Protein 3AEK (pdb70)

Nearest PDB structures (foldseek):
  3aek-assembly1_D  TM=1.002E+00  e=2.588E-89  Rhodobacter capsulatus
  3aeu-assembly1_D  TM=9.875E-01  e=2.505E-81  Rhodobacter capsulatus
  3aeu-assembly1_B  TM=9.868E-01  e=4.714E-80  Rhodobacter capsulatus
  3aet-assembly1_D  TM=9.869E-01  e=3.938E-80  Rhodobacter capsulatus
  2ynm-assembly1_D-2  TM=9.652E-01  e=7.672E-60  Prochlorococcus marinus

Solvent-accessible surface area: 57448 Å² total; per-residue (Å²): 140,106,25,0,82,138,25,124,22,108,142,26,119,23,38,32,27,7,25,12,0,4,5,0,0,4,11,0,2,89,18,1,92,24,0,6,0,0,0,0,0,4,36,6,11,2,15,5,3,20,50,34,0,9,54,10,7,20,70,132,10,47,5,2,1,0,8,3,39,100,116,11,51,61,83,174,38,80,8,46,144,35,1,25,110,4,0,40,95,2,16,146,136,56,92,78,0,97,6,0,0,0,0,4,1,9,2,0,48,31,40,174,29,48,11,94,154,0,7,137,72,0,22,58,117,43,68,134,81,7,118,7,17,20,13,36,0,2,5,16,62,7,12,6,1,34,0,1,7,23,0,0,17,27,2,0,98,38,11,103,112,33,146,37,65,38,0,2,0,0,3,13,5,12,54,81,0,12,71,40,0,54,55,15,0,92,85,3,55,4,38,68,15,90,14,0,2,7,70,104,26,100,84,36,3,28,1,2,94,70,3,55,0,1,6,0,10,0,2,0,16,102,0,6,20,7,0,83,183,60,34,5,134,42,10,60,10,13,2,0,0,0,26,39,0,0,11,62,0,0,67,21,0,0,88,38,66,68,25,62,58,142,97,5,89,79,21,0,59,75,33,64,68,138,3,143,168,38,6,44,62,26,62,146,28,0,76,34,72,21,0,0,1,2,2,11,5,7,1,4,3,0,0,0,0,0,0,12,77,29,0,29,8,128,5,28,3,0,0,4,25,87,10,46,84,64,2,3,47,30,0,3,49,35,0,12,50,104,6,48,5,1,32,5,1,47,5,28,36,0,17,69,47,1,113,89,70,101,6,64,0,0,1,0,14,26,13,9,0,0,10,15,36,42,153,42,16,4,2,3,45,5,30,10,6,14,17,20,19,1,4,0,10,76,9,0,6,81,0,0,14,22,0,1,77,16,20,92,9,110,54,86,48,109,93,5,108,56,18,32,17,3,10,8,1,0,0,1,0,0,0,0,15,0,1,8,6,11,115,73,2,17,0,0,0,0,0,2,13,2,13,10,8,0,19,32,15,0,0,34,38,36,17,67,83,53,74,8,28,11,14,4,8,5,0,25,61,85,46,54,58,121,46,3,30,82,19,0,94,64,16,0,34,65,8,19,68,109,95,143,6,60,0,0,0,0,0,32,0,2,1,0,59,38,30,183,29,82,14,62,34,31,7,182,89,50,128,34,114,34,48,25,12,54,10,132,8,36,9,30,65,80,34,19,8,46,0,0,16,23,2,0,66,10,0,0,156,56,2,10,82,96,74,162,94,24,143,126,33,14,0,0,0,0,0,0,1,0,24,4,5,30,12,84,4,0,27,43,8,0,43,112,13,1,60,58,10,50,2,157,49,26,6,23,0,0,37,46,1,5,0,70,30,0,104,74,0,0,41,0,49,0,0,0,4,0,4,17,16,4,0,48,31,0,0,128,15,0,75,153,31,6,150,0,57,7,1,130,57,22,0,6,1,8,18,8,0,104,51,0,0,54,34,0,25,184,52,34,67,52,96,75,69,47,91,75,100,74,26,30,5,52,56,20,1,46,0,10,28,3,19,14,1,19,33,18,73,0,5,0,0,0,12,0,6,8,0,48,10,3,0,74,4,0,20,114,25,0,0,6,92,9,28,8,2,0,0,7,1,135,77,21,8,193,53,0,129,92,8,0,68,130,46,71,41,166,15,40,36,14,32,57,31,89,75,0,32,122,26,0,94,91,16,66,5,71,0,0,0,0,0,23,4,0,105,19,0,1,165,85,64,64,51,37,6,6,14,4,0,28,26,16,52,20,85,20,26,14,0,34,37,1,0,4,0,0,12,13,0,1,0,0,5,6,26,41,3,29,136,36,12,68,65,17,62,55,50,21,6,127,93,14,75,146,106,25,2,95,134,28,128,23,98,142,32,160,31,38,27,24,8,24,12,0,4,6,0,0,5,10,0,6,73,15,3,89,30,0,6,0,3,0,0,0,1,31,5,11,2,16,5,2,18,50,33,0,9,54,1,7,19,60,128,8,67,5,2,1,0,7,4,57,97,114,4,42,80,44,83,70,94,2,10,138,25,0,27,174,15,0,45,121,4,13,145,135,46,96,82,2,98,8,0,0,0,0,6,1,11,2,1,50,33,20,161,13,59,10,100,122,0,6,133,61,0,26,60,122,44,62,136,79,8,120,6,15,18,12,33,0,1,4,14,65,6,11,5,0,34,0,1,10,12,0,0,7,22,0,0,83,47,15,106,111,33,148,39,64,20,0,0,0,0,3,12,4,14,62,75,0,11,73,42,0,48,55,14,0,95,92,1,58,4,46,67,19,98,14,0,1,10,71,104,30,104,86,38,3,23,0,2,86,74,2,73,0,1,5,0,11,0,2,0,16,92,0,7,24,2,0,85,175,64,28,3,135,49,10,59,5,13,1,0,0,0,32,36,0,0,12,63,0,0,62,22,0,0,86,43,68,66,22,51,61,131,87,5,90,81,19,0,57,74,38,66,66,152,1,149,163,41,6,52,72,29,65,167,32,0,73,37,74,12,0,0,0,2,2,9,4,6,1,4,3,0,0,0,0,0,0,14,77,29,0,28,7,116,4,30,3,0,0,2,25,83,7,52,105,65,1,3,49,30,0,11,48,35,0,14,51,103,7,46,5,0,23,6,1,47,6,26,34,0,19,80,51,1,105,88,68,100,6,60,0,0,1,0,13,24,13,9,0,0,9,5,38,50,118,42,12,4,3,3,46,4,28,10,6,15,16,20,18,2,5,0,10,79,10,0,4,84,0,0,14,22,0,1,73,15,20,84,8,102,73,87,41,150,6,100,71,14,36,20,2,10,8,0,0,0,1,0,0,0,0,16,0,1,8,6,10,114,71,2,17,0,0,0,0,0,2,14,2,14,11,8,0,20,33,11,0,0,26,38,30,17,64,93,56,72,12,28,11,16,4,8,5,0,28,55,95,50,51,57,126,56,2,28,84,34,0,80,68,16,0,38,62,7,24,69,104,94,139,7,62,0,0,0,0,0,30,0,2,2,0,60,38,32,177,25,82,18,57,31,27,7,179,90,45,129,31,114,30,48,25,12,52,10,140,10,43,7,27,65,75,41,18,10,44,0,0,16,21,1,0,96,18,0,0,156,56,4,10,82,105,80,156,81,23,136,107,36,12,0,0,1,0,0,0,1,0,26,4,5,32,12,83,4,0,27,41,7,0,51,111,15,0,61,55,10,54,1,134,44,29,8,26,0,0,35,47,1,5,0,68,28,0,100,82,0,0,43,0,53,0,0,0,4,0,3,17,15,3,0,39,28,0,0,128,18,0,76,156,33,6,159,0,54,9,1,134,55,22,0,6,1,12,16,8,0,100,56,0,1,55,33,0,23,180,51,34,66,52,94,72,75,48,92,65,104,59,24,36,4,54,56,18,2,46,0,6,29,3,19,11,1,21,35,24,79,0,5,0,0,0,11,0,8,10,0,54,10,3,0,67,4,0,21,119,23,2,0,5,94,10,26,7,2,0,0,13,0,159,77,19,7,204,58,0,106,92,10,0,69,130,52,68,45,156,11,36,22,12,35,59,34,101,85,0,36,155,29,0,90,94,17,68,3,66,0,0,0,0,0,5,13,0,74,27,2,1,170,138,64,63,50,36,20,6,10,3,0,27,28,15,50,21,77,14,24,15,0,32,37,2,0,4,0,0,11,6,0,2,0,0,4,8,32,40,2,17,131,38,14,68,57,14,64,69,44,19,28,132,62,19,66

Sequence (1665 aa):
TFGCTDSPVRRERGQKAVFCGLTSIVWLHRKMQDAFFLVVGSRTCAHLLQAAAGVMIFAEPRFGTAVLEEQDLAGLADAHKELDREVAKLLERRPDIRQLFLVGSCPSEVLKLDLDRAAERLSGLHAPHVRVYSYTGSGLDTTFTQGEDTCLAAMVPTLDTTEAAELIVVGALPDVVEDQCLSLLTQLGVGPVRMLPARRSDIEPAVGPNTRFILAQPFLGETTGALERRGAKRIAAPFPFGEEGTTLWLKAVADAYGVSAEKFEAVTAAPRARAKKAIAAHLETLTGKSLFMFPDSQLEIPLARFLARECGMKTTEIATPFLHKAIMAPDLALLPSNTALTEGQDLEAQLDRHEAINPDLTVCGLGLANPLEAKGHATKWAIELVFTPVHFYEQAGDLAGLFSRPLRRRALLNGMKLTLWTYEGPPHVGAMRVATAMKDLQLVLHGPQGDTYADLLFTMIERRNARPPVSFSTFEASHMGTDTAILLKDALAAAHARYKPQAMAVALTCTAELLQDDPNGISRALNLPVPVVPLELPSYSRKENYGADETFRALVRALAVPMERTPEVTCNLLGATALGFRHRDDVAEVTKLLATMGIKVNVCAPLGASPDDLRKLGQAHFNVLMYPETGESAARHLERACKQPFTKIVPIGVGATRDFLAEVSKITGLPVVTDESTLRQPWWSASVDSTYLTGKRVFIFGDGTHVIAAARIAAKEVGFEVVGMGCYNREMARPLRTAAAEYGLEALITDDYLEEVEKAIEAAAPELILGTQMERNIAKKLGLPCAVISAPVHVQDFPARYAPQMGFEGANVLFDTWVHPLVMGLEEHLLTMFTFGCTDSPVRRERGQKAVFCGLTSIVWLHRKMQDAFFLVVGSRTCAHLLQAAAGVMIFAEPRFGTAVLEEQDLAGLADAHKELDREVAKLLERRPDIRQLFLVGSCPSEVLKLDLDRAAERLSGLHAPHVRVYSYTGSGLDTTFTQGEDTCLAAMVPTLDTTEAAELIVVGALPDVVEDQCLSLLTQLGVGPVRMLPARRSDIEPAVGPNTRFILAQPFLGEETTGALERRGAKRIAAPFPFGEEGTTLWLKAVADAYGVSAEKFEAVTAAPRARAKKAIAAHLETLTGKSLFMFPDSQLEIPLARFLARECGMKTTEIATPFLHKAIMAPDLALLPSNTALTEGQDLEAQLDRHEAINPDLTVCGLGLANPLEAKGHATKWAIELVFTPVHFYEQAGDLAGLFSRPLRRRALLNMKLTLWTYEGPPHVGAMRVATAMKDLQLVLHGPQGDTYADLLFTMIERRNARPPVSFSTFEASHMGTDTAILLKDALAAAHARYKPQAMAVALTCTAELLQDDPNGISRALNLPVPVVPLELPSYSRKENYGADETFRALVRRALAVPMERTPEVTCNLLGATALGFRHRDDVAEVTKLLATMGIKVNVCAPLGASPDDLRKLGQAHFNVLMYPETGESAARHLERACKQPFTKIVPIGVGATRDFLAEVSKITGLPVVTDESTLRQPWWSASVDSTYLTGKRVFIFGDGTHVIAAARIAAKEVGFEVVGMGCYNREMARPLRTAAAEYGLEALITDDYLEVEKAIEAAAPELILGTQMERRNIAKKLGLPCAVISAPVHVQDFPARYAPQMGFEGANVLFDTWVHPLVMGLEEHLLTMF

Secondary structure (DSSP, 8-state):
-B--TTPPEEEE-SS-----GGGGHHHHHHH-TTEEEEEEE-HHHHHHHHHHHGGGGGS--SEEEEEPPGGGGSSS--HHHHHHHHHHHHHHT-TT--EEEEEE-HHHHHTT--HHHHHHHHHHHSTTT-EEEEEE--TTT--TTHHHHHHHHHHGGGSPB-----EEEES---HHHHHHHHHHHHHTT---EEEES-SSGGGPPPB-TT-EEEESSTT-HHHHHHHHHTT-EE-----S-HHHHHHHHHHHHHHHTT--HHHHHHHHHHHHHHHHHHHHTTHHHHTT-EEEE-SSSS-HHHHHHHHHHTT--EEEEEEES---HHHHHHHHTTSBTT-EEEEE--HHHHHHHHHHH--SEEEE-HHHHHHHHTTT--EEEGGGGTSS--SSSTTHHHHHHHHHHHHHHHHHHH-/-EEES--SS--HHHHHHHHHTTSSSEEEEEE-BTTGGGGHHIIIIIS--SS--SEEE--B-GGG-TTHHHHHHHHHHHHHHHHH--SEEEEEE-TTGGGS---HHHHHHHHT-SS-EEE----TTT--HHHHHHHHHHHHHHHH----PPPSS-EEEEEEE-TT-TTHHHHHHHHHHHHHTTT-EEEEEEETT--HHHHHTGGGSSEEEE--HHHHHHHHHHHHHHS---B------SHHHHHHHHHHHHHHH-PPP----TT--HHHHHHSGGGGGGTT-EEEE-SSHHHHHHHHHIIIIII-PEEEEEEES-GGGHHHHHHHHHHTT---EE-S-HHHHHHHHHHH--SEEEE-HHHHHHHHHHT--EEE-SSS--GGGS-SS---SSHHHHHHHHHHHHHTTSPPHHHHHHHHH-/-B--TTPPPEEE-SS-----GGGGHHHHHHH-TTEEEEEEE-HHHHHHHHHHHGGGGGS--SEEEEE--GGGGS-HHHHHHHHHHHHHHHHHH-TT--EEEEEE-HHHHHTT--HHHHHHHHHHHHTTT-EEEEEE--TTT--TTHHHHHHHHHHGGGSPB--S--EEEES---HHHHHHHHHHHHHTT---EEEES-SSGGGPPPB-TT-EEEESSTT-HHHHHHHHHTT-EE------BHHHHHHHHHHHHHHHTT--HHHHHHHHHHHHHHHHHHHHTTHHHHTT-EEEE-SSSS-HHHHHHHHHHTT-PEEEEEEES---HHHHHHHHTTSBTT-EEEEE--HHHHHHHHHHH--SEEEE-HHHHHHHHTTT--EEEGGGGTSS--BSGGGHHHHHHHHHHHHHHHHHT-/-EEES--SS--HHHHHHHHHHHSSSEEEEEE-BTTGGGGHHIIIIIS--SS--SEEE--B-GGG-TTHHHHHHHHHHHHHHHHH--SEEEEEE-TTGGGS---HHHHHHHHT-SS-EEE----TTT--HHHHHHHHHHHHHHHH----PPPSS-EEEEEEE-TT-TTHHHHHHHHHHHHHHTT-EEEEEEETT--HHHHHT-TTSSEEEES-HHHHHHHHHHHHHHS---B-----BSHHHHHHHHHHHHHHH-PPP----TT--HHHHHHSGGGGGGTT-EEEE-SSHHHHHHHHHIIIIII--EEEEEEES-GGGHHHHHHHHHTTT---EE-S-HHHHHHHHHHH--SEEEE-HHHHHHHHHHT--EEE-SSS--GGGS-SS---SBHHHHHHHHHHHHHTTSPPHHHHHHTTT-

Foldseek 3Di:
DFFALPPDAAEDDADDDFAFQLLVCLQVQVQEPQEAEEEEEAPVSQVVNCVSNPVVVVVPTRYDYPHDDPLCLDPVRPVLVVVVVVVCVVCVVPLSHQEYEYEYEPVCVVSPPPVQVSQVVVCVVDPPRHRYWYFYRYPVPGTHQLSLQRVLLRCLVVAAADPDQAEEEEDRAPPVQVVVVCVLCVLLVHDDYYYVVHSYPVPGDHAALNYEYEYQFLSNVSNQVSRVVRNYYYQAAQHQFALVRVLRSSVSVCVVVVRDPVSSCVSRVVLNVLRLVLLVVLQVLLAAFEEAEDEYGSCQLSLQLCSCPRRNYHYEETEYQDDPSRNCVNSNGRHHNNYHHYHRDHDVVVVVVCVVVLGQEYEEAPVCQVVCVVVVHQYQHNVVVVVDNRGHRVNNSVSSCSGSVSSVVVVVVPD/DDDDDDFQFAFLVLLLLFQQQLAPLEAEEEADAAPPCVSQCLQCPQLVDPDGRSYYYLHDDDVQDDPNSLVSSLCRVVVSCVPRVGQEYEYEYDQVCVVPDHDSVVSVVVSPDPHYYFYFDGHGVPDGHLVSLQRSQQSLLVVAAAADAADPFAEEEEFFQTRLFQQSVQQVVQVQVQQVQLVYHYQYYPPHHHGSVSSNVNLRHQAYEHQDCSNGVNNRVVCCVRNVHHYFPQHFFAPVSVVVSQVRVCVSPVTDRGDDCVPQCQQVVLVDPQQPVQAQAEEAEEAALNQQLSVVCCCCPRNHYQYQATEYADCVNVVVRQVSQVVNVHGYDHHRDLVVVLVSCVVSVGQEYEDEVSVVVSCVVVVHHYFYRYDPHGSVSSDPDNAHSGDRVNSVNVSCRRCVRPDGDVVVVVVPPD/DFFLLPPDAAEDDADDDFAFLLLVCLVVQVQAPQEAEEEEEAVVSQVVNPVSNPVPVVVPTRYYYPHDDPVLLDDQVVVLVVVLVVVCVVCVVDLSHAEYEYEYEPSCVVSPRPVQVSQVVVCVVPPPRHRYWYFYRYPVPGTHQLSLQRVLLRCLVVAAADPDQAEEEEDRAPPVLVVVVCVLCVLLVHDDYYYVVHSYPVRGDHAALNYEYEYLFLSNVSNVVSRVVRNYHYQAAQHQFFLVRVLRRSVSVSVVVVRDPVSSCVSNVPLSVVRLVLQVVLQVQQAAFEEAEDEYHSCQLSLQLCSCPRNNYHYEETEYQDDDSRNCNNSSSSHRPNYHHYHRDNDVVVVVVCVVVLGQEYEEAPVVQVVCVVVVHQYQHNVVVVVDRGGHRVNNSVSSCSRSVSSVVVVVVD/DDDDDDFQFAFLVLLLLFLQQLAPLEAEEEADAPPPCVSQCLQCPQLNDPDGRSYYYLHDDDVQDDPRSLVSSLVRVVVSCVPRVGQEYEYEYDQVCVVPDHDNVVSVVVSVDPHYYFYFDGNGVPDGNLVSLQRSQLSLLVVAAAADAADPFAEEEEFFQTRLFQQSVLQVVQVQVQQVQLVYHYQYYPPRHHGSNSSNPNLRHQAYEHQDCSRGVNNRVVCCVRNVHHYFPQHFFAPVSVVVRQVSVCVSPVGDRGDDCVPQCQQVVLVDPQLPVQAAQEEAEEAALNQQLSVCCCCCPRNRYQYQAAEYADVVNVVVRCVSQVVSVHGYHHHRDLVVVLVSCVVSVGQEYEDEPSVVVSCVVVVHHYFYRYDPYGSVSSDPDNAHSGDRVNSVNVSCRRCVSDDGDVVPVVVDPD

Organism: Rhodobacter capsulatus (strain ATCC BAA-309 / NBRC 16581 / SB1003) (NCBI:txid272942)

Radius of gyration: 38.15 Å; Cα contacts (8 Å, |Δi|>4): 3737; chains: 4; bounding box: 102×85×109 Å

CATH classification: 3.40.50.1980 (+2 more: 3.40.50.1980, 3.40.50.1980)

InterPro domains:
  IPR000510 Nitrogenase/oxidoreductase, component 1 [PF00148] (32-373)
  IPR005970 Light-independent protochlorophyllide reductase, N subunit [MF_00352] (12-420)
  IPR005970 Light-independent protochlorophyllide reductase, N subunit [PIRSF000162] (11-421)
  IPR005970 Light-independent protochlorophyllide reductase, N subunit [TIGR01279] (17-419)
  IPR050293 Light-independent protochlorophyllide reductase [PTHR39429] (170-420)

GO terms:
  GO:0005515 protein binding (F, IPI)

B-factor: mean 37.31, std 6.69, range [15.59, 75.38]

Structure (mmCIF, N/CA/C/O backbone):
data_3AEK
#
_entry.id   3AEK
#
_cell.length_a   81.596
_cell.length_b   81.219
_cell.length_c   175.928
_cell.angle_alpha   90.00
_cell.angle_beta   100.86
_cell.angle_gamma   90.00
#
_symmetry.space_group_name_H-M   'P 1 21 1'
#
loop_
_entity.id
_entity.type
_entity.pdbx_description
1 polymer 'Light-independent protochlorophyllide reductase subunit N'
2 polymer 'Light-independent protochlorophyllide reductase subunit B'
3 non-polymer 'IRON/SULFUR CLUSTER'
4 non-polymer Protochlorophyllide
5 water water
#
loop_
_atom_site.group_PDB
_atom_site.id
_atom_site.type_symbol
_atom_site.label_atom_id
_atom_site.label_alt_id
_atom_site.label_comp_id
_atom_site.label_asym_id
_atom_site.label_entity_id
_atom_site.label_seq_id
_atom_site.pdbx_PDB_ins_code
_atom_site.Cartn_x
_atom_site.Cartn_y
_atom_site.Cartn_z
_atom_site.occupancy
_atom_site.B_iso_or_equiv
_atom_site.auth_seq_id
_atom_site.auth_comp_id
_atom_site.auth_asym_id
_atom_site.auth_atom_id
_atom_site.pdbx_PDB_model_num
ATOM 1 N N . THR A 1 20 ? 48.556 46.730 73.833 1.00 46.84 7 THR A N 1
ATOM 2 C CA . THR A 1 20 ? 47.551 47.099 74.882 1.00 46.88 7 THR A CA 1
ATOM 3 C C . THR A 1 20 ? 47.747 46.326 76.202 1.00 46.60 7 THR A C 1
ATOM 4 O O . THR A 1 20 ? 47.533 46.874 77.290 1.00 46.62 7 THR A O 1
ATOM 8 N N . PHE A 1 21 ? 48.139 45.057 76.090 1.00 46.14 8 PHE A N 1
ATOM 9 C CA . PHE A 1 21 ? 48.581 44.250 77.231 1.00 45.61 8 PHE A CA 1
ATOM 10 C C . PHE A 1 21 ? 49.950 43.651 76.898 1.00 45.04 8 PHE A C 1
ATOM 11 O O . PHE A 1 21 ? 50.167 43.165 75.783 1.00 44.87 8 PHE A O 1
ATOM 19 N N . GLY A 1 22 ? 50.868 43.696 77.862 1.00 44.19 9 GLY A N 1
ATOM 20 C CA . GLY A 1 22 ? 52.218 43.179 77.669 1.00 43.10 9 GLY A CA 1
ATOM 21 C C . GLY A 1 22 ? 53.306 44.197 77.953 1.00 42.38 9 GLY A C 1
ATOM 22 O O . GLY A 1 22 ? 53.449 45.186 77.232 1.00 42.15 9 GLY A O 1
ATOM 23 N N . CYS A 1 23 ? 54.080 43.936 79.003 1.00 41.66 10 CYS A N 1
ATOM 24 C CA . CYS A 1 23 ? 55.179 44.802 79.421 1.00 40.93 10 CYS A CA 1
ATOM 25 C C . CYS A 1 23 ? 56.517 44.072 79.386 1.00 41.20 10 CYS A C 1
ATOM 26 O O . CYS A 1 23 ? 57.473 44.474 80.057 1.00 41.19 10 CYS A O 1
ATOM 29 N N . THR A 1 24 ? 56.566 42.995 78.605 1.00 41.26 11 THR A N 1
ATOM 30 C CA . THR A 1 24 ? 57.768 42.191 78.412 1.00 41.42 11 THR A CA 1
ATOM 31 C C . THR A 1 24 ? 58.975 43.065 78.039 1.00 41.52 11 THR A C 1
ATOM 32 O O . THR A 1 24 ? 60.042 42.942 78.637 1.00 41.68 11 THR A O 1
ATOM 36 N N . ASP A 1 25 ? 58.786 43.957 77.071 1.00 41.58 12 ASP A N 1
ATOM 37 C CA . ASP A 1 25 ? 59.880 44.770 76.539 1.00 41.77 12 ASP A CA 1
ATOM 38 C C . ASP A 1 25 ? 59.862 46.211 77.040 1.00 41.49 12 ASP A C 1
ATOM 39 O O . ASP A 1 25 ? 60.537 47.081 76.472 1.00 41.39 12 ASP A O 1
ATOM 44 N N . SER A 1 26 ? 59.092 46.453 78.098 1.00 41.03 13 SER A N 1
ATOM 45 C CA . SER A 1 26 ? 59.015 47.770 78.708 1.00 40.69 13 SER A CA 1
ATOM 46 C C . SER A 1 26 ? 60.294 48.051 79.473 1.00 40.52 13 SER A C 1
ATOM 47 O O . SER A 1 26 ? 60.774 47.188 80.205 1.00 40.81 13 SER A O 1
ATOM 50 N N . PRO A 1 27 ? 60.855 49.260 79.304 1.00 40.24 14 PRO A N 1
ATOM 51 C CA . PRO A 1 27 ? 62.035 49.618 80.071 1.00 39.73 14 PRO A CA 1
ATOM 52 C C . PRO A 1 27 ? 61.650 49.816 81.532 1.00 39.37 14 PRO A C 1
ATOM 53 O O . PRO A 1 27 ? 60.723 50.575 81.835 1.00 39.31 14 PRO A O 1
ATOM 57 N N . VAL A 1 28 ? 62.331 49.112 82.427 1.00 38.76 15 VAL A N 1
ATOM 58 C CA . VAL A 1 28 ? 62.082 49.293 83.843 1.00 38.41 15 VAL A CA 1
ATOM 59 C C . VAL A 1 28 ? 63.117 50.240 84.428 1.00 38.55 15 VAL A C 1
ATOM 60 O O . VAL A 1 28 ? 64.318 50.094 84.195 1.00 38.28 15 VAL A O 1
ATOM 64 N N . ARG A 1 29 ? 62.611 51.244 85.142 1.00 38.61 16 ARG A N 1
ATOM 65 C CA . ARG A 1 29 ? 63.425 52.193 85.877 1.00 38.90 16 ARG A CA 1
ATOM 66 C C . ARG A 1 29 ? 64.106 51.487 87.050 1.00 38.91 16 ARG A C 1
ATOM 67 O O . ARG A 1 29 ? 63.440 50.950 87.934 1.00 38.80 16 ARG A O 1
ATOM 75 N N . ARG A 1 30 ? 65.437 51.469 87.022 1.00 39.10 17 ARG A N 1
ATOM 76 C CA . ARG A 1 30 ? 66.251 50.940 88.113 1.00 39.19 17 ARG A CA 1
ATOM 77 C C . ARG A 1 30 ? 66.674 52.133 88.947 1.00 39.51 17 ARG A C 1
ATOM 78 O O . ARG A 1 30 ? 67.561 52.883 88.564 1.00 39.41 17 ARG A O 1
ATOM 86 N N . GLU A 1 31 ? 66.014 52.305 90.083 1.00 39.96 18 GLU A N 1
ATOM 87 C CA . GLU A 1 31 ? 66.151 53.504 90.881 1.00 40.67 18 GLU A CA 1
ATOM 88 C C . GLU A 1 31 ? 66.742 53.173 92.250 1.00 41.10 18 GLU A C 1
ATOM 89 O O . GLU A 1 31 ? 66.392 52.166 92.859 1.00 40.98 18 GLU A O 1
ATOM 95 N N . ARG A 1 32 ? 67.658 54.018 92.714 1.00 42.00 19 ARG A N 1
ATOM 96 C CA . ARG A 1 32 ? 68.260 53.866 94.045 1.00 42.91 19 ARG A CA 1
ATOM 97 C C . ARG A 1 32 ? 68.358 55.208 94.772 1.00 42.48 19 ARG A C 1
ATOM 98 O O . ARG A 1 32 ? 68.224 56.263 94.163 1.00 42.83 19 ARG A O 1
ATOM 106 N N . GLY A 1 33 ? 68.580 55.162 96.078 1.00 42.36 20 GLY A N 1
ATOM 107 C CA . GLY A 1 33 ? 68.606 56.364 96.900 1.00 42.41 20 GLY A CA 1
ATOM 108 C C . GLY A 1 33 ? 67.844 56.081 98.175 1.00 42.36 20 GLY A C 1
ATOM 109 O O . GLY A 1 33 ? 67.749 54.927 98.590 1.00 42.80 20 GLY A O 1
ATOM 110 N N . GLN A 1 34 ? 67.304 57.122 98.803 1.00 42.24 21 GLN A N 1
ATOM 111 C CA . GLN A 1 34 ? 66.498 56.946 100.007 1.00 41.73 21 GLN A CA 1
ATOM 112 C C . GLN A 1 34 ? 65.345 55.981 99.732 1.00 41.57 21 GLN A C 1
ATOM 113 O O . GLN A 1 34 ? 64.610 56.124 98.755 1.00 41.19 21 GLN A O 1
ATOM 119 N N . LYS A 1 35 ? 65.212 54.983 100.596 1.00 41.51 22 LYS A N 1
ATOM 120 C CA . LYS A 1 35 ? 64.123 54.021 100.486 1.00 41.44 22 LYS A CA 1
ATOM 121 C C . LYS A 1 35 ? 63.301 54.033 101.756 1.00 41.27 22 LYS A C 1
ATOM 122 O O . LYS A 1 35 ? 63.822 54.328 102.833 1.00 41.86 22 LYS A O 1
ATOM 128 N N . ALA A 1 36 ? 62.016 53.717 101.610 1.00 40.76 23 ALA A N 1
ATOM 129 C CA . ALA A 1 36 ? 61.092 53.578 102.723 1.00 39.93 23 ALA A CA 1
ATOM 130 C C . ALA A 1 36 ? 60.477 52.179 102.674 1.00 39.50 23 ALA A C 1
ATOM 131 O O . ALA A 1 36 ? 59.334 52.005 102.236 1.00 39.68 23 ALA A O 1
ATOM 133 N N . VAL A 1 37 ? 61.258 51.192 103.120 1.00 38.55 24 VAL A N 1
ATOM 134 C CA . VAL A 1 37 ? 60.884 49.778 103.094 1.00 37.30 24 VAL A CA 1
ATOM 135 C C . VAL A 1 37 ? 61.276 49.076 104.411 1.00 37.22 24 VAL A C 1
ATOM 136 O O . VAL A 1 37 ? 62.094 49.598 105.181 1.00 37.05 24 VAL A O 1
ATOM 140 N N . PHE A 1 38 ? 60.681 47.906 104.664 1.00 36.54 25 PHE A N 1
ATOM 141 C CA . PHE A 1 38 ? 61.055 47.042 105.797 1.00 36.18 25 PHE A CA 1
ATOM 142 C C . PHE A 1 38 ? 62.239 46.165 105.440 1.00 35.64 25 PHE A C 1
ATOM 143 O O . PHE A 1 38 ? 62.395 45.773 104.281 1.00 35.05 25 PHE A O 1
ATOM 151 N N . CYS A 1 39 ? 63.062 45.848 106.439 1.00 35.49 26 CYS A N 1
ATOM 152 C CA . CYS A 1 39 ? 64.070 44.789 106.301 1.00 35.21 26 CYS A CA 1
ATOM 153 C C . CYS A 1 39 ? 63.375 43.431 106.313 1.00 34.80 26 CYS A C 1
ATOM 154 O O . CYS A 1 39 ? 62.179 43.346 106.615 1.00 34.41 26 CYS A O 1
ATOM 157 N N . GLY A 1 40 ? 64.124 42.379 105.976 1.00 34.70 27 GLY A N 1
ATOM 158 C CA . GLY A 1 40 ? 63.577 41.024 105.910 1.00 34.70 27 GLY A CA 1
ATOM 159 C C . GLY A 1 40 ? 63.286 40.359 107.242 1.00 34.87 27 GLY A C 1
ATOM 160 O O . GLY A 1 40 ? 62.735 39.251 107.281 1.00 35.18 27 GLY A O 1
ATOM 161 N N . LEU A 1 41 ? 63.663 41.022 108.333 1.00 34.94 28 LEU A N 1
ATOM 162 C CA . LEU A 1 41 ? 63.359 40.557 109.693 1.00 35.30 28 LEU A CA 1
ATOM 163 C C . LEU A 1 41 ? 61.854 40.480 109.937 1.00 35.42 28 LEU A C 1
ATOM 164 O O . LEU A 1 41 ? 61.379 39.620 110.677 1.00 35.23 28 LEU A O 1
ATOM 169 N N . THR A 1 42 ? 61.114 41.382 109.294 1.00 36.18 29 THR A N 1
ATOM 170 C CA . THR A 1 42 ? 59.658 41.496 109.466 1.00 36.65 29 THR A CA 1
ATOM 171 C C . THR A 1 42 ? 58.919 40.242 109.032 1.00 37.22 29 THR A C 1
ATOM 172 O O . THR A 1 42 ? 57.782 40.029 109.447 1.00 37.47 29 THR A O 1
ATOM 176 N N . SER A 1 43 ? 59.570 39.428 108.194 1.00 37.69 30 SER A N 1
ATOM 177 C CA . SER A 1 43 ? 59.001 38.173 107.693 1.00 38.74 30 SER A CA 1
ATOM 178 C C . SER A 1 43 ? 58.795 37.142 108.794 1.00 38.74 30 SER A C 1
ATOM 179 O O . SER A 1 43 ? 57.917 36.285 108.695 1.00 38.85 30 SER A O 1
ATOM 182 N N . ILE A 1 44 ? 59.608 37.236 109.842 1.00 39.05 31 ILE A N 1
ATOM 183 C CA . ILE A 1 44 ? 59.472 36.398 111.028 1.00 39.30 31 ILE A CA 1
ATOM 184 C C . ILE A 1 44 ? 58.070 36.508 111.636 1.00 39.64 31 ILE A C 1
ATOM 185 O O . ILE A 1 44 ? 57.537 35.530 112.156 1.00 39.69 31 ILE A O 1
ATOM 190 N N . VAL A 1 45 ? 57.476 37.696 111.542 1.00 40.25 32 VAL A N 1
ATOM 191 C CA . VAL A 1 45 ? 56.139 37.954 112.082 1.00 40.64 32 VAL A CA 1
ATOM 192 C C . VAL A 1 45 ? 55.090 36.963 111.550 1.00 40.68 32 VAL A C 1
ATOM 193 O O . VAL A 1 45 ? 54.279 36.447 112.322 1.00 40.69 32 VAL A O 1
ATOM 197 N N . TRP A 1 46 ? 55.115 36.671 110.251 1.00 40.77 33 TRP A N 1
ATOM 198 C CA . TRP A 1 46 ? 54.181 35.669 109.704 1.00 41.05 33 TRP A CA 1
ATOM 199 C C . TRP A 1 46 ? 54.753 34.244 109.648 1.00 41.37 33 TRP A C 1
ATOM 200 O O . TRP A 1 46 ? 54.026 33.272 109.838 1.00 41.25 33 TRP A O 1
ATOM 211 N N . LEU A 1 47 ? 56.060 34.137 109.414 1.00 42.08 34 LEU A N 1
ATOM 212 C CA . LEU A 1 47 ? 56.760 32.851 109.374 1.00 42.58 34 LEU A CA 1
ATOM 213 C C . LEU A 1 47 ? 56.611 32.019 110.637 1.00 43.10 34 LEU A C 1
ATOM 214 O O . LEU A 1 47 ? 56.437 30.801 110.552 1.00 43.32 34 LEU A O 1
ATOM 219 N N . HIS A 1 48 ? 56.675 32.662 111.803 1.00 43.55 35 HIS A N 1
ATOM 220 C CA . HIS A 1 48 ? 56.615 31.922 113.072 1.00 44.10 35 HIS A CA 1
ATOM 221 C C . HIS A 1 48 ? 55.224 31.319 113.348 1.00 44.67 35 HIS A C 1
ATOM 222 O O . HIS A 1 48 ? 55.109 30.311 114.042 1.00 44.88 35 HIS A O 1
ATOM 229 N N . ARG A 1 49 ? 54.187 31.921 112.770 1.00 45.14 36 ARG A N 1
ATOM 230 C CA . ARG A 1 49 ? 52.821 31.414 112.898 1.00 45.64 36 ARG A CA 1
ATOM 231 C C . ARG A 1 49 ? 52.607 30.171 112.045 1.00 45.51 36 ARG A C 1
ATOM 232 O O . ARG A 1 49 ? 51.922 29.240 112.454 1.00 45.84 36 ARG A O 1
ATOM 240 N N . LYS A 1 50 ? 53.205 30.167 110.858 1.00 45.54 37 LYS A N 1
ATOM 241 C CA . LYS A 1 50 ? 53.144 29.041 109.941 1.00 45.15 37 LYS A CA 1
ATOM 242 C C . LYS A 1 50 ? 53.978 27.845 110.427 1.00 44.86 37 LYS A C 1
ATOM 243 O O . LYS A 1 50 ? 53.516 26.700 110.399 1.00 44.85 37 LYS A O 1
ATOM 249 N N . MET A 1 51 ? 55.206 28.120 110.866 1.00 44.23 38 MET A N 1
ATOM 250 C CA . MET A 1 51 ? 56.169 27.073 111.197 1.00 43.37 38 MET A CA 1
ATOM 251 C C . MET A 1 51 ? 56.158 26.738 112.689 1.00 43.17 38 MET A C 1
ATOM 252 O O . MET A 1 51 ? 56.923 27.305 113.461 1.00 43.31 38 MET A O 1
ATOM 257 N N . GLN A 1 52 ? 55.316 25.777 113.064 1.00 42.67 39 GLN A N 1
ATOM 258 C CA . GLN A 1 52 ? 54.948 25.521 114.461 1.00 42.62 39 GLN A CA 1
ATOM 259 C C . GLN A 1 52 ? 56.084 25.171 115.439 1.00 41.76 39 GLN A C 1
ATOM 260 O O . GLN A 1 52 ? 56.052 25.592 116.599 1.00 41.88 39 GLN A O 1
ATOM 266 N N . ASP A 1 53 ? 57.065 24.390 114.992 1.00 40.62 40 ASP A N 1
ATOM 267 C CA . ASP A 1 53 ? 58.146 23.961 115.881 1.00 39.61 40 ASP A CA 1
ATOM 268 C C . ASP A 1 53 ? 59.483 24.638 115.580 1.00 38.60 40 ASP A C 1
ATOM 269 O O . ASP A 1 53 ? 60.554 24.125 115.923 1.00 38.50 40 ASP A O 1
ATOM 274 N N . ALA A 1 54 ? 59.406 25.802 114.946 1.00 37.52 41 ALA A N 1
ATOM 275 C CA . ALA A 1 54 ? 60.574 26.627 114.690 1.00 36.67 41 ALA A CA 1
ATOM 276 C C . ALA A 1 54 ? 60.677 27.790 115.681 1.00 35.96 41 ALA A C 1
ATOM 277 O O . ALA A 1 54 ? 59.668 28.263 116.209 1.00 35.91 41 ALA A O 1
ATOM 279 N N . PHE A 1 55 ? 61.909 28.228 115.930 1.00 35.21 42 PHE A N 1
ATOM 280 C CA . PHE A 1 55 ? 62.183 29.461 116.657 1.00 34.35 42 PHE A CA 1
ATOM 281 C C . PHE A 1 55 ? 63.110 30.341 115.818 1.00 34.38 42 PHE A C 1
ATOM 282 O O . PHE A 1 55 ? 64.063 29.846 115.198 1.00 34.71 42 PHE A O 1
ATOM 290 N N . PHE A 1 56 ? 62.827 31.641 115.804 1.00 33.77 43 PHE A N 1
ATOM 291 C CA . PHE A 1 56 ? 63.613 32.601 115.036 1.00 33.51 43 PHE A CA 1
ATOM 292 C C . PHE A 1 56 ? 64.393 33.527 115.960 1.00 33.12 43 PHE A C 1
ATOM 293 O O . PHE A 1 56 ? 63.826 34.414 116.599 1.00 33.17 43 PHE A O 1
ATOM 301 N N . LEU A 1 57 ? 65.698 33.288 116.031 1.00 32.69 44 LEU A N 1
ATOM 302 C CA . LEU A 1 57 ? 66.592 34.056 116.874 1.00 32.31 44 LEU A CA 1
ATOM 303 C C . LEU A 1 57 ? 67.407 35.019 116.009 1.00 32.43 44 LEU A C 1
ATOM 304 O O . LEU A 1 57 ? 68.338 34.617 115.311 1.00 32.05 44 LEU A O 1
ATOM 309 N N . VAL A 1 58 ? 67.018 36.288 116.053 1.00 32.33 45 VAL A N 1
ATOM 310 C CA . VAL A 1 58 ? 67.780 37.355 115.439 1.00 32.08 45 VAL A CA 1
ATOM 311 C C . VAL A 1 58 ? 68.998 37.633 116.309 1.00 32.01 45 VAL A C 1
ATOM 312 O O . VAL A 1 58 ? 68.883 37.712 117.535 1.00 31.92 45 VAL A O 1
ATOM 316 N N . VAL A 1 59 ? 70.164 37.732 115.677 1.00 31.72 46 VAL A N 1
ATOM 317 C CA . VAL A 1 59 ? 71.348 38.257 116.354 1.00 31.79 46 VAL A CA 1
ATOM 318 C C . VAL A 1 59 ? 71.492 39.699 115.847 1.00 31.61 46 VAL A C 1
ATOM 319 O O . VAL A 1 59 ? 71.778 39.933 114.671 1.00 31.07 46 VAL A O 1
ATOM 323 N N . GLY A 1 60 ? 71.221 40.659 116.724 1.00 31.55 47 GLY A N 1
ATOM 324 C CA . GLY A 1 60 ? 71.182 42.058 116.317 1.00 31.52 47 GLY A CA 1
ATOM 325 C C . GLY A 1 60 ? 71.211 43.027 117.474 1.00 31.80 47 GLY A C 1
ATOM 326 O O . GLY A 1 60 ? 71.732 42.720 118.553 1.00 31.68 47 GLY A O 1
ATOM 327 N N . SER A 1 61 ? 70.653 44.210 117.249 1.00 32.15 48 SER A N 1
ATOM 328 C CA . SER A 1 61 ? 70.626 45.235 118.286 1.00 32.79 48 SER A CA 1
ATOM 329 C C . SER A 1 61 ? 69.213 45.439 118.854 1.00 32.69 48 SER A C 1
ATOM 330 O O . SER A 1 61 ? 68.267 44.755 118.451 1.00 32.80 48 SER A O 1
ATOM 333 N N . ARG A 1 62 ? 69.098 46.375 119.793 1.00 32.81 49 ARG A N 1
ATOM 334 C CA . ARG A 1 62 ? 67.813 46.818 120.324 1.00 33.22 49 ARG A CA 1
ATOM 335 C C . ARG A 1 62 ? 66.902 47.365 119.213 1.00 33.10 49 ARG A C 1
ATOM 336 O O . ARG A 1 62 ? 65.678 47.316 119.333 1.00 33.49 49 ARG A O 1
ATOM 344 N N . THR A 1 63 ? 67.509 47.881 118.143 1.00 32.88 50 THR A N 1
ATOM 345 C CA . THR A 1 63 ? 66.786 48.363 116.973 1.00 32.97 50 THR A CA 1
ATOM 346 C C . THR A 1 63 ? 65.974 47.240 116.337 1.00 32.86 50 THR A C 1
ATOM 347 O O . THR A 1 63 ? 64.803 47.424 116.027 1.00 32.89 50 THR A O 1
ATOM 351 N N . CYS A 1 64 ? 66.616 46.084 116.158 1.00 32.75 51 CYS A N 1
ATOM 352 C CA . CYS A 1 64 ? 66.001 44.885 115.602 1.00 32.73 51 CYS A CA 1
ATOM 353 C C . CYS A 1 64 ? 64.902 44.287 116.493 1.00 33.00 51 CYS A C 1
ATOM 354 O O . CYS A 1 64 ? 63.913 43.779 115.992 1.00 33.44 51 CYS A O 1
ATOM 357 N N . ALA A 1 65 ? 65.083 44.340 117.805 1.00 33.19 52 ALA A N 1
ATOM 358 C CA . ALA A 1 65 ? 64.062 43.866 118.738 1.00 33.85 52 ALA A CA 1
ATOM 359 C C . ALA A 1 65 ? 62.889 44.846 118.775 1.00 34.20 52 ALA A C 1
ATOM 360 O O . ALA A 1 65 ? 61.726 44.439 118.876 1.00 33.88 52 ALA A O 1
ATOM 362 N N . HIS A 1 66 ? 63.224 46.135 118.703 1.00 34.39 53 HIS A N 1
ATOM 363 C CA . HIS A 1 66 ? 62.254 47.220 118.613 1.00 34.95 53 HIS A CA 1
ATOM 364 C C . HIS A 1 66 ? 61.359 47.098 117.383 1.00 35.27 53 HIS A C 1
ATOM 365 O O . HIS A 1 66 ? 60.148 47.249 117.480 1.00 35.30 53 HIS A O 1
ATOM 372 N N . LEU A 1 67 ? 61.964 46.847 116.227 1.00 36.07 54 LEU A N 1
ATOM 373 C CA . LEU A 1 67 ? 61.215 46.570 115.004 1.00 36.78 54 LEU A CA 1
ATOM 374 C C . LEU A 1 67 ? 60.236 45.388 115.145 1.00 37.56 54 LEU A C 1
ATOM 375 O O . LEU A 1 67 ? 59.057 45.500 114.774 1.00 37.64 54 LEU A O 1
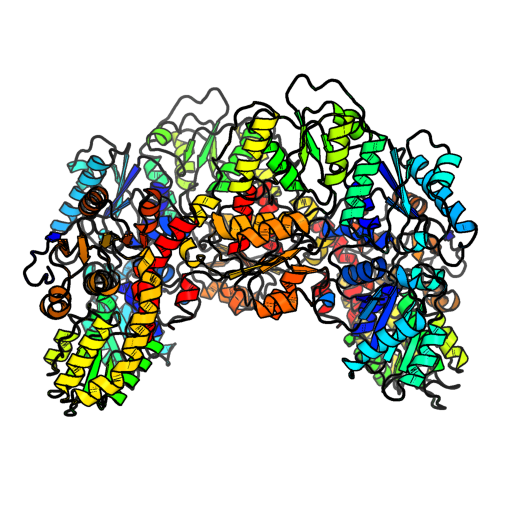ATOM 380 N N . LEU A 1 68 ? 60.729 44.263 115.663 1.00 38.07 55 LEU A N 1
ATOM 381 C CA . LEU A 1 68 ? 59.936 43.036 115.746 1.00 39.17 55 LEU A CA 1
ATOM 382 C C . LEU A 1 68 ? 58.753 43.193 116.676 1.00 40.27 55 LEU A C 1
ATOM 383 O O . LEU A 1 68 ? 57.664 42.694 116.397 1.00 40.74 55 LEU A O 1
ATOM 388 N N . GLN A 1 69 ? 58.993 43.875 117.787 1.00 41.39 56 GLN A N 1
ATOM 389 C CA . GLN A 1 69 ? 57.969 44.225 118.754 1.00 42.80 56 GLN A CA 1
ATOM 390 C C . GLN A 1 69 ? 56.886 45.130 118.145 1.00 44.01 56 GLN A C 1
ATOM 391 O O . GLN A 1 69 ? 55.696 44.864 118.303 1.00 43.79 56 GLN A O 1
ATOM 397 N N . ALA A 1 70 ? 57.313 46.186 117.450 1.00 45.58 57 ALA A N 1
ATOM 398 C CA . ALA A 1 70 ? 56.394 47.115 116.782 1.00 47.17 57 ALA A CA 1
ATOM 399 C C . ALA A 1 70 ? 55.548 46.416 115.709 1.00 48.15 57 ALA A C 1
ATOM 400 O O . ALA A 1 70 ? 54.315 46.553 115.686 1.00 48.41 57 ALA A O 1
ATOM 402 N N . ALA A 1 71 ? 56.225 45.670 114.835 1.00 49.34 58 ALA A N 1
ATOM 403 C CA . ALA A 1 71 ? 55.590 44.831 113.812 1.00 50.48 58 ALA A CA 1
ATOM 404 C C . ALA A 1 71 ? 54.610 43.799 114.382 1.00 51.52 58 ALA A C 1
ATOM 405 O O . ALA A 1 71 ? 53.505 43.611 113.846 1.00 52.18 58 ALA A O 1
ATOM 407 N N . ALA A 1 72 ? 55.015 43.131 115.462 1.00 52.20 59 ALA A N 1
ATOM 408 C CA . ALA A 1 72 ? 54.249 42.011 116.010 1.00 52.83 59 ALA A CA 1
ATOM 409 C C . ALA A 1 72 ? 52.979 42.459 116.724 1.00 53.41 59 ALA A C 1
ATOM 410 O O . ALA A 1 72 ? 51.997 41.714 116.762 1.00 53.34 59 ALA A O 1
ATOM 412 N N . GLY A 1 73 ? 53.005 43.670 117.284 1.00 53.99 60 GLY A N 1
ATOM 413 C CA . GLY A 1 73 ? 51.887 44.198 118.061 1.00 54.74 60 GLY A CA 1
ATOM 414 C C . GLY A 1 73 ? 51.406 43.187 119.085 1.00 55.66 60 GLY A C 1
ATOM 415 O O . GLY A 1 73 ? 52.180 42.725 119.925 1.00 55.68 60 GLY A O 1
ATOM 416 N N . VAL A 1 74 ? 50.135 42.809 118.976 1.00 56.36 61 VAL A N 1
ATOM 417 C CA . VAL A 1 74 ? 49.489 41.894 119.926 1.00 57.09 61 VAL A CA 1
ATOM 418 C C . VAL A 1 74 ? 50.248 40.576 120.135 1.00 57.32 61 VAL A C 1
ATOM 419 O O . VAL A 1 74 ? 50.282 40.047 121.254 1.00 56.93 61 VAL A O 1
ATOM 423 N N . MET A 1 75 ? 50.843 40.060 119.054 1.00 57.85 62 MET A N 1
ATOM 424 C CA . MET A 1 75 ? 51.616 38.807 119.071 1.00 58.51 62 MET A CA 1
ATOM 425 C C . MET A 1 75 ? 52.729 38.751 120.118 1.00 58.48 62 MET A C 1
ATOM 426 O O . MET A 1 75 ? 52.955 37.699 120.722 1.00 58.86 62 MET A O 1
ATOM 431 N N . ILE A 1 76 ? 53.415 39.876 120.327 1.00 58.64 63 ILE A N 1
ATOM 432 C CA . ILE A 1 76 ? 54.525 39.960 121.285 1.00 58.44 63 ILE A CA 1
ATOM 433 C C . ILE A 1 76 ? 54.119 39.522 122.704 1.00 58.27 63 ILE A C 1
ATOM 434 O O . ILE A 1 76 ? 54.958 39.054 123.479 1.00 58.33 63 ILE A O 1
ATOM 439 N N . PHE A 1 77 ? 52.827 39.650 123.018 1.00 58.03 64 PHE A N 1
ATOM 440 C CA . PHE A 1 77 ? 52.293 39.274 124.331 1.00 57.79 64 PHE A CA 1
ATOM 441 C C . PHE A 1 77 ? 51.759 37.831 124.355 1.00 57.49 64 PHE A C 1
ATOM 442 O O . PHE A 1 77 ? 51.290 37.356 125.390 1.00 57.58 64 PHE A O 1
ATOM 450 N N . ALA A 1 78 ? 51.840 37.143 123.216 1.00 57.01 65 ALA A N 1
ATOM 451 C CA . ALA A 1 78 ? 51.376 35.757 123.099 1.00 56.57 65 ALA A CA 1
ATOM 452 C C . ALA A 1 78 ? 52.530 34.740 123.118 1.00 56.17 65 ALA A C 1
ATOM 453 O O . ALA A 1 78 ? 52.437 33.673 122.503 1.00 56.09 65 ALA A O 1
ATOM 455 N N . GLU A 1 79 ? 53.608 35.079 123.835 1.00 55.53 66 GLU A N 1
ATOM 456 C CA . GLU A 1 79 ? 54.792 34.209 123.991 1.00 54.65 66 GLU A CA 1
ATOM 457 C C . GLU A 1 79 ? 55.287 33.646 122.644 1.00 53.26 66 GLU A C 1
ATOM 458 O O . GLU A 1 79 ? 55.375 32.420 122.473 1.00 53.46 66 GLU A O 1
ATOM 464 N N . PRO A 1 80 ? 55.627 34.536 121.688 1.00 51.78 67 PRO A N 1
ATOM 465 C CA . PRO A 1 80 ? 55.908 34.083 120.313 1.00 50.31 67 PRO A CA 1
ATOM 466 C C . PRO A 1 80 ? 57.203 33.275 120.189 1.00 48.90 67 PRO A C 1
ATOM 467 O O . PRO A 1 80 ? 58.041 33.294 121.091 1.00 48.79 67 PRO A O 1
ATOM 471 N N . ARG A 1 81 ? 57.348 32.562 119.077 1.00 47.21 68 ARG A N 1
ATOM 472 C CA . ARG A 1 81 ? 58.547 31.772 118.814 1.00 45.50 68 ARG A CA 1
ATOM 473 C C . ARG A 1 81 ? 59.628 32.569 118.064 1.00 43.81 68 ARG A C 1
ATOM 474 O O . ARG A 1 81 ? 60.182 32.113 117.064 1.00 43.07 68 ARG A O 1
ATOM 482 N N . PHE A 1 82 ? 59.905 33.774 118.558 1.00 42.01 69 PHE A N 1
ATOM 483 C CA . PHE A 1 82 ? 61.031 34.567 118.090 1.00 40.67 69 PHE A CA 1
ATOM 484 C C . PHE A 1 82 ? 61.634 35.384 119.226 1.00 39.66 69 PHE A C 1
ATOM 485 O O . PHE A 1 82 ? 61.006 35.586 120.263 1.00 39.45 69 PHE A O 1
ATOM 493 N N . GLY A 1 83 ? 62.860 35.846 119.011 1.00 38.33 70 GLY A N 1
ATOM 494 C CA . GLY A 1 83 ? 63.566 36.656 119.983 1.00 36.79 70 GLY A CA 1
ATOM 495 C C . GLY A 1 83 ? 64.794 37.255 119.340 1.00 36.01 70 GLY A C 1
ATOM 496 O O . GLY A 1 83 ? 65.142 36.920 118.201 1.00 35.80 70 GLY A O 1
ATOM 497 N N . THR A 1 84 ? 65.442 38.154 120.068 1.00 35.06 71 THR A N 1
ATOM 498 C CA . THR A 1 84 ? 66.664 38.782 119.602 1.00 34.20 71 THR A CA 1
ATOM 499 C C . THR A 1 84 ? 67.740 38.575 120.647 1.00 34.07 71 THR A C 1
ATOM 500 O O . THR A 1 84 ? 67.549 38.902 121.819 1.00 33.90 71 THR A O 1
ATOM 504 N N . ALA A 1 85 ? 68.862 38.000 120.234 1.00 33.84 72 ALA A N 1
ATOM 505 C CA . ALA A 1 85 ? 70.050 38.037 121.067 1.00 33.64 72 ALA A CA 1
ATOM 506 C C . ALA A 1 85 ? 70.648 39.413 120.810 1.00 33.48 72 ALA A C 1
ATOM 507 O O . ALA A 1 85 ? 71.327 39.610 119.802 1.00 33.44 72 ALA A O 1
ATOM 509 N N . VAL A 1 86 ? 70.352 40.383 121.676 1.00 33.47 73 VAL A N 1
ATOM 510 C CA . VAL A 1 86 ? 70.904 41.726 121.462 1.00 33.20 73 VAL A CA 1
ATOM 511 C C . VAL A 1 86 ? 72.349 41.883 121.920 1.00 33.48 73 VAL A C 1
ATOM 512 O O . VAL A 1 86 ? 72.715 41.554 123.052 1.00 33.22 73 VAL A O 1
ATOM 516 N N . LEU A 1 87 ? 73.151 42.369 120.980 1.00 33.70 74 LEU A N 1
ATOM 517 C CA . LEU A 1 87 ? 74.557 42.676 121.169 1.00 34.21 74 LEU A CA 1
ATOM 518 C C . LEU A 1 87 ? 74.760 43.717 122.261 1.00 34.51 74 LEU A C 1
ATOM 519 O O . LEU A 1 87 ? 74.116 44.774 122.275 1.00 34.39 74 LEU A O 1
ATOM 524 N N . GLU A 1 88 ? 75.661 43.401 123.179 1.00 34.74 75 GLU A N 1
ATOM 525 C CA . GLU A 1 88 ? 76.049 44.336 124.205 1.00 35.13 75 GLU A CA 1
ATOM 526 C C . GLU A 1 88 ? 77.369 44.972 123.795 1.00 35.73 75 GLU A C 1
ATOM 527 O O . GLU A 1 88 ? 78.017 44.509 122.850 1.00 35.39 75 GLU A O 1
ATOM 533 N N . GLU A 1 89 ? 77.762 46.032 124.494 1.00 36.43 76 GLU A N 1
ATOM 534 C CA . GLU A 1 89 ? 79.008 46.724 124.190 1.00 37.70 76 GLU A CA 1
ATOM 535 C C . GLU A 1 89 ? 80.177 45.748 124.262 1.00 37.99 76 GLU A C 1
ATOM 536 O O . GLU A 1 89 ? 81.090 45.805 123.441 1.00 37.99 76 GLU A O 1
ATOM 542 N N . GLN A 1 90 ? 80.111 44.826 125.221 1.00 38.67 77 GLN A N 1
ATOM 543 C CA . GLN A 1 90 ? 81.140 43.802 125.417 1.00 39.39 77 GLN A CA 1
ATOM 544 C C . GLN A 1 90 ? 81.297 42.823 124.245 1.00 39.75 77 GLN A C 1
ATOM 545 O O . GLN A 1 90 ? 82.379 42.266 124.059 1.00 39.90 77 GLN A O 1
ATOM 551 N N . ASP A 1 91 ? 80.227 42.624 123.469 1.00 39.98 78 ASP A N 1
ATOM 552 C CA . ASP A 1 91 ? 80.229 41.702 122.326 1.00 40.36 78 ASP A CA 1
ATOM 553 C C . ASP A 1 91 ? 80.893 42.284 121.089 1.00 40.71 78 ASP A C 1
ATOM 554 O O . ASP A 1 91 ? 81.149 41.562 120.125 1.00 40.33 78 ASP A O 1
ATOM 559 N N . LEU A 1 92 ? 81.141 43.591 121.111 1.00 41.51 79 LEU A N 1
ATOM 560 C CA . LEU A 1 92 ? 81.745 44.291 119.978 1.00 42.65 79 LEU A CA 1
ATOM 561 C C . LEU A 1 92 ? 83.276 44.171 119.954 1.00 43.79 79 LEU A C 1
ATOM 562 O O . LEU A 1 92 ? 83.890 44.343 118.900 1.00 44.29 79 LEU A O 1
ATOM 567 N N . ALA A 1 93 ? 83.876 43.854 121.104 1.00 45.03 80 ALA A N 1
ATOM 568 C CA . ALA A 1 93 ? 85.337 43.818 121.267 1.00 46.43 80 ALA A CA 1
ATOM 569 C C . ALA A 1 93 ? 86.056 42.765 120.416 1.00 47.54 80 ALA A C 1
ATOM 570 O O . ALA A 1 93 ? 85.500 41.709 120.095 1.00 47.39 80 ALA A O 1
ATOM 572 N N . GLY A 1 94 ? 87.310 43.066 120.077 1.00 49.11 81 GLY A N 1
ATOM 573 C CA . GLY A 1 94 ? 88.127 42.217 119.209 1.00 50.76 81 GLY A CA 1
ATOM 574 C C . GLY A 1 94 ? 88.680 40.963 119.865 1.00 52.02 81 GLY A C 1
ATOM 575 O O . GLY A 1 94 ? 89.280 40.116 119.189 1.00 52.27 81 GLY A O 1
ATOM 576 N N . LEU A 1 95 ? 88.504 40.854 121.183 1.00 52.98 82 LEU A N 1
ATOM 577 C CA . LEU A 1 95 ? 88.841 39.630 121.914 1.00 53.92 82 LEU A CA 1
ATOM 578 C C . LEU A 1 95 ? 87.599 38.945 122.485 1.00 54.47 82 LEU A C 1
ATOM 579 O O . LEU A 1 95 ? 87.665 37.797 122.935 1.00 54.69 82 LEU A O 1
ATOM 584 N N . ALA A 1 96 ? 86.473 39.659 122.451 1.00 55.11 83 ALA A N 1
ATOM 585 C CA . ALA A 1 96 ? 85.190 39.147 122.933 1.00 55.56 83 ALA A CA 1
ATOM 586 C C . ALA A 1 96 ? 84.730 37.939 122.125 1.00 55.84 83 ALA A C 1
ATOM 587 O O . ALA A 1 96 ? 84.462 38.043 120.922 1.00 55.97 83 ALA A O 1
ATOM 589 N N . ASP A 1 97 ? 84.652 36.794 122.797 1.00 56.12 84 ASP A N 1
ATOM 590 C CA . ASP A 1 97 ? 84.198 35.559 122.177 1.00 56.31 84 ASP A CA 1
ATOM 591 C C . ASP A 1 97 ? 82.673 35.567 122.112 1.00 56.29 84 ASP A C 1
ATOM 592 O O . ASP A 1 97 ? 81.991 34.994 122.968 1.00 56.40 84 ASP A O 1
ATOM 597 N N . ALA A 1 98 ? 82.153 36.238 121.089 1.00 56.24 85 ALA A N 1
ATOM 598 C CA . ALA A 1 98 ? 80.717 36.351 120.873 1.00 56.14 85 ALA A CA 1
ATOM 599 C C . ALA A 1 98 ? 80.111 35.018 120.420 1.00 55.90 85 ALA A C 1
ATOM 600 O O . ALA A 1 98 ? 78.902 34.822 120.514 1.00 56.05 85 ALA A O 1
ATOM 602 N N . HIS A 1 99 ? 80.956 34.105 119.941 1.00 55.40 86 HIS A N 1
ATOM 603 C CA . HIS A 1 99 ? 80.501 32.782 119.506 1.00 54.75 86 HIS A CA 1
ATOM 604 C C . HIS A 1 99 ? 80.197 31.819 120.653 1.00 53.83 86 HIS A C 1
ATOM 605 O O . HIS A 1 99 ? 79.256 31.032 120.560 1.00 53.96 86 HIS A O 1
ATOM 612 N N . LYS A 1 100 ? 80.982 31.865 121.727 1.00 52.45 87 LYS A N 1
ATOM 613 C CA . LYS A 1 100 ? 80.643 31.074 122.909 1.00 51.12 87 LYS A CA 1
ATOM 614 C C . LYS A 1 100 ? 79.582 31.785 123.751 1.00 49.99 87 LYS A C 1
ATOM 615 O O . LYS A 1 100 ? 78.895 31.156 124.553 1.00 49.78 87 LYS A O 1
ATOM 621 N N . GLU A 1 101 ? 79.458 33.097 123.549 1.00 48.62 88 GLU A N 1
ATOM 622 C CA . GLU A 1 101 ? 78.343 33.871 124.090 1.00 47.34 88 GLU A CA 1
ATOM 623 C C . GLU A 1 101 ? 77.029 33.497 123.393 1.00 46.46 88 GLU A C 1
ATOM 624 O O . GLU A 1 101 ? 76.011 33.291 124.050 1.00 46.08 88 GLU A O 1
ATOM 630 N N . LEU A 1 102 ? 77.078 33.401 122.066 1.00 45.47 89 LEU A N 1
ATOM 631 C CA . LEU A 1 102 ? 75.945 32.957 121.258 1.00 44.73 89 LEU A CA 1
ATOM 632 C C . LEU A 1 102 ? 75.553 31.513 121.567 1.00 44.50 89 LEU A C 1
ATOM 633 O O . LEU A 1 102 ? 74.363 31.201 121.653 1.00 44.41 89 LEU A O 1
ATOM 638 N N . ASP A 1 103 ? 76.551 30.642 121.726 1.00 44.20 90 ASP A N 1
ATOM 639 C CA . ASP A 1 103 ? 76.309 29.239 122.082 1.00 43.83 90 ASP A CA 1
ATOM 640 C C . ASP A 1 103 ? 75.669 29.120 123.455 1.00 43.64 90 ASP A C 1
ATOM 641 O O . ASP A 1 103 ? 74.784 28.292 123.656 1.00 43.50 90 ASP A O 1
ATOM 646 N N . ARG A 1 104 ? 76.118 29.957 124.389 1.00 43.63 91 ARG A N 1
ATOM 647 C CA . ARG A 1 104 ? 75.507 30.050 125.716 1.00 43.83 91 ARG A CA 1
ATOM 648 C C . ARG A 1 104 ? 74.045 30.480 125.587 1.00 43.55 91 ARG A C 1
ATOM 649 O O . ARG A 1 104 ? 73.164 29.874 126.191 1.00 43.51 91 ARG A O 1
ATOM 657 N N . GLU A 1 105 ? 73.810 31.514 124.781 1.00 43.46 92 GLU A N 1
ATOM 658 C CA . GLU A 1 105 ? 72.472 32.039 124.515 1.00 43.75 92 GLU A CA 1
ATOM 659 C C . GLU A 1 105 ? 71.508 31.000 123.930 1.00 43.69 92 GLU A C 1
ATOM 660 O O . GLU A 1 105 ? 70.358 30.920 124.373 1.00 43.50 92 GLU A O 1
ATOM 666 N N . VAL A 1 106 ? 71.959 30.218 122.941 1.00 43.50 93 VAL A N 1
ATOM 667 C CA . VAL A 1 106 ? 71.074 29.209 122.344 1.00 43.56 93 VAL A CA 1
ATOM 668 C C . VAL A 1 106 ? 70.911 27.970 123.229 1.00 43.78 93 VAL A C 1
ATOM 669 O O . VAL A 1 106 ? 69.837 27.383 123.260 1.00 43.65 93 VAL A O 1
ATOM 673 N N . ALA A 1 107 ? 71.967 27.589 123.950 1.00 44.34 94 ALA A N 1
ATOM 674 C CA . ALA A 1 107 ? 71.903 26.448 124.870 1.00 44.98 94 ALA A CA 1
ATOM 675 C C . ALA A 1 107 ? 70.861 26.708 125.946 1.00 45.42 94 ALA A C 1
ATOM 676 O O . ALA A 1 107 ? 70.048 25.838 126.252 1.00 45.66 94 ALA A O 1
ATOM 678 N N . LYS A 1 108 ? 70.894 27.922 126.492 1.00 46.12 95 LYS A N 1
ATOM 679 C CA . LYS A 1 108 ? 69.943 28.397 127.491 1.00 46.85 95 LYS A CA 1
ATOM 680 C C . LYS A 1 108 ? 68.521 28.465 126.931 1.00 47.23 95 LYS A C 1
ATOM 681 O O . LYS A 1 108 ? 67.565 28.076 127.608 1.00 47.39 95 LYS A O 1
ATOM 687 N N . LEU A 1 109 ? 68.391 28.964 125.701 1.00 47.67 96 LEU A N 1
ATOM 688 C CA . LEU A 1 109 ? 67.099 29.035 125.020 1.00 48.27 96 LEU A CA 1
ATOM 689 C C . LEU A 1 109 ? 66.502 27.647 124.769 1.00 48.97 96 LEU A C 1
ATOM 690 O O . LEU A 1 109 ? 65.320 27.422 125.032 1.00 49.10 96 LEU A O 1
ATOM 695 N N . LEU A 1 110 ? 67.325 26.729 124.262 1.00 49.80 97 LEU A N 1
ATOM 696 C CA . LEU A 1 110 ? 66.881 25.371 123.937 1.00 50.68 97 LEU A CA 1
ATOM 697 C C . LEU A 1 110 ? 66.638 24.511 125.179 1.00 51.44 97 LEU A C 1
ATOM 698 O O . LEU A 1 110 ? 65.770 23.640 125.162 1.00 51.58 97 LEU A O 1
ATOM 703 N N . GLU A 1 111 ? 67.409 24.766 126.239 1.00 52.46 98 GLU A N 1
ATOM 704 C CA . GLU A 1 111 ? 67.277 24.085 127.536 1.00 53.52 98 GLU A CA 1
ATOM 705 C C . GLU A 1 111 ? 65.852 24.102 128.085 1.00 53.86 98 GLU A C 1
ATOM 706 O O . GLU A 1 111 ? 65.363 23.092 128.610 1.00 54.17 98 GLU A O 1
ATOM 712 N N . ARG A 1 112 ? 65.209 25.262 127.976 1.00 53.99 99 ARG A N 1
ATOM 713 C CA . ARG A 1 112 ? 63.869 25.471 128.508 1.00 54.16 99 ARG A CA 1
ATOM 714 C C . ARG A 1 112 ? 62.808 25.303 127.427 1.00 53.83 99 ARG A C 1
ATOM 715 O O . ARG A 1 112 ? 61.612 25.454 127.692 1.00 54.04 99 ARG A O 1
ATOM 723 N N . ARG A 1 113 ? 63.247 25.014 126.203 1.00 53.16 100 ARG A N 1
ATOM 724 C CA . ARG A 1 113 ? 62.329 24.929 125.071 1.00 52.38 100 ARG A CA 1
ATOM 725 C C . ARG A 1 113 ? 62.574 23.684 124.234 1.00 51.36 100 ARG A C 1
ATOM 726 O O . ARG A 1 113 ? 63.072 23.783 123.101 1.00 51.36 100 ARG A O 1
ATOM 734 N N . PRO A 1 114 ? 62.208 22.506 124.780 1.00 50.21 101 PRO A N 1
ATOM 735 C CA . PRO A 1 114 ? 62.389 21.238 124.081 1.00 49.23 101 PRO A CA 1
ATOM 736 C C . PRO A 1 114 ? 61.389 21.074 122.934 1.00 48.22 101 PRO A C 1
ATOM 737 O O . PRO A 1 114 ? 61.479 20.113 122.172 1.00 48.06 101 PRO A O 1
ATOM 741 N N . ASP A 1 115 ? 60.449 22.010 122.823 1.00 47.01 102 ASP A N 1
ATOM 742 C CA . ASP A 1 115 ? 59.464 22.004 121.737 1.00 46.11 102 ASP A CA 1
ATOM 743 C C . ASP A 1 115 ? 60.056 22.450 120.388 1.00 44.97 102 ASP A C 1
ATOM 744 O O . ASP A 1 115 ? 59.604 22.005 119.331 1.00 44.87 102 ASP A O 1
ATOM 749 N N . ILE A 1 116 ? 61.060 23.327 120.436 1.00 43.44 103 ILE A N 1
ATOM 750 C CA . ILE A 1 116 ? 61.768 23.794 119.237 1.00 42.10 103 ILE A CA 1
ATOM 751 C C . ILE A 1 116 ? 62.567 22.668 118.566 1.00 41.37 103 ILE A C 1
ATOM 752 O O . ILE A 1 116 ? 63.491 22.113 119.160 1.00 41.28 103 ILE A O 1
ATOM 757 N N . ARG A 1 117 ? 62.196 22.326 117.335 1.00 40.42 104 ARG A N 1
ATOM 758 C CA . ARG A 1 117 ? 62.965 21.353 116.552 1.00 39.83 104 ARG A CA 1
ATOM 759 C C . ARG A 1 117 ? 63.798 22.029 115.455 1.00 38.81 104 ARG A C 1
ATOM 760 O O . ARG A 1 117 ? 64.716 21.423 114.910 1.00 38.72 104 ARG A O 1
ATOM 768 N N . GLN A 1 118 ? 63.480 23.291 115.156 1.00 37.87 105 GLN A N 1
ATOM 769 C CA . GLN A 1 118 ? 64.202 24.086 114.162 1.00 36.83 105 GLN A CA 1
ATOM 770 C C . GLN A 1 118 ? 64.576 25.459 114.722 1.00 36.10 105 GLN A C 1
ATOM 771 O O . GLN A 1 118 ? 63.702 26.230 115.129 1.00 35.99 105 GLN A O 1
ATOM 777 N N . LEU A 1 119 ? 65.868 25.769 114.725 1.00 35.09 106 LEU A N 1
ATOM 778 C CA . LEU A 1 119 ? 66.337 27.072 115.174 1.00 34.23 106 LEU A CA 1
ATOM 779 C C . LEU A 1 119 ? 66.953 27.841 114.013 1.00 33.95 106 LEU A C 1
ATOM 780 O O . LEU A 1 119 ? 67.877 27.352 113.366 1.00 34.14 106 LEU A O 1
ATOM 785 N N . PHE A 1 120 ? 66.426 29.035 113.751 1.00 33.34 107 PHE A N 1
ATOM 786 C CA . PHE A 1 120 ? 66.961 29.923 112.709 1.00 33.31 107 PHE A CA 1
ATOM 787 C C . PHE A 1 120 ? 67.755 31.062 113.337 1.00 33.31 107 PHE A C 1
ATOM 788 O O . PHE A 1 120 ? 67.218 31.847 114.126 1.00 33.43 107 PHE A O 1
ATOM 796 N N . LEU A 1 121 ? 69.043 31.115 113.007 1.00 33.33 108 LEU A N 1
ATOM 797 C CA . LEU A 1 121 ? 69.905 32.220 113.400 1.00 33.29 108 LEU A CA 1
ATOM 798 C C . LEU A 1 121 ? 69.815 33.265 112.298 1.00 33.30 108 LEU A C 1
ATOM 799 O O . LEU A 1 121 ? 70.328 33.063 111.189 1.00 33.79 108 LEU A O 1
ATOM 804 N N . VAL A 1 122 ? 69.138 34.369 112.602 1.00 33.02 109 VAL A N 1
ATOM 805 C CA . VAL A 1 122 ? 68.792 35.377 111.601 1.00 32.36 109 VAL A CA 1
ATOM 806 C C . VAL A 1 122 ? 69.783 36.544 111.646 1.00 32.54 109 VAL A C 1
ATOM 807 O O . VAL A 1 122 ? 69.990 37.161 112.692 1.00 32.09 109 VAL A O 1
ATOM 811 N N . GLY A 1 123 ? 70.421 36.812 110.508 1.00 32.57 110 GLY A N 1
ATOM 812 C CA . GLY A 1 123 ? 71.430 37.860 110.417 1.00 32.85 110 GLY A CA 1
ATOM 813 C C . GLY A 1 123 ? 70.804 39.232 110.273 1.00 33.17 110 GLY A C 1
ATOM 814 O O . GLY A 1 123 ? 69.779 39.385 109.622 1.00 33.45 110 GLY A O 1
ATOM 815 N N . SER A 1 124 ? 71.437 40.232 110.876 1.00 33.39 111 SER A N 1
ATOM 816 C CA . SER A 1 124 ? 70.952 41.607 110.841 1.00 33.39 111 SER A CA 1
ATOM 817 C C . SER A 1 124 ? 72.094 42.499 110.389 1.00 33.41 111 SER A C 1
ATOM 818 O O . SER A 1 124 ? 73.234 42.041 110.282 1.00 33.75 111 SER A O 1
ATOM 821 N N . CYS A 1 125 ? 71.799 43.771 110.133 1.00 33.32 112 CYS A N 1
ATOM 822 C CA . CYS A 1 125 ? 72.836 44.738 109.769 1.00 33.48 112 CYS A CA 1
ATOM 823 C C . CYS A 1 125 ? 73.989 44.777 110.783 1.00 33.69 112 CYS A C 1
ATOM 824 O O . CYS A 1 125 ? 75.145 44.659 110.376 1.00 33.63 112 CYS A O 1
ATOM 827 N N . PRO A 1 126 ? 73.686 44.938 112.100 1.00 33.75 113 PRO A N 1
ATOM 828 C CA . PRO A 1 126 ? 74.796 44.907 113.059 1.00 33.95 113 PRO A CA 1
ATOM 829 C C . PRO A 1 126 ? 75.617 43.608 113.054 1.00 34.29 113 PRO A C 1
ATOM 830 O O . PRO A 1 126 ? 76.848 43.678 113.120 1.00 34.19 113 PRO A O 1
ATOM 834 N N . SER A 1 127 ? 74.964 42.446 112.980 1.00 34.77 114 SER A N 1
ATOM 835 C CA . SER A 1 127 ? 75.693 41.159 113.023 1.00 35.24 114 SER A CA 1
ATOM 836 C C . SER A 1 127 ? 76.598 40.991 111.811 1.00 35.53 114 SER A C 1
ATOM 837 O O . SER A 1 127 ? 77.696 40.444 111.920 1.00 35.32 114 SER A O 1
ATOM 840 N N . GLU A 1 128 ? 76.125 41.479 110.665 1.00 36.29 115 GLU A N 1
ATOM 841 C CA . GLU A 1 128 ? 76.871 41.418 109.405 1.00 36.95 115 GLU A CA 1
ATOM 842 C C . GLU A 1 128 ? 78.027 42.408 109.326 1.00 37.09 115 GLU A C 1
ATOM 843 O O . GLU A 1 128 ? 79.125 42.040 108.924 1.00 37.12 115 GLU A O 1
ATOM 849 N N . VAL A 1 129 ? 77.783 43.657 109.713 1.00 37.40 116 VAL A N 1
ATOM 850 C CA . VAL A 1 129 ? 78.835 44.667 109.744 1.00 37.95 116 VAL A CA 1
ATOM 851 C C . VAL A 1 129 ? 79.954 44.237 110.694 1.00 38.55 116 VAL A C 1
ATOM 852 O O . VAL A 1 129 ? 81.131 44.410 110.395 1.00 38.55 116 VAL A O 1
ATOM 856 N N . LEU A 1 130 ? 79.555 43.654 111.821 1.00 39.49 117 LEU A N 1
ATOM 857 C CA . LEU A 1 130 ? 80.453 43.029 112.792 1.00 40.44 117 LEU A CA 1
ATOM 858 C C . LEU A 1 130 ? 81.124 41.760 112.242 1.00 40.88 117 LEU A C 1
ATOM 859 O O . LEU A 1 130 ? 82.107 41.270 112.809 1.00 40.98 117 LEU A O 1
ATOM 864 N N . LYS A 1 131 ? 80.575 41.235 111.145 1.00 41.63 118 LYS A N 1
ATOM 865 C CA . LYS A 1 131 ? 81.041 39.997 110.503 1.00 42.63 118 LYS A CA 1
ATOM 866 C C . LYS A 1 131 ? 80.919 38.753 111.392 1.00 43.13 118 LYS A C 1
ATOM 867 O O . LYS A 1 131 ? 81.832 37.926 111.433 1.00 43.21 118 LYS A O 1
ATOM 873 N N . LEU A 1 132 ? 79.795 38.621 112.099 1.00 43.65 119 LEU A N 1
ATOM 874 C CA . LEU A 1 132 ? 79.498 37.390 112.827 1.00 44.26 119 LEU A CA 1
ATOM 875 C C . LEU A 1 132 ? 79.149 36.284 111.839 1.00 44.55 119 LEU A C 1
ATOM 876 O O . LEU A 1 132 ? 78.195 36.411 111.068 1.00 44.54 119 LEU A O 1
ATOM 881 N N . ASP A 1 133 ? 79.934 35.210 111.861 1.00 44.95 120 ASP A N 1
ATOM 882 C CA . ASP A 1 133 ? 79.707 34.079 110.969 1.00 45.43 120 ASP A CA 1
ATOM 883 C C . ASP A 1 133 ? 78.605 33.186 111.542 1.00 45.43 120 ASP A C 1
ATOM 884 O O . ASP A 1 133 ? 78.871 32.266 112.321 1.00 45.63 120 ASP A O 1
ATOM 889 N N . LEU A 1 134 ? 77.366 33.478 111.160 1.00 45.39 121 LEU A N 1
ATOM 890 C CA . LEU A 1 134 ? 76.217 32.746 111.683 1.00 45.57 121 LEU A CA 1
ATOM 891 C C . LEU A 1 134 ? 76.028 31.408 110.970 1.00 46.00 121 LEU A C 1
ATOM 892 O O . LEU A 1 134 ? 75.486 30.469 111.552 1.00 45.95 121 LEU A O 1
ATOM 897 N N . ASP A 1 135 ? 76.483 31.327 109.719 1.00 46.61 122 ASP A N 1
ATOM 898 C CA . ASP A 1 135 ? 76.524 30.060 108.975 1.00 47.23 122 ASP A CA 1
ATOM 899 C C . ASP A 1 135 ? 77.377 29.011 109.695 1.00 47.21 122 ASP A C 1
ATOM 900 O O . ASP A 1 135 ? 76.922 27.889 109.921 1.00 46.95 122 ASP A O 1
ATOM 905 N N . ARG A 1 136 ? 78.600 29.398 110.064 1.00 47.35 123 ARG A N 1
ATOM 906 C CA . ARG A 1 136 ? 79.497 28.562 110.865 1.00 47.97 123 ARG A CA 1
ATOM 907 C C . ARG A 1 136 ? 78.851 28.160 112.191 1.00 47.58 123 ARG A C 1
ATOM 908 O O . ARG A 1 136 ? 78.951 27.004 112.617 1.00 47.74 123 ARG A O 1
ATOM 916 N N . ALA A 1 137 ? 78.200 29.127 112.836 1.00 47.33 124 ALA A N 1
ATOM 917 C CA . ALA A 1 137 ? 77.490 28.909 114.092 1.00 46.88 124 ALA A CA 1
ATOM 918 C C . ALA A 1 137 ? 76.368 27.887 113.943 1.00 46.73 124 ALA A C 1
ATOM 919 O O . ALA A 1 137 ? 76.201 27.029 114.802 1.00 46.79 124 ALA A O 1
ATOM 921 N N . ALA A 1 138 ? 75.622 27.969 112.846 1.00 46.69 125 ALA A N 1
ATOM 922 C CA . ALA A 1 138 ? 74.524 27.038 112.577 1.00 47.05 125 ALA A CA 1
ATOM 923 C C . ALA A 1 138 ? 74.981 25.579 112.454 1.00 47.40 125 ALA A C 1
ATOM 924 O O . ALA A 1 138 ? 74.332 24.675 112.981 1.00 47.15 125 ALA A O 1
ATOM 926 N N . GLU A 1 139 ? 76.095 25.361 111.756 1.00 47.90 126 GLU A N 1
ATOM 927 C CA . GLU A 1 139 ? 76.667 24.026 111.607 1.00 48.49 126 GLU A CA 1
ATOM 928 C C . GLU A 1 139 ? 77.271 23.510 112.907 1.00 48.25 126 GLU A C 1
ATOM 929 O O . GLU A 1 139 ? 77.080 22.345 113.255 1.00 48.35 126 GLU A O 1
ATOM 935 N N . ARG A 1 140 ? 77.988 24.374 113.625 1.00 48.11 127 ARG A N 1
ATOM 936 C CA . ARG A 1 140 ? 78.517 24.023 114.942 1.00 48.14 127 ARG A CA 1
ATOM 937 C C . ARG A 1 140 ? 77.381 23.629 115.884 1.00 47.91 127 ARG A C 1
ATOM 938 O O . ARG A 1 140 ? 77.428 22.566 116.509 1.00 48.04 127 ARG A O 1
ATOM 946 N N . LEU A 1 141 ? 76.358 24.482 115.957 1.00 47.46 128 LEU A N 1
ATOM 947 C CA . LEU A 1 141 ? 75.247 24.307 116.897 1.00 47.04 128 LEU A CA 1
ATOM 948 C C . LEU A 1 141 ? 74.301 23.158 116.572 1.00 47.02 128 LEU A C 1
ATOM 949 O O . LEU A 1 141 ? 73.743 22.550 117.482 1.00 46.79 128 LEU A O 1
ATOM 954 N N . SER A 1 142 ? 74.105 22.864 115.289 1.00 47.15 129 SER A N 1
ATOM 955 C CA . SER A 1 142 ? 73.262 21.727 114.917 1.00 47.59 129 SER A CA 1
ATOM 956 C C . SER A 1 142 ? 73.999 20.397 115.126 1.00 47.74 129 SER A C 1
ATOM 957 O O . SER A 1 142 ? 73.366 19.359 115.311 1.00 47.99 129 SER A O 1
ATOM 960 N N . GLY A 1 143 ? 75.331 20.444 115.115 1.00 47.79 130 GLY A N 1
ATOM 961 C CA . GLY A 1 143 ? 76.151 19.312 115.545 1.00 47.78 130 GLY A CA 1
ATOM 962 C C . GLY A 1 143 ? 76.045 19.095 117.047 1.00 47.81 130 GLY A C 1
ATOM 963 O O . GLY A 1 143 ? 75.963 17.961 117.511 1.00 47.80 130 GLY A O 1
ATOM 964 N N . LEU A 1 144 ? 76.035 20.195 117.799 1.00 47.93 131 LEU A N 1
ATOM 965 C CA . LEU A 1 144 ? 75.930 20.174 119.261 1.00 47.99 131 LEU A CA 1
ATOM 966 C C . LEU A 1 144 ? 74.539 19.788 119.774 1.00 48.00 131 LEU A C 1
ATOM 967 O O . LEU A 1 144 ? 74.404 19.301 120.901 1.00 48.00 131 LEU A O 1
ATOM 972 N N . HIS A 1 145 ? 73.515 20.012 118.950 1.00 47.94 132 HIS A N 1
ATOM 973 C CA . HIS A 1 145 ? 72.121 19.790 119.353 1.00 47.89 132 HIS A CA 1
ATOM 974 C C . HIS A 1 145 ? 71.367 18.767 118.495 1.00 48.05 132 HIS A C 1
ATOM 975 O O . HIS A 1 145 ? 70.134 18.696 118.548 1.00 48.07 132 HIS A O 1
ATOM 982 N N . ALA A 1 146 ? 72.102 17.977 117.715 1.00 48.10 133 ALA A N 1
ATOM 983 C CA . ALA A 1 146 ? 71.512 16.858 116.981 1.00 48.28 133 ALA A CA 1
ATOM 984 C C . ALA A 1 146 ? 71.166 15.708 117.942 1.00 48.41 133 ALA A C 1
ATOM 985 O O . ALA A 1 146 ? 71.805 15.563 118.993 1.00 48.56 133 ALA A O 1
ATOM 987 N N . PRO A 1 147 ? 70.138 14.900 117.602 1.00 48.40 134 PRO A N 1
ATOM 988 C CA . PRO A 1 147 ? 69.263 15.051 116.436 1.00 48.17 134 PRO A CA 1
ATOM 989 C C . PRO A 1 147 ? 67.963 15.812 116.726 1.00 47.85 134 PRO A C 1
ATOM 990 O O . PRO A 1 147 ? 67.125 15.948 115.830 1.00 48.10 134 PRO A O 1
ATOM 994 N N . HIS A 1 148 ? 67.803 16.307 117.953 1.00 47.28 135 HIS A N 1
ATOM 995 C CA . HIS A 1 148 ? 66.562 16.969 118.373 1.00 46.85 135 HIS A CA 1
ATOM 996 C C . HIS A 1 148 ? 66.292 18.320 117.682 1.00 46.31 135 HIS A C 1
ATOM 997 O O . HIS A 1 148 ? 65.164 18.598 117.270 1.00 46.21 135 HIS A O 1
ATOM 1004 N N . VAL A 1 149 ? 67.310 19.163 117.562 1.00 45.50 136 VAL A N 1
ATOM 1005 C CA . VAL A 1 149 ? 67.112 20.436 116.872 1.00 44.96 136 VAL A CA 1
ATOM 1006 C C . VAL A 1 149 ? 68.136 20.680 115.762 1.00 44.65 136 VAL A C 1
ATOM 1007 O O . VAL A 1 149 ? 69.344 20.598 115.981 1.00 44.90 136 VAL A O 1
ATOM 1011 N N . ARG A 1 150 ? 67.634 20.944 114.560 1.00 43.95 137 ARG A N 1
ATOM 1012 C CA . ARG A 1 150 ? 68.487 21.403 113.474 1.00 43.52 137 ARG A CA 1
ATOM 1013 C C . ARG A 1 150 ? 68.501 22.917 113.520 1.00 42.64 137 ARG A C 1
ATOM 1014 O O . ARG A 1 150 ? 67.458 23.550 113.723 1.00 42.26 137 ARG A O 1
ATOM 1022 N N . VAL A 1 151 ? 69.687 23.498 113.376 1.00 41.90 138 VAL A N 1
ATOM 1023 C CA . VAL A 1 151 ? 69.794 24.945 113.387 1.00 41.49 138 VAL A CA 1
ATOM 1024 C C . VAL A 1 151 ? 70.282 25.475 112.036 1.00 41.51 138 VAL A C 1
ATOM 1025 O O . VAL A 1 151 ? 71.198 24.920 111.421 1.00 41.75 138 VAL A O 1
ATOM 1029 N N . TYR A 1 152 ? 69.625 26.528 111.568 1.00 41.30 139 TYR A N 1
ATOM 1030 C CA . TYR A 1 152 ? 69.902 27.102 110.262 1.00 40.95 139 TYR A CA 1
ATOM 1031 C C . TYR A 1 152 ? 70.381 28.531 110.432 1.00 40.91 139 TYR A C 1
ATOM 1032 O O . TYR A 1 152 ? 70.252 29.112 111.509 1.00 40.55 139 TYR A O 1
ATOM 1041 N N . SER A 1 153 ? 70.925 29.090 109.354 1.00 41.08 140 SER A N 1
ATOM 1042 C CA . SER A 1 153 ? 71.313 30.490 109.307 1.00 41.24 140 SER A CA 1
ATOM 1043 C C . SER A 1 153 ? 70.869 31.154 108.002 1.00 40.81 140 SER A C 1
ATOM 1044 O O . SER A 1 153 ? 71.071 30.614 106.917 1.00 40.49 140 SER A O 1
ATOM 1047 N N . TYR A 1 154 ? 70.251 32.323 108.125 1.00 40.53 141 TYR A N 1
ATOM 1048 C CA . TYR A 1 154 ? 69.932 33.156 106.963 1.00 40.21 141 TYR A CA 1
ATOM 1049 C C . TYR A 1 154 ? 69.958 34.644 107.327 1.00 39.80 141 TYR A C 1
ATOM 1050 O O . TYR A 1 154 ? 69.868 35.002 108.497 1.00 39.89 141 TYR A O 1
ATOM 1059 N N . THR A 1 155 ? 70.076 35.501 106.319 1.00 39.30 142 THR A N 1
ATOM 1060 C CA . THR A 1 155 ? 70.039 36.945 106.534 1.00 38.77 142 THR A CA 1
ATOM 1061 C C . THR A 1 155 ? 68.625 37.525 106.384 1.00 38.48 142 THR A C 1
ATOM 1062 O O . THR A 1 155 ? 67.899 37.196 105.434 1.00 38.48 142 THR A O 1
ATOM 1066 N N . GLY A 1 156 ? 68.241 38.366 107.344 1.00 37.50 143 GLY A N 1
ATOM 1067 C CA . GLY A 1 156 ? 67.037 39.177 107.233 1.00 36.74 143 GLY A CA 1
ATOM 1068 C C . GLY A 1 156 ? 67.361 40.655 107.380 1.00 36.44 143 GLY A C 1
ATOM 1069 O O . GLY A 1 156 ? 66.489 41.448 107.724 1.00 36.26 143 GLY A O 1
ATOM 1070 N N . SER A 1 157 ? 68.615 41.026 107.102 1.00 36.11 144 SER A N 1
ATOM 1071 C CA . SER A 1 157 ? 69.105 42.385 107.338 1.00 35.89 144 SER A CA 1
ATOM 1072 C C . SER A 1 157 ? 68.594 43.372 106.316 1.00 35.67 144 SER A C 1
ATOM 1073 O O . SER A 1 157 ? 68.323 43.007 105.177 1.00 36.02 144 SER A O 1
ATOM 1076 N N . GLY A 1 158 ? 68.472 44.630 106.726 1.00 35.59 145 GLY A N 1
ATOM 1077 C CA . GLY A 1 158 ? 68.145 45.704 105.794 1.00 35.70 145 GLY A CA 1
ATOM 1078 C C . GLY A 1 158 ? 69.176 45.878 104.686 1.00 35.65 145 GLY A C 1
ATOM 1079 O O . GLY A 1 158 ? 68.843 46.343 103.593 1.00 35.53 145 GLY A O 1
ATOM 1080 N N . LEU A 1 159 ? 70.422 45.490 104.975 1.00 35.63 146 LEU A N 1
ATOM 1081 C CA . LEU A 1 159 ? 71.524 45.539 104.009 1.00 36.01 146 LEU A CA 1
ATOM 1082 C C . LEU A 1 159 ? 71.309 44.631 102.792 1.00 36.04 146 LEU A C 1
ATOM 1083 O O . LEU A 1 159 ? 71.743 44.958 101.681 1.00 35.80 146 LEU A O 1
ATOM 1088 N N . ASP A 1 160 ? 70.628 43.509 103.033 1.00 36.53 147 ASP A N 1
ATOM 1089 C CA . ASP A 1 160 ? 70.520 42.374 102.107 1.00 36.73 147 ASP A CA 1
ATOM 1090 C C . ASP A 1 160 ? 69.117 42.157 101.562 1.00 36.25 147 ASP A C 1
ATOM 1091 O O . ASP A 1 160 ? 68.959 41.659 100.453 1.00 36.26 147 ASP A O 1
ATOM 1096 N N . THR A 1 161 ? 68.102 42.479 102.363 1.00 35.45 148 THR A N 1
ATOM 1097 C CA . THR A 1 161 ? 66.744 41.991 102.091 1.00 35.24 148 THR A CA 1
ATOM 1098 C C . THR A 1 161 ? 65.671 43.045 102.333 1.00 34.97 148 THR A C 1
ATOM 1099 O O . THR A 1 161 ? 65.820 43.905 103.194 1.00 35.04 148 THR A O 1
ATOM 1103 N N . THR A 1 162 ? 64.577 42.945 101.588 1.00 34.71 149 THR A N 1
ATOM 1104 C CA . THR A 1 162 ? 63.427 43.823 101.772 1.00 34.74 149 THR A CA 1
ATOM 1105 C C . THR A 1 162 ? 62.189 43.001 102.124 1.00 34.73 149 THR A C 1
ATOM 1106 O O . THR A 1 162 ? 61.754 42.144 101.338 1.00 34.93 149 THR A O 1
ATOM 1110 N N . PHE A 1 163 ? 61.643 43.257 103.311 1.00 34.63 150 PHE A N 1
ATOM 1111 C CA . PHE A 1 163 ? 60.322 42.751 103.717 1.00 34.76 150 PHE A CA 1
ATOM 1112 C C . PHE A 1 163 ? 60.192 41.254 103.428 1.00 34.83 150 PHE A C 1
ATOM 1113 O O . PHE A 1 163 ? 60.850 40.440 104.081 1.00 34.86 150 PHE A O 1
ATOM 1121 N N . THR A 1 164 ? 59.382 40.907 102.426 1.00 35.11 151 THR A N 1
ATOM 1122 C CA . THR A 1 164 ? 59.075 39.515 102.067 1.00 34.83 151 THR A CA 1
ATOM 1123 C C . THR A 1 164 ? 60.275 38.650 101.661 1.00 35.05 151 THR A C 1
ATOM 1124 O O . THR A 1 164 ? 60.176 37.429 101.712 1.00 35.33 151 THR A O 1
ATOM 1128 N N . GLN A 1 165 ? 61.385 39.272 101.242 1.00 35.45 152 GLN A N 1
ATOM 1129 C CA . GLN A 1 165 ? 62.630 38.555 100.880 1.00 35.74 152 GLN A CA 1
ATOM 1130 C C . GLN A 1 165 ? 63.225 37.760 102.046 1.00 35.62 152 GLN A C 1
ATOM 1131 O O . GLN A 1 165 ? 64.049 36.874 101.831 1.00 35.81 152 GLN A O 1
ATOM 1137 N N . GLY A 1 166 ? 62.828 38.100 103.273 1.00 35.44 153 GLY A N 1
ATOM 1138 C CA . GLY A 1 166 ? 63.223 37.341 104.458 1.00 35.41 153 GLY A CA 1
ATOM 1139 C C . GLY A 1 166 ? 62.584 35.964 104.502 1.00 35.24 153 GLY A C 1
ATOM 1140 O O . GLY A 1 166 ? 63.141 35.040 105.084 1.00 35.67 153 GLY A O 1
ATOM 1141 N N . GLU A 1 167 ? 61.411 35.823 103.892 1.00 35.28 154 GLU A N 1
ATOM 1142 C CA . GLU A 1 167 ? 60.797 34.514 103.726 1.00 35.68 154 GLU A CA 1
ATOM 1143 C C . GLU A 1 167 ? 61.622 33.697 102.736 1.00 35.87 154 GLU A C 1
ATOM 1144 O O . GLU A 1 167 ? 61.878 32.511 102.960 1.00 36.15 154 GLU A O 1
ATOM 1150 N N . ASP A 1 168 ? 62.044 34.349 101.652 1.00 35.92 155 ASP A N 1
ATOM 1151 C CA . ASP A 1 168 ? 62.885 33.721 100.643 1.00 36.06 155 ASP A CA 1
ATOM 1152 C C . ASP A 1 168 ? 64.214 33.199 101.198 1.00 36.14 155 ASP A C 1
ATOM 1153 O O . ASP A 1 168 ? 64.591 32.059 100.925 1.00 36.24 155 ASP A O 1
ATOM 1158 N N . THR A 1 169 ? 64.931 34.035 101.954 1.00 36.18 156 THR A N 1
ATOM 1159 C CA . THR A 1 169 ? 66.229 33.633 102.520 1.00 35.85 156 THR A CA 1
ATOM 1160 C C . THR A 1 169 ? 66.074 32.530 103.572 1.00 36.01 156 THR A C 1
ATOM 1161 O O . THR A 1 169 ? 66.975 31.718 103.753 1.00 36.06 156 THR A O 1
ATOM 1165 N N . CYS A 1 170 ? 64.924 32.501 104.241 1.00 35.93 157 CYS A N 1
ATOM 1166 C CA . CYS A 1 170 ? 64.625 31.474 105.238 1.00 36.08 157 CYS A CA 1
ATOM 1167 C C . CYS A 1 170 ? 64.424 30.104 104.594 1.00 36.00 157 CYS A C 1
ATOM 1168 O O . CYS A 1 170 ? 65.093 29.134 104.962 1.00 35.65 157 CYS A O 1
ATOM 1171 N N . LEU A 1 171 ? 63.487 30.040 103.647 1.00 36.19 158 LEU A N 1
ATOM 1172 C CA . LEU A 1 171 ? 63.184 28.810 102.923 1.00 36.03 158 LEU A CA 1
ATOM 1173 C C . LEU A 1 171 ? 64.407 28.280 102.189 1.00 36.25 158 LEU A C 1
ATOM 1174 O O . LEU A 1 171 ? 64.695 27.084 102.250 1.00 36.38 158 LEU A O 1
ATOM 1179 N N . ALA A 1 172 ? 65.125 29.174 101.509 1.00 36.48 159 ALA A N 1
ATOM 1180 C CA . ALA A 1 172 ? 66.357 28.822 100.802 1.00 36.82 159 ALA A CA 1
ATOM 1181 C C . ALA A 1 172 ? 67.393 28.163 101.713 1.00 37.05 159 ALA A C 1
ATOM 1182 O O . ALA A 1 172 ? 68.122 27.276 101.276 1.00 37.30 159 ALA A O 1
ATOM 1184 N N . ALA A 1 173 ? 67.460 28.596 102.970 1.00 37.10 160 ALA A N 1
ATOM 1185 C CA . ALA A 1 173 ? 68.418 28.027 103.924 1.00 37.13 160 ALA A CA 1
ATOM 1186 C C . ALA A 1 173 ? 68.064 26.592 104.299 1.00 37.13 160 ALA A C 1
ATOM 1187 O O . ALA A 1 173 ? 68.942 25.809 104.680 1.00 37.19 160 ALA A O 1
ATOM 1189 N N . MET A 1 174 ? 66.776 26.262 104.198 1.00 37.15 161 MET A N 1
ATOM 1190 C CA . MET A 1 174 ? 66.264 24.926 104.522 1.00 37.63 161 MET A CA 1
ATOM 1191 C C . MET A 1 174 ? 66.502 23.914 103.399 1.00 36.88 161 MET A C 1
ATOM 1192 O O . MET A 1 174 ? 66.528 22.709 103.648 1.00 37.14 161 MET A O 1
ATOM 1197 N N . VAL A 1 175 ? 66.646 24.402 102.169 1.00 36.22 162 VAL A N 1
ATOM 1198 C CA . VAL A 1 175 ? 66.660 23.526 100.988 1.00 35.74 162 VAL A CA 1
ATOM 1199 C C . VAL A 1 175 ? 67.828 22.516 100.939 1.00 35.60 162 VAL A C 1
ATOM 1200 O O . VAL A 1 175 ? 67.595 21.334 100.685 1.00 35.22 162 VAL A O 1
ATOM 1204 N N . PRO A 1 176 ? 69.078 22.966 101.194 1.00 35.84 163 PRO A N 1
ATOM 1205 C CA . PRO A 1 176 ? 70.161 21.975 101.085 1.00 36.14 163 PRO A CA 1
ATOM 1206 C C . PRO A 1 176 ? 69.998 20.817 102.080 1.00 36.41 163 PRO A C 1
ATOM 1207 O O . PRO A 1 176 ? 70.590 19.757 101.898 1.00 36.56 163 PRO A O 1
ATOM 1211 N N . THR A 1 177 ? 69.167 21.034 103.097 1.00 36.67 164 THR A N 1
ATOM 1212 C CA . THR A 1 177 ? 68.978 20.121 104.224 1.00 36.73 164 THR A CA 1
ATOM 1213 C C . THR A 1 177 ? 67.834 19.124 103.989 1.00 36.12 164 THR A C 1
ATOM 1214 O O . THR A 1 177 ? 67.671 18.156 104.736 1.00 36.50 164 THR A O 1
ATOM 1218 N N . LEU A 1 178 ? 67.026 19.374 102.965 1.00 35.33 165 LEU A N 1
ATOM 1219 C CA . LEU A 1 178 ? 65.856 18.543 102.708 1.00 34.55 165 LEU A CA 1
ATOM 1220 C C . LEU A 1 178 ? 66.278 17.145 102.261 1.00 34.43 165 LEU A C 1
ATOM 1221 O O . LEU A 1 178 ? 67.280 16.989 101.551 1.00 34.69 165 LEU A O 1
ATOM 1226 N N . ASP A 1 179 ? 65.530 16.131 102.696 1.00 33.81 166 ASP A N 1
ATOM 1227 C CA . ASP A 1 179 ? 65.748 14.759 102.244 1.00 33.18 166 ASP A CA 1
ATOM 1228 C C . ASP A 1 179 ? 65.797 14.708 100.730 1.00 32.78 166 ASP A C 1
ATOM 1229 O O . ASP A 1 179 ? 65.129 15.488 100.054 1.00 32.43 166 ASP A O 1
ATOM 1234 N N . THR A 1 180 ? 66.593 13.789 100.201 1.00 32.76 167 THR A N 1
ATOM 1235 C CA . THR A 1 180 ? 66.581 13.521 98.768 1.00 32.75 167 THR A CA 1
ATOM 1236 C C . THR A 1 180 ? 65.536 12.464 98.416 1.00 32.23 167 THR A C 1
ATOM 1237 O O . THR A 1 180 ? 65.190 11.613 99.241 1.00 31.92 167 THR A O 1
ATOM 1241 N N . THR A 1 181 ? 65.020 12.540 97.193 1.00 31.89 168 THR A N 1
ATOM 1242 C CA . THR A 1 181 ? 64.047 11.570 96.699 1.00 31.49 168 THR A CA 1
ATOM 1243 C C . THR A 1 181 ? 64.149 11.408 95.182 1.00 31.42 168 THR A C 1
ATOM 1244 O O . THR A 1 181 ? 64.592 12.319 94.484 1.00 31.46 168 THR A O 1
ATOM 1248 N N . GLU A 1 182 ? 63.750 10.242 94.681 1.00 31.38 169 GLU A N 1
ATOM 1249 C CA . GLU A 1 182 ? 63.589 10.047 93.243 1.00 31.04 169 GLU A CA 1
ATOM 1250 C C . GLU A 1 182 ? 62.144 10.322 92.829 1.00 31.11 169 GLU A C 1
ATOM 1251 O O . GLU A 1 182 ? 61.854 10.475 91.645 1.00 31.02 169 GLU A O 1
ATOM 1257 N N . ALA A 1 183 ? 61.249 10.399 93.813 1.00 31.46 170 ALA A N 1
ATOM 1258 C CA . ALA A 1 183 ? 59.824 10.644 93.574 1.00 31.79 170 ALA A CA 1
ATOM 1259 C C . ALA A 1 183 ? 59.564 11.882 92.713 1.00 32.12 170 ALA A C 1
ATOM 1260 O O . ALA A 1 183 ? 60.256 12.893 92.833 1.00 32.04 170 ALA A O 1
ATOM 1262 N N . ALA A 1 184 ? 58.571 11.786 91.836 1.00 32.59 171 ALA A N 1
ATOM 1263 C CA . ALA A 1 184 ? 58.140 12.919 91.025 1.00 33.30 171 ALA A CA 1
ATOM 1264 C C . ALA A 1 184 ? 56.956 13.614 91.704 1.00 33.90 171 ALA A C 1
ATOM 1265 O O . ALA A 1 184 ? 55.800 13.414 91.327 1.00 34.85 171 ALA A O 1
ATOM 1267 N N . GLU A 1 185 ? 57.234 14.419 92.720 1.00 34.20 172 GLU A N 1
ATOM 1268 C CA . GLU A 1 185 ? 56.153 15.081 93.441 1.00 34.61 172 GLU A CA 1
ATOM 1269 C C . GLU A 1 185 ? 56.205 16.585 93.250 1.00 34.16 172 GLU A C 1
ATOM 1270 O O . GLU A 1 185 ? 57.212 17.125 92.786 1.00 34.30 172 GLU A O 1
ATOM 1276 N N . LEU A 1 186 ? 55.092 17.238 93.565 1.00 33.82 173 LEU A N 1
ATOM 1277 C CA . LEU A 1 186 ? 54.958 18.676 93.445 1.00 33.27 173 LEU A CA 1
ATOM 1278 C C . LEU A 1 186 ? 55.199 19.320 94.800 1.00 33.29 173 LEU A C 1
ATOM 1279 O O . LEU A 1 186 ? 54.665 18.862 95.812 1.00 32.99 173 LEU A O 1
ATOM 1284 N N . ILE A 1 187 ? 56.020 20.369 94.810 1.00 33.31 174 ILE A N 1
ATOM 1285 C CA . ILE A 1 187 ? 56.147 21.259 95.957 1.00 33.33 174 ILE A CA 1
ATOM 1286 C C . ILE A 1 187 ? 55.538 22.615 95.596 1.00 33.59 174 ILE A C 1
ATOM 1287 O O . ILE A 1 187 ? 55.905 23.216 94.583 1.00 33.80 174 ILE A O 1
ATOM 1292 N N . VAL A 1 188 ? 54.592 23.073 96.409 1.00 33.77 175 VAL A N 1
ATOM 1293 C CA . VAL A 1 188 ? 54.073 24.443 96.309 1.00 34.06 175 VAL A CA 1
ATOM 1294 C C . VAL A 1 188 ? 54.849 25.306 97.305 1.00 34.30 175 VAL A C 1
ATOM 1295 O O . VAL A 1 188 ? 54.866 25.013 98.500 1.00 33.94 175 VAL A O 1
ATOM 1299 N N . VAL A 1 189 ? 55.508 26.349 96.798 1.00 34.59 176 VAL A N 1
ATOM 1300 C CA . VAL A 1 189 ? 56.448 27.132 97.597 1.00 35.29 176 VAL A CA 1
ATOM 1301 C C . VAL A 1 189 ? 55.865 28.492 97.974 1.00 35.91 176 VAL A C 1
ATOM 1302 O O . VAL A 1 189 ? 55.334 29.208 97.125 1.00 35.99 176 VAL A O 1
ATOM 1306 N N . GLY A 1 190 ? 55.981 28.842 99.253 1.00 36.73 177 GLY A N 1
ATOM 1307 C CA . GLY A 1 190 ? 55.424 30.081 99.778 1.00 37.51 177 GLY A CA 1
ATOM 1308 C C . GLY A 1 190 ? 54.525 29.778 100.952 1.00 38.45 177 GLY A C 1
ATOM 1309 O O . GLY A 1 190 ? 53.668 28.895 100.860 1.00 38.98 177 GLY A O 1
ATOM 1310 N N . ALA A 1 191 ? 54.738 30.492 102.058 1.00 38.91 178 ALA A N 1
ATOM 1311 C CA . ALA A 1 191 ? 53.905 30.370 103.249 1.00 39.65 178 ALA A CA 1
ATOM 1312 C C . ALA A 1 191 ? 52.552 31.027 103.007 1.00 40.30 178 ALA A C 1
ATOM 1313 O O . ALA A 1 191 ? 52.450 32.258 102.896 1.00 40.73 178 ALA A O 1
ATOM 1315 N N . LEU A 1 192 ? 51.519 30.200 102.927 1.00 40.65 179 LEU A N 1
ATOM 1316 C CA . LEU A 1 192 ? 50.167 30.680 102.704 1.00 41.27 179 LEU A CA 1
ATOM 1317 C C . LEU A 1 192 ? 49.340 30.474 103.964 1.00 41.74 179 LEU A C 1
ATOM 1318 O O . LEU A 1 192 ? 49.617 29.562 104.738 1.00 41.67 179 LEU A O 1
ATOM 1323 N N . PRO A 1 193 ? 48.309 31.314 104.174 1.00 42.28 180 PRO A N 1
ATOM 1324 C CA . PRO A 1 193 ? 47.351 31.003 105.238 1.00 42.68 180 PRO A CA 1
ATOM 1325 C C . PRO A 1 193 ? 46.830 29.562 105.113 1.00 43.05 180 PRO A C 1
ATOM 1326 O O . PRO A 1 193 ? 46.662 29.053 103.999 1.00 42.92 180 PRO A O 1
ATOM 1330 N N . ASP A 1 194 ? 46.598 28.920 106.256 1.00 43.59 181 ASP A N 1
ATOM 1331 C CA . ASP A 1 194 ? 46.121 27.535 106.319 1.00 44.29 181 ASP A CA 1
ATOM 1332 C C . ASP A 1 194 ? 44.928 27.268 105.403 1.00 44.01 181 ASP A C 1
ATOM 1333 O O . ASP A 1 194 ? 44.899 26.258 104.693 1.00 44.03 181 ASP A O 1
ATOM 1338 N N . VAL A 1 195 ? 43.960 28.184 105.419 1.00 43.98 182 VAL A N 1
ATOM 1339 C CA . VAL A 1 195 ? 42.723 28.052 104.639 1.00 44.05 182 VAL A CA 1
ATOM 1340 C C . VAL A 1 195 ? 42.997 28.076 103.133 1.00 43.56 182 VAL A C 1
ATOM 1341 O O . VAL A 1 195 ? 42.386 27.332 102.369 1.00 43.75 182 VAL A O 1
ATOM 1345 N N . VAL A 1 196 ? 43.932 28.926 102.727 1.00 43.24 183 VAL A N 1
ATOM 1346 C CA . VAL A 1 196 ? 44.359 29.038 101.334 1.00 42.83 183 VAL A CA 1
ATOM 1347 C C . VAL A 1 196 ? 45.111 27.781 100.871 1.00 42.74 183 VAL A C 1
ATOM 1348 O O . VAL A 1 196 ? 44.875 27.269 99.777 1.00 42.63 183 VAL A O 1
ATOM 1352 N N . GLU A 1 197 ? 46.005 27.298 101.727 1.00 42.75 184 GLU A N 1
ATOM 1353 C CA . GLU A 1 197 ? 46.787 26.092 101.497 1.00 43.08 184 GLU A CA 1
ATOM 1354 C C . GLU A 1 197 ? 45.898 24.848 101.337 1.00 42.62 184 GLU A C 1
ATOM 1355 O O . GLU A 1 197 ? 46.152 24.006 100.467 1.00 42.25 184 GLU A O 1
ATOM 1361 N N . ASP A 1 198 ? 44.861 24.744 102.171 1.00 42.39 185 ASP A N 1
ATOM 1362 C CA . ASP A 1 198 ? 43.897 23.644 102.085 1.00 42.17 185 ASP A CA 1
ATOM 1363 C C . ASP A 1 198 ? 43.115 23.681 100.772 1.00 41.98 185 ASP A C 1
ATOM 1364 O O . ASP A 1 198 ? 42.918 22.643 100.141 1.00 41.78 185 ASP A O 1
ATOM 1369 N N . GLN A 1 199 ? 42.673 24.876 100.371 1.00 41.75 186 GLN A N 1
ATOM 1370 C CA . GLN A 1 199 ? 41.961 25.070 99.100 1.00 41.72 186 GLN A CA 1
ATOM 1371 C C . GLN A 1 199 ? 42.826 24.710 97.896 1.00 41.86 186 GLN A C 1
ATOM 1372 O O . GLN A 1 199 ? 42.363 24.055 96.970 1.00 41.84 186 GLN A O 1
ATOM 1378 N N . CYS A 1 200 ? 44.073 25.177 97.907 1.00 42.29 187 CYS A N 1
ATOM 1379 C CA . CYS A 1 200 ? 45.048 24.859 96.868 1.00 42.36 187 CYS A CA 1
ATOM 1380 C C . CYS A 1 200 ? 45.263 23.342 96.785 1.00 42.42 187 CYS A C 1
ATOM 1381 O O . CYS A 1 200 ? 45.177 22.741 95.711 1.00 42.34 187 CYS A O 1
ATOM 1384 N N . LEU A 1 201 ? 45.518 22.741 97.943 1.00 42.63 188 LEU A N 1
ATOM 1385 C CA . LEU A 1 201 ? 45.729 21.307 98.089 1.00 42.95 188 LEU A CA 1
ATOM 1386 C C . LEU A 1 201 ? 44.524 20.496 97.628 1.00 42.61 188 LEU A C 1
ATOM 1387 O O . LEU A 1 201 ? 44.686 19.433 97.028 1.00 42.85 188 LEU A O 1
ATOM 1392 N N . SER A 1 202 ? 43.322 21.009 97.895 1.00 42.28 189 SER A N 1
ATOM 1393 C CA . SER A 1 202 ? 42.073 20.373 97.454 1.00 41.92 189 SER A CA 1
ATOM 1394 C C . SER A 1 202 ? 41.892 20.415 95.936 1.00 41.90 189 SER A C 1
ATOM 1395 O O . SER A 1 202 ? 41.534 19.406 95.328 1.00 41.71 189 SER A O 1
ATOM 1398 N N . LEU A 1 203 ? 42.134 21.581 95.336 1.00 41.82 190 LEU A N 1
ATOM 1399 C CA . LEU A 1 203 ? 41.975 21.766 93.888 1.00 41.95 190 LEU A CA 1
ATOM 1400 C C . LEU A 1 203 ? 42.937 20.901 93.069 1.00 42.01 190 LEU A C 1
ATOM 1401 O O . LEU A 1 203 ? 42.554 20.339 92.035 1.00 42.15 190 LEU A O 1
ATOM 1406 N N . LEU A 1 204 ? 44.176 20.792 93.543 1.00 42.16 191 LEU A N 1
ATOM 1407 C CA . LEU A 1 204 ? 45.207 20.002 92.866 1.00 42.26 191 LEU A CA 1
ATOM 1408 C C . LEU A 1 204 ? 44.945 18.503 92.991 1.00 42.41 191 LEU A C 1
ATOM 1409 O O . LEU A 1 204 ? 45.228 17.742 92.064 1.00 42.40 191 LEU A O 1
ATOM 1414 N N . THR A 1 205 ? 44.396 18.096 94.139 1.00 42.64 192 THR A N 1
ATOM 1415 C CA . THR A 1 205 ? 43.930 16.724 94.361 1.00 42.40 192 THR A CA 1
ATOM 1416 C C . THR A 1 205 ? 42.745 16.399 93.449 1.00 42.53 192 THR A C 1
ATOM 1417 O O . THR A 1 205 ? 42.653 15.288 92.909 1.00 42.49 192 THR A O 1
ATOM 1421 N N . GLN A 1 206 ? 41.848 17.371 93.278 1.00 42.50 193 GLN A N 1
ATOM 1422 C CA . GLN A 1 206 ? 40.681 17.209 92.403 1.00 42.56 193 GLN A CA 1
ATOM 1423 C C . GLN A 1 206 ? 41.098 17.047 90.937 1.00 42.64 193 GLN A C 1
ATOM 1424 O O . GLN A 1 206 ? 40.434 16.348 90.174 1.00 42.87 193 GLN A O 1
ATOM 1430 N N . LEU A 1 207 ? 42.203 17.690 90.562 1.00 42.68 194 LEU A N 1
ATOM 1431 C CA . LEU A 1 207 ? 42.735 17.636 89.195 1.00 42.59 194 LEU A CA 1
ATOM 1432 C C . LEU A 1 207 ? 43.498 16.340 88.922 1.00 42.77 194 LEU A C 1
ATOM 1433 O O . LEU A 1 207 ? 43.854 16.051 87.778 1.00 42.59 194 LEU A O 1
ATOM 1438 N N . GLY A 1 208 ? 43.766 15.577 89.978 1.00 43.12 195 GLY A N 1
ATOM 1439 C CA . GLY A 1 208 ? 44.485 14.316 89.864 1.00 43.55 195 GLY A CA 1
ATOM 1440 C C . GLY A 1 208 ? 45.992 14.451 89.982 1.00 43.92 195 GLY A C 1
ATOM 1441 O O . GLY A 1 208 ? 46.724 13.489 89.734 1.00 43.85 195 GLY A O 1
ATOM 1442 N N . VAL A 1 209 ? 46.460 15.639 90.359 1.00 44.32 196 VAL A N 1
ATOM 1443 C CA . VAL A 1 209 ? 47.889 15.848 90.586 1.00 44.70 196 VAL A CA 1
ATOM 1444 C C . VAL A 1 209 ? 48.223 15.560 92.049 1.00 45.31 196 VAL A C 1
ATOM 1445 O O . VAL A 1 209 ? 47.511 15.991 92.970 1.00 45.58 196 VAL A O 1
ATOM 1449 N N . GLY A 1 210 ? 49.297 14.807 92.255 1.00 45.74 197 GLY A N 1
ATOM 1450 C CA . GLY A 1 210 ? 49.711 14.433 93.599 1.00 46.08 197 GLY A CA 1
ATOM 1451 C C . GLY A 1 210 ? 50.863 13.442 93.622 1.00 46.28 197 GLY A C 1
ATOM 1452 O O . GLY A 1 210 ? 51.293 12.958 92.569 1.00 46.26 197 GLY A O 1
ATOM 1453 N N . PRO A 1 211 ? 51.395 13.166 94.825 1.00 46.20 198 PRO A N 1
ATOM 1454 C CA . PRO A 1 211 ? 51.041 13.929 96.019 1.00 45.90 198 PRO A CA 1
ATOM 1455 C C . PRO A 1 211 ? 51.743 15.288 96.031 1.00 45.40 198 PRO A C 1
ATOM 1456 O O . PRO A 1 211 ? 52.781 15.458 95.384 1.00 45.75 198 PRO A O 1
ATOM 1460 N N . VAL A 1 212 ? 51.159 16.248 96.743 1.00 44.56 199 VAL A N 1
ATOM 1461 C CA . VAL A 1 212 ? 51.684 17.612 96.782 1.00 43.51 199 VAL A CA 1
ATOM 1462 C C . VAL A 1 212 ? 52.017 18.082 98.203 1.00 43.13 199 VAL A C 1
ATOM 1463 O O . VAL A 1 212 ? 51.305 17.782 99.157 1.00 42.85 199 VAL A O 1
ATOM 1467 N N . ARG A 1 213 ? 53.126 18.804 98.320 1.00 42.74 200 ARG A N 1
ATOM 1468 C CA . ARG A 1 213 ? 53.658 19.243 99.604 1.00 42.57 200 ARG A CA 1
ATOM 1469 C C . ARG A 1 213 ? 53.964 20.733 99.572 1.00 41.90 200 ARG A C 1
ATOM 1470 O O . ARG A 1 213 ? 54.183 21.314 98.503 1.00 41.71 200 ARG A O 1
ATOM 1478 N N . MET A 1 214 ? 53.992 21.344 100.751 1.00 41.07 201 MET A N 1
ATOM 1479 C CA . MET A 1 214 ? 54.266 22.764 100.863 1.00 40.46 201 MET A CA 1
ATOM 1480 C C . MET A 1 214 ? 55.632 23.009 101.470 1.00 39.66 201 MET A C 1
ATOM 1481 O O . MET A 1 214 ? 56.048 22.316 102.403 1.00 39.03 201 MET A O 1
ATOM 1486 N N . LEU A 1 215 ? 56.326 23.998 100.920 1.00 38.98 202 LEU A N 1
ATOM 1487 C CA . LEU A 1 215 ? 57.508 24.553 101.547 1.00 38.40 202 LEU A CA 1
ATOM 1488 C C . LEU A 1 215 ? 57.198 26.013 101.879 1.00 38.29 202 LEU A C 1
ATOM 1489 O O . LEU A 1 215 ? 56.984 26.818 100.966 1.00 38.19 202 LEU A O 1
ATOM 1494 N N . PRO A 1 216 ? 57.156 26.360 103.183 1.00 38.08 203 PRO A N 1
ATOM 1495 C CA . PRO A 1 216 ? 57.411 25.486 104.340 1.00 37.95 203 PRO A CA 1
ATOM 1496 C C . PRO A 1 216 ? 56.227 24.595 104.722 1.00 37.92 203 PRO A C 1
ATOM 1497 O O . PRO A 1 216 ? 55.084 24.911 104.396 1.00 37.84 203 PRO A O 1
ATOM 1501 N N . ALA A 1 217 ? 56.513 23.482 105.398 1.00 38.10 204 ALA A N 1
ATOM 1502 C CA . ALA A 1 217 ? 55.472 22.642 105.978 1.00 38.61 204 ALA A CA 1
ATOM 1503 C C . ALA A 1 217 ? 55.041 23.214 107.334 1.00 39.34 204 ALA A C 1
ATOM 1504 O O . ALA A 1 217 ? 55.700 24.113 107.887 1.00 38.98 204 ALA A O 1
ATOM 1506 N N . ARG A 1 218 ? 53.937 22.699 107.863 1.00 40.06 205 ARG A N 1
ATOM 1507 C CA . ARG A 1 218 ? 53.415 23.160 109.150 1.00 41.07 205 ARG A CA 1
ATOM 1508 C C . ARG A 1 218 ? 54.306 22.736 110.322 1.00 41.17 205 ARG A C 1
ATOM 1509 O O . ARG A 1 218 ? 54.386 23.435 111.330 1.00 40.96 205 ARG A O 1
ATOM 1517 N N . ARG A 1 219 ? 54.979 21.596 110.164 1.00 41.33 206 ARG A N 1
ATOM 1518 C CA . ARG A 1 219 ? 55.860 21.043 111.187 1.00 41.53 206 ARG A CA 1
ATOM 1519 C C . ARG A 1 219 ? 57.190 20.647 110.547 1.00 40.84 206 ARG A C 1
ATOM 1520 O O . ARG A 1 219 ? 57.261 20.425 109.340 1.00 40.56 206 ARG A O 1
ATOM 1528 N N . SER A 1 220 ? 58.232 20.539 111.366 1.00 40.38 207 SER A N 1
ATOM 1529 C CA . SER A 1 220 ? 59.588 20.265 110.889 1.00 39.99 207 SER A CA 1
ATOM 1530 C C . SER A 1 220 ? 59.800 18.831 110.398 1.00 39.64 207 SER A C 1
ATOM 1531 O O . SER A 1 220 ? 60.737 18.570 109.643 1.00 39.80 207 SER A O 1
ATOM 1534 N N . ASP A 1 221 ? 58.943 17.911 110.838 1.00 39.17 208 ASP A N 1
ATOM 1535 C CA . ASP A 1 221 ? 59.089 16.494 110.503 1.00 38.84 208 ASP A CA 1
ATOM 1536 C C . ASP A 1 221 ? 58.365 16.103 109.216 1.00 38.07 208 ASP A C 1
ATOM 1537 O O . ASP A 1 221 ? 58.497 14.974 108.743 1.00 37.76 208 ASP A O 1
ATOM 1542 N N . ILE A 1 222 ? 57.612 17.039 108.645 1.00 37.37 209 ILE A N 1
ATOM 1543 C CA . ILE A 1 222 ? 56.915 16.776 107.385 1.00 36.33 209 ILE A CA 1
ATOM 1544 C C . ILE A 1 222 ? 57.299 17.728 106.252 1.00 36.02 209 ILE A C 1
ATOM 1545 O O . ILE A 1 222 ? 56.487 18.016 105.364 1.00 35.77 209 ILE A O 1
ATOM 1550 N N . GLU A 1 223 ? 58.545 18.201 106.271 1.00 35.53 210 GLU A N 1
ATOM 1551 C CA . GLU A 1 223 ? 59.066 18.991 105.151 1.00 35.35 210 GLU A CA 1
ATOM 1552 C C . GLU A 1 223 ? 59.164 18.121 103.890 1.00 35.07 210 GLU A C 1
ATOM 1553 O O . GLU A 1 223 ? 59.403 16.913 103.986 1.00 35.09 210 GLU A O 1
ATOM 1559 N N . PRO A 1 224 ? 58.968 18.726 102.700 1.00 34.80 211 PRO A N 1
ATOM 1560 C CA . PRO A 1 224 ? 59.091 17.942 101.469 1.00 34.48 211 PRO A CA 1
ATOM 1561 C C . PRO A 1 224 ? 60.522 17.466 101.217 1.00 34.24 211 PRO A C 1
ATOM 1562 O O . PRO A 1 224 ? 61.474 18.114 101.650 1.00 34.23 211 PRO A O 1
ATOM 1566 N N . ALA A 1 225 ? 60.655 16.322 100.552 1.00 33.88 212 ALA A N 1
ATOM 1567 C CA . ALA A 1 225 ? 61.932 15.888 99.998 1.00 33.85 212 ALA A CA 1
ATOM 1568 C C . ALA A 1 225 ? 62.122 16.532 98.616 1.00 33.71 212 ALA A C 1
ATOM 1569 O O . ALA A 1 225 ? 61.150 16.996 98.013 1.00 33.83 212 ALA A O 1
ATOM 1571 N N . VAL A 1 226 ? 63.367 16.585 98.133 1.00 33.39 213 VAL A N 1
ATOM 1572 C CA . VAL A 1 226 ? 63.686 17.172 96.815 1.00 33.03 213 VAL A CA 1
ATOM 1573 C C . VAL A 1 226 ? 64.548 16.215 96.019 1.00 32.58 213 VAL A C 1
ATOM 1574 O O . VAL A 1 226 ? 65.386 15.514 96.585 1.00 32.74 213 VAL A O 1
ATOM 1578 N N . GLY A 1 227 ? 64.365 16.208 94.703 1.00 32.09 214 GLY A N 1
ATOM 1579 C CA . GLY A 1 227 ? 65.162 15.359 93.826 1.00 31.33 214 GLY A CA 1
ATOM 1580 C C . GLY A 1 227 ? 65.114 15.783 92.370 1.00 30.73 214 GLY A C 1
ATOM 1581 O O . GLY A 1 227 ? 64.452 16.768 92.034 1.00 30.83 214 GLY A O 1
ATOM 1582 N N . PRO A 1 228 ? 65.817 15.040 91.493 1.00 30.17 215 PRO A N 1
ATOM 1583 C CA . PRO A 1 228 ? 65.944 15.420 90.076 1.00 29.90 215 PRO A CA 1
ATOM 1584 C C . PRO A 1 228 ? 64.629 15.340 89.284 1.00 29.71 215 PRO A C 1
ATOM 1585 O O . PRO A 1 228 ? 64.580 15.781 88.131 1.00 29.62 215 PRO A O 1
ATOM 1589 N N . ASN A 1 229 ? 63.585 14.795 89.916 1.00 29.41 216 ASN A N 1
ATOM 1590 C CA . ASN A 1 229 ? 62.256 14.630 89.314 1.00 29.16 216 ASN A CA 1
ATOM 1591 C C . ASN A 1 229 ? 61.189 15.479 90.009 1.00 29.25 216 ASN A C 1
ATOM 1592 O O . ASN A 1 229 ? 60.003 15.426 89.669 1.00 29.32 216 ASN A O 1
ATOM 1597 N N . THR A 1 230 ? 61.626 16.264 90.985 1.00 29.13 217 THR A N 1
ATOM 1598 C CA . THR A 1 230 ? 60.734 17.136 91.727 1.00 29.01 217 THR A CA 1
ATOM 1599 C C . THR A 1 230 ? 60.308 18.329 90.879 1.00 28.97 217 THR A C 1
ATOM 1600 O O . THR A 1 230 ? 61.128 18.957 90.215 1.00 28.85 217 THR A O 1
ATOM 1604 N N . ARG A 1 231 ? 59.010 18.611 90.885 1.00 28.99 218 ARG A N 1
ATOM 1605 C CA . ARG A 1 231 ? 58.506 19.858 90.340 1.00 29.10 218 ARG A CA 1
ATOM 1606 C C . ARG A 1 231 ? 58.100 20.776 91.485 1.00 29.33 218 ARG A C 1
ATOM 1607 O O . ARG A 1 231 ? 57.646 20.319 92.541 1.00 28.69 218 ARG A O 1
ATOM 1615 N N . PHE A 1 232 ? 58.286 22.074 91.280 1.00 29.47 219 PHE A N 1
ATOM 1616 C CA . PHE A 1 232 ? 57.818 23.046 92.247 1.00 29.95 219 PHE A CA 1
ATOM 1617 C C . PHE A 1 232 ? 57.216 24.243 91.534 1.00 30.49 219 PHE A C 1
ATOM 1618 O O . PHE A 1 232 ? 57.671 24.636 90.466 1.00 30.39 219 PHE A O 1
ATOM 1626 N N . ILE A 1 233 ? 56.169 24.799 92.131 1.00 31.26 220 ILE A N 1
ATOM 1627 C CA . ILE A 1 233 ? 55.548 26.005 91.620 1.00 31.59 220 ILE A CA 1
ATOM 1628 C C . ILE A 1 233 ? 55.466 27.036 92.751 1.00 32.31 220 ILE A C 1
ATOM 1629 O O . ILE A 1 233 ? 55.161 26.695 93.903 1.00 32.55 220 ILE A O 1
ATOM 1634 N N . LEU A 1 234 ? 55.777 28.285 92.420 1.00 32.74 221 LEU A N 1
ATOM 1635 C CA . LEU A 1 234 ? 55.769 29.371 93.395 1.00 33.36 221 LEU A CA 1
ATOM 1636 C C . LEU A 1 234 ? 54.372 29.971 93.575 1.00 33.83 221 LEU A C 1
ATOM 1637 O O . LEU A 1 234 ? 53.687 30.307 92.597 1.00 34.15 221 LEU A O 1
ATOM 1642 N N . ALA A 1 235 ? 53.954 30.089 94.831 1.00 34.14 222 ALA A N 1
ATOM 1643 C CA . ALA A 1 235 ? 52.704 30.765 95.178 1.00 34.20 222 ALA A CA 1
ATOM 1644 C C . ALA A 1 235 ? 52.951 32.244 95.484 1.00 34.11 222 ALA A C 1
ATOM 1645 O O . ALA A 1 235 ? 52.013 33.047 95.475 1.00 34.46 222 ALA A O 1
ATOM 1647 N N . GLN A 1 236 ? 54.213 32.589 95.744 1.00 33.97 223 GLN A N 1
ATOM 1648 C CA . GLN A 1 236 ? 54.629 33.968 96.044 1.00 33.90 223 GLN A CA 1
ATOM 1649 C C . GLN A 1 236 ? 55.759 34.394 95.119 1.00 34.02 223 GLN A C 1
ATOM 1650 O O . GLN A 1 236 ? 56.652 33.598 94.845 1.00 33.89 223 GLN A O 1
ATOM 1656 N N . PRO A 1 237 ? 55.703 35.638 94.597 1.00 34.24 224 PRO A N 1
ATOM 1657 C CA . PRO A 1 237 ? 56.707 36.151 93.650 1.00 34.71 224 PRO A CA 1
ATOM 1658 C C . PRO A 1 237 ? 58.107 36.425 94.200 1.00 35.19 224 PRO A C 1
ATOM 1659 O O . PRO A 1 237 ? 59.049 36.579 93.425 1.00 35.57 224 PRO A O 1
ATOM 1663 N N . PHE A 1 238 ? 58.249 36.481 95.514 1.00 35.51 225 PHE A N 1
ATOM 1664 C CA . PHE A 1 238 ? 59.494 36.943 96.106 1.00 36.26 225 PHE A CA 1
ATOM 1665 C C . PHE A 1 238 ? 60.468 35.811 96.449 1.00 36.63 225 PHE A C 1
ATOM 1666 O O . PHE A 1 238 ? 61.286 35.941 97.371 1.00 37.58 225 PHE A O 1
ATOM 1674 N N . LEU A 1 239 ? 60.387 34.716 95.697 1.00 36.40 226 LEU A N 1
ATOM 1675 C CA . LEU A 1 239 ? 61.064 33.480 96.066 1.00 36.10 226 LEU A CA 1
ATOM 1676 C C . LEU A 1 239 ? 62.178 33.081 95.089 1.00 36.09 226 LEU A C 1
ATOM 1677 O O . LEU A 1 239 ? 62.319 31.907 94.751 1.00 35.95 226 LEU A O 1
ATOM 1682 N N . GLY A 1 240 ? 62.973 34.064 94.665 1.00 36.04 227 GLY A N 1
ATOM 1683 C CA . GLY A 1 240 ? 64.096 33.849 93.756 1.00 35.99 227 GLY A CA 1
ATOM 1684 C C . GLY A 1 240 ? 65.245 32.994 94.266 1.00 36.25 227 GLY A C 1
ATOM 1685 O O . GLY A 1 240 ? 65.767 32.148 93.528 1.00 36.23 227 GLY A O 1
ATOM 1686 N N . GLU A 1 241 ? 65.656 33.216 95.516 1.00 36.42 228 GLU A N 1
ATOM 1687 C CA . GLU A 1 241 ? 66.744 32.437 96.124 1.00 36.57 228 GLU A CA 1
ATOM 1688 C C . GLU A 1 241 ? 66.333 30.986 96.395 1.00 35.43 228 GLU A C 1
ATOM 1689 O O . GLU A 1 241 ? 67.114 30.067 96.154 1.00 35.50 228 GLU A O 1
ATOM 1695 N N . THR A 1 242 ? 65.112 30.792 96.888 1.00 34.30 229 THR A N 1
ATOM 1696 C CA . THR A 1 242 ? 64.549 29.451 97.107 1.00 33.56 229 THR A CA 1
ATOM 1697 C C . THR A 1 242 ? 64.393 28.697 95.785 1.00 32.94 229 THR A C 1
ATOM 1698 O O . THR A 1 242 ? 64.663 27.498 95.717 1.00 33.12 229 THR A O 1
ATOM 1702 N N . THR A 1 243 ? 63.975 29.408 94.743 1.00 32.12 230 THR A N 1
ATOM 1703 C CA . THR A 1 243 ? 63.915 28.848 93.400 1.00 31.62 230 THR A CA 1
ATOM 1704 C C . THR A 1 243 ? 65.288 28.323 92.985 1.00 31.81 230 THR A C 1
ATOM 1705 O O . THR A 1 243 ? 65.406 27.171 92.596 1.00 32.06 230 THR A O 1
ATOM 1709 N N . GLY A 1 244 ? 66.320 29.164 93.094 1.00 32.01 231 GLY A N 1
ATOM 1710 C CA . GLY A 1 244 ? 67.702 28.758 92.795 1.00 31.73 231 GLY A CA 1
ATOM 1711 C C . GLY A 1 244 ? 68.201 27.552 93.584 1.00 31.69 231 GLY A C 1
ATOM 1712 O O . GLY A 1 244 ? 68.889 26.693 93.035 1.00 32.19 231 GLY A O 1
ATOM 1713 N N . ALA A 1 245 ? 67.846 27.483 94.867 1.00 31.65 232 ALA A N 1
ATOM 1714 C CA . ALA A 1 245 ? 68.313 26.419 95.763 1.00 31.66 232 ALA A CA 1
ATOM 1715 C C . ALA A 1 245 ? 67.682 25.072 95.422 1.00 31.83 232 ALA A C 1
ATOM 1716 O O . ALA A 1 245 ? 68.361 24.031 95.442 1.00 31.53 232 ALA A O 1
ATOM 1718 N N . LEU A 1 246 ? 66.382 25.106 95.123 1.00 32.02 233 LEU A N 1
ATOM 1719 C CA . LEU A 1 246 ? 65.643 23.927 94.682 1.00 32.30 233 LEU A CA 1
ATOM 1720 C C . LEU A 1 246 ? 66.174 23.410 93.354 1.00 32.68 233 LEU A C 1
ATOM 1721 O O . LEU A 1 246 ? 66.369 22.210 93.199 1.00 32.72 233 LEU A O 1
ATOM 1726 N N . GLU A 1 247 ? 66.419 24.321 92.409 1.00 33.18 234 GLU A N 1
ATOM 1727 C CA . GLU A 1 247 ? 67.002 23.963 91.108 1.00 34.00 234 GLU A CA 1
ATOM 1728 C C . GLU A 1 247 ? 68.395 23.320 91.237 1.00 33.99 234 GLU A C 1
ATOM 1729 O O . GLU A 1 247 ? 68.764 22.469 90.426 1.00 34.35 234 GLU A O 1
ATOM 1735 N N . ARG A 1 248 ? 69.146 23.704 92.268 1.00 34.49 235 ARG A N 1
ATOM 1736 C CA . ARG A 1 248 ? 70.424 23.052 92.584 1.00 34.93 235 ARG A CA 1
ATOM 1737 C C . ARG A 1 248 ? 70.273 21.594 93.021 1.00 34.45 235 ARG A C 1
ATOM 1738 O O . ARG A 1 248 ? 71.153 20.782 92.750 1.00 34.51 235 ARG A O 1
ATOM 1746 N N . ARG A 1 249 ? 69.163 21.262 93.678 1.00 34.15 236 ARG A N 1
ATOM 1747 C CA . ARG A 1 249 ? 68.867 19.864 94.042 1.00 34.05 236 ARG A CA 1
ATOM 1748 C C . ARG A 1 249 ? 68.319 19.055 92.853 1.00 33.93 236 ARG A C 1
ATOM 1749 O O . ARG A 1 249 ? 68.061 17.851 92.973 1.00 34.13 236 ARG A O 1
ATOM 1757 N N . GLY A 1 250 ? 68.145 19.720 91.714 1.00 33.55 237 GLY A N 1
ATOM 1758 C CA . GLY A 1 250 ? 67.705 19.062 90.488 1.00 33.41 237 GLY A CA 1
ATOM 1759 C C . GLY A 1 250 ? 66.229 19.232 90.177 1.00 33.35 237 GLY A C 1
ATOM 1760 O O . GLY A 1 250 ? 65.743 18.687 89.185 1.00 33.52 237 GLY A O 1
ATOM 1761 N N . ALA A 1 251 ? 65.519 19.985 91.014 1.00 33.11 238 ALA A N 1
ATOM 1762 C CA . ALA A 1 251 ? 64.078 20.185 90.853 1.00 33.12 238 ALA A CA 1
ATOM 1763 C C . ALA A 1 251 ? 63.770 21.195 89.755 1.00 33.07 238 ALA A C 1
ATOM 1764 O O . ALA A 1 251 ? 64.523 22.149 89.547 1.00 33.12 238 ALA A O 1
ATOM 1766 N N . LYS A 1 252 ? 62.653 20.995 89.064 1.00 33.00 239 LYS A N 1
ATOM 1767 C CA . LYS A 1 252 ? 62.292 21.858 87.936 1.00 33.00 239 LYS A CA 1
ATOM 1768 C C . LYS A 1 252 ? 61.062 22.708 88.243 1.00 32.97 239 LYS A C 1
ATOM 1769 O O . LYS A 1 252 ? 60.067 22.206 88.755 1.00 33.06 239 LYS A O 1
ATOM 1775 N N . ARG A 1 253 ? 61.135 23.992 87.909 1.00 33.04 240 ARG A N 1
ATOM 1776 C CA . ARG A 1 253 ? 60.033 24.907 88.162 1.00 33.45 240 ARG A CA 1
ATOM 1777 C C . ARG A 1 253 ? 58.939 24.871 87.101 1.00 33.35 240 ARG A C 1
ATOM 1778 O O . ARG A 1 253 ? 59.210 24.691 85.912 1.00 33.46 240 ARG A O 1
ATOM 1786 N N . ILE A 1 254 ? 57.703 25.046 87.552 1.00 33.43 241 ILE A N 1
ATOM 1787 C CA . ILE A 1 254 ? 56.581 25.292 86.664 1.00 33.64 241 ILE A CA 1
ATOM 1788 C C . ILE A 1 254 ? 56.321 26.804 86.651 1.00 33.70 241 ILE A C 1
ATOM 1789 O O . ILE A 1 254 ? 55.898 27.374 87.655 1.00 33.68 241 ILE A O 1
ATOM 1794 N N . ALA A 1 255 ? 56.600 27.446 85.518 1.00 33.78 242 ALA A N 1
ATOM 1795 C CA . ALA A 1 255 ? 56.337 28.876 85.339 1.00 33.57 242 ALA A CA 1
ATOM 1796 C C . ALA A 1 255 ? 54.833 29.144 85.305 1.00 33.34 242 ALA A C 1
ATOM 1797 O O . ALA A 1 255 ? 54.081 28.388 84.699 1.00 33.36 242 ALA A O 1
ATOM 1799 N N . ALA A 1 256 ? 54.400 30.217 85.961 1.00 33.53 243 ALA A N 1
ATOM 1800 C CA . ALA A 1 256 ? 52.978 30.574 86.035 1.00 33.45 243 ALA A CA 1
ATOM 1801 C C . ALA A 1 256 ? 52.793 31.992 86.561 1.00 33.61 243 ALA A C 1
ATOM 1802 O O . ALA A 1 256 ? 53.603 32.459 87.378 1.00 33.91 243 ALA A O 1
ATOM 1804 N N . PRO A 1 257 ? 51.727 32.685 86.096 1.00 33.48 244 PRO A N 1
ATOM 1805 C CA . PRO A 1 257 ? 51.295 33.925 86.737 1.00 33.14 244 PRO A CA 1
ATOM 1806 C C . PRO A 1 257 ? 50.876 33.587 88.153 1.00 32.99 244 PRO A C 1
ATOM 1807 O O . PRO A 1 257 ? 50.505 32.443 88.422 1.00 33.24 244 PRO A O 1
ATOM 1811 N N . PHE A 1 258 ? 50.927 34.555 89.056 1.00 32.47 245 PHE A N 1
ATOM 1812 C CA . PHE A 1 258 ? 50.603 34.257 90.443 1.00 32.33 245 PHE A CA 1
ATOM 1813 C C . PHE A 1 258 ? 49.108 34.121 90.677 1.00 32.47 245 PHE A C 1
ATOM 1814 O O . PHE A 1 258 ? 48.318 34.750 89.970 1.00 32.36 245 PHE A O 1
ATOM 1822 N N . PRO A 1 259 ? 48.720 33.227 91.608 1.00 32.76 246 PRO A N 1
ATOM 1823 C CA . PRO A 1 259 ? 47.310 32.851 91.772 1.00 32.90 246 PRO A CA 1
ATOM 1824 C C . PRO A 1 259 ? 46.510 33.930 92.506 1.00 33.26 246 PRO A C 1
ATOM 1825 O O . PRO A 1 259 ? 46.047 33.723 93.637 1.00 32.96 246 PRO A O 1
ATOM 1829 N N . PHE A 1 260 ? 46.377 35.075 91.841 1.00 33.71 247 PHE A N 1
ATOM 1830 C CA . PHE A 1 260 ? 45.581 36.198 92.318 1.00 34.48 247 PHE A CA 1
ATOM 1831 C C . PHE A 1 260 ? 44.425 36.429 91.372 1.00 34.83 247 PHE A C 1
ATOM 1832 O O . PHE A 1 260 ? 44.631 36.646 90.179 1.00 35.38 247 PHE A O 1
ATOM 1840 N N . GLY A 1 261 ? 43.212 36.375 91.915 1.00 35.24 248 GLY A N 1
ATOM 1841 C CA . GLY A 1 261 ? 42.002 36.540 91.127 1.00 35.29 248 GLY A CA 1
ATOM 1842 C C . GLY A 1 261 ? 41.597 35.275 90.403 1.00 35.69 248 GLY A C 1
ATOM 1843 O O . GLY A 1 261 ? 42.238 34.236 90.529 1.00 35.70 248 GLY A O 1
ATOM 1844 N N . GLU A 1 262 ? 40.521 35.370 89.637 1.00 36.00 249 GLU A N 1
ATOM 1845 C CA . GLU A 1 262 ? 40.010 34.230 88.893 1.00 36.37 249 GLU A CA 1
ATOM 1846 C C . GLU A 1 262 ? 40.973 33.810 87.776 1.00 36.23 249 GLU A C 1
ATOM 1847 O O . GLU A 1 262 ? 41.211 32.611 87.571 1.00 36.24 249 GLU A O 1
ATOM 1853 N N . GLU A 1 263 ? 41.522 34.797 87.066 1.00 36.04 250 GLU A N 1
ATOM 1854 C CA . GLU A 1 263 ? 42.370 34.534 85.906 1.00 35.78 250 GLU A CA 1
ATOM 1855 C C . GLU A 1 263 ? 43.739 34.046 86.366 1.00 35.73 250 GLU A C 1
ATOM 1856 O O . GLU A 1 263 ? 44.221 32.996 85.905 1.00 35.78 250 GLU A O 1
ATOM 1862 N N . GLY A 1 264 ? 44.346 34.801 87.282 1.00 35.36 251 GLY A N 1
ATOM 1863 C CA . GLY A 1 264 ? 45.610 34.413 87.906 1.00 35.02 251 GLY A CA 1
ATOM 1864 C C . GLY A 1 264 ? 45.579 32.978 88.396 1.00 34.61 251 GLY A C 1
ATOM 1865 O O . GLY A 1 264 ? 46.455 32.183 88.059 1.00 34.98 251 GLY A O 1
ATOM 1866 N N . THR A 1 265 ? 44.550 32.644 89.168 1.00 34.30 252 THR A N 1
ATOM 1867 C CA . THR A 1 265 ? 44.384 31.294 89.719 1.00 34.19 252 THR A CA 1
ATOM 1868 C C . THR A 1 265 ? 44.193 30.210 88.640 1.00 34.23 252 THR A C 1
ATOM 1869 O O . THR A 1 265 ? 44.787 29.141 88.734 1.00 34.33 252 THR A O 1
ATOM 1873 N N . THR A 1 266 ? 43.383 30.487 87.620 1.00 34.16 253 THR A N 1
ATOM 1874 C CA . THR A 1 266 ? 43.199 29.543 86.513 1.00 33.97 253 THR A CA 1
ATOM 1875 C C . THR A 1 266 ? 44.517 29.254 85.789 1.00 33.99 253 THR A C 1
ATOM 1876 O O . THR A 1 266 ? 44.894 28.095 85.637 1.00 34.15 253 THR A O 1
ATOM 1880 N N . LEU A 1 267 ? 45.216 30.309 85.373 1.00 34.01 254 LEU A N 1
ATOM 1881 C CA . LEU A 1 267 ? 46.527 30.192 84.717 1.00 33.81 254 LEU A CA 1
ATOM 1882 C C . LEU A 1 267 ? 47.562 29.417 85.543 1.00 33.89 254 LEU A C 1
ATOM 1883 O O . LEU A 1 267 ? 48.318 28.616 84.995 1.00 34.02 254 LEU A O 1
ATOM 1888 N N . TRP A 1 268 ? 47.584 29.652 86.855 1.00 33.82 255 TRP A N 1
ATOM 1889 C CA . TRP A 1 268 ? 48.491 28.954 87.772 1.00 33.75 255 TRP A CA 1
ATOM 1890 C C . TRP A 1 268 ? 48.136 27.467 87.848 1.00 34.01 255 TRP A C 1
ATOM 1891 O O . TRP A 1 268 ? 49.013 26.612 87.786 1.00 33.85 255 TRP A O 1
ATOM 1902 N N . LEU A 1 269 ? 46.842 27.176 87.971 1.00 34.43 256 LEU A N 1
ATOM 1903 C CA . LEU A 1 269 ? 46.331 25.803 88.009 1.00 34.83 256 LEU A CA 1
ATOM 1904 C C . LEU A 1 269 ? 46.542 25.072 86.689 1.00 34.84 256 LEU A C 1
ATOM 1905 O O . LEU A 1 269 ? 46.935 23.902 86.681 1.00 34.88 256 LEU A O 1
ATOM 1910 N N . LYS A 1 270 ? 46.278 25.778 85.588 1.00 34.92 257 LYS A N 1
ATOM 1911 C CA . LYS A 1 270 ? 46.448 25.263 84.233 1.00 35.05 257 LYS A CA 1
ATOM 1912 C C . LYS A 1 270 ? 47.896 24.864 83.947 1.00 35.35 257 LYS A C 1
ATOM 1913 O O . LYS A 1 270 ? 48.137 23.845 83.298 1.00 35.77 257 LYS A O 1
ATOM 1919 N N . ALA A 1 271 ? 48.845 25.668 84.431 1.00 35.44 258 ALA A N 1
ATOM 1920 C CA . ALA A 1 271 ? 50.274 25.373 84.297 1.00 35.51 258 ALA A CA 1
ATOM 1921 C C . ALA A 1 271 ? 50.634 24.045 84.968 1.00 35.78 258 ALA A C 1
ATOM 1922 O O . ALA A 1 271 ? 51.355 23.229 84.386 1.00 35.93 258 ALA A O 1
ATOM 1924 N N . VAL A 1 272 ? 50.119 23.834 86.181 1.00 36.03 259 VAL A N 1
ATOM 1925 C CA . VAL A 1 272 ? 50.271 22.561 86.890 1.00 36.43 259 VAL A CA 1
ATOM 1926 C C . VAL A 1 272 ? 49.539 21.431 86.148 1.00 36.58 259 VAL A C 1
ATOM 1927 O O . VAL A 1 272 ? 50.082 20.337 85.989 1.00 36.61 259 VAL A O 1
ATOM 1931 N N . ALA A 1 273 ? 48.312 21.704 85.699 1.00 36.80 260 ALA A N 1
ATOM 1932 C CA . ALA A 1 273 ? 47.517 20.730 84.939 1.00 37.18 260 ALA A CA 1
ATOM 1933 C C . ALA A 1 273 ? 48.260 20.240 83.696 1.00 37.46 260 ALA A C 1
ATOM 1934 O O . ALA A 1 273 ? 48.387 19.032 83.481 1.00 37.53 260 ALA A O 1
ATOM 1936 N N . ASP A 1 274 ? 48.750 21.187 82.894 1.00 37.85 261 ASP A N 1
ATOM 1937 C CA . ASP A 1 274 ? 49.551 20.893 81.711 1.00 38.32 261 ASP A CA 1
ATOM 1938 C C . ASP A 1 274 ? 50.824 20.122 82.051 1.00 38.50 261 ASP A C 1
ATOM 1939 O O . ASP A 1 274 ? 51.237 19.251 81.294 1.00 38.59 261 ASP A O 1
ATOM 1944 N N . ALA A 1 275 ? 51.433 20.437 83.190 1.00 38.78 262 ALA A N 1
ATOM 1945 C CA . ALA A 1 275 ? 52.677 19.789 83.600 1.00 39.23 262 ALA A CA 1
ATOM 1946 C C . ALA A 1 275 ? 52.483 18.304 83.896 1.00 39.61 262 ALA A C 1
ATOM 1947 O O . ALA A 1 275 ? 53.345 17.488 83.562 1.00 39.49 262 ALA A O 1
ATOM 1949 N N . TYR A 1 276 ? 51.344 17.966 84.503 1.00 40.07 263 TYR A N 1
ATOM 1950 C CA . TYR A 1 276 ? 51.062 16.600 84.958 1.00 40.58 263 TYR A CA 1
ATOM 1951 C C . TYR A 1 276 ? 50.211 15.760 83.997 1.00 41.03 263 TYR A C 1
ATOM 1952 O O . TYR A 1 276 ? 49.781 14.650 84.330 1.00 40.98 263 TYR A O 1
ATOM 1961 N N . GLY A 1 277 ? 49.996 16.285 82.795 1.00 41.58 264 GLY A N 1
ATOM 1962 C CA . GLY A 1 277 ? 49.271 15.563 81.754 1.00 42.10 264 GLY A CA 1
ATOM 1963 C C . GLY A 1 277 ? 47.790 15.449 82.047 1.00 42.56 264 GLY A C 1
ATOM 1964 O O . GLY A 1 277 ? 47.133 14.508 81.593 1.00 42.68 264 GLY A O 1
ATOM 1965 N N . VAL A 1 278 ? 47.271 16.409 82.813 1.00 42.90 265 VAL A N 1
ATOM 1966 C CA . VAL A 1 278 ? 45.843 16.496 83.117 1.00 43.31 265 VAL A CA 1
ATOM 1967 C C . VAL A 1 278 ? 45.101 16.940 81.857 1.00 43.75 265 VAL A C 1
ATOM 1968 O O . VAL A 1 278 ? 45.497 17.909 81.207 1.00 43.90 265 VAL A O 1
ATOM 1972 N N . SER A 1 279 ? 44.035 16.218 81.519 1.00 44.17 266 SER A N 1
ATOM 1973 C CA . SER A 1 279 ? 43.224 16.508 80.336 1.00 44.66 266 SER A CA 1
ATOM 1974 C C . SER A 1 279 ? 42.435 17.815 80.471 1.00 45.04 266 SER A C 1
ATOM 1975 O O . SER A 1 279 ? 42.212 18.303 81.581 1.00 45.08 266 SER A O 1
ATOM 1978 N N . ALA A 1 280 ? 42.021 18.371 79.332 1.00 45.63 267 ALA A N 1
ATOM 1979 C CA . ALA A 1 280 ? 41.240 19.612 79.290 1.00 46.06 267 ALA A CA 1
ATOM 1980 C C . ALA A 1 280 ? 39.844 19.443 79.898 1.00 46.37 267 ALA A C 1
ATOM 1981 O O . ALA A 1 280 ? 39.336 20.357 80.556 1.00 46.38 267 ALA A O 1
ATOM 1983 N N . GLU A 1 281 ? 39.237 18.275 79.671 1.00 46.73 268 GLU A N 1
ATOM 1984 C CA . GLU A 1 281 ? 37.925 17.946 80.231 1.00 46.93 268 GLU A CA 1
ATOM 1985 C C . GLU A 1 281 ? 37.912 17.998 81.754 1.00 46.93 268 GLU A C 1
ATOM 1986 O O . GLU A 1 281 ? 36.990 18.567 82.346 1.00 46.81 268 GLU A O 1
ATOM 1992 N N . LYS A 1 282 ? 38.926 17.400 82.379 1.00 46.89 269 LYS A N 1
ATOM 1993 C CA . LYS A 1 282 ? 38.979 17.335 83.837 1.00 47.14 269 LYS A CA 1
ATOM 1994 C C . LYS A 1 282 ? 39.334 18.680 84.454 1.00 46.83 269 LYS A C 1
ATOM 1995 O O . LYS A 1 282 ? 38.791 19.039 85.500 1.00 46.80 269 LYS A O 1
ATOM 2001 N N . PHE A 1 283 ? 40.237 19.417 83.806 1.00 46.55 270 PHE A N 1
ATOM 2002 C CA . PHE A 1 283 ? 40.599 20.756 84.264 1.00 46.21 270 PHE A CA 1
ATOM 2003 C C . PHE A 1 283 ? 39.371 21.663 84.301 1.00 46.16 270 PHE A C 1
ATOM 2004 O O . PHE A 1 283 ? 39.081 22.267 85.331 1.00 46.11 270 PHE A O 1
ATOM 2012 N N . GLU A 1 284 ? 38.648 21.736 83.184 1.00 45.95 271 GLU A N 1
ATOM 2013 C CA . GLU A 1 284 ? 37.471 22.598 83.069 1.00 46.06 271 GLU A CA 1
ATOM 2014 C C . GLU A 1 284 ? 36.325 22.201 84.014 1.00 45.82 271 GLU A C 1
ATOM 2015 O O . GLU A 1 284 ? 35.579 23.063 84.473 1.00 46.00 271 GLU A O 1
ATOM 2021 N N . ALA A 1 285 ? 36.203 20.909 84.314 1.00 45.55 272 ALA A N 1
ATOM 2022 C CA . ALA A 1 285 ? 35.137 20.403 85.189 1.00 45.15 272 ALA A CA 1
ATOM 2023 C C . ALA A 1 285 ? 35.390 20.680 86.671 1.00 44.87 272 ALA A C 1
ATOM 2024 O O . ALA A 1 285 ? 34.474 21.051 87.399 1.00 45.01 272 ALA A O 1
ATOM 2026 N N . VAL A 1 286 ? 36.632 20.499 87.113 1.00 44.59 273 VAL A N 1
ATOM 2027 C CA . VAL A 1 286 ? 37.035 20.811 88.488 1.00 44.12 273 VAL A CA 1
ATOM 2028 C C . VAL A 1 286 ? 36.968 22.325 88.748 1.00 43.91 273 VAL A C 1
ATOM 2029 O O . VAL A 1 286 ? 36.735 22.778 89.876 1.00 43.83 273 VAL A O 1
ATOM 2033 N N . THR A 1 287 ? 37.125 23.086 87.670 1.00 43.49 274 THR A N 1
ATOM 2034 C CA . THR A 1 287 ? 37.470 24.499 87.729 1.00 43.10 274 THR A CA 1
ATOM 2035 C C . THR A 1 287 ? 36.310 25.474 87.455 1.00 42.91 274 THR A C 1
ATOM 2036 O O . THR A 1 287 ? 36.345 26.614 87.921 1.00 42.74 274 THR A O 1
ATOM 2040 N N . ALA A 1 288 ? 35.288 25.012 86.731 1.00 42.63 275 ALA A N 1
ATOM 2041 C CA . ALA A 1 288 ? 34.156 25.856 86.307 1.00 42.51 275 ALA A CA 1
ATOM 2042 C C . ALA A 1 288 ? 33.378 26.525 87.449 1.00 42.40 275 ALA A C 1
ATOM 2043 O O . ALA A 1 288 ? 33.116 27.731 87.405 1.00 42.32 275 ALA A O 1
ATOM 2045 N N . ALA A 1 289 ? 33.001 25.744 88.459 1.00 42.26 276 ALA A N 1
ATOM 2046 C CA . ALA A 1 289 ? 32.202 26.268 89.564 1.00 42.23 276 ALA A CA 1
ATOM 2047 C C . ALA A 1 289 ? 32.972 27.278 90.426 1.00 42.19 276 ALA A C 1
ATOM 2048 O O . ALA A 1 289 ? 32.468 28.380 90.656 1.00 42.45 276 ALA A O 1
ATOM 2050 N N . PRO A 1 290 ? 34.193 26.921 90.895 1.00 41.84 277 PRO A N 1
ATOM 2051 C CA . PRO A 1 290 ? 35.022 27.897 91.613 1.00 41.44 277 PRO A CA 1
ATOM 2052 C C . PRO A 1 290 ? 35.277 29.186 90.828 1.00 41.02 277 PRO A C 1
ATOM 2053 O O . PRO A 1 290 ? 35.347 30.259 91.424 1.00 41.09 277 PRO A O 1
ATOM 2057 N N . ARG A 1 291 ? 35.402 29.071 89.509 1.00 40.73 278 ARG A N 1
ATOM 2058 C CA . ARG A 1 291 ? 35.681 30.210 88.634 1.00 40.31 278 ARG A CA 1
ATOM 2059 C C . ARG A 1 291 ? 34.529 31.203 88.547 1.00 39.94 278 ARG A C 1
ATOM 2060 O O . ARG A 1 291 ? 34.740 32.406 88.682 1.00 39.79 278 ARG A O 1
ATOM 2068 N N . ALA A 1 292 ? 33.319 30.699 88.308 1.00 39.74 279 ALA A N 1
ATOM 2069 C CA . ALA A 1 292 ? 32.127 31.543 88.237 1.00 39.60 279 ALA A CA 1
ATOM 2070 C C . ALA A 1 292 ? 31.848 32.199 89.587 1.00 39.37 279 ALA A C 1
ATOM 2071 O O . ALA A 1 292 ? 31.379 33.334 89.654 1.00 39.33 279 ALA A O 1
ATOM 2073 N N . ARG A 1 293 ? 32.154 31.470 90.653 1.00 39.28 280 ARG A N 1
ATOM 2074 C CA . ARG A 1 293 ? 32.008 31.954 92.016 1.00 39.61 280 ARG A CA 1
ATOM 2075 C C . ARG A 1 293 ? 32.967 33.123 92.305 1.00 39.60 280 ARG A C 1
ATOM 2076 O O . ARG A 1 293 ? 32.575 34.121 92.922 1.00 39.58 280 ARG A O 1
ATOM 2084 N N . ALA A 1 294 ? 34.214 32.988 91.850 1.00 39.41 281 ALA A N 1
ATOM 2085 C CA . ALA A 1 294 ? 35.227 34.030 91.997 1.00 39.44 281 ALA A CA 1
ATOM 2086 C C . ALA A 1 294 ? 34.894 35.277 91.174 1.00 39.40 281 ALA A C 1
ATOM 2087 O O . ALA A 1 294 ? 34.982 36.396 91.678 1.00 39.23 281 ALA A O 1
ATOM 2089 N N . LYS A 1 295 ? 34.510 35.070 89.914 1.00 39.39 282 LYS A N 1
ATOM 2090 C CA . LYS A 1 295 ? 34.166 36.157 88.993 1.00 39.70 282 LYS A CA 1
ATOM 2091 C C . LYS A 1 295 ? 32.966 36.973 89.491 1.00 39.67 282 LYS A C 1
ATOM 2092 O O . LYS A 1 295 ? 32.945 38.200 89.354 1.00 39.82 282 LYS A O 1
ATOM 2098 N N . LYS A 1 296 ? 31.981 36.290 90.074 1.00 39.41 283 LYS A N 1
ATOM 2099 C CA . LYS A 1 296 ? 30.812 36.954 90.644 1.00 39.39 283 LYS A CA 1
ATOM 2100 C C . LYS A 1 296 ? 31.175 37.744 91.907 1.00 38.96 283 LYS A C 1
ATOM 2101 O O . LYS A 1 296 ? 30.671 38.847 92.117 1.00 39.19 283 LYS A O 1
ATOM 2107 N N . ALA A 1 297 ? 32.055 37.184 92.736 1.00 38.42 284 ALA A N 1
ATOM 2108 C CA . ALA A 1 297 ? 32.520 37.862 93.951 1.00 37.69 284 ALA A CA 1
ATOM 2109 C C . ALA A 1 297 ? 33.311 39.143 93.646 1.00 37.28 284 ALA A C 1
ATOM 2110 O O . ALA A 1 297 ? 33.235 40.117 94.393 1.00 37.39 284 ALA A O 1
ATOM 2112 N N . ILE A 1 298 ? 34.054 39.131 92.542 1.00 36.89 285 ILE A N 1
ATOM 2113 C CA . ILE A 1 298 ? 34.818 40.290 92.068 1.00 36.50 285 ILE A CA 1
ATOM 2114 C C . ILE A 1 298 ? 33.902 41.411 91.549 1.00 36.37 285 ILE A C 1
ATOM 2115 O O . ILE A 1 298 ? 34.164 42.597 91.791 1.00 36.00 285 ILE A O 1
ATOM 2120 N N . ALA A 1 299 ? 32.828 41.023 90.859 1.00 36.28 286 ALA A N 1
ATOM 2121 C CA . ALA A 1 299 ? 31.869 41.963 90.259 1.00 36.36 286 ALA A CA 1
ATOM 2122 C C . ALA A 1 299 ? 31.198 42.907 91.261 1.00 36.41 286 ALA A C 1
ATOM 2123 O O . ALA A 1 299 ? 30.749 43.999 90.890 1.00 36.38 286 ALA A O 1
ATOM 2125 N N . ALA A 1 300 ? 31.137 42.482 92.523 1.00 36.65 287 ALA A N 1
ATOM 2126 C CA . ALA A 1 300 ? 30.601 43.303 93.617 1.00 36.72 287 ALA A CA 1
ATOM 2127 C C . ALA A 1 300 ? 31.452 44.554 93.871 1.00 36.80 287 ALA A C 1
ATOM 2128 O O . ALA A 1 300 ? 31.018 45.492 94.551 1.00 37.13 287 ALA A O 1
ATOM 2130 N N . HIS A 1 301 ? 32.653 44.569 93.302 1.00 36.68 288 HIS A N 1
ATOM 2131 C CA . HIS A 1 301 ? 33.623 45.634 93.539 1.00 36.61 288 HIS A CA 1
ATOM 2132 C C . HIS A 1 301 ? 33.958 46.419 92.269 1.00 36.72 288 HIS A C 1
ATOM 2133 O O . HIS A 1 301 ? 34.769 47.340 92.302 1.00 36.91 288 HIS A O 1
ATOM 2140 N N . LEU A 1 302 ? 33.319 46.060 91.161 1.00 36.86 289 LEU A N 1
ATOM 2141 C CA . LEU A 1 302 ? 33.625 46.648 89.853 1.00 37.15 289 LEU A CA 1
ATOM 2142 C C . LEU A 1 302 ? 33.190 48.108 89.668 1.00 37.26 289 LEU A C 1
ATOM 2143 O O . LEU A 1 302 ? 33.930 48.905 89.097 1.00 37.28 289 LEU A O 1
ATOM 2148 N N . GLU A 1 303 ? 31.990 48.449 90.130 1.00 37.55 290 GLU A N 1
ATOM 2149 C CA . GLU A 1 303 ? 31.472 49.818 90.009 1.00 37.79 290 GLU A CA 1
ATOM 2150 C C . GLU A 1 303 ? 32.411 50.842 90.668 1.00 37.27 290 GLU A C 1
ATOM 2151 O O . GLU A 1 303 ? 32.691 51.900 90.102 1.00 37.27 290 GLU A O 1
ATOM 2157 N N . THR A 1 304 ? 32.902 50.516 91.857 1.00 36.62 291 THR A N 1
ATOM 2158 C CA . THR A 1 304 ? 33.816 51.411 92.573 1.00 36.37 291 THR A CA 1
ATOM 2159 C C . THR A 1 304 ? 35.240 51.425 91.988 1.00 35.75 291 THR A C 1
ATOM 2160 O O . THR A 1 304 ? 35.892 52.469 91.976 1.00 35.44 291 THR A O 1
ATOM 2164 N N . LEU A 1 305 ? 35.689 50.282 91.470 1.00 35.27 292 LEU A N 1
ATOM 2165 C CA . LEU A 1 305 ? 37.071 50.110 91.012 1.00 34.95 292 LEU A CA 1
ATOM 2166 C C . LEU A 1 305 ? 37.346 50.468 89.544 1.00 34.84 292 LEU A C 1
ATOM 2167 O O . LEU A 1 305 ? 38.451 50.911 89.221 1.00 34.40 292 LEU A O 1
ATOM 2172 N N . THR A 1 306 ? 36.357 50.270 88.669 1.00 34.65 293 THR A N 1
ATOM 2173 C CA . THR A 1 306 ? 36.545 50.449 87.219 1.00 35.09 293 THR A CA 1
ATOM 2174 C C . THR A 1 306 ? 36.921 51.881 86.821 1.00 35.01 293 THR A C 1
ATOM 2175 O O . THR A 1 306 ? 36.307 52.849 87.276 1.00 34.86 293 THR A O 1
ATOM 2179 N N . GLY A 1 307 ? 37.945 51.995 85.975 1.00 35.10 294 GLY A N 1
ATOM 2180 C CA . GLY A 1 307 ? 38.403 53.282 85.447 1.00 35.20 294 GLY A CA 1
ATOM 2181 C C . GLY A 1 307 ? 39.338 54.024 86.381 1.00 35.34 294 GLY A C 1
ATOM 2182 O O . GLY A 1 307 ? 39.916 55.048 86.011 1.00 35.25 294 GLY A O 1
ATOM 2183 N N . LYS A 1 308 ? 39.489 53.506 87.595 1.00 35.57 295 LYS A N 1
ATOM 2184 C CA . LYS A 1 308 ? 40.316 54.145 88.611 1.00 35.91 295 LYS A CA 1
ATOM 2185 C C . LYS A 1 308 ? 41.793 53.911 88.339 1.00 35.96 295 LYS A C 1
ATOM 2186 O O . LYS A 1 308 ? 42.204 52.786 88.056 1.00 36.05 295 LYS A O 1
ATOM 2192 N N . SER A 1 309 ? 42.586 54.975 88.423 1.00 35.82 296 SER A N 1
ATOM 2193 C CA . SER A 1 309 ? 44.020 54.860 88.215 1.00 35.86 296 SER A CA 1
ATOM 2194 C C . SER A 1 309 ? 44.719 54.337 89.473 1.00 35.79 296 SER A C 1
ATOM 2195 O O . SER A 1 309 ? 44.294 54.616 90.599 1.00 35.81 296 SER A O 1
ATOM 2198 N N . LEU A 1 310 ? 45.790 53.573 89.263 1.00 35.37 297 LEU A N 1
ATOM 2199 C CA . LEU A 1 310 ? 46.494 52.887 90.336 1.00 34.96 297 LEU A CA 1
ATOM 2200 C C . LEU A 1 310 ? 47.985 53.219 90.317 1.00 34.63 297 LEU A C 1
ATOM 2201 O O . LEU A 1 310 ? 48.617 53.235 89.256 1.00 34.79 297 LEU A O 1
ATOM 2206 N N . PHE A 1 311 ? 48.523 53.499 91.499 1.00 34.11 298 PHE A N 1
ATOM 2207 C CA . PHE A 1 311 ? 49.948 53.738 91.698 1.00 33.93 298 PHE A CA 1
ATOM 2208 C C . PHE A 1 311 ? 50.398 52.812 92.831 1.00 34.18 298 PHE A C 1
ATOM 2209 O O . PHE A 1 311 ? 49.746 52.736 93.872 1.00 33.89 298 PHE A O 1
ATOM 2217 N N . MET A 1 312 ? 51.500 52.097 92.619 1.00 34.10 299 MET A N 1
ATOM 2218 C CA . MET A 1 312 ? 52.044 51.225 93.651 1.00 34.58 299 MET A CA 1
ATOM 2219 C C . MET A 1 312 ? 53.488 51.580 94.011 1.00 34.37 299 MET A C 1
ATOM 2220 O O . MET A 1 312 ? 54.374 51.548 93.154 1.00 34.83 299 MET A O 1
ATOM 2225 N N . PHE A 1 313 ? 53.702 51.946 95.272 1.00 34.06 300 PHE A N 1
ATOM 2226 C CA . PHE A 1 313 ? 55.050 52.078 95.842 1.00 33.84 300 PHE A CA 1
ATOM 2227 C C . PHE A 1 313 ? 55.625 50.676 96.109 1.00 34.33 300 PHE A C 1
ATOM 2228 O O . PHE A 1 313 ? 54.860 49.722 96.286 1.00 34.10 300 PHE A O 1
ATOM 2236 N N . PRO A 1 314 ? 56.968 50.539 96.115 1.00 34.74 301 PRO A N 1
ATOM 2237 C CA . PRO A 1 314 ? 57.558 49.215 96.335 1.00 35.03 301 PRO A CA 1
ATOM 2238 C C . PRO A 1 314 ? 57.580 48.795 97.803 1.00 35.83 301 PRO A C 1
ATOM 2239 O O . PRO A 1 314 ? 57.989 49.579 98.667 1.00 36.24 301 PRO A O 1
ATOM 2243 N N . ASP A 1 315 ? 57.141 47.566 98.073 1.00 36.24 302 ASP A N 1
ATOM 2244 C CA . ASP A 1 315 ? 57.182 46.998 99.422 1.00 36.75 302 ASP A CA 1
ATOM 2245 C C . ASP A 1 315 ? 57.513 45.503 99.451 1.00 36.44 302 ASP A C 1
ATOM 2246 O O . ASP A 1 315 ? 58.361 45.080 100.244 1.00 36.44 302 ASP A O 1
ATOM 2251 N N . SER A 1 316 ? 56.876 44.717 98.579 1.00 35.99 303 SER A N 1
ATOM 2252 C CA . SER A 1 316 ? 56.788 43.258 98.781 1.00 36.02 303 SER A CA 1
ATOM 2253 C C . SER A 1 316 ? 56.998 42.320 97.583 1.00 36.10 303 SER A C 1
ATOM 2254 O O . SER A 1 316 ? 57.107 41.105 97.786 1.00 36.26 303 SER A O 1
ATOM 2257 N N . GLN A 1 317 ? 57.015 42.866 96.362 1.00 36.00 304 GLN A N 1
ATOM 2258 C CA . GLN A 1 317 ? 57.040 42.088 95.088 1.00 36.17 304 GLN A CA 1
ATOM 2259 C C . GLN A 1 317 ? 55.678 41.529 94.640 1.00 36.22 304 GLN A C 1
ATOM 2260 O O . GLN A 1 317 ? 55.579 40.894 93.592 1.00 36.70 304 GLN A O 1
ATOM 2266 N N . LEU A 1 318 ? 54.627 41.788 95.410 1.00 36.15 305 LEU A N 1
ATOM 2267 C CA . LEU A 1 318 ? 53.271 41.437 94.988 1.00 36.09 305 LEU A CA 1
ATOM 2268 C C . LEU A 1 318 ? 52.661 42.482 94.040 1.00 35.86 305 LEU A C 1
ATOM 2269 O O . LEU A 1 318 ? 51.597 42.253 93.454 1.00 35.76 305 LEU A O 1
ATOM 2274 N N . GLU A 1 319 ? 53.361 43.604 93.862 1.00 35.42 306 GLU A N 1
ATOM 2275 C CA . GLU A 1 319 ? 52.877 44.734 93.068 1.00 34.92 306 GLU A CA 1
ATOM 2276 C C . GLU A 1 319 ? 52.509 44.394 91.624 1.00 34.98 306 GLU A C 1
ATOM 2277 O O . GLU A 1 319 ? 51.403 44.713 91.173 1.00 35.31 306 GLU A O 1
ATOM 2283 N N . ILE A 1 320 ? 53.420 43.746 90.904 1.00 34.71 307 ILE A N 1
ATOM 2284 C CA . ILE A 1 320 ? 53.166 43.395 89.507 1.00 34.75 307 ILE A CA 1
ATOM 2285 C C . ILE A 1 320 ? 51.947 42.469 89.329 1.00 34.73 307 ILE A C 1
ATOM 2286 O O . ILE A 1 320 ? 51.048 42.811 88.576 1.00 35.12 307 ILE A O 1
ATOM 2291 N N . PRO A 1 321 ? 51.904 41.316 90.037 1.00 34.50 308 PRO A N 1
ATOM 2292 C CA . PRO A 1 321 ? 50.758 40.408 89.925 1.00 34.40 308 PRO A CA 1
ATOM 2293 C C . PRO A 1 321 ? 49.428 41.001 90.413 1.00 34.36 308 PRO A C 1
ATOM 2294 O O . PRO A 1 321 ? 48.380 40.712 89.834 1.00 34.11 308 PRO A O 1
ATOM 2298 N N . LEU A 1 322 ? 49.472 41.809 91.469 1.00 34.41 309 LEU A N 1
ATOM 2299 C CA . LEU A 1 322 ? 48.281 42.494 91.961 1.00 34.34 309 LEU A CA 1
ATOM 2300 C C . LEU A 1 322 ? 47.828 43.618 91.024 1.00 34.32 309 LEU A C 1
ATOM 2301 O O . LEU A 1 322 ? 46.638 43.765 90.785 1.00 34.51 309 LEU A O 1
ATOM 2306 N N . ALA A 1 323 ? 48.768 44.396 90.486 1.00 34.53 310 ALA A N 1
ATOM 2307 C CA . ALA A 1 323 ? 48.458 45.366 89.413 1.00 34.59 310 ALA A CA 1
ATOM 2308 C C . ALA A 1 323 ? 47.831 44.692 88.190 1.00 34.62 310 ALA A C 1
ATOM 2309 O O . ALA A 1 323 ? 46.865 45.198 87.620 1.00 34.76 310 ALA A O 1
ATOM 2311 N N . ARG A 1 324 ? 48.393 43.553 87.789 1.00 34.68 311 ARG A N 1
ATOM 2312 C CA . ARG A 1 324 ? 47.847 42.760 86.694 1.00 34.68 311 ARG A CA 1
ATOM 2313 C C . ARG A 1 324 ? 46.390 42.337 86.984 1.00 34.55 311 ARG A C 1
ATOM 2314 O O . ARG A 1 324 ? 45.536 42.431 86.105 1.00 34.97 311 ARG A O 1
ATOM 2322 N N . PHE A 1 325 ? 46.106 41.897 88.211 1.00 34.19 312 PHE A N 1
ATOM 2323 C CA . PHE A 1 325 ? 44.741 41.510 88.607 1.00 33.83 312 PHE A CA 1
ATOM 2324 C C . PHE A 1 325 ? 43.774 42.696 88.659 1.00 33.92 312 PHE A C 1
ATOM 2325 O O . PHE A 1 325 ? 42.617 42.575 88.255 1.00 33.89 312 PHE A O 1
ATOM 2333 N N . LEU A 1 326 ? 44.250 43.835 89.155 1.00 33.63 313 LEU A N 1
ATOM 2334 C CA . LEU A 1 326 ? 43.416 45.031 89.280 1.00 33.78 313 LEU A CA 1
ATOM 2335 C C . LEU A 1 326 ? 43.053 45.664 87.929 1.00 34.18 313 LEU A C 1
ATOM 2336 O O . LEU A 1 326 ? 41.955 46.208 87.762 1.00 34.46 313 LEU A O 1
ATOM 2341 N N . ALA A 1 327 ? 43.967 45.581 86.963 1.00 34.17 314 ALA A N 1
ATOM 2342 C CA . ALA A 1 327 ? 43.689 46.069 85.620 1.00 34.17 314 ALA A CA 1
ATOM 2343 C C . ALA A 1 327 ? 42.770 45.128 84.842 1.00 34.23 314 ALA A C 1
ATOM 2344 O O . ALA A 1 327 ? 41.784 45.565 84.250 1.00 34.61 314 ALA A O 1
ATOM 2346 N N . ARG A 1 328 ? 43.083 43.838 84.863 1.00 34.48 315 ARG A N 1
ATOM 2347 C CA . ARG A 1 328 ? 42.411 42.868 83.989 1.00 34.53 315 ARG A CA 1
ATOM 2348 C C . ARG A 1 328 ? 41.066 42.406 84.524 1.00 34.78 315 ARG A C 1
ATOM 2349 O O . ARG A 1 328 ? 40.139 42.161 83.756 1.00 34.80 315 ARG A O 1
ATOM 2357 N N . GLU A 1 329 ? 40.957 42.294 85.840 1.00 35.14 316 GLU A N 1
ATOM 2358 C CA . GLU A 1 329 ? 39.735 41.778 86.440 1.00 35.57 316 GLU A CA 1
ATOM 2359 C C . GLU A 1 329 ? 38.904 42.861 87.125 1.00 35.49 316 GLU A C 1
ATOM 2360 O O . GLU A 1 329 ? 37.701 42.686 87.313 1.00 35.80 316 GLU A O 1
ATOM 2366 N N . CYS A 1 330 ? 39.533 43.985 87.471 1.00 35.28 317 CYS A N 1
ATOM 2367 C CA . CYS A 1 330 ? 38.827 45.063 88.171 1.00 34.84 317 CYS A CA 1
ATOM 2368 C C . CYS A 1 330 ? 38.707 46.377 87.382 1.00 34.65 317 CYS A C 1
ATOM 2369 O O . CYS A 1 330 ? 38.151 47.354 87.884 1.00 34.82 317 CYS A O 1
ATOM 2372 N N . GLY A 1 331 ? 39.212 46.392 86.151 1.00 34.31 318 GLY A N 1
ATOM 2373 C CA . GLY A 1 331 ? 39.102 47.567 85.273 1.00 33.63 318 GLY A CA 1
ATOM 2374 C C . GLY A 1 331 ? 39.903 48.793 85.700 1.00 33.19 318 GLY A C 1
ATOM 2375 O O . GLY A 1 331 ? 39.607 49.913 85.282 1.00 32.93 318 GLY A O 1
ATOM 2376 N N . MET A 1 332 ? 40.926 48.592 86.522 1.00 32.79 319 MET A N 1
ATOM 2377 C CA . MET A 1 332 ? 41.765 49.708 86.948 1.00 32.51 319 MET A CA 1
ATOM 2378 C C . MET A 1 332 ? 42.763 50.119 85.859 1.00 32.53 319 MET A C 1
ATOM 2379 O O . MET A 1 332 ? 43.010 49.377 84.903 1.00 32.53 319 MET A O 1
ATOM 2384 N N . LYS A 1 333 ? 43.305 51.323 85.995 1.00 32.42 320 LYS A N 1
ATOM 2385 C CA . LYS A 1 333 ? 44.299 51.832 85.065 1.00 32.53 320 LYS A CA 1
ATOM 2386 C C . LYS A 1 333 ? 45.628 51.992 85.785 1.00 32.37 320 LYS A C 1
ATOM 2387 O O . LYS A 1 333 ? 45.735 52.772 86.728 1.00 32.48 320 LYS A O 1
ATOM 2393 N N . THR A 1 334 ? 46.632 51.242 85.347 1.00 32.09 321 THR A N 1
ATOM 2394 C CA . THR A 1 334 ? 47.982 51.366 85.901 1.00 32.07 321 THR A CA 1
ATOM 2395 C C . THR A 1 334 ? 48.634 52.715 85.564 1.00 32.10 321 THR A C 1
ATOM 2396 O O . THR A 1 334 ? 48.362 53.309 84.513 1.00 32.29 321 THR A O 1
ATOM 2400 N N . THR A 1 335 ? 49.470 53.201 86.478 1.00 32.02 322 THR A N 1
ATOM 2401 C CA . THR A 1 335 ? 50.316 54.360 86.224 1.00 32.22 322 THR A CA 1
ATOM 2402 C C . THR A 1 335 ? 51.773 53.912 86.403 1.00 32.44 322 THR A C 1
ATOM 2403 O O . THR A 1 335 ? 52.367 53.375 85.466 1.00 32.34 322 THR A O 1
ATOM 2407 N N . GLU A 1 336 ? 52.340 54.113 87.595 1.00 32.68 323 GLU A N 1
ATOM 2408 C CA . GLU A 1 336 ? 53.639 53.529 87.930 1.00 32.83 323 GLU A CA 1
ATOM 2409 C C . GLU A 1 336 ? 53.431 52.393 88.924 1.00 32.76 323 GLU A C 1
ATOM 2410 O O . GLU A 1 336 ? 52.728 52.543 89.927 1.00 32.60 323 GLU A O 1
ATOM 2416 N N . ILE A 1 337 ? 54.031 51.248 88.618 1.00 32.82 324 ILE A N 1
ATOM 2417 C CA . ILE A 1 337 ? 53.993 50.083 89.490 1.00 32.63 324 ILE A CA 1
ATOM 2418 C C . ILE A 1 337 ? 55.438 49.793 89.862 1.00 32.84 324 ILE A C 1
ATOM 2419 O O . ILE A 1 337 ? 56.257 49.477 89.002 1.00 32.52 324 ILE A O 1
ATOM 2424 N N . ALA A 1 338 ? 55.748 49.935 91.147 1.00 33.22 325 ALA A N 1
ATOM 2425 C CA . ALA A 1 338 ? 57.112 49.791 91.637 1.00 33.53 325 ALA A CA 1
ATOM 2426 C C . ALA A 1 338 ? 57.282 48.538 92.484 1.00 33.78 325 ALA A C 1
ATOM 2427 O O . ALA A 1 338 ? 56.371 48.131 93.201 1.00 33.66 325 ALA A O 1
ATOM 2429 N N . THR A 1 339 ? 58.465 47.938 92.402 1.00 34.27 326 THR A N 1
ATOM 2430 C CA . THR A 1 339 ? 58.767 46.729 93.151 1.00 34.93 326 THR A CA 1
ATOM 2431 C C . THR A 1 339 ? 60.186 46.794 93.719 1.00 35.32 326 THR A C 1
ATOM 2432 O O . THR A 1 339 ? 61.073 47.349 93.074 1.00 35.22 326 THR A O 1
ATOM 2436 N N . PRO A 1 340 ? 60.409 46.238 94.931 1.00 35.77 327 PRO A N 1
ATOM 2437 C CA . PRO A 1 340 ? 61.767 46.296 95.490 1.00 36.12 327 PRO A CA 1
ATOM 2438 C C . PRO A 1 340 ? 62.772 45.480 94.672 1.00 36.68 327 PRO A C 1
ATOM 2439 O O . PRO A 1 340 ? 63.936 45.851 94.581 1.00 36.75 327 PRO A O 1
ATOM 2443 N N . PHE A 1 341 ? 62.315 44.373 94.094 1.00 37.37 328 PHE A N 1
ATOM 2444 C CA . PHE A 1 341 ? 63.150 43.516 93.265 1.00 38.38 328 PHE A CA 1
ATOM 2445 C C . PHE A 1 341 ? 62.284 42.900 92.171 1.00 39.05 328 PHE A C 1
ATOM 2446 O O . PHE A 1 341 ? 61.155 42.482 92.421 1.00 38.50 328 PHE A O 1
ATOM 2454 N N . LEU A 1 342 ? 62.805 42.877 90.951 1.00 39.90 329 LEU A N 1
ATOM 2455 C CA . LEU A 1 342 ? 62.069 42.314 89.831 1.00 40.97 329 LEU A CA 1
ATOM 2456 C C . LEU A 1 342 ? 62.824 41.125 89.227 1.00 41.62 329 LEU A C 1
ATOM 2457 O O . LEU A 1 342 ? 63.700 41.300 88.372 1.00 41.81 329 LEU A O 1
ATOM 2462 N N . HIS A 1 343 ? 62.494 39.923 89.705 1.00 42.05 330 HIS A N 1
ATOM 2463 C CA . HIS A 1 343 ? 63.049 38.685 89.157 1.00 42.66 330 HIS A CA 1
ATOM 2464 C C . HIS A 1 343 ? 62.400 38.459 87.798 1.00 42.59 330 HIS A C 1
ATOM 2465 O O . HIS A 1 343 ? 61.208 38.154 87.717 1.00 42.70 330 HIS A O 1
ATOM 2472 N N . LYS A 1 344 ? 63.179 38.616 86.735 1.00 42.68 331 LYS A N 1
ATOM 2473 C CA . LYS A 1 344 ? 62.616 38.670 85.390 1.00 42.95 331 LYS A CA 1
ATOM 2474 C C . LYS A 1 344 ? 62.013 37.351 84.925 1.00 42.51 331 LYS A C 1
ATOM 2475 O O . LYS A 1 344 ? 60.901 37.335 84.394 1.00 43.03 331 LYS A O 1
ATOM 2481 N N . ALA A 1 345 ? 62.737 36.251 85.123 1.00 41.81 332 ALA A N 1
ATOM 2482 C CA . ALA A 1 345 ? 62.222 34.930 84.764 1.00 41.15 332 ALA A CA 1
ATOM 2483 C C . ALA A 1 345 ? 60.918 34.612 85.503 1.00 40.63 332 ALA A C 1
ATOM 2484 O O . ALA A 1 345 ? 59.946 34.202 84.877 1.00 40.64 332 ALA A O 1
ATOM 2486 N N . ILE A 1 346 ? 60.897 34.828 86.819 1.00 39.80 333 ILE A N 1
ATOM 2487 C CA . ILE A 1 346 ? 59.723 34.522 87.647 1.00 39.31 333 ILE A CA 1
ATOM 2488 C C . ILE A 1 346 ? 58.519 35.419 87.328 1.00 38.94 333 ILE A C 1
ATOM 2489 O O . ILE A 1 346 ? 57.370 34.974 87.399 1.00 38.73 333 ILE A O 1
ATOM 2494 N N . MET A 1 347 ? 58.791 36.669 86.958 1.00 38.53 334 MET A N 1
ATOM 2495 C CA . MET A 1 347 ? 57.739 37.661 86.738 1.00 38.07 334 MET A CA 1
ATOM 2496 C C . MET A 1 347 ? 57.299 37.755 85.283 1.00 37.43 334 MET A C 1
ATOM 2497 O O . MET A 1 347 ? 56.360 38.490 84.967 1.00 37.01 334 MET A O 1
ATOM 2502 N N . ALA A 1 348 ? 57.965 36.999 84.408 1.00 36.60 335 ALA A N 1
ATOM 2503 C CA . ALA A 1 348 ? 57.681 37.038 82.973 1.00 36.13 335 ALA A CA 1
ATOM 2504 C C . ALA A 1 348 ? 56.212 36.773 82.608 1.00 35.74 335 ALA A C 1
ATOM 2505 O O . ALA A 1 348 ? 55.650 37.515 81.806 1.00 35.69 335 ALA A O 1
ATOM 2507 N N . PRO A 1 349 ? 55.595 35.704 83.166 1.00 35.65 336 PRO A N 1
ATOM 2508 C CA . PRO A 1 349 ? 54.175 35.492 82.871 1.00 35.56 336 PRO A CA 1
ATOM 2509 C C . PRO A 1 349 ? 53.257 36.657 83.264 1.00 35.38 336 PRO A C 1
ATOM 2510 O O . PRO A 1 349 ? 52.384 37.017 82.485 1.00 35.48 336 PRO A O 1
ATOM 2514 N N . ASP A 1 350 ? 53.457 37.246 84.440 1.00 35.39 337 ASP A N 1
ATOM 2515 C CA . ASP A 1 350 ? 52.630 38.378 84.871 1.00 35.45 337 ASP A CA 1
ATOM 2516 C C . ASP A 1 350 ? 52.905 39.643 84.063 1.00 35.23 337 ASP A C 1
ATOM 2517 O O . ASP A 1 350 ? 51.984 40.396 83.758 1.00 35.15 337 ASP A O 1
ATOM 2522 N N . LEU A 1 351 ? 54.170 39.854 83.708 1.00 35.14 338 LEU A N 1
ATOM 2523 C CA . LEU A 1 351 ? 54.579 40.987 82.881 1.00 35.34 338 LEU A CA 1
ATOM 2524 C C . LEU A 1 351 ? 53.985 40.955 81.479 1.00 35.32 338 LEU A C 1
ATOM 2525 O O . LEU A 1 351 ? 53.720 42.010 80.905 1.00 35.02 338 LEU A O 1
ATOM 2530 N N . ALA A 1 352 ? 53.786 39.747 80.938 1.00 35.26 339 ALA A N 1
ATOM 2531 C CA . ALA A 1 352 ? 53.157 39.557 79.618 1.00 35.32 339 ALA A CA 1
ATOM 2532 C C . ALA A 1 352 ? 51.674 39.920 79.639 1.00 35.39 339 ALA A C 1
ATOM 2533 O O . ALA A 1 352 ? 51.070 40.091 78.584 1.00 35.69 339 ALA A O 1
ATOM 2535 N N . LEU A 1 353 ? 51.105 40.054 80.840 1.00 35.37 340 LEU A N 1
ATOM 2536 C CA . LEU A 1 353 ? 49.673 40.304 81.007 1.00 35.34 340 LEU A CA 1
ATOM 2537 C C . LEU A 1 353 ? 49.368 41.714 81.512 1.00 35.47 340 LEU A C 1
ATOM 2538 O O . LEU A 1 353 ? 48.217 42.150 81.482 1.00 35.73 340 LEU A O 1
ATOM 2543 N N . LEU A 1 354 ? 50.396 42.419 81.981 1.00 35.58 341 LEU A N 1
ATOM 2544 C CA . LEU A 1 354 ? 50.250 43.799 82.459 1.00 35.69 341 LEU A CA 1
ATOM 2545 C C . LEU A 1 354 ? 49.936 44.719 81.288 1.00 35.37 341 LEU A C 1
ATOM 2546 O O . LEU A 1 354 ? 50.523 44.557 80.227 1.00 35.58 341 LEU A O 1
ATOM 2551 N N . PRO A 1 355 ? 49.034 45.704 81.488 1.00 35.28 342 PRO A N 1
ATOM 2552 C CA . PRO A 1 355 ? 48.755 46.704 80.445 1.00 34.91 342 PRO A CA 1
ATOM 2553 C C . PRO A 1 355 ? 50.041 47.399 80.001 1.00 34.80 342 PRO A C 1
ATOM 2554 O O . PRO A 1 355 ? 50.851 47.787 80.842 1.00 34.59 342 PRO A O 1
ATOM 2558 N N . SER A 1 356 ? 50.215 47.552 78.688 1.00 34.66 343 SER A N 1
ATOM 2559 C CA . SER A 1 356 ? 51.482 48.007 78.108 1.00 34.75 343 SER A CA 1
ATOM 2560 C C . SER A 1 356 ? 51.815 49.474 78.369 1.00 34.56 343 SER A C 1
ATOM 2561 O O . SER A 1 356 ? 52.936 49.916 78.100 1.00 34.75 343 SER A O 1
ATOM 2564 N N . ASN A 1 357 ? 50.852 50.218 78.901 1.00 34.17 344 ASN A N 1
ATOM 2565 C CA . ASN A 1 357 ? 51.070 51.611 79.279 1.00 33.87 344 ASN A CA 1
ATOM 2566 C C . ASN A 1 357 ? 51.852 51.766 80.597 1.00 33.71 344 ASN A C 1
ATOM 2567 O O . ASN A 1 357 ? 52.377 52.843 80.889 1.00 33.63 344 ASN A O 1
ATOM 2572 N N . THR A 1 358 ? 51.913 50.686 81.375 1.00 33.50 345 THR A N 1
ATOM 2573 C CA . THR A 1 358 ? 52.469 50.681 82.735 1.00 33.52 345 THR A CA 1
ATOM 2574 C C . THR A 1 358 ? 53.941 51.080 82.816 1.00 33.71 345 THR A C 1
ATOM 2575 O O . THR A 1 358 ? 54.795 50.480 82.157 1.00 33.90 345 THR A O 1
ATOM 2579 N N . ALA A 1 359 ? 54.229 52.088 83.635 1.00 34.02 346 ALA A N 1
ATOM 2580 C CA . ALA A 1 359 ? 55.604 52.460 83.968 1.00 34.26 346 ALA A CA 1
ATOM 2581 C C . ALA A 1 359 ? 56.130 51.573 85.112 1.00 34.70 346 ALA A C 1
ATOM 2582 O O . ALA A 1 359 ? 55.620 51.613 86.236 1.00 34.71 346 ALA A O 1
ATOM 2584 N N . LEU A 1 360 ? 57.143 50.762 84.807 1.00 34.95 347 LEU A N 1
ATOM 2585 C CA . LEU A 1 360 ? 57.702 49.811 85.763 1.00 35.07 347 LEU A CA 1
ATOM 2586 C C . LEU A 1 360 ? 58.936 50.374 86.444 1.00 35.23 347 LEU A C 1
ATOM 2587 O O . LEU A 1 360 ? 59.772 51.003 85.798 1.00 35.29 347 LEU A O 1
ATOM 2592 N N . THR A 1 361 ? 59.037 50.141 87.751 1.00 35.25 348 THR A N 1
ATOM 2593 C CA . THR A 1 361 ? 60.158 50.609 88.562 1.00 35.03 348 THR A CA 1
ATOM 2594 C C . THR A 1 361 ? 60.671 49.485 89.459 1.00 35.31 348 THR A C 1
ATOM 2595 O O . THR A 1 361 ? 59.890 48.828 90.152 1.00 35.29 348 THR A O 1
ATOM 2599 N N . GLU A 1 362 ? 61.984 49.269 89.449 1.00 35.54 349 GLU A N 1
ATOM 2600 C CA . GLU A 1 362 ? 62.613 48.423 90.450 1.00 35.63 349 GLU A CA 1
ATOM 2601 C C . GLU A 1 362 ? 63.444 49.298 91.373 1.00 35.77 349 GLU A C 1
ATOM 2602 O O . GLU A 1 362 ? 64.323 50.033 90.918 1.00 35.76 349 GLU A O 1
ATOM 2608 N N . GLY A 1 363 ? 63.162 49.208 92.672 1.00 35.78 350 GLY A N 1
ATOM 2609 C CA . GLY A 1 363 ? 63.829 50.029 93.665 1.00 35.70 350 GLY A CA 1
ATOM 2610 C C . GLY A 1 363 ? 63.056 51.308 93.894 1.00 35.83 350 GLY A C 1
ATOM 2611 O O . GLY A 1 363 ? 61.830 51.341 93.715 1.00 35.99 350 GLY A O 1
ATOM 2612 N N . GLN A 1 364 ? 63.775 52.370 94.262 1.00 35.74 351 GLN A N 1
ATOM 2613 C CA . GLN A 1 364 ? 63.151 53.602 94.754 1.00 35.63 351 GLN A CA 1
ATOM 2614 C C . GLN A 1 364 ? 64.184 54.673 95.069 1.00 35.20 351 GLN A C 1
ATOM 2615 O O . GLN A 1 364 ? 65.268 54.382 95.577 1.00 34.74 351 GLN A O 1
ATOM 2621 N N . ASP A 1 365 ? 63.838 55.906 94.716 1.00 35.08 352 ASP A N 1
ATOM 2622 C CA . ASP A 1 365 ? 64.424 57.101 95.293 1.00 34.98 352 ASP A CA 1
ATOM 2623 C C . ASP A 1 365 ? 63.199 57.830 95.811 1.00 34.72 352 ASP A C 1
ATOM 2624 O O . ASP A 1 365 ? 62.399 58.347 95.023 1.00 35.27 352 ASP A O 1
ATOM 2629 N N . LEU A 1 366 ? 63.031 57.841 97.128 1.00 34.20 353 LEU A N 1
ATOM 2630 C CA . LEU A 1 366 ? 61.760 58.232 97.734 1.00 33.89 353 LEU A CA 1
ATOM 2631 C C . LEU A 1 366 ? 61.224 59.591 97.274 1.00 33.77 353 LEU A C 1
ATOM 2632 O O . LEU A 1 366 ? 60.063 59.680 96.863 1.00 33.67 353 LEU A O 1
ATOM 2637 N N . GLU A 1 367 ? 62.058 60.632 97.337 1.00 33.17 354 GLU A N 1
ATOM 2638 C CA . GLU A 1 367 ? 61.601 61.985 97.003 1.00 33.32 354 GLU A CA 1
ATOM 2639 C C . GLU A 1 367 ? 61.274 62.143 95.517 1.00 33.21 354 GLU A C 1
ATOM 2640 O O . GLU A 1 367 ? 60.256 62.747 95.164 1.00 33.55 354 GLU A O 1
ATOM 2646 N N . ALA A 1 368 ? 62.123 61.589 94.659 1.00 32.88 355 ALA A N 1
ATOM 2647 C CA . ALA A 1 368 ? 61.863 61.582 93.224 1.00 33.10 355 ALA A CA 1
ATOM 2648 C C . ALA A 1 368 ? 60.595 60.793 92.887 1.00 33.08 355 ALA A C 1
ATOM 2649 O O . ALA A 1 368 ? 59.807 61.220 92.050 1.00 33.35 355 ALA A O 1
ATOM 2651 N N . GLN A 1 369 ? 60.400 59.655 93.550 1.00 33.21 356 GLN A N 1
ATOM 2652 C CA . GLN A 1 369 ? 59.223 58.815 93.325 1.00 33.20 356 GLN A CA 1
ATOM 2653 C C . GLN A 1 369 ? 57.926 59.460 93.838 1.00 33.05 356 GLN A C 1
ATOM 2654 O O . GLN A 1 369 ? 56.872 59.331 93.204 1.00 33.11 356 GLN A O 1
ATOM 2660 N N . LEU A 1 370 ? 58.004 60.144 94.977 1.00 32.64 357 LEU A N 1
ATOM 2661 C CA . LEU A 1 370 ? 56.876 60.939 95.480 1.00 32.55 357 LEU A CA 1
ATOM 2662 C C . LEU A 1 370 ? 56.548 62.134 94.564 1.00 32.45 357 LEU A C 1
ATOM 2663 O O . LEU A 1 370 ? 55.377 62.468 94.390 1.00 32.46 357 LEU A O 1
ATOM 2668 N N . ASP A 1 371 ? 57.576 62.757 93.982 1.00 32.50 358 ASP A N 1
ATOM 2669 C CA . ASP A 1 371 ? 57.395 63.792 92.953 1.00 32.67 358 ASP A CA 1
ATOM 2670 C C . ASP A 1 371 ? 56.619 63.300 91.725 1.00 32.64 358 ASP A C 1
ATOM 2671 O O . ASP A 1 371 ? 55.699 63.977 91.269 1.00 33.14 358 ASP A O 1
ATOM 2676 N N . ARG A 1 372 ? 56.997 62.140 91.189 1.00 32.52 359 ARG A N 1
ATOM 2677 C CA . ARG A 1 372 ? 56.251 61.496 90.096 1.00 32.39 359 ARG A CA 1
ATOM 2678 C C . ARG A 1 372 ? 54.810 61.167 90.507 1.00 32.79 359 ARG A C 1
ATOM 2679 O O . ARG A 1 372 ? 53.872 61.352 89.726 1.00 33.14 359 ARG A O 1
ATOM 2687 N N . HIS A 1 373 ? 54.642 60.687 91.733 1.00 32.95 360 HIS A N 1
ATOM 2688 C CA . HIS A 1 373 ? 53.324 60.346 92.264 1.00 33.42 360 HIS A CA 1
ATOM 2689 C C . HIS A 1 373 ? 52.417 61.562 92.288 1.00 34.09 360 HIS A C 1
ATOM 2690 O O . HIS A 1 373 ? 51.245 61.488 91.899 1.00 34.46 360 HIS A O 1
ATOM 2697 N N . GLU A 1 374 ? 52.982 62.672 92.755 1.00 34.57 361 GLU A N 1
ATOM 2698 C CA . GLU A 1 374 ? 52.289 63.937 92.896 1.00 35.15 361 GLU A CA 1
ATOM 2699 C C . GLU A 1 374 ? 51.776 64.459 91.547 1.00 34.89 361 GLU A C 1
ATOM 2700 O O . GLU A 1 374 ? 50.633 64.911 91.447 1.00 34.84 361 GLU A O 1
ATOM 2706 N N . ALA A 1 375 ? 52.623 64.378 90.520 1.00 34.61 362 ALA A N 1
ATOM 2707 C CA . ALA A 1 375 ? 52.288 64.824 89.165 1.00 34.45 362 ALA A CA 1
ATOM 2708 C C . ALA A 1 375 ? 51.265 63.917 88.479 1.00 34.53 362 ALA A C 1
ATOM 2709 O O . ALA A 1 375 ? 50.481 64.377 87.647 1.00 34.46 362 ALA A O 1
ATOM 2711 N N . ILE A 1 376 ? 51.292 62.628 88.819 1.00 34.68 363 ILE A N 1
ATOM 2712 C CA . ILE A 1 376 ? 50.341 61.659 88.271 1.00 34.78 363 ILE A CA 1
ATOM 2713 C C . ILE A 1 376 ? 48.940 61.911 88.856 1.00 34.97 363 ILE A C 1
ATOM 2714 O O . ILE A 1 376 ? 47.937 61.886 88.127 1.00 34.77 363 ILE A O 1
ATOM 2719 N N . ASN A 1 377 ? 48.899 62.184 90.161 1.00 35.02 364 ASN A N 1
ATOM 2720 C CA . ASN A 1 377 ? 47.649 62.364 90.913 1.00 35.44 364 ASN A CA 1
ATOM 2721 C C . ASN A 1 377 ? 46.712 61.139 90.789 1.00 35.36 364 ASN A C 1
ATOM 2722 O O . ASN A 1 377 ? 45.569 61.262 90.341 1.00 35.44 364 ASN A O 1
ATOM 2727 N N . PRO A 1 378 ? 47.196 59.948 91.196 1.00 35.32 365 PRO A N 1
ATOM 2728 C CA . PRO A 1 378 ? 46.411 58.735 90.949 1.00 35.25 365 PRO A CA 1
ATOM 2729 C C . PRO A 1 378 ? 45.213 58.603 91.901 1.00 35.23 365 PRO A C 1
ATOM 2730 O O . PRO A 1 378 ? 45.240 59.139 93.021 1.00 35.25 365 PRO A O 1
ATOM 2734 N N . ASP A 1 379 ? 44.178 57.897 91.451 1.00 34.83 366 ASP A N 1
ATOM 2735 C CA . ASP A 1 379 ? 42.982 57.689 92.263 1.00 34.53 366 ASP A CA 1
ATOM 2736 C C . ASP A 1 379 ? 43.251 56.811 93.475 1.00 34.17 366 ASP A C 1
ATOM 2737 O O . ASP A 1 379 ? 42.742 57.086 94.560 1.00 34.39 366 ASP A O 1
ATOM 2742 N N . LEU A 1 380 ? 44.044 55.759 93.295 1.00 33.66 367 LEU A N 1
ATOM 2743 C CA . LEU A 1 380 ? 44.412 54.897 94.417 1.00 33.06 367 LEU A CA 1
ATOM 2744 C C . LEU A 1 380 ? 45.903 54.561 94.457 1.00 33.07 367 LEU A C 1
ATOM 2745 O O . LEU A 1 380 ? 46.499 54.154 93.451 1.00 33.03 367 LEU A O 1
ATOM 2750 N N . THR A 1 381 ? 46.482 54.739 95.640 1.00 32.93 368 THR A N 1
ATOM 2751 C CA . THR A 1 381 ? 47.902 54.539 95.872 1.00 32.92 368 THR A CA 1
ATOM 2752 C C . THR A 1 381 ? 48.139 53.437 96.894 1.00 32.87 368 THR A C 1
ATOM 2753 O O . THR A 1 381 ? 47.676 53.524 98.032 1.00 32.75 368 THR A O 1
ATOM 2757 N N . VAL A 1 382 ? 48.856 52.398 96.473 1.00 33.04 369 VAL A N 1
ATOM 2758 C CA . VAL A 1 382 ? 49.307 51.354 97.381 1.00 33.14 369 VAL A CA 1
ATOM 2759 C C . VAL A 1 382 ? 50.667 51.774 97.918 1.00 33.72 369 VAL A C 1
ATOM 2760 O O . VAL A 1 382 ? 51.585 52.069 97.148 1.00 34.36 369 VAL A O 1
ATOM 2764 N N . CYS A 1 383 ? 50.776 51.838 99.240 1.00 33.89 370 CYS A N 1
ATOM 2765 C CA . CYS A 1 383 ? 51.992 52.292 99.902 1.00 34.15 370 CYS A CA 1
ATOM 2766 C C . CYS A 1 383 ? 52.098 51.728 101.315 1.00 34.59 370 CYS A C 1
ATOM 2767 O O . CYS A 1 383 ? 51.167 51.089 101.823 1.00 34.31 370 CYS A O 1
ATOM 2770 N N . GLY A 1 384 ? 53.238 51.980 101.954 1.00 34.93 371 GLY A N 1
ATOM 2771 C CA . GLY A 1 384 ? 53.450 51.540 103.327 1.00 35.12 371 GLY A CA 1
ATOM 2772 C C . GLY A 1 384 ? 52.812 52.458 104.356 1.00 35.24 371 GLY A C 1
ATOM 2773 O O . GLY A 1 384 ? 52.298 53.530 104.022 1.00 35.53 371 GLY A O 1
ATOM 2774 N N . LEU A 1 385 ? 52.872 52.029 105.614 1.00 35.01 372 LEU A N 1
ATOM 2775 C CA . LEU A 1 385 ? 52.298 52.744 106.754 1.00 35.12 372 LEU A CA 1
ATOM 2776 C C . LEU A 1 385 ? 53.035 54.052 107.096 1.00 35.05 372 LEU A C 1
ATOM 2777 O O . LEU A 1 385 ? 52.481 54.933 107.766 1.00 35.25 372 LEU A O 1
ATOM 2782 N N . GLY A 1 386 ? 54.275 54.178 106.634 1.00 34.94 373 GLY A N 1
ATOM 2783 C CA . GLY A 1 386 ? 55.021 55.437 106.762 1.00 34.93 373 GLY A CA 1
ATOM 2784 C C . GLY A 1 386 ? 54.575 56.540 105.814 1.00 34.75 373 GLY A C 1
ATOM 2785 O O . GLY A 1 386 ? 54.760 57.722 106.104 1.00 35.20 373 GLY A O 1
ATOM 2786 N N . LEU A 1 387 ? 53.985 56.147 104.684 1.00 34.71 374 LEU A N 1
ATOM 2787 C CA . LEU A 1 387 ? 53.505 57.073 103.646 1.00 34.41 374 LEU A CA 1
ATOM 2788 C C . LEU A 1 387 ? 51.986 57.289 103.647 1.00 34.13 374 LEU A C 1
ATOM 2789 O O . LEU A 1 387 ? 51.501 58.343 103.218 1.00 33.96 374 LEU A O 1
ATOM 2794 N N . ALA A 1 388 ? 51.248 56.279 104.111 1.00 33.80 375 ALA A N 1
ATOM 2795 C CA . ALA A 1 388 ? 49.781 56.245 104.028 1.00 33.07 375 ALA A CA 1
ATOM 2796 C C . ALA A 1 388 ? 49.085 57.489 104.593 1.00 32.70 375 ALA A C 1
ATOM 2797 O O . ALA A 1 388 ? 48.458 58.238 103.838 1.00 32.22 375 ALA A O 1
ATOM 2799 N N . ASN A 1 389 ? 49.203 57.728 105.899 1.00 32.40 376 ASN A N 1
ATOM 2800 C CA . ASN A 1 389 ? 48.566 58.920 106.495 1.00 32.54 376 ASN A CA 1
ATOM 2801 C C . ASN A 1 389 ? 49.048 60.282 105.931 1.00 32.47 376 ASN A C 1
ATOM 2802 O O . ASN A 1 389 ? 48.219 61.170 105.693 1.00 32.67 376 ASN A O 1
ATOM 2807 N N . PRO A 1 390 ? 50.379 60.463 105.741 1.00 32.37 377 PRO A N 1
ATOM 2808 C CA . PRO A 1 390 ? 50.878 61.636 104.997 1.00 32.50 377 PRO A CA 1
ATOM 2809 C C . PRO A 1 390 ? 50.232 61.864 103.619 1.00 32.40 377 PRO A C 1
ATOM 2810 O O . PRO A 1 390 ? 49.939 63.003 103.265 1.00 32.17 377 PRO A O 1
ATOM 2814 N N . LEU A 1 391 ? 50.038 60.788 102.857 1.00 32.75 378 LEU A N 1
ATOM 2815 C CA . LEU A 1 391 ? 49.393 60.854 101.541 1.00 32.84 378 LEU A CA 1
ATOM 2816 C C . LEU A 1 391 ? 47.881 61.119 101.644 1.00 32.99 378 LEU A C 1
ATOM 2817 O O . LEU A 1 391 ? 47.342 61.908 100.882 1.00 33.18 378 LEU A O 1
ATOM 2822 N N . GLU A 1 392 ? 47.211 60.482 102.603 1.00 33.56 379 GLU A N 1
ATOM 2823 C CA . GLU A 1 392 ? 45.794 60.768 102.899 1.00 33.80 379 GLU A CA 1
ATOM 2824 C C . GLU A 1 392 ? 45.569 62.245 103.192 1.00 34.13 379 GLU A C 1
ATOM 2825 O O . GLU A 1 392 ? 44.607 62.839 102.691 1.00 33.98 379 GLU A O 1
ATOM 2831 N N . ALA A 1 393 ? 46.465 62.825 103.997 1.00 34.49 380 ALA A N 1
ATOM 2832 C CA . ALA A 1 393 ? 46.410 64.246 104.364 1.00 34.96 380 ALA A CA 1
ATOM 2833 C C . ALA A 1 393 ? 46.580 65.205 103.176 1.00 35.23 380 ALA A C 1
ATOM 2834 O O . ALA A 1 393 ? 46.180 66.358 103.262 1.00 35.29 380 ALA A O 1
ATOM 2836 N N . LYS A 1 394 ? 47.180 64.726 102.088 1.00 35.64 381 LYS A N 1
ATOM 2837 C CA . LYS A 1 394 ? 47.343 65.517 100.866 1.00 36.35 381 LYS A CA 1
ATOM 2838 C C . LYS A 1 394 ? 46.224 65.230 99.857 1.00 36.15 381 LYS A C 1
ATOM 2839 O O . LYS A 1 394 ? 46.296 65.643 98.692 1.00 36.32 381 LYS A O 1
ATOM 2845 N N . GLY A 1 395 ? 45.193 64.522 100.312 1.00 35.94 382 GLY A N 1
ATOM 2846 C CA . GLY A 1 395 ? 44.036 64.199 99.474 1.00 35.32 382 GLY A CA 1
ATOM 2847 C C . GLY A 1 395 ? 44.153 62.952 98.610 1.00 34.75 382 GLY A C 1
ATOM 2848 O O . GLY A 1 395 ? 43.328 62.742 97.724 1.00 34.91 382 GLY A O 1
ATOM 2849 N N . HIS A 1 396 ? 45.164 62.120 98.853 1.00 34.32 383 HIS A N 1
ATOM 2850 C CA . HIS A 1 396 ? 45.346 60.903 98.054 1.00 34.01 383 HIS A CA 1
ATOM 2851 C C . HIS A 1 396 ? 44.803 59.681 98.783 1.00 33.87 383 HIS A C 1
ATOM 2852 O O . HIS A 1 396 ? 45.225 59.393 99.898 1.00 34.01 383 HIS A O 1
ATOM 2859 N N . ALA A 1 397 ? 43.869 58.967 98.154 1.00 33.54 384 ALA A N 1
ATOM 2860 C CA . ALA A 1 397 ? 43.336 57.729 98.722 1.00 33.48 384 ALA A CA 1
ATOM 2861 C C . ALA A 1 397 ? 44.402 56.636 98.673 1.00 33.50 384 ALA A C 1
ATOM 2862 O O . ALA A 1 397 ? 45.013 56.397 97.625 1.00 33.39 384 ALA A O 1
ATOM 2864 N N . THR A 1 398 ? 44.631 55.992 99.814 1.00 33.29 385 THR A N 1
ATOM 2865 C CA . THR A 1 398 ? 45.692 54.996 99.933 1.00 33.26 385 THR A CA 1
ATOM 2866 C C . THR A 1 398 ? 45.149 53.606 100.262 1.00 33.18 385 THR A C 1
ATOM 2867 O O . THR A 1 398 ? 44.047 53.467 100.803 1.00 32.84 385 THR A O 1
ATOM 2871 N N . LYS A 1 399 ? 45.921 52.591 99.889 1.00 32.98 386 LYS A N 1
ATOM 2872 C CA . LYS A 1 399 ? 45.695 51.229 100.341 1.00 33.19 386 LYS A CA 1
ATOM 2873 C C . LYS A 1 399 ? 47.006 50.757 100.928 1.00 33.37 386 LYS A C 1
ATOM 2874 O O . LYS A 1 399 ? 47.967 50.521 100.197 1.00 33.21 386 LYS A O 1
ATOM 2880 N N . TRP A 1 400 ? 47.046 50.637 102.250 1.00 33.77 387 TRP A N 1
ATOM 2881 C CA . TRP A 1 400 ? 48.261 50.228 102.941 1.00 34.63 387 TRP A CA 1
ATOM 2882 C C . TRP A 1 400 ? 48.695 48.800 102.571 1.00 35.24 387 TRP A C 1
ATOM 2883 O O . TRP A 1 400 ? 47.918 47.849 102.655 1.00 34.94 387 TRP A O 1
ATOM 2894 N N . ALA A 1 401 ? 49.957 48.691 102.164 1.00 36.56 388 ALA A N 1
ATOM 2895 C CA . ALA A 1 401 ? 50.520 47.517 101.486 1.00 37.69 388 ALA A CA 1
ATOM 2896 C C . ALA A 1 401 ? 50.676 46.262 102.345 1.00 38.64 388 ALA A C 1
ATOM 2897 O O . ALA A 1 401 ? 50.621 45.145 101.824 1.00 38.46 388 ALA A O 1
ATOM 2899 N N . ILE A 1 402 ? 50.899 46.448 103.645 1.00 39.79 389 ILE A N 1
ATOM 2900 C CA . ILE A 1 402 ? 51.115 45.332 104.564 1.00 40.97 389 ILE A CA 1
ATOM 2901 C C . ILE A 1 402 ? 49.949 44.349 104.553 1.00 41.90 389 ILE A C 1
ATOM 2902 O O . ILE A 1 402 ? 50.162 43.144 104.624 1.00 42.28 389 ILE A O 1
ATOM 2907 N N . GLU A 1 403 ? 48.727 44.869 104.452 1.00 42.78 390 GLU A N 1
ATOM 2908 C CA . GLU A 1 403 ? 47.519 44.045 104.470 1.00 43.78 390 GLU A CA 1
ATOM 2909 C C . GLU A 1 403 ? 47.538 42.939 103.416 1.00 44.62 390 GLU A C 1
ATOM 2910 O O . GLU A 1 403 ? 46.919 41.894 103.602 1.00 44.92 390 GLU A O 1
ATOM 2916 N N . LEU A 1 404 ? 48.267 43.172 102.327 1.00 45.31 391 LEU A N 1
ATOM 2917 C CA . LEU A 1 404 ? 48.313 42.241 101.198 1.00 46.10 391 LEU A CA 1
ATOM 2918 C C . LEU A 1 404 ? 49.138 40.990 101.502 1.00 46.55 391 LEU A C 1
ATOM 2919 O O . LEU A 1 404 ? 48.997 39.967 100.833 1.00 46.70 391 LEU A O 1
ATOM 2924 N N . VAL A 1 405 ? 49.983 41.091 102.524 1.00 47.25 392 VAL A N 1
ATOM 2925 C CA . VAL A 1 405 ? 50.730 39.959 103.066 1.00 47.93 392 VAL A CA 1
ATOM 2926 C C . VAL A 1 405 ? 50.022 39.377 104.307 1.00 48.27 392 VAL A C 1
ATOM 2927 O O . VAL A 1 405 ? 50.326 38.260 104.733 1.00 48.83 392 VAL A O 1
ATOM 2931 N N . PHE A 1 406 ? 49.071 40.124 104.871 1.00 48.19 393 PHE A N 1
ATOM 2932 C CA . PHE A 1 406 ? 48.385 39.703 106.104 1.00 48.14 393 PHE A CA 1
ATOM 2933 C C . PHE A 1 406 ? 46.880 39.418 105.971 1.00 47.37 393 PHE A C 1
ATOM 2934 O O . PHE A 1 406 ? 46.127 39.525 106.943 1.00 47.62 393 PHE A O 1
ATOM 2942 N N . THR A 1 407 ? 46.462 39.028 104.772 1.00 46.03 394 THR A N 1
ATOM 2943 C CA . THR A 1 407 ? 45.076 38.665 104.497 1.00 44.87 394 THR A CA 1
ATOM 2944 C C . THR A 1 407 ? 45.111 37.453 103.563 1.00 43.73 394 THR A C 1
ATOM 2945 O O . THR A 1 407 ? 46.004 37.366 102.707 1.00 43.58 394 THR A O 1
ATOM 2949 N N . PRO A 1 408 ? 44.181 36.489 103.750 1.00 42.37 395 PRO A N 1
ATOM 2950 C CA . PRO A 1 408 ? 44.072 35.454 102.727 1.00 41.40 395 PRO A CA 1
ATOM 2951 C C . PRO A 1 408 ? 43.631 36.106 101.412 1.00 40.31 395 PRO A C 1
ATOM 2952 O O . PRO A 1 408 ? 42.535 36.662 101.333 1.00 40.01 395 PRO A O 1
ATOM 2956 N N . VAL A 1 409 ? 44.507 36.063 100.411 1.00 39.24 396 VAL A N 1
ATOM 2957 C CA . VAL A 1 409 ? 44.283 36.745 99.131 1.00 38.12 396 VAL A CA 1
ATOM 2958 C C . VAL A 1 409 ? 44.492 35.830 97.910 1.00 37.79 396 VAL A C 1
ATOM 2959 O O . VAL A 1 409 ? 44.068 36.158 96.801 1.00 37.87 396 VAL A O 1
ATOM 2963 N N . HIS A 1 410 ? 45.145 34.689 98.110 1.00 37.10 397 HIS A N 1
ATOM 2964 C CA . HIS A 1 410 ? 45.433 33.779 97.002 1.00 36.58 397 HIS A CA 1
ATOM 2965 C C . HIS A 1 410 ? 44.244 32.884 96.678 1.00 36.30 397 HIS A C 1
ATOM 2966 O O . HIS A 1 410 ? 43.455 32.527 97.568 1.00 36.00 397 HIS A O 1
ATOM 2973 N N . PHE A 1 411 ? 44.141 32.527 95.395 1.00 35.89 398 PHE A N 1
ATOM 2974 C CA . PHE A 1 411 ? 43.220 31.496 94.894 1.00 35.51 398 PHE A CA 1
ATOM 2975 C C . PHE A 1 411 ? 41.777 31.972 94.747 1.00 34.92 398 PHE A C 1
ATOM 2976 O O . PHE A 1 411 ? 41.505 33.160 94.910 1.00 34.85 398 PHE A O 1
ATOM 2984 N N . TYR A 1 412 ? 40.874 31.053 94.396 1.00 34.19 399 TYR A N 1
ATOM 2985 C CA . TYR A 1 412 ? 39.523 31.420 93.956 1.00 33.48 399 TYR A CA 1
ATOM 2986 C C . TYR A 1 412 ? 38.661 32.034 95.054 1.00 33.53 399 TYR A C 1
ATOM 2987 O O . TYR A 1 412 ? 38.058 33.090 94.859 1.00 33.50 399 TYR A O 1
ATOM 2996 N N . GLU A 1 413 ? 38.610 31.360 96.199 1.00 33.55 400 GLU A N 1
ATOM 2997 C CA . GLU A 1 413 ? 37.697 31.706 97.285 1.00 34.15 400 GLU A CA 1
ATOM 2998 C C . GLU A 1 413 ? 37.936 33.109 97.875 1.00 34.17 400 GLU A C 1
ATOM 2999 O O . GLU A 1 413 ? 37.015 33.720 98.421 1.00 34.02 400 GLU A O 1
ATOM 3005 N N . GLN A 1 414 ? 39.165 33.610 97.738 1.00 34.18 401 GLN A N 1
ATOM 3006 C CA . GLN A 1 414 ? 39.573 34.901 98.294 1.00 34.17 401 GLN A CA 1
ATOM 3007 C C . GLN A 1 414 ? 39.677 36.003 97.246 1.00 34.09 401 GLN A C 1
ATOM 3008 O O . GLN A 1 414 ? 40.104 37.115 97.563 1.00 34.49 401 GLN A O 1
ATOM 3014 N N . ALA A 1 415 ? 39.296 35.704 96.005 1.00 34.11 402 ALA A N 1
ATOM 3015 C CA . ALA A 1 415 ? 39.383 36.680 94.909 1.00 33.95 402 ALA A CA 1
ATOM 3016 C C . ALA A 1 415 ? 38.508 37.912 95.137 1.00 33.80 402 ALA A C 1
ATOM 3017 O O . ALA A 1 415 ? 38.908 39.026 94.806 1.00 33.83 402 ALA A O 1
ATOM 3019 N N . GLY A 1 416 ? 37.316 37.706 95.692 1.00 33.71 403 GLY A N 1
ATOM 3020 C CA . GLY A 1 416 ? 36.414 38.805 96.031 1.00 33.60 403 GLY A CA 1
ATOM 3021 C C . GLY A 1 416 ? 36.982 39.669 97.135 1.00 33.84 403 GLY A C 1
ATOM 3022 O O . GLY A 1 416 ? 36.956 40.899 97.040 1.00 33.58 403 GLY A O 1
ATOM 3023 N N . ASP A 1 417 ? 37.508 39.011 98.171 1.00 34.10 404 ASP A N 1
ATOM 3024 C CA . ASP A 1 417 ? 38.127 39.662 99.320 1.00 34.76 404 ASP A CA 1
ATOM 3025 C C . ASP A 1 417 ? 39.310 40.525 98.901 1.00 34.53 404 ASP A C 1
ATOM 3026 O O . ASP A 1 417 ? 39.499 41.621 99.425 1.00 34.88 404 ASP A O 1
ATOM 3031 N N . LEU A 1 418 ? 40.106 40.006 97.972 1.00 34.14 405 LEU A N 1
ATOM 3032 C CA . LEU A 1 418 ? 41.239 40.722 97.404 1.00 33.53 405 LEU A CA 1
ATOM 3033 C C . LEU A 1 418 ? 40.785 42.010 96.699 1.00 33.46 405 LEU A C 1
ATOM 3034 O O . LEU A 1 418 ? 41.364 43.069 96.921 1.00 33.45 405 LEU A O 1
ATOM 3039 N N . ALA A 1 419 ? 39.754 41.925 95.861 1.00 32.95 406 ALA A N 1
ATOM 3040 C CA . ALA A 1 419 ? 39.215 43.123 95.211 1.00 33.07 406 ALA A CA 1
ATOM 3041 C C . ALA A 1 419 ? 38.686 44.117 96.260 1.00 33.11 406 ALA A C 1
ATOM 3042 O O . ALA A 1 419 ? 38.824 45.335 96.105 1.00 32.93 406 ALA A O 1
ATOM 3044 N N . GLY A 1 420 ? 38.112 43.567 97.330 1.00 33.11 407 GLY A N 1
ATOM 3045 C CA . GLY A 1 420 ? 37.540 44.331 98.431 1.00 33.28 407 GLY A CA 1
ATOM 3046 C C . GLY A 1 420 ? 38.547 45.109 99.236 1.00 33.54 407 GLY A C 1
ATOM 3047 O O . GLY A 1 420 ? 38.227 46.163 99.771 1.00 33.61 407 GLY A O 1
ATOM 3048 N N . LEU A 1 421 ? 39.767 44.587 99.321 1.00 34.02 408 LEU A N 1
ATOM 3049 C CA . LEU A 1 421 ? 40.882 45.287 99.958 1.00 34.46 408 LEU A CA 1
ATOM 3050 C C . LEU A 1 421 ? 41.163 46.654 99.328 1.00 34.44 408 LEU A C 1
ATOM 3051 O O . LEU A 1 421 ? 41.523 47.612 100.022 1.00 34.42 408 LEU A O 1
ATOM 3056 N N . PHE A 1 422 ? 40.977 46.726 98.013 1.00 34.12 409 PHE A N 1
ATOM 3057 C CA . PHE A 1 422 ? 41.221 47.935 97.225 1.00 33.74 409 PHE A CA 1
ATOM 3058 C C . PHE A 1 422 ? 40.007 48.853 97.075 1.00 33.50 409 PHE A C 1
ATOM 3059 O O . PHE A 1 422 ? 40.161 50.071 97.071 1.00 33.38 409 PHE A O 1
ATOM 3067 N N . SER A 1 423 ? 38.815 48.271 96.955 1.00 33.31 410 SER A N 1
ATOM 3068 C CA . SER A 1 423 ? 37.579 49.051 96.909 1.00 33.29 410 SER A CA 1
ATOM 3069 C C . SER A 1 423 ? 37.239 49.706 98.248 1.00 33.59 410 SER A C 1
ATOM 3070 O O . SER A 1 423 ? 36.643 50.780 98.269 1.00 33.69 410 SER A O 1
ATOM 3073 N N . ARG A 1 424 ? 37.635 49.075 99.356 1.00 33.94 411 ARG A N 1
ATOM 3074 C CA . ARG A 1 424 ? 37.311 49.577 100.695 1.00 34.18 411 ARG A CA 1
ATOM 3075 C C . ARG A 1 424 ? 37.752 51.018 100.990 1.00 34.16 411 ARG A C 1
ATOM 3076 O O . ARG A 1 424 ? 36.926 51.821 101.445 1.00 34.64 411 ARG A O 1
ATOM 3084 N N . PRO A 1 425 ? 39.040 51.364 100.756 1.00 34.14 412 PRO A N 1
ATOM 3085 C CA . PRO A 1 425 ? 39.406 52.763 101.033 1.00 34.10 412 PRO A CA 1
ATOM 3086 C C . PRO A 1 425 ? 38.660 53.774 100.151 1.00 34.03 412 PRO A C 1
ATOM 3087 O O . PRO A 1 425 ? 38.312 54.858 100.625 1.00 34.03 412 PRO A O 1
ATOM 3091 N N . LEU A 1 426 ? 38.416 53.419 98.891 1.00 33.87 413 LEU A N 1
ATOM 3092 C CA . LEU A 1 426 ? 37.641 54.276 97.989 1.00 33.99 413 LEU A CA 1
ATOM 3093 C C . LEU A 1 426 ? 36.189 54.445 98.451 1.00 33.98 413 LEU A C 1
ATOM 3094 O O . LEU A 1 426 ? 35.636 55.542 98.371 1.00 33.98 413 LEU A O 1
ATOM 3099 N N . ARG A 1 427 ? 35.589 53.368 98.955 1.00 33.99 414 ARG A N 1
ATOM 3100 C CA . ARG A 1 427 ? 34.225 53.427 99.490 1.00 34.28 414 ARG A CA 1
ATOM 3101 C C . ARG A 1 427 ? 34.141 54.207 100.803 1.00 34.19 414 ARG A C 1
ATOM 3102 O O . ARG A 1 427 ? 33.166 54.917 101.032 1.00 34.34 414 ARG A O 1
ATOM 3110 N N . ARG A 1 428 ? 35.162 54.090 101.650 1.00 34.38 415 ARG A N 1
ATOM 3111 C CA . ARG A 1 428 ? 35.221 54.864 102.894 1.00 34.43 415 ARG A CA 1
ATOM 3112 C C . ARG A 1 428 ? 35.319 56.365 102.607 1.00 35.00 415 ARG A C 1
ATOM 3113 O O . ARG A 1 428 ? 34.646 57.176 103.246 1.00 34.66 415 ARG A O 1
ATOM 3121 N N . ARG A 1 429 ? 36.157 56.715 101.640 1.00 36.02 416 ARG A N 1
ATOM 3122 C CA . ARG A 1 429 ? 36.350 58.100 101.220 1.00 37.91 416 ARG A CA 1
ATOM 3123 C C . ARG A 1 429 ? 35.035 58.719 100.723 1.00 38.09 416 ARG A C 1
ATOM 3124 O O . ARG A 1 429 ? 34.694 59.838 101.106 1.00 38.41 416 ARG A O 1
ATOM 3132 N N . ALA A 1 430 ? 34.290 57.973 99.906 1.00 38.72 417 ALA A N 1
ATOM 3133 C CA . ALA A 1 430 ? 32.977 58.409 99.419 1.00 39.44 417 ALA A CA 1
ATOM 3134 C C . ALA A 1 430 ? 31.970 58.566 100.555 1.00 39.91 417 ALA A C 1
ATOM 3135 O O . ALA A 1 430 ? 31.280 59.581 100.651 1.00 39.93 417 ALA A O 1
ATOM 3137 N N . LEU A 1 431 ? 31.901 57.542 101.402 1.00 40.62 418 LEU A N 1
ATOM 3138 C CA . LEU A 1 431 ? 31.008 57.487 102.558 1.00 41.38 418 LEU A CA 1
ATOM 3139 C C . LEU A 1 431 ? 31.227 58.643 103.541 1.00 41.82 418 LEU A C 1
ATOM 3140 O O . LEU A 1 431 ? 30.272 59.132 104.156 1.00 41.88 418 LEU A O 1
ATOM 3145 N N . LEU A 1 432 ? 32.479 59.082 103.672 1.00 42.40 419 LEU A N 1
ATOM 3146 C CA . LEU A 1 432 ? 32.835 60.151 104.610 1.00 43.26 419 LEU A CA 1
ATOM 3147 C C . LEU A 1 432 ? 32.876 61.564 104.009 1.00 44.03 419 LEU A C 1
ATOM 3148 O O . LEU A 1 432 ? 32.813 62.545 104.752 1.00 43.94 419 LEU A O 1
ATOM 3153 N N . ASN A 1 433 ? 32.982 61.685 102.685 1.00 45.34 420 ASN A N 1
ATOM 3154 C CA . ASN A 1 433 ? 32.942 63.024 102.063 1.00 46.41 420 ASN A CA 1
ATOM 3155 C C . ASN A 1 433 ? 31.649 63.386 101.305 1.00 46.88 420 ASN A C 1
ATOM 3156 O O . ASN A 1 433 ? 31.521 64.493 100.768 1.00 47.24 420 ASN A O 1
ATOM 3161 N N . GLY A 1 434 ? 30.696 62.455 101.278 1.00 47.28 421 GLY A N 1
ATOM 3162 C CA . GLY A 1 434 ? 29.397 62.683 100.635 1.00 47.62 421 GLY A CA 1
ATOM 3163 C C . GLY A 1 434 ? 29.373 62.364 99.149 1.00 47.99 421 GLY A C 1
ATOM 3164 O O . GLY A 1 434 ? 30.164 61.549 98.656 1.00 48.22 421 GLY A O 1
ATOM 3165 N N . MET B 2 1 ? 75.662 39.341 125.155 1.00 35.11 1 MET B N 1
ATOM 3166 C CA . MET B 2 1 ? 74.333 39.246 124.488 1.00 35.26 1 MET B CA 1
ATOM 3167 C C . MET B 2 1 ? 73.232 39.039 125.513 1.00 35.40 1 MET B C 1
ATOM 3168 O O . MET B 2 1 ? 73.437 38.354 126.522 1.00 35.39 1 MET B O 1
ATOM 3173 N N . LYS B 2 2 ? 72.073 39.638 125.240 1.00 35.50 2 LYS B N 1
ATOM 3174 C CA . LYS B 2 2 ? 70.878 39.521 126.069 1.00 35.90 2 LYS B CA 1
ATOM 3175 C C . LYS B 2 2 ? 69.698 39.070 125.205 1.00 35.47 2 LYS B C 1
ATOM 3176 O O . LYS B 2 2 ? 69.325 39.755 124.252 1.00 34.76 2 LYS B O 1
ATOM 3182 N N . LEU B 2 3 ? 69.115 37.924 125.547 1.00 35.36 3 LEU B N 1
ATOM 3183 C CA . LEU B 2 3 ? 67.901 37.452 124.891 1.00 35.51 3 LEU B CA 1
ATOM 3184 C C . LEU B 2 3 ? 66.753 38.416 125.194 1.00 35.13 3 LEU B C 1
ATOM 3185 O O . LEU B 2 3 ? 66.403 38.640 126.361 1.00 34.49 3 LEU B O 1
ATOM 3190 N N . THR B 2 4 ? 66.181 38.984 124.132 1.00 34.89 4 THR B N 1
ATOM 3191 C CA . THR B 2 4 ? 65.208 40.069 124.253 1.00 34.86 4 THR B CA 1
ATOM 3192 C C . THR B 2 4 ? 63.961 39.819 123.414 1.00 35.20 4 THR B C 1
ATOM 3193 O O . THR B 2 4 ? 64.053 39.516 122.220 1.00 35.21 4 THR B O 1
ATOM 3197 N N . LEU B 2 5 ? 62.797 39.940 124.050 1.00 35.68 5 LEU B N 1
ATOM 3198 C CA . LEU B 2 5 ? 61.525 39.882 123.339 1.00 36.06 5 LEU B CA 1
ATOM 3199 C C . LEU B 2 5 ? 60.866 41.249 123.381 1.00 36.25 5 LEU B C 1
ATOM 3200 O O . LEU B 2 5 ? 60.524 41.826 122.347 1.00 37.32 5 LEU B O 1
ATOM 3205 N N . TRP B 2 6 ? 60.698 41.775 124.581 1.00 35.91 6 TRP B N 1
ATOM 3206 C CA . TRP B 2 6 ? 60.107 43.084 124.743 1.00 35.25 6 TRP B CA 1
ATOM 3207 C C . TRP B 2 6 ? 61.140 44.080 125.256 1.00 34.59 6 TRP B C 1
ATOM 3208 O O . TRP B 2 6 ? 61.965 43.756 126.116 1.00 33.79 6 TRP B O 1
ATOM 3219 N N . THR B 2 7 ? 61.062 45.290 124.724 1.00 34.17 7 THR B N 1
ATOM 3220 C CA . THR B 2 7 ? 61.889 46.405 125.158 1.00 34.46 7 THR B CA 1
ATOM 3221 C C . THR B 2 7 ? 60.973 47.591 125.504 1.00 34.39 7 THR B C 1
ATOM 3222 O O . THR B 2 7 ? 60.095 47.947 124.722 1.00 34.29 7 THR B O 1
ATOM 3226 N N . TYR B 2 8 ? 61.148 48.172 126.690 1.00 34.32 8 TYR B N 1
ATOM 3227 C CA . TYR B 2 8 ? 60.365 49.350 127.088 1.00 34.25 8 TYR B CA 1
ATOM 3228 C C . TYR B 2 8 ? 60.735 50.578 126.257 1.00 34.38 8 TYR B C 1
ATOM 3229 O O . TYR B 2 8 ? 59.871 51.380 125.903 1.00 35.15 8 TYR B O 1
ATOM 3238 N N . GLU B 2 9 ? 62.016 50.704 125.932 1.00 34.57 9 GLU B N 1
ATOM 3239 C CA . GLU B 2 9 ? 62.526 51.823 125.137 1.00 34.57 9 GLU B CA 1
ATOM 3240 C C . GLU B 2 9 ? 63.174 51.335 123.848 1.00 34.66 9 GLU B C 1
ATOM 3241 O O . GLU B 2 9 ? 63.765 50.237 123.804 1.00 34.61 9 GLU B O 1
ATOM 3247 N N . GLY B 2 10 ? 63.079 52.155 122.799 1.00 34.23 10 GLY B N 1
ATOM 3248 C CA . GLY B 2 10 ? 63.765 51.854 121.546 1.00 33.17 10 GLY B CA 1
ATOM 3249 C C . GLY B 2 10 ? 65.228 52.257 121.653 1.00 32.82 10 GLY B C 1
ATOM 3250 O O . GLY B 2 10 ? 65.702 52.615 122.747 1.00 32.74 10 GLY B O 1
ATOM 3251 N N . PRO B 2 11 ? 65.955 52.216 120.520 1.00 32.03 11 PRO B N 1
ATOM 3252 C CA . PRO B 2 11 ? 67.329 52.697 120.508 1.00 31.64 11 PRO B CA 1
ATOM 3253 C C . PRO B 2 11 ? 67.315 54.222 120.651 1.00 31.39 11 PRO B C 1
ATOM 3254 O O . PRO B 2 11 ? 66.266 54.842 120.431 1.00 31.01 11 PRO B O 1
ATOM 3258 N N . PRO B 2 12 ? 68.442 54.827 121.068 1.00 31.33 12 PRO B N 1
ATOM 3259 C CA . PRO B 2 12 ? 68.466 56.291 121.216 1.00 31.49 12 PRO B CA 1
ATOM 3260 C C . PRO B 2 12 ? 68.149 57.102 119.956 1.00 31.68 12 PRO B C 1
ATOM 3261 O O . PRO B 2 12 ? 67.717 58.252 120.078 1.00 31.98 12 PRO B O 1
ATOM 3265 N N . HIS B 2 13 ? 68.360 56.529 118.767 1.00 31.96 13 HIS B N 1
ATOM 3266 C CA . HIS B 2 13 ? 68.096 57.273 117.530 1.00 32.13 13 HIS B CA 1
ATOM 3267 C C . HIS B 2 13 ? 66.608 57.550 117.328 1.00 31.74 13 HIS B C 1
ATOM 3268 O O . HIS B 2 13 ? 66.244 58.481 116.614 1.00 32.25 13 HIS B O 1
ATOM 3275 N N . VAL B 2 14 ? 65.764 56.757 117.991 1.00 31.35 14 VAL B N 1
ATOM 3276 C CA . VAL B 2 14 ? 64.307 56.971 118.000 1.00 30.62 14 VAL B CA 1
ATOM 3277 C C . VAL B 2 14 ? 63.942 58.176 118.885 1.00 30.64 14 VAL B C 1
ATOM 3278 O O . VAL B 2 14 ? 63.051 58.961 118.545 1.00 30.10 14 VAL B O 1
ATOM 3282 N N . GLY B 2 15 ? 64.658 58.334 119.997 1.00 30.61 15 GLY B N 1
ATOM 3283 C CA . GLY B 2 15 ? 64.555 59.539 120.822 1.00 31.17 15 GLY B CA 1
ATOM 3284 C C . GLY B 2 15 ? 64.954 60.806 120.068 1.00 31.60 15 GLY B C 1
ATOM 3285 O O . GLY B 2 15 ? 64.301 61.847 120.202 1.00 31.57 15 GLY B O 1
ATOM 3286 N N . ALA B 2 16 ? 66.018 60.715 119.267 1.00 31.48 16 ALA B N 1
ATOM 3287 C CA . ALA B 2 16 ? 66.416 61.816 118.384 1.00 31.91 16 ALA B CA 1
ATOM 3288 C C . ALA B 2 16 ? 65.284 62.147 117.419 1.00 31.98 16 ALA B C 1
ATOM 3289 O O . ALA B 2 16 ? 64.932 63.312 117.248 1.00 32.23 16 ALA B O 1
ATOM 3291 N N . MET B 2 17 ? 64.710 61.110 116.809 1.00 32.41 17 MET B N 1
ATOM 3292 C CA . MET B 2 17 ? 63.574 61.252 115.895 1.00 32.78 17 MET B CA 1
ATOM 3293 C C . MET B 2 17 ? 62.380 61.930 116.539 1.00 32.93 17 MET B C 1
ATOM 3294 O O . MET B 2 17 ? 61.653 62.662 115.877 1.00 33.04 17 MET B O 1
ATOM 3299 N N . ARG B 2 18 ? 62.148 61.686 117.820 1.00 33.37 18 ARG B N 1
ATOM 3300 C CA . ARG B 2 18 ? 61.005 62.341 118.424 1.00 33.78 18 ARG B CA 1
ATOM 3301 C C . ARG B 2 18 ? 61.224 63.763 118.941 1.00 33.49 18 ARG B C 1
ATOM 3302 O O . ARG B 2 18 ? 60.250 64.461 119.221 1.00 33.51 18 ARG B O 1
ATOM 3310 N N . VAL B 2 19 ? 62.484 64.202 119.000 1.00 33.02 19 VAL B N 1
ATOM 3311 C CA . VAL B 2 19 ? 62.802 65.620 119.167 1.00 32.75 19 VAL B CA 1
ATOM 3312 C C . VAL B 2 19 ? 62.629 66.323 117.808 1.00 32.97 19 VAL B C 1
ATOM 3313 O O . VAL B 2 19 ? 62.001 67.385 117.724 1.00 32.85 19 VAL B O 1
ATOM 3317 N N . ALA B 2 20 ? 63.153 65.712 116.743 1.00 32.77 20 ALA B N 1
ATOM 3318 C CA . ALA B 2 20 ? 63.082 66.315 115.403 1.00 32.53 20 ALA B CA 1
ATOM 3319 C C . ALA B 2 20 ? 61.639 66.446 114.924 1.00 32.33 20 ALA B C 1
ATOM 3320 O O . ALA B 2 20 ? 61.241 67.482 114.409 1.00 31.99 20 ALA B O 1
ATOM 3322 N N . THR B 2 21 ? 60.865 65.385 115.128 1.00 32.42 21 THR B N 1
ATOM 3323 C CA . THR B 2 21 ? 59.451 65.334 114.772 1.00 32.27 21 THR B CA 1
ATOM 3324 C C . THR B 2 21 ? 58.576 66.240 115.656 1.00 32.85 21 THR B C 1
ATOM 3325 O O . THR B 2 21 ? 57.512 66.686 115.229 1.00 33.05 21 THR B O 1
ATOM 3329 N N . ALA B 2 22 ? 59.021 66.516 116.880 1.00 33.07 22 ALA B N 1
ATOM 3330 C CA . ALA B 2 22 ? 58.322 67.466 117.743 1.00 33.32 22 ALA B CA 1
ATOM 3331 C C . ALA B 2 22 ? 58.452 68.889 117.196 1.00 33.72 22 ALA B C 1
ATOM 3332 O O . ALA B 2 22 ? 57.529 69.702 117.298 1.00 34.27 22 ALA B O 1
ATOM 3334 N N . MET B 2 23 ? 59.609 69.172 116.614 1.00 33.78 23 MET B N 1
ATOM 3335 C CA . MET B 2 23 ? 59.955 70.502 116.156 1.00 33.82 23 MET B CA 1
ATOM 3336 C C . MET B 2 23 ? 59.442 70.793 114.753 1.00 34.11 23 MET B C 1
ATOM 3337 O O . MET B 2 23 ? 59.063 69.885 114.006 1.00 34.30 23 MET B O 1
ATOM 3342 N N . LYS B 2 24 ? 59.411 72.074 114.405 1.00 34.51 24 LYS B N 1
ATOM 3343 C CA . LYS B 2 24 ? 59.173 72.478 113.022 1.00 34.54 24 LYS B CA 1
ATOM 3344 C C . LYS B 2 24 ? 60.471 73.035 112.436 1.00 34.17 24 LYS B C 1
ATOM 3345 O O . LYS B 2 24 ? 61.353 73.471 113.189 1.00 33.76 24 LYS B O 1
ATOM 3351 N N . ASP B 2 25 ? 60.602 72.970 111.106 1.00 33.84 25 ASP B N 1
ATOM 3352 C CA . ASP B 2 25 ? 61.737 73.557 110.368 1.00 33.49 25 ASP B CA 1
ATOM 3353 C C . ASP B 2 25 ? 63.118 73.008 110.749 1.00 32.92 25 ASP B C 1
ATOM 3354 O O . ASP B 2 25 ? 64.135 73.704 110.620 1.00 32.33 25 ASP B O 1
ATOM 3359 N N . LEU B 2 26 ? 63.146 71.768 111.224 1.00 32.19 26 LEU B N 1
ATOM 3360 C CA . LEU B 2 26 ? 64.403 71.080 111.486 1.00 31.93 26 LEU B CA 1
ATOM 3361 C C . LEU B 2 26 ? 64.424 69.727 110.786 1.00 31.38 26 LEU B C 1
ATOM 3362 O O . LEU B 2 26 ? 63.467 68.957 110.886 1.00 31.57 26 LEU B O 1
ATOM 3367 N N . GLN B 2 27 ? 65.519 69.442 110.088 1.00 30.64 27 GLN B N 1
ATOM 3368 C CA . GLN B 2 27 ? 65.710 68.138 109.453 1.00 30.24 27 GLN B CA 1
ATOM 3369 C C . GLN B 2 27 ? 66.759 67.312 110.198 1.00 29.99 27 GLN B C 1
ATOM 3370 O O . GLN B 2 27 ? 67.867 67.775 110.440 1.00 29.90 27 GLN B O 1
ATOM 3376 N N . LEU B 2 28 ? 66.395 66.092 110.571 1.00 29.91 28 LEU B N 1
ATOM 3377 C CA . LEU B 2 28 ? 67.338 65.177 111.190 1.00 29.91 28 LEU B CA 1
ATOM 3378 C C . LEU B 2 28 ? 67.778 64.187 110.130 1.00 30.08 28 LEU B C 1
ATOM 3379 O O . LEU B 2 28 ? 66.952 63.648 109.407 1.00 29.97 28 LEU B O 1
ATOM 3384 N N . VAL B 2 29 ? 69.082 63.960 110.034 1.00 30.17 29 VAL B N 1
ATOM 3385 C CA . VAL B 2 29 ? 69.601 62.962 109.112 1.00 30.22 29 VAL B CA 1
ATOM 3386 C C . VAL B 2 29 ? 70.289 61.857 109.906 1.00 30.51 29 VAL B C 1
ATOM 3387 O O . VAL B 2 29 ? 71.245 62.113 110.643 1.00 30.61 29 VAL B O 1
ATOM 3391 N N . LEU B 2 30 ? 69.788 60.632 109.753 1.00 30.64 30 LEU B N 1
ATOM 3392 C CA . LEU B 2 30 ? 70.366 59.477 110.423 1.00 30.66 30 LEU B CA 1
ATOM 3393 C C . LEU B 2 30 ? 71.174 58.628 109.452 1.00 30.54 30 LEU B C 1
ATOM 3394 O O . LEU B 2 30 ? 70.698 58.257 108.381 1.00 30.52 30 LEU B O 1
ATOM 3399 N N . HIS B 2 31 ? 72.415 58.355 109.835 1.00 30.19 31 HIS B N 1
ATOM 3400 C CA . HIS B 2 31 ? 73.277 57.451 109.106 1.00 29.84 31 HIS B CA 1
ATOM 3401 C C . HIS B 2 31 ? 72.834 56.047 109.475 1.00 29.98 31 HIS B C 1
ATOM 3402 O O . HIS B 2 31 ? 73.049 55.605 110.600 1.00 29.71 31 HIS B O 1
ATOM 3409 N N . GLY B 2 32 ? 72.196 55.361 108.536 1.00 30.01 32 GLY B N 1
ATOM 3410 C CA . GLY B 2 32 ? 71.554 54.101 108.845 1.00 30.67 32 GLY B CA 1
ATOM 3411 C C . GLY B 2 32 ? 71.261 53.211 107.660 1.00 31.29 32 GLY B C 1
ATOM 3412 O O . GLY B 2 32 ? 71.262 53.670 106.506 1.00 31.27 32 GLY B O 1
ATOM 3413 N N . PRO B 2 33 ? 71.014 51.919 107.934 1.00 31.63 33 PRO B N 1
ATOM 3414 C CA . PRO B 2 33 ? 70.715 51.020 106.839 1.00 32.04 33 PRO B CA 1
ATOM 3415 C C . PRO B 2 33 ? 69.292 51.217 106.332 1.00 32.38 33 PRO B C 1
ATOM 3416 O O . PRO B 2 33 ? 68.425 51.774 107.024 1.00 32.26 33 PRO B O 1
ATOM 3420 N N . GLN B 2 34 ? 69.089 50.794 105.097 1.00 32.66 34 GLN B N 1
ATOM 3421 C CA . GLN B 2 34 ? 67.773 50.637 104.542 1.00 33.18 34 GLN B CA 1
ATOM 3422 C C . GLN B 2 34 ? 67.017 49.694 105.480 1.00 33.20 34 GLN B C 1
ATOM 3423 O O . GLN B 2 34 ? 67.546 48.645 105.868 1.00 33.75 34 GLN B O 1
ATOM 3429 N N . GLY B 2 35 ? 65.809 50.079 105.876 1.00 32.54 35 GLY B N 1
ATOM 3430 C CA . GLY B 2 35 ? 65.021 49.269 106.792 1.00 31.96 35 GLY B CA 1
ATOM 3431 C C . GLY B 2 35 ? 64.687 49.974 108.093 1.00 32.09 35 GLY B C 1
ATOM 3432 O O . GLY B 2 35 ? 63.666 49.680 108.723 1.00 32.07 35 GLY B O 1
ATOM 3433 N N . ASP B 2 36 ? 65.550 50.902 108.503 1.00 32.01 36 ASP B N 1
ATOM 3434 C CA . ASP B 2 36 ? 65.393 51.584 109.776 1.00 32.02 36 ASP B CA 1
ATOM 3435 C C . ASP B 2 36 ? 64.306 52.654 109.754 1.00 32.33 36 ASP B C 1
ATOM 3436 O O . ASP B 2 36 ? 63.942 53.219 110.800 1.00 32.49 36 ASP B O 1
ATOM 3441 N N . THR B 2 37 ? 63.760 52.891 108.566 1.00 32.37 37 THR B N 1
ATOM 3442 C CA . THR B 2 37 ? 62.601 53.771 108.405 1.00 32.20 37 THR B CA 1
ATOM 3443 C C . THR B 2 37 ? 61.339 53.209 109.071 1.00 32.30 37 THR B C 1
ATOM 3444 O O . THR B 2 37 ? 60.340 53.922 109.185 1.00 32.10 37 THR B O 1
ATOM 3448 N N . TYR B 2 38 ? 61.378 51.948 109.521 1.00 32.37 38 TYR B N 1
ATOM 3449 C CA . TYR B 2 38 ? 60.241 51.365 110.265 1.00 32.31 38 TYR B CA 1
ATOM 3450 C C . TYR B 2 38 ? 59.774 52.293 111.396 1.00 32.67 38 TYR B C 1
ATOM 3451 O O . TYR B 2 38 ? 58.598 52.291 111.752 1.00 33.03 38 TYR B O 1
ATOM 3460 N N . ALA B 2 39 ? 60.707 53.067 111.962 1.00 32.92 39 ALA B N 1
ATOM 3461 C CA . ALA B 2 39 ? 60.427 53.956 113.096 1.00 33.25 39 ALA B CA 1
ATOM 3462 C C . ALA B 2 39 ? 59.519 55.125 112.720 1.00 33.50 39 ALA B C 1
ATOM 3463 O O . ALA B 2 39 ? 58.843 55.670 113.583 1.00 33.49 39 ALA B O 1
ATOM 3465 N N . ASP B 2 40 ? 59.497 55.505 111.441 1.00 33.68 40 ASP B N 1
ATOM 3466 C CA . ASP B 2 40 ? 58.576 56.543 110.964 1.00 33.90 40 ASP B CA 1
ATOM 3467 C C . ASP B 2 40 ? 57.117 56.205 111.274 1.00 33.93 40 ASP B C 1
ATOM 3468 O O . ASP B 2 40 ? 56.317 57.093 111.506 1.00 33.54 40 ASP B O 1
ATOM 3473 N N . LEU B 2 41 ? 56.797 54.912 111.281 1.00 34.37 41 LEU B N 1
ATOM 3474 C CA . LEU B 2 41 ? 55.438 54.411 111.515 1.00 34.63 41 LEU B CA 1
ATOM 3475 C C . LEU B 2 41 ? 54.936 54.659 112.931 1.00 34.85 41 LEU B C 1
ATOM 3476 O O . LEU B 2 41 ? 53.729 54.764 113.157 1.00 35.12 41 LEU B O 1
ATOM 3481 N N . LEU B 2 42 ? 55.861 54.728 113.881 1.00 35.05 42 LEU B N 1
ATOM 3482 C CA . LEU B 2 42 ? 55.547 55.130 115.250 1.00 35.49 42 LEU B CA 1
ATOM 3483 C C . LEU B 2 42 ? 54.776 56.450 115.227 1.00 35.16 42 LEU B C 1
ATOM 3484 O O . LEU B 2 42 ? 53.751 56.595 115.882 1.00 35.89 42 LEU B O 1
ATOM 3489 N N . PHE B 2 43 ? 55.265 57.391 114.436 1.00 34.61 43 PHE B N 1
ATOM 3490 C CA . PHE B 2 43 ? 54.701 58.725 114.374 1.00 34.46 43 PHE B CA 1
ATOM 3491 C C . PHE B 2 43 ? 53.426 58.820 113.539 1.00 34.86 43 PHE B C 1
ATOM 3492 O O . PHE B 2 43 ? 52.426 59.404 113.985 1.00 34.36 43 PHE B O 1
ATOM 3500 N N . THR B 2 44 ? 53.458 58.225 112.344 1.00 35.23 44 THR B N 1
ATOM 3501 C CA . THR B 2 44 ? 52.324 58.259 111.422 1.00 35.54 44 THR B CA 1
ATOM 3502 C C . THR B 2 44 ? 51.153 57.380 111.852 1.00 36.24 44 THR B C 1
ATOM 3503 O O . THR B 2 44 ? 50.008 57.667 111.502 1.00 36.88 44 THR B O 1
ATOM 3507 N N . MET B 2 45 ? 51.432 56.309 112.593 1.00 37.01 45 MET B N 1
ATOM 3508 C CA . MET B 2 45 ? 50.385 55.349 112.985 1.00 37.53 45 MET B CA 1
ATOM 3509 C C . MET B 2 45 ? 49.927 55.467 114.440 1.00 38.56 45 MET B C 1
ATOM 3510 O O . MET B 2 45 ? 48.724 55.516 114.697 1.00 38.88 45 MET B O 1
ATOM 3515 N N . ILE B 2 46 ? 50.868 55.521 115.384 1.00 39.21 46 ILE B N 1
ATOM 3516 C CA . ILE B 2 46 ? 50.506 55.584 116.808 1.00 40.25 46 ILE B CA 1
ATOM 3517 C C . ILE B 2 46 ? 50.072 56.999 117.198 1.00 40.41 46 ILE B C 1
ATOM 3518 O O . ILE B 2 46 ? 49.012 57.192 117.788 1.00 40.49 46 ILE B O 1
ATOM 3523 N N . GLU B 2 47 ? 50.879 57.988 116.839 1.00 40.76 47 GLU B N 1
ATOM 3524 C CA . GLU B 2 47 ? 50.529 59.377 117.105 1.00 41.17 47 GLU B CA 1
ATOM 3525 C C . GLU B 2 47 ? 49.627 59.915 115.999 1.00 41.15 47 GLU B C 1
ATOM 3526 O O . GLU B 2 47 ? 49.026 60.984 116.129 1.00 41.76 47 GLU B O 1
ATOM 3532 N N . ARG B 2 48 ? 49.526 59.127 114.930 1.00 40.96 48 ARG B N 1
ATOM 3533 C CA . ARG B 2 48 ? 48.817 59.453 113.685 1.00 40.15 48 ARG B CA 1
ATOM 3534 C C . ARG B 2 48 ? 48.987 60.881 113.144 1.00 40.55 48 ARG B C 1
ATOM 3535 O O . ARG B 2 48 ? 48.022 61.573 112.788 1.00 40.36 48 ARG B O 1
ATOM 3543 N N . ARG B 2 49 ? 50.253 61.280 113.069 1.00 40.33 49 ARG B N 1
ATOM 3544 C CA . ARG B 2 49 ? 50.672 62.521 112.439 1.00 40.29 49 ARG B CA 1
ATOM 3545 C C . ARG B 2 49 ? 50.335 62.492 110.963 1.00 39.93 49 ARG B C 1
ATOM 3546 O O . ARG B 2 49 ? 50.396 61.438 110.329 1.00 39.68 49 ARG B O 1
ATOM 3554 N N . ASN B 2 50 ? 50.000 63.665 110.430 1.00 39.81 50 ASN B N 1
ATOM 3555 C CA . ASN B 2 50 ? 49.517 63.817 109.062 1.00 39.55 50 ASN B CA 1
ATOM 3556 C C . ASN B 2 50 ? 50.624 64.170 108.061 1.00 39.16 50 ASN B C 1
ATOM 3557 O O . ASN B 2 50 ? 50.353 64.540 106.918 1.00 39.08 50 ASN B O 1
ATOM 3562 N N . ALA B 2 51 ? 51.872 64.066 108.507 1.00 38.64 51 ALA B N 1
ATOM 3563 C CA . ALA B 2 51 ? 53.019 64.341 107.655 1.00 38.11 51 ALA B CA 1
ATOM 3564 C C . ALA B 2 51 ? 54.137 63.379 107.993 1.00 37.73 51 ALA B C 1
ATOM 3565 O O . ALA B 2 51 ? 54.227 62.890 109.125 1.00 37.71 51 ALA B O 1
ATOM 3567 N N . ARG B 2 52 ? 54.984 63.103 107.002 1.00 37.05 52 ARG B N 1
ATOM 3568 C CA . ARG B 2 52 ? 56.194 62.320 107.221 1.00 36.17 52 ARG B CA 1
ATOM 3569 C C . ARG B 2 52 ? 57.108 63.000 108.252 1.00 35.41 52 ARG B C 1
ATOM 3570 O O . ARG B 2 52 ? 57.329 64.215 108.171 1.00 35.19 52 ARG B O 1
ATOM 3578 N N . PRO B 2 53 ? 57.643 62.229 109.220 1.00 34.52 53 PRO B N 1
ATOM 3579 C CA . PRO B 2 53 ? 58.632 62.809 110.143 1.00 34.06 53 PRO B CA 1
ATOM 3580 C C . PRO B 2 53 ? 59.788 63.484 109.385 1.00 33.50 53 PRO B C 1
ATOM 3581 O O . PRO B 2 53 ? 60.195 62.987 108.335 1.00 33.13 53 PRO B O 1
ATOM 3585 N N . PRO B 2 54 ? 60.302 64.614 109.907 1.00 33.29 54 PRO B N 1
ATOM 3586 C CA . PRO B 2 54 ? 61.395 65.358 109.251 1.00 33.31 54 PRO B CA 1
ATOM 3587 C C . PRO B 2 54 ? 62.736 64.667 109.490 1.00 33.11 54 PRO B C 1
ATOM 3588 O O . PRO B 2 54 ? 63.657 65.250 110.062 1.00 33.56 54 PRO B O 1
ATOM 3592 N N . VAL B 2 55 ? 62.811 63.417 109.045 1.00 32.99 55 VAL B N 1
ATOM 3593 C CA . VAL B 2 55 ? 63.924 62.519 109.308 1.00 32.36 55 VAL B CA 1
ATOM 3594 C C . VAL B 2 55 ? 64.171 61.757 108.028 1.00 32.21 55 VAL B C 1
ATOM 3595 O O . VAL B 2 55 ? 63.221 61.294 107.381 1.00 32.28 55 VAL B O 1
ATOM 3599 N N . SER B 2 56 ? 65.440 61.633 107.655 1.00 31.94 56 SER B N 1
ATOM 3600 C CA . SER B 2 56 ? 65.831 60.798 106.519 1.00 31.52 56 SER B CA 1
ATOM 3601 C C . SER B 2 56 ? 67.058 59.975 106.880 1.00 31.65 56 SER B C 1
ATOM 3602 O O . SER B 2 56 ? 67.868 60.377 107.725 1.00 31.39 56 SER B O 1
ATOM 3605 N N . PHE B 2 57 ? 67.171 58.810 106.247 1.00 31.85 57 PHE B N 1
ATOM 3606 C CA . PHE B 2 57 ? 68.285 57.895 106.479 1.00 31.66 57 PHE B CA 1
ATOM 3607 C C . PHE B 2 57 ? 69.192 57.873 105.257 1.00 31.55 57 PHE B C 1
ATOM 3608 O O . PHE B 2 57 ? 68.703 57.939 104.129 1.00 31.36 57 PHE B O 1
ATOM 3616 N N . SER B 2 58 ? 70.503 57.771 105.484 1.00 31.30 58 SER B N 1
ATOM 3617 C CA . SER B 2 58 ? 71.471 57.635 104.393 1.00 31.80 58 SER B CA 1
ATOM 3618 C C . SER B 2 58 ? 71.242 56.365 103.562 1.00 31.99 58 SER B C 1
ATOM 3619 O O . SER B 2 58 ? 71.629 56.308 102.395 1.00 32.05 58 SER B O 1
ATOM 3622 N N . THR B 2 59 ? 70.625 55.355 104.177 1.00 32.25 59 THR B N 1
ATOM 3623 C CA . THR B 2 59 ? 70.105 54.190 103.453 1.00 32.50 59 THR B CA 1
ATOM 3624 C C . THR B 2 59 ? 71.222 53.343 102.821 1.00 32.50 59 THR B C 1
ATOM 3625 O O . THR B 2 59 ? 71.111 52.942 101.669 1.00 32.49 59 THR B O 1
ATOM 3629 N N . PHE B 2 60 ? 72.297 53.074 103.564 1.00 32.63 60 PHE B N 1
ATOM 3630 C CA . PHE B 2 60 ? 73.319 52.147 103.062 1.00 32.85 60 PHE B CA 1
ATOM 3631 C C . PHE B 2 60 ? 72.822 50.704 103.078 1.00 33.22 60 PHE B C 1
ATOM 3632 O O . PHE B 2 60 ? 71.994 50.326 103.910 1.00 33.50 60 PHE B O 1
ATOM 3640 N N . GLU B 2 61 ? 73.298 49.925 102.112 1.00 33.64 61 GLU B N 1
ATOM 3641 C CA . GLU B 2 61 ? 72.977 48.508 102.001 1.00 34.10 61 GLU B CA 1
ATOM 3642 C C . GLU B 2 61 ? 74.152 47.787 101.341 1.00 34.26 61 GLU B C 1
ATOM 3643 O O . GLU B 2 61 ? 75.135 48.434 100.963 1.00 34.38 61 GLU B O 1
ATOM 3649 N N . ALA B 2 62 ? 74.045 46.464 101.207 1.00 34.38 62 ALA B N 1
ATOM 3650 C CA . ALA B 2 62 ? 75.159 45.595 100.774 1.00 34.54 62 ALA B CA 1
ATOM 3651 C C . ALA B 2 62 ? 75.964 46.041 99.543 1.00 34.74 62 ALA B C 1
ATOM 3652 O O . ALA B 2 62 ? 77.167 45.809 99.491 1.00 34.79 62 ALA B O 1
ATOM 3654 N N . SER B 2 63 ? 75.313 46.670 98.567 1.00 35.18 63 SER B N 1
ATOM 3655 C CA . SER B 2 63 ? 75.997 47.093 97.333 1.00 35.71 63 SER B CA 1
ATOM 3656 C C . SER B 2 63 ? 76.667 48.476 97.431 1.00 36.04 63 SER B C 1
ATOM 3657 O O . SER B 2 63 ? 77.425 48.874 96.538 1.00 35.66 63 SER B O 1
ATOM 3660 N N . HIS B 2 64 ? 76.389 49.202 98.512 1.00 36.43 64 HIS B N 1
ATOM 3661 C CA . HIS B 2 64 ? 77.039 50.490 98.750 1.00 36.90 64 HIS B CA 1
ATOM 3662 C C . HIS B 2 64 ? 77.595 50.589 100.169 1.00 36.84 64 HIS B C 1
ATOM 3663 O O . HIS B 2 64 ? 77.197 51.454 100.953 1.00 36.55 64 HIS B O 1
ATOM 3670 N N . MET B 2 65 ? 78.519 49.679 100.484 1.00 37.04 65 MET B N 1
ATOM 3671 C CA . MET B 2 65 ? 79.253 49.705 101.754 1.00 36.93 65 MET B CA 1
ATOM 3672 C C . MET B 2 65 ? 80.690 50.199 101.522 1.00 36.93 65 MET B C 1
ATOM 3673 O O . MET B 2 65 ? 81.029 50.624 100.419 1.00 36.98 65 MET B O 1
ATOM 3678 N N . GLY B 2 66 ? 81.524 50.162 102.558 1.00 36.94 66 GLY B N 1
ATOM 3679 C CA . GLY B 2 66 ? 82.905 50.637 102.445 1.00 37.10 66 GLY B CA 1
ATOM 3680 C C . GLY B 2 66 ? 82.997 52.149 102.331 1.00 37.15 66 GLY B C 1
ATOM 3681 O O . GLY B 2 66 ? 82.485 52.872 103.190 1.00 37.49 66 GLY B O 1
ATOM 3682 N N . THR B 2 67 ? 83.642 52.630 101.270 1.00 36.96 67 THR B N 1
ATOM 3683 C CA . THR B 2 67 ? 83.808 54.076 101.053 1.00 36.69 67 THR B CA 1
ATOM 3684 C C . THR B 2 67 ? 82.521 54.786 100.605 1.00 36.51 67 THR B C 1
ATOM 3685 O O . THR B 2 67 ? 82.419 56.011 100.710 1.00 36.53 67 THR B O 1
ATOM 3689 N N . ASP B 2 68 ? 81.552 54.018 100.107 1.00 36.16 68 ASP B N 1
ATOM 3690 C CA . ASP B 2 68 ? 80.259 54.562 99.691 1.00 36.03 68 ASP B CA 1
ATOM 3691 C C . ASP B 2 68 ? 79.417 55.071 100.862 1.00 35.71 68 ASP B C 1
ATOM 3692 O O . ASP B 2 68 ? 78.659 56.026 100.699 1.00 35.69 68 ASP B O 1
ATOM 3697 N N . THR B 2 69 ? 79.546 54.441 102.030 1.00 35.31 69 THR B N 1
ATOM 3698 C CA . THR B 2 69 ? 78.713 54.802 103.188 1.00 35.29 69 THR B CA 1
ATOM 3699 C C . THR B 2 69 ? 78.855 56.277 103.578 1.00 35.26 69 THR B C 1
ATOM 3700 O O . THR B 2 69 ? 77.857 56.927 103.896 1.00 35.60 69 THR B O 1
ATOM 3704 N N . ALA B 2 70 ? 80.088 56.789 103.537 1.00 34.92 70 ALA B N 1
ATOM 3705 C CA . ALA B 2 70 ? 80.390 58.199 103.830 1.00 34.64 70 ALA B CA 1
ATOM 3706 C C . ALA B 2 70 ? 79.801 59.158 102.790 1.00 34.34 70 ALA B C 1
ATOM 3707 O O . ALA B 2 70 ? 79.336 60.244 103.139 1.00 34.34 70 ALA B O 1
ATOM 3709 N N . ILE B 2 71 ? 79.833 58.748 101.522 1.00 33.98 71 ILE B N 1
ATOM 3710 C CA . ILE B 2 71 ? 79.219 59.489 100.422 1.00 33.76 71 ILE B CA 1
ATOM 3711 C C . ILE B 2 71 ? 77.699 59.539 100.577 1.00 33.74 71 ILE B C 1
ATOM 3712 O O . ILE B 2 71 ? 77.101 60.607 100.456 1.00 33.93 71 ILE B O 1
ATOM 3717 N N . LEU B 2 72 ? 77.081 58.391 100.857 1.00 33.72 72 LEU B N 1
ATOM 3718 C CA . LEU B 2 72 ? 75.632 58.321 101.071 1.00 33.58 72 LEU B CA 1
ATOM 3719 C C . LEU B 2 72 ? 75.177 59.272 102.183 1.00 33.34 72 LEU B C 1
ATOM 3720 O O . LEU B 2 72 ? 74.114 59.894 102.072 1.00 33.17 72 LEU B O 1
ATOM 3725 N N . LEU B 2 73 ? 75.983 59.391 103.240 1.00 32.87 73 LEU B N 1
ATOM 3726 C CA . LEU B 2 73 ? 75.687 60.334 104.318 1.00 32.82 73 LEU B CA 1
ATOM 3727 C C . LEU B 2 73 ? 75.773 61.788 103.840 1.00 32.83 73 LEU B C 1
ATOM 3728 O O . LEU B 2 73 ? 74.868 62.585 104.107 1.00 32.80 73 LEU B O 1
ATOM 3733 N N . LYS B 2 74 ? 76.853 62.115 103.132 1.00 32.77 74 LYS B N 1
ATOM 3734 C CA . LYS B 2 74 ? 77.031 63.439 102.526 1.00 33.03 74 LYS B CA 1
ATOM 3735 C C . LYS B 2 74 ? 75.827 63.816 101.655 1.00 32.72 74 LYS B C 1
ATOM 3736 O O . LYS B 2 74 ? 75.238 64.886 101.825 1.00 32.73 74 LYS B O 1
ATOM 3742 N N . ASP B 2 75 ? 75.462 62.919 100.742 1.00 32.60 75 ASP B N 1
ATOM 3743 C CA . ASP B 2 75 ? 74.333 63.125 99.837 1.00 32.70 75 ASP B CA 1
ATOM 3744 C C . ASP B 2 75 ? 73.031 63.346 100.596 1.00 32.71 75 ASP B C 1
ATOM 3745 O O . ASP B 2 75 ? 72.270 64.257 100.264 1.00 32.77 75 ASP B O 1
ATOM 3750 N N . ALA B 2 76 ? 72.790 62.511 101.612 1.00 32.63 76 ALA B N 1
ATOM 3751 C CA . ALA B 2 76 ? 71.595 62.603 102.455 1.00 32.53 76 ALA B CA 1
ATOM 3752 C C . ALA B 2 76 ? 71.463 63.963 103.143 1.00 32.40 76 ALA B C 1
ATOM 3753 O O . ALA B 2 76 ? 70.385 64.546 103.157 1.00 32.49 76 ALA B O 1
ATOM 3755 N N . LEU B 2 77 ? 72.563 64.465 103.698 1.00 32.66 77 LEU B N 1
ATOM 3756 C CA . LEU B 2 77 ? 72.597 65.800 104.308 1.00 32.84 77 LEU B CA 1
ATOM 3757 C C . LEU B 2 77 ? 72.341 66.911 103.282 1.00 32.71 77 LEU B C 1
ATOM 3758 O O . LEU B 2 77 ? 71.554 67.831 103.531 1.00 33.07 77 LEU B O 1
ATOM 3763 N N . ALA B 2 78 ? 73.024 66.827 102.141 1.00 32.07 78 ALA B N 1
ATOM 3764 C CA . ALA B 2 78 ? 72.869 67.805 101.075 1.00 31.59 78 ALA B CA 1
ATOM 3765 C C . ALA B 2 78 ? 71.440 67.820 100.530 1.00 31.32 78 ALA B C 1
ATOM 3766 O O . ALA B 2 78 ? 70.829 68.888 100.417 1.00 31.29 78 ALA B O 1
ATOM 3768 N N . ALA B 2 79 ? 70.911 66.637 100.217 1.00 30.93 79 ALA B N 1
ATOM 3769 C CA . ALA B 2 79 ? 69.578 66.507 99.621 1.00 30.99 79 ALA B CA 1
ATOM 3770 C C . ALA B 2 79 ? 68.444 66.957 100.552 1.00 30.75 79 ALA B C 1
ATOM 3771 O O . ALA B 2 79 ? 67.472 67.567 100.095 1.00 30.73 79 ALA B O 1
ATOM 3773 N N . ALA B 2 80 ? 68.579 66.669 101.845 1.00 30.39 80 ALA B N 1
ATOM 3774 C CA . ALA B 2 80 ? 67.597 67.105 102.841 1.00 30.50 80 ALA B CA 1
ATOM 3775 C C . ALA B 2 80 ? 67.520 68.624 102.925 1.00 30.42 80 ALA B C 1
ATOM 3776 O O . ALA B 2 80 ? 66.425 69.193 102.967 1.00 30.28 80 ALA B O 1
ATOM 3778 N N . HIS B 2 81 ? 68.687 69.269 102.932 1.00 30.35 81 HIS B N 1
ATOM 3779 C CA . HIS B 2 81 ? 68.774 70.721 103.006 1.00 30.26 81 HIS B CA 1
ATOM 3780 C C . HIS B 2 81 ? 68.220 71.420 101.762 1.00 30.09 81 HIS B C 1
ATOM 3781 O O . HIS B 2 81 ? 67.416 72.343 101.882 1.00 30.06 81 HIS B O 1
ATOM 3788 N N . ALA B 2 82 ? 68.646 70.980 100.578 1.00 30.04 82 ALA B N 1
ATOM 3789 C CA . ALA B 2 82 ? 68.192 71.581 99.320 1.00 30.14 82 ALA B CA 1
ATOM 3790 C C . ALA B 2 82 ? 66.675 71.524 99.175 1.00 30.25 82 ALA B C 1
ATOM 3791 O O . ALA B 2 82 ? 66.050 72.476 98.719 1.00 30.43 82 ALA B O 1
ATOM 3793 N N . ARG B 2 83 ? 66.089 70.407 99.587 1.00 30.57 83 ARG B N 1
ATOM 3794 C CA . ARG B 2 83 ? 64.659 70.174 99.425 1.00 30.76 83 ARG B CA 1
ATOM 3795 C C . ARG B 2 83 ? 63.806 70.934 100.438 1.00 30.68 83 ARG B C 1
ATOM 3796 O O . ARG B 2 83 ? 62.804 71.560 100.073 1.00 30.66 83 ARG B O 1
ATOM 3804 N N . TYR B 2 84 ? 64.213 70.893 101.701 1.00 30.59 84 TYR B N 1
ATOM 3805 C CA . TYR B 2 84 ? 63.373 71.395 102.788 1.00 30.69 84 TYR B CA 1
ATOM 3806 C C . TYR B 2 84 ? 63.749 72.765 103.342 1.00 31.06 84 TYR B C 1
ATOM 3807 O O . TYR B 2 84 ? 62.922 73.418 103.975 1.00 31.31 84 TYR B O 1
ATOM 3816 N N . LYS B 2 85 ? 64.984 73.200 103.089 1.00 31.45 85 LYS B N 1
ATOM 3817 C CA . LYS B 2 85 ? 65.482 74.498 103.563 1.00 31.58 85 LYS B CA 1
ATOM 3818 C C . LYS B 2 85 ? 65.163 74.750 105.048 1.00 31.44 85 LYS B C 1
ATOM 3819 O O . LYS B 2 85 ? 64.489 75.732 105.391 1.00 31.41 85 LYS B O 1
ATOM 3825 N N . PRO B 2 86 ? 65.657 73.863 105.935 1.00 31.02 86 PRO B N 1
ATOM 3826 C CA . PRO B 2 86 ? 65.369 74.003 107.349 1.00 30.82 86 PRO B CA 1
ATOM 3827 C C . PRO B 2 86 ? 66.218 75.101 107.994 1.00 30.65 86 PRO B C 1
ATOM 3828 O O . PRO B 2 86 ? 67.262 75.490 107.453 1.00 30.98 86 PRO B O 1
ATOM 3832 N N . GLN B 2 87 ? 65.761 75.603 109.135 1.00 30.26 87 GLN B N 1
ATOM 3833 C CA . GLN B 2 87 ? 66.498 76.616 109.884 1.00 30.06 87 GLN B CA 1
ATOM 3834 C C . GLN B 2 87 ? 67.764 76.044 110.528 1.00 30.18 87 GLN B C 1
ATOM 3835 O O . GLN B 2 87 ? 68.736 76.766 110.760 1.00 30.19 87 GLN B O 1
ATOM 3841 N N . ALA B 2 88 ? 67.732 74.743 110.811 1.00 30.01 88 ALA B N 1
ATOM 3842 C CA . ALA B 2 88 ? 68.876 73.998 111.309 1.00 30.13 88 ALA B CA 1
ATOM 3843 C C . ALA B 2 88 ? 68.665 72.525 111.008 1.00 30.41 88 ALA B C 1
ATOM 3844 O O . ALA B 2 88 ? 67.552 72.102 110.691 1.00 30.04 88 ALA B O 1
ATOM 3846 N N . MET B 2 89 ? 69.744 71.753 111.115 1.00 30.85 89 MET B N 1
ATOM 3847 C CA . MET B 2 89 ? 69.711 70.311 110.895 1.00 31.21 89 MET B CA 1
ATOM 3848 C C . MET B 2 89 ? 70.417 69.617 112.040 1.00 31.23 89 MET B C 1
ATOM 3849 O O . MET B 2 89 ? 71.172 70.247 112.787 1.00 31.06 89 MET B O 1
ATOM 3854 N N . ALA B 2 90 ? 70.155 68.319 112.178 1.00 31.54 90 ALA B N 1
ATOM 3855 C CA . ALA B 2 90 ? 70.879 67.466 113.110 1.00 31.84 90 ALA B CA 1
ATOM 3856 C C . ALA B 2 90 ? 71.375 66.211 112.386 1.00 32.13 90 ALA B C 1
ATOM 3857 O O . ALA B 2 90 ? 70.733 65.718 111.456 1.00 32.21 90 ALA B O 1
ATOM 3859 N N . VAL B 2 91 ? 72.526 65.702 112.804 1.00 32.44 91 VAL B N 1
ATOM 3860 C CA . VAL B 2 91 ? 73.086 64.502 112.194 1.00 32.72 91 VAL B CA 1
ATOM 3861 C C . VAL B 2 91 ? 73.460 63.508 113.287 1.00 33.16 91 VAL B C 1
ATOM 3862 O O . VAL B 2 91 ? 73.977 63.896 114.332 1.00 33.15 91 VAL B O 1
ATOM 3866 N N . ALA B 2 92 ? 73.150 62.232 113.066 1.00 33.71 92 ALA B N 1
ATOM 3867 C CA . ALA B 2 92 ? 73.416 61.208 114.070 1.00 34.31 92 ALA B CA 1
ATOM 3868 C C . ALA B 2 92 ? 73.569 59.818 113.475 1.00 34.75 92 ALA B C 1
ATOM 3869 O O . ALA B 2 92 ? 73.233 59.576 112.314 1.00 34.92 92 ALA B O 1
ATOM 3871 N N . LEU B 2 93 ? 74.083 58.907 114.292 1.00 35.45 93 LEU B N 1
ATOM 3872 C CA . LEU B 2 93 ? 74.338 57.549 113.852 1.00 35.80 93 LEU B CA 1
ATOM 3873 C C . LEU B 2 93 ? 73.304 56.609 114.420 1.00 36.17 93 LEU B C 1
ATOM 3874 O O . LEU B 2 93 ? 72.843 56.750 115.552 1.00 36.40 93 LEU B O 1
ATOM 3879 N N . THR B 2 94 ? 72.936 55.659 113.581 1.00 36.51 94 THR B N 1
ATOM 3880 C CA . THR B 2 94 ? 72.133 54.528 113.960 1.00 37.14 94 THR B CA 1
ATOM 3881 C C . THR B 2 94 ? 73.098 53.515 114.600 1.00 37.16 94 THR B C 1
ATOM 3882 O O . THR B 2 94 ? 74.326 53.680 114.494 1.00 36.89 94 THR B O 1
ATOM 3886 N N . CYS B 2 95 ? 72.561 52.495 115.273 1.00 37.33 95 CYS B N 1
ATOM 3887 C CA . CYS B 2 95 ? 73.384 51.441 115.889 1.00 37.66 95 CYS B CA 1
ATOM 3888 C C . CYS B 2 95 ? 74.335 50.716 114.924 1.00 37.48 95 CYS B C 1
ATOM 3889 O O . CYS B 2 95 ? 75.482 50.429 115.285 1.00 37.40 95 CYS B O 1
ATOM 3892 N N . THR B 2 96 ? 73.860 50.419 113.713 1.00 37.42 96 THR B N 1
ATOM 3893 C CA . THR B 2 96 ? 74.694 49.816 112.667 1.00 37.33 96 THR B CA 1
ATOM 3894 C C . THR B 2 96 ? 75.808 50.770 112.197 1.00 37.42 96 THR B C 1
ATOM 3895 O O . THR B 2 96 ? 76.934 50.337 111.949 1.00 37.24 96 THR B O 1
ATOM 3899 N N . ALA B 2 97 ? 75.489 52.058 112.083 1.00 37.58 97 ALA B N 1
ATOM 3900 C CA . ALA B 2 97 ? 76.464 53.071 111.641 1.00 38.00 97 ALA B CA 1
ATOM 3901 C C . ALA B 2 97 ? 77.538 53.368 112.690 1.00 38.32 97 ALA B C 1
ATOM 3902 O O . ALA B 2 97 ? 78.625 53.838 112.353 1.00 38.51 97 ALA B O 1
ATOM 3904 N N . GLU B 2 98 ? 77.221 53.090 113.953 1.00 38.94 98 GLU B N 1
ATOM 3905 C CA . GLU B 2 98 ? 78.174 53.170 115.058 1.00 39.50 98 GLU B CA 1
ATOM 3906 C C . GLU B 2 98 ? 79.307 52.156 114.948 1.00 39.49 98 GLU B C 1
ATOM 3907 O O . GLU B 2 98 ? 80.395 52.377 115.484 1.00 39.45 98 GLU B O 1
ATOM 3913 N N . LEU B 2 99 ? 79.041 51.038 114.274 1.00 39.63 99 LEU B N 1
ATOM 3914 C CA . LEU B 2 99 ? 80.065 50.024 114.023 1.00 39.67 99 LEU B CA 1
ATOM 3915 C C . LEU B 2 99 ? 80.929 50.394 112.819 1.00 39.86 99 LEU B C 1
ATOM 3916 O O . LEU B 2 99 ? 81.940 49.750 112.554 1.00 39.92 99 LEU B O 1
ATOM 3921 N N . LEU B 2 100 ? 80.520 51.430 112.093 1.00 40.21 100 LEU B N 1
ATOM 3922 C CA . LEU B 2 100 ? 81.306 51.959 110.982 1.00 40.60 100 LEU B CA 1
ATOM 3923 C C . LEU B 2 100 ? 82.215 53.048 111.523 1.00 40.90 100 LEU B C 1
ATOM 3924 O O . LEU B 2 100 ? 82.119 53.408 112.694 1.00 41.11 100 LEU B O 1
ATOM 3929 N N . GLN B 2 101 ? 83.090 53.574 110.674 1.00 41.39 101 GLN B N 1
ATOM 3930 C CA . GLN B 2 101 ? 84.070 54.572 111.102 1.00 41.84 101 GLN B CA 1
ATOM 3931 C C . GLN B 2 101 ? 83.908 55.916 110.393 1.00 41.84 101 GLN B C 1
ATOM 3932 O O . GLN B 2 101 ? 84.856 56.686 110.294 1.00 41.84 101 GLN B O 1
ATOM 3938 N N . ASP B 2 102 ? 82.700 56.194 109.909 1.00 41.98 102 ASP B N 1
ATOM 3939 C CA . ASP B 2 102 ? 82.397 57.474 109.276 1.00 41.94 102 ASP B CA 1
ATOM 3940 C C . ASP B 2 102 ? 82.212 58.537 110.351 1.00 42.31 102 ASP B C 1
ATOM 3941 O O . ASP B 2 102 ? 81.673 58.257 111.432 1.00 42.46 102 ASP B O 1
ATOM 3946 N N . ASP B 2 103 ? 82.645 59.755 110.045 1.00 42.75 103 ASP B N 1
ATOM 3947 C CA . ASP B 2 103 ? 82.552 60.870 110.985 1.00 43.33 103 ASP B CA 1
ATOM 3948 C C . ASP B 2 103 ? 81.516 61.890 110.514 1.00 43.45 103 ASP B C 1
ATOM 3949 O O . ASP B 2 103 ? 81.812 62.707 109.633 1.00 43.68 103 ASP B O 1
ATOM 3954 N N . PRO B 2 104 ? 80.303 61.849 111.102 1.00 43.46 104 PRO B N 1
ATOM 3955 C CA . PRO B 2 104 ? 79.227 62.769 110.717 1.00 43.65 104 PRO B CA 1
ATOM 3956 C C . PRO B 2 104 ? 79.562 64.247 110.966 1.00 43.72 104 PRO B C 1
ATOM 3957 O O . PRO B 2 104 ? 79.120 65.108 110.203 1.00 43.67 104 PRO B O 1
ATOM 3961 N N . ASN B 2 105 ? 80.340 64.531 112.011 1.00 44.01 105 ASN B N 1
ATOM 3962 C CA . ASN B 2 105 ? 80.796 65.899 112.289 1.00 44.25 105 ASN B CA 1
ATOM 3963 C C . ASN B 2 105 ? 81.710 66.446 111.190 1.00 44.00 105 ASN B C 1
ATOM 3964 O O . ASN B 2 105 ? 81.526 67.571 110.726 1.00 43.77 105 ASN B O 1
ATOM 3969 N N . GLY B 2 106 ? 82.678 65.634 110.770 1.00 43.97 106 GLY B N 1
ATOM 3970 C CA . GLY B 2 106 ? 83.625 66.020 109.722 1.00 44.09 106 GLY B CA 1
ATOM 3971 C C . GLY B 2 106 ? 82.979 66.076 108.352 1.00 44.14 106 GLY B C 1
ATOM 3972 O O . GLY B 2 106 ? 83.306 66.945 107.538 1.00 44.17 106 GLY B O 1
ATOM 3973 N N . ILE B 2 107 ? 82.058 65.146 108.105 1.00 44.17 107 ILE B N 1
ATOM 3974 C CA . ILE B 2 107 ? 81.309 65.083 106.846 1.00 44.14 107 ILE B CA 1
ATOM 3975 C C . ILE B 2 107 ? 80.398 66.305 106.683 1.00 44.16 107 ILE B C 1
ATOM 3976 O O . ILE B 2 107 ? 80.364 66.925 105.619 1.00 44.03 107 ILE B O 1
ATOM 3981 N N . SER B 2 108 ? 79.685 66.646 107.754 1.00 44.44 108 SER B N 1
ATOM 3982 C CA . SER B 2 108 ? 78.765 67.786 107.782 1.00 44.82 108 SER B CA 1
ATOM 3983 C C . SER B 2 108 ? 79.467 69.151 107.701 1.00 44.77 108 SER B C 1
ATOM 3984 O O . SER B 2 108 ? 78.916 70.105 107.137 1.00 44.75 108 SER B O 1
ATOM 3987 N N . ARG B 2 109 ? 80.671 69.234 108.268 1.00 44.73 109 ARG B N 1
ATOM 3988 C CA . ARG B 2 109 ? 81.469 70.461 108.242 1.00 44.61 109 ARG B CA 1
ATOM 3989 C C . ARG B 2 109 ? 82.108 70.712 106.878 1.00 44.26 109 ARG B C 1
ATOM 3990 O O . ARG B 2 109 ? 82.209 71.862 106.436 1.00 44.25 109 ARG B O 1
ATOM 3998 N N . ALA B 2 110 ? 82.536 69.635 106.219 1.00 43.73 110 ALA B N 1
ATOM 3999 C CA . ALA B 2 110 ? 83.094 69.711 104.869 1.00 43.05 110 ALA B CA 1
ATOM 4000 C C . ALA B 2 110 ? 82.047 70.133 103.838 1.00 42.68 110 ALA B C 1
ATOM 4001 O O . ALA B 2 110 ? 82.387 70.726 102.816 1.00 42.68 110 ALA B O 1
ATOM 4003 N N . LEU B 2 111 ? 80.780 69.825 104.115 1.00 42.19 111 LEU B N 1
ATOM 4004 C CA . LEU B 2 111 ? 79.672 70.167 103.221 1.00 41.76 111 LEU B CA 1
ATOM 4005 C C . LEU B 2 111 ? 79.394 71.668 103.245 1.00 41.46 111 LEU B C 1
ATOM 4006 O O . LEU B 2 111 ? 78.986 72.251 102.232 1.00 41.40 111 LEU B O 1
ATOM 4011 N N . ASN B 2 112 ? 79.607 72.273 104.414 1.00 41.02 112 ASN B N 1
ATOM 4012 C CA . ASN B 2 112 ? 79.514 73.726 104.608 1.00 40.72 112 ASN B CA 1
ATOM 4013 C C . ASN B 2 112 ? 78.154 74.339 104.235 1.00 40.38 112 ASN B C 1
ATOM 4014 O O . ASN B 2 112 ? 78.085 75.312 103.468 1.00 40.19 112 ASN B O 1
ATOM 4019 N N . LEU B 2 113 ? 77.085 73.769 104.795 1.00 39.72 113 LEU B N 1
ATOM 4020 C CA . LEU B 2 113 ? 75.723 74.251 104.565 1.00 39.32 113 LEU B CA 1
ATOM 4021 C C . LEU B 2 113 ? 75.479 75.609 105.251 1.00 39.08 113 LEU B C 1
ATOM 4022 O O . LEU B 2 113 ? 76.102 75.902 106.276 1.00 39.13 113 LEU B O 1
ATOM 4027 N N . PRO B 2 114 ? 74.594 76.454 104.672 1.00 38.77 114 PRO B N 1
ATOM 4028 C CA . PRO B 2 114 ? 74.335 77.797 105.225 1.00 38.48 114 PRO B CA 1
ATOM 4029 C C . PRO B 2 114 ? 73.553 77.835 106.550 1.00 37.95 114 PRO B C 1
ATOM 4030 O O . PRO B 2 114 ? 73.240 78.923 107.048 1.00 37.71 114 PRO B O 1
ATOM 4034 N N . VAL B 2 115 ? 73.238 76.668 107.107 1.00 37.26 115 VAL B N 1
ATOM 4035 C CA . VAL B 2 115 ? 72.576 76.592 108.413 1.00 36.84 115 VAL B CA 1
ATOM 4036 C C . VAL B 2 115 ? 73.384 75.709 109.368 1.00 36.58 115 VAL B C 1
ATOM 4037 O O . VAL B 2 115 ? 74.273 74.975 108.920 1.00 36.80 115 VAL B O 1
ATOM 4041 N N . PRO B 2 116 ? 73.111 75.795 110.686 1.00 36.20 116 PRO B N 1
ATOM 4042 C CA . PRO B 2 116 ? 73.749 74.863 111.617 1.00 36.04 116 PRO B CA 1
ATOM 4043 C C . PRO B 2 116 ? 73.364 73.406 111.367 1.00 36.02 116 PRO B C 1
ATOM 4044 O O . PRO B 2 116 ? 72.183 73.086 111.184 1.00 36.03 116 PRO B O 1
ATOM 4048 N N . VAL B 2 117 ? 74.368 72.535 111.339 1.00 35.68 117 VAL B N 1
ATOM 4049 C CA . VAL B 2 117 ? 74.140 71.097 111.384 1.00 35.20 117 VAL B CA 1
ATOM 4050 C C . VAL B 2 117 ? 74.710 70.626 112.723 1.00 35.22 117 VAL B C 1
ATOM 4051 O O . VAL B 2 117 ? 75.921 70.709 112.953 1.00 35.22 117 VAL B O 1
ATOM 4055 N N . VAL B 2 118 ? 73.831 70.182 113.618 1.00 35.02 118 VAL B N 1
ATOM 4056 C CA . VAL B 2 118 ? 74.246 69.800 114.969 1.00 34.95 118 VAL B CA 1
ATOM 4057 C C . VAL B 2 118 ? 74.495 68.289 115.042 1.00 34.96 118 VAL B C 1
ATOM 4058 O O . VAL B 2 118 ? 73.565 67.500 114.901 1.00 35.02 118 VAL B O 1
ATOM 4062 N N . PRO B 2 119 ? 75.764 67.883 115.233 1.00 35.23 119 PRO B N 1
ATOM 4063 C CA . PRO B 2 119 ? 76.060 66.455 115.335 1.00 35.33 119 PRO B CA 1
ATOM 4064 C C . PRO B 2 119 ? 75.676 65.904 116.706 1.00 35.72 119 PRO B C 1
ATOM 4065 O O . PRO B 2 119 ? 75.841 66.590 117.721 1.00 35.61 119 PRO B O 1
ATOM 4069 N N . LEU B 2 120 ? 75.153 64.680 116.724 1.00 35.97 120 LEU B N 1
ATOM 4070 C CA . LEU B 2 120 ? 74.659 64.069 117.955 1.00 36.16 120 LEU B CA 1
ATOM 4071 C C . LEU B 2 120 ? 75.442 62.808 118.280 1.00 36.66 120 LEU B C 1
ATOM 4072 O O . LEU B 2 120 ? 75.759 62.018 117.394 1.00 36.58 120 LEU B O 1
ATOM 4077 N N . GLU B 2 121 ? 75.744 62.629 119.559 1.00 37.49 121 GLU B N 1
ATOM 4078 C CA . GLU B 2 121 ? 76.490 61.468 120.023 1.00 38.54 121 GLU B CA 1
ATOM 4079 C C . GLU B 2 121 ? 75.548 60.559 120.814 1.00 38.37 121 GLU B C 1
ATOM 4080 O O . GLU B 2 121 ? 75.246 60.823 121.975 1.00 38.44 121 GLU B O 1
ATOM 4086 N N . LEU B 2 122 ? 75.085 59.492 120.171 1.00 38.65 122 LEU B N 1
ATOM 4087 C CA . LEU B 2 122 ? 74.060 58.616 120.746 1.00 38.82 122 LEU B CA 1
ATOM 4088 C C . LEU B 2 122 ? 74.587 57.189 120.866 1.00 39.12 122 LEU B C 1
ATOM 4089 O O . LEU B 2 122 ? 74.575 56.452 119.882 1.00 39.58 122 LEU B O 1
ATOM 4094 N N . PRO B 2 123 ? 75.056 56.787 122.067 1.00 39.28 123 PRO B N 1
ATOM 4095 C CA . PRO B 2 123 ? 75.626 55.437 122.155 1.00 39.28 123 PRO B CA 1
ATOM 4096 C C . PRO B 2 123 ? 74.513 54.384 122.249 1.00 39.53 123 PRO B C 1
ATOM 4097 O O . PRO B 2 123 ? 73.828 54.284 123.263 1.00 39.21 123 PRO B O 1
ATOM 4101 N N . SER B 2 124 ? 74.360 53.617 121.172 1.00 39.96 124 SER B N 1
ATOM 4102 C CA . SER B 2 124 ? 73.213 52.739 120.941 1.00 40.44 124 SER B CA 1
ATOM 4103 C C . SER B 2 124 ? 73.258 51.437 121.725 1.00 40.62 124 SER B C 1
ATOM 4104 O O . SER B 2 124 ? 72.218 50.800 121.957 1.00 40.77 124 SER B O 1
ATOM 4107 N N . TYR B 2 125 ? 74.464 51.040 122.122 1.00 40.61 125 TYR B N 1
ATOM 4108 C CA . TYR B 2 125 ? 74.671 49.760 122.785 1.00 40.36 125 TYR B CA 1
ATOM 4109 C C . TYR B 2 125 ? 74.632 49.869 124.311 1.00 40.31 125 TYR B C 1
ATOM 4110 O O . TYR B 2 125 ? 74.406 48.864 125.003 1.00 40.51 125 TYR B O 1
ATOM 4119 N N . SER B 2 126 ? 74.828 51.087 124.821 1.00 39.80 126 SER B N 1
ATOM 4120 C CA . SER B 2 126 ? 74.720 51.362 126.249 1.00 39.50 126 SER B CA 1
ATOM 4121 C C . SER B 2 126 ? 73.497 52.213 126.647 1.00 38.97 126 SER B C 1
ATOM 4122 O O . SER B 2 126 ? 72.957 52.038 127.740 1.00 39.13 126 SER B O 1
ATOM 4125 N N . ARG B 2 127 ? 73.057 53.120 125.772 1.00 38.09 127 ARG B N 1
ATOM 4126 C CA . ARG B 2 127 ? 71.900 53.987 126.071 1.00 37.01 127 ARG B CA 1
ATOM 4127 C C . ARG B 2 127 ? 70.669 53.649 125.239 1.00 36.56 127 ARG B C 1
ATOM 4128 O O . ARG B 2 127 ? 70.748 52.838 124.316 1.00 36.22 127 ARG B O 1
ATOM 4136 N N . LYS B 2 128 ? 69.543 54.286 125.581 1.00 35.91 128 LYS B N 1
ATOM 4137 C CA . LYS B 2 128 ? 68.232 54.013 124.980 1.00 35.33 128 LYS B CA 1
ATOM 4138 C C . LYS B 2 128 ? 67.471 55.279 124.525 1.00 34.63 128 LYS B C 1
ATOM 4139 O O . LYS B 2 128 ? 68.006 56.380 124.553 1.00 33.75 128 LYS B O 1
ATOM 4145 N N . GLU B 2 129 ? 66.213 55.082 124.125 1.00 34.48 129 GLU B N 1
ATOM 4146 C CA . GLU B 2 129 ? 65.328 56.111 123.559 1.00 34.93 129 GLU B CA 1
ATOM 4147 C C . GLU B 2 129 ? 65.265 57.442 124.323 1.00 34.97 129 GLU B C 1
ATOM 4148 O O . GLU B 2 129 ? 65.452 58.507 123.730 1.00 34.98 129 GLU B O 1
ATOM 4154 N N . ASN B 2 130 ? 64.989 57.379 125.624 1.00 35.00 130 ASN B N 1
ATOM 4155 C CA . ASN B 2 130 ? 64.842 58.589 126.442 1.00 35.48 130 ASN B CA 1
ATOM 4156 C C . ASN B 2 130 ? 66.111 59.436 126.504 1.00 35.58 130 ASN B C 1
ATOM 4157 O O . ASN B 2 130 ? 66.041 60.657 126.352 1.00 35.73 130 ASN B O 1
ATOM 4162 N N . TYR B 2 131 ? 67.259 58.786 126.701 1.00 35.72 131 TYR B N 1
ATOM 4163 C CA . TYR B 2 131 ? 68.550 59.468 126.619 1.00 35.79 131 TYR B CA 1
ATOM 4164 C C . TYR B 2 131 ? 68.726 60.134 125.262 1.00 35.50 131 TYR B C 1
ATOM 4165 O O . TYR B 2 131 ? 69.142 61.281 125.196 1.00 35.71 131 TYR B O 1
ATOM 4174 N N . GLY B 2 132 ? 68.410 59.403 124.192 1.00 35.19 132 GLY B N 1
ATOM 4175 C CA . GLY B 2 132 ? 68.470 59.927 122.827 1.00 34.62 132 GLY B CA 1
ATOM 4176 C C . GLY B 2 132 ? 67.741 61.247 122.674 1.00 34.25 132 GLY B C 1
ATOM 4177 O O . GLY B 2 132 ? 68.271 62.190 122.089 1.00 33.98 132 GLY B O 1
ATOM 4178 N N . ALA B 2 133 ? 66.521 61.297 123.207 1.00 34.08 133 ALA B N 1
ATOM 4179 C CA . ALA B 2 133 ? 65.688 62.500 123.202 1.00 33.62 133 ALA B CA 1
ATOM 4180 C C . ALA B 2 133 ? 66.281 63.621 124.053 1.00 33.37 133 ALA B C 1
ATOM 4181 O O . ALA B 2 133 ? 66.378 64.765 123.604 1.00 33.64 133 ALA B O 1
ATOM 4183 N N . ASP B 2 134 ? 66.669 63.282 125.280 1.00 32.91 134 ASP B N 1
ATOM 4184 C CA . ASP B 2 134 ? 67.255 64.226 126.219 1.00 32.70 134 ASP B CA 1
ATOM 4185 C C . ASP B 2 134 ? 68.562 64.852 125.682 1.00 33.00 134 ASP B C 1
ATOM 4186 O O . ASP B 2 134 ? 68.759 66.076 125.743 1.00 32.78 134 ASP B O 1
ATOM 4191 N N . GLU B 2 135 ? 69.445 64.004 125.161 1.00 33.11 135 GLU B N 1
ATOM 4192 C CA . GLU B 2 135 ? 70.716 64.445 124.596 1.00 33.49 135 GLU B CA 1
ATOM 4193 C C . GLU B 2 135 ? 70.563 65.211 123.271 1.00 33.52 135 GLU B C 1
ATOM 4194 O O . GLU B 2 135 ? 71.284 66.170 123.038 1.00 33.25 135 GLU B O 1
ATOM 4200 N N . THR B 2 136 ? 69.631 64.791 122.410 1.00 33.79 136 THR B N 1
ATOM 4201 C CA . THR B 2 136 ? 69.380 65.516 121.156 1.00 33.83 136 THR B CA 1
ATOM 4202 C C . THR B 2 136 ? 68.903 66.930 121.478 1.00 33.90 136 THR B C 1
ATOM 4203 O O . THR B 2 136 ? 69.478 67.912 121.000 1.00 33.65 136 THR B O 1
ATOM 4207 N N . PHE B 2 137 ? 67.862 67.013 122.308 1.00 33.58 137 PHE B N 1
ATOM 4208 C CA . PHE B 2 137 ? 67.318 68.294 122.750 1.00 33.24 137 PHE B CA 1
ATOM 4209 C C . PHE B 2 137 ? 68.383 69.168 123.428 1.00 33.15 137 PHE B C 1
ATOM 4210 O O . PHE B 2 137 ? 68.465 70.365 123.160 1.00 33.34 137 PHE B O 1
ATOM 4218 N N . ARG B 2 138 ? 69.201 68.569 124.293 1.00 33.32 138 ARG B N 1
ATOM 4219 C CA . ARG B 2 138 ? 70.306 69.293 124.926 1.00 33.21 138 ARG B CA 1
ATOM 4220 C C . ARG B 2 138 ? 71.298 69.831 123.888 1.00 33.41 138 ARG B C 1
ATOM 4221 O O . ARG B 2 138 ? 71.697 70.997 123.951 1.00 33.73 138 ARG B O 1
ATOM 4229 N N . ALA B 2 139 ? 71.712 68.981 122.950 1.00 33.54 139 ALA B N 1
ATOM 4230 C CA . ALA B 2 139 ? 72.688 69.381 121.928 1.00 33.78 139 ALA B CA 1
ATOM 4231 C C . ALA B 2 139 ? 72.183 70.549 121.080 1.00 33.65 139 ALA B C 1
ATOM 4232 O O . ALA B 2 139 ? 72.962 71.409 120.673 1.00 34.07 139 ALA B O 1
ATOM 4234 N N . LEU B 2 140 ? 70.877 70.569 120.831 1.00 33.43 140 LEU B N 1
ATOM 4235 C CA . LEU B 2 140 ? 70.237 71.605 120.030 1.00 33.12 140 LEU B CA 1
ATOM 4236 C C . LEU B 2 140 ? 70.097 72.913 120.798 1.00 33.21 140 LEU B C 1
ATOM 4237 O O . LEU B 2 140 ? 70.271 73.984 120.230 1.00 33.04 140 LEU B O 1
ATOM 4242 N N . VAL B 2 141 ? 69.769 72.816 122.084 1.00 33.60 141 VAL B N 1
ATOM 4243 C CA . VAL B 2 141 ? 69.677 73.986 122.954 1.00 33.88 141 VAL B CA 1
ATOM 4244 C C . VAL B 2 141 ? 71.064 74.605 123.186 1.00 34.41 141 VAL B C 1
ATOM 4245 O O . VAL B 2 141 ? 71.202 75.833 123.187 1.00 34.14 141 VAL B O 1
ATOM 4249 N N . ARG B 2 142 ? 72.089 73.768 123.356 1.00 34.83 142 ARG B N 1
ATOM 4250 C CA . ARG B 2 142 ? 73.451 74.288 123.539 1.00 35.61 142 ARG B CA 1
ATOM 4251 C C . ARG B 2 142 ? 73.989 74.962 122.268 1.00 35.45 142 ARG B C 1
ATOM 4252 O O . ARG B 2 142 ? 74.838 75.843 122.339 1.00 35.40 142 ARG B O 1
ATOM 4260 N N . ALA B 2 143 ? 73.480 74.555 121.109 1.00 35.69 143 ALA B N 1
ATOM 4261 C CA . ALA B 2 143 ? 73.920 75.140 119.840 1.00 35.77 143 ALA B CA 1
ATOM 4262 C C . ALA B 2 143 ? 73.221 76.465 119.507 1.00 35.77 143 ALA B C 1
ATOM 4263 O O . ALA B 2 143 ? 73.783 77.313 118.821 1.00 35.36 143 ALA B O 1
ATOM 4265 N N . LEU B 2 144 ? 72.000 76.635 120.007 1.00 36.01 144 LEU B N 1
ATOM 4266 C CA . LEU B 2 144 ? 71.115 77.706 119.550 1.00 36.06 144 LEU B CA 1
ATOM 4267 C C . LEU B 2 144 ? 70.762 78.728 120.631 1.00 36.10 144 LEU B C 1
ATOM 4268 O O . LEU B 2 144 ? 70.676 79.919 120.342 1.00 36.21 144 LEU B O 1
ATOM 4273 N N . ALA B 2 145 ? 70.541 78.259 121.863 1.00 36.28 145 ALA B N 1
ATOM 4274 C CA . ALA B 2 145 ? 70.162 79.136 122.976 1.00 36.15 145 ALA B CA 1
ATOM 4275 C C . ALA B 2 145 ? 71.288 80.080 123.362 1.00 36.31 145 ALA B C 1
ATOM 4276 O O . ALA B 2 145 ? 72.460 79.696 123.417 1.00 36.17 145 ALA B O 1
ATOM 4278 N N . VAL B 2 146 ? 70.895 81.315 123.654 1.00 36.46 146 VAL B N 1
ATOM 4279 C CA . VAL B 2 146 ? 71.808 82.426 123.839 1.00 36.65 146 VAL B CA 1
ATOM 4280 C C . VAL B 2 146 ? 71.265 83.362 124.934 1.00 36.69 146 VAL B C 1
ATOM 4281 O O . VAL B 2 146 ? 70.049 83.553 125.029 1.00 36.88 146 VAL B O 1
ATOM 4285 N N . PRO B 2 147 ? 72.155 83.897 125.797 1.00 36.50 147 PRO B N 1
ATOM 4286 C CA . PRO B 2 147 ? 71.772 84.922 126.774 1.00 36.57 147 PRO B CA 1
ATOM 4287 C C . PRO B 2 147 ? 70.985 86.079 126.144 1.00 36.58 147 PRO B C 1
ATOM 4288 O O . PRO B 2 147 ? 71.397 86.626 125.116 1.00 36.70 147 PRO B O 1
ATOM 4292 N N . MET B 2 148 ? 69.854 86.428 126.755 1.00 36.49 148 MET B N 1
ATOM 4293 C CA . MET B 2 148 ? 69.023 87.547 126.310 1.00 36.18 148 MET B CA 1
ATOM 4294 C C . MET B 2 148 ? 68.527 88.345 127.509 1.00 36.44 148 MET B C 1
ATOM 4295 O O . MET B 2 148 ? 68.506 87.838 128.634 1.00 36.51 148 MET B O 1
ATOM 4300 N N . GLU B 2 149 ? 68.117 89.589 127.264 1.00 36.45 149 GLU B N 1
ATOM 4301 C CA . GLU B 2 149 ? 67.337 90.332 128.244 1.00 36.72 149 GLU B CA 1
ATOM 4302 C C . GLU B 2 149 ? 66.011 89.603 128.459 1.00 36.55 149 GLU B C 1
ATOM 4303 O O . GLU B 2 149 ? 65.442 89.054 127.510 1.00 36.68 149 GLU B O 1
ATOM 4309 N N . ARG B 2 150 ? 65.539 89.590 129.705 1.00 36.36 150 ARG B N 1
ATOM 4310 C CA . ARG B 2 150 ? 64.254 88.985 130.065 1.00 36.35 150 ARG B CA 1
ATOM 4311 C C . ARG B 2 150 ? 63.100 89.685 129.351 1.00 36.36 150 ARG B C 1
ATOM 4312 O O . ARG B 2 150 ? 63.188 90.872 129.039 1.00 36.44 150 ARG B O 1
ATOM 4320 N N . THR B 2 151 ? 62.026 88.943 129.083 1.00 36.44 151 THR B N 1
ATOM 4321 C CA . THR B 2 151 ? 60.780 89.531 128.590 1.00 36.50 151 THR B CA 1
ATOM 4322 C C . THR B 2 151 ? 60.279 90.555 129.626 1.00 36.75 151 THR B C 1
ATOM 4323 O O . THR B 2 151 ? 60.470 90.352 130.826 1.00 37.00 151 THR B O 1
ATOM 4327 N N . PRO B 2 152 ? 59.670 91.672 129.173 1.00 36.80 152 PRO B N 1
ATOM 4328 C CA . PRO B 2 152 ? 59.107 92.640 130.132 1.00 36.74 152 PRO B CA 1
ATOM 4329 C C . PRO B 2 152 ? 58.101 92.019 131.112 1.00 36.63 152 PRO B C 1
ATOM 4330 O O . PRO B 2 152 ? 58.126 92.346 132.301 1.00 36.60 152 PRO B O 1
ATOM 4334 N N . GLU B 2 153 ? 57.240 91.130 130.613 1.00 36.48 153 GLU B N 1
ATOM 4335 C CA . GLU B 2 153 ? 56.320 90.352 131.457 1.00 36.38 153 GLU B CA 1
ATOM 4336 C C . GLU B 2 153 ? 56.922 89.012 131.878 1.00 35.55 153 GLU B C 1
ATOM 4337 O O . GLU B 2 153 ? 57.800 88.478 131.198 1.00 35.43 153 GLU B O 1
ATOM 4343 N N . VAL B 2 154 ? 56.446 88.480 133.003 1.00 34.66 154 VAL B N 1
ATOM 4344 C CA . VAL B 2 154 ? 56.920 87.194 133.512 1.00 33.78 154 VAL B CA 1
ATOM 4345 C C . VAL B 2 154 ? 56.499 86.063 132.576 1.00 33.45 154 VAL B C 1
ATOM 4346 O O . VAL B 2 154 ? 55.306 85.837 132.351 1.00 33.20 154 VAL B O 1
ATOM 4350 N N . THR B 2 155 ? 57.498 85.387 132.015 1.00 32.81 155 THR B N 1
ATOM 4351 C CA . THR B 2 155 ? 57.287 84.272 131.106 1.00 32.19 155 THR B CA 1
ATOM 4352 C C . THR B 2 155 ? 58.176 83.097 131.493 1.00 31.98 155 THR B C 1
ATOM 4353 O O . THR B 2 155 ? 59.232 83.269 132.113 1.00 31.35 155 THR B O 1
ATOM 4357 N N . CYS B 2 156 ? 57.732 81.901 131.120 1.00 31.75 156 CYS B N 1
ATOM 4358 C CA . CYS B 2 156 ? 58.561 80.715 131.233 1.00 31.85 156 CYS B CA 1
ATOM 4359 C C . CYS B 2 156 ? 58.620 79.988 129.903 1.00 31.51 156 CYS B C 1
ATOM 4360 O O . CYS B 2 156 ? 57.808 80.244 129.005 1.00 31.71 156 CYS B O 1
ATOM 4363 N N . ASN B 2 157 ? 59.599 79.094 129.783 1.00 31.09 157 ASN B N 1
ATOM 4364 C CA . ASN B 2 157 ? 59.623 78.095 128.724 1.00 30.30 157 ASN B CA 1
ATOM 4365 C C . ASN B 2 157 ? 59.057 76.799 129.272 1.00 30.13 157 ASN B C 1
ATOM 4366 O O . ASN B 2 157 ? 59.192 76.517 130.462 1.00 29.86 157 ASN B O 1
ATOM 4371 N N . LEU B 2 158 ? 58.436 76.008 128.406 1.00 30.03 158 LEU B N 1
ATOM 4372 C CA . LEU B 2 158 ? 58.068 74.650 128.756 1.00 29.79 158 LEU B CA 1
ATOM 4373 C C . LEU B 2 158 ? 59.084 73.734 128.084 1.00 30.10 158 LEU B C 1
ATOM 4374 O O . LEU B 2 158 ? 59.314 73.842 126.879 1.00 29.88 158 LEU B O 1
ATOM 4379 N N . LEU B 2 159 ? 59.707 72.852 128.864 1.00 30.17 159 LEU B N 1
ATOM 4380 C CA . LEU B 2 159 ? 60.790 71.999 128.365 1.00 30.44 159 LEU B CA 1
ATOM 4381 C C . LEU B 2 159 ? 60.470 70.512 128.503 1.00 30.93 159 LEU B C 1
ATOM 4382 O O . LEU B 2 159 ? 59.996 70.072 129.554 1.00 31.02 159 LEU B O 1
ATOM 4387 N N . GLY B 2 160 ? 60.732 69.736 127.451 1.00 31.51 160 GLY B N 1
ATOM 4388 C CA . GLY B 2 160 ? 60.625 68.277 127.540 1.00 31.38 160 GLY B CA 1
ATOM 4389 C C . GLY B 2 160 ? 59.516 67.588 126.759 1.00 31.78 160 GLY B C 1
ATOM 4390 O O . GLY B 2 160 ? 59.570 66.380 126.546 1.00 31.52 160 GLY B O 1
ATOM 4391 N N . ALA B 2 161 ? 58.505 68.334 126.329 1.00 32.10 161 ALA B N 1
ATOM 4392 C CA . ALA B 2 161 ? 57.446 67.744 125.518 1.00 32.14 161 ALA B CA 1
ATOM 4393 C C . ALA B 2 161 ? 57.952 67.415 124.115 1.00 32.56 161 ALA B C 1
ATOM 4394 O O . ALA B 2 161 ? 58.563 68.253 123.459 1.00 32.61 161 ALA B O 1
ATOM 4396 N N . THR B 2 162 ? 57.673 66.190 123.668 1.00 32.70 162 THR B N 1
ATOM 4397 C CA . THR B 2 162 ? 58.166 65.664 122.402 1.00 33.18 162 THR B CA 1
ATOM 4398 C C . THR B 2 162 ? 57.031 65.036 121.598 1.00 33.35 162 THR B C 1
ATOM 4399 O O . THR B 2 162 ? 55.893 64.926 122.074 1.00 33.11 162 THR B O 1
ATOM 4403 N N . ALA B 2 163 ? 57.360 64.627 120.374 1.00 33.62 163 ALA B N 1
ATOM 4404 C CA . ALA B 2 163 ? 56.514 63.734 119.597 1.00 33.70 163 ALA B CA 1
ATOM 4405 C C . ALA B 2 163 ? 56.582 62.365 120.269 1.00 34.07 163 ALA B C 1
ATOM 4406 O O . ALA B 2 163 ? 57.577 62.042 120.922 1.00 33.81 163 ALA B O 1
ATOM 4408 N N . LEU B 2 164 ? 55.523 61.572 120.133 1.00 34.37 164 LEU B N 1
ATOM 4409 C CA . LEU B 2 164 ? 55.442 60.249 120.786 1.00 34.77 164 LEU B CA 1
ATOM 4410 C C . LEU B 2 164 ? 55.621 60.292 122.298 1.00 34.22 164 LEU B C 1
ATOM 4411 O O . LEU B 2 164 ? 56.218 59.383 122.892 1.00 34.44 164 LEU B O 1
ATOM 4416 N N . GLY B 2 165 ? 55.106 61.342 122.922 1.00 33.33 165 GLY B N 1
ATOM 4417 C CA . GLY B 2 165 ? 55.142 61.444 124.358 1.00 32.61 165 GLY B CA 1
ATOM 4418 C C . GLY B 2 165 ? 53.767 61.116 124.879 1.00 32.48 165 GLY B C 1
ATOM 4419 O O . GLY B 2 165 ? 52.766 61.533 124.293 1.00 32.84 165 GLY B O 1
ATOM 4420 N N . PHE B 2 166 ? 53.716 60.369 125.978 1.00 31.88 166 PHE B N 1
ATOM 4421 C CA . PHE B 2 166 ? 52.446 59.976 126.587 1.00 31.81 166 PHE B CA 1
ATOM 4422 C C . PHE B 2 166 ? 51.722 61.191 127.160 1.00 31.61 166 PHE B C 1
ATOM 4423 O O . PHE B 2 166 ? 52.160 61.787 128.150 1.00 31.50 166 PHE B O 1
ATOM 4431 N N . ARG B 2 167 ? 50.625 61.559 126.500 1.00 31.25 167 ARG B N 1
ATOM 4432 C CA . ARG B 2 167 ? 49.801 62.720 126.867 1.00 30.91 167 ARG B CA 1
ATOM 4433 C C . ARG B 2 167 ? 50.550 64.064 126.863 1.00 31.17 167 ARG B C 1
ATOM 4434 O O . ARG B 2 167 ? 50.158 65.005 127.560 1.00 31.36 167 ARG B O 1
ATOM 4442 N N . HIS B 2 168 ? 51.618 64.163 126.068 1.00 31.06 168 HIS B N 1
ATOM 4443 C CA . HIS B 2 168 ? 52.367 65.418 125.956 1.00 30.77 168 HIS B CA 1
ATOM 4444 C C . HIS B 2 168 ? 51.496 66.536 125.386 1.00 30.83 168 HIS B C 1
ATOM 4445 O O . HIS B 2 168 ? 51.537 67.661 125.863 1.00 31.52 168 HIS B O 1
ATOM 4452 N N . ARG B 2 169 ? 50.703 66.223 124.368 1.00 31.14 169 ARG B N 1
ATOM 4453 C CA . ARG B 2 169 ? 49.814 67.211 123.742 1.00 31.00 169 ARG B CA 1
ATOM 4454 C C . ARG B 2 169 ? 48.980 67.955 124.786 1.00 31.02 169 ARG B C 1
ATOM 4455 O O . ARG B 2 169 ? 49.026 69.186 124.872 1.00 30.70 169 ARG B O 1
ATOM 4463 N N . ASP B 2 170 ? 48.235 67.191 125.583 1.00 30.87 170 ASP B N 1
ATOM 4464 C CA . ASP B 2 170 ? 47.264 67.766 126.497 1.00 30.56 170 ASP B CA 1
ATOM 4465 C C . ASP B 2 170 ? 47.882 68.265 127.800 1.00 30.19 170 ASP B C 1
ATOM 4466 O O . ASP B 2 170 ? 47.363 69.211 128.399 1.00 30.09 170 ASP B O 1
ATOM 4471 N N . ASP B 2 171 ? 48.984 67.644 128.230 1.00 30.10 171 ASP B N 1
ATOM 4472 C CA . ASP B 2 171 ? 49.765 68.156 129.370 1.00 30.12 171 ASP B CA 1
ATOM 4473 C C . ASP B 2 171 ? 50.281 69.559 129.085 1.00 30.22 171 ASP B C 1
ATOM 4474 O O . ASP B 2 171 ? 50.235 70.416 129.954 1.00 30.04 171 ASP B O 1
ATOM 4479 N N . VAL B 2 172 ? 50.774 69.789 127.865 1.00 30.50 172 VAL B N 1
ATOM 4480 C CA . VAL B 2 172 ? 51.185 71.137 127.448 1.00 30.63 172 VAL B CA 1
ATOM 4481 C C . VAL B 2 172 ? 50.009 72.128 127.566 1.00 30.62 172 VAL B C 1
ATOM 4482 O O . VAL B 2 172 ? 50.161 73.215 128.118 1.00 30.19 172 VAL B O 1
ATOM 4486 N N . ALA B 2 173 ? 48.846 71.733 127.051 1.00 30.55 173 ALA B N 1
ATOM 4487 C CA . ALA B 2 173 ? 47.646 72.572 127.103 1.00 30.82 173 ALA B CA 1
ATOM 4488 C C . ALA B 2 173 ? 47.208 72.868 128.542 1.00 30.89 173 ALA B C 1
ATOM 4489 O O . ALA B 2 173 ? 46.865 73.992 128.865 1.00 31.17 173 ALA B O 1
ATOM 4491 N N . GLU B 2 174 ? 47.242 71.851 129.394 1.00 31.48 174 GLU B N 1
ATOM 4492 C CA . GLU B 2 174 ? 46.800 71.964 130.776 1.00 31.90 174 GLU B CA 1
ATOM 4493 C C . GLU B 2 174 ? 47.762 72.787 131.634 1.00 32.36 174 GLU B C 1
ATOM 4494 O O . GLU B 2 174 ? 47.318 73.674 132.379 1.00 32.56 174 GLU B O 1
ATOM 4500 N N . VAL B 2 175 ? 49.067 72.517 131.518 1.00 32.44 175 VAL B N 1
ATOM 4501 C CA . VAL B 2 175 ? 50.090 73.329 132.204 1.00 32.77 175 VAL B CA 1
ATOM 4502 C C . VAL B 2 175 ? 50.061 74.804 131.775 1.00 32.43 175 VAL B C 1
ATOM 4503 O O . VAL B 2 175 ? 50.261 75.690 132.605 1.00 32.84 175 VAL B O 1
ATOM 4507 N N . THR B 2 176 ? 49.825 75.064 130.491 1.00 32.35 176 THR B N 1
ATOM 4508 C CA . THR B 2 176 ? 49.719 76.442 129.991 1.00 32.41 176 THR B CA 1
ATOM 4509 C C . THR B 2 176 ? 48.565 77.191 130.674 1.00 32.63 176 THR B C 1
ATOM 4510 O O . THR B 2 176 ? 48.703 78.365 131.014 1.00 32.58 176 THR B O 1
ATOM 4514 N N . LYS B 2 177 ? 47.442 76.495 130.871 1.00 33.11 177 LYS B N 1
ATOM 4515 C CA . LYS B 2 177 ? 46.275 77.026 131.599 1.00 33.53 177 LYS B CA 1
ATOM 4516 C C . LYS B 2 177 ? 46.585 77.352 133.060 1.00 33.41 177 LYS B C 1
ATOM 4517 O O . LYS B 2 177 ? 46.107 78.359 133.592 1.00 33.75 177 LYS B O 1
ATOM 4523 N N . LEU B 2 178 ? 47.367 76.483 133.700 1.00 33.37 178 LEU B N 1
ATOM 4524 C CA . LEU B 2 178 ? 47.726 76.619 135.110 1.00 33.48 178 LEU B CA 1
ATOM 4525 C C . LEU B 2 178 ? 48.547 77.879 135.338 1.00 33.31 178 LEU B C 1
ATOM 4526 O O . LEU B 2 178 ? 48.387 78.569 136.350 1.00 33.31 178 LEU B O 1
ATOM 4531 N N . LEU B 2 179 ? 49.431 78.151 134.384 1.00 33.08 179 LEU B N 1
ATOM 4532 C CA . LEU B 2 179 ? 50.343 79.276 134.445 1.00 32.69 179 LEU B CA 1
ATOM 4533 C C . LEU B 2 179 ? 49.660 80.585 134.068 1.00 33.00 179 LEU B C 1
ATOM 4534 O O . LEU B 2 179 ? 49.943 81.629 134.672 1.00 32.99 179 LEU B O 1
ATOM 4539 N N . ALA B 2 180 ? 48.759 80.527 133.087 1.00 33.04 180 ALA B N 1
ATOM 4540 C CA . ALA B 2 180 ? 48.024 81.713 132.635 1.00 33.24 180 ALA B CA 1
ATOM 4541 C C . ALA B 2 180 ? 47.147 82.297 133.751 1.00 33.60 180 ALA B C 1
ATOM 4542 O O . ALA B 2 180 ? 47.046 83.525 133.896 1.00 33.69 180 ALA B O 1
ATOM 4544 N N . THR B 2 181 ? 46.538 81.409 134.542 1.00 33.95 181 THR B N 1
ATOM 4545 C CA . THR B 2 181 ? 45.716 81.784 135.700 1.00 34.16 181 THR B CA 1
ATOM 4546 C C . THR B 2 181 ? 46.539 82.509 136.772 1.00 34.33 181 THR B C 1
ATOM 4547 O O . THR B 2 181 ? 46.003 83.314 137.528 1.00 34.22 181 THR B O 1
ATOM 4551 N N . MET B 2 182 ? 47.839 82.229 136.813 1.00 34.82 182 MET B N 1
ATOM 4552 C CA . MET B 2 182 ? 48.776 82.964 137.670 1.00 35.22 182 MET B CA 1
ATOM 4553 C C . MET B 2 182 ? 49.417 84.176 136.982 1.00 35.03 182 MET B C 1
ATOM 4554 O O . MET B 2 182 ? 50.308 84.813 137.550 1.00 35.20 182 MET B O 1
ATOM 4559 N N . GLY B 2 183 ? 48.973 84.491 135.768 1.00 34.86 183 GLY B N 1
ATOM 4560 C CA . GLY B 2 183 ? 49.521 85.622 135.021 1.00 34.85 183 GLY B CA 1
ATOM 4561 C C . GLY B 2 183 ? 50.890 85.374 134.406 1.00 35.01 183 GLY B C 1
ATOM 4562 O O . GLY B 2 183 ? 51.654 86.317 134.171 1.00 34.98 183 GLY B O 1
ATOM 4563 N N . ILE B 2 184 ? 51.192 84.104 134.132 1.00 34.96 184 ILE B N 1
ATOM 4564 C CA . ILE B 2 184 ? 52.457 83.702 133.514 1.00 34.93 184 ILE B CA 1
ATOM 4565 C C . ILE B 2 184 ? 52.187 83.147 132.118 1.00 35.15 184 ILE B C 1
ATOM 4566 O O . ILE B 2 184 ? 51.441 82.174 131.966 1.00 35.11 184 ILE B O 1
ATOM 4571 N N . LYS B 2 185 ? 52.776 83.780 131.107 1.00 35.19 185 LYS B N 1
ATOM 4572 C CA . LYS B 2 185 ? 52.659 83.307 129.722 1.00 35.49 185 LYS B CA 1
ATOM 4573 C C . LYS B 2 185 ? 53.840 82.427 129.322 1.00 35.13 185 LYS B C 1
ATOM 4574 O O . LYS B 2 185 ? 54.929 82.548 129.883 1.00 35.11 185 LYS B O 1
ATOM 4580 N N . VAL B 2 186 ? 53.629 81.543 128.352 1.00 35.02 186 VAL B N 1
ATOM 4581 C CA . VAL B 2 186 ? 54.734 80.724 127.850 1.00 35.04 186 VAL B CA 1
ATOM 4582 C C . VAL B 2 186 ? 55.488 81.443 126.726 1.00 34.78 186 VAL B C 1
ATOM 4583 O O . VAL B 2 186 ? 54.885 81.989 125.794 1.00 34.75 186 VAL B O 1
ATOM 4587 N N . ASN B 2 187 ? 56.811 81.483 126.867 1.00 34.21 187 ASN B N 1
ATOM 4588 C CA . ASN B 2 187 ? 57.693 81.989 125.830 1.00 33.47 187 ASN B CA 1
ATOM 4589 C C . ASN B 2 187 ? 57.817 80.923 124.731 1.00 33.16 187 ASN B C 1
ATOM 4590 O O . ASN B 2 187 ? 57.207 81.037 123.663 1.00 33.15 187 ASN B O 1
ATOM 4595 N N . VAL B 2 188 ? 58.585 79.875 125.014 1.00 32.48 188 VAL B N 1
ATOM 4596 C CA . VAL B 2 188 ? 58.757 78.766 124.082 1.00 31.83 188 VAL B CA 1
ATOM 4597 C C . VAL B 2 188 ? 58.381 77.453 124.763 1.00 31.64 188 VAL B C 1
ATOM 4598 O O . VAL B 2 188 ? 58.803 77.188 125.887 1.00 31.98 188 VAL B O 1
ATOM 4602 N N . CYS B 2 189 ? 57.569 76.646 124.087 1.00 31.16 189 CYS B N 1
ATOM 4603 C CA . CYS B 2 189 ? 57.420 75.239 124.441 1.00 30.77 189 CYS B CA 1
ATOM 4604 C C . CYS B 2 189 ? 58.321 74.453 123.497 1.00 30.78 189 CYS B C 1
ATOM 4605 O O . CYS B 2 189 ? 58.239 74.611 122.278 1.00 30.83 189 CYS B O 1
ATOM 4608 N N . ALA B 2 190 ? 59.175 73.607 124.065 1.00 30.54 190 ALA B N 1
ATOM 4609 C CA . ALA B 2 190 ? 60.220 72.947 123.304 1.00 30.57 190 ALA B CA 1
ATOM 4610 C C . ALA B 2 190 ? 60.571 71.585 123.899 1.00 30.64 190 ALA B C 1
ATOM 4611 O O . ALA B 2 190 ? 60.550 71.419 125.120 1.00 30.93 190 ALA B O 1
ATOM 4613 N N . PRO B 2 191 ? 60.938 70.613 123.044 1.00 30.57 191 PRO B N 1
ATOM 4614 C CA . PRO B 2 191 ? 60.965 70.670 121.569 1.00 30.70 191 PRO B CA 1
ATOM 4615 C C . PRO B 2 191 ? 59.608 70.778 120.837 1.00 31.13 191 PRO B C 1
ATOM 4616 O O . PRO B 2 191 ? 59.574 71.239 119.691 1.00 31.18 191 PRO B O 1
ATOM 4620 N N . LEU B 2 192 ? 58.516 70.378 121.485 1.00 31.35 192 LEU B N 1
ATOM 4621 C CA . LEU B 2 192 ? 57.219 70.247 120.811 1.00 32.16 192 LEU B CA 1
ATOM 4622 C C . LEU B 2 192 ? 56.614 71.575 120.359 1.00 32.46 192 LEU B C 1
ATOM 4623 O O . LEU B 2 192 ? 56.236 72.400 121.184 1.00 33.07 192 LEU B O 1
ATOM 4628 N N . GLY B 2 193 ? 56.518 71.754 119.044 1.00 32.47 193 GLY B N 1
ATOM 4629 C CA . GLY B 2 193 ? 55.958 72.961 118.448 1.00 32.50 193 GLY B CA 1
ATOM 4630 C C . GLY B 2 193 ? 57.010 74.004 118.091 1.00 32.80 193 GLY B C 1
ATOM 4631 O O . GLY B 2 193 ? 56.719 74.975 117.380 1.00 32.65 193 GLY B O 1
ATOM 4632 N N . ALA B 2 194 ? 58.233 73.801 118.582 1.00 32.78 194 ALA B N 1
ATOM 4633 C CA . ALA B 2 194 ? 59.298 74.793 118.470 1.00 32.69 194 ALA B CA 1
ATOM 4634 C C . ALA B 2 194 ? 60.145 74.609 117.222 1.00 32.96 194 ALA B C 1
ATOM 4635 O O . ALA B 2 194 ? 60.373 73.491 116.782 1.00 32.86 194 ALA B O 1
ATOM 4637 N N . SER B 2 195 ? 60.606 75.725 116.665 1.00 33.42 195 SER B N 1
ATOM 4638 C CA . SER B 2 195 ? 61.588 75.725 115.589 1.00 33.99 195 SER B CA 1
ATOM 4639 C C . SER B 2 195 ? 62.980 76.026 116.160 1.00 34.26 195 SER B C 1
ATOM 4640 O O . SER B 2 195 ? 63.096 76.421 117.326 1.00 34.31 195 SER B O 1
ATOM 4643 N N . PRO B 2 196 ? 64.044 75.807 115.358 1.00 34.50 196 PRO B N 1
ATOM 4644 C CA . PRO B 2 196 ? 65.391 76.245 115.746 1.00 34.55 196 PRO B CA 1
ATOM 4645 C C . PRO B 2 196 ? 65.462 77.724 116.144 1.00 34.77 196 PRO B C 1
ATOM 4646 O O . PRO B 2 196 ? 66.150 78.060 117.110 1.00 34.98 196 PRO B O 1
ATOM 4650 N N . ASP B 2 197 ? 64.754 78.589 115.413 1.00 34.72 197 ASP B N 1
ATOM 4651 C CA . ASP B 2 197 ? 64.682 80.008 115.748 1.00 34.84 197 ASP B CA 1
ATOM 4652 C C . ASP B 2 197 ? 64.000 80.297 117.092 1.00 34.72 197 ASP B C 1
ATOM 4653 O O . ASP B 2 197 ? 64.371 81.251 117.775 1.00 34.67 197 ASP B O 1
ATOM 4658 N N . ASP B 2 198 ? 63.023 79.469 117.470 1.00 34.76 198 ASP B N 1
ATOM 4659 C CA . ASP B 2 198 ? 62.422 79.531 118.809 1.00 34.59 198 ASP B CA 1
ATOM 4660 C C . ASP B 2 198 ? 63.439 79.156 119.880 1.00 34.49 198 ASP B C 1
ATOM 4661 O O . ASP B 2 198 ? 63.445 79.736 120.960 1.00 34.51 198 ASP B O 1
ATOM 4666 N N . LEU B 2 199 ? 64.296 78.183 119.581 1.00 34.43 199 LEU B N 1
ATOM 4667 C CA . LEU B 2 199 ? 65.333 77.770 120.528 1.00 34.45 199 LEU B CA 1
ATOM 4668 C C . LEU B 2 199 ? 66.343 78.883 120.776 1.00 34.43 199 LEU B C 1
ATOM 4669 O O . LEU B 2 199 ? 66.890 78.996 121.874 1.00 34.79 199 LEU B O 1
ATOM 4674 N N . ARG B 2 200 ? 66.558 79.712 119.756 1.00 34.28 200 ARG B N 1
ATOM 4675 C CA . ARG B 2 200 ? 67.401 80.899 119.851 1.00 33.86 200 ARG B CA 1
ATOM 4676 C C . ARG B 2 200 ? 66.831 81.936 120.825 1.00 34.13 200 ARG B C 1
ATOM 4677 O O . ARG B 2 200 ? 67.580 82.732 121.395 1.00 33.82 200 ARG B O 1
ATOM 4685 N N . LYS B 2 201 ? 65.511 81.924 121.015 1.00 34.19 201 LYS B N 1
ATOM 4686 C CA . LYS B 2 201 ? 64.869 82.903 121.892 1.00 34.44 201 LYS B CA 1
ATOM 4687 C C . LYS B 2 201 ? 64.453 82.356 123.268 1.00 33.75 201 LYS B C 1
ATOM 4688 O O . LYS B 2 201 ? 63.657 82.972 123.977 1.00 33.59 201 LYS B O 1
ATOM 4694 N N . LEU B 2 202 ? 65.038 81.218 123.648 1.00 33.33 202 LEU B N 1
ATOM 4695 C CA . LEU B 2 202 ? 64.783 80.578 124.947 1.00 32.90 202 LEU B CA 1
ATOM 4696 C C . LEU B 2 202 ? 65.254 81.398 126.151 1.00 32.83 202 LEU B C 1
ATOM 4697 O O . LEU B 2 202 ? 64.684 81.293 127.237 1.00 32.38 202 LEU B O 1
ATOM 4702 N N . GLY B 2 203 ? 66.293 82.211 125.952 1.00 32.92 203 GLY B N 1
ATOM 4703 C CA . GLY B 2 203 ? 66.944 82.922 127.046 1.00 32.83 203 GLY B CA 1
ATOM 4704 C C . GLY B 2 203 ? 66.185 84.105 127.613 1.00 33.17 203 GLY B C 1
ATOM 4705 O O . GLY B 2 203 ? 66.537 84.618 128.684 1.00 33.20 203 GLY B O 1
ATOM 4706 N N . GLN B 2 204 ? 65.149 84.553 126.907 1.00 33.38 204 GLN B N 1
ATOM 4707 C CA . GLN B 2 204 ? 64.384 85.719 127.358 1.00 33.76 204 GLN B CA 1
ATOM 4708 C C . GLN B 2 204 ? 63.303 85.368 128.393 1.00 33.75 204 GLN B C 1
ATOM 4709 O O . GLN B 2 204 ? 62.699 86.269 128.987 1.00 33.98 204 GLN B O 1
ATOM 4715 N N . ALA B 2 205 ? 63.079 84.068 128.608 1.00 33.40 205 ALA B N 1
ATOM 4716 C CA . ALA B 2 205 ? 62.183 83.595 129.669 1.00 33.33 205 ALA B CA 1
ATOM 4717 C C . ALA B 2 205 ? 62.801 83.793 131.058 1.00 33.24 205 ALA B C 1
ATOM 4718 O O . ALA B 2 205 ? 64.030 83.850 131.204 1.00 33.58 205 ALA B O 1
ATOM 4720 N N . HIS B 2 206 ? 61.946 83.930 132.069 1.00 32.97 206 HIS B N 1
ATOM 4721 C CA . HIS B 2 206 ? 62.402 84.168 133.443 1.00 32.68 206 HIS B CA 1
ATOM 4722 C C . HIS B 2 206 ? 62.831 82.857 134.086 1.00 32.41 206 HIS B C 1
ATOM 4723 O O . HIS B 2 206 ? 63.790 82.819 134.862 1.00 32.38 206 HIS B O 1
ATOM 4730 N N . PHE B 2 207 ? 62.107 81.790 133.751 1.00 32.20 207 PHE B N 1
ATOM 4731 C CA . PHE B 2 207 ? 62.385 80.445 134.259 1.00 31.70 207 PHE B CA 1
ATOM 4732 C C . PHE B 2 207 ? 61.882 79.372 133.300 1.00 31.67 207 PHE B C 1
ATOM 4733 O O . PHE B 2 207 ? 61.332 79.678 132.242 1.00 31.75 207 PHE B O 1
ATOM 4741 N N . ASN B 2 208 ? 62.085 78.115 133.680 1.00 31.73 208 ASN B N 1
ATOM 4742 C CA . ASN B 2 208 ? 61.656 76.980 132.885 1.00 31.51 208 ASN B CA 1
ATOM 4743 C C . ASN B 2 208 ? 60.771 76.030 133.679 1.00 31.64 208 ASN B C 1
ATOM 4744 O O . ASN B 2 208 ? 61.064 75.701 134.827 1.00 31.75 208 ASN B O 1
ATOM 4749 N N . VAL B 2 209 ? 59.683 75.600 133.060 1.00 31.62 209 VAL B N 1
ATOM 4750 C CA . VAL B 2 209 ? 58.905 74.487 133.577 1.00 32.04 209 VAL B CA 1
ATOM 4751 C C . VAL B 2 209 ? 59.456 73.185 132.963 1.00 32.11 209 VAL B C 1
ATOM 4752 O O . VAL B 2 209 ? 59.320 72.955 131.755 1.00 31.87 209 VAL B O 1
ATOM 4756 N N . LEU B 2 210 ? 60.116 72.375 133.797 1.00 32.26 210 LEU B N 1
ATOM 4757 C CA . LEU B 2 210 ? 60.598 71.052 133.388 1.00 32.67 210 LEU B CA 1
ATOM 4758 C C . LEU B 2 210 ? 59.442 70.059 133.488 1.00 33.16 210 LEU B C 1
ATOM 4759 O O . LEU B 2 210 ? 59.152 69.525 134.562 1.00 32.87 210 LEU B O 1
ATOM 4764 N N . MET B 2 211 ? 58.793 69.831 132.351 1.00 33.42 211 MET B N 1
ATOM 4765 C CA . MET B 2 211 ? 57.617 68.997 132.275 1.00 34.33 211 MET B CA 1
ATOM 4766 C C . MET B 2 211 ? 57.954 67.517 132.466 1.00 33.67 211 MET B C 1
ATOM 4767 O O . MET B 2 211 ? 57.271 66.809 133.217 1.00 33.42 211 MET B O 1
ATOM 4772 N N . TYR B 2 212 ? 59.001 67.062 131.780 1.00 33.18 212 TYR B N 1
ATOM 4773 C CA . TYR B 2 212 ? 59.411 65.656 131.807 1.00 32.75 212 TYR B CA 1
ATOM 4774 C C . TYR B 2 212 ? 60.933 65.585 131.922 1.00 32.82 212 TYR B C 1
ATOM 4775 O O . TYR B 2 212 ? 61.655 65.823 130.936 1.00 32.63 212 TYR B O 1
ATOM 4784 N N . PRO B 2 213 ? 61.431 65.312 133.140 1.00 32.85 213 PRO B N 1
ATOM 4785 C CA . PRO B 2 213 ? 62.858 65.073 133.358 1.00 32.99 213 PRO B CA 1
ATOM 4786 C C . PRO B 2 213 ? 63.517 64.117 132.355 1.00 33.37 213 PRO B C 1
ATOM 4787 O O . PRO B 2 213 ? 64.660 64.362 131.962 1.00 33.46 213 PRO B O 1
ATOM 4791 N N . GLU B 2 214 ? 62.830 63.058 131.925 1.00 33.60 214 GLU B N 1
ATOM 4792 C CA . GLU B 2 214 ? 63.491 62.113 131.013 1.00 34.33 214 GLU B CA 1
ATOM 4793 C C . GLU B 2 214 ? 63.837 62.697 129.641 1.00 34.39 214 GLU B C 1
ATOM 4794 O O . GLU B 2 214 ? 64.783 62.243 129.005 1.00 34.15 214 GLU B O 1
ATOM 4800 N N . THR B 2 215 ? 63.103 63.722 129.209 1.00 34.71 215 THR B N 1
ATOM 4801 C CA . THR B 2 215 ? 63.331 64.308 127.879 1.00 34.64 215 THR B CA 1
ATOM 4802 C C . THR B 2 215 ? 63.736 65.790 127.915 1.00 34.66 215 THR B C 1
ATOM 4803 O O . THR B 2 215 ? 64.022 66.381 126.879 1.00 34.57 215 THR B O 1
ATOM 4807 N N . GLY B 2 216 ? 63.782 66.378 129.110 1.00 34.85 216 GLY B N 1
ATOM 4808 C CA . GLY B 2 216 ? 64.133 67.788 129.252 1.00 34.87 216 GLY B CA 1
ATOM 4809 C C . GLY B 2 216 ? 65.192 68.131 130.283 1.00 35.12 216 GLY B C 1
ATOM 4810 O O . GLY B 2 216 ? 65.659 69.265 130.321 1.00 34.97 216 GLY B O 1
ATOM 4811 N N . GLU B 2 217 ? 65.577 67.164 131.115 1.00 35.37 217 GLU B N 1
ATOM 4812 C CA . GLU B 2 217 ? 66.500 67.423 132.232 1.00 36.07 217 GLU B CA 1
ATOM 4813 C C . GLU B 2 217 ? 67.821 68.100 131.827 1.00 35.97 217 GLU B C 1
ATOM 4814 O O . GLU B 2 217 ? 68.238 69.066 132.460 1.00 36.34 217 GLU B O 1
ATOM 4820 N N . SER B 2 218 ? 68.476 67.602 130.785 1.00 36.09 218 SER B N 1
ATOM 4821 C CA . SER B 2 218 ? 69.811 68.100 130.429 1.00 36.42 218 SER B CA 1
ATOM 4822 C C . SER B 2 218 ? 69.789 69.522 129.878 1.00 36.28 218 SER B C 1
ATOM 4823 O O . SER B 2 218 ? 70.683 70.316 130.179 1.00 36.59 218 SER B O 1
ATOM 4826 N N . ALA B 2 219 ? 68.766 69.832 129.084 1.00 36.09 219 ALA B N 1
ATOM 4827 C CA . ALA B 2 219 ? 68.572 71.171 128.529 1.00 36.01 219 ALA B CA 1
ATOM 4828 C C . ALA B 2 219 ? 68.172 72.172 129.609 1.00 36.02 219 ALA B C 1
ATOM 4829 O O . ALA B 2 219 ? 68.501 73.359 129.519 1.00 36.24 219 ALA B O 1
ATOM 4831 N N . ALA B 2 220 ? 67.462 71.690 130.627 1.00 35.85 220 ALA B N 1
ATOM 4832 C CA . ALA B 2 220 ? 67.071 72.518 131.760 1.00 35.72 220 ALA B CA 1
ATOM 4833 C C . ALA B 2 220 ? 68.295 72.970 132.565 1.00 35.81 220 ALA B C 1
ATOM 4834 O O . ALA B 2 220 ? 68.364 74.113 133.010 1.00 35.47 220 ALA B O 1
ATOM 4836 N N . ARG B 2 221 ? 69.247 72.059 132.745 1.00 36.21 221 ARG B N 1
ATOM 4837 C CA . ARG B 2 221 ? 70.468 72.340 133.486 1.00 36.64 221 ARG B CA 1
ATOM 4838 C C . ARG B 2 221 ? 71.361 73.306 132.717 1.00 36.79 221 ARG B C 1
ATOM 4839 O O . ARG B 2 221 ? 71.953 74.220 133.313 1.00 36.94 221 ARG B O 1
ATOM 4847 N N . HIS B 2 222 ? 71.455 73.112 131.400 1.00 36.84 222 HIS B N 1
ATOM 4848 C CA . HIS B 2 222 ? 72.242 74.022 130.566 1.00 36.94 222 HIS B CA 1
ATOM 4849 C C . HIS B 2 222 ? 71.670 75.431 130.601 1.00 36.72 222 HIS B C 1
ATOM 4850 O O . HIS B 2 222 ? 72.413 76.393 130.735 1.00 36.97 222 HIS B O 1
ATOM 4857 N N . LEU B 2 223 ? 70.348 75.549 130.486 1.00 36.67 223 LEU B N 1
ATOM 4858 C CA . LEU B 2 223 ? 69.698 76.857 130.477 1.00 36.54 223 LEU B CA 1
ATOM 4859 C C . LEU B 2 223 ? 69.820 77.564 131.823 1.00 36.74 223 LEU B C 1
ATOM 4860 O O . LEU B 2 223 ? 69.725 78.787 131.901 1.00 36.25 223 LEU B O 1
ATOM 4865 N N . GLU B 2 224 ? 70.027 76.777 132.876 1.00 37.24 224 GLU B N 1
ATOM 4866 C CA . GLU B 2 224 ? 70.258 77.307 134.209 1.00 37.73 224 GLU B CA 1
ATOM 4867 C C . GLU B 2 224 ? 71.654 77.937 134.303 1.00 37.90 224 GLU B C 1
ATOM 4868 O O . GLU B 2 224 ? 71.825 78.983 134.932 1.00 37.87 224 GLU B O 1
ATOM 4874 N N . ARG B 2 225 ? 72.641 77.301 133.668 1.00 38.11 225 ARG B N 1
ATOM 4875 C CA . ARG B 2 225 ? 74.003 77.847 133.593 1.00 38.40 225 ARG B CA 1
ATOM 4876 C C . ARG B 2 225 ? 74.094 78.988 132.584 1.00 37.96 225 ARG B C 1
ATOM 4877 O O . ARG B 2 225 ? 74.615 80.049 132.897 1.00 38.05 225 ARG B O 1
ATOM 4885 N N . ALA B 2 226 ? 73.609 78.749 131.366 1.00 37.44 226 ALA B N 1
ATOM 4886 C CA . ALA B 2 226 ? 73.776 79.692 130.260 1.00 36.76 226 ALA B CA 1
ATOM 4887 C C . ALA B 2 226 ? 72.896 80.934 130.395 1.00 36.20 226 ALA B C 1
ATOM 4888 O O . ALA B 2 226 ? 73.354 82.054 130.149 1.00 35.99 226 ALA B O 1
ATOM 4890 N N . CYS B 2 227 ? 71.643 80.724 130.801 1.00 35.43 227 CYS B N 1
ATOM 4891 C CA . CYS B 2 227 ? 70.628 81.779 130.809 1.00 34.80 227 CYS B CA 1
ATOM 4892 C C . CYS B 2 227 ? 70.170 82.145 132.218 1.00 34.47 227 CYS B C 1
ATOM 4893 O O . CYS B 2 227 ? 69.242 82.936 132.390 1.00 34.27 227 CYS B O 1
ATOM 4896 N N . LYS B 2 228 ? 70.831 81.561 133.216 1.00 34.28 228 LYS B N 1
ATOM 4897 C CA . LYS B 2 228 ? 70.522 81.790 134.631 1.00 34.21 228 LYS B CA 1
ATOM 4898 C C . LYS B 2 228 ? 69.026 81.629 134.933 1.00 33.41 228 LYS B C 1
ATOM 4899 O O . LYS B 2 228 ? 68.437 82.397 135.696 1.00 33.31 228 LYS B O 1
ATOM 4905 N N . GLN B 2 229 ? 68.427 80.614 134.320 1.00 32.69 229 GLN B N 1
ATOM 4906 C CA . GLN B 2 229 ? 67.004 80.318 134.491 1.00 32.09 229 GLN B CA 1
ATOM 4907 C C . GLN B 2 229 ? 66.806 79.186 135.484 1.00 32.00 229 GLN B C 1
ATOM 4908 O O . GLN B 2 229 ? 67.295 78.081 135.256 1.00 32.36 229 GLN B O 1
ATOM 4914 N N . PRO B 2 230 ? 66.122 79.459 136.611 1.00 31.91 230 PRO B N 1
ATOM 4915 C CA . PRO B 2 230 ? 65.669 78.345 137.445 1.00 31.84 230 PRO B CA 1
ATOM 4916 C C . PRO B 2 230 ? 64.718 77.443 136.671 1.00 31.82 230 PRO B C 1
ATOM 4917 O O . PRO B 2 230 ? 64.016 77.909 135.770 1.00 32.11 230 PRO B O 1
ATOM 4921 N N . PHE B 2 231 ? 64.709 76.158 137.002 1.00 31.36 231 PHE B N 1
ATOM 4922 C CA . PHE B 2 231 ? 63.702 75.269 136.462 1.00 30.79 231 PHE B CA 1
ATOM 4923 C C . PHE B 2 231 ? 62.999 74.513 137.579 1.00 30.94 231 PHE B C 1
ATOM 4924 O O . PHE B 2 231 ? 63.609 74.191 138.602 1.00 30.73 231 PHE B O 1
ATOM 4932 N N . THR B 2 232 ? 61.707 74.266 137.382 1.00 30.91 232 THR B N 1
ATOM 4933 C CA . THR B 2 232 ? 60.884 73.578 138.368 1.00 31.26 232 THR B CA 1
ATOM 4934 C C . THR B 2 232 ? 61.288 72.109 138.529 1.00 31.52 232 THR B C 1
ATOM 4935 O O . THR B 2 232 ? 61.563 71.412 137.551 1.00 31.53 232 THR B O 1
ATOM 4939 N N . LYS B 2 233 ? 61.320 71.665 139.781 1.00 31.81 233 LYS B N 1
ATOM 4940 C CA . LYS B 2 233 ? 61.693 70.304 140.142 1.00 32.01 233 LYS B CA 1
ATOM 4941 C C . LYS B 2 233 ? 60.460 69.416 140.378 1.00 32.22 233 LYS B C 1
ATOM 4942 O O . LYS B 2 233 ? 60.567 68.184 140.428 1.00 32.53 233 LYS B O 1
ATOM 4948 N N . ILE B 2 234 ? 59.292 70.041 140.502 1.00 31.97 234 ILE B N 1
ATOM 4949 C CA . ILE B 2 234 ? 58.053 69.312 140.756 1.00 31.58 234 ILE B CA 1
ATOM 4950 C C . ILE B 2 234 ? 57.216 69.201 139.492 1.00 31.51 234 ILE B C 1
ATOM 4951 O O . ILE B 2 234 ? 56.927 70.210 138.839 1.00 31.51 234 ILE B O 1
ATOM 4956 N N . VAL B 2 235 ? 56.855 67.960 139.151 1.00 31.31 235 VAL B N 1
ATOM 4957 C CA . VAL B 2 235 ? 56.021 67.659 137.994 1.00 30.66 235 VAL B CA 1
ATOM 4958 C C . VAL B 2 235 ? 54.550 67.589 138.416 1.00 31.07 235 VAL B C 1
ATOM 4959 O O . VAL B 2 235 ? 54.168 66.727 139.234 1.00 31.08 235 VAL B O 1
ATOM 4963 N N . PRO B 2 236 ? 53.724 68.510 137.873 1.00 31.05 236 PRO B N 1
ATOM 4964 C CA . PRO B 2 236 ? 52.332 68.699 138.281 1.00 30.95 236 PRO B CA 1
ATOM 4965 C C . PRO B 2 236 ? 51.372 67.605 137.822 1.00 31.19 236 PRO B C 1
ATOM 4966 O O . PRO B 2 236 ? 50.441 67.879 137.059 1.00 30.86 236 PRO B O 1
ATOM 4970 N N . ILE B 2 237 ? 51.605 66.381 138.298 1.00 31.29 237 ILE B N 1
ATOM 4971 C CA . ILE B 2 237 ? 50.700 65.256 138.088 1.00 31.11 237 ILE B CA 1
ATOM 4972 C C . ILE B 2 237 ? 50.170 64.872 139.464 1.00 31.51 237 ILE B C 1
ATOM 4973 O O . ILE B 2 237 ? 50.936 64.482 140.354 1.00 31.54 237 ILE B O 1
ATOM 4978 N N . GLY B 2 238 ? 48.859 65.023 139.639 1.00 31.55 238 GLY B N 1
ATOM 4979 C CA . GLY B 2 238 ? 48.219 64.887 140.937 1.00 31.80 238 GLY B CA 1
ATOM 4980 C C . GLY B 2 238 ? 47.813 66.247 141.466 1.00 31.83 238 GLY B C 1
ATOM 4981 O O . GLY B 2 238 ? 48.363 67.258 141.044 1.00 32.38 238 GLY B O 1
ATOM 4982 N N . VAL B 2 239 ? 46.847 66.276 142.381 1.00 31.91 239 VAL B N 1
ATOM 4983 C CA . VAL B 2 239 ? 46.380 67.541 142.973 1.00 31.89 239 VAL B CA 1
ATOM 4984 C C . VAL B 2 239 ? 47.449 68.151 143.888 1.00 32.14 239 VAL B C 1
ATOM 4985 O O . VAL B 2 239 ? 47.774 69.336 143.769 1.00 32.48 239 VAL B O 1
ATOM 4989 N N . GLY B 2 240 ? 47.988 67.334 144.792 1.00 32.10 240 GLY B N 1
ATOM 4990 C CA . GLY B 2 240 ? 49.073 67.744 145.675 1.00 32.45 240 GLY B CA 1
ATOM 4991 C C . GLY B 2 240 ? 50.293 68.254 144.926 1.00 32.71 240 GLY B C 1
ATOM 4992 O O . GLY B 2 240 ? 50.757 69.363 145.183 1.00 32.97 240 GLY B O 1
ATOM 4993 N N . ALA B 2 241 ? 50.795 67.454 143.986 1.00 32.85 241 ALA B N 1
ATOM 4994 C CA . ALA B 2 241 ? 51.951 67.827 143.168 1.00 32.87 241 ALA B CA 1
ATOM 4995 C C . ALA B 2 241 ? 51.721 69.087 142.318 1.00 33.03 241 ALA B C 1
ATOM 4996 O O . ALA B 2 241 ? 52.641 69.884 142.115 1.00 33.01 241 ALA B O 1
ATOM 4998 N N . THR B 2 242 ? 50.498 69.256 141.819 1.00 33.26 242 THR B N 1
ATOM 4999 C CA . THR B 2 242 ? 50.109 70.471 141.096 1.00 33.08 242 THR B CA 1
ATOM 5000 C C . THR B 2 242 ? 50.165 71.698 142.026 1.00 33.13 242 THR B C 1
ATOM 5001 O O . THR B 2 242 ? 50.646 72.755 141.631 1.00 33.43 242 THR B O 1
ATOM 5005 N N . ARG B 2 243 ? 49.711 71.541 143.267 1.00 33.16 243 ARG B N 1
ATOM 5006 C CA . ARG B 2 243 ? 49.798 72.616 144.267 1.00 32.98 243 ARG B CA 1
ATOM 5007 C C . ARG B 2 243 ? 51.239 72.950 144.657 1.00 32.74 243 ARG B C 1
ATOM 5008 O O . ARG B 2 243 ? 51.600 74.121 144.763 1.00 32.90 243 ARG B O 1
ATOM 5016 N N . ASP B 2 244 ? 52.053 71.920 144.872 1.00 32.49 244 ASP B N 1
ATOM 5017 C CA . ASP B 2 244 ? 53.472 72.106 145.161 1.00 32.31 244 ASP B CA 1
ATOM 5018 C C . ASP B 2 244 ? 54.200 72.770 143.998 1.00 32.11 244 ASP B C 1
ATOM 5019 O O . ASP B 2 244 ? 55.048 73.637 144.213 1.00 32.15 244 ASP B O 1
ATOM 5024 N N . PHE B 2 245 ? 53.862 72.352 142.775 1.00 31.83 245 PHE B N 1
ATOM 5025 C CA . PHE B 2 245 ? 54.370 72.971 141.546 1.00 31.18 245 PHE B CA 1
ATOM 5026 C C . PHE B 2 245 ? 54.066 74.473 141.506 1.00 31.27 245 PHE B C 1
ATOM 5027 O O . PHE B 2 245 ? 54.955 75.277 141.238 1.00 31.36 245 PHE B O 1
ATOM 5035 N N . LEU B 2 246 ? 52.816 74.843 141.785 1.00 31.35 246 LEU B N 1
ATOM 5036 C CA . LEU B 2 246 ? 52.418 76.250 141.774 1.00 31.31 246 LEU B CA 1
ATOM 5037 C C . LEU B 2 246 ? 53.092 77.053 142.890 1.00 31.59 246 LEU B C 1
ATOM 5038 O O . LEU B 2 246 ? 53.465 78.211 142.677 1.00 31.62 246 LEU B O 1
ATOM 5043 N N . ALA B 2 247 ? 53.259 76.440 144.062 1.00 31.74 247 ALA B N 1
ATOM 5044 C CA . ALA B 2 247 ? 54.019 77.062 145.153 1.00 32.42 247 ALA B CA 1
ATOM 5045 C C . ALA B 2 247 ? 55.489 77.239 144.762 1.00 32.83 247 ALA B C 1
ATOM 5046 O O . ALA B 2 247 ? 56.112 78.245 145.100 1.00 32.94 247 ALA B O 1
ATOM 5048 N N . GLU B 2 248 ? 56.028 76.262 144.037 1.00 33.52 248 GLU B N 1
ATOM 5049 C CA . GLU B 2 248 ? 57.393 76.336 143.516 1.00 34.24 248 GLU B CA 1
ATOM 5050 C C . GLU B 2 248 ? 57.556 77.488 142.520 1.00 34.56 248 GLU B C 1
ATOM 5051 O O . GLU B 2 248 ? 58.500 78.274 142.625 1.00 34.89 248 GLU B O 1
ATOM 5057 N N . VAL B 2 249 ? 56.635 77.570 141.560 1.00 34.81 249 VAL B N 1
ATOM 5058 C CA . VAL B 2 249 ? 56.594 78.655 140.577 1.00 34.89 249 VAL B CA 1
ATOM 5059 C C . VAL B 2 249 ? 56.467 80.008 141.270 1.00 35.24 249 VAL B C 1
ATOM 5060 O O . VAL B 2 249 ? 57.124 80.978 140.877 1.00 35.44 249 VAL B O 1
ATOM 5064 N N . SER B 2 250 ? 55.631 80.055 142.307 1.00 35.51 250 SER B N 1
ATOM 5065 C CA . SER B 2 250 ? 55.442 81.251 143.126 1.00 35.64 250 SER B CA 1
ATOM 5066 C C . SER B 2 250 ? 56.745 81.737 143.765 1.00 35.87 250 SER B C 1
ATOM 5067 O O . SER B 2 250 ? 57.004 82.936 143.804 1.00 35.90 250 SER B O 1
ATOM 5070 N N . LYS B 2 251 ? 57.550 80.804 144.266 1.00 36.09 251 LYS B N 1
ATOM 5071 C CA . LYS B 2 251 ? 58.828 81.125 144.898 1.00 36.57 251 LYS B CA 1
ATOM 5072 C C . LYS B 2 251 ? 59.837 81.623 143.865 1.00 36.10 251 LYS B C 1
ATOM 5073 O O . LYS B 2 251 ? 60.584 82.563 144.119 1.00 35.96 251 LYS B O 1
ATOM 5079 N N . ILE B 2 252 ? 59.846 80.986 142.697 1.00 36.00 252 ILE B N 1
ATOM 5080 C CA . ILE B 2 252 ? 60.719 81.393 141.594 1.00 35.67 252 ILE B CA 1
ATOM 5081 C C . ILE B 2 252 ? 60.423 82.834 141.138 1.00 35.63 252 ILE B C 1
ATOM 5082 O O . ILE B 2 252 ? 61.350 83.599 140.868 1.00 35.71 252 ILE B O 1
ATOM 5087 N N . THR B 2 253 ? 59.142 83.198 141.090 1.00 35.52 253 THR B N 1
ATOM 5088 C CA . THR B 2 253 ? 58.697 84.442 140.447 1.00 35.45 253 THR B CA 1
ATOM 5089 C C . THR B 2 253 ? 58.259 85.552 141.406 1.00 35.43 253 THR B C 1
ATOM 5090 O O . THR B 2 253 ? 58.307 86.731 141.053 1.00 35.21 253 THR B O 1
ATOM 5094 N N . GLY B 2 254 ? 57.816 85.176 142.603 1.00 35.50 254 GLY B N 1
ATOM 5095 C CA . GLY B 2 254 ? 57.311 86.147 143.581 1.00 35.63 254 GLY B CA 1
ATOM 5096 C C . GLY B 2 254 ? 55.852 86.510 143.352 1.00 35.70 254 GLY B C 1
ATOM 5097 O O . GLY B 2 254 ? 55.330 87.431 143.974 1.00 35.99 254 GLY B O 1
ATOM 5098 N N . LEU B 2 255 ? 55.198 85.788 142.447 1.00 35.73 255 LEU B N 1
ATOM 5099 C CA . LEU B 2 255 ? 53.776 85.969 142.167 1.00 35.65 255 LEU B CA 1
ATOM 5100 C C . LEU B 2 255 ? 52.949 85.061 143.077 1.00 35.60 255 LEU B C 1
ATOM 5101 O O . LEU B 2 255 ? 53.362 83.930 143.342 1.00 35.67 255 LEU B O 1
ATOM 5106 N N . PRO B 2 256 ? 51.785 85.548 143.564 1.00 35.55 256 PRO B N 1
ATOM 5107 C CA . PRO B 2 256 ? 50.922 84.678 144.370 1.00 35.53 256 PRO B CA 1
ATOM 5108 C C . PRO B 2 256 ? 50.390 83.505 143.554 1.00 35.59 256 PRO B C 1
ATOM 5109 O O . PRO B 2 256 ? 50.183 83.638 142.343 1.00 35.45 256 PRO B O 1
ATOM 5113 N N . VAL B 2 257 ? 50.195 82.364 144.210 1.00 35.74 257 VAL B N 1
ATOM 5114 C CA . VAL B 2 257 ? 49.533 81.230 143.573 1.00 35.57 257 VAL B CA 1
ATOM 5115 C C . VAL B 2 257 ? 48.037 81.532 143.458 1.00 35.51 257 VAL B C 1
ATOM 5116 O O . VAL B 2 257 ? 47.367 81.834 144.451 1.00 35.57 257 VAL B O 1
ATOM 5120 N N . VAL B 2 258 ? 47.553 81.507 142.219 1.00 35.44 258 VAL B N 1
ATOM 5121 C CA . VAL B 2 258 ? 46.140 81.660 141.897 1.00 35.31 258 VAL B CA 1
ATOM 5122 C C . VAL B 2 258 ? 45.708 80.374 141.200 1.00 35.55 258 VAL B C 1
ATOM 5123 O O . VAL B 2 258 ? 46.426 79.852 140.334 1.00 35.31 258 VAL B O 1
ATOM 5127 N N . THR B 2 259 ? 44.555 79.845 141.605 1.00 35.42 259 THR B N 1
ATOM 5128 C CA . THR B 2 259 ? 44.001 78.659 140.970 1.00 35.19 259 THR B CA 1
ATOM 5129 C C . THR B 2 259 ? 42.554 78.883 140.562 1.00 35.36 259 THR B C 1
ATOM 5130 O O . THR B 2 259 ? 41.820 79.631 141.211 1.00 35.61 259 THR B O 1
ATOM 5134 N N . ASP B 2 260 ? 42.160 78.235 139.471 1.00 35.48 260 ASP B N 1
ATOM 5135 C CA . ASP B 2 260 ? 40.756 78.089 139.118 1.00 35.42 260 ASP B CA 1
ATOM 5136 C C . ASP B 2 260 ? 40.383 76.625 139.356 1.00 34.96 260 ASP B C 1
ATOM 5137 O O . ASP B 2 260 ? 40.764 75.737 138.588 1.00 34.98 260 ASP B O 1
ATOM 5142 N N . GLU B 2 261 ? 39.648 76.383 140.434 1.00 34.37 261 GLU B N 1
ATOM 5143 C CA . GLU B 2 261 ? 39.276 75.029 140.834 1.00 34.00 261 GLU B CA 1
ATOM 5144 C C . GLU B 2 261 ? 37.799 74.719 140.580 1.00 33.62 261 GLU B C 1
ATOM 5145 O O . GLU B 2 261 ? 37.243 73.783 141.169 1.00 33.26 261 GLU B O 1
ATOM 5151 N N . SER B 2 262 ? 37.173 75.502 139.697 1.00 33.24 262 SER B N 1
ATOM 5152 C CA . SER B 2 262 ? 35.747 75.347 139.396 1.00 32.92 262 SER B CA 1
ATOM 5153 C C . SER B 2 262 ? 35.387 73.996 138.746 1.00 32.77 262 SER B C 1
ATOM 5154 O O . SER B 2 262 ? 34.240 73.561 138.846 1.00 33.28 262 SER B O 1
ATOM 5157 N N . THR B 2 263 ? 36.354 73.334 138.105 1.00 32.32 263 THR B N 1
ATOM 5158 C CA . THR B 2 263 ? 36.131 71.990 137.535 1.00 31.70 263 THR B CA 1
ATOM 5159 C C . THR B 2 263 ? 37.033 70.879 138.118 1.00 31.46 263 THR B C 1
ATOM 5160 O O . THR B 2 263 ? 37.132 69.798 137.528 1.00 31.31 263 THR B O 1
ATOM 5164 N N . LEU B 2 264 ? 37.681 71.148 139.257 1.00 30.85 264 LEU B N 1
ATOM 5165 C CA . LEU B 2 264 ? 38.434 70.128 140.007 1.00 30.60 264 LEU B CA 1
ATOM 5166 C C . LEU B 2 264 ? 37.456 69.211 140.750 1.00 30.45 264 LEU B C 1
ATOM 5167 O O . LEU B 2 264 ? 36.839 69.616 141.755 1.00 30.42 264 LEU B O 1
ATOM 5172 N N . ARG B 2 265 ? 37.311 67.983 140.258 1.00 30.03 265 ARG B N 1
ATOM 5173 C CA . ARG B 2 265 ? 36.280 67.070 140.771 1.00 29.89 265 ARG B CA 1
ATOM 5174 C C . ARG B 2 265 ? 36.830 65.814 141.459 1.00 29.83 265 ARG B C 1
ATOM 5175 O O . ARG B 2 265 ? 36.122 65.173 142.234 1.00 29.43 265 ARG B O 1
ATOM 5183 N N . GLN B 2 266 ? 38.100 65.498 141.198 1.00 29.64 266 GLN B N 1
ATOM 5184 C CA . GLN B 2 266 ? 38.751 64.327 141.783 1.00 29.85 266 GLN B CA 1
ATOM 5185 C C . GLN B 2 266 ? 38.676 64.272 143.325 1.00 29.60 266 GLN B C 1
ATOM 5186 O O . GLN B 2 266 ? 38.315 63.229 143.865 1.00 30.03 266 GLN B O 1
ATOM 5192 N N . PRO B 2 267 ? 38.999 65.385 144.036 1.00 29.29 267 PRO B N 1
ATOM 5193 C CA . PRO B 2 267 ? 38.961 65.274 145.496 1.00 28.94 267 PRO B CA 1
ATOM 5194 C C . PRO B 2 267 ? 37.592 64.855 146.043 1.00 28.95 267 PRO B C 1
ATOM 5195 O O . PRO B 2 267 ? 37.533 64.012 146.938 1.00 28.91 267 PRO B O 1
ATOM 5199 N N . TRP B 2 268 ? 36.509 65.414 145.503 1.00 28.94 268 TRP B N 1
ATOM 5200 C CA . TRP B 2 268 ? 35.160 65.035 145.945 1.00 29.17 268 TRP B CA 1
ATOM 5201 C C . TRP B 2 268 ? 34.759 63.620 145.502 1.00 29.22 268 TRP B C 1
ATOM 5202 O O . TRP B 2 268 ? 34.157 62.875 146.281 1.00 29.43 268 TRP B O 1
ATOM 5213 N N . TRP B 2 269 ? 35.088 63.254 144.261 1.00 28.72 269 TRP B N 1
ATOM 5214 C CA . TRP B 2 269 ? 34.895 61.887 143.804 1.00 28.53 269 TRP B CA 1
ATOM 5215 C C . TRP B 2 269 ? 35.536 60.890 144.768 1.00 28.73 269 TRP B C 1
ATOM 5216 O O . TRP B 2 269 ? 34.919 59.876 145.126 1.00 29.01 269 TRP B O 1
ATOM 5227 N N . SER B 2 270 ? 36.760 61.194 145.200 1.00 28.78 270 SER B N 1
ATOM 5228 C CA . SER B 2 270 ? 37.511 60.324 146.108 1.00 29.08 270 SER B CA 1
ATOM 5229 C C . SER B 2 270 ? 37.012 60.396 147.554 1.00 29.04 270 SER B C 1
ATOM 5230 O O . SER B 2 270 ? 37.122 59.425 148.298 1.00 29.38 270 SER B O 1
ATOM 5233 N N . ALA B 2 271 ? 36.458 61.539 147.947 1.00 28.93 271 ALA B N 1
ATOM 5234 C CA . ALA B 2 271 ? 35.948 61.712 149.306 1.00 28.98 271 ALA B CA 1
ATOM 5235 C C . ALA B 2 271 ? 34.540 61.137 149.469 1.00 29.14 271 ALA B C 1
ATOM 5236 O O . ALA B 2 271 ? 34.137 60.791 150.581 1.00 29.19 271 ALA B O 1
ATOM 5238 N N . SER B 2 272 ? 33.792 61.047 148.367 1.00 29.04 272 SER B N 1
ATOM 5239 C CA . SER B 2 272 ? 32.435 60.505 148.391 1.00 28.98 272 SER B CA 1
ATOM 5240 C C . SER B 2 272 ? 32.408 59.029 148.823 1.00 28.96 272 SER B C 1
ATOM 5241 O O . SER B 2 272 ? 33.372 58.287 148.600 1.00 28.71 272 SER B O 1
ATOM 5244 N N . VAL B 2 273 ? 31.295 58.608 149.424 1.00 29.15 273 VAL B N 1
ATOM 5245 C CA . VAL B 2 273 ? 31.167 57.245 149.949 1.00 29.68 273 VAL B CA 1
ATOM 5246 C C . VAL B 2 273 ? 31.194 56.155 148.864 1.00 30.26 273 VAL B C 1
ATOM 5247 O O . VAL B 2 273 ? 31.497 54.992 149.157 1.00 30.05 273 VAL B O 1
ATOM 5251 N N . ASP B 2 274 ? 30.916 56.540 147.616 1.00 30.72 274 ASP B N 1
ATOM 5252 C CA . ASP B 2 274 ? 31.113 55.645 146.477 1.00 31.70 274 ASP B CA 1
ATOM 5253 C C . ASP B 2 274 ? 32.536 55.057 146.476 1.00 31.75 274 ASP B C 1
ATOM 5254 O O . ASP B 2 274 ? 32.732 53.918 146.049 1.00 31.36 274 ASP B O 1
ATOM 5259 N N . SER B 2 275 ? 33.507 55.836 146.963 1.00 32.04 275 SER B N 1
ATOM 5260 C CA . SER B 2 275 ? 34.942 55.482 146.886 1.00 32.52 275 SER B CA 1
ATOM 5261 C C . SER B 2 275 ? 35.544 54.768 148.113 1.00 32.81 275 SER B C 1
ATOM 5262 O O . SER B 2 275 ? 36.730 54.434 148.102 1.00 32.45 275 SER B O 1
ATOM 5265 N N . THR B 2 276 ? 34.762 54.541 149.168 1.00 33.41 276 THR B N 1
ATOM 5266 C CA . THR B 2 276 ? 35.349 53.979 150.393 1.00 34.14 276 THR B CA 1
ATOM 5267 C C . THR B 2 276 ? 35.868 52.549 150.203 1.00 34.19 276 THR B C 1
ATOM 5268 O O . THR B 2 276 ? 36.762 52.106 150.934 1.00 34.50 276 THR B O 1
ATOM 5272 N N . TYR B 2 277 ? 35.329 51.839 149.212 1.00 34.17 277 TYR B N 1
ATOM 5273 C CA . TYR B 2 277 ? 35.808 50.491 148.876 1.00 34.05 277 TYR B CA 1
ATOM 5274 C C . TYR B 2 277 ? 37.231 50.502 148.320 1.00 33.73 277 TYR B C 1
ATOM 5275 O O . TYR B 2 277 ? 37.889 49.460 148.280 1.00 34.39 277 TYR B O 1
ATOM 5284 N N . LEU B 2 278 ? 37.704 51.674 147.901 1.00 32.87 278 LEU B N 1
ATOM 5285 C CA . LEU B 2 278 ? 39.042 51.816 147.332 1.00 32.26 278 LEU B CA 1
ATOM 5286 C C . LEU B 2 278 ? 40.126 51.837 148.392 1.00 32.05 278 LEU B C 1
ATOM 5287 O O . LEU B 2 278 ? 41.320 51.789 148.061 1.00 32.16 278 LEU B O 1
ATOM 5292 N N . THR B 2 279 ? 39.719 51.924 149.658 1.00 31.56 279 THR B N 1
ATOM 5293 C CA . THR B 2 279 ? 40.666 52.027 150.765 1.00 31.14 279 THR B CA 1
ATOM 5294 C C . THR B 2 279 ? 41.496 50.756 150.930 1.00 30.92 279 THR B C 1
ATOM 5295 O O . THR B 2 279 ? 40.956 49.660 151.144 1.00 30.63 279 THR B O 1
ATOM 5299 N N . GLY B 2 280 ? 42.810 50.923 150.821 1.00 30.44 280 GLY B N 1
ATOM 5300 C CA . GLY B 2 280 ? 43.752 49.850 151.083 1.00 30.34 280 GLY B CA 1
ATOM 5301 C C . GLY B 2 280 ? 43.894 48.862 149.950 1.00 30.38 280 GLY B C 1
ATOM 5302 O O . GLY B 2 280 ? 44.561 47.839 150.103 1.00 30.67 280 GLY B O 1
ATOM 5303 N N . LYS B 2 281 ? 43.266 49.150 148.815 1.00 30.49 281 LYS B N 1
ATOM 5304 C CA . LYS B 2 281 ? 43.427 48.297 147.641 1.00 30.66 281 LYS B CA 1
ATOM 5305 C C . LYS B 2 281 ? 44.880 48.312 147.222 1.00 30.51 281 LYS B C 1
ATOM 5306 O O . LYS B 2 281 ? 45.489 49.374 147.091 1.00 30.68 281 LYS B O 1
ATOM 5312 N N . ARG B 2 282 ? 45.434 47.121 147.040 1.00 30.36 282 ARG B N 1
ATOM 5313 C CA . ARG B 2 282 ? 46.866 46.966 146.818 1.00 30.16 282 ARG B CA 1
ATOM 5314 C C . ARG B 2 282 ? 47.250 47.251 145.372 1.00 29.91 282 ARG B C 1
ATOM 5315 O O . ARG B 2 282 ? 46.767 46.601 144.450 1.00 30.26 282 ARG B O 1
ATOM 5323 N N . VAL B 2 283 ? 48.103 48.251 145.178 1.00 29.58 283 VAL B N 1
ATOM 5324 C CA . VAL B 2 283 ? 48.448 48.680 143.828 1.00 29.06 283 VAL B CA 1
ATOM 5325 C C . VAL B 2 283 ? 49.944 48.512 143.519 1.00 29.23 283 VAL B C 1
ATOM 5326 O O . VAL B 2 283 ? 50.810 48.936 144.293 1.00 29.06 283 VAL B O 1
ATOM 5330 N N . PHE B 2 284 ? 50.224 47.867 142.391 1.00 29.08 284 PHE B N 1
ATOM 5331 C CA . PHE B 2 284 ? 51.566 47.788 141.844 1.00 29.22 284 PHE B CA 1
ATOM 5332 C C . PHE B 2 284 ? 51.738 48.844 140.749 1.00 29.40 284 PHE B C 1
ATOM 5333 O O . PHE B 2 284 ? 50.885 48.970 139.872 1.00 29.42 284 PHE B O 1
ATOM 5341 N N . ILE B 2 285 ? 52.839 49.600 140.807 1.00 29.68 285 ILE B N 1
ATOM 5342 C CA . ILE B 2 285 ? 53.061 50.749 139.918 1.00 29.86 285 ILE B CA 1
ATOM 5343 C C . ILE B 2 285 ? 54.377 50.610 139.140 1.00 30.26 285 ILE B C 1
ATOM 5344 O O . ILE B 2 285 ? 55.429 50.413 139.739 1.00 30.58 285 ILE B O 1
ATOM 5349 N N . PHE B 2 286 ? 54.309 50.694 137.810 1.00 30.26 286 PHE B N 1
ATOM 5350 C CA . PHE B 2 286 ? 55.499 50.566 136.952 1.00 30.56 286 PHE B CA 1
ATOM 5351 C C . PHE B 2 286 ? 55.396 51.497 135.720 1.00 31.01 286 PHE B C 1
ATOM 5352 O O . PHE B 2 286 ? 54.311 51.964 135.382 1.00 30.94 286 PHE B O 1
ATOM 5360 N N . GLY B 2 287 ? 56.522 51.792 135.074 1.00 31.32 287 GLY B N 1
ATOM 5361 C CA . GLY B 2 287 ? 56.533 52.746 133.953 1.00 32.52 287 GLY B CA 1
ATOM 5362 C C . GLY B 2 287 ? 57.798 53.576 134.001 1.00 33.08 287 GLY B C 1
ATOM 5363 O O . GLY B 2 287 ? 58.795 53.107 134.540 1.00 33.37 287 GLY B O 1
ATOM 5364 N N . ASP B 2 288 ? 57.785 54.794 133.444 1.00 33.20 288 ASP B N 1
ATOM 5365 C CA . ASP B 2 288 ? 58.945 55.685 133.638 1.00 33.40 288 ASP B CA 1
ATOM 5366 C C . ASP B 2 288 ? 58.918 56.327 135.023 1.00 33.20 288 ASP B C 1
ATOM 5367 O O . ASP B 2 288 ? 57.860 56.404 135.650 1.00 33.32 288 ASP B O 1
ATOM 5372 N N . GLY B 2 289 ? 60.087 56.752 135.497 1.00 32.96 289 GLY B N 1
ATOM 5373 C CA . GLY B 2 289 ? 60.244 57.325 136.829 1.00 32.46 289 GLY B CA 1
ATOM 5374 C C . GLY B 2 289 ? 59.291 58.455 137.150 1.00 32.69 289 GLY B C 1
ATOM 5375 O O . GLY B 2 289 ? 58.673 58.449 138.211 1.00 33.12 289 GLY B O 1
ATOM 5376 N N . THR B 2 290 ? 59.166 59.422 136.241 1.00 32.83 290 THR B N 1
ATOM 5377 C CA . THR B 2 290 ? 58.292 60.579 136.455 1.00 32.94 290 THR B CA 1
ATOM 5378 C C . THR B 2 290 ? 56.854 60.164 136.743 1.00 32.95 290 THR B C 1
ATOM 5379 O O . THR B 2 290 ? 56.247 60.634 137.706 1.00 33.58 290 THR B O 1
ATOM 5383 N N . HIS B 2 291 ? 56.321 59.276 135.918 1.00 32.53 291 HIS B N 1
ATOM 5384 C CA . HIS B 2 291 ? 54.922 58.879 136.040 1.00 32.23 291 HIS B CA 1
ATOM 5385 C C . HIS B 2 291 ? 54.646 57.927 137.212 1.00 31.72 291 HIS B C 1
ATOM 5386 O O . HIS B 2 291 ? 53.569 57.963 137.802 1.00 31.73 291 HIS B O 1
ATOM 5393 N N . VAL B 2 292 ? 55.631 57.107 137.556 1.00 31.14 292 VAL B N 1
ATOM 5394 C CA . VAL B 2 292 ? 55.533 56.201 138.703 1.00 30.90 292 VAL B CA 1
ATOM 5395 C C . VAL B 2 292 ? 55.551 56.949 140.043 1.00 30.75 292 VAL B C 1
ATOM 5396 O O . VAL B 2 292 ? 54.736 56.664 140.920 1.00 30.82 292 VAL B O 1
ATOM 5400 N N . ILE B 2 293 ? 56.475 57.902 140.182 1.00 30.65 293 ILE B N 1
ATOM 5401 C CA . ILE B 2 293 ? 56.566 58.744 141.372 1.00 30.57 293 ILE B CA 1
ATOM 5402 C C . ILE B 2 293 ? 55.245 59.491 141.563 1.00 30.96 293 ILE B C 1
ATOM 5403 O O . ILE B 2 293 ? 54.673 59.479 142.655 1.00 31.77 293 ILE B O 1
ATOM 5408 N N . ALA B 2 294 ? 54.753 60.112 140.497 1.00 30.74 294 ALA B N 1
ATOM 5409 C CA . ALA B 2 294 ? 53.513 60.871 140.551 1.00 30.99 294 ALA B CA 1
ATOM 5410 C C . ALA B 2 294 ? 52.318 59.993 140.919 1.00 30.88 294 ALA B C 1
ATOM 5411 O O . ALA B 2 294 ? 51.496 60.378 141.763 1.00 30.65 294 ALA B O 1
ATOM 5413 N N . ALA B 2 295 ? 52.231 58.823 140.284 1.00 31.05 295 ALA B N 1
ATOM 5414 C CA . ALA B 2 295 ? 51.130 57.878 140.518 1.00 31.11 295 ALA B CA 1
ATOM 5415 C C . ALA B 2 295 ? 51.077 57.359 141.951 1.00 31.29 295 ALA B C 1
ATOM 5416 O O . ALA B 2 295 ? 49.991 57.195 142.502 1.00 31.69 295 ALA B O 1
ATOM 5418 N N . ALA B 2 296 ? 52.243 57.086 142.538 1.00 31.47 296 ALA B N 1
ATOM 5419 C CA . ALA B 2 296 ? 52.323 56.564 143.914 1.00 31.55 296 ALA B CA 1
ATOM 5420 C C . ALA B 2 296 ? 51.739 57.532 144.946 1.00 31.59 296 ALA B C 1
ATOM 5421 O O . ALA B 2 296 ? 51.048 57.113 145.878 1.00 31.94 296 ALA B O 1
ATOM 5423 N N . ARG B 2 297 ? 52.025 58.820 144.774 1.00 31.54 297 ARG B N 1
ATOM 5424 C CA . ARG B 2 297 ? 51.504 59.852 145.653 1.00 31.42 297 ARG B CA 1
ATOM 5425 C C . ARG B 2 297 ? 49.982 59.978 145.540 1.00 31.51 297 ARG B C 1
ATOM 5426 O O . ARG B 2 297 ? 49.295 60.089 146.558 1.00 31.36 297 ARG B O 1
ATOM 5434 N N . ILE B 2 298 ? 49.469 59.975 144.308 1.00 31.27 298 ILE B N 1
ATOM 5435 C CA . ILE B 2 298 ? 48.024 59.996 144.071 1.00 30.95 298 ILE B CA 1
ATOM 5436 C C . ILE B 2 298 ? 47.382 58.750 144.679 1.00 31.19 298 ILE B C 1
ATOM 5437 O O . ILE B 2 298 ? 46.389 58.851 145.398 1.00 31.31 298 ILE B O 1
ATOM 5442 N N . ALA B 2 299 ? 47.948 57.581 144.367 1.00 30.87 299 ALA B N 1
ATOM 5443 C CA . ALA B 2 299 ? 47.484 56.315 144.923 1.00 31.34 299 ALA B CA 1
ATOM 5444 C C . ALA B 2 299 ? 47.347 56.358 146.443 1.00 31.51 299 ALA B C 1
ATOM 5445 O O . ALA B 2 299 ? 46.288 56.053 146.986 1.00 31.54 299 ALA B O 1
ATOM 5447 N N . ALA B 2 300 ? 48.424 56.740 147.119 1.00 32.10 300 ALA B N 1
ATOM 5448 C CA . ALA B 2 300 ? 48.487 56.670 148.574 1.00 32.72 300 ALA B CA 1
ATOM 5449 C C . ALA B 2 300 ? 47.727 57.799 149.281 1.00 32.86 300 ALA B C 1
ATOM 5450 O O . ALA B 2 300 ? 46.994 57.550 150.239 1.00 33.12 300 ALA B O 1
ATOM 5452 N N . LYS B 2 301 ? 47.902 59.027 148.802 1.00 33.01 301 LYS B N 1
ATOM 5453 C CA . LYS B 2 301 ? 47.468 60.216 149.533 1.00 33.49 301 LYS B CA 1
ATOM 5454 C C . LYS B 2 301 ? 46.190 60.872 149.002 1.00 33.04 301 LYS B C 1
ATOM 5455 O O . LYS B 2 301 ? 45.580 61.695 149.691 1.00 33.14 301 LYS B O 1
ATOM 5461 N N . GLU B 2 302 ? 45.785 60.507 147.789 1.00 32.62 302 GLU B N 1
ATOM 5462 C CA . GLU B 2 302 ? 44.616 61.124 147.155 1.00 32.51 302 GLU B CA 1
ATOM 5463 C C . GLU B 2 302 ? 43.460 60.147 146.910 1.00 32.58 302 GLU B C 1
ATOM 5464 O O . GLU B 2 302 ? 42.285 60.522 147.041 1.00 32.49 302 GLU B O 1
ATOM 5470 N N . VAL B 2 303 ? 43.798 58.895 146.593 1.00 32.40 303 VAL B N 1
ATOM 5471 C CA . VAL B 2 303 ? 42.806 57.851 146.312 1.00 32.44 303 VAL B CA 1
ATOM 5472 C C . VAL B 2 303 ? 42.680 56.841 147.471 1.00 32.39 303 VAL B C 1
ATOM 5473 O O . VAL B 2 303 ? 41.618 56.223 147.660 1.00 32.24 303 VAL B O 1
ATOM 5477 N N . GLY B 2 304 ? 43.752 56.689 148.252 1.00 32.19 304 GLY B N 1
ATOM 5478 C CA . GLY B 2 304 ? 43.737 55.830 149.457 1.00 31.80 304 GLY B CA 1
ATOM 5479 C C . GLY B 2 304 ? 44.094 54.363 149.236 1.00 31.59 304 GLY B C 1
ATOM 5480 O O . GLY B 2 304 ? 43.770 53.512 150.058 1.00 31.08 304 GLY B O 1
ATOM 5481 N N . PHE B 2 305 ? 44.752 54.069 148.114 1.00 31.93 305 PHE B N 1
ATOM 5482 C CA . PHE B 2 305 ? 45.291 52.731 147.844 1.00 32.06 305 PHE B CA 1
ATOM 5483 C C . PHE B 2 305 ? 46.501 52.456 148.755 1.00 32.41 305 PHE B C 1
ATOM 5484 O O . PHE B 2 305 ? 47.133 53.396 149.253 1.00 31.64 305 PHE B O 1
ATOM 5492 N N . GLU B 2 306 ? 46.814 51.173 148.967 1.00 32.60 306 GLU B N 1
ATOM 5493 C CA . GLU B 2 306 ? 48.099 50.777 149.529 1.00 33.27 306 GLU B CA 1
ATOM 5494 C C . GLU B 2 306 ? 49.066 50.459 148.377 1.00 32.87 306 GLU B C 1
ATOM 5495 O O . GLU B 2 306 ? 48.824 49.536 147.603 1.00 32.74 306 GLU B O 1
ATOM 5501 N N . VAL B 2 307 ? 50.143 51.234 148.267 1.00 33.02 307 VAL B N 1
ATOM 5502 C CA . VAL B 2 307 ? 51.170 50.997 147.251 1.00 33.12 307 VAL B CA 1
ATOM 5503 C C . VAL B 2 307 ? 52.051 49.843 147.712 1.00 33.21 307 VAL B C 1
ATOM 5504 O O . VAL B 2 307 ? 52.666 49.894 148.785 1.00 33.25 307 VAL B O 1
ATOM 5508 N N . VAL B 2 308 ? 52.107 48.806 146.884 1.00 33.32 308 VAL B N 1
ATOM 5509 C CA . VAL B 2 308 ? 52.682 47.527 147.288 1.00 33.50 308 VAL B CA 1
ATOM 5510 C C . VAL B 2 308 ? 53.910 47.159 146.423 1.00 33.50 308 VAL B C 1
ATOM 5511 O O . VAL B 2 308 ? 54.629 46.201 146.705 1.00 33.51 308 VAL B O 1
ATOM 5515 N N . GLY B 2 309 ? 54.138 47.958 145.383 1.00 33.50 309 GLY B N 1
ATOM 5516 C CA . GLY B 2 309 ? 55.286 47.827 144.493 1.00 33.11 309 GLY B CA 1
ATOM 5517 C C . GLY B 2 309 ? 55.439 49.110 143.691 1.00 33.25 309 GLY B C 1
ATOM 5518 O O . GLY B 2 309 ? 54.449 49.715 143.278 1.00 32.94 309 GLY B O 1
ATOM 5519 N N . MET B 2 310 ? 56.689 49.526 143.500 1.00 33.16 310 MET B N 1
ATOM 5520 C CA . MET B 2 310 ? 57.040 50.707 142.728 1.00 32.93 310 MET B CA 1
ATOM 5521 C C . MET B 2 310 ? 58.328 50.436 141.970 1.00 32.83 310 MET B C 1
ATOM 5522 O O . MET B 2 310 ? 59.320 49.990 142.557 1.00 32.38 310 MET B O 1
ATOM 5527 N N . GLY B 2 311 ? 58.327 50.745 140.679 1.00 32.27 311 GLY B N 1
ATOM 5528 C CA . GLY B 2 311 ? 59.526 50.592 139.878 1.00 31.77 311 GLY B CA 1
ATOM 5529 C C . GLY B 2 311 ? 59.468 51.380 138.591 1.00 31.52 311 GLY B C 1
ATOM 5530 O O . GLY B 2 311 ? 58.410 51.864 138.202 1.00 31.56 311 GLY B O 1
ATOM 5531 N N . CYS B 2 312 ? 60.618 51.523 137.943 1.00 31.30 312 CYS B N 1
ATOM 5532 C CA . CYS B 2 312 ? 60.696 52.146 136.628 1.00 31.30 312 CYS B CA 1
ATOM 5533 C C . CYS B 2 312 ? 61.710 51.391 135.756 1.00 31.64 312 CYS B C 1
ATOM 5534 O O . CYS B 2 312 ? 62.567 50.673 136.276 1.00 31.35 312 CYS B O 1
ATOM 5537 N N . TYR B 2 313 ? 61.590 51.541 134.438 1.00 31.99 313 TYR B N 1
ATOM 5538 C CA . TYR B 2 313 ? 62.462 50.830 133.492 1.00 32.52 313 TYR B CA 1
ATOM 5539 C C . TYR B 2 313 ? 63.664 51.664 133.049 1.00 33.20 313 TYR B C 1
ATOM 5540 O O . TYR B 2 313 ? 64.614 51.132 132.473 1.00 33.35 313 TYR B O 1
ATOM 5549 N N . ASN B 2 314 ? 63.598 52.969 133.305 1.00 34.29 314 ASN B N 1
ATOM 5550 C CA . ASN B 2 314 ? 64.648 53.915 132.914 1.00 34.85 314 ASN B CA 1
ATOM 5551 C C . ASN B 2 314 ? 65.530 54.279 134.099 1.00 35.59 314 ASN B C 1
ATOM 5552 O O . ASN B 2 314 ? 65.113 55.027 134.994 1.00 35.78 314 ASN B O 1
ATOM 5557 N N . ARG B 2 315 ? 66.749 53.749 134.129 1.00 36.67 315 ARG B N 1
ATOM 5558 C CA . ARG B 2 315 ? 67.579 53.927 135.328 1.00 37.69 315 ARG B CA 1
ATOM 5559 C C . ARG B 2 315 ? 68.172 55.323 135.512 1.00 37.39 315 ARG B C 1
ATOM 5560 O O . ARG B 2 315 ? 68.807 55.619 136.515 1.00 37.11 315 ARG B O 1
ATOM 5568 N N . GLU B 2 316 ? 67.864 56.197 134.565 1.00 37.30 316 GLU B N 1
ATOM 5569 C CA . GLU B 2 316 ? 68.148 57.617 134.658 1.00 37.72 316 GLU B CA 1
ATOM 5570 C C . GLU B 2 316 ? 67.305 58.280 135.754 1.00 37.59 316 GLU B C 1
ATOM 5571 O O . GLU B 2 316 ? 67.680 59.321 136.286 1.00 37.69 316 GLU B O 1
ATOM 5577 N N . MET B 2 317 ? 66.177 57.661 136.101 1.00 37.36 317 MET B N 1
ATOM 5578 C CA . MET B 2 317 ? 65.283 58.171 137.144 1.00 36.89 317 MET B CA 1
ATOM 5579 C C . MET B 2 317 ? 65.312 57.312 138.421 1.00 36.67 317 MET B C 1
ATOM 5580 O O . MET B 2 317 ? 64.438 57.428 139.282 1.00 36.10 317 MET B O 1
ATOM 5585 N N . ALA B 2 318 ? 66.327 56.458 138.527 1.00 36.58 318 ALA B N 1
ATOM 5586 C CA . ALA B 2 318 ? 66.479 55.523 139.644 1.00 36.70 318 ALA B CA 1
ATOM 5587 C C . ALA B 2 318 ? 66.657 56.203 141.004 1.00 36.71 318 ALA B C 1
ATOM 5588 O O . ALA B 2 318 ? 66.064 55.775 141.991 1.00 36.46 318 ALA B O 1
ATOM 5590 N N . ARG B 2 319 ? 67.464 57.260 141.048 1.00 37.01 319 ARG B N 1
ATOM 5591 C CA . ARG B 2 319 ? 67.676 58.028 142.286 1.00 37.32 319 ARG B CA 1
ATOM 5592 C C . ARG B 2 319 ? 66.373 58.579 142.887 1.00 36.83 319 ARG B C 1
ATOM 5593 O O . ARG B 2 319 ? 66.026 58.234 144.024 1.00 36.68 319 ARG B O 1
ATOM 5601 N N . PRO B 2 320 ? 65.650 59.447 142.141 1.00 36.62 320 PRO B N 1
ATOM 5602 C CA . PRO B 2 320 ? 64.377 59.934 142.703 1.00 36.35 320 PRO B CA 1
ATOM 5603 C C . PRO B 2 320 ? 63.342 58.836 142.993 1.00 36.17 320 PRO B C 1
ATOM 5604 O O . PRO B 2 320 ? 62.527 58.998 143.912 1.00 35.92 320 PRO B O 1
ATOM 5608 N N . LEU B 2 321 ? 63.376 57.735 142.239 1.00 36.01 321 LEU B N 1
ATOM 5609 C CA . LEU B 2 321 ? 62.430 56.644 142.474 1.00 36.32 321 LEU B CA 1
ATOM 5610 C C . LEU B 2 321 ? 62.731 55.894 143.762 1.00 36.19 321 LEU B C 1
ATOM 5611 O O . LEU B 2 321 ? 61.823 55.582 144.527 1.00 36.38 321 LEU B O 1
ATOM 5616 N N . ARG B 2 322 ? 64.005 55.607 143.995 1.00 36.40 322 ARG B N 1
ATOM 5617 C CA . ARG B 2 322 ? 64.446 55.019 145.261 1.00 36.53 322 ARG B CA 1
ATOM 5618 C C . ARG B 2 322 ? 64.052 55.888 146.460 1.00 36.02 322 ARG B C 1
ATOM 5619 O O . ARG B 2 322 ? 63.614 55.372 147.486 1.00 35.68 322 ARG B O 1
ATOM 5627 N N . THR B 2 323 ? 64.193 57.203 146.299 1.00 35.77 323 THR B N 1
ATOM 5628 C CA . THR B 2 323 ? 63.828 58.182 147.318 1.00 35.83 323 THR B CA 1
ATOM 5629 C C . THR B 2 323 ? 62.315 58.189 147.561 1.00 35.45 323 THR B C 1
ATOM 5630 O O . THR B 2 323 ? 61.866 58.233 148.704 1.00 35.06 323 THR B O 1
ATOM 5634 N N . ALA B 2 324 ? 61.543 58.144 146.477 1.00 35.47 324 ALA B N 1
ATOM 5635 C CA . ALA B 2 324 ? 60.085 58.085 146.560 1.00 35.25 324 ALA B CA 1
ATOM 5636 C C . ALA B 2 324 ? 59.611 56.766 147.180 1.00 35.29 324 ALA B C 1
ATOM 5637 O O . ALA B 2 324 ? 58.772 56.769 148.075 1.00 35.04 324 ALA B O 1
ATOM 5639 N N . ALA B 2 325 ? 60.157 55.646 146.701 1.00 35.24 325 ALA B N 1
ATOM 5640 C CA . ALA B 2 325 ? 59.753 54.321 147.170 1.00 35.17 325 ALA B CA 1
ATOM 5641 C C . ALA B 2 325 ? 59.915 54.152 148.689 1.00 35.21 325 ALA B C 1
ATOM 5642 O O . ALA B 2 325 ? 59.073 53.539 149.343 1.00 34.98 325 ALA B O 1
ATOM 5644 N N . ALA B 2 326 ? 60.998 54.706 149.228 1.00 35.68 326 ALA B N 1
ATOM 5645 C CA . ALA B 2 326 ? 61.310 54.648 150.660 1.00 36.28 326 ALA B CA 1
ATOM 5646 C C . ALA B 2 326 ? 60.228 55.282 151.543 1.00 36.73 326 ALA B C 1
ATOM 5647 O O . ALA B 2 326 ? 59.948 54.783 152.634 1.00 37.08 326 ALA B O 1
ATOM 5649 N N . GLU B 2 327 ? 59.619 56.364 151.062 1.00 37.24 327 GLU B N 1
ATOM 5650 C CA . GLU B 2 327 ? 58.488 57.004 151.742 1.00 38.21 327 GLU B CA 1
ATOM 5651 C C . GLU B 2 327 ? 57.309 56.035 151.969 1.00 37.92 327 GLU B C 1
ATOM 5652 O O . GLU B 2 327 ? 56.500 56.228 152.878 1.00 38.09 327 GLU B O 1
ATOM 5658 N N . TYR B 2 328 ? 57.227 54.996 151.142 1.00 37.70 328 TYR B N 1
ATOM 5659 C CA . TYR B 2 328 ? 56.157 53.999 151.231 1.00 37.30 328 TYR B CA 1
ATOM 5660 C C . TYR B 2 328 ? 56.606 52.705 151.915 1.00 37.30 328 TYR B C 1
ATOM 5661 O O . TYR B 2 328 ? 55.809 51.778 152.072 1.00 37.44 328 TYR B O 1
ATOM 5670 N N . GLY B 2 329 ? 57.872 52.654 152.330 1.00 37.18 329 GLY B N 1
ATOM 5671 C CA . GLY B 2 329 ? 58.430 51.482 153.004 1.00 37.04 329 GLY B CA 1
ATOM 5672 C C . GLY B 2 329 ? 58.769 50.389 152.010 1.00 37.08 329 GLY B C 1
ATOM 5673 O O . GLY B 2 329 ? 58.764 49.203 152.346 1.00 37.02 329 GLY B O 1
ATOM 5674 N N . LEU B 2 330 ? 59.065 50.807 150.784 1.00 36.81 330 LEU B N 1
ATOM 5675 C CA . LEU B 2 330 ? 59.277 49.912 149.660 1.00 36.95 330 LEU B CA 1
ATOM 5676 C C . LEU B 2 330 ? 60.672 50.104 149.073 1.00 36.94 330 LEU B C 1
ATOM 5677 O O . LEU B 2 330 ? 61.222 51.205 149.110 1.00 36.94 330 LEU B O 1
ATOM 5682 N N . GLU B 2 331 ? 61.240 49.034 148.527 1.00 36.77 331 GLU B N 1
ATOM 5683 C CA . GLU B 2 331 ? 62.431 49.160 147.708 1.00 36.87 331 GLU B CA 1
ATOM 5684 C C . GLU B 2 331 ? 62.008 49.235 146.249 1.00 36.21 331 GLU B C 1
ATOM 5685 O O . GLU B 2 331 ? 61.137 48.485 145.806 1.00 36.66 331 GLU B O 1
ATOM 5691 N N . ALA B 2 332 ? 62.610 50.160 145.513 1.00 35.32 332 ALA B N 1
ATOM 5692 C CA . ALA B 2 332 ? 62.276 50.374 144.117 1.00 34.34 332 ALA B CA 1
ATOM 5693 C C . ALA B 2 332 ? 62.755 49.208 143.247 1.00 33.94 332 ALA B C 1
ATOM 5694 O O . ALA B 2 332 ? 63.850 48.665 143.445 1.00 33.58 332 ALA B O 1
ATOM 5696 N N . LEU B 2 333 ? 61.905 48.802 142.313 1.00 33.36 333 LEU B N 1
ATOM 5697 C CA . LEU B 2 333 ? 62.276 47.821 141.296 1.00 32.75 333 LEU B CA 1
ATOM 5698 C C . LEU B 2 333 ? 62.800 48.589 140.088 1.00 32.30 333 LEU B C 1
ATOM 5699 O O . LEU B 2 333 ? 62.042 49.269 139.390 1.00 32.18 333 LEU B O 1
ATOM 5704 N N . ILE B 2 334 ? 64.103 48.497 139.855 1.00 32.21 334 ILE B N 1
ATOM 5705 C CA . ILE B 2 334 ? 64.731 49.121 138.697 1.00 31.92 334 ILE B CA 1
ATOM 5706 C C . ILE B 2 334 ? 65.147 47.997 137.748 1.00 31.86 334 ILE B C 1
ATOM 5707 O O . ILE B 2 334 ? 66.057 47.224 138.050 1.00 31.12 334 ILE B O 1
ATOM 5712 N N . THR B 2 335 ? 64.448 47.902 136.616 1.00 32.01 335 THR B N 1
ATOM 5713 C CA . THR B 2 335 ? 64.677 46.844 135.623 1.00 31.97 335 THR B CA 1
ATOM 5714 C C . THR B 2 335 ? 64.037 47.221 134.291 1.00 32.27 335 THR B C 1
ATOM 5715 O O . THR B 2 335 ? 63.020 47.915 134.271 1.00 32.13 335 THR B O 1
ATOM 5719 N N . ASP B 2 336 ? 64.639 46.765 133.192 1.00 32.60 336 ASP B N 1
ATOM 5720 C CA . ASP B 2 336 ? 64.045 46.903 131.855 1.00 33.12 336 ASP B CA 1
ATOM 5721 C C . ASP B 2 336 ? 63.510 45.560 131.347 1.00 33.05 336 ASP B C 1
ATOM 5722 O O . ASP B 2 336 ? 63.055 45.439 130.206 1.00 33.20 336 ASP B O 1
ATOM 5727 N N . ASP B 2 337 ? 63.555 44.563 132.221 1.00 33.12 337 ASP B N 1
ATOM 5728 C CA . ASP B 2 337 ? 63.172 43.194 131.891 1.00 33.30 337 ASP B CA 1
ATOM 5729 C C . ASP B 2 337 ? 61.751 42.921 132.392 1.00 33.18 337 ASP B C 1
ATOM 5730 O O . ASP B 2 337 ? 61.505 42.863 133.604 1.00 33.20 337 ASP B O 1
ATOM 5735 N N . TYR B 2 338 ? 60.823 42.755 131.451 1.00 32.99 338 TYR B N 1
ATOM 5736 C CA . TYR B 2 338 ? 59.398 42.561 131.762 1.00 33.19 338 TYR B CA 1
ATOM 5737 C C . TYR B 2 338 ? 59.115 41.293 132.586 1.00 33.11 338 TYR B C 1
ATOM 5738 O O . TYR B 2 338 ? 58.162 41.265 133.366 1.00 32.95 338 TYR B O 1
ATOM 5747 N N . LEU B 2 339 ? 59.924 40.250 132.384 1.00 33.27 339 LEU B N 1
ATOM 5748 C CA . LEU B 2 339 ? 59.815 38.999 133.151 1.00 33.53 339 LEU B CA 1
ATOM 5749 C C . LEU B 2 339 ? 60.076 39.226 134.636 1.00 33.74 339 LEU B C 1
ATOM 5750 O O . LEU B 2 339 ? 59.469 38.576 135.480 1.00 33.88 339 LEU B O 1
ATOM 5755 N N A GLU B 2 340 ? 60.978 40.157 134.941 0.50 33.97 340 GLU B N 1
ATOM 5756 N N B GLU B 2 340 ? 60.994 40.143 134.936 0.50 33.90 340 GLU B N 1
ATOM 5757 C CA A GLU B 2 340 ? 61.293 40.517 136.314 0.50 34.16 340 GLU B CA 1
ATOM 5758 C CA B GLU B 2 340 ? 61.299 40.541 136.301 0.50 34.04 340 GLU B CA 1
ATOM 5759 C C A GLU B 2 340 ? 60.189 41.391 136.933 0.50 34.34 340 GLU B C 1
ATOM 5760 C C B GLU B 2 340 ? 60.134 41.328 136.911 0.50 34.26 340 GLU B C 1
ATOM 5761 O O A GLU B 2 340 ? 59.961 41.348 138.145 0.50 34.18 340 GLU B O 1
ATOM 5762 O O B GLU B 2 340 ? 59.813 41.166 138.092 0.50 34.06 340 GLU B O 1
ATOM 5773 N N . VAL B 2 341 ? 59.509 42.173 136.091 1.00 34.35 341 VAL B N 1
ATOM 5774 C CA . VAL B 2 341 ? 58.322 42.936 136.491 1.00 34.88 341 VAL B CA 1
ATOM 5775 C C . VAL B 2 341 ? 57.167 41.965 136.800 1.00 35.67 341 VAL B C 1
ATOM 5776 O O . VAL B 2 341 ? 56.454 42.115 137.803 1.00 35.19 341 VAL B O 1
ATOM 5780 N N . GLU B 2 342 ? 57.025 40.956 135.946 1.00 36.45 342 GLU B N 1
ATOM 5781 C CA . GLU B 2 342 ? 56.022 39.917 136.111 1.00 37.60 342 GLU B CA 1
ATOM 5782 C C . GLU B 2 342 ? 56.215 39.131 137.405 1.00 37.73 342 GLU B C 1
ATOM 5783 O O . GLU B 2 342 ? 55.241 38.835 138.106 1.00 37.81 342 GLU B O 1
ATOM 5789 N N . LYS B 2 343 ? 57.466 38.800 137.722 1.00 37.98 343 LYS B N 1
ATOM 5790 C CA . LYS B 2 343 ? 57.773 38.107 138.968 1.00 38.54 343 LYS B CA 1
ATOM 5791 C C . LYS B 2 343 ? 57.433 38.953 140.188 1.00 38.00 343 LYS B C 1
ATOM 5792 O O . LYS B 2 343 ? 56.883 38.447 141.163 1.00 38.05 343 LYS B O 1
ATOM 5798 N N . ALA B 2 344 ? 57.767 40.239 140.120 1.00 37.77 344 ALA B N 1
ATOM 5799 C CA . ALA B 2 344 ? 57.527 41.166 141.216 1.00 37.61 344 ALA B CA 1
ATOM 5800 C C . ALA B 2 344 ? 56.026 41.384 141.446 1.00 37.64 344 ALA B C 1
ATOM 5801 O O . ALA B 2 344 ? 55.583 41.411 142.590 1.00 37.46 344 ALA B O 1
ATOM 5803 N N . ILE B 2 345 ? 55.258 41.499 140.358 1.00 37.89 345 ILE B N 1
ATOM 5804 C CA . ILE B 2 345 ? 53.790 41.607 140.425 1.00 38.23 345 ILE B CA 1
ATOM 5805 C C . ILE B 2 345 ? 53.163 40.367 141.083 1.00 39.11 345 ILE B C 1
ATOM 5806 O O . ILE B 2 345 ? 52.391 40.497 142.028 1.00 38.81 345 ILE B O 1
ATOM 5811 N N . GLU B 2 346 ? 53.520 39.177 140.592 1.00 39.97 346 GLU B N 1
ATOM 5812 C CA . GLU B 2 346 ? 53.060 37.913 141.180 1.00 41.20 346 GLU B CA 1
ATOM 5813 C C . GLU B 2 346 ? 53.382 37.808 142.667 1.00 40.87 346 GLU B C 1
ATOM 5814 O O . GLU B 2 346 ? 52.541 37.384 143.449 1.00 41.27 346 GLU B O 1
ATOM 5820 N N . ALA B 2 347 ? 54.588 38.213 143.053 1.00 40.98 347 ALA B N 1
ATOM 5821 C CA . ALA B 2 347 ? 54.997 38.189 144.456 1.00 40.96 347 ALA B CA 1
ATOM 5822 C C . ALA B 2 347 ? 54.227 39.186 145.335 1.00 41.17 347 ALA B C 1
ATOM 5823 O O . ALA B 2 347 ? 53.918 38.880 146.493 1.00 41.48 347 ALA B O 1
ATOM 5825 N N . ALA B 2 348 ? 53.917 40.366 144.788 1.00 40.91 348 ALA B N 1
ATOM 5826 C CA . ALA B 2 348 ? 53.199 41.403 145.543 1.00 40.46 348 ALA B CA 1
ATOM 5827 C C . ALA B 2 348 ? 51.685 41.179 145.575 1.00 40.27 348 ALA B C 1
ATOM 5828 O O . ALA B 2 348 ? 50.987 41.764 146.402 1.00 40.26 348 ALA B O 1
ATOM 5830 N N . ALA B 2 349 ? 51.192 40.329 144.675 1.00 40.05 349 ALA B N 1
ATOM 5831 C CA . ALA B 2 349 ? 49.775 39.958 144.601 1.00 39.73 349 ALA B CA 1
ATOM 5832 C C . ALA B 2 349 ? 48.809 41.155 144.680 1.00 39.40 349 ALA B C 1
ATOM 5833 O O . ALA B 2 349 ? 47.918 41.183 145.533 1.00 39.45 349 ALA B O 1
ATOM 5835 N N . PRO B 2 350 ? 48.975 42.149 143.783 1.00 39.05 350 PRO B N 1
ATOM 5836 C CA . PRO B 2 350 ? 48.170 43.359 143.915 1.00 38.51 350 PRO B CA 1
ATOM 5837 C C . PRO B 2 350 ? 46.742 43.169 143.428 1.00 38.29 350 PRO B C 1
ATOM 5838 O O . PRO B 2 350 ? 46.433 42.172 142.765 1.00 38.18 350 PRO B O 1
ATOM 5842 N N . GLU B 2 351 ? 45.886 44.129 143.765 1.00 37.62 351 GLU B N 1
ATOM 5843 C CA . GLU B 2 351 ? 44.518 44.151 143.289 1.00 37.35 351 GLU B CA 1
ATOM 5844 C C . GLU B 2 351 ? 44.396 45.037 142.044 1.00 36.76 351 GLU B C 1
ATOM 5845 O O . GLU B 2 351 ? 43.477 44.875 141.243 1.00 37.01 351 GLU B O 1
ATOM 5851 N N . LEU B 2 352 ? 45.337 45.966 141.882 1.00 36.04 352 LEU B N 1
ATOM 5852 C CA . LEU B 2 352 ? 45.395 46.815 140.696 1.00 35.12 352 LEU B CA 1
ATOM 5853 C C . LEU B 2 352 ? 46.839 47.017 140.243 1.00 34.40 352 LEU B C 1
ATOM 5854 O O . LEU B 2 352 ? 47.734 47.150 141.059 1.00 34.13 352 LEU B O 1
ATOM 5859 N N . ILE B 2 353 ? 47.055 47.018 138.932 1.00 33.98 353 ILE B N 1
ATOM 5860 C CA . ILE B 2 353 ? 48.349 47.367 138.353 1.00 33.03 353 ILE B CA 1
ATOM 5861 C C . ILE B 2 353 ? 48.206 48.695 137.621 1.00 32.54 353 ILE B C 1
ATOM 5862 O O . ILE B 2 353 ? 47.285 48.875 136.818 1.00 32.81 353 ILE B O 1
ATOM 5867 N N . LEU B 2 354 ? 49.090 49.635 137.929 1.00 32.07 354 LEU B N 1
ATOM 5868 C CA . LEU B 2 354 ? 49.248 50.839 137.119 1.00 32.08 354 LEU B CA 1
ATOM 5869 C C . LEU B 2 354 ? 50.579 50.741 136.401 1.00 32.35 354 LEU B C 1
ATOM 5870 O O . LEU B 2 354 ? 51.628 50.645 137.041 1.00 31.84 354 LEU B O 1
ATOM 5875 N N . GLY B 2 355 ? 50.541 50.737 135.074 1.00 32.57 355 GLY B N 1
ATOM 5876 C CA . GLY B 2 355 ? 51.773 50.689 134.335 1.00 32.99 355 GLY B CA 1
ATOM 5877 C C . GLY B 2 355 ? 51.709 51.025 132.871 1.00 33.45 355 GLY B C 1
ATOM 5878 O O . GLY B 2 355 ? 51.010 51.933 132.435 1.00 33.41 355 GLY B O 1
ATOM 5879 N N . THR B 2 356 ? 52.468 50.239 132.135 1.00 33.94 356 THR B N 1
ATOM 5880 C CA . THR B 2 356 ? 52.738 50.382 130.727 1.00 34.89 356 THR B CA 1
ATOM 5881 C C . THR B 2 356 ? 51.816 49.427 129.955 1.00 35.21 356 THR B C 1
ATOM 5882 O O . THR B 2 356 ? 51.098 48.621 130.555 1.00 35.06 356 THR B O 1
ATOM 5886 N N . GLN B 2 357 ? 51.817 49.528 128.630 1.00 35.88 357 GLN B N 1
ATOM 5887 C CA . GLN B 2 357 ? 51.138 48.528 127.803 1.00 36.66 357 GLN B CA 1
ATOM 5888 C C . GLN B 2 357 ? 51.576 47.082 128.093 1.00 35.93 357 GLN B C 1
ATOM 5889 O O . GLN B 2 357 ? 50.767 46.167 127.976 1.00 36.18 357 GLN B O 1
ATOM 5895 N N . MET B 2 358 ? 52.838 46.879 128.469 1.00 35.74 358 MET B N 1
ATOM 5896 C CA . MET B 2 358 ? 53.323 45.546 128.862 1.00 35.38 358 MET B CA 1
ATOM 5897 C C . MET B 2 358 ? 52.628 45.050 130.121 1.00 35.00 358 MET B C 1
ATOM 5898 O O . MET B 2 358 ? 52.255 43.883 130.208 1.00 35.26 358 MET B O 1
ATOM 5903 N N . GLU B 2 359 ? 52.448 45.937 131.096 1.00 34.76 359 GLU B N 1
ATOM 5904 C CA . GLU B 2 359 ? 51.762 45.577 132.322 1.00 34.89 359 GLU B CA 1
ATOM 5905 C C . GLU B 2 359 ? 50.280 45.320 132.075 1.00 35.46 359 GLU B C 1
ATOM 5906 O O . GLU B 2 359 ? 49.671 44.510 132.780 1.00 35.47 359 GLU B O 1
ATOM 5912 N N . ARG B 2 360 ? 49.714 45.979 131.062 1.00 35.93 360 ARG B N 1
ATOM 5913 C CA . ARG B 2 360 ? 48.344 45.692 130.631 1.00 37.07 360 ARG B CA 1
ATOM 5914 C C . ARG B 2 360 ? 48.201 44.231 130.255 1.00 36.96 360 ARG B C 1
ATOM 5915 O O . ARG B 2 360 ? 47.235 43.586 130.616 1.00 37.29 360 ARG B O 1
ATOM 5923 N N . ASN B 2 361 ? 49.187 43.715 129.539 1.00 37.60 361 ASN B N 1
ATOM 5924 C CA . ASN B 2 361 ? 49.162 42.333 129.095 1.00 37.92 361 ASN B CA 1
ATOM 5925 C C . ASN B 2 361 ? 49.536 41.307 130.177 1.00 37.53 361 ASN B C 1
ATOM 5926 O O . ASN B 2 361 ? 48.931 40.235 130.244 1.00 37.35 361 ASN B O 1
ATOM 5931 N N . ILE B 2 362 ? 50.495 41.650 131.038 1.00 37.06 362 ILE B N 1
ATOM 5932 C CA . ILE B 2 362 ? 50.766 40.855 132.249 1.00 36.68 362 ILE B CA 1
ATOM 5933 C C . ILE B 2 362 ? 49.492 40.748 133.100 1.00 37.39 362 ILE B C 1
ATOM 5934 O O . ILE B 2 362 ? 49.148 39.666 133.584 1.00 37.34 362 ILE B O 1
ATOM 5939 N N . ALA B 2 363 ? 48.788 41.869 133.256 1.00 38.01 363 ALA B N 1
ATOM 5940 C CA . ALA B 2 363 ? 47.549 41.922 134.034 1.00 38.81 363 ALA B CA 1
ATOM 5941 C C . ALA B 2 363 ? 46.444 41.066 133.436 1.00 39.75 363 ALA B C 1
ATOM 5942 O O . ALA B 2 363 ? 45.699 40.413 134.163 1.00 40.15 363 ALA B O 1
ATOM 5944 N N . LYS B 2 364 ? 46.334 41.082 132.112 1.00 41.09 364 LYS B N 1
ATOM 5945 C CA . LYS B 2 364 ? 45.381 40.232 131.406 1.00 42.22 364 LYS B CA 1
ATOM 5946 C C . LYS B 2 364 ? 45.688 38.771 131.720 1.00 42.33 364 LYS B C 1
ATOM 5947 O O . LYS B 2 364 ? 44.809 38.046 132.179 1.00 42.62 364 LYS B O 1
ATOM 5953 N N . LYS B 2 365 ? 46.940 38.359 131.495 1.00 42.51 365 LYS B N 1
ATOM 5954 C CA . LYS B 2 365 ? 47.401 37.000 131.798 1.00 43.11 365 LYS B CA 1
ATOM 5955 C C . LYS B 2 365 ? 47.036 36.566 133.218 1.00 42.36 365 LYS B C 1
ATOM 5956 O O . LYS B 2 365 ? 46.606 35.435 133.431 1.00 42.64 365 LYS B O 1
ATOM 5962 N N . LEU B 2 366 ? 47.206 37.462 134.186 1.00 41.83 366 LEU B N 1
ATOM 5963 C CA . LEU B 2 366 ? 46.953 37.134 135.590 1.00 41.23 366 LEU B CA 1
ATOM 5964 C C . LEU B 2 366 ? 45.502 37.344 136.024 1.00 40.61 366 LEU B C 1
ATOM 5965 O O . LEU B 2 366 ? 45.145 37.027 137.157 1.00 40.91 366 LEU B O 1
ATOM 5970 N N . GLY B 2 367 ? 44.668 37.865 135.127 1.00 39.77 367 GLY B N 1
ATOM 5971 C CA . GLY B 2 367 ? 43.277 38.178 135.460 1.00 38.81 367 GLY B CA 1
ATOM 5972 C C . GLY B 2 367 ? 43.140 39.323 136.450 1.00 38.09 367 GLY B C 1
ATOM 5973 O O . GLY B 2 367 ? 42.306 39.281 137.345 1.00 38.18 367 GLY B O 1
ATOM 5974 N N . LEU B 2 368 ? 43.959 40.356 136.277 1.00 37.24 368 LEU B N 1
ATOM 5975 C CA . LEU B 2 368 ? 44.003 41.472 137.218 1.00 36.06 368 LEU B CA 1
ATOM 5976 C C . LEU B 2 368 ? 43.677 42.791 136.530 1.00 35.45 368 LEU B C 1
ATOM 5977 O O . LEU B 2 368 ? 44.091 43.006 135.391 1.00 35.60 368 LEU B O 1
ATOM 5982 N N . PRO B 2 369 ? 42.922 43.670 137.219 1.00 34.86 369 PRO B N 1
ATOM 5983 C CA . PRO B 2 369 ? 42.633 45.031 136.752 1.00 34.22 369 PRO B CA 1
ATOM 5984 C C . PRO B 2 369 ? 43.902 45.843 136.501 1.00 33.86 369 PRO B C 1
ATOM 5985 O O . PRO B 2 369 ? 44.844 45.766 137.279 1.00 33.31 369 PRO B O 1
ATOM 5989 N N . CYS B 2 370 ? 43.908 46.627 135.423 1.00 33.82 370 CYS B N 1
ATOM 5990 C CA . CYS B 2 370 ? 45.075 47.426 135.056 1.00 33.68 370 CYS B CA 1
ATOM 5991 C C . CYS B 2 370 ? 44.690 48.723 134.346 1.00 33.39 370 CYS B C 1
ATOM 5992 O O . CYS B 2 370 ? 43.759 48.750 133.547 1.00 33.92 370 CYS B O 1
ATOM 5995 N N . ALA B 2 371 ? 45.415 49.791 134.650 1.00 32.96 371 ALA B N 1
ATOM 5996 C CA . ALA B 2 371 ? 45.306 51.050 133.910 1.00 32.69 371 ALA B CA 1
ATOM 5997 C C . ALA B 2 371 ? 46.698 51.514 133.483 1.00 32.35 371 ALA B C 1
ATOM 5998 O O . ALA B 2 371 ? 47.680 51.241 134.169 1.00 31.96 371 ALA B O 1
ATOM 6000 N N . VAL B 2 372 ? 46.758 52.202 132.346 1.00 32.61 372 VAL B N 1
ATOM 6001 C CA . VAL B 2 372 ? 47.995 52.740 131.785 1.00 32.77 372 VAL B CA 1
ATOM 6002 C C . VAL B 2 372 ? 48.319 54.110 132.386 1.00 33.23 372 VAL B C 1
ATOM 6003 O O . VAL B 2 372 ? 47.452 55.005 132.432 1.00 33.81 372 VAL B O 1
ATOM 6007 N N . ILE B 2 373 ? 49.561 54.275 132.840 1.00 32.97 373 ILE B N 1
ATOM 6008 C CA . ILE B 2 373 ? 50.024 55.552 133.397 1.00 33.28 373 ILE B CA 1
ATOM 6009 C C . ILE B 2 373 ? 51.274 56.111 132.708 1.00 33.34 373 ILE B C 1
ATOM 6010 O O . ILE B 2 373 ? 51.748 57.199 133.052 1.00 33.92 373 ILE B O 1
ATOM 6015 N N . SER B 2 374 ? 51.804 55.370 131.742 1.00 33.18 374 SER B N 1
ATOM 6016 C CA . SER B 2 374 ? 53.119 55.658 131.200 1.00 33.24 374 SER B CA 1
ATOM 6017 C C . SER B 2 374 ? 53.345 54.966 129.859 1.00 33.42 374 SER B C 1
ATOM 6018 O O . SER B 2 374 ? 52.802 53.881 129.607 1.00 32.81 374 SER B O 1
ATOM 6021 N N . ALA B 2 375 ? 54.133 55.623 129.003 1.00 33.64 375 ALA B N 1
ATOM 6022 C CA . ALA B 2 375 ? 54.750 54.991 127.828 1.00 33.74 375 ALA B CA 1
ATOM 6023 C C . ALA B 2 375 ? 55.659 53.841 128.282 1.00 33.9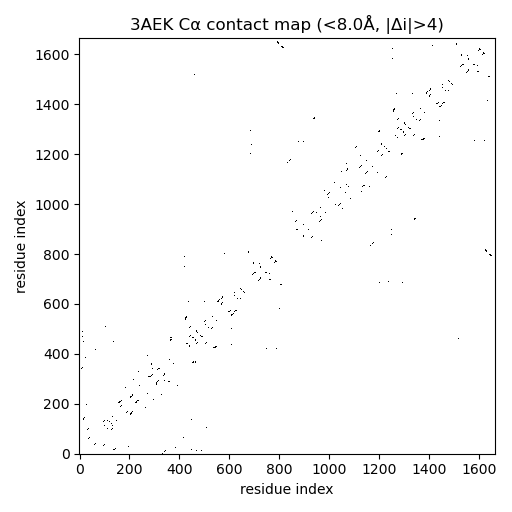7 375 ALA B C 1
ATOM 6024 O O . ALA B 2 375 ? 56.155 53.866 129.406 1.00 34.20 375 ALA B O 1
ATOM 6026 N N . PRO B 2 376 ? 55.906 52.839 127.414 1.00 34.45 376 PRO B N 1
ATOM 6027 C CA . PRO B 2 376 ? 55.392 52.650 126.051 1.00 34.87 376 PRO B CA 1
ATOM 6028 C C . PRO B 2 376 ? 53.893 52.379 126.019 1.00 35.32 376 PRO B C 1
ATOM 6029 O O . PRO B 2 376 ? 53.354 51.705 126.896 1.00 35.32 376 PRO B O 1
ATOM 6033 N N . VAL B 2 377 ? 53.249 52.882 124.976 1.00 35.92 377 VAL B N 1
ATOM 6034 C CA . VAL B 2 377 ? 51.805 52.897 124.887 1.00 37.32 377 VAL B CA 1
ATOM 6035 C C . VAL B 2 377 ? 51.372 52.566 123.442 1.00 38.14 377 VAL B C 1
ATOM 6036 O O . VAL B 2 377 ? 52.145 52.761 122.498 1.00 38.19 377 VAL B O 1
ATOM 6040 N N . HIS B 2 378 ? 50.163 52.035 123.278 1.00 38.98 378 HIS B N 1
ATOM 6041 C CA . HIS B 2 378 ? 49.597 51.818 121.950 1.00 39.87 378 HIS B CA 1
ATOM 6042 C C . HIS B 2 378 ? 48.756 53.015 121.479 1.00 39.24 378 HIS B C 1
ATOM 6043 O O . HIS B 2 378 ? 48.618 54.010 122.199 1.00 38.58 378 HIS B O 1
ATOM 6050 N N . VAL B 2 379 ? 48.174 52.884 120.285 1.00 38.44 379 VAL B N 1
ATOM 6051 C CA . VAL B 2 379 ? 47.404 53.950 119.636 1.00 38.52 379 VAL B CA 1
ATOM 6052 C C . VAL B 2 379 ? 46.230 54.498 120.477 1.00 38.54 379 VAL B C 1
ATOM 6053 O O . VAL B 2 379 ? 45.962 55.697 120.447 1.00 38.77 379 VAL B O 1
ATOM 6057 N N . GLN B 2 380 ? 45.572 53.632 121.247 1.00 38.35 380 GLN B N 1
ATOM 6058 C CA . GLN B 2 380 ? 44.436 54.026 122.093 1.00 38.70 380 GLN B CA 1
ATOM 6059 C C . GLN B 2 380 ? 44.820 55.080 123.137 1.00 37.79 380 GLN B C 1
ATOM 6060 O O . GLN B 2 380 ? 43.976 55.871 123.582 1.00 37.71 380 GLN B O 1
ATOM 6066 N N . ASP B 2 381 ? 46.086 55.069 123.534 1.00 36.34 381 ASP B N 1
ATOM 6067 C CA . ASP B 2 381 ? 46.567 55.988 124.555 1.00 36.11 381 ASP B CA 1
ATOM 6068 C C . ASP B 2 381 ? 47.177 57.228 123.935 1.00 35.12 381 ASP B C 1
ATOM 6069 O O . ASP B 2 381 ? 47.819 58.024 124.617 1.00 35.27 381 ASP B O 1
ATOM 6074 N N . PHE B 2 382 ? 46.956 57.361 122.629 1.00 34.45 382 PHE B N 1
ATOM 6075 C CA . PHE B 2 382 ? 47.025 58.625 121.906 1.00 34.26 382 PHE B CA 1
ATOM 6076 C C . PHE B 2 382 ? 45.599 58.969 121.430 1.00 33.86 382 PHE B C 1
ATOM 6077 O O . PHE B 2 382 ? 45.252 58.756 120.264 1.00 33.84 382 PHE B O 1
ATOM 6085 N N . PRO B 2 383 ? 44.752 59.455 122.364 1.00 33.45 383 PRO B N 1
ATOM 6086 C CA . PRO B 2 383 ? 43.323 59.710 122.117 1.00 32.84 383 PRO B CA 1
ATOM 6087 C C . PRO B 2 383 ? 42.996 60.959 121.303 1.00 31.87 383 PRO B C 1
ATOM 6088 O O . PRO B 2 383 ? 43.760 61.928 121.299 1.00 31.61 383 PRO B O 1
ATOM 6092 N N . ALA B 2 384 ? 41.839 60.934 120.647 1.00 31.22 384 ALA B N 1
ATOM 6093 C CA . ALA B 2 384 ? 41.305 62.113 119.976 1.00 30.65 384 ALA B CA 1
ATOM 6094 C C . ALA B 2 384 ? 40.866 63.156 121.004 1.00 30.26 384 ALA B C 1
ATOM 6095 O O . ALA B 2 384 ? 40.963 64.347 120.755 1.00 30.03 384 ALA B O 1
ATOM 6097 N N . ARG B 2 385 ? 40.414 62.692 122.167 1.00 29.86 385 ARG B N 1
ATOM 6098 C CA . ARG B 2 385 ? 39.844 63.567 123.178 1.00 29.52 385 ARG B CA 1
ATOM 6099 C C . ARG B 2 385 ? 40.876 64.169 124.131 1.00 29.67 385 ARG B C 1
ATOM 6100 O O . ARG B 2 385 ? 42.007 63.673 124.245 1.00 29.64 385 ARG B O 1
ATOM 6108 N N . TYR B 2 386 ? 40.472 65.243 124.811 1.00 29.18 386 TYR B N 1
ATOM 6109 C CA . TYR B 2 386 ? 41.297 65.873 125.824 1.00 29.08 386 TYR B CA 1
ATOM 6110 C C . TYR B 2 386 ? 41.564 64.872 126.944 1.00 29.15 386 TYR B C 1
ATOM 6111 O O . TYR B 2 386 ? 40.626 64.372 127.582 1.00 29.25 386 TYR B O 1
ATOM 6120 N N . ALA B 2 387 ? 42.845 64.561 127.152 1.00 29.12 387 ALA B N 1
ATOM 6121 C CA . ALA B 2 387 ? 43.249 63.516 128.081 1.00 29.57 387 ALA B CA 1
ATOM 6122 C C . ALA B 2 387 ? 44.570 63.791 128.822 1.00 29.77 387 ALA B C 1
ATOM 6123 O O . ALA B 2 387 ? 45.454 62.940 128.838 1.00 29.77 387 ALA B O 1
ATOM 6125 N N . PRO B 2 388 ? 44.690 64.959 129.482 1.00 29.79 388 PRO B N 1
ATOM 6126 C CA . PRO B 2 388 ? 45.963 65.248 130.149 1.00 29.85 388 PRO B CA 1
ATOM 6127 C C . PRO B 2 388 ? 46.207 64.334 131.356 1.00 30.08 388 PRO B C 1
ATOM 6128 O O . PRO B 2 388 ? 45.258 63.763 131.901 1.00 30.45 388 PRO B O 1
ATOM 6132 N N . GLN B 2 389 ? 47.467 64.190 131.762 1.00 29.99 389 GLN B N 1
ATOM 6133 C CA . GLN B 2 389 ? 47.788 63.608 133.072 1.00 29.96 389 GLN B CA 1
ATOM 6134 C C . GLN B 2 389 ? 48.065 64.716 134.107 1.00 30.32 389 GLN B C 1
ATOM 6135 O O . GLN B 2 389 ? 47.920 64.501 135.317 1.00 30.57 389 GLN B O 1
ATOM 6141 N N . MET B 2 390 ? 48.421 65.907 133.622 1.00 30.21 390 MET B N 1
ATOM 6142 C CA . MET B 2 390 ? 48.839 67.008 134.479 1.00 29.96 390 MET B CA 1
ATOM 6143 C C . MET B 2 390 ? 47.699 67.908 134.891 1.00 30.44 390 MET B C 1
ATOM 6144 O O . MET B 2 390 ? 46.658 67.973 134.220 1.00 30.69 390 MET B O 1
ATOM 6149 N N . GLY B 2 391 ? 47.912 68.604 136.004 1.00 30.42 391 GLY B N 1
ATOM 6150 C CA . GLY B 2 391 ? 47.020 69.650 136.464 1.00 30.55 391 GLY B CA 1
ATOM 6151 C C . GLY B 2 391 ? 45.727 69.088 136.997 1.00 30.99 391 GLY B C 1
ATOM 6152 O O . GLY B 2 391 ? 45.631 67.882 137.292 1.00 31.34 391 GLY B O 1
ATOM 6153 N N . PHE B 2 392 ? 44.733 69.969 137.094 1.00 30.85 392 PHE B N 1
ATOM 6154 C CA . PHE B 2 392 ? 43.434 69.643 137.667 1.00 31.05 392 PHE B CA 1
ATOM 6155 C C . PHE B 2 392 ? 42.557 68.777 136.779 1.00 30.86 392 PHE B C 1
ATOM 6156 O O . PHE B 2 392 ? 41.891 67.880 137.279 1.00 31.59 392 PHE B O 1
ATOM 6164 N N . GLU B 2 393 ? 42.532 69.028 135.472 1.00 30.60 393 GLU B N 1
ATOM 6165 C CA . GLU B 2 393 ? 41.783 68.132 134.585 1.00 30.25 393 GLU B CA 1
ATOM 6166 C C . GLU B 2 393 ? 42.431 66.745 134.526 1.00 30.09 393 GLU B C 1
ATOM 6167 O O . GLU B 2 393 ? 41.733 65.740 134.473 1.00 30.04 393 GLU B O 1
ATOM 6173 N N . GLY B 2 394 ? 43.761 66.701 134.556 1.00 30.09 394 GLY B N 1
ATOM 6174 C CA . GLY B 2 394 ? 44.493 65.442 134.653 1.00 30.06 394 GLY B CA 1
ATOM 6175 C C . GLY B 2 394 ? 44.145 64.625 135.890 1.00 30.22 394 GLY B C 1
ATOM 6176 O O . GLY B 2 394 ? 44.105 63.401 135.830 1.00 30.61 394 GLY B O 1
ATOM 6177 N N . ALA B 2 395 ? 43.891 65.293 137.014 1.00 30.14 395 ALA B N 1
ATOM 6178 C CA . ALA B 2 395 ? 43.465 64.604 138.230 1.00 29.95 395 ALA B CA 1
ATOM 6179 C C . ALA B 2 395 ? 42.097 63.929 138.023 1.00 29.95 395 ALA B C 1
ATOM 6180 O O . ALA B 2 395 ? 41.884 62.784 138.452 1.00 29.39 395 ALA B O 1
ATOM 6182 N N . ASN B 2 396 ? 41.187 64.652 137.360 1.00 29.94 396 ASN B N 1
ATOM 6183 C CA . ASN B 2 396 ? 39.881 64.131 136.952 1.00 29.55 396 ASN B CA 1
ATOM 6184 C C . ASN B 2 396 ? 40.051 62.910 136.060 1.00 29.69 396 ASN B C 1
ATOM 6185 O O . ASN B 2 396 ? 39.466 61.856 136.314 1.00 30.33 396 ASN B O 1
ATOM 6190 N N . VAL B 2 397 ? 40.864 63.063 135.018 1.00 29.29 397 VAL B N 1
ATOM 6191 C CA . VAL B 2 397 ? 41.146 61.997 134.062 1.00 29.12 397 VAL B CA 1
ATOM 6192 C C . VAL B 2 397 ? 41.705 60.752 134.770 1.00 29.57 397 VAL B C 1
ATOM 6193 O O . VAL B 2 397 ? 41.247 59.634 134.533 1.00 29.95 397 VAL B O 1
ATOM 6197 N N . LEU B 2 398 ? 42.688 60.970 135.639 1.00 29.60 398 LEU B N 1
ATOM 6198 C CA . LEU B 2 398 ? 43.358 59.905 136.366 1.00 29.84 398 LEU B CA 1
ATOM 6199 C C . LEU B 2 398 ? 42.430 59.161 137.311 1.00 29.68 398 LEU B C 1
ATOM 6200 O O . LEU B 2 398 ? 42.538 57.944 137.456 1.00 29.72 398 LEU B O 1
ATOM 6205 N N . PHE B 2 399 ? 41.530 59.888 137.970 1.00 29.80 399 PHE B N 1
ATOM 6206 C CA . PHE B 2 399 ? 40.561 59.237 138.831 1.00 29.67 399 PHE B CA 1
ATOM 6207 C C . PHE B 2 399 ? 39.671 58.267 138.052 1.00 30.00 399 PHE B C 1
ATOM 6208 O O . PHE B 2 399 ? 39.576 57.088 138.422 1.00 29.67 399 PHE B O 1
ATOM 6216 N N . ASP B 2 400 ? 39.024 58.772 136.993 1.00 30.06 400 ASP B N 1
ATOM 6217 C CA . ASP B 2 400 ? 38.164 57.965 136.123 1.00 30.64 400 ASP B CA 1
ATOM 6218 C C . ASP B 2 400 ? 38.922 56.768 135.558 1.00 30.99 400 ASP B C 1
ATOM 6219 O O . ASP B 2 400 ? 38.402 55.672 135.558 1.00 31.19 400 ASP B O 1
ATOM 6224 N N . THR B 2 401 ? 40.150 56.999 135.094 1.00 31.71 401 THR B N 1
ATOM 6225 C CA . THR B 2 401 ? 40.988 55.968 134.464 1.00 32.39 401 THR B CA 1
ATOM 6226 C C . THR B 2 401 ? 41.347 54.813 135.404 1.00 32.60 401 THR B C 1
ATOM 6227 O O . THR B 2 401 ? 41.332 53.649 135.001 1.00 32.46 401 THR B O 1
ATOM 6231 N N . TRP B 2 402 ? 41.674 55.138 136.651 1.00 33.14 402 TRP B N 1
ATOM 6232 C CA . TRP B 2 402 ? 42.184 54.137 137.587 1.00 33.38 402 TRP B CA 1
ATOM 6233 C C . TRP B 2 402 ? 41.084 53.299 138.203 1.00 33.83 402 TRP B C 1
ATOM 6234 O O . TRP B 2 402 ? 41.284 52.119 138.450 1.00 34.24 402 TRP B O 1
ATOM 6245 N N . VAL B 2 403 ? 39.930 53.904 138.469 1.00 34.92 403 VAL B N 1
ATOM 6246 C CA . VAL B 2 403 ? 38.828 53.175 139.093 1.00 36.09 403 VAL B CA 1
ATOM 6247 C C . VAL B 2 403 ? 38.050 52.353 138.074 1.00 37.03 403 VAL B C 1
ATOM 6248 O O . VAL B 2 403 ? 37.416 51.371 138.432 1.00 37.49 403 VAL B O 1
ATOM 6252 N N . HIS B 2 404 ? 38.132 52.731 136.799 1.00 38.55 404 HIS B N 1
ATOM 6253 C CA . HIS B 2 404 ? 37.430 52.017 135.721 1.00 39.64 404 HIS B CA 1
ATOM 6254 C C . HIS B 2 404 ? 37.607 50.488 135.761 1.00 40.39 404 HIS B C 1
ATOM 6255 O O . HIS B 2 404 ? 36.613 49.773 135.805 1.00 40.65 404 HIS B O 1
ATOM 6262 N N . PRO B 2 405 ? 38.862 49.982 135.746 1.00 41.25 405 PRO B N 1
ATOM 6263 C CA . PRO B 2 405 ? 39.076 48.529 135.728 1.00 42.17 405 PRO B CA 1
ATOM 6264 C C . PRO B 2 405 ? 38.555 47.769 136.950 1.00 43.29 405 PRO B C 1
ATOM 6265 O O . PRO B 2 405 ? 38.393 46.551 136.884 1.00 43.10 405 PRO B O 1
ATOM 6269 N N . LEU B 2 406 ? 38.309 48.478 138.049 1.00 44.67 406 LEU B N 1
ATOM 6270 C CA . LEU B 2 406 ? 37.930 47.842 139.304 1.00 46.48 406 LEU B CA 1
ATOM 6271 C C . LEU B 2 406 ? 36.434 47.574 139.349 1.00 48.05 406 LEU B C 1
ATOM 6272 O O . LEU B 2 406 ? 35.632 48.484 139.108 1.00 48.63 406 LEU B O 1
ATOM 6277 N N . VAL B 2 407 ? 36.053 46.332 139.657 1.00 50.03 407 VAL B N 1
ATOM 6278 C CA . VAL B 2 407 ? 34.636 46.021 139.917 1.00 51.98 407 VAL B CA 1
ATOM 6279 C C . VAL B 2 407 ? 34.158 46.917 141.070 1.00 53.47 407 VAL B C 1
ATOM 6280 O O . VAL B 2 407 ? 34.952 47.297 141.950 1.00 53.77 407 VAL B O 1
ATOM 6284 N N . MET B 2 408 ? 32.880 47.277 141.046 1.00 54.95 408 MET B N 1
ATOM 6285 C CA . MET B 2 408 ? 32.373 48.280 141.973 1.00 56.75 408 MET B CA 1
ATOM 6286 C C . MET B 2 408 ? 31.913 47.698 143.311 1.00 56.63 408 MET B C 1
ATOM 6287 O O . MET B 2 408 ? 31.888 46.470 143.496 1.00 56.38 408 MET B O 1
ATOM 6292 N N . GLY B 2 409 ? 31.570 48.595 144.237 1.00 56.99 409 GLY B N 1
ATOM 6293 C CA . GLY B 2 409 ? 31.140 48.231 145.584 1.00 57.56 409 GLY B CA 1
ATOM 6294 C C . GLY B 2 409 ? 30.078 47.149 145.640 1.00 58.04 409 GLY B C 1
ATOM 6295 O O . GLY B 2 409 ? 30.290 46.111 146.264 1.00 57.94 409 GLY B O 1
ATOM 6296 N N . LEU B 2 410 ? 28.940 47.385 144.985 1.00 58.62 410 LEU B N 1
ATOM 6297 C CA . LEU B 2 410 ? 27.820 46.442 145.019 1.00 59.38 410 LEU B CA 1
ATOM 6298 C C . LEU B 2 410 ? 28.257 45.056 144.542 1.00 59.90 410 LEU B C 1
ATOM 6299 O O . LEU B 2 410 ? 28.055 44.067 145.245 1.00 59.70 410 LEU B O 1
ATOM 6304 N N . GLU B 2 411 ? 28.870 45.007 143.358 1.00 60.91 411 GLU B N 1
ATOM 6305 C CA . GLU B 2 411 ? 29.379 43.767 142.763 1.00 62.03 411 GLU B CA 1
ATOM 6306 C C . GLU B 2 411 ? 30.266 42.971 143.738 1.00 62.42 411 GLU B C 1
ATOM 6307 O O . GLU B 2 411 ? 30.056 41.768 143.916 1.00 62.27 411 GLU B O 1
ATOM 6313 N N . GLU B 2 412 ? 31.226 43.658 144.371 1.00 63.26 412 GLU B N 1
ATOM 6314 C CA . GLU B 2 412 ? 32.091 43.084 145.422 1.00 64.09 412 GLU B CA 1
ATOM 6315 C C . GLU B 2 412 ? 31.323 42.404 146.557 1.00 64.68 412 GLU B C 1
ATOM 6316 O O . GLU B 2 412 ? 31.741 41.355 147.043 1.00 64.77 412 GLU B O 1
ATOM 6322 N N . HIS B 2 413 ? 30.214 43.015 146.972 1.00 65.56 413 HIS B N 1
ATOM 6323 C CA . HIS B 2 413 ? 29.392 42.514 148.076 1.00 66.41 413 HIS B CA 1
ATOM 6324 C C . HIS B 2 413 ? 28.517 41.330 147.682 1.00 67.20 413 HIS B C 1
ATOM 6325 O O . HIS B 2 413 ? 28.089 40.548 148.535 1.00 67.09 413 HIS B O 1
ATOM 6332 N N . LEU B 2 414 ? 28.264 41.204 146.383 1.00 68.31 414 LEU B N 1
ATOM 6333 C CA . LEU B 2 414 ? 27.467 40.105 145.848 1.00 69.37 414 LEU B CA 1
ATOM 6334 C C . LEU B 2 414 ? 28.351 38.898 145.543 1.00 70.08 414 LEU B C 1
ATOM 6335 O O . LEU B 2 414 ? 27.894 37.753 145.591 1.00 70.13 414 LEU B O 1
ATOM 6340 N N . LEU B 2 415 ? 29.621 39.173 145.244 1.00 70.97 415 LEU B N 1
ATOM 6341 C CA . LEU B 2 415 ? 30.612 38.143 144.931 1.00 71.83 415 LEU B CA 1
ATOM 6342 C C . LEU B 2 415 ? 31.311 37.577 146.181 1.00 72.36 415 LEU B C 1
ATOM 6343 O O . LEU B 2 415 ? 32.351 36.912 146.067 1.00 72.52 415 LEU B O 1
ATOM 6348 N N . THR B 2 416 ? 30.750 37.842 147.366 1.00 72.81 416 THR B N 1
ATOM 6349 C CA . THR B 2 416 ? 31.282 37.284 148.620 1.00 73.36 416 THR B CA 1
ATOM 6350 C C . THR B 2 416 ? 30.228 36.579 149.484 1.00 73.68 416 THR B C 1
ATOM 6351 O O . THR B 2 416 ? 30.456 35.455 149.946 1.00 73.82 416 THR B O 1
ATOM 6355 N N . MET B 2 417 ? 29.085 37.226 149.704 1.00 73.94 417 MET B N 1
ATOM 6356 C CA . MET B 2 417 ? 28.052 36.641 150.562 1.00 74.25 417 MET B CA 1
ATOM 6357 C C . MET B 2 417 ? 26.961 35.881 149.794 1.00 74.41 417 MET B C 1
ATOM 6358 O O . MET B 2 417 ? 26.097 35.230 150.402 1.00 74.37 417 MET B O 1
ATOM 6363 N N . PHE B 2 418 ? 27.025 35.949 148.463 1.00 74.60 418 PHE B N 1
ATOM 6364 C CA . PHE B 2 418 ? 26.140 35.167 147.594 1.00 74.81 418 PHE B CA 1
ATOM 6365 C C . PHE B 2 418 ? 26.940 34.226 146.694 1.00 74.86 418 PHE B C 1
ATOM 6366 O O . PHE B 2 418 ? 28.048 34.554 146.260 1.00 74.86 418 PHE B O 1
ATOM 6374 N N . THR C 1 20 ? 26.012 52.156 184.584 1.00 51.45 7 THR C N 1
ATOM 6375 C CA . THR C 1 20 ? 27.143 52.294 183.606 1.00 51.62 7 THR C CA 1
ATOM 6376 C C . THR C 1 20 ? 26.908 51.478 182.316 1.00 51.48 7 THR C C 1
ATOM 6377 O O . THR C 1 20 ? 27.265 51.921 181.217 1.00 51.35 7 THR C O 1
ATOM 6381 N N . PHE C 1 21 ? 26.311 50.295 182.472 1.00 51.03 8 PHE C N 1
ATOM 6382 C CA . PHE C 1 21 ? 25.792 49.499 181.360 1.00 50.52 8 PHE C CA 1
ATOM 6383 C C . PHE C 1 21 ? 24.354 49.105 181.678 1.00 49.99 8 PHE C C 1
ATOM 6384 O O . PHE C 1 21 ? 24.038 48.781 182.823 1.00 50.19 8 PHE C O 1
ATOM 6392 N N . GLY C 1 22 ? 23.487 49.128 180.669 1.00 49.17 9 GLY C N 1
ATOM 6393 C CA . GLY C 1 22 ? 22.084 48.789 180.871 1.00 48.06 9 GLY C CA 1
ATOM 6394 C C . GLY C 1 22 ? 21.146 49.910 180.482 1.00 47.19 9 GLY C C 1
ATOM 6395 O O . GLY C 1 22 ? 21.097 50.955 181.136 1.00 46.93 9 GLY C O 1
ATOM 6396 N N . CYS C 1 23 ? 20.409 49.681 179.402 1.00 46.43 10 CYS C N 1
ATOM 6397 C CA . CYS C 1 23 ? 19.416 50.624 178.905 1.00 45.86 10 CYS C CA 1
ATOM 6398 C C . CYS C 1 23 ? 18.016 50.038 179.021 1.00 45.80 10 CYS C C 1
ATOM 6399 O O . CYS C 1 23 ? 17.071 50.522 178.389 1.00 45.76 10 CYS C O 1
ATOM 6402 N N . THR C 1 24 ? 17.908 48.989 179.834 1.00 45.75 11 THR C N 1
ATOM 6403 C CA . THR C 1 24 ? 16.654 48.297 180.120 1.00 46.00 11 THR C CA 1
ATOM 6404 C C . THR C 1 24 ? 15.516 49.286 180.384 1.00 45.83 11 THR C C 1
ATOM 6405 O O . THR C 1 24 ? 14.436 49.172 179.794 1.00 45.97 11 THR C O 1
ATOM 6409 N N . ASP C 1 25 ? 15.779 50.266 181.248 1.00 45.50 12 ASP C N 1
ATOM 6410 C CA . ASP C 1 25 ? 14.763 51.238 181.648 1.00 45.28 12 ASP C CA 1
ATOM 6411 C C . ASP C 1 25 ? 14.965 52.644 181.056 1.00 44.92 12 ASP C C 1
ATOM 6412 O O . ASP C 1 25 ? 14.366 53.617 181.531 1.00 45.04 12 ASP C O 1
ATOM 6417 N N . SER C 1 26 ? 15.800 52.747 180.023 1.00 44.22 13 SER C N 1
ATOM 6418 C CA . SER C 1 26 ? 16.022 54.019 179.338 1.00 43.66 13 SER C CA 1
ATOM 6419 C C . SER C 1 26 ? 14.768 54.432 178.574 1.00 43.03 13 SER C C 1
ATOM 6420 O O . SER C 1 26 ? 14.221 53.640 177.806 1.00 42.88 13 SER C O 1
ATOM 6423 N N . PRO C 1 27 ? 14.293 55.665 178.805 1.00 42.63 14 PRO C N 1
ATOM 6424 C CA . PRO C 1 27 ? 13.148 56.152 178.045 1.00 42.18 14 PRO C CA 1
ATOM 6425 C C . PRO C 1 27 ? 13.511 56.364 176.579 1.00 41.54 14 PRO C C 1
ATOM 6426 O O . PRO C 1 27 ? 14.372 57.183 176.264 1.00 41.43 14 PRO C O 1
ATOM 6430 N N . VAL C 1 28 ? 12.884 55.606 175.690 1.00 41.05 15 VAL C N 1
ATOM 6431 C CA . VAL C 1 28 ? 13.149 55.787 174.265 1.00 40.61 15 VAL C CA 1
ATOM 6432 C C . VAL C 1 28 ? 12.253 56.881 173.674 1.00 40.56 15 VAL C C 1
ATOM 6433 O O . VAL C 1 28 ? 11.034 56.874 173.869 1.00 40.49 15 VAL C O 1
ATOM 6437 N N . ARG C 1 29 ? 12.892 57.837 173.001 1.00 40.54 16 ARG C N 1
ATOM 6438 C CA . ARG C 1 29 ? 12.201 58.873 172.249 1.00 40.92 16 ARG C CA 1
ATOM 6439 C C . ARG C 1 29 ? 11.498 58.261 171.044 1.00 41.16 16 ARG C C 1
ATOM 6440 O O . ARG C 1 29 ? 12.151 57.771 170.137 1.00 41.15 16 ARG C O 1
ATOM 6448 N N . ARG C 1 30 ? 10.169 58.278 171.048 1.00 41.85 17 ARG C N 1
ATOM 6449 C CA . ARG C 1 30 ? 9.394 57.798 169.905 1.00 42.70 17 ARG C CA 1
ATOM 6450 C C . ARG C 1 30 ? 9.007 58.983 169.036 1.00 42.81 17 ARG C C 1
ATOM 6451 O O . ARG C 1 30 ? 8.435 59.968 169.518 1.00 42.63 17 ARG C O 1
ATOM 6459 N N . GLU C 1 31 ? 9.328 58.881 167.751 1.00 42.99 18 GLU C N 1
ATOM 6460 C CA . GLU C 1 31 ? 9.319 60.042 166.882 1.00 43.43 18 GLU C CA 1
ATOM 6461 C C . GLU C 1 31 ? 8.714 59.734 165.519 1.00 43.64 18 GLU C C 1
ATOM 6462 O O . GLU C 1 31 ? 9.053 58.733 164.901 1.00 43.98 18 GLU C O 1
ATOM 6468 N N . ARG C 1 32 ? 7.811 60.600 165.069 1.00 44.16 19 ARG C N 1
ATOM 6469 C CA . ARG C 1 32 ? 7.283 60.561 163.706 1.00 44.87 19 ARG C CA 1
ATOM 6470 C C . ARG C 1 32 ? 7.496 61.907 163.007 1.00 44.80 19 ARG C C 1
ATOM 6471 O O . ARG C 1 32 ? 7.777 62.917 163.657 1.00 45.11 19 ARG C O 1
ATOM 6479 N N . GLY C 1 33 ? 7.374 61.906 161.684 1.00 44.50 20 GLY C N 1
ATOM 6480 C CA . GLY C 1 33 ? 7.622 63.089 160.870 1.00 44.18 20 GLY C CA 1
ATOM 6481 C C . GLY C 1 33 ? 8.225 62.644 159.553 1.00 44.13 20 GLY C C 1
ATOM 6482 O O . GLY C 1 33 ? 7.966 61.529 159.098 1.00 44.12 20 GLY C O 1
ATOM 6483 N N . GLN C 1 34 ? 9.022 63.510 158.937 1.00 43.80 21 GLN C N 1
ATOM 6484 C CA . GLN C 1 34 ? 9.735 63.154 157.723 1.00 43.81 21 GLN C CA 1
ATOM 6485 C C . GLN C 1 34 ? 10.744 62.040 158.027 1.00 43.58 21 GLN C C 1
ATOM 6486 O O . GLN C 1 34 ? 11.514 62.133 158.985 1.00 43.57 21 GLN C O 1
ATOM 6492 N N . LYS C 1 35 ? 10.702 60.977 157.227 1.00 43.18 22 LYS C N 1
ATOM 6493 C CA . LYS C 1 35 ? 11.606 59.837 157.384 1.00 42.81 22 LYS C CA 1
ATOM 6494 C C . LYS C 1 35 ? 12.435 59.645 156.134 1.00 42.17 22 LYS C C 1
ATOM 6495 O O . LYS C 1 35 ? 11.993 59.980 155.038 1.00 43.00 22 LYS C O 1
ATOM 6501 N N . ALA C 1 36 ? 13.644 59.125 156.311 1.00 41.07 23 ALA C N 1
ATOM 6502 C CA . ALA C 1 36 ? 14.513 58.751 155.201 1.00 40.09 23 ALA C CA 1
ATOM 6503 C C . ALA C 1 36 ? 14.943 57.294 155.388 1.00 39.56 23 ALA C C 1
ATOM 6504 O O . ALA C 1 36 ? 16.035 57.013 155.888 1.00 39.33 23 ALA C O 1
ATOM 6506 N N . VAL C 1 37 ? 14.045 56.382 155.019 1.00 38.75 24 VAL C N 1
ATOM 6507 C CA . VAL C 1 37 ? 14.250 54.941 155.138 1.00 38.14 24 VAL C CA 1
ATOM 6508 C C . VAL C 1 37 ? 13.784 54.226 153.859 1.00 37.86 24 VAL C C 1
ATOM 6509 O O . VAL C 1 37 ? 13.083 54.823 153.034 1.00 37.85 24 VAL C O 1
ATOM 6513 N N . PHE C 1 38 ? 14.191 52.966 153.687 1.00 37.53 25 PHE C N 1
ATOM 6514 C CA . PHE C 1 38 ? 13.671 52.110 152.605 1.00 37.14 25 PHE C CA 1
ATOM 6515 C C . PHE C 1 38 ? 12.365 51.422 153.023 1.00 37.00 25 PHE C C 1
ATOM 6516 O O . PHE C 1 38 ? 12.142 51.170 154.214 1.00 36.79 25 PHE C O 1
ATOM 6524 N N . CYS C 1 39 ? 11.516 51.104 152.045 1.00 36.46 26 CYS C N 1
ATOM 6525 C CA . CYS C 1 39 ? 10.380 50.211 152.276 1.00 35.98 26 CYS C CA 1
ATOM 6526 C C . CYS C 1 39 ? 10.857 48.748 152.310 1.00 35.65 26 CYS C C 1
ATOM 6527 O O . CYS C 1 39 ? 12.005 48.455 151.976 1.00 35.21 26 CYS C O 1
ATOM 6530 N N . GLY C 1 40 ? 9.971 47.843 152.714 1.00 35.48 27 GLY C N 1
ATOM 6531 C CA . GLY C 1 40 ? 10.313 46.434 152.890 1.00 35.40 27 GLY C CA 1
ATOM 6532 C C . GLY C 1 40 ? 10.493 45.642 151.613 1.00 35.78 27 GLY C C 1
ATOM 6533 O O . GLY C 1 40 ? 11.011 44.521 151.651 1.00 36.11 27 GLY C O 1
ATOM 6534 N N . LEU C 1 41 ? 10.061 46.223 150.491 1.00 35.82 28 LEU C N 1
ATOM 6535 C CA . LEU C 1 41 ? 10.293 45.685 149.149 1.00 36.42 28 LEU C CA 1
ATOM 6536 C C . LEU C 1 41 ? 11.765 45.374 148.904 1.00 36.69 28 LEU C C 1
ATOM 6537 O O . LEU C 1 41 ? 12.109 44.387 148.237 1.00 36.63 28 LEU C O 1
ATOM 6542 N N . THR C 1 42 ? 12.627 46.216 149.471 1.00 37.02 29 THR C N 1
ATOM 6543 C CA . THR C 1 42 ? 14.072 46.093 149.305 1.00 37.27 29 THR C CA 1
ATOM 6544 C C . THR C 1 42 ? 14.604 44.757 149.799 1.00 37.37 29 THR C C 1
ATOM 6545 O O . THR C 1 42 ? 15.656 44.327 149.350 1.00 37.07 29 THR C O 1
ATOM 6549 N N . SER C 1 43 ? 13.874 44.109 150.712 1.00 37.79 30 SER C N 1
ATOM 6550 C CA . SER C 1 43 ? 14.267 42.798 151.258 1.00 38.77 30 SER C CA 1
ATOM 6551 C C . SER C 1 43 ? 14.411 41.715 150.183 1.00 38.65 30 SER C C 1
ATOM 6552 O O . SER C 1 43 ? 15.244 40.812 150.306 1.00 38.82 30 SER C O 1
ATOM 6555 N N . ILE C 1 44 ? 13.602 41.832 149.132 1.00 38.72 31 ILE C N 1
ATOM 6556 C CA . ILE C 1 44 ? 13.655 40.946 147.972 1.00 38.53 31 ILE C CA 1
ATOM 6557 C C . ILE C 1 44 ? 15.065 40.849 147.391 1.00 38.98 31 ILE C C 1
ATOM 6558 O O . ILE C 1 44 ? 15.467 39.795 146.888 1.00 38.74 31 ILE C O 1
ATOM 6563 N N . VAL C 1 45 ? 15.811 41.944 147.473 1.00 39.57 32 VAL C N 1
ATOM 6564 C CA . VAL C 1 45 ? 17.152 42.011 146.881 1.00 40.25 32 VAL C CA 1
ATOM 6565 C C . VAL C 1 45 ? 18.075 40.928 147.453 1.00 40.53 32 VAL C C 1
ATOM 6566 O O . VAL C 1 45 ? 18.841 40.307 146.706 1.00 40.91 32 VAL C O 1
ATOM 6570 N N . TRP C 1 46 ? 17.996 40.688 148.763 1.00 40.53 33 TRP C N 1
ATOM 6571 C CA . TRP C 1 46 ? 18.811 39.634 149.371 1.00 40.97 33 TRP C CA 1
ATOM 6572 C C . TRP C 1 46 ? 18.060 38.308 149.528 1.00 41.53 33 TRP C C 1
ATOM 6573 O O . TRP C 1 46 ? 18.671 37.244 149.485 1.00 41.70 33 TRP C O 1
ATOM 6584 N N . LEU C 1 47 ? 16.744 38.382 149.717 1.00 42.11 34 LEU C N 1
ATOM 6585 C CA . LEU C 1 47 ? 15.896 37.186 149.837 1.00 42.71 34 LEU C CA 1
ATOM 6586 C C . LEU C 1 47 ? 15.928 36.273 148.605 1.00 42.98 34 LEU C C 1
ATOM 6587 O O . LEU C 1 47 ? 15.996 35.047 148.736 1.00 42.66 34 LEU C O 1
ATOM 6592 N N . HIS C 1 48 ? 15.867 36.869 147.416 1.00 43.49 35 HIS C N 1
ATOM 6593 C CA . HIS C 1 48 ? 15.820 36.082 146.186 1.00 44.48 35 HIS C CA 1
ATOM 6594 C C . HIS C 1 48 ? 17.116 35.287 145.950 1.00 45.21 35 HIS C C 1
ATOM 6595 O O . HIS C 1 48 ? 17.087 34.230 145.311 1.00 45.74 35 HIS C O 1
ATOM 6602 N N . ARG C 1 49 ? 18.226 35.792 146.493 1.00 45.48 36 ARG C N 1
ATOM 6603 C CA . ARG C 1 49 ? 19.524 35.114 146.445 1.00 46.09 36 ARG C CA 1
ATOM 6604 C C . ARG C 1 49 ? 19.575 33.874 147.350 1.00 45.62 36 ARG C C 1
ATOM 6605 O O . ARG C 1 49 ? 20.087 32.831 146.953 1.00 45.54 36 ARG C O 1
ATOM 6613 N N . LYS C 1 50 ? 19.029 33.995 148.558 1.00 45.29 37 LYS C N 1
ATOM 6614 C CA . LYS C 1 50 ? 18.979 32.890 149.513 1.00 45.02 37 LYS C CA 1
ATOM 6615 C C . LYS C 1 50 ? 17.950 31.819 149.129 1.00 44.64 37 LYS C C 1
ATOM 6616 O O . LYS C 1 50 ? 18.202 30.616 149.273 1.00 44.66 37 LYS C O 1
ATOM 6622 N N . MET C 1 51 ? 16.803 32.258 148.624 1.00 44.16 38 MET C N 1
ATOM 6623 C CA . MET C 1 51 ? 15.661 31.370 148.440 1.00 43.52 38 MET C CA 1
ATOM 6624 C C . MET C 1 51 ? 15.531 30.922 146.994 1.00 43.85 38 MET C C 1
ATOM 6625 O O . MET C 1 51 ? 14.849 31.557 146.196 1.00 43.94 38 MET C O 1
ATOM 6630 N N . GLN C 1 52 ? 16.179 29.800 146.684 1.00 44.33 39 GLN C N 1
ATOM 6631 C CA . GLN C 1 52 ? 16.427 29.367 145.305 1.00 44.81 39 GLN C CA 1
ATOM 6632 C C . GLN C 1 52 ? 15.206 29.038 144.445 1.00 44.44 39 GLN C C 1
ATOM 6633 O O . GLN C 1 52 ? 15.217 29.281 143.231 1.00 44.96 39 GLN C O 1
ATOM 6639 N N . ASP C 1 53 ? 14.181 28.463 145.067 1.00 43.67 40 ASP C N 1
ATOM 6640 C CA . ASP C 1 53 ? 12.971 27.999 144.376 1.00 42.83 40 ASP C CA 1
ATOM 6641 C C . ASP C 1 53 ? 11.925 29.097 144.232 1.00 41.51 40 ASP C C 1
ATOM 6642 O O . ASP C 1 53 ? 10.836 28.869 143.691 1.00 41.39 40 ASP C O 1
ATOM 6647 N N . ALA C 1 54 ? 12.246 30.277 144.749 1.00 39.93 41 ALA C N 1
ATOM 6648 C CA . ALA C 1 54 ? 11.246 31.303 144.988 1.00 38.30 41 ALA C CA 1
ATOM 6649 C C . ALA C 1 54 ? 11.207 32.367 143.906 1.00 37.19 41 ALA C C 1
ATOM 6650 O O . ALA C 1 54 ? 12.220 32.668 143.291 1.00 36.89 41 ALA C O 1
ATOM 6652 N N . PHE C 1 55 ? 10.018 32.917 143.672 1.00 36.49 42 PHE C N 1
ATOM 6653 C CA . PHE C 1 55 ? 9.865 34.124 142.866 1.00 35.87 42 PHE C CA 1
ATOM 6654 C C . PHE C 1 55 ? 9.095 35.148 143.676 1.00 35.14 42 PHE C C 1
ATOM 6655 O O . PHE C 1 55 ? 8.122 34.818 144.352 1.00 35.33 42 PHE C O 1
ATOM 6663 N N . PHE C 1 56 ? 9.545 36.392 143.604 1.00 34.57 43 PHE C N 1
ATOM 6664 C CA . PHE C 1 56 ? 8.930 37.486 144.338 1.00 33.78 43 PHE C CA 1
ATOM 6665 C C . PHE C 1 56 ? 8.271 38.416 143.328 1.00 33.67 43 PHE C C 1
ATOM 6666 O O . PHE C 1 56 ? 8.942 39.058 142.519 1.00 33.82 43 PHE C O 1
ATOM 6674 N N . LEU C 1 57 ? 6.945 38.439 143.335 1.00 33.20 44 LEU C N 1
ATOM 6675 C CA . LEU C 1 57 ? 6.204 39.288 142.422 1.00 32.66 44 LEU C CA 1
ATOM 6676 C C . LEU C 1 57 ? 5.567 40.432 143.198 1.00 32.35 44 LEU C C 1
ATOM 6677 O O . LEU C 1 57 ? 4.608 40.222 143.934 1.00 32.31 44 LEU C O 1
ATOM 6682 N N . VAL C 1 58 ? 6.113 41.636 143.039 1.00 32.19 45 VAL C N 1
ATOM 6683 C CA . VAL C 1 58 ? 5.511 42.825 143.633 1.00 31.84 45 VAL C CA 1
ATOM 6684 C C . VAL C 1 58 ? 4.272 43.196 142.818 1.00 31.95 45 VAL C C 1
ATOM 6685 O O . VAL C 1 58 ? 4.279 43.122 141.590 1.00 31.63 45 VAL C O 1
ATOM 6689 N N . VAL C 1 59 ? 3.196 43.565 143.501 1.00 31.95 46 VAL C N 1
ATOM 6690 C CA . VAL C 1 59 ? 2.081 44.200 142.814 1.00 31.85 46 VAL C CA 1
ATOM 6691 C C . VAL C 1 59 ? 2.131 45.677 143.199 1.00 31.61 46 VAL C C 1
ATOM 6692 O O . VAL C 1 59 ? 1.836 46.046 144.339 1.00 31.55 46 VAL C O 1
ATOM 6696 N N . GLY C 1 60 ? 2.546 46.508 142.249 1.00 31.23 47 GLY C N 1
ATOM 6697 C CA . GLY C 1 60 ? 2.770 47.918 142.517 1.00 31.12 47 GLY C CA 1
ATOM 6698 C C . GLY C 1 60 ? 2.859 48.740 141.256 1.00 31.22 47 GLY C C 1
ATOM 6699 O O . GLY C 1 60 ? 2.326 48.360 140.214 1.00 31.16 47 GLY C O 1
ATOM 6700 N N . SER C 1 61 ? 3.544 49.868 141.351 1.00 31.21 48 SER C N 1
ATOM 6701 C CA . SER C 1 61 ? 3.673 50.777 140.229 1.00 31.95 48 SER C CA 1
ATOM 6702 C C . SER C 1 61 ? 5.092 50.749 139.682 1.00 32.22 48 SER C C 1
ATOM 6703 O O . SER C 1 61 ? 5.922 49.974 140.156 1.00 32.85 48 SER C O 1
ATOM 6706 N N . ARG C 1 62 ? 5.351 51.610 138.698 1.00 32.58 49 ARG C N 1
ATOM 6707 C CA . ARG C 1 62 ? 6.684 51.815 138.121 1.00 33.03 49 ARG C CA 1
ATOM 6708 C C . ARG C 1 62 ? 7.690 52.292 139.166 1.00 32.74 49 ARG C C 1
ATOM 6709 O O . ARG C 1 62 ? 8.882 52.008 139.058 1.00 32.92 49 ARG C O 1
ATOM 6717 N N . THR C 1 63 ? 7.199 53.005 140.178 1.00 32.75 50 THR C N 1
ATOM 6718 C CA . THR C 1 63 ? 8.010 53.428 141.314 1.00 32.66 50 THR C CA 1
ATOM 6719 C C . THR C 1 63 ? 8.661 52.235 142.006 1.00 32.90 50 THR C C 1
ATOM 6720 O O . THR C 1 63 ? 9.871 52.249 142.236 1.00 33.28 50 THR C O 1
ATOM 6724 N N . CYS C 1 64 ? 7.863 51.208 142.321 1.00 32.98 51 CYS C N 1
ATOM 6725 C CA . CYS C 1 64 ? 8.351 49.993 142.988 1.00 32.81 51 CYS C CA 1
ATOM 6726 C C . CYS C 1 64 ? 9.357 49.221 142.133 1.00 33.11 51 CYS C C 1
ATOM 6727 O O . CYS C 1 64 ? 10.346 48.699 142.655 1.00 33.10 51 CYS C O 1
ATOM 6730 N N . ALA C 1 65 ? 9.080 49.137 140.830 1.00 33.43 52 ALA C N 1
ATOM 6731 C CA . ALA C 1 65 ? 9.979 48.492 139.865 1.00 34.06 52 ALA C CA 1
ATOM 6732 C C . ALA C 1 65 ? 11.304 49.237 139.764 1.00 34.63 52 ALA C C 1
ATOM 6733 O O . ALA C 1 65 ? 12.363 48.619 139.714 1.00 34.38 52 ALA C O 1
ATOM 6735 N N . HIS C 1 66 ? 11.212 50.565 139.724 1.00 35.80 53 HIS C N 1
ATOM 6736 C CA . HIS C 1 66 ? 12.350 51.482 139.668 1.00 37.01 53 HIS C CA 1
ATOM 6737 C C . HIS C 1 66 ? 13.212 51.354 140.929 1.00 37.84 53 HIS C C 1
ATOM 6738 O O . HIS C 1 66 ? 14.437 51.316 140.848 1.00 37.98 53 HIS C O 1
ATOM 6745 N N . LEU C 1 67 ? 12.568 51.264 142.089 1.00 39.09 54 LEU C N 1
ATOM 6746 C CA . LEU C 1 67 ? 13.279 51.006 143.340 1.00 40.24 54 LEU C CA 1
ATOM 6747 C C . LEU C 1 67 ? 14.056 49.691 143.266 1.00 41.34 54 LEU C C 1
ATOM 6748 O O . LEU C 1 67 ? 15.250 49.663 143.561 1.00 41.71 54 LEU C O 1
ATOM 6753 N N . LEU C 1 68 ? 13.384 48.612 142.859 1.00 42.53 55 LEU C N 1
ATOM 6754 C CA . LEU C 1 68 ? 14.017 47.290 142.827 1.00 43.74 55 LEU C CA 1
ATOM 6755 C C . LEU C 1 68 ? 15.206 47.218 141.879 1.00 44.76 55 LEU C C 1
ATOM 6756 O O . LEU C 1 68 ? 16.201 46.576 142.190 1.00 45.01 55 LEU C O 1
ATOM 6761 N N . GLN C 1 69 ? 15.119 47.890 140.740 1.00 45.96 56 GLN C N 1
ATOM 6762 C CA . GLN C 1 69 ? 16.211 47.844 139.786 1.00 47.78 56 GLN C CA 1
ATOM 6763 C C . GLN C 1 69 ? 17.414 48.699 140.206 1.00 49.19 56 GLN C C 1
ATOM 6764 O O . GLN C 1 69 ? 18.560 48.341 139.920 1.00 49.39 56 GLN C O 1
ATOM 6770 N N . ALA C 1 70 ? 17.143 49.816 140.880 1.00 50.89 57 ALA C N 1
ATOM 6771 C CA . ALA C 1 70 ? 18.198 50.694 141.370 1.00 52.65 57 ALA C CA 1
ATOM 6772 C C . ALA C 1 70 ? 18.887 50.030 142.556 1.00 53.85 57 ALA C C 1
ATOM 6773 O O . ALA C 1 70 ? 20.116 50.043 142.660 1.00 54.28 57 ALA C O 1
ATOM 6775 N N . ALA C 1 71 ? 18.078 49.425 143.422 1.00 55.22 58 ALA C N 1
ATOM 6776 C CA . ALA C 1 71 ? 18.557 48.621 144.544 1.00 56.46 58 ALA C CA 1
ATOM 6777 C C . ALA C 1 71 ? 19.373 47.402 144.102 1.00 57.40 58 ALA C C 1
ATOM 6778 O O . ALA C 1 71 ? 20.451 47.139 144.645 1.00 57.59 58 ALA C O 1
ATOM 6780 N N . ALA C 1 72 ? 18.854 46.670 143.115 1.00 58.42 59 ALA C N 1
ATOM 6781 C CA . ALA C 1 72 ? 19.450 45.410 142.679 1.00 59.22 59 ALA C CA 1
ATOM 6782 C C . ALA C 1 72 ? 20.816 45.618 142.038 1.00 60.07 59 ALA C C 1
ATOM 6783 O O . ALA C 1 72 ? 21.707 44.777 142.185 1.00 60.00 59 ALA C O 1
ATOM 6785 N N . GLY C 1 73 ? 20.969 46.746 141.342 1.00 61.29 60 GLY C N 1
ATOM 6786 C CA . GLY C 1 73 ? 22.209 47.095 140.643 1.00 62.49 60 GLY C CA 1
ATOM 6787 C C . GLY C 1 73 ? 22.529 46.089 139.557 1.00 63.58 60 GLY C C 1
ATOM 6788 O O . GLY C 1 73 ? 21.709 45.849 138.668 1.00 63.83 60 GLY C O 1
ATOM 6789 N N . VAL C 1 74 ? 23.715 45.488 139.639 1.00 64.42 61 VAL C N 1
ATOM 6790 C CA . VAL C 1 74 ? 24.123 44.445 138.691 1.00 65.34 61 VAL C CA 1
ATOM 6791 C C . VAL C 1 74 ? 23.253 43.178 138.747 1.00 65.82 61 VAL C C 1
ATOM 6792 O O . VAL C 1 74 ? 23.233 42.400 137.785 1.00 65.83 61 VAL C O 1
ATOM 6796 N N . MET C 1 75 ? 22.540 42.985 139.862 1.00 66.31 62 MET C N 1
ATOM 6797 C CA . MET C 1 75 ? 21.600 41.862 140.031 1.00 67.12 62 MET C CA 1
ATOM 6798 C C . MET C 1 75 ? 20.461 41.836 139.012 1.00 66.91 62 MET C C 1
ATOM 6799 O O . MET C 1 75 ? 20.012 40.757 138.613 1.00 67.10 62 MET C O 1
ATOM 6804 N N . ILE C 1 76 ? 19.992 43.019 138.610 1.00 66.83 63 ILE C N 1
ATOM 6805 C CA . ILE C 1 76 ? 18.876 43.146 137.664 1.00 66.46 63 ILE C CA 1
ATOM 6806 C C . ILE C 1 76 ? 19.186 42.531 136.285 1.00 66.17 63 ILE C C 1
ATOM 6807 O O . ILE C 1 76 ? 18.270 42.180 135.540 1.00 66.39 63 ILE C O 1
ATOM 6812 N N . PHE C 1 77 ? 20.476 42.392 135.975 1.00 65.75 64 PHE C N 1
ATOM 6813 C CA . PHE C 1 77 ? 20.943 41.835 134.701 1.00 65.34 64 PHE C CA 1
ATOM 6814 C C . PHE C 1 77 ? 21.324 40.356 134.845 1.00 64.74 64 PHE C C 1
ATOM 6815 O O . PHE C 1 77 ? 21.603 39.671 133.854 1.00 64.71 64 PHE C O 1
ATOM 6823 N N . ALA C 1 78 ? 21.321 39.877 136.087 1.00 63.93 65 ALA C N 1
ATOM 6824 C CA . ALA C 1 78 ? 21.686 38.500 136.407 1.00 62.98 65 ALA C CA 1
ATOM 6825 C C . ALA C 1 78 ? 20.469 37.571 136.415 1.00 62.23 65 ALA C C 1
ATOM 6826 O O . ALA C 1 78 ? 20.465 36.563 137.126 1.00 62.14 65 ALA C O 1
ATOM 6828 N N . GLU C 1 79 ? 19.447 37.921 135.627 1.00 61.23 66 GLU C N 1
ATOM 6829 C CA . GLU C 1 79 ? 18.230 37.101 135.461 1.00 60.27 66 GLU C CA 1
ATOM 6830 C C . GLU C 1 79 ? 17.583 36.737 136.817 1.00 59.00 66 GLU C C 1
ATOM 6831 O O . GLU C 1 79 ? 17.392 35.553 137.133 1.00 59.04 66 GLU C O 1
ATOM 6837 N N . PRO C 1 80 ? 17.233 37.760 137.620 1.00 57.60 67 PRO C N 1
ATOM 6838 C CA . PRO C 1 80 ? 16.807 37.477 138.992 1.00 56.16 67 PRO C CA 1
ATOM 6839 C C . PRO C 1 80 ? 15.366 36.951 139.107 1.00 54.78 67 PRO C C 1
ATOM 6840 O O . PRO C 1 80 ? 14.544 37.121 138.196 1.00 54.54 67 PRO C O 1
ATOM 6844 N N . ARG C 1 81 ? 15.090 36.312 140.236 1.00 52.99 68 ARG C N 1
ATOM 6845 C CA . ARG C 1 81 ? 13.807 35.683 140.505 1.00 51.03 68 ARG C CA 1
ATOM 6846 C C . ARG C 1 81 ? 12.842 36.652 141.200 1.00 48.88 68 ARG C C 1
ATOM 6847 O O . ARG C 1 81 ? 12.314 36.365 142.276 1.00 48.27 68 ARG C O 1
ATOM 6855 N N . PHE C 1 82 ? 12.634 37.807 140.567 1.00 46.81 69 PHE C N 1
ATOM 6856 C CA . PHE C 1 82 ? 11.665 38.808 141.020 1.00 44.75 69 PHE C CA 1
ATOM 6857 C C . PHE C 1 82 ? 11.172 39.698 139.872 1.00 43.39 69 PHE C C 1
ATOM 6858 O O . PHE C 1 82 ? 11.761 39.717 138.789 1.00 43.16 69 PHE C O 1
ATOM 6866 N N . GLY C 1 83 ? 10.086 40.425 140.128 1.00 41.52 70 GLY C N 1
ATOM 6867 C CA . GLY C 1 83 ? 9.479 41.311 139.143 1.00 39.72 70 GLY C CA 1
ATOM 6868 C C . GLY C 1 83 ? 8.309 42.075 139.729 1.00 38.50 70 GLY C C 1
ATOM 6869 O O . GLY C 1 83 ? 7.898 41.830 140.863 1.00 38.38 70 GLY C O 1
ATOM 6870 N N . THR C 1 84 ? 7.781 43.014 138.954 1.00 37.64 71 THR C N 1
ATOM 6871 C CA . THR C 1 84 ? 6.649 43.826 139.377 1.00 36.59 71 THR C CA 1
ATOM 6872 C C . THR C 1 84 ? 5.533 43.730 138.351 1.00 36.25 71 THR C C 1
ATOM 6873 O O . THR C 1 84 ? 5.732 44.031 137.174 1.00 36.03 71 THR C O 1
ATOM 6877 N N . ALA C 1 85 ? 4.360 43.291 138.800 1.00 35.54 72 ALA C N 1
ATOM 6878 C CA . ALA C 1 85 ? 3.160 43.439 137.997 1.00 35.04 72 ALA C CA 1
ATOM 6879 C C . ALA C 1 85 ? 2.761 44.898 138.170 1.00 34.42 72 ALA C C 1
ATOM 6880 O O . ALA C 1 85 ? 2.148 45.246 139.178 1.00 34.23 72 ALA C O 1
ATOM 6882 N N . VAL C 1 86 ? 3.143 45.763 137.223 1.00 34.01 73 VAL C N 1
ATOM 6883 C CA . VAL C 1 86 ? 2.865 47.190 137.415 1.00 33.57 73 VAL C CA 1
ATOM 6884 C C . VAL C 1 86 ? 1.427 47.539 137.043 1.00 33.65 73 VAL C C 1
ATOM 6885 O O . VAL C 1 86 ? 0.964 47.235 135.940 1.00 33.46 73 VAL C O 1
ATOM 6889 N N . LEU C 1 87 ? 0.729 48.142 138.004 1.00 33.80 74 LEU C N 1
ATOM 6890 C CA . LEU C 1 87 ? -0.650 48.579 137.839 1.00 33.72 74 LEU C CA 1
ATOM 6891 C C . LEU C 1 87 ? -0.806 49.513 136.644 1.00 33.79 74 LEU C C 1
ATOM 6892 O O . LEU C 1 87 ? -0.035 50.467 136.469 1.00 33.55 74 LEU C O 1
ATOM 6897 N N . GLU C 1 88 ? -1.798 49.212 135.816 1.00 33.50 75 GLU C N 1
ATOM 6898 C CA . GLU C 1 88 ? -2.157 50.072 134.714 1.00 33.91 75 GLU C CA 1
ATOM 6899 C C . GL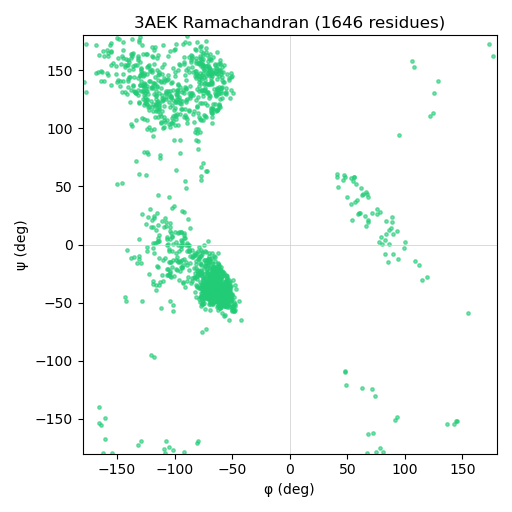U C 1 88 ? -3.429 50.817 135.089 1.00 34.00 75 GLU C C 1
ATOM 6900 O O . GLU C 1 88 ? -4.080 50.467 136.074 1.00 33.81 75 GLU C O 1
ATOM 6906 N N . GLU C 1 89 ? -3.767 51.850 134.324 1.00 34.23 76 GLU C N 1
ATOM 6907 C CA . GLU C 1 89 ? -4.951 52.656 134.621 1.00 35.22 76 GLU C CA 1
ATOM 6908 C C . GLU C 1 89 ? -6.217 51.840 134.834 1.00 34.92 76 GLU C C 1
ATOM 6909 O O . GLU C 1 89 ? -6.952 52.103 135.782 1.00 34.86 76 GLU C O 1
ATOM 6915 N N . GLN C 1 90 ? -6.441 50.825 133.997 1.00 35.02 77 GLN C N 1
ATOM 6916 C CA . GLN C 1 90 ? -7.637 49.981 134.123 1.00 34.99 77 GLN C CA 1
ATOM 6917 C C . GLN C 1 90 ? -7.690 49.182 135.438 1.00 34.41 77 GLN C C 1
ATOM 6918 O O . GLN C 1 90 ? -8.771 48.844 135.920 1.00 34.22 77 GLN C O 1
ATOM 6924 N N . ASP C 1 91 ? -6.523 48.916 136.024 1.00 33.83 78 ASP C N 1
ATOM 6925 C CA . ASP C 1 91 ? -6.420 48.190 137.296 1.00 33.14 78 ASP C CA 1
ATOM 6926 C C . ASP C 1 91 ? -6.761 49.059 138.501 1.00 32.76 78 ASP C C 1
ATOM 6927 O O . ASP C 1 91 ? -6.876 48.555 139.609 1.00 32.88 78 ASP C O 1
ATOM 6932 N N . LEU C 1 92 ? -6.904 50.364 138.294 1.00 32.68 79 LEU C N 1
ATOM 6933 C CA . LEU C 1 92 ? -7.062 51.299 139.412 1.00 32.66 79 LEU C CA 1
ATOM 6934 C C . LEU C 1 92 ? -8.506 51.437 139.908 1.00 33.03 79 LEU C C 1
ATOM 6935 O O . LEU C 1 92 ? -8.764 52.113 140.907 1.00 33.14 79 LEU C O 1
ATOM 6940 N N . ALA C 1 93 ? -9.438 50.791 139.214 1.00 33.40 80 ALA C N 1
ATOM 6941 C CA . ALA C 1 93 ? -10.846 50.829 139.594 1.00 33.94 80 ALA C CA 1
ATOM 6942 C C . ALA C 1 93 ? -11.536 49.503 139.286 1.00 34.38 80 ALA C C 1
ATOM 6943 O O . ALA C 1 93 ? -11.400 48.967 138.183 1.00 34.36 80 ALA C O 1
ATOM 6945 N N . GLY C 1 94 ? -12.273 48.980 140.263 1.00 35.07 81 GLY C N 1
ATOM 6946 C CA . GLY C 1 94 ? -12.955 47.700 140.111 1.00 36.08 81 GLY C CA 1
ATOM 6947 C C . GLY C 1 94 ? -12.089 46.598 140.667 1.00 37.23 81 GLY C C 1
ATOM 6948 O O . GLY C 1 94 ? -11.209 46.066 139.973 1.00 37.13 81 GLY C O 1
ATOM 6949 N N . LEU C 1 95 ? -12.331 46.268 141.934 1.00 38.10 82 LEU C N 1
ATOM 6950 C CA . LEU C 1 95 ? -11.520 45.290 142.660 1.00 39.11 82 LEU C CA 1
ATOM 6951 C C . LEU C 1 95 ? -11.616 43.872 142.100 1.00 39.32 82 LEU C C 1
ATOM 6952 O O . LEU C 1 95 ? -10.601 43.198 141.947 1.00 39.52 82 LEU C O 1
ATOM 6957 N N . ALA C 1 96 ? -12.829 43.433 141.788 1.00 39.64 83 ALA C N 1
ATOM 6958 C CA . ALA C 1 96 ? -13.049 42.097 141.238 1.00 40.26 83 ALA C CA 1
ATOM 6959 C C . ALA C 1 96 ? -12.318 41.878 139.904 1.00 40.72 83 ALA C C 1
ATOM 6960 O O . ALA C 1 96 ? -11.819 40.782 139.642 1.00 41.02 83 ALA C O 1
ATOM 6962 N N . ASP C 1 97 ? -12.260 42.919 139.072 1.00 41.05 84 ASP C N 1
ATOM 6963 C CA . ASP C 1 97 ? -11.571 42.855 137.780 1.00 41.27 84 ASP C CA 1
ATOM 6964 C C . ASP C 1 97 ? -10.053 42.846 137.954 1.00 41.42 84 ASP C C 1
ATOM 6965 O O . ASP C 1 97 ? -9.336 42.191 137.190 1.00 41.49 84 ASP C O 1
ATOM 6970 N N . ALA C 1 98 ? -9.570 43.574 138.960 1.00 41.46 85 ALA C N 1
ATOM 6971 C CA . ALA C 1 98 ? -8.136 43.638 139.250 1.00 41.52 85 ALA C CA 1
ATOM 6972 C C . ALA C 1 98 ? -7.618 42.276 139.710 1.00 41.70 85 ALA C C 1
ATOM 6973 O O . ALA C 1 98 ? -6.528 41.859 139.320 1.00 41.81 85 ALA C O 1
ATOM 6975 N N . HIS C 1 99 ? -8.420 41.588 140.525 1.00 41.85 86 HIS C N 1
ATOM 6976 C CA . HIS C 1 99 ? -8.121 40.230 140.982 1.00 42.07 86 HIS C CA 1
ATOM 6977 C C . HIS C 1 99 ? -8.063 39.218 139.822 1.00 41.80 86 HIS C C 1
ATOM 6978 O O . HIS C 1 99 ? -7.203 38.337 139.800 1.00 41.80 86 HIS C O 1
ATOM 6985 N N . LYS C 1 100 ? -8.961 39.365 138.854 1.00 41.57 87 LYS C N 1
ATOM 6986 C CA . LYS C 1 100 ? -8.947 38.541 137.641 1.00 41.53 87 LYS C CA 1
ATOM 6987 C C . LYS C 1 100 ? -7.710 38.798 136.771 1.00 41.38 87 LYS C C 1
ATOM 6988 O O . LYS C 1 100 ? -7.170 37.874 136.160 1.00 41.26 87 LYS C O 1
ATOM 6994 N N . GLU C 1 101 ? -7.281 40.059 136.710 1.00 41.28 88 GLU C N 1
ATOM 6995 C CA . GLU C 1 101 ? -6.103 40.450 135.942 1.00 41.30 88 GLU C CA 1
ATOM 6996 C C . GLU C 1 101 ? -4.824 39.887 136.563 1.00 41.19 88 GLU C C 1
ATOM 6997 O O . GLU C 1 101 ? -3.936 39.401 135.851 1.00 41.20 88 GLU C O 1
ATOM 7003 N N . LEU C 1 102 ? -4.747 39.957 137.890 1.00 41.13 89 LEU C N 1
ATOM 7004 C CA . LEU C 1 102 ? -3.624 39.408 138.647 1.00 41.04 89 LEU C CA 1
ATOM 7005 C C . LEU C 1 102 ? -3.477 37.913 138.364 1.00 40.99 89 LEU C C 1
ATOM 7006 O O . LEU C 1 102 ? -2.378 37.446 138.068 1.00 41.15 89 LEU C O 1
ATOM 7011 N N . ASP C 1 103 ? -4.587 37.182 138.458 1.00 40.79 90 ASP C N 1
ATOM 7012 C CA . ASP C 1 103 ? -4.618 35.745 138.182 1.00 41.09 90 ASP C CA 1
ATOM 7013 C C . ASP C 1 103 ? -4.134 35.411 136.771 1.00 40.93 90 ASP C C 1
ATOM 7014 O O . ASP C 1 103 ? -3.386 34.449 136.585 1.00 40.89 90 ASP C O 1
ATOM 7019 N N . ARG C 1 104 ? -4.565 36.206 135.792 1.00 40.76 91 ARG C N 1
ATOM 7020 C CA . ARG C 1 104 ? -4.122 36.052 134.405 1.00 40.75 91 ARG C CA 1
ATOM 7021 C C . ARG C 1 104 ? -2.617 36.280 134.282 1.00 40.64 91 ARG C C 1
ATOM 7022 O O . ARG C 1 104 ? -1.928 35.545 133.574 1.00 40.38 91 ARG C O 1
ATOM 7030 N N . GLU C 1 105 ? -2.118 37.294 134.988 1.00 40.64 92 GLU C N 1
ATOM 7031 C CA . GLU C 1 105 ? -0.695 37.629 134.964 1.00 40.62 92 GLU C CA 1
ATOM 7032 C C . GLU C 1 105 ? 0.157 36.572 135.656 1.00 40.56 92 GLU C C 1
ATOM 7033 O O . GLU C 1 105 ? 1.251 36.250 135.194 1.00 40.63 92 GLU C O 1
ATOM 7039 N N . VAL C 1 106 ? -0.354 36.041 136.764 1.00 40.58 93 VAL C N 1
ATOM 7040 C CA . VAL C 1 106 ? 0.299 34.946 137.484 1.00 40.66 93 VAL C CA 1
ATOM 7041 C C . VAL C 1 106 ? 0.271 33.630 136.686 1.00 40.73 93 VAL C C 1
ATOM 7042 O O . VAL C 1 106 ? 1.291 32.937 136.601 1.00 40.58 93 VAL C O 1
ATOM 7046 N N . ALA C 1 107 ? -0.882 33.299 136.099 1.00 40.82 94 ALA C N 1
ATOM 7047 C CA . ALA C 1 107 ? -1.005 32.100 135.261 1.00 41.12 94 ALA C CA 1
ATOM 7048 C C . ALA C 1 107 ? -0.011 32.128 134.098 1.00 41.28 94 ALA C C 1
ATOM 7049 O O . ALA C 1 107 ? 0.548 31.100 133.722 1.00 41.32 94 ALA C O 1
ATOM 7051 N N . LYS C 1 108 ? 0.214 33.322 133.559 1.00 41.53 95 LYS C N 1
ATOM 7052 C CA . LYS C 1 108 ? 1.089 33.540 132.416 1.00 41.90 95 LYS C CA 1
ATOM 7053 C C . LYS C 1 108 ? 2.563 33.412 132.814 1.00 42.41 95 LYS C C 1
ATOM 7054 O O . LYS C 1 108 ? 3.374 32.886 132.052 1.00 42.23 95 LYS C O 1
ATOM 7060 N N . LEU C 1 109 ? 2.899 33.902 134.006 1.00 43.15 96 LEU C N 1
ATOM 7061 C CA . LEU C 1 109 ? 4.253 33.791 134.551 1.00 43.92 96 LEU C CA 1
ATOM 7062 C C . LEU C 1 109 ? 4.585 32.338 134.914 1.00 44.29 96 LEU C C 1
ATOM 7063 O O . LEU C 1 109 ? 5.648 31.829 134.550 1.00 44.54 96 LEU C O 1
ATOM 7068 N N . LEU C 1 110 ? 3.674 31.683 135.626 1.00 44.56 97 LEU C N 1
ATOM 7069 C CA . LEU C 1 110 ? 3.872 30.302 136.051 1.00 45.16 97 LEU C CA 1
ATOM 7070 C C . LEU C 1 110 ? 3.921 29.324 134.871 1.00 45.85 97 LEU C C 1
ATOM 7071 O O . LEU C 1 110 ? 4.781 28.438 134.843 1.00 46.10 97 LEU C O 1
ATOM 7076 N N . GLU C 1 111 ? 3.018 29.498 133.900 1.00 46.40 98 GLU C N 1
ATOM 7077 C CA . GLU C 1 111 ? 2.994 28.679 132.680 1.00 47.11 98 GLU C CA 1
ATOM 7078 C C . GLU C 1 111 ? 4.356 28.687 131.973 1.00 47.38 98 GLU C C 1
ATOM 7079 O O . GLU C 1 111 ? 4.801 27.660 131.452 1.00 47.56 98 GLU C O 1
ATOM 7085 N N . ARG C 1 112 ? 5.005 29.848 131.975 1.00 47.66 99 ARG C N 1
ATOM 7086 C CA . ARG C 1 112 ? 6.332 30.033 131.382 1.00 48.19 99 ARG C CA 1
ATOM 7087 C C . ARG C 1 112 ? 7.471 29.514 132.260 1.00 48.04 99 ARG C C 1
ATOM 7088 O O . ARG C 1 112 ? 8.542 29.180 131.750 1.00 48.16 99 ARG C O 1
ATOM 7096 N N . ARG C 1 113 ? 7.240 29.462 133.573 1.00 47.86 100 ARG C N 1
ATOM 7097 C CA . ARG C 1 113 ? 8.308 29.181 134.537 1.00 47.64 100 ARG C CA 1
ATOM 7098 C C . ARG C 1 113 ? 8.031 27.986 135.461 1.00 47.25 100 ARG C C 1
ATOM 7099 O O . ARG C 1 113 ? 7.654 28.178 136.625 1.00 47.27 100 ARG C O 1
ATOM 7107 N N . PRO C 1 114 ? 8.237 26.748 134.956 1.00 46.85 101 PRO C N 1
ATOM 7108 C CA . PRO C 1 114 ? 8.081 25.540 135.779 1.00 46.45 101 PRO C CA 1
ATOM 7109 C C . PRO C 1 114 ? 9.047 25.432 136.978 1.00 45.88 101 PRO C C 1
ATOM 7110 O O . PRO C 1 114 ? 8.797 24.642 137.887 1.00 45.77 101 PRO C O 1
ATOM 7114 N N . ASP C 1 115 ? 10.123 26.217 136.977 1.00 45.21 102 ASP C N 1
ATOM 7115 C CA . ASP C 1 115 ? 11.136 26.170 138.046 1.00 44.57 102 ASP C CA 1
ATOM 7116 C C . ASP C 1 115 ? 10.678 26.826 139.359 1.00 43.90 102 ASP C C 1
ATOM 7117 O O . ASP C 1 115 ? 11.236 26.557 140.429 1.00 44.00 102 ASP C O 1
ATOM 7122 N N . ILE C 1 116 ? 9.670 27.690 139.270 1.00 42.76 103 ILE C N 1
ATOM 7123 C CA . ILE C 1 116 ? 9.138 28.370 140.444 1.00 41.50 103 ILE C CA 1
ATOM 7124 C C . ILE C 1 116 ? 8.267 27.400 141.252 1.00 41.01 103 ILE C C 1
ATOM 7125 O O . ILE C 1 116 ? 7.297 26.835 140.733 1.00 40.82 103 ILE C O 1
ATOM 7130 N N . ARG C 1 117 ? 8.642 27.205 142.514 1.00 40.06 104 ARG C N 1
ATOM 7131 C CA . ARG C 1 117 ? 7.886 26.360 143.431 1.00 39.51 104 ARG C CA 1
ATOM 7132 C C . ARG C 1 117 ? 7.227 27.213 144.519 1.00 38.68 104 ARG C C 1
ATOM 7133 O O . ARG C 1 117 ? 6.202 26.831 145.077 1.00 38.68 104 ARG C O 1
ATOM 7141 N N . GLN C 1 118 ? 7.830 28.365 144.807 1.00 37.84 105 GLN C N 1
ATOM 7142 C CA . GLN C 1 118 ? 7.275 29.354 145.730 1.00 36.98 105 GLN C CA 1
ATOM 7143 C C . GLN C 1 118 ? 7.065 30.692 145.028 1.00 36.19 105 GLN C C 1
ATOM 7144 O O . GLN C 1 118 ? 8.005 31.268 144.469 1.00 36.03 105 GLN C O 1
ATOM 7150 N N . LEU C 1 119 ? 5.832 31.182 145.060 1.00 35.15 106 LEU C N 1
ATOM 7151 C CA . LEU C 1 119 ? 5.526 32.498 144.538 1.00 34.48 106 LEU C CA 1
ATOM 7152 C C . LEU C 1 119 ? 5.037 33.411 145.644 1.00 34.10 106 LEU C C 1
ATOM 7153 O O . LEU C 1 119 ? 4.038 33.121 146.288 1.00 33.91 106 LEU C O 1
ATOM 7158 N N . PHE C 1 120 ? 5.745 34.519 145.852 1.00 33.79 107 PHE C N 1
ATOM 7159 C CA . PHE C 1 120 ? 5.333 35.511 146.835 1.00 33.63 107 PHE C CA 1
ATOM 7160 C C . PHE C 1 120 ? 4.682 36.691 146.135 1.00 33.50 107 PHE C C 1
ATOM 7161 O O . PHE C 1 120 ? 5.290 37.317 145.276 1.00 33.51 107 PHE C O 1
ATOM 7169 N N . LEU C 1 121 ? 3.425 36.954 146.475 1.00 33.62 108 LEU C N 1
ATOM 7170 C CA . LEU C 1 121 ? 2.745 38.166 146.039 1.00 33.68 108 LEU C CA 1
ATOM 7171 C C . LEU C 1 121 ? 3.062 39.237 147.074 1.00 33.92 108 LEU C C 1
ATOM 7172 O O . LEU C 1 121 ? 2.680 39.117 148.251 1.00 33.78 108 LEU C O 1
ATOM 7177 N N . VAL C 1 122 ? 3.777 40.272 146.645 1.00 33.90 109 VAL C N 1
ATOM 7178 C CA . VAL C 1 122 ? 4.295 41.247 147.578 1.00 33.80 109 VAL C CA 1
ATOM 7179 C C . VAL C 1 122 ? 3.484 42.535 147.508 1.00 34.07 109 VAL C C 1
ATOM 7180 O O . VAL C 1 122 ? 3.354 43.146 146.441 1.00 34.34 109 VAL C O 1
ATOM 7184 N N . GLY C 1 123 ? 2.935 42.930 148.656 1.00 33.92 110 GLY C N 1
ATOM 7185 C CA . GLY C 1 123 ? 2.149 44.148 148.774 1.00 33.68 110 GLY C CA 1
ATOM 7186 C C . GLY C 1 123 ? 2.990 45.412 148.746 1.00 33.72 110 GLY C C 1
ATOM 7187 O O . GLY C 1 123 ? 4.097 45.444 149.268 1.00 34.24 110 GLY C O 1
ATOM 7188 N N . SER C 1 124 ? 2.447 46.458 148.133 1.00 33.59 111 SER C N 1
ATOM 7189 C CA . SER C 1 124 ? 3.113 47.750 148.014 1.00 33.28 111 SER C CA 1
ATOM 7190 C C . SER C 1 124 ? 2.144 48.849 148.467 1.00 33.21 111 SER C C 1
ATOM 7191 O O . SER C 1 124 ? 1.001 48.558 148.827 1.00 33.08 111 SER C O 1
ATOM 7194 N N . CYS C 1 125 ? 2.591 50.104 148.458 1.00 33.21 112 CYS C N 1
ATOM 7195 C CA . CYS C 1 125 ? 1.689 51.222 148.768 1.00 33.44 112 CYS C CA 1
ATOM 7196 C C . CYS C 1 125 ? 0.482 51.318 147.809 1.00 33.51 112 CYS C C 1
ATOM 7197 O O . CYS C 1 125 ? -0.653 51.420 148.276 1.00 33.49 112 CYS C O 1
ATOM 7200 N N . PRO C 1 126 ? 0.719 51.300 146.471 1.00 33.92 113 PRO C N 1
ATOM 7201 C CA . PRO C 1 126 ? -0.413 51.347 145.534 1.00 33.86 113 PRO C CA 1
ATOM 7202 C C . PRO C 1 126 ? -1.402 50.189 145.691 1.00 34.25 113 PRO C C 1
ATOM 7203 O O . PRO C 1 126 ? -2.603 50.434 145.729 1.00 34.24 113 PRO C O 1
ATOM 7207 N N . SER C 1 127 ? -0.919 48.951 145.803 1.00 34.76 114 SER C N 1
ATOM 7208 C CA . SER C 1 127 ? -1.830 47.806 145.967 1.00 35.15 114 SER C CA 1
ATOM 7209 C C . SER C 1 127 ? -2.662 47.892 147.260 1.00 35.53 114 SER C C 1
ATOM 7210 O O . SER C 1 127 ? -3.828 47.480 147.286 1.00 35.09 114 SER C O 1
ATOM 7213 N N . GLU C 1 128 ? -2.054 48.428 148.320 1.00 36.04 115 GLU C N 1
ATOM 7214 C CA . GLU C 1 128 ? -2.727 48.580 149.616 1.00 36.61 115 GLU C CA 1
ATOM 7215 C C . GLU C 1 128 ? -3.750 49.706 149.676 1.00 36.52 115 GLU C C 1
ATOM 7216 O O . GLU C 1 128 ? -4.817 49.531 150.259 1.00 36.66 115 GLU C O 1
ATOM 7222 N N . VAL C 1 129 ? -3.434 50.853 149.076 1.00 36.54 116 VAL C N 1
ATOM 7223 C CA . VAL C 1 129 ? -4.422 51.927 148.932 1.00 36.39 116 VAL C CA 1
ATOM 7224 C C . VAL C 1 129 ? -5.575 51.480 148.021 1.00 36.82 116 VAL C C 1
ATOM 7225 O O . VAL C 1 129 ? -6.728 51.870 148.236 1.00 37.14 116 VAL C O 1
ATOM 7229 N N . LEU C 1 130 ? -5.270 50.650 147.024 1.00 37.04 117 LEU C N 1
ATOM 7230 C CA . LEU C 1 130 ? -6.310 50.046 146.179 1.00 37.65 117 LEU C CA 1
ATOM 7231 C C . LEU C 1 130 ? -7.125 48.983 146.918 1.00 38.22 117 LEU C C 1
ATOM 7232 O O . LEU C 1 130 ? -8.171 48.553 146.429 1.00 38.00 117 LEU C O 1
ATOM 7237 N N . LYS C 1 131 ? -6.628 48.569 148.087 1.00 38.98 118 LYS C N 1
ATOM 7238 C CA . LYS C 1 131 ? -7.228 47.502 148.900 1.00 40.08 118 LYS C CA 1
ATOM 7239 C C . LYS C 1 131 ? -7.340 46.168 148.151 1.00 40.41 118 LYS C C 1
ATOM 7240 O O . LYS C 1 131 ? -8.327 45.438 148.298 1.00 40.17 118 LYS C O 1
ATOM 7246 N N . LEU C 1 132 ? -6.318 45.865 147.350 1.00 41.05 119 LEU C N 1
ATOM 7247 C CA . LEU C 1 132 ? -6.171 44.554 146.726 1.00 41.88 119 LEU C CA 1
ATOM 7248 C C . LEU C 1 132 ? -5.861 43.530 147.802 1.00 42.10 119 LEU C C 1
ATOM 7249 O O . LEU C 1 132 ? -4.799 43.592 148.427 1.00 42.48 119 LEU C O 1
ATOM 7254 N N . ASP C 1 133 ? -6.789 42.603 148.017 1.00 42.31 120 ASP C N 1
ATOM 7255 C CA . ASP C 1 133 ? -6.614 41.544 148.999 1.00 42.66 120 ASP C CA 1
ATOM 7256 C C . ASP C 1 133 ? -5.724 40.461 148.400 1.00 42.70 120 ASP C C 1
ATOM 7257 O O . ASP C 1 133 ? -6.203 39.517 147.763 1.00 42.75 120 ASP C O 1
ATOM 7262 N N . LEU C 1 134 ? -4.419 40.626 148.595 1.00 42.88 121 LEU C N 1
ATOM 7263 C CA . LEU C 1 134 ? -3.436 39.696 148.058 1.00 42.93 121 LEU C CA 1
ATOM 7264 C C . LEU C 1 134 ? -3.358 38.430 148.907 1.00 43.28 121 LEU C C 1
ATOM 7265 O O . LEU C 1 134 ? -2.999 37.364 148.400 1.00 43.10 121 LEU C O 1
ATOM 7270 N N . ASP C 1 135 ? -3.714 38.556 150.187 1.00 43.99 122 ASP C N 1
ATOM 7271 C CA . ASP C 1 135 ? -3.857 37.404 151.088 1.00 44.88 122 ASP C CA 1
ATOM 7272 C C . ASP C 1 135 ? -4.848 36.382 150.527 1.00 45.12 122 ASP C C 1
ATOM 7273 O O . ASP C 1 135 ? -4.585 35.179 150.543 1.00 45.11 122 ASP C O 1
ATOM 7278 N N . ARG C 1 136 ? -5.967 36.883 150.010 1.00 45.51 123 ARG C N 1
ATOM 7279 C CA . ARG C 1 136 ? -7.012 36.055 149.419 1.00 46.14 123 ARG C CA 1
ATOM 7280 C C . ARG C 1 136 ? -6.610 35.549 148.032 1.00 45.83 123 ARG C C 1
ATOM 7281 O O . ARG C 1 136 ? -6.938 34.419 147.665 1.00 45.73 123 ARG C O 1
ATOM 7289 N N . ALA C 1 137 ? -5.911 36.393 147.271 1.00 45.86 124 ALA C N 1
ATOM 7290 C CA . ALA C 1 137 ? -5.347 35.999 145.973 1.00 45.96 124 ALA C CA 1
ATOM 7291 C C . ALA C 1 137 ? -4.367 34.833 146.128 1.00 46.12 124 ALA C C 1
ATOM 7292 O O . ALA C 1 137 ? -4.422 33.873 145.363 1.00 46.18 124 ALA C O 1
ATOM 7294 N N . ALA C 1 138 ? -3.491 34.920 147.129 1.00 46.23 125 ALA C N 1
ATOM 7295 C CA . ALA C 1 138 ? -2.532 33.857 147.434 1.00 46.76 125 ALA C CA 1
ATOM 7296 C C . ALA C 1 138 ? -3.231 32.542 147.758 1.00 47.19 125 ALA C C 1
ATOM 7297 O O . ALA C 1 138 ? -2.839 31.482 147.264 1.00 47.06 125 ALA C O 1
ATOM 7299 N N . GLU C 1 139 ? -4.263 32.638 148.599 1.00 47.90 126 GLU C N 1
ATOM 7300 C CA . GLU C 1 139 ? -5.141 31.525 148.957 1.00 48.49 126 GLU C CA 1
ATOM 7301 C C . GLU C 1 139 ? -5.771 30.877 147.715 1.00 48.37 126 GLU C C 1
ATOM 7302 O O . GLU C 1 139 ? -5.712 29.658 147.556 1.00 48.42 126 GLU C O 1
ATOM 7308 N N . ARG C 1 140 ? -6.351 31.688 146.831 1.00 48.41 127 ARG C N 1
ATOM 7309 C CA . ARG C 1 140 ? -7.000 31.153 145.633 1.00 48.72 127 ARG C CA 1
ATOM 7310 C C . ARG C 1 140 ? -5.998 30.647 144.582 1.00 48.28 127 ARG C C 1
ATOM 7311 O O . ARG C 1 140 ? -6.294 29.695 143.865 1.00 48.32 127 ARG C O 1
ATOM 7319 N N . LEU C 1 141 ? -4.825 31.284 144.502 1.00 48.04 128 LEU C N 1
ATOM 7320 C CA . LEU C 1 141 ? -3.768 30.877 143.559 1.00 47.61 128 LEU C CA 1
ATOM 7321 C C . LEU C 1 141 ? -3.046 29.593 143.995 1.00 47.37 128 LEU C C 1
ATOM 7322 O O . LEU C 1 141 ? -2.676 28.766 143.152 1.00 46.79 128 LEU C O 1
ATOM 7327 N N . SER C 1 142 ? -2.840 29.445 145.306 1.00 47.33 129 SER C N 1
ATOM 7328 C CA . SER C 1 142 ? -2.328 28.199 145.889 1.00 47.34 129 SER C CA 1
ATOM 7329 C C . SER C 1 142 ? -3.254 27.033 145.548 1.00 47.55 129 SER C C 1
ATOM 7330 O O . SER C 1 142 ? -2.788 25.950 145.202 1.00 47.43 129 SER C O 1
ATOM 7333 N N . GLY C 1 143 ? -4.562 27.272 145.644 1.00 47.74 130 GLY C N 1
ATOM 7334 C CA . GLY C 1 143 ? -5.573 26.274 145.307 1.00 48.07 130 GLY C CA 1
ATOM 7335 C C . GLY C 1 143 ? -5.586 25.919 143.834 1.00 48.21 130 GLY C C 1
ATOM 7336 O O . GLY C 1 143 ? -5.781 24.759 143.474 1.00 48.28 130 GLY C O 1
ATOM 7337 N N . LEU C 1 144 ? -5.372 26.920 142.984 1.00 48.50 131 LEU C N 1
ATOM 7338 C CA . LEU C 1 144 ? -5.334 26.723 141.533 1.00 48.92 131 LEU C CA 1
ATOM 7339 C C . LEU C 1 144 ? -4.067 26.016 141.056 1.00 48.85 131 LEU C C 1
ATOM 7340 O O . LEU C 1 144 ? -4.137 25.109 140.226 1.00 48.93 131 LEU C O 1
ATOM 7345 N N . HIS C 1 145 ? -2.918 26.432 141.588 1.00 48.97 132 HIS C N 1
ATOM 7346 C CA . HIS C 1 145 ? -1.617 25.976 141.087 1.00 48.92 132 HIS C CA 1
ATOM 7347 C C . HIS C 1 145 ? -0.951 24.898 141.945 1.00 48.98 132 HIS C C 1
ATOM 7348 O O . HIS C 1 145 ? 0.194 24.515 141.689 1.00 49.12 132 HIS C O 1
ATOM 7355 N N . ALA C 1 146 ? -1.683 24.408 142.946 1.00 49.00 133 ALA C N 1
ATOM 7356 C CA . ALA C 1 146 ? -1.289 23.234 143.733 1.00 48.99 133 ALA C CA 1
ATOM 7357 C C . ALA C 1 146 ? -1.208 21.977 142.854 1.00 48.89 133 ALA C C 1
ATOM 7358 O O . ALA C 1 146 ? -1.964 21.859 141.883 1.00 49.01 133 ALA C O 1
ATOM 7360 N N . PRO C 1 147 ? -0.307 21.027 143.195 1.00 48.67 134 PRO C N 1
ATOM 7361 C CA . PRO C 1 147 ? 0.664 21.073 144.291 1.00 48.36 134 PRO C CA 1
ATOM 7362 C C . PRO C 1 147 ? 2.049 21.590 143.886 1.00 48.00 134 PRO C C 1
ATOM 7363 O O . PRO C 1 147 ? 2.947 21.656 144.731 1.00 48.21 134 PRO C O 1
ATOM 7367 N N . HIS C 1 148 ? 2.218 21.957 142.615 1.00 47.37 135 HIS C N 1
ATOM 7368 C CA . HIS C 1 148 ? 3.531 22.355 142.103 1.00 46.70 135 HIS C CA 1
ATOM 7369 C C . HIS C 1 148 ? 4.032 23.700 142.647 1.00 46.00 135 HIS C C 1
ATOM 7370 O O . HIS C 1 148 ? 5.218 23.850 142.959 1.00 45.83 135 HIS C O 1
ATOM 7377 N N . VAL C 1 149 ? 3.133 24.674 142.750 1.00 45.11 136 VAL C N 1
ATOM 7378 C CA . VAL C 1 149 ? 3.506 26.005 143.207 1.00 44.40 136 VAL C CA 1
ATOM 7379 C C . VAL C 1 149 ? 2.661 26.419 144.410 1.00 43.98 136 VAL C C 1
ATOM 7380 O O . VAL C 1 149 ? 1.430 26.464 144.331 1.00 43.77 136 VAL C O 1
ATOM 7384 N N . ARG C 1 150 ? 3.326 26.706 145.525 1.00 43.36 137 ARG C N 1
ATOM 7385 C CA . ARG C 1 150 ? 2.645 27.334 146.644 1.00 42.91 137 ARG C CA 1
ATOM 7386 C C . ARG C 1 150 ? 2.825 28.838 146.537 1.00 41.93 137 ARG C C 1
ATOM 7387 O O . ARG C 1 150 ? 3.931 29.329 146.304 1.00 41.04 137 ARG C O 1
ATOM 7395 N N . VAL C 1 151 ? 1.725 29.565 146.674 1.00 41.21 138 VAL C N 1
ATOM 7396 C CA . VAL C 1 151 ? 1.797 31.016 146.624 1.00 41.04 138 VAL C CA 1
ATOM 7397 C C . VAL C 1 151 ? 1.409 31.678 147.947 1.00 40.76 138 VAL C C 1
ATOM 7398 O O . VAL C 1 151 ? 0.460 31.280 148.628 1.00 40.66 138 VAL C O 1
ATOM 7402 N N . TYR C 1 152 ? 2.207 32.669 148.311 1.00 40.66 139 TYR C N 1
ATOM 7403 C CA . TYR C 1 152 ? 2.077 33.349 149.580 1.00 40.59 139 TYR C CA 1
ATOM 7404 C C . TYR C 1 152 ? 1.747 34.802 149.325 1.00 40.25 139 TYR C C 1
ATOM 7405 O O . TYR C 1 152 ? 1.818 35.275 148.186 1.00 40.37 139 TYR C O 1
ATOM 7414 N N . SER C 1 153 ? 1.386 35.506 150.389 1.00 39.94 140 SER C N 1
ATOM 7415 C CA . SER C 1 153 ? 1.234 36.951 150.333 1.00 39.93 140 SER C CA 1
ATOM 7416 C C . SER C 1 153 ? 1.854 37.605 151.557 1.00 39.60 140 SER C C 1
ATOM 7417 O O . SER C 1 153 ? 1.694 37.124 152.675 1.00 39.81 140 SER C O 1
ATOM 7420 N N . TYR C 1 154 ? 2.570 38.700 151.334 1.00 39.40 141 TYR C N 1
ATOM 7421 C CA . TYR C 1 154 ? 3.070 39.519 152.428 1.00 39.06 141 TYR C CA 1
ATOM 7422 C C . TYR C 1 154 ? 3.259 40.962 151.971 1.00 38.73 141 TYR C C 1
ATOM 7423 O O . TYR C 1 154 ? 3.415 41.227 150.774 1.00 38.52 141 TYR C O 1
ATOM 7432 N N . THR C 1 155 ? 3.237 41.885 152.930 1.00 38.19 142 THR C N 1
ATOM 7433 C CA . THR C 1 155 ? 3.446 43.293 152.638 1.00 37.91 142 THR C CA 1
ATOM 7434 C C . THR C 1 155 ? 4.917 43.695 152.718 1.00 38.02 142 THR C C 1
ATOM 7435 O O . THR C 1 155 ? 5.643 43.321 153.644 1.00 37.98 142 THR C O 1
ATOM 7439 N N . GLY C 1 156 ? 5.354 44.446 151.715 1.00 37.92 143 GLY C N 1
ATOM 7440 C CA . GLY C 1 156 ? 6.661 45.091 151.745 1.00 37.60 143 GLY C CA 1
ATOM 7441 C C . GLY C 1 156 ? 6.497 46.582 151.514 1.00 37.40 143 GLY C C 1
ATOM 7442 O O . GLY C 1 156 ? 7.457 47.272 151.189 1.00 36.49 143 GLY C O 1
ATOM 7443 N N . SER C 1 157 ? 5.269 47.075 151.693 1.00 37.69 144 SER C N 1
ATOM 7444 C CA . SER C 1 157 ? 4.943 48.468 151.397 1.00 38.16 144 SER C CA 1
ATOM 7445 C C . SER C 1 157 ? 5.594 49.419 152.377 1.00 38.54 144 SER C C 1
ATOM 7446 O O . SER C 1 157 ? 5.833 49.065 153.532 1.00 39.18 144 SER C O 1
ATOM 7449 N N . GLY C 1 158 ? 5.875 50.629 151.907 1.00 38.91 145 GLY C N 1
ATOM 7450 C CA . GLY C 1 158 ? 6.372 51.696 152.763 1.00 39.57 145 GLY C CA 1
ATOM 7451 C C . GLY C 1 158 ? 5.409 52.143 153.851 1.00 39.80 145 GLY C C 1
ATOM 7452 O O . GLY C 1 158 ? 5.835 52.696 154.870 1.00 40.40 145 GLY C O 1
ATOM 7453 N N . LEU C 1 159 ? 4.113 51.919 153.639 1.00 39.76 146 LEU C N 1
ATOM 7454 C CA . LEU C 1 159 ? 3.093 52.236 154.647 1.00 39.63 146 LEU C CA 1
ATOM 7455 C C . LEU C 1 159 ? 3.207 51.339 155.884 1.00 39.66 146 LEU C C 1
ATOM 7456 O O . LEU C 1 159 ? 2.815 51.736 156.972 1.00 39.15 146 LEU C O 1
ATOM 7461 N N . ASP C 1 160 ? 3.779 50.146 155.699 1.00 40.19 147 ASP C N 1
ATOM 7462 C CA . ASP C 1 160 ? 3.744 49.052 156.685 1.00 40.50 147 ASP C CA 1
ATOM 7463 C C . ASP C 1 160 ? 5.113 48.624 157.192 1.00 39.94 147 ASP C C 1
ATOM 7464 O O . ASP C 1 160 ? 5.231 48.131 158.314 1.00 40.05 147 ASP C O 1
ATOM 7469 N N . THR C 1 161 ? 6.128 48.743 156.340 1.00 39.26 148 THR C N 1
ATOM 7470 C CA . THR C 1 161 ? 7.441 48.156 156.624 1.00 38.90 148 THR C CA 1
ATOM 7471 C C . THR C 1 161 ? 8.591 49.112 156.332 1.00 38.32 148 THR C C 1
ATOM 7472 O O . THR C 1 161 ? 8.468 50.020 155.510 1.00 38.26 148 THR C O 1
ATOM 7476 N N . THR C 1 162 ? 9.704 48.881 157.019 1.00 37.90 149 THR C N 1
ATOM 7477 C CA . THR C 1 162 ? 10.959 49.578 156.767 1.00 37.80 149 THR C CA 1
ATOM 7478 C C . THR C 1 162 ? 12.055 48.551 156.471 1.00 37.66 149 THR C C 1
ATOM 7479 O O . THR C 1 162 ? 12.348 47.691 157.316 1.00 37.66 149 THR C O 1
ATOM 7483 N N . PHE C 1 163 ? 12.621 48.625 155.265 1.00 37.14 150 PHE C N 1
ATOM 7484 C CA . PHE C 1 163 ? 13.830 47.867 154.897 1.00 37.05 150 PHE C CA 1
ATOM 7485 C C . PHE C 1 163 ? 13.691 46.389 155.301 1.00 36.90 150 PHE C C 1
ATOM 7486 O O . PHE C 1 163 ? 12.870 45.651 154.743 1.00 36.37 150 PHE C O 1
ATOM 7494 N N . THR C 1 164 ? 14.459 45.997 156.313 1.00 36.75 151 THR C N 1
ATOM 7495 C CA . THR C 1 164 ? 14.560 44.619 156.801 1.00 36.68 151 THR C CA 1
ATOM 7496 C C . THR C 1 164 ? 13.264 43.954 157.293 1.00 36.98 151 THR C C 1
ATOM 7497 O O . THR C 1 164 ? 13.180 42.730 157.319 1.00 37.09 151 THR C O 1
ATOM 7501 N N . GLN C 1 165 ? 12.266 44.749 157.686 1.00 37.53 152 GLN C N 1
ATOM 7502 C CA . GLN C 1 165 ? 10.948 44.228 158.075 1.00 38.07 152 GLN C CA 1
ATOM 7503 C C . GLN C 1 165 ? 10.264 43.452 156.943 1.00 37.94 152 GLN C C 1
ATOM 7504 O O . GLN C 1 165 ? 9.345 42.675 157.195 1.00 37.76 152 GLN C O 1
ATOM 7510 N N . GLY C 1 166 ? 10.714 43.676 155.710 1.00 37.81 153 GLY C N 1
ATOM 7511 C CA . GLY C 1 166 ? 10.258 42.906 154.550 1.00 37.87 153 GLY C CA 1
ATOM 7512 C C . GLY C 1 166 ? 10.635 41.433 154.624 1.00 37.87 153 GLY C C 1
ATOM 7513 O O . GLY C 1 166 ? 9.876 40.574 154.182 1.00 37.80 153 GLY C O 1
ATOM 7514 N N . GLU C 1 167 ? 11.804 41.137 155.188 1.00 37.97 154 GLU C N 1
ATOM 7515 C CA . GLU C 1 167 ? 12.186 39.752 155.476 1.00 38.22 154 GLU C CA 1
ATOM 7516 C C . GLU C 1 167 ? 11.238 39.145 156.522 1.00 38.17 154 GLU C C 1
ATOM 7517 O O . GLU C 1 167 ? 10.811 37.990 156.400 1.00 38.40 154 GLU C O 1
ATOM 7523 N N . ASP C 1 168 ? 10.913 39.938 157.541 1.00 38.07 155 ASP C N 1
ATOM 7524 C CA . ASP C 1 168 ? 10.042 39.513 158.642 1.00 38.08 155 ASP C CA 1
ATOM 7525 C C . ASP C 1 168 ? 8.619 39.166 158.184 1.00 38.00 155 ASP C C 1
ATOM 7526 O O . ASP C 1 168 ? 8.101 38.107 158.528 1.00 38.55 155 ASP C O 1
ATOM 7531 N N . THR C 1 169 ? 7.997 40.045 157.402 1.00 37.95 156 THR C N 1
ATOM 7532 C CA . THR C 1 169 ? 6.675 39.751 156.821 1.00 37.82 156 THR C CA 1
ATOM 7533 C C . THR C 1 169 ? 6.706 38.565 155.837 1.00 37.86 156 THR C C 1
ATOM 7534 O O . THR C 1 169 ? 5.767 37.763 155.796 1.00 38.22 156 THR C O 1
ATOM 7538 N N . CYS C 1 170 ? 7.786 38.447 155.066 1.00 37.81 157 CYS C N 1
ATOM 7539 C CA . CYS C 1 170 ? 7.989 37.291 154.185 1.00 37.69 157 CYS C CA 1
ATOM 7540 C C . CYS C 1 170 ? 8.017 35.972 154.955 1.00 37.37 157 CYS C C 1
ATOM 7541 O O . CYS C 1 170 ? 7.205 35.088 154.694 1.00 37.86 157 CYS C O 1
ATOM 7544 N N . LEU C 1 171 ? 8.950 35.845 155.898 1.00 36.82 158 LEU C N 1
ATOM 7545 C CA . LEU C 1 171 ? 9.094 34.611 156.667 1.00 36.41 158 LEU C CA 1
ATOM 7546 C C . LEU C 1 171 ? 7.827 34.277 157.450 1.00 36.42 158 LEU C C 1
ATOM 7547 O O . LEU C 1 171 ? 7.439 33.110 157.517 1.00 36.10 158 LEU C O 1
ATOM 7552 N N . ALA C 1 172 ? 7.176 35.300 158.010 1.00 36.38 159 ALA C N 1
ATOM 7553 C CA . ALA C 1 172 ? 5.951 35.092 158.782 1.00 36.72 159 ALA C CA 1
ATOM 7554 C C . ALA C 1 172 ? 4.834 34.517 157.919 1.00 36.93 159 ALA C C 1
ATOM 7555 O O . ALA C 1 172 ? 4.007 33.762 158.416 1.00 37.21 159 ALA C O 1
ATOM 7557 N N . ALA C 1 173 ? 4.830 34.858 156.628 1.00 37.47 160 ALA C N 1
ATOM 7558 C CA . ALA C 1 173 ? 3.812 34.365 155.682 1.00 37.56 160 ALA C CA 1
ATOM 7559 C C . ALA C 1 173 ? 3.953 32.864 155.397 1.00 37.74 160 ALA C C 1
ATOM 7560 O O . ALA C 1 173 ? 2.971 32.178 155.101 1.00 37.74 160 ALA C O 1
ATOM 7562 N N . MET C 1 174 ? 5.180 32.365 155.506 1.00 37.73 161 MET C N 1
ATOM 7563 C CA . MET C 1 174 ? 5.481 30.960 155.273 1.00 38.16 161 MET C CA 1
ATOM 7564 C C . MET C 1 174 ? 5.115 30.073 156.463 1.00 37.61 161 MET C C 1
ATOM 7565 O O . MET C 1 174 ? 4.871 28.880 156.297 1.00 37.87 161 MET C O 1
ATOM 7570 N N . VAL C 1 175 ? 5.091 30.657 157.658 1.00 37.19 162 VAL C N 1
ATOM 7571 C CA . VAL C 1 175 ? 5.010 29.890 158.904 1.00 36.77 162 VAL C CA 1
ATOM 7572 C C . VAL C 1 175 ? 3.727 29.043 159.064 1.00 37.05 162 VAL C C 1
ATOM 7573 O O . VAL C 1 175 ? 3.829 27.858 159.406 1.00 36.82 162 VAL C O 1
ATOM 7577 N N . PRO C 1 176 ? 2.529 29.630 158.809 1.00 37.02 163 PRO C N 1
ATOM 7578 C CA . PRO C 1 176 ? 1.288 28.852 158.948 1.00 37.21 163 PRO C CA 1
ATOM 7579 C C . PRO C 1 176 ? 1.240 27.595 158.082 1.00 37.36 163 PRO C C 1
ATOM 7580 O O . PRO C 1 176 ? 0.516 26.651 158.407 1.00 37.23 163 PRO C O 1
ATOM 7584 N N . THR C 1 177 ? 2.023 27.595 157.004 1.00 37.73 164 THR C N 1
ATOM 7585 C CA . THR C 1 177 ? 1.990 26.556 155.964 1.00 37.90 164 THR C CA 1
ATOM 7586 C C . THR C 1 177 ? 3.087 25.502 156.169 1.00 37.48 164 THR C C 1
ATOM 7587 O O . THR C 1 177 ? 3.096 24.473 155.494 1.00 37.44 164 THR C O 1
ATOM 7591 N N . LEU C 1 178 ? 4.024 25.764 157.078 1.00 37.20 165 LEU C N 1
ATOM 7592 C CA . LEU C 1 178 ? 5.079 24.786 157.382 1.00 37.11 165 LEU C CA 1
ATOM 7593 C C . LEU C 1 178 ? 4.487 23.463 157.886 1.00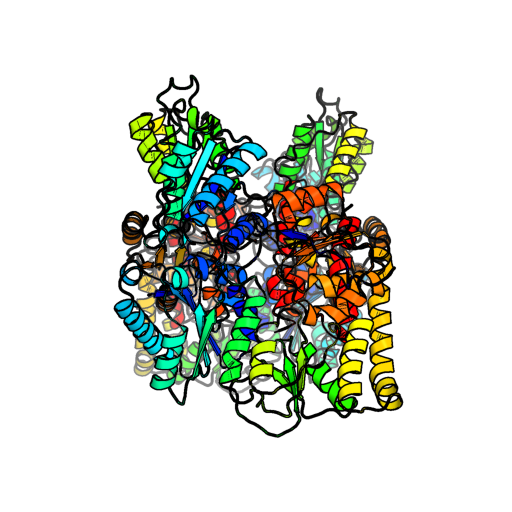 37.14 165 LEU C C 1
ATOM 7594 O O . LEU C 1 178 ? 3.432 23.459 158.525 1.00 37.09 165 LEU C O 1
ATOM 7599 N N . ASP C 1 179 ? 5.167 22.355 157.589 1.00 37.39 166 ASP C N 1
ATOM 7600 C CA . ASP C 1 179 ? 4.771 21.025 158.073 1.00 38.04 166 ASP C CA 1
ATOM 7601 C C . ASP C 1 179 ? 4.726 20.977 159.601 1.00 38.01 166 ASP C C 1
ATOM 7602 O O . ASP C 1 179 ? 5.444 21.725 160.277 1.00 38.15 166 ASP C O 1
ATOM 7607 N N . THR C 1 180 ? 3.883 20.098 160.137 1.00 37.92 167 THR C N 1
ATOM 7608 C CA . THR C 1 180 ? 3.822 19.872 161.579 1.00 37.73 167 THR C CA 1
ATOM 7609 C C . THR C 1 180 ? 4.785 18.765 162.014 1.00 37.06 167 THR C C 1
ATOM 7610 O O . THR C 1 180 ? 5.079 17.851 161.239 1.00 36.86 167 THR C O 1
ATOM 7614 N N . THR C 1 181 ? 5.285 18.871 163.246 1.00 36.32 168 THR C N 1
ATOM 7615 C CA . THR C 1 181 ? 6.172 17.862 163.830 1.00 35.49 168 THR C CA 1
ATOM 7616 C C . THR C 1 181 ? 6.111 17.877 165.360 1.00 35.25 168 THR C C 1
ATOM 7617 O O . THR C 1 181 ? 5.794 18.901 165.965 1.00 34.80 168 THR C O 1
ATOM 7621 N N . GLU C 1 182 ? 6.417 16.739 165.978 1.00 35.30 169 GLU C N 1
ATOM 7622 C CA . GLU C 1 182 ? 6.527 16.666 167.435 1.00 35.12 169 GLU C CA 1
ATOM 7623 C C . GLU C 1 182 ? 7.992 16.596 167.883 1.00 34.83 169 GLU C C 1
ATOM 7624 O O . GLU C 1 182 ? 8.297 16.608 169.083 1.00 34.66 169 GLU C O 1
ATOM 7630 N N . ALA C 1 183 ? 8.890 16.530 166.904 1.00 34.74 170 ALA C N 1
ATOM 7631 C CA . ALA C 1 183 ? 10.327 16.573 167.155 1.00 34.81 170 ALA C CA 1
ATOM 7632 C C . ALA C 1 183 ? 10.726 17.876 167.859 1.00 34.92 170 ALA C C 1
ATOM 7633 O O . ALA C 1 183 ? 10.112 18.929 167.640 1.00 34.72 170 ALA C O 1
ATOM 7635 N N . ALA C 1 184 ? 11.734 17.783 168.722 1.00 35.10 171 ALA C N 1
ATOM 7636 C CA . ALA C 1 184 ? 12.223 18.927 169.482 1.00 35.57 171 ALA C CA 1
ATOM 7637 C C . ALA C 1 184 ? 13.467 19.532 168.819 1.00 36.03 171 ALA C C 1
ATOM 7638 O O . ALA C 1 184 ? 14.555 19.532 169.390 1.00 36.48 171 ALA C O 1
ATOM 7640 N N . GLU C 1 185 ? 13.289 20.050 167.609 1.00 36.42 172 GLU C N 1
ATOM 7641 C CA . GLU C 1 185 ? 14.388 20.604 166.820 1.00 36.86 172 GLU C CA 1
ATOM 7642 C C . GLU C 1 185 ? 14.554 22.105 167.049 1.00 36.61 172 GLU C C 1
ATOM 7643 O O . GLU C 1 185 ? 13.633 22.777 167.527 1.00 36.72 172 GLU C O 1
ATOM 7649 N N . LEU C 1 186 ? 15.730 22.617 166.690 1.00 36.35 173 LEU C N 1
ATOM 7650 C CA . LEU C 1 186 ? 16.030 24.044 166.748 1.00 36.31 173 LEU C CA 1
ATOM 7651 C C . LEU C 1 186 ? 15.830 24.698 165.377 1.00 36.05 173 LEU C C 1
ATOM 7652 O O . LEU C 1 186 ? 16.297 24.190 164.360 1.00 36.05 173 LEU C O 1
ATOM 7657 N N . ILE C 1 187 ? 15.141 25.829 165.350 1.00 35.85 174 ILE C N 1
ATOM 7658 C CA . ILE C 1 187 ? 15.103 26.643 164.136 1.00 35.58 174 ILE C CA 1
ATOM 7659 C C . ILE C 1 187 ? 15.875 27.936 164.375 1.00 35.28 174 ILE C C 1
ATOM 7660 O O . ILE C 1 187 ? 15.590 28.667 165.325 1.00 35.04 174 ILE C O 1
ATOM 7665 N N . VAL C 1 188 ? 16.870 28.189 163.528 1.00 35.14 175 VAL C N 1
ATOM 7666 C CA . VAL C 1 188 ? 17.555 29.478 163.512 1.00 35.15 175 VAL C CA 1
ATOM 7667 C C . VAL C 1 188 ? 16.872 30.341 162.458 1.00 35.21 175 VAL C C 1
ATOM 7668 O O . VAL C 1 188 ? 16.751 29.948 161.303 1.00 34.96 175 VAL C O 1
ATOM 7672 N N . VAL C 1 189 ? 16.393 31.504 162.883 1.00 35.75 176 VAL C N 1
ATOM 7673 C CA . VAL C 1 189 ? 15.556 32.357 162.042 1.00 35.96 176 VAL C CA 1
ATOM 7674 C C . VAL C 1 189 ? 16.319 33.596 161.577 1.00 36.58 176 VAL C C 1
ATOM 7675 O O . VAL C 1 189 ? 16.961 34.285 162.378 1.00 36.35 176 VAL C O 1
ATOM 7679 N N . GLY C 1 190 ? 16.231 33.857 160.273 1.00 37.14 177 GLY C N 1
ATOM 7680 C CA . GLY C 1 190 ? 16.945 34.947 159.617 1.00 38.07 177 GLY C CA 1
ATOM 7681 C C . GLY C 1 190 ? 17.700 34.435 158.402 1.00 38.82 177 GLY C C 1
ATOM 7682 O O . GLY C 1 190 ? 18.260 33.336 158.431 1.00 39.39 177 GLY C O 1
ATOM 7683 N N . ALA C 1 191 ? 17.711 35.216 157.326 1.00 39.38 178 ALA C N 1
ATOM 7684 C CA . ALA C 1 191 ? 18.456 34.843 156.121 1.00 39.81 178 ALA C CA 1
ATOM 7685 C C . ALA C 1 191 ? 19.903 35.273 156.295 1.00 40.22 178 ALA C C 1
ATOM 7686 O O . ALA C 1 191 ? 20.204 36.465 156.349 1.00 40.74 178 ALA C O 1
ATOM 7688 N N . LEU C 1 192 ? 20.797 34.299 156.397 1.00 40.58 179 LEU C N 1
ATOM 7689 C CA . LEU C 1 192 ? 22.198 34.594 156.644 1.00 40.84 179 LEU C CA 1
ATOM 7690 C C . LEU C 1 192 ? 23.007 34.193 155.431 1.00 41.19 179 LEU C C 1
ATOM 7691 O O . LEU C 1 192 ? 22.627 33.248 154.737 1.00 40.96 179 LEU C O 1
ATOM 7696 N N . PRO C 1 193 ? 24.113 34.924 155.154 1.00 41.63 180 PRO C N 1
ATOM 7697 C CA . PRO C 1 193 ? 25.072 34.486 154.136 1.00 41.87 180 PRO C CA 1
ATOM 7698 C C . PRO C 1 193 ? 25.452 33.028 154.370 1.00 42.47 180 PRO C C 1
ATOM 7699 O O . PRO C 1 193 ? 25.538 32.590 155.527 1.00 42.30 180 PRO C O 1
ATOM 7703 N N . ASP C 1 194 ? 25.670 32.289 153.283 1.00 43.05 181 ASP C N 1
ATOM 7704 C CA . ASP C 1 194 ? 25.952 30.856 153.353 1.00 43.80 181 ASP C CA 1
ATOM 7705 C C . ASP C 1 194 ? 27.139 30.492 154.239 1.00 43.69 181 ASP C C 1
ATOM 7706 O O . ASP C 1 194 ? 27.086 29.487 154.941 1.00 44.13 181 ASP C O 1
ATOM 7711 N N . VAL C 1 195 ? 28.197 31.303 154.212 1.00 43.50 182 VAL C N 1
ATOM 7712 C CA . VAL C 1 195 ? 29.368 31.069 155.072 1.00 43.11 182 VAL C CA 1
ATOM 7713 C C . VAL C 1 195 ? 29.015 31.182 156.547 1.00 42.74 182 VAL C C 1
ATOM 7714 O O . VAL C 1 195 ? 29.456 30.368 157.351 1.00 42.54 182 VAL C O 1
ATOM 7718 N N . VAL C 1 196 ? 28.221 32.198 156.885 1.00 42.53 183 VAL C N 1
ATOM 7719 C CA . VAL C 1 196 ? 27.764 32.427 158.254 1.00 42.46 183 VAL C CA 1
ATOM 7720 C C . VAL C 1 196 ? 26.860 31.280 158.728 1.00 42.46 183 VAL C C 1
ATOM 7721 O O . VAL C 1 196 ? 27.053 30.740 159.817 1.00 42.27 183 VAL C O 1
ATOM 7725 N N . GLU C 1 197 ? 25.899 30.905 157.887 1.00 42.60 184 GLU C N 1
ATOM 7726 C CA . GLU C 1 197 ? 24.978 29.805 158.165 1.00 43.21 184 GLU C CA 1
ATOM 7727 C C . GLU C 1 197 ? 25.731 28.498 158.420 1.00 42.65 184 GLU C C 1
ATOM 7728 O O . GLU C 1 197 ? 25.406 27.758 159.353 1.00 42.31 184 GLU C O 1
ATOM 7734 N N . ASP C 1 198 ? 26.743 28.238 157.594 1.00 42.45 185 ASP C N 1
ATOM 7735 C CA . ASP C 1 198 ? 27.581 27.044 157.719 1.00 42.43 185 ASP C CA 1
ATOM 7736 C C . ASP C 1 198 ? 28.362 27.001 159.030 1.00 41.80 185 ASP C C 1
ATOM 7737 O O . ASP C 1 198 ? 28.474 25.942 159.648 1.00 41.84 185 ASP C O 1
ATOM 7742 N N . GLN C 1 199 ? 28.901 28.148 159.439 1.00 41.21 186 GLN C N 1
ATOM 7743 C CA . GLN C 1 199 ? 29.628 28.267 160.705 1.00 40.90 186 GLN C CA 1
ATOM 7744 C C . GLN C 1 199 ? 28.688 28.043 161.892 1.00 40.80 186 GLN C C 1
ATOM 7745 O O . GLN C 1 199 ? 29.049 27.375 162.866 1.00 40.58 186 GLN C O 1
ATOM 7751 N N . CYS C 1 200 ? 27.484 28.604 161.790 1.00 40.52 187 CYS C N 1
ATOM 7752 C CA . CYS C 1 200 ? 26.441 28.443 162.800 1.00 40.35 187 CYS C CA 1
ATOM 7753 C C . CYS C 1 200 ? 26.063 26.970 163.016 1.00 40.09 187 CYS C C 1
ATOM 7754 O O . CYS C 1 200 ? 26.062 26.494 164.152 1.00 40.00 187 CYS C O 1
ATOM 7757 N N . LEU C 1 201 ? 25.768 26.255 161.926 1.00 39.80 188 LEU C N 1
ATOM 7758 C CA . LEU C 1 201 ? 25.477 24.813 161.973 1.00 39.50 188 LEU C CA 1
ATOM 7759 C C . LEU C 1 201 ? 26.622 24.025 162.600 1.00 39.22 188 LEU C C 1
ATOM 7760 O O . LEU C 1 201 ? 26.390 23.112 163.396 1.00 39.28 188 LEU C O 1
ATOM 7765 N N . SER C 1 202 ? 27.852 24.382 162.230 1.00 38.71 189 SER C N 1
ATOM 7766 C CA . SER C 1 202 ? 29.048 23.704 162.720 1.00 38.22 189 SER C CA 1
ATOM 7767 C C . SER C 1 202 ? 29.216 23.842 164.232 1.00 38.00 189 SER C C 1
ATOM 7768 O O . SER C 1 202 ? 29.364 22.836 164.931 1.00 38.11 189 SER C O 1
ATOM 7771 N N . LEU C 1 203 ? 29.189 25.084 164.721 1.00 37.83 190 LEU C N 1
ATOM 7772 C CA . LEU C 1 203 ? 29.348 25.389 166.146 1.00 37.76 190 LEU C CA 1
ATOM 7773 C C . LEU C 1 203 ? 28.309 24.669 166.998 1.00 37.80 190 LEU C C 1
ATOM 7774 O O . LEU C 1 203 ? 28.647 24.077 168.023 1.00 37.81 190 LEU C O 1
ATOM 7779 N N . LEU C 1 204 ? 27.056 24.713 166.548 1.00 37.94 191 LEU C N 1
ATOM 7780 C CA . LEU C 1 204 ? 25.936 24.064 167.227 1.00 37.94 191 LEU C CA 1
ATOM 7781 C C . LEU C 1 204 ? 26.055 22.536 167.224 1.00 38.15 191 LEU C C 1
ATOM 7782 O O . LEU C 1 204 ? 25.760 21.886 168.232 1.00 38.06 191 LEU C O 1
ATOM 7787 N N . THR C 1 205 ? 26.499 21.970 166.104 1.00 38.42 192 THR C N 1
ATOM 7788 C CA . THR C 1 205 ? 26.776 20.526 166.022 1.00 38.70 192 THR C CA 1
ATOM 7789 C C . THR C 1 205 ? 27.925 20.101 166.957 1.00 38.82 192 THR C C 1
ATOM 7790 O O . THR C 1 205 ? 27.857 19.041 167.586 1.00 39.09 192 THR C O 1
ATOM 7794 N N . GLN C 1 206 ? 28.965 20.932 167.048 1.00 39.06 193 GLN C N 1
ATOM 7795 C CA . GLN C 1 206 ? 30.089 20.696 167.968 1.00 39.02 193 GLN C CA 1
ATOM 7796 C C . GLN C 1 206 ? 29.616 20.747 169.417 1.00 39.06 193 GLN C C 1
ATOM 7797 O O . GLN C 1 206 ? 30.129 20.019 170.274 1.00 39.10 193 GLN C O 1
ATOM 7803 N N . LEU C 1 207 ? 28.640 21.615 169.687 1.00 38.88 194 LEU C N 1
ATOM 7804 C CA . LEU C 1 207 ? 28.065 21.743 171.028 1.00 38.89 194 LEU C CA 1
ATOM 7805 C C . LEU C 1 207 ? 27.095 20.599 171.359 1.00 39.09 194 LEU C C 1
ATOM 7806 O O . LEU C 1 207 ? 26.604 20.497 172.484 1.00 39.14 194 LEU C O 1
ATOM 7811 N N . GLY C 1 208 ? 26.836 19.738 170.377 1.00 39.19 195 GLY C N 1
ATOM 7812 C CA . GLY C 1 208 ? 25.964 18.585 170.556 1.00 39.38 195 GLY C CA 1
ATOM 7813 C C . GLY C 1 208 ? 24.489 18.896 170.407 1.00 39.57 195 GLY C C 1
ATOM 7814 O O . GLY C 1 208 ? 23.649 18.136 170.882 1.00 39.61 195 GLY C O 1
ATOM 7815 N N . VAL C 1 209 ? 24.167 20.008 169.749 1.00 39.87 196 VAL C N 1
ATOM 7816 C CA . VAL C 1 209 ? 22.764 20.385 169.524 1.00 40.09 196 VAL C CA 1
ATOM 7817 C C . VAL C 1 209 ? 22.326 20.143 168.073 1.00 40.60 196 VAL C C 1
ATOM 7818 O O . VAL C 1 209 ? 23.006 20.549 167.120 1.00 40.49 196 VAL C O 1
ATOM 7822 N N . GLY C 1 210 ? 21.196 19.452 167.933 1.00 41.05 197 GLY C N 1
ATOM 7823 C CA . GLY C 1 210 ? 20.673 19.036 166.636 1.00 41.80 197 GLY C CA 1
ATOM 7824 C C . GLY C 1 210 ? 19.411 18.192 166.774 1.00 42.38 197 GLY C C 1
ATOM 7825 O O . GLY C 1 210 ? 19.119 17.686 167.856 1.00 42.67 197 GLY C O 1
ATOM 7826 N N . PRO C 1 211 ? 18.638 18.049 165.683 1.00 42.66 198 PRO C N 1
ATOM 7827 C CA . PRO C 1 211 ? 18.873 18.707 164.399 1.00 42.60 198 PRO C CA 1
ATOM 7828 C C . PRO C 1 211 ? 18.520 20.186 164.466 1.00 42.41 198 PRO C C 1
ATOM 7829 O O . PRO C 1 211 ? 17.546 20.574 165.126 1.00 42.55 198 PRO C O 1
ATOM 7833 N N . VAL C 1 212 ? 19.332 21.002 163.807 1.00 42.13 199 VAL C N 1
ATOM 7834 C CA . VAL C 1 212 ? 19.039 22.423 163.654 1.00 41.70 199 VAL C CA 1
ATOM 7835 C C . VAL C 1 212 ? 18.775 22.759 162.188 1.00 41.41 199 VAL C C 1
ATOM 7836 O O . VAL C 1 212 ? 19.531 22.358 161.307 1.00 41.16 199 VAL C O 1
ATOM 7840 N N . ARG C 1 213 ? 17.670 23.468 161.956 1.00 41.23 200 ARG C N 1
ATOM 7841 C CA . ARG C 1 213 ? 17.242 23.908 160.627 1.00 40.95 200 ARG C CA 1
ATOM 7842 C C . ARG C 1 213 ? 17.193 25.437 160.574 1.00 40.62 200 ARG C C 1
ATOM 7843 O O . ARG C 1 213 ? 17.125 26.109 161.604 1.00 40.20 200 ARG C O 1
ATOM 7851 N N . MET C 1 214 ? 17.193 25.975 159.359 1.00 40.22 201 MET C N 1
ATOM 7852 C CA . MET C 1 214 ? 17.210 27.412 159.149 1.00 39.92 201 MET C CA 1
ATOM 7853 C C . MET C 1 214 ? 15.917 27.874 158.498 1.00 39.15 201 MET C C 1
ATOM 7854 O O . MET C 1 214 ? 15.365 27.179 157.651 1.00 38.68 201 MET C O 1
ATOM 7859 N N . LEU C 1 215 ? 15.426 29.035 158.920 1.00 38.44 202 LEU C N 1
ATOM 7860 C CA . LEU C 1 215 ? 14.306 29.688 158.255 1.00 37.92 202 LEU C CA 1
ATOM 7861 C C . LEU C 1 215 ? 14.752 31.076 157.824 1.00 38.05 202 LEU C C 1
ATOM 7862 O O . LEU C 1 215 ? 15.062 31.913 158.678 1.00 38.27 202 LEU C O 1
ATOM 7867 N N . PRO C 1 216 ? 14.790 31.334 156.500 1.00 38.13 203 PRO C N 1
ATOM 7868 C CA . PRO C 1 216 ? 14.378 30.413 155.433 1.00 38.27 203 PRO C CA 1
ATOM 7869 C C . PRO C 1 216 ? 15.428 29.342 155.127 1.00 38.36 203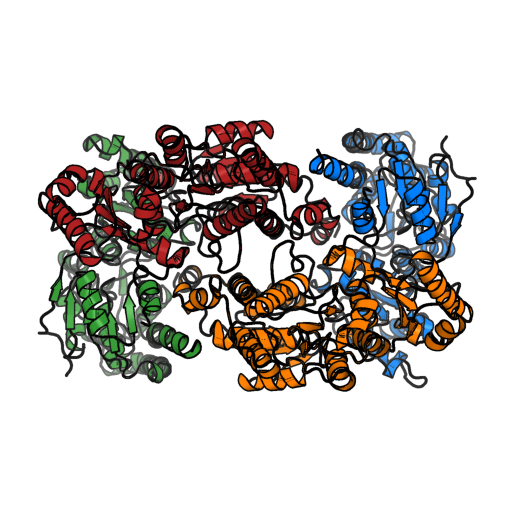 PRO C C 1
ATOM 7870 O O . PRO C 1 216 ? 16.602 29.527 155.423 1.00 38.39 203 PRO C O 1
ATOM 7874 N N . ALA C 1 217 ? 14.984 28.225 154.565 1.00 38.93 204 ALA C N 1
ATOM 7875 C CA . ALA C 1 217 ? 15.877 27.237 153.973 1.00 39.54 204 ALA C CA 1
ATOM 7876 C C . ALA C 1 217 ? 16.362 27.737 152.603 1.00 40.54 204 ALA C C 1
ATOM 7877 O O . ALA C 1 217 ? 15.871 28.744 152.081 1.00 40.33 204 ALA C O 1
ATOM 7879 N N . ARG C 1 218 ? 17.324 27.024 152.027 1.00 41.65 205 ARG C N 1
ATOM 7880 C CA . ARG C 1 218 ? 17.851 27.346 150.703 1.00 42.94 205 ARG C CA 1
ATOM 7881 C C . ARG C 1 218 ? 16.930 26.831 149.589 1.00 43.22 205 ARG C C 1
ATOM 7882 O O . ARG C 1 218 ? 16.968 27.330 148.470 1.00 43.59 205 ARG C O 1
ATOM 7890 N N . ARG C 1 219 ? 16.106 25.834 149.902 1.00 43.77 206 ARG C N 1
ATOM 7891 C CA . ARG C 1 219 ? 15.130 25.304 148.949 1.00 44.26 206 ARG C CA 1
ATOM 7892 C C . ARG C 1 219 ? 13.772 25.078 149.600 1.00 43.75 206 ARG C C 1
ATOM 7893 O O . ARG C 1 219 ? 13.679 24.853 150.806 1.00 43.92 206 ARG C O 1
ATOM 7901 N N . SER C 1 220 ? 12.728 25.129 148.779 1.00 43.35 207 SER C N 1
ATOM 7902 C CA . SER C 1 220 ? 11.344 25.033 149.224 1.00 43.08 207 SER C CA 1
ATOM 7903 C C . SER C 1 220 ? 10.975 23.656 149.770 1.00 43.09 207 SER C C 1
ATOM 7904 O O . SER C 1 220 ? 10.028 23.527 150.548 1.00 43.24 207 SER C O 1
ATOM 7907 N N . ASP C 1 221 ? 11.717 22.633 149.352 1.00 42.77 208 ASP C N 1
ATOM 7908 C CA . ASP C 1 221 ? 11.458 21.262 149.770 1.00 42.58 208 ASP C CA 1
ATOM 7909 C C . ASP C 1 221 ? 12.197 20.887 151.056 1.00 42.13 208 ASP C C 1
ATOM 7910 O O . ASP C 1 221 ? 12.104 19.750 151.516 1.00 42.04 208 ASP C O 1
ATOM 7915 N N . ILE C 1 222 ? 12.936 21.835 151.631 1.00 41.45 209 ILE C N 1
ATOM 7916 C CA . ILE C 1 222 ? 13.684 21.568 152.866 1.00 40.76 209 ILE C CA 1
ATOM 7917 C C . ILE C 1 222 ? 13.431 22.587 153.972 1.00 40.23 209 ILE C C 1
ATOM 7918 O O . ILE C 1 222 ? 14.278 22.783 154.848 1.00 40.00 209 ILE C O 1
ATOM 7923 N N . GLU C 1 223 ? 12.259 23.221 153.934 1.00 39.62 210 GLU C N 1
ATOM 7924 C CA . GLU C 1 223 ? 11.857 24.156 154.983 1.00 39.12 210 GLU C CA 1
ATOM 7925 C C . GLU C 1 223 ? 11.720 23.409 156.317 1.00 38.74 210 GLU C C 1
ATOM 7926 O O . GLU C 1 223 ? 11.406 22.217 156.330 1.00 38.77 210 GLU C O 1
ATOM 7932 N N . PRO C 1 224 ? 11.984 24.096 157.446 1.00 38.51 211 PRO C N 1
ATOM 7933 C CA . PRO C 1 224 ? 11.790 23.403 158.717 1.00 37.99 211 PRO C CA 1
ATOM 7934 C C . PRO C 1 224 ? 10.314 23.108 158.991 1.00 37.79 211 PRO C C 1
ATOM 7935 O O . PRO C 1 224 ? 9.425 23.863 158.555 1.00 37.54 211 PRO C O 1
ATOM 7939 N N . ALA C 1 225 ? 10.070 21.996 159.680 1.00 37.12 212 ALA C N 1
ATOM 7940 C CA . ALA C 1 225 ? 8.770 21.714 160.264 1.00 36.64 212 ALA C CA 1
ATOM 7941 C C . ALA C 1 225 ? 8.696 22.384 161.643 1.00 36.22 212 ALA C C 1
ATOM 7942 O O . ALA C 1 225 ? 9.728 22.680 162.251 1.00 36.16 212 ALA C O 1
ATOM 7944 N N . VAL C 1 226 ? 7.477 22.641 162.113 1.00 35.55 213 VAL C N 1
ATOM 7945 C CA . VAL C 1 226 ? 7.242 23.327 163.389 1.00 35.11 213 VAL C CA 1
ATOM 7946 C C . VAL C 1 226 ? 6.153 22.617 164.176 1.00 34.11 213 VAL C C 1
ATOM 7947 O O . VAL C 1 226 ? 5.192 22.130 163.595 1.00 34.06 213 VAL C O 1
ATOM 7951 N N . GLY C 1 227 ? 6.300 22.581 165.496 1.00 33.35 214 GLY C N 1
ATOM 7952 C CA . GLY C 1 227 ? 5.282 22.004 166.377 1.00 32.51 214 GLY C CA 1
ATOM 7953 C C . GLY C 1 227 ? 5.420 22.469 167.817 1.00 31.96 214 GLY C C 1
ATOM 7954 O O . GLY C 1 227 ? 6.168 23.418 168.082 1.00 31.80 214 GLY C O 1
ATOM 7955 N N . PRO C 1 228 ? 4.704 21.804 168.757 1.00 31.48 215 PRO C N 1
ATOM 7956 C CA . PRO C 1 228 ? 4.668 22.220 170.167 1.00 31.12 215 PRO C CA 1
ATOM 7957 C C . PRO C 1 228 ? 5.977 21.997 170.935 1.00 30.94 215 PRO C C 1
ATOM 7958 O O . PRO C 1 228 ? 6.094 22.443 172.083 1.00 31.17 215 PRO C O 1
ATOM 7962 N N . ASN C 1 229 ? 6.945 21.322 170.317 1.00 30.45 216 ASN C N 1
ATOM 7963 C CA . ASN C 1 229 ? 8.228 21.055 170.970 1.00 30.05 216 ASN C CA 1
ATOM 7964 C C . ASN C 1 229 ? 9.416 21.764 170.313 1.00 30.32 216 ASN C C 1
ATOM 7965 O O . ASN C 1 229 ? 10.563 21.609 170.744 1.00 29.81 216 ASN C O 1
ATOM 7970 N N . THR C 1 230 ? 9.121 22.566 169.288 1.00 30.38 217 THR C N 1
ATOM 7971 C CA . THR C 1 230 ? 10.134 23.312 168.548 1.00 30.55 217 THR C CA 1
ATOM 7972 C C . THR C 1 230 ? 10.702 24.477 169.359 1.00 30.93 217 THR C C 1
ATOM 7973 O O . THR C 1 230 ? 9.970 25.201 170.038 1.00 30.82 217 THR C O 1
ATOM 7977 N N . ARG C 1 231 ? 12.017 24.642 169.271 1.00 31.16 218 ARG C N 1
ATOM 7978 C CA . ARG C 1 231 ? 12.687 25.815 169.802 1.00 31.65 218 ARG C CA 1
ATOM 7979 C C . ARG C 1 231 ? 13.227 26.632 168.639 1.00 31.67 218 ARG C C 1
ATOM 7980 O O . ARG C 1 231 ? 13.702 26.071 167.649 1.00 31.70 218 ARG C O 1
ATOM 7988 N N . PHE C 1 232 ? 13.107 27.952 168.742 1.00 31.52 219 PHE C N 1
ATOM 7989 C CA . PHE C 1 232 ? 13.702 28.835 167.754 1.00 31.30 219 PHE C CA 1
ATOM 7990 C C . PHE C 1 232 ? 14.553 29.927 168.387 1.00 31.33 219 PHE C C 1
ATOM 7991 O O . PHE C 1 232 ? 14.340 30.316 169.533 1.00 31.36 219 PHE C O 1
ATOM 7999 N N . ILE C 1 233 ? 15.545 30.388 167.637 1.00 31.15 220 ILE C N 1
ATOM 8000 C CA . ILE C 1 233 ? 16.381 31.497 168.065 1.00 31.05 220 ILE C CA 1
ATOM 8001 C C . ILE C 1 233 ? 16.570 32.445 166.876 1.00 31.21 220 ILE C C 1
ATOM 8002 O O . ILE C 1 233 ? 16.775 32.007 165.741 1.00 31.19 220 ILE C O 1
ATOM 8007 N N . LEU C 1 234 ? 16.460 33.741 167.142 1.00 31.47 221 LEU C N 1
ATOM 8008 C CA . LEU C 1 234 ? 16.587 34.761 166.104 1.00 31.91 221 LEU C CA 1
ATOM 8009 C C . LEU C 1 234 ? 18.043 35.176 165.867 1.00 32.23 221 LEU C C 1
ATOM 8010 O O . LEU C 1 234 ? 18.752 35.557 166.803 1.00 32.27 221 LEU C O 1
ATOM 8015 N N . ALA C 1 235 ? 18.480 35.097 164.612 1.00 32.61 222 ALA C N 1
ATOM 8016 C CA . ALA C 1 235 ? 19.815 35.560 164.227 1.00 33.14 222 ALA C CA 1
ATOM 8017 C C . ALA C 1 235 ? 19.784 37.053 163.895 1.00 33.27 222 ALA C C 1
ATOM 8018 O O . ALA C 1 235 ? 20.828 37.713 163.859 1.00 32.84 222 ALA C O 1
ATOM 8020 N N . GLN C 1 236 ? 18.567 37.564 163.681 1.00 33.75 223 GLN C N 1
ATOM 8021 C CA . GLN C 1 236 ? 18.325 38.936 163.244 1.00 34.06 223 GLN C CA 1
ATOM 8022 C C . GLN C 1 236 ? 17.281 39.604 164.129 1.00 34.36 223 GLN C C 1
ATOM 8023 O O . GLN C 1 236 ? 16.295 38.983 164.495 1.00 34.29 223 GLN C O 1
ATOM 8029 N N . PRO C 1 237 ? 17.520 40.871 164.513 1.00 34.88 224 PRO C N 1
ATOM 8030 C CA . PRO C 1 237 ? 16.632 41.587 165.435 1.00 35.08 224 PRO C CA 1
ATOM 8031 C C . PRO C 1 237 ? 15.263 41.978 164.890 1.00 35.46 224 PRO C C 1
ATOM 8032 O O . PRO C 1 237 ? 14.340 42.228 165.673 1.00 35.35 224 PRO C O 1
ATOM 8036 N N . PHE C 1 238 ? 15.130 42.022 163.566 1.00 35.82 225 PHE C N 1
ATOM 8037 C CA . PHE C 1 238 ? 13.930 42.574 162.944 1.00 35.99 225 PHE C CA 1
ATOM 8038 C C . PHE C 1 238 ? 12.808 41.555 162.736 1.00 36.45 225 PHE C C 1
ATOM 8039 O O . PHE C 1 238 ? 11.911 41.776 161.925 1.00 37.36 225 PHE C O 1
ATOM 8047 N N . LEU C 1 239 ? 12.828 40.468 163.498 1.00 36.75 226 LEU C N 1
ATOM 8048 C CA . LEU C 1 239 ? 11.951 39.326 163.225 1.00 36.60 226 LEU C CA 1
ATOM 8049 C C . LEU C 1 239 ? 10.759 39.169 164.170 1.00 36.60 226 LEU C C 1
ATOM 8050 O O . LEU C 1 239 ? 10.398 38.049 164.542 1.00 36.55 226 LEU C O 1
ATOM 8055 N N . GLY C 1 240 ? 10.129 40.296 164.509 1.00 36.88 227 GLY C N 1
ATOM 8056 C CA . GLY C 1 240 ? 8.969 40.338 165.405 1.00 36.18 227 GLY C CA 1
ATOM 8057 C C . GLY C 1 240 ? 7.723 39.574 164.980 1.00 36.09 227 GLY C C 1
ATOM 8058 O O . GLY C 1 240 ? 7.147 38.838 165.790 1.00 36.19 227 GLY C O 1
ATOM 8059 N N A GLU C 1 241 ? 7.285 39.775 163.732 0.50 36.09 228 GLU C N 1
ATOM 8060 N N B GLU C 1 241 ? 7.316 39.728 163.723 0.50 36.03 228 GLU C N 1
ATOM 8061 C CA A GLU C 1 241 ? 6.129 39.045 163.175 0.50 36.15 228 GLU C CA 1
ATOM 8062 C CA B GLU C 1 241 ? 6.116 39.051 163.214 0.50 35.94 228 GLU C CA 1
ATOM 8063 C C A GLU C 1 241 ? 6.383 37.539 163.119 0.50 35.63 228 GLU C C 1
ATOM 8064 C C B GLU C 1 241 ? 6.329 37.548 162.951 0.50 35.56 228 GLU C C 1
ATOM 8065 O O A GLU C 1 241 ? 5.528 36.745 163.510 0.50 35.69 228 GLU C O 1
ATOM 8066 O O B GLU C 1 241 ? 5.384 36.761 163.031 0.50 35.57 228 GLU C O 1
ATOM 8077 N N . THR C 1 242 ? 7.564 37.160 162.635 1.00 35.31 229 THR C N 1
ATOM 8078 C CA . THR C 1 242 ? 7.921 35.744 162.464 1.00 34.86 229 THR C CA 1
ATOM 8079 C C . THR C 1 242 ? 7.928 35.020 163.818 1.00 34.48 229 THR C C 1
ATOM 8080 O O . THR C 1 242 ? 7.381 33.917 163.943 1.00 34.46 229 THR C O 1
ATOM 8084 N N . THR C 1 243 ? 8.531 35.661 164.820 1.00 33.92 230 THR C N 1
ATOM 8085 C CA . THR C 1 243 ? 8.453 35.218 166.211 1.00 33.52 230 THR C CA 1
ATOM 8086 C C . THR C 1 243 ? 6.991 34.909 166.611 1.00 33.59 230 THR C C 1
ATOM 8087 O O . THR C 1 243 ? 6.677 33.783 166.996 1.00 33.80 230 THR C O 1
ATOM 8091 N N . GLY C 1 244 ? 6.102 35.892 166.477 1.00 33.50 231 GLY C N 1
ATOM 8092 C CA . GLY C 1 244 ? 4.681 35.707 166.782 1.00 33.61 231 GLY C CA 1
ATOM 8093 C C . GLY C 1 244 ? 4.034 34.506 166.102 1.00 33.64 231 GLY C C 1
ATOM 8094 O O . GLY C 1 244 ? 3.341 33.725 166.749 1.00 33.57 231 GLY C O 1
ATOM 8095 N N . ALA C 1 245 ? 4.279 34.358 164.799 1.00 33.73 232 ALA C N 1
ATOM 8096 C CA . ALA C 1 245 ? 3.723 33.262 163.989 1.00 33.76 232 ALA C CA 1
ATOM 8097 C C . ALA C 1 245 ? 4.227 31.883 164.423 1.00 34.03 232 ALA C C 1
ATOM 8098 O O . ALA C 1 245 ? 3.465 30.905 164.450 1.00 34.04 232 ALA C O 1
ATOM 8100 N N . LEU C 1 246 ? 5.511 31.817 164.770 1.00 34.21 233 LEU C N 1
ATOM 8101 C CA . LEU C 1 246 ? 6.123 30.595 165.281 1.00 34.10 233 LEU C CA 1
ATOM 8102 C C . LEU C 1 246 ? 5.553 30.234 166.641 1.00 34.39 233 LEU C C 1
ATOM 8103 O O . LEU C 1 246 ? 5.249 29.066 166.902 1.00 34.24 233 LEU C O 1
ATOM 8108 N N . GLU C 1 247 ? 5.386 31.243 167.496 1.00 35.03 234 GLU C N 1
ATOM 8109 C CA . GLU C 1 247 ? 4.782 31.047 168.822 1.00 35.36 234 GLU C CA 1
ATOM 8110 C C . GLU C 1 247 ? 3.337 30.554 168.704 1.00 35.24 234 GLU C C 1
ATOM 8111 O O . GLU C 1 247 ? 2.913 29.685 169.461 1.00 35.33 234 GLU C O 1
ATOM 8117 N N . ARG C 1 248 ? 2.607 31.079 167.722 1.00 35.64 235 ARG C N 1
ATOM 8118 C CA . ARG C 1 248 ? 1.240 30.626 167.404 1.00 36.25 235 ARG C CA 1
ATOM 8119 C C . ARG C 1 248 ? 1.145 29.134 167.018 1.00 35.72 235 ARG C C 1
ATOM 8120 O O . ARG C 1 248 ? 0.092 28.511 167.196 1.00 35.67 235 ARG C O 1
ATOM 8128 N N . ARG C 1 249 ? 2.233 28.581 166.475 1.00 35.46 236 ARG C N 1
ATOM 8129 C CA . ARG C 1 249 ? 2.316 27.157 166.113 1.00 35.09 236 ARG C CA 1
ATOM 8130 C C . ARG C 1 249 ? 2.814 26.297 167.283 1.00 34.70 236 ARG C C 1
ATOM 8131 O O . ARG C 1 249 ? 2.949 25.079 167.148 1.00 34.66 236 ARG C O 1
ATOM 8139 N N . GLY C 1 250 ? 3.100 26.935 168.418 1.00 34.17 237 GLY C N 1
ATOM 8140 C CA . GLY C 1 250 ? 3.585 26.235 169.610 1.00 33.36 237 GLY C CA 1
ATOM 8141 C C . GLY C 1 250 ? 5.090 26.289 169.841 1.00 33.06 237 GLY C C 1
ATOM 8142 O O . GLY C 1 250 ? 5.588 25.757 170.838 1.00 32.79 237 GLY C O 1
ATOM 8143 N N . ALA C 1 251 ? 5.821 26.911 168.919 1.00 32.43 238 ALA C N 1
ATOM 8144 C CA . ALA C 1 251 ? 7.274 27.021 169.041 1.00 32.45 238 ALA C CA 1
ATOM 8145 C C . ALA C 1 251 ? 7.674 27.967 170.176 1.00 32.46 238 ALA C C 1
ATOM 8146 O O . ALA C 1 251 ? 6.985 28.960 170.442 1.00 32.33 238 ALA C O 1
ATOM 8148 N N . LYS C 1 252 ? 8.786 27.656 170.836 1.00 32.44 239 LYS C N 1
ATOM 8149 C CA . LYS C 1 252 ? 9.275 28.480 171.936 1.00 32.82 239 LYS C CA 1
ATOM 8150 C C . LYS C 1 252 ? 10.628 29.116 171.653 1.00 33.03 239 LYS C C 1
ATOM 8151 O O . LYS C 1 252 ? 11.596 28.447 171.279 1.00 32.98 239 LYS C O 1
ATOM 8157 N N . ARG C 1 253 ? 10.669 30.429 171.851 1.00 33.31 240 ARG C N 1
ATOM 8158 C CA . ARG C 1 253 ? 11.830 31.250 171.551 1.00 33.47 240 ARG C CA 1
ATOM 8159 C C . ARG C 1 253 ? 12.910 31.151 172.619 1.00 33.53 240 ARG C C 1
ATOM 8160 O O . ARG C 1 253 ? 12.616 31.113 173.820 1.00 33.23 240 ARG C O 1
ATOM 8168 N N . ILE C 1 254 ? 14.157 31.110 172.157 1.00 33.39 241 ILE C N 1
ATOM 8169 C CA . ILE C 1 254 ? 15.326 31.212 173.011 1.00 33.22 241 ILE C CA 1
ATOM 8170 C C . ILE C 1 254 ? 15.807 32.663 172.958 1.00 33.39 241 ILE C C 1
ATOM 8171 O O . ILE C 1 254 ? 16.250 33.148 171.909 1.00 33.27 241 ILE C O 1
ATOM 8176 N N . ALA C 1 255 ? 15.685 33.357 174.087 1.00 33.32 242 ALA C N 1
ATOM 8177 C CA . ALA C 1 255 ? 16.115 34.749 174.200 1.00 33.63 242 ALA C CA 1
ATOM 8178 C C . ALA C 1 255 ? 17.639 34.835 174.184 1.00 33.59 242 ALA C C 1
ATOM 8179 O O . ALA C 1 255 ? 18.314 34.022 174.804 1.00 33.41 242 ALA C O 1
ATOM 8181 N N . ALA C 1 256 ? 18.179 35.817 173.469 1.00 33.87 243 ALA C N 1
ATOM 8182 C CA . ALA C 1 256 ? 19.633 35.973 173.358 1.00 33.86 243 ALA C CA 1
ATOM 8183 C C . ALA C 1 256 ? 20.001 37.309 172.731 1.00 34.03 243 ALA C C 1
ATOM 8184 O O . ALA C 1 256 ? 19.270 37.805 171.859 1.00 34.08 243 ALA C O 1
ATOM 8186 N N . PRO C 1 257 ? 21.154 37.883 173.147 1.00 33.81 244 PRO C N 1
ATOM 8187 C CA . PRO C 1 257 ? 21.721 39.015 172.415 1.00 33.76 244 PRO C CA 1
ATOM 8188 C C . PRO C 1 257 ? 22.019 38.562 170.990 1.00 33.65 244 PRO C C 1
ATOM 8189 O O . PRO C 1 257 ? 22.171 37.368 170.745 1.00 33.93 244 PRO C O 1
ATOM 8193 N N . PHE C 1 258 ? 22.119 39.493 170.057 1.00 33.52 245 PHE C N 1
ATOM 8194 C CA . PHE C 1 258 ? 22.373 39.091 168.689 1.00 33.55 245 PHE C CA 1
ATOM 8195 C C . PHE C 1 258 ? 23.837 38.741 168.431 1.00 33.99 245 PHE C C 1
ATOM 8196 O O . PHE C 1 258 ? 24.737 39.372 169.007 1.00 33.90 245 PHE C O 1
ATOM 8204 N N . PRO C 1 259 ? 24.076 37.710 167.596 1.00 34.30 246 PRO C N 1
ATOM 8205 C CA . PRO C 1 259 ? 25.426 37.178 167.462 1.00 34.50 246 PRO C CA 1
ATOM 8206 C C . PRO C 1 259 ? 26.318 38.099 166.612 1.00 34.72 246 PRO C C 1
ATOM 8207 O O . PRO C 1 259 ? 26.680 37.769 165.478 1.00 35.05 246 PRO C O 1
ATOM 8211 N N . PHE C 1 260 ? 26.642 39.258 167.182 1.00 34.96 247 PHE C N 1
ATOM 8212 C CA . PHE C 1 260 ? 27.583 40.207 166.596 1.00 35.29 247 PHE C CA 1
ATOM 8213 C C . PHE C 1 260 ? 28.800 40.342 167.508 1.00 35.64 247 PHE C C 1
ATOM 8214 O O . PHE C 1 260 ? 28.667 40.626 168.710 1.00 35.55 247 PHE C O 1
ATOM 8222 N N . GLY C 1 261 ? 29.980 40.116 166.934 1.00 35.70 248 GLY C N 1
ATOM 8223 C CA . GLY C 1 261 ? 31.225 40.133 167.686 1.00 36.01 248 GLY C CA 1
ATOM 8224 C C . GLY C 1 261 ? 31.446 38.903 168.546 1.00 36.50 248 GLY C C 1
ATOM 8225 O O . GLY C 1 261 ? 30.626 37.982 168.562 1.00 36.46 248 GLY C O 1
ATOM 8226 N N . GLU C 1 262 ? 32.564 38.898 169.267 1.00 36.81 249 GLU C N 1
ATOM 8227 C CA . GLU C 1 262 ? 32.932 37.795 170.140 1.00 37.32 249 GLU C CA 1
ATOM 8228 C C . GLU C 1 262 ? 31.940 37.617 171.294 1.00 37.40 249 GLU C C 1
ATOM 8229 O O . GLU C 1 262 ? 31.534 36.491 171.602 1.00 37.61 249 GLU C O 1
ATOM 8235 N N . GLU C 1 263 ? 31.561 38.720 171.934 1.00 37.24 250 GLU C N 1
ATOM 8236 C CA . GLU C 1 263 ? 30.681 38.653 173.095 1.00 37.14 250 GLU C CA 1
ATOM 8237 C C . GLU C 1 263 ? 29.242 38.275 172.709 1.00 37.11 250 GLU C C 1
ATOM 8238 O O . GLU C 1 263 ? 28.642 37.392 173.330 1.00 37.24 250 GLU C O 1
ATOM 8244 N N . GLY C 1 264 ? 28.712 38.932 171.677 1.00 36.87 251 GLY C N 1
ATOM 8245 C CA . GLY C 1 264 ? 27.356 38.683 171.195 1.00 36.59 251 GLY C CA 1
ATOM 8246 C C . GLY C 1 264 ? 27.166 37.247 170.749 1.00 36.35 251 GLY C C 1
ATOM 8247 O O . GLY C 1 264 ? 26.155 36.623 171.076 1.00 36.33 251 GLY C O 1
ATOM 8248 N N . THR C 1 265 ? 28.153 36.724 170.020 1.00 35.91 252 THR C N 1
ATOM 8249 C CA . THR C 1 265 ? 28.138 35.338 169.550 1.00 35.49 252 THR C CA 1
ATOM 8250 C C . THR C 1 265 ? 28.168 34.342 170.716 1.00 35.36 252 THR C C 1
ATOM 8251 O O . THR C 1 265 ? 27.367 33.407 170.759 1.00 35.42 252 THR C O 1
ATOM 8255 N N . THR C 1 266 ? 29.080 34.561 171.661 1.00 35.00 253 THR C N 1
ATOM 8256 C CA . THR C 1 266 ? 29.216 33.709 172.839 1.00 34.81 253 THR C CA 1
ATOM 8257 C C . THR C 1 266 ? 27.911 33.643 173.644 1.00 34.84 253 THR C C 1
ATOM 8258 O O . THR C 1 266 ? 27.458 32.557 174.022 1.00 34.87 253 THR C O 1
ATOM 8262 N N . LEU C 1 267 ? 27.319 34.811 173.889 1.00 34.67 254 LEU C N 1
ATOM 8263 C CA . LEU C 1 267 ? 26.074 34.932 174.646 1.00 34.50 254 LEU C CA 1
ATOM 8264 C C . LEU C 1 267 ? 24.879 34.301 173.919 1.00 34.19 254 LEU C C 1
ATOM 8265 O O . LEU C 1 267 ? 23.932 33.835 174.551 1.00 34.63 254 LEU C O 1
ATOM 8270 N N . TRP C 1 268 ? 24.945 34.281 172.592 1.00 33.72 255 TRP C N 1
ATOM 8271 C CA . TRP C 1 268 ? 23.913 33.700 171.737 1.00 33.26 255 TRP C CA 1
ATOM 8272 C C . TRP C 1 268 ? 24.013 32.176 171.768 1.00 33.02 255 TRP C C 1
ATOM 8273 O O . TRP C 1 268 ? 23.024 31.488 172.019 1.00 32.45 255 TRP C O 1
ATOM 8284 N N . LEU C 1 269 ? 25.216 31.658 171.521 1.00 33.21 256 LEU C N 1
ATOM 8285 C CA . LEU C 1 269 ? 25.491 30.214 171.594 1.00 33.52 256 LEU C CA 1
ATOM 8286 C C . LEU C 1 269 ? 25.277 29.654 173.004 1.00 34.00 256 LEU C C 1
ATOM 8287 O O . LEU C 1 269 ? 24.791 28.529 173.159 1.00 34.14 256 LEU C O 1
ATOM 8292 N N . LYS C 1 270 ? 25.630 30.446 174.019 1.00 34.56 257 LYS C N 1
ATOM 8293 C CA . LYS C 1 270 ? 25.425 30.067 175.422 1.00 35.22 257 LYS C CA 1
ATOM 8294 C C . LYS C 1 270 ? 23.946 29.867 175.769 1.00 35.50 257 LYS C C 1
ATOM 8295 O O . LYS C 1 270 ? 23.605 28.950 176.519 1.00 35.89 257 LYS C O 1
ATOM 8301 N N . ALA C 1 271 ? 23.077 30.717 175.223 1.00 35.71 258 ALA C N 1
ATOM 8302 C CA . ALA C 1 271 ? 21.630 30.595 175.448 1.00 35.75 258 ALA C CA 1
ATOM 8303 C C . ALA C 1 271 ? 21.061 29.313 174.845 1.00 35.85 258 ALA C C 1
ATOM 8304 O O . ALA C 1 271 ? 20.211 28.662 175.455 1.00 36.15 258 ALA C O 1
ATOM 8306 N N . VAL C 1 272 ? 21.530 28.957 173.652 1.00 36.04 259 VAL C N 1
ATOM 8307 C CA . VAL C 1 272 ? 21.159 27.688 173.018 1.00 36.27 259 VAL C CA 1
ATOM 8308 C C . VAL C 1 272 ? 21.696 26.513 173.850 1.00 36.50 259 VAL C C 1
ATOM 8309 O O . VAL C 1 272 ? 20.958 25.578 174.158 1.00 36.44 259 VAL C O 1
ATOM 8313 N N . ALA C 1 273 ? 22.978 26.584 174.207 1.00 36.94 260 ALA C N 1
ATOM 8314 C CA . ALA C 1 273 ? 23.645 25.549 175.000 1.00 37.35 260 ALA C CA 1
ATOM 8315 C C . ALA C 1 273 ? 22.911 25.279 176.309 1.00 37.68 260 ALA C C 1
ATOM 8316 O O . ALA C 1 273 ? 22.644 24.124 176.648 1.00 37.88 260 ALA C O 1
ATOM 8318 N N . ASP C 1 274 ? 22.584 26.351 177.033 1.00 38.06 261 ASP C N 1
ATOM 8319 C CA . ASP C 1 274 ? 21.851 26.255 178.296 1.00 38.34 261 ASP C CA 1
ATOM 8320 C C . ASP C 1 274 ? 20.457 25.656 178.105 1.00 38.43 261 ASP C C 1
ATOM 8321 O O . ASP C 1 274 ? 19.985 24.878 178.942 1.00 38.37 261 ASP C O 1
ATOM 8326 N N . ALA C 1 275 ? 19.808 26.018 177.000 1.00 38.54 262 ALA C N 1
ATOM 8327 C CA . ALA C 1 275 ? 18.487 25.489 176.670 1.00 38.72 262 ALA C CA 1
ATOM 8328 C C . ALA C 1 275 ? 18.534 23.991 176.360 1.00 38.89 262 ALA C C 1
ATOM 8329 O O . ALA C 1 275 ? 17.577 23.273 176.645 1.00 38.83 262 ALA C O 1
ATOM 8331 N N . TYR C 1 276 ? 19.646 23.524 175.789 1.00 39.08 263 TYR C N 1
ATOM 8332 C CA . TYR C 1 276 ? 19.798 22.107 175.434 1.00 39.30 263 TYR C CA 1
ATOM 8333 C C . TYR C 1 276 ? 20.611 21.300 176.452 1.00 39.53 263 TYR C C 1
ATOM 8334 O O . TYR C 1 276 ? 20.985 20.149 176.198 1.00 39.65 263 TYR C O 1
ATOM 8343 N N . GLY C 1 277 ? 20.876 21.913 177.603 1.00 39.56 264 GLY C N 1
ATOM 8344 C CA . GLY C 1 277 ? 21.559 21.249 178.705 1.00 39.58 264 GLY C CA 1
ATOM 8345 C C . GLY C 1 277 ? 23.013 20.903 178.453 1.00 39.76 264 GLY C C 1
ATOM 8346 O O . GLY C 1 277 ? 23.568 20.040 179.142 1.00 39.70 264 GLY C O 1
ATOM 8347 N N . VAL C 1 278 ? 23.630 21.569 177.473 1.00 39.81 265 VAL C N 1
ATOM 8348 C CA . VAL C 1 278 ? 25.065 21.406 177.194 1.00 39.88 265 VAL C CA 1
ATOM 8349 C C . VAL C 1 278 ? 25.877 21.769 178.439 1.00 40.03 265 VAL C C 1
ATOM 8350 O O . VAL C 1 278 ? 25.588 22.765 179.103 1.00 39.94 265 VAL C O 1
ATOM 8354 N N . SER C 1 279 ? 26.874 20.945 178.758 1.00 40.48 266 SER C N 1
ATOM 8355 C CA . SER C 1 279 ? 27.763 21.205 179.895 1.00 40.84 266 SER C CA 1
ATOM 8356 C C . SER C 1 279 ? 28.606 22.468 179.697 1.00 41.11 266 SER C C 1
ATOM 8357 O O . SER C 1 279 ? 28.864 22.886 178.565 1.00 41.10 266 SER C O 1
ATOM 8360 N N . ALA C 1 280 ? 29.014 23.072 180.811 1.00 41.50 267 ALA C N 1
ATOM 8361 C CA . ALA C 1 280 ? 29.876 24.251 180.800 1.00 41.80 267 ALA C CA 1
ATOM 8362 C C . ALA C 1 280 ? 31.242 23.923 180.203 1.00 42.06 267 ALA C C 1
ATOM 8363 O O . ALA C 1 280 ? 31.825 24.745 179.493 1.00 42.17 267 ALA C O 1
ATOM 8365 N N . GLU C 1 281 ? 31.733 22.716 180.494 1.00 42.20 268 GLU C N 1
ATOM 8366 C CA . GLU C 1 281 ? 33.013 22.220 179.980 1.00 42.35 268 GLU C CA 1
ATOM 8367 C C . GLU C 1 281 ? 32.978 22.049 178.458 1.00 42.15 268 GLU C C 1
ATOM 8368 O O . GLU C 1 281 ? 33.934 22.408 177.767 1.00 42.09 268 GLU C O 1
ATOM 8374 N N . LYS C 1 282 ? 31.879 21.492 177.947 1.00 42.02 269 LYS C N 1
ATOM 8375 C CA . LYS C 1 282 ? 31.681 21.325 176.503 1.00 42.05 269 LYS C CA 1
ATOM 8376 C C . LYS C 1 282 ? 31.570 22.653 175.769 1.00 41.84 269 LYS C C 1
ATOM 8377 O O . LYS C 1 282 ? 32.113 22.811 174.672 1.00 41.61 269 LYS C O 1
ATOM 8383 N N . PHE C 1 283 ? 30.858 23.600 176.375 1.00 41.72 270 PHE C N 1
ATOM 8384 C CA . PHE C 1 283 ? 30.715 24.926 175.798 1.00 41.61 270 PHE C CA 1
ATOM 8385 C C . PHE C 1 283 ? 32.069 25.609 175.712 1.00 41.58 270 PHE C C 1
ATOM 8386 O O . PHE C 1 283 ? 32.410 26.187 174.683 1.00 41.56 270 PHE C O 1
ATOM 8394 N N . GLU C 1 284 ? 32.830 25.521 176.798 1.00 41.52 271 GLU C N 1
ATOM 8395 C CA . GLU C 1 284 ? 34.128 26.170 176.912 1.00 41.74 271 GLU C CA 1
ATOM 8396 C C . GLU C 1 284 ? 35.147 25.623 175.902 1.00 41.36 271 GLU C C 1
ATOM 8397 O O . GLU C 1 284 ? 35.928 26.382 175.336 1.00 41.03 271 GLU C O 1
ATOM 8403 N N . ALA C 1 285 ? 35.109 24.310 175.674 1.00 41.29 272 ALA C N 1
ATOM 8404 C CA . ALA C 1 285 ? 36.064 23.622 174.802 1.00 41.25 272 ALA C CA 1
ATOM 8405 C C . ALA C 1 285 ? 35.809 23.855 173.313 1.00 41.14 272 ALA C C 1
ATOM 8406 O O . ALA C 1 285 ? 36.752 23.924 172.523 1.00 41.36 272 ALA C O 1
ATOM 8408 N N . VAL C 1 286 ? 34.538 23.960 172.936 1.00 40.99 273 VAL C N 1
ATOM 8409 C CA . VAL C 1 286 ? 34.149 24.228 171.546 1.00 40.73 273 VAL C CA 1
ATOM 8410 C C . VAL C 1 286 ? 34.367 25.703 171.184 1.00 40.49 273 VAL C C 1
ATOM 8411 O O . VAL C 1 286 ? 34.749 26.042 170.052 1.00 40.38 273 VAL C O 1
ATOM 8415 N N . THR C 1 287 ? 34.149 26.565 172.171 1.00 40.16 274 THR C N 1
ATOM 8416 C CA . THR C 1 287 ? 34.059 27.999 171.956 1.00 39.79 274 THR C CA 1
ATOM 8417 C C . THR C 1 287 ? 35.397 28.729 172.165 1.00 39.50 274 THR C C 1
ATOM 8418 O O . THR C 1 287 ? 35.584 29.834 171.650 1.00 39.50 274 THR C O 1
ATOM 8422 N N . ALA C 1 288 ? 36.319 28.097 172.896 1.00 38.74 275 ALA C N 1
ATOM 8423 C CA . ALA C 1 288 ? 37.567 28.736 173.336 1.00 38.39 275 ALA C CA 1
ATOM 8424 C C . ALA C 1 288 ? 38.412 29.330 172.216 1.00 38.02 275 ALA C C 1
ATOM 8425 O O . ALA C 1 288 ? 38.793 30.500 172.287 1.00 37.61 275 ALA C O 1
ATOM 8427 N N . ALA C 1 289 ? 38.710 28.519 171.200 1.00 37.86 276 ALA C N 1
ATOM 8428 C CA . ALA C 1 289 ? 39.590 28.937 170.106 1.00 37.90 276 ALA C CA 1
ATOM 8429 C C . ALA C 1 289 ? 38.977 30.014 169.203 1.00 37.91 276 ALA C C 1
ATOM 8430 O O . ALA C 1 289 ? 39.629 31.033 168.949 1.00 37.88 276 ALA C O 1
ATOM 8432 N N . PRO C 1 290 ? 37.731 29.795 168.708 1.00 37.99 277 PRO C N 1
ATOM 8433 C CA . PRO C 1 290 ? 37.082 30.818 167.881 1.00 37.79 277 PRO C CA 1
ATOM 8434 C C . PRO C 1 290 ? 36.868 32.138 168.618 1.00 37.62 277 PRO C C 1
ATOM 8435 O O . PRO C 1 290 ? 36.858 33.193 167.989 1.00 37.50 277 PRO C O 1
ATOM 8439 N N . ARG C 1 291 ? 36.701 32.071 169.936 1.00 37.67 278 ARG C N 1
ATOM 8440 C CA . ARG C 1 291 ? 36.565 33.268 170.768 1.00 37.74 278 ARG C CA 1
ATOM 8441 C C . ARG C 1 291 ? 37.844 34.098 170.785 1.00 37.79 278 ARG C C 1
ATOM 8442 O O . ARG C 1 291 ? 37.797 35.327 170.639 1.00 37.35 278 ARG C O 1
ATOM 8450 N N . ALA C 1 292 ? 38.976 33.413 170.974 1.00 37.76 279 ALA C N 1
ATOM 8451 C CA . ALA C 1 292 ? 40.290 34.049 170.988 1.00 37.99 279 ALA C CA 1
ATOM 8452 C C . ALA C 1 292 ? 40.628 34.647 169.625 1.00 38.07 279 ALA C C 1
ATOM 8453 O O . ALA C 1 292 ? 41.183 35.747 169.543 1.00 38.11 279 ALA C O 1
ATOM 8455 N N . ARG C 1 293 ? 40.280 33.921 168.563 1.00 38.25 280 ARG C N 1
ATOM 8456 C CA . ARG C 1 293 ? 40.522 34.369 167.190 1.00 38.56 280 ARG C CA 1
ATOM 8457 C C . ARG C 1 293 ? 39.693 35.620 166.849 1.00 38.13 280 ARG C C 1
ATOM 8458 O O . ARG C 1 293 ? 40.172 36.517 166.150 1.00 37.98 280 ARG C O 1
ATOM 8466 N N . ALA C 1 294 ? 38.464 35.681 167.364 1.00 37.84 281 ALA C N 1
ATOM 8467 C CA . ALA C 1 294 ? 37.593 36.844 167.171 1.00 37.76 281 ALA C CA 1
ATOM 8468 C C . ALA C 1 294 ? 38.137 38.087 167.881 1.00 37.79 281 ALA C C 1
ATOM 8469 O O . ALA C 1 294 ? 38.264 39.148 167.264 1.00 37.60 281 ALA C O 1
ATOM 8471 N N . LYS C 1 295 ? 38.467 37.945 169.167 1.00 37.92 282 LYS C N 1
ATOM 8472 C CA . LYS C 1 295 ? 39.036 39.042 169.958 1.00 38.31 282 LYS C CA 1
ATOM 8473 C C . LYS C 1 295 ? 40.331 39.593 169.334 1.00 38.15 282 LYS C C 1
ATOM 8474 O O . LYS C 1 295 ? 40.588 40.800 169.387 1.00 38.02 282 LYS C O 1
ATOM 8480 N N . LYS C 1 296 ? 41.123 38.701 168.741 1.00 38.20 283 LYS C N 1
ATOM 8481 C CA . LYS C 1 296 ? 42.368 39.070 168.071 1.00 38.47 283 LYS C CA 1
ATOM 8482 C C . LYS C 1 296 ? 42.077 39.854 166.790 1.00 38.38 283 LYS C C 1
ATOM 8483 O O . LYS C 1 296 ? 42.685 40.899 166.546 1.00 38.36 283 LYS C O 1
ATOM 8489 N N . ALA C 1 297 ? 41.143 39.351 165.983 1.00 38.27 284 ALA C N 1
ATOM 8490 C CA . ALA C 1 297 ? 40.730 40.032 164.752 1.00 38.17 284 ALA C CA 1
ATOM 8491 C C . ALA C 1 297 ? 40.191 41.439 165.025 1.00 38.09 284 ALA C C 1
ATOM 8492 O O . ALA C 1 297 ? 40.499 42.367 164.285 1.00 38.29 284 ALA C O 1
ATOM 8494 N N . ILE C 1 298 ? 39.403 41.586 166.092 1.00 38.08 285 ILE C N 1
ATOM 8495 C CA . ILE C 1 298 ? 38.856 42.885 166.507 1.00 38.10 285 ILE C CA 1
ATOM 8496 C C . ILE C 1 298 ? 39.954 43.862 166.972 1.00 38.45 285 ILE C C 1
ATOM 8497 O O . ILE C 1 298 ? 39.926 45.051 166.636 1.00 38.48 285 ILE C O 1
ATOM 8502 N N . ALA C 1 299 ? 40.926 43.345 167.722 1.00 38.84 286 ALA C N 1
ATOM 8503 C CA . ALA C 1 299 ? 42.007 44.151 168.297 1.00 39.12 286 ALA C CA 1
ATOM 8504 C C . ALA C 1 299 ? 42.738 45.006 167.262 1.00 39.43 286 ALA C C 1
ATOM 8505 O O . ALA C 1 299 ? 43.225 46.096 167.582 1.00 39.68 286 ALA C O 1
ATOM 8507 N N . ALA C 1 300 ? 42.803 44.512 166.027 1.00 39.58 287 ALA C N 1
ATOM 8508 C CA . ALA C 1 300 ? 43.469 45.216 164.931 1.00 39.84 287 ALA C CA 1
ATOM 8509 C C . ALA C 1 300 ? 42.802 46.551 164.585 1.00 40.13 287 ALA C C 1
ATOM 8510 O O . ALA C 1 300 ? 43.439 47.424 163.988 1.00 40.25 287 ALA C O 1
ATOM 8512 N N . HIS C 1 301 ? 41.529 46.699 164.968 1.00 40.17 288 HIS C N 1
ATOM 8513 C CA . HIS C 1 301 ? 40.729 47.896 164.658 1.00 40.21 288 HIS C CA 1
ATOM 8514 C C . HIS C 1 301 ? 40.509 48.817 165.868 1.00 40.36 288 HIS C C 1
ATOM 8515 O O . HIS C 1 301 ? 39.860 49.856 165.751 1.00 40.46 288 HIS C O 1
ATOM 8522 N N . LEU C 1 302 ? 41.057 48.437 167.018 1.00 40.63 289 LEU C N 1
ATOM 8523 C CA . LEU C 1 302 ? 40.828 49.159 168.274 1.00 40.96 289 LEU C CA 1
ATOM 8524 C C . LEU C 1 302 ? 41.450 50.555 168.341 1.00 40.97 289 LEU C C 1
ATOM 8525 O O . LEU C 1 302 ? 40.864 51.461 168.935 1.00 40.97 289 LEU C O 1
ATOM 8530 N N . GLU C 1 303 ? 42.626 50.730 167.744 1.00 40.91 290 GLU C N 1
ATOM 8531 C CA . GLU C 1 303 ? 43.323 52.018 167.802 1.00 40.95 290 GLU C CA 1
ATOM 8532 C C . GLU C 1 303 ? 42.521 53.162 167.171 1.00 40.38 290 GLU C C 1
ATOM 8533 O O . GLU C 1 303 ? 42.443 54.249 167.752 1.00 40.57 290 GLU C O 1
ATOM 8539 N N . THR C 1 304 ? 41.922 52.926 166.003 1.00 39.56 291 THR C N 1
ATOM 8540 C CA . THR C 1 304 ? 41.137 53.978 165.344 1.00 38.73 291 THR C CA 1
ATOM 8541 C C . THR C 1 304 ? 39.748 54.169 165.971 1.00 38.04 291 THR C C 1
ATOM 8542 O O . THR C 1 304 ? 39.235 55.285 166.005 1.00 37.85 291 THR C O 1
ATOM 8546 N N . LEU C 1 305 ? 39.170 53.081 166.481 1.00 37.31 292 LEU C N 1
ATOM 8547 C CA . LEU C 1 305 ? 37.790 53.058 166.992 1.00 36.70 292 LEU C CA 1
ATOM 8548 C C . LEU C 1 305 ? 37.599 53.484 168.454 1.00 36.65 292 LEU C C 1
ATOM 8549 O O . LEU C 1 305 ? 36.567 54.066 168.793 1.00 36.31 292 LEU C O 1
ATOM 8554 N N . THR C 1 306 ? 38.575 53.189 169.316 1.00 36.68 293 THR C N 1
ATOM 8555 C CA . THR C 1 306 ? 38.432 53.433 170.763 1.00 36.90 293 THR C CA 1
ATOM 8556 C C . THR C 1 306 ? 38.300 54.922 171.084 1.00 36.47 293 THR C C 1
ATOM 8557 O O . THR C 1 306 ? 39.107 55.738 170.633 1.00 36.46 293 THR C O 1
ATOM 8561 N N . GLY C 1 307 ? 37.262 55.259 171.849 1.00 36.08 294 GLY C N 1
ATOM 8562 C CA . GLY C 1 307 ? 37.038 56.624 172.325 1.00 35.59 294 GLY C CA 1
ATOM 8563 C C . GLY C 1 307 ? 36.268 57.492 171.349 1.00 35.46 294 GLY C C 1
ATOM 8564 O O . GLY C 1 307 ? 36.014 58.670 171.621 1.00 35.49 294 GLY C O 1
ATOM 8565 N N . LYS C 1 308 ? 35.900 56.917 170.209 1.00 34.90 295 LYS C N 1
ATOM 8566 C CA . LYS C 1 308 ? 35.201 57.662 169.178 1.00 35.03 295 LYS C CA 1
ATOM 8567 C C . LYS C 1 308 ? 33.701 57.644 169.429 1.00 34.81 295 LYS C C 1
ATOM 8568 O O . LYS C 1 308 ? 33.134 56.604 169.769 1.00 34.78 295 LYS C O 1
ATOM 8574 N N . SER C 1 309 ? 33.068 58.804 169.263 1.00 34.64 296 SER C N 1
ATOM 8575 C CA . SER C 1 309 ? 31.629 58.932 169.457 1.00 34.73 296 SER C CA 1
ATOM 8576 C C . SER C 1 309 ? 30.868 58.369 168.258 1.00 34.72 296 SER C C 1
ATOM 8577 O O . SER C 1 309 ? 31.259 58.567 167.104 1.00 34.68 296 SER C O 1
ATOM 8580 N N . LEU C 1 310 ? 29.786 57.655 168.556 1.00 34.65 297 LEU C N 1
ATOM 8581 C CA . LEU C 1 310 ? 28.986 56.962 167.552 1.00 34.38 297 LEU C CA 1
ATOM 8582 C C . LEU C 1 310 ? 27.545 57.471 167.549 1.00 34.25 297 LEU C C 1
ATOM 8583 O O . LEU C 1 310 ? 26.945 57.651 168.604 1.00 34.03 297 LEU C O 1
ATOM 8588 N N . PHE C 1 311 ? 27.021 57.707 166.346 1.00 34.43 298 PHE C N 1
ATOM 8589 C CA . PHE C 1 311 ? 25.650 58.148 166.119 1.00 34.32 298 PHE C CA 1
ATOM 8590 C C . PHE C 1 311 ? 25.046 57.278 165.029 1.00 34.66 298 PHE C C 1
ATOM 8591 O O . PHE C 1 311 ? 25.667 57.072 163.990 1.00 34.59 298 PHE C O 1
ATOM 8599 N N . MET C 1 312 ? 23.832 56.781 165.256 1.00 34.95 299 MET C N 1
ATOM 8600 C CA . MET C 1 312 ? 23.160 55.935 164.270 1.00 35.50 299 MET C CA 1
ATOM 8601 C C . MET C 1 312 ? 21.782 56.471 163.900 1.00 35.46 299 MET C C 1
ATOM 8602 O O . MET C 1 312 ? 20.913 56.663 164.767 1.00 35.18 299 MET C O 1
ATOM 8607 N N . PHE C 1 313 ? 21.605 56.734 162.606 1.00 35.48 300 PHE C N 1
ATOM 8608 C CA . PHE C 1 313 ? 20.296 57.052 162.052 1.00 35.44 300 PHE C CA 1
ATOM 8609 C C . PHE C 1 313 ? 19.534 55.745 161.920 1.00 35.62 300 PHE C C 1
ATOM 8610 O O . PHE C 1 313 ? 20.153 54.687 161.815 1.00 35.42 300 PHE C O 1
ATOM 8618 N N . PRO C 1 314 ? 18.190 55.801 161.959 1.00 35.89 301 PRO C N 1
ATOM 8619 C CA . PRO C 1 314 ? 17.431 54.560 161.870 1.00 36.33 301 PRO C CA 1
ATOM 8620 C C . PRO C 1 314 ? 17.356 54.017 160.443 1.00 36.77 301 PRO C C 1
ATOM 8621 O O . PRO C 1 314 ? 17.074 54.776 159.502 1.00 36.99 301 PRO C O 1
ATOM 8625 N N . ASP C 1 315 ? 17.624 52.718 160.290 1.00 37.27 302 ASP C N 1
ATOM 8626 C CA . ASP C 1 315 ? 17.496 52.038 158.992 1.00 37.87 302 ASP C CA 1
ATOM 8627 C C . ASP C 1 315 ? 16.943 50.615 159.065 1.00 37.68 302 ASP C C 1
ATOM 8628 O O . ASP C 1 315 ? 16.018 50.290 158.328 1.00 37.98 302 ASP C O 1
ATOM 8633 N N . SER C 1 316 ? 17.486 49.778 159.953 1.00 37.50 303 SER C N 1
ATOM 8634 C CA . SER C 1 316 ? 17.316 48.322 159.813 1.00 37.46 303 SER C CA 1
ATOM 8635 C C . SER C 1 316 ? 16.950 47.500 161.060 1.00 37.53 303 SER C C 1
ATOM 8636 O O . SER C 1 316 ? 16.616 46.311 160.931 1.00 37.42 303 SER C O 1
ATOM 8639 N N . GLN C 1 317 ? 17.016 48.126 162.243 1.00 37.40 304 GLN C N 1
ATOM 8640 C CA . GLN C 1 317 ? 16.929 47.448 163.559 1.00 36.52 304 GLN C CA 1
ATOM 8641 C C . GLN C 1 317 ? 18.213 46.723 163.996 1.00 36.62 304 GLN C C 1
ATOM 8642 O O . GLN C 1 317 ? 18.248 46.108 165.068 1.00 36.64 304 GLN C O 1
ATOM 8648 N N . LEU C 1 318 ? 19.271 46.817 163.194 1.00 36.34 305 LEU C N 1
ATOM 8649 C CA . LEU C 1 318 ? 20.583 46.325 163.614 1.00 36.19 305 LEU C CA 1
ATOM 8650 C C . LEU C 1 318 ? 21.316 47.326 164.523 1.00 35.76 305 LEU C C 1
ATOM 8651 O O . LEU C 1 318 ? 22.371 47.012 165.085 1.00 35.76 305 LEU C O 1
ATOM 8656 N N . GLU C 1 319 ? 20.750 48.519 164.678 1.00 35.11 306 GLU C N 1
ATOM 8657 C CA . GLU C 1 319 ? 21.417 49.618 165.384 1.00 34.77 306 GLU C CA 1
ATOM 8658 C C . GLU C 1 319 ? 21.778 49.335 166.850 1.00 34.42 306 GLU C C 1
ATOM 8659 O O . GLU C 1 319 ? 22.922 49.533 167.256 1.00 34.55 306 GLU C O 1
ATOM 8665 N N . ILE C 1 320 ? 20.813 48.879 167.642 1.00 34.14 307 ILE C N 1
ATOM 8666 C CA . ILE C 1 320 ? 21.069 48.590 169.061 1.00 33.77 307 ILE C CA 1
ATOM 8667 C C . ILE C 1 320 ? 22.146 47.499 169.237 1.00 33.39 307 ILE C C 1
ATOM 8668 O O . ILE C 1 320 ? 23.145 47.742 169.909 1.00 33.59 307 ILE C O 1
ATOM 8673 N N . PRO C 1 321 ? 21.964 46.316 168.609 1.00 33.02 308 PRO C N 1
ATOM 8674 C CA . PRO C 1 321 ? 23.000 45.273 168.715 1.00 32.66 308 PRO C CA 1
ATOM 8675 C C . PRO C 1 321 ? 24.391 45.719 168.221 1.00 32.70 308 PRO C C 1
ATOM 8676 O O . PRO C 1 321 ? 25.398 45.366 168.838 1.00 32.36 308 PRO C O 1
ATOM 8680 N N . LEU C 1 322 ? 24.442 46.492 167.134 1.00 32.82 309 LEU C N 1
ATOM 8681 C CA . LEU C 1 322 ? 25.717 47.018 166.618 1.00 32.98 309 LEU C CA 1
ATOM 8682 C C . LEU C 1 322 ? 26.339 48.120 167.484 1.00 32.97 309 LEU C C 1
ATOM 8683 O O . LEU C 1 322 ? 27.554 48.159 167.654 1.00 33.01 309 LEU C O 1
ATOM 8688 N N . ALA C 1 323 ? 25.513 49.010 168.030 1.00 33.32 310 ALA C N 1
ATOM 8689 C CA . ALA C 1 323 ? 25.978 49.979 169.032 1.00 33.44 310 ALA C CA 1
ATOM 8690 C C . ALA C 1 323 ? 26.580 49.260 170.244 1.00 33.64 310 ALA C C 1
ATOM 8691 O O . ALA C 1 323 ? 27.644 49.653 170.747 1.00 34.12 310 ALA C O 1
ATOM 8693 N N . ARG C 1 324 ? 25.896 48.208 170.699 1.00 33.42 311 ARG C N 1
ATOM 8694 C CA . ARG C 1 324 ? 26.351 47.399 171.831 1.00 33.40 311 ARG C CA 1
ATOM 8695 C C . ARG C 1 324 ? 27.722 46.790 171.536 1.00 33.45 311 ARG C C 1
ATOM 8696 O O . ARG C 1 324 ? 28.629 46.864 172.364 1.00 33.64 311 ARG C O 1
ATOM 8704 N N . PHE C 1 325 ? 27.868 46.201 170.351 1.00 33.60 312 PHE C N 1
ATOM 8705 C CA . PHE C 1 325 ? 29.139 45.613 169.928 1.00 33.65 312 PHE C CA 1
ATOM 8706 C C . PHE C 1 325 ? 30.269 46.647 169.878 1.00 33.65 312 PHE C C 1
ATOM 8707 O O . PHE C 1 325 ? 31.364 46.398 170.387 1.00 33.73 312 PHE C O 1
ATOM 8715 N N . LEU C 1 326 ? 29.990 47.800 169.267 1.00 33.50 313 LEU C N 1
ATOM 8716 C CA . LEU C 1 326 ? 30.988 48.858 169.067 1.00 33.30 313 LEU C CA 1
ATOM 8717 C C . LEU C 1 326 ? 31.450 49.524 170.365 1.00 33.41 313 LEU C C 1
ATOM 8718 O O . LEU C 1 326 ? 32.614 49.904 170.485 1.00 33.63 313 LEU C O 1
ATOM 8723 N N . ALA C 1 327 ? 30.550 49.662 171.338 1.00 33.62 314 ALA C N 1
ATOM 8724 C CA . ALA C 1 327 ? 30.925 50.224 172.644 1.00 33.61 314 ALA C CA 1
ATOM 8725 C C . ALA C 1 327 ? 31.725 49.235 173.483 1.00 33.61 314 ALA C C 1
ATOM 8726 O O . ALA C 1 327 ? 32.802 49.556 173.993 1.00 33.78 314 ALA C O 1
ATOM 8728 N N . ARG C 1 328 ? 31.199 48.023 173.602 1.00 33.76 315 ARG C N 1
ATOM 8729 C CA . ARG C 1 328 ? 31.724 47.039 174.539 1.00 33.80 315 ARG C CA 1
ATOM 8730 C C . ARG C 1 328 ? 32.994 46.379 174.020 1.00 34.09 315 ARG C C 1
ATOM 8731 O O . ARG C 1 328 ? 33.913 46.102 174.792 1.00 34.18 315 ARG C O 1
ATOM 8739 N N . GLU C 1 329 ? 33.053 46.150 172.711 1.00 34.32 316 GLU C N 1
ATOM 8740 C CA . GLU C 1 329 ? 34.189 45.438 172.119 1.00 34.33 316 GLU C CA 1
ATOM 8741 C C . GLU C 1 329 ? 35.166 46.338 171.363 1.00 34.27 316 GLU C C 1
ATOM 8742 O O . GLU C 1 329 ? 36.352 46.004 171.251 1.00 34.47 316 GLU C O 1
ATOM 8748 N N . CYS C 1 330 ? 34.686 47.482 170.877 1.00 33.95 317 CYS C N 1
ATOM 8749 C CA . CYS C 1 330 ? 35.542 48.404 170.121 1.00 33.81 317 CYS C CA 1
ATOM 8750 C C . CYS C 1 330 ? 35.810 49.755 170.813 1.00 33.95 317 CYS C C 1
ATOM 8751 O O . CYS C 1 330 ? 36.393 50.659 170.208 1.00 33.79 317 CYS C O 1
ATOM 8754 N N . GLY C 1 331 ? 35.385 49.882 172.071 1.00 34.05 318 GLY C N 1
ATOM 8755 C CA . GLY C 1 331 ? 35.622 51.090 172.877 1.00 33.93 318 GLY C CA 1
ATOM 8756 C C . GLY C 1 331 ? 34.930 52.380 172.441 1.00 34.03 318 GLY C C 1
ATOM 8757 O O . GLY C 1 331 ? 35.298 53.462 172.893 1.00 33.92 318 GLY C O 1
ATOM 8758 N N . MET C 1 332 ? 33.926 52.277 171.574 1.00 34.21 319 MET C N 1
ATOM 8759 C CA . MET C 1 332 ? 33.228 53.463 171.077 1.00 34.38 319 MET C CA 1
ATOM 8760 C C . MET C 1 332 ? 32.283 54.059 172.127 1.00 34.23 319 MET C C 1
ATOM 8761 O O . MET C 1 332 ? 31.754 53.343 172.973 1.00 34.00 319 MET C O 1
ATOM 8766 N N . LYS C 1 333 ? 32.092 55.376 172.057 1.00 34.20 320 LYS C N 1
ATOM 8767 C CA . LYS C 1 333 ? 31.131 56.086 172.893 1.00 34.09 320 LYS C CA 1
ATOM 8768 C C . LYS C 1 333 ? 29.836 56.278 172.113 1.00 33.74 320 LYS C C 1
ATOM 8769 O O . LYS C 1 333 ? 29.859 56.807 171.001 1.00 33.84 320 LYS C O 1
ATOM 8775 N N . THR C 1 334 ? 28.714 55.837 172.678 1.00 33.25 321 THR C N 1
ATOM 8776 C CA . THR C 1 334 ? 27.414 56.020 172.022 1.00 32.90 321 THR C CA 1
ATOM 8777 C C . THR C 1 334 ? 26.880 57.426 172.266 1.00 32.57 321 THR C C 1
ATOM 8778 O O . THR C 1 334 ? 27.122 58.014 173.323 1.00 32.27 321 THR C O 1
ATOM 8782 N N . THR C 1 335 ? 26.170 57.970 171.281 1.00 32.30 322 THR C N 1
ATOM 8783 C CA . THR C 1 335 ? 25.465 59.236 171.482 1.00 32.12 322 THR C CA 1
ATOM 8784 C C . THR C 1 335 ? 23.972 58.975 171.311 1.00 32.36 322 THR C C 1
ATOM 8785 O O . THR C 1 335 ? 23.321 58.514 172.246 1.00 32.60 322 THR C O 1
ATOM 8789 N N . GLU C 1 336 ? 23.428 59.236 170.131 1.00 32.53 323 GLU C N 1
ATOM 8790 C CA . GLU C 1 336 ? 22.073 58.797 169.843 1.00 32.85 323 GLU C CA 1
ATOM 8791 C C . GLU C 1 336 ? 22.095 57.560 168.942 1.00 32.75 323 GLU C C 1
ATOM 8792 O O . GLU C 1 336 ? 22.758 57.551 167.907 1.00 32.38 323 GLU C O 1
ATOM 8798 N N . ILE C 1 337 ? 21.380 56.518 169.365 1.00 33.05 324 ILE C N 1
ATOM 8799 C CA . ILE C 1 337 ? 21.204 55.297 168.569 1.00 33.01 324 ILE C CA 1
ATOM 8800 C C . ILE C 1 337 ? 19.716 55.125 168.226 1.00 33.29 324 ILE C C 1
ATOM 8801 O O . ILE C 1 337 ? 18.886 54.836 169.104 1.00 33.06 324 ILE C O 1
ATOM 8806 N N . ALA C 1 338 ? 19.394 55.322 166.951 1.00 33.46 325 ALA C N 1
ATOM 8807 C CA . ALA C 1 338 ? 18.016 55.309 166.479 1.00 33.74 325 ALA C CA 1
ATOM 8808 C C . ALA C 1 338 ? 17.688 54.045 165.685 1.00 34.21 325 ALA C C 1
ATOM 8809 O O . ALA C 1 338 ? 18.512 53.551 164.920 1.00 33.62 325 ALA C O 1
ATOM 8811 N N . THR C 1 339 ? 16.470 53.544 165.881 1.00 34.74 326 THR C N 1
ATOM 8812 C CA . THR C 1 339 ? 15.970 52.348 165.200 1.00 35.49 326 THR C CA 1
ATOM 8813 C C . THR C 1 339 ? 14.575 52.616 164.583 1.00 35.39 326 THR C C 1
ATOM 8814 O O . THR C 1 339 ? 13.794 53.391 165.136 1.00 35.31 326 THR C O 1
ATOM 8818 N N . PRO C 1 340 ? 14.272 52.011 163.415 1.00 35.69 327 PRO C N 1
ATOM 8819 C CA . PRO C 1 340 ? 12.936 52.195 162.819 1.00 35.93 327 PRO C CA 1
ATOM 8820 C C . PRO C 1 340 ? 11.810 51.636 163.689 1.00 36.28 327 PRO C C 1
ATOM 8821 O O . PRO C 1 340 ? 10.710 52.176 163.690 1.00 36.63 327 PRO C O 1
ATOM 8825 N N . PHE C 1 341 ? 12.105 50.560 164.413 1.00 36.63 328 PHE C N 1
ATOM 8826 C CA . PHE C 1 341 ? 11.146 49.859 165.240 1.00 36.99 328 PHE C CA 1
ATOM 8827 C C . PHE C 1 341 ? 11.927 49.134 166.328 1.00 37.48 328 PHE C C 1
ATOM 8828 O O . PHE C 1 341 ? 12.974 48.538 166.054 1.00 37.37 328 PHE C O 1
ATOM 8836 N N . LEU C 1 342 ? 11.421 49.195 167.560 1.00 38.09 329 LEU C N 1
ATOM 8837 C CA . LEU C 1 342 ? 12.075 48.556 168.694 1.00 38.85 329 LEU C CA 1
ATOM 8838 C C . LEU C 1 342 ? 11.129 47.553 169.354 1.00 39.44 329 LEU C C 1
ATOM 8839 O O . LEU C 1 342 ? 10.228 47.936 170.099 1.00 39.45 329 LEU C O 1
ATOM 8844 N N . HIS C 1 343 ? 11.335 46.270 169.060 1.00 40.07 330 HIS C N 1
ATOM 8845 C CA . HIS C 1 343 ? 10.607 45.189 169.713 1.00 40.45 330 HIS C CA 1
ATOM 8846 C C . HIS C 1 343 ? 11.205 44.983 171.104 1.00 40.62 330 HIS C C 1
ATOM 8847 O O . HIS C 1 343 ? 12.310 44.453 171.238 1.00 40.77 330 HIS C O 1
ATOM 8854 N N . LYS C 1 344 ? 10.472 45.399 172.134 1.00 40.92 331 LYS C N 1
ATOM 8855 C CA . LYS C 1 344 ? 10.983 45.418 173.509 1.00 41.44 331 LYS C CA 1
ATOM 8856 C C . LYS C 1 344 ? 11.538 44.082 174.012 1.00 41.06 331 LYS C C 1
ATOM 8857 O O . LYS C 1 344 ? 12.678 44.024 174.477 1.00 41.10 331 LYS C O 1
ATOM 8863 N N . ALA C 1 345 ? 10.739 43.021 173.915 1.00 40.63 332 ALA C N 1
ATOM 8864 C CA . ALA C 1 345 ? 11.126 41.708 174.439 1.00 40.25 332 ALA C CA 1
ATOM 8865 C C . ALA C 1 345 ? 12.321 41.106 173.697 1.00 39.97 332 ALA C C 1
ATOM 8866 O O . ALA C 1 345 ? 13.231 40.543 174.316 1.00 40.37 332 ALA C O 1
ATOM 8868 N N . ILE C 1 346 ? 12.317 41.239 172.373 1.00 39.24 333 ILE C N 1
ATOM 8869 C CA . ILE C 1 346 ? 13.387 40.721 171.527 1.00 38.53 333 ILE C CA 1
ATOM 8870 C C . ILE C 1 346 ? 14.709 41.482 171.736 1.00 38.14 333 ILE C C 1
ATOM 8871 O O . ILE C 1 346 ? 15.789 40.887 171.692 1.00 37.80 333 ILE C O 1
ATOM 8876 N N . MET C 1 347 ? 14.606 42.789 171.976 1.00 37.74 334 MET C N 1
ATOM 8877 C CA . MET C 1 347 ? 15.781 43.653 172.153 1.00 37.40 334 MET C CA 1
ATOM 8878 C C . MET C 1 347 ? 16.306 43.724 173.589 1.00 36.92 334 MET C C 1
ATOM 8879 O O . MET C 1 347 ? 17.354 44.332 173.833 1.00 36.75 334 MET C O 1
ATOM 8884 N N . ALA C 1 348 ? 15.585 43.105 174.528 1.00 36.25 335 ALA C N 1
ATOM 8885 C CA . ALA C 1 348 ? 15.958 43.120 175.950 1.00 35.80 335 ALA C CA 1
ATOM 8886 C C . ALA C 1 348 ? 17.424 42.749 176.246 1.00 35.40 335 ALA C C 1
ATOM 8887 O O . ALA C 1 348 ? 18.127 43.526 176.912 1.00 35.18 335 ALA C O 1
ATOM 8889 N N . PRO C 1 349 ? 17.886 41.565 175.776 1.00 35.05 336 PRO C N 1
ATOM 8890 C CA . PRO C 1 349 ? 19.257 41.159 176.081 1.00 34.88 336 PRO C CA 1
ATOM 8891 C C . PRO C 1 349 ? 20.325 42.156 175.631 1.00 34.86 336 PRO C C 1
ATOM 8892 O O . PRO C 1 349 ? 21.317 42.349 176.338 1.00 34.61 336 PRO C O 1
ATOM 8896 N N . ASP C 1 350 ? 20.114 42.790 174.479 1.00 34.85 337 ASP C N 1
ATOM 8897 C CA . ASP C 1 350 ? 21.050 43.780 173.967 1.00 34.79 337 ASP C CA 1
ATOM 8898 C C . ASP C 1 350 ? 20.951 45.104 174.719 1.00 34.93 337 ASP C C 1
ATOM 8899 O O . ASP C 1 350 ? 21.978 45.696 175.050 1.00 34.73 337 ASP C O 1
ATOM 8904 N N . LEU C 1 351 ? 19.725 45.556 174.993 1.00 34.89 338 LEU C N 1
ATOM 8905 C CA . LEU C 1 351 ? 19.500 46.773 175.781 1.00 35.13 338 LEU C CA 1
ATOM 8906 C C . LEU C 1 351 ? 20.167 46.720 177.157 1.00 35.33 338 LEU C C 1
ATOM 8907 O O . LEU C 1 351 ? 20.702 47.725 177.621 1.00 35.56 338 LEU C O 1
ATOM 8912 N N . ALA C 1 352 ? 20.145 45.546 177.789 1.00 35.38 339 ALA C N 1
ATOM 8913 C CA . ALA C 1 352 ? 20.801 45.323 179.080 1.00 35.57 339 ALA C CA 1
ATOM 8914 C C . ALA C 1 352 ? 22.325 45.459 179.030 1.00 35.86 339 ALA C C 1
ATOM 8915 O O . ALA C 1 352 ? 22.954 45.711 180.055 1.00 35.94 339 ALA C O 1
ATOM 8917 N N . LEU C 1 353 ? 22.913 45.299 177.845 1.00 36.10 340 LEU C N 1
ATOM 8918 C CA . LEU C 1 353 ? 24.366 45.443 177.673 1.00 36.44 340 LEU C CA 1
ATOM 8919 C C . LEU C 1 353 ? 24.794 46.816 177.123 1.00 36.54 340 LEU C C 1
ATOM 8920 O O . LEU C 1 353 ? 25.953 47.219 177.285 1.00 36.26 340 LEU C O 1
ATOM 8925 N N . LEU C 1 354 ? 23.858 47.516 176.477 1.00 36.75 341 LEU C N 1
ATOM 8926 C CA . LEU C 1 354 ? 24.094 48.840 175.884 1.00 36.86 341 LEU C CA 1
ATOM 8927 C C . LEU C 1 354 ? 24.439 49.841 176.994 1.00 36.77 341 LEU C C 1
ATOM 8928 O O . LEU C 1 354 ? 23.758 49.861 178.017 1.00 36.91 341 LEU C O 1
ATOM 8933 N N . PRO C 1 355 ? 25.482 50.682 176.796 1.00 36.87 342 PRO C N 1
ATOM 8934 C CA . PRO C 1 355 ? 25.902 51.649 177.834 1.00 36.77 342 PRO C CA 1
ATOM 8935 C C . PRO C 1 355 ? 24.791 52.614 178.265 1.00 36.77 342 PRO C C 1
ATOM 8936 O O . PRO C 1 355 ? 24.043 53.112 177.419 1.00 36.78 342 PRO C O 1
ATOM 8940 N N . SER C 1 356 ? 24.723 52.882 179.569 1.00 36.65 343 SER C N 1
ATOM 8941 C CA . SER C 1 356 ? 23.663 53.686 180.205 1.00 36.67 343 SER C CA 1
ATOM 8942 C C . SER C 1 356 ? 23.441 55.094 179.653 1.00 36.39 343 SER C C 1
ATOM 8943 O O . SER C 1 356 ? 22.341 55.631 179.771 1.00 36.13 343 SER C O 1
ATOM 8946 N N . ASN C 1 357 ? 24.485 55.697 179.083 1.00 36.11 344 ASN C N 1
ATOM 8947 C CA . ASN C 1 357 ? 24.404 57.067 178.561 1.00 35.76 344 ASN C CA 1
ATOM 8948 C C . ASN C 1 357 ? 23.580 57.191 177.272 1.00 35.54 344 ASN C C 1
ATOM 8949 O O . ASN C 1 357 ? 23.055 58.260 176.965 1.00 35.80 344 ASN C O 1
ATOM 8954 N N . THR C 1 358 ? 23.467 56.088 176.535 1.00 35.18 345 THR C N 1
ATOM 8955 C CA . THR C 1 358 ? 22.871 56.071 175.197 1.00 34.48 345 THR C CA 1
ATOM 8956 C C . THR C 1 358 ? 21.492 56.720 175.148 1.00 34.59 345 THR C C 1
ATOM 8957 O O . THR C 1 358 ? 20.601 56.348 175.912 1.00 34.04 345 THR C O 1
ATOM 8961 N N . ALA C 1 359 ? 21.324 57.691 174.251 1.00 34.63 346 ALA C N 1
ATOM 8962 C CA . ALA C 1 359 ? 20.001 58.247 173.972 1.00 34.77 346 ALA C CA 1
ATOM 8963 C C . ALA C 1 359 ? 19.328 57.405 172.888 1.00 34.99 346 ALA C C 1
ATOM 8964 O O . ALA C 1 359 ? 19.805 57.335 171.754 1.00 35.16 346 ALA C O 1
ATOM 8966 N N . LEU C 1 360 ? 18.229 56.751 173.252 1.00 35.30 347 LEU C N 1
ATOM 8967 C CA . LEU C 1 360 ? 17.517 55.863 172.336 1.00 35.35 347 LEU C CA 1
ATOM 8968 C C . LEU C 1 360 ? 16.327 56.542 171.658 1.00 35.81 347 LEU C C 1
ATOM 8969 O O . LEU C 1 360 ? 15.555 57.267 172.299 1.00 35.06 347 LEU C O 1
ATOM 8974 N N . THR C 1 361 ? 16.199 56.285 170.355 1.00 36.19 348 THR C N 1
ATOM 8975 C CA . THR C 1 361 ? 15.123 56.825 169.526 1.00 36.54 348 THR C CA 1
ATOM 8976 C C . THR C 1 361 ? 14.453 55.703 168.740 1.00 36.86 348 THR C C 1
ATOM 8977 O O . THR C 1 361 ? 15.136 54.869 168.142 1.00 36.87 348 THR C O 1
ATOM 8981 N N . GLU C 1 362 ? 13.124 55.675 168.761 1.00 37.12 349 GLU C N 1
ATOM 8982 C CA . GLU C 1 362 ? 12.369 54.832 167.842 1.00 38.05 349 GLU C CA 1
ATOM 8983 C C . GLU C 1 362 ? 11.632 55.712 166.848 1.00 38.06 349 GLU C C 1
ATOM 8984 O O . GLU C 1 362 ? 10.886 56.612 167.235 1.00 38.24 349 GLU C O 1
ATOM 8990 N N . GLY C 1 363 ? 11.849 55.447 165.567 1.00 38.06 350 GLY C N 1
ATOM 8991 C CA . GLY C 1 363 ? 11.244 56.247 164.516 1.00 38.11 350 GLY C CA 1
ATOM 8992 C C . GLY C 1 363 ? 12.189 57.347 164.094 1.00 38.39 350 GLY C C 1
ATOM 8993 O O . GLY C 1 363 ? 13.420 57.186 164.162 1.00 38.23 350 GLY C O 1
ATOM 8994 N N . GLN C 1 364 ? 11.614 58.479 163.687 1.00 38.38 351 GLN C N 1
ATOM 8995 C CA . GLN C 1 364 ? 12.385 59.551 163.069 1.00 38.35 351 GLN C CA 1
ATOM 8996 C C . GLN C 1 364 ? 11.547 60.782 162.740 1.00 38.27 351 GLN C C 1
ATOM 8997 O O . GLN C 1 364 ? 10.474 60.681 162.137 1.00 38.39 351 GLN C O 1
ATOM 9003 N N . ASP C 1 365 ? 12.056 61.938 163.150 1.00 38.20 352 ASP C N 1
ATOM 9004 C CA . ASP C 1 365 ? 11.655 63.227 162.606 1.00 38.25 352 ASP C CA 1
ATOM 9005 C C . ASP C 1 365 ? 12.934 63.776 161.982 1.00 38.20 352 ASP C C 1
ATOM 9006 O O . ASP C 1 365 ? 13.799 64.303 162.696 1.00 38.39 352 ASP C O 1
ATOM 9011 N N . LEU C 1 366 ? 13.063 63.630 160.661 1.00 38.00 353 LEU C N 1
ATOM 9012 C CA . LEU C 1 366 ? 14.363 63.773 159.977 1.00 38.08 353 LEU C CA 1
ATOM 9013 C C . LEU C 1 366 ? 15.137 65.047 160.319 1.00 38.26 353 LEU C C 1
ATOM 9014 O O . LEU C 1 366 ? 16.283 64.979 160.786 1.00 38.20 353 LEU C O 1
ATOM 9019 N N . GLU C 1 367 ? 14.507 66.195 160.081 1.00 38.22 354 GLU C N 1
ATOM 9020 C CA . GLU C 1 367 ? 15.142 67.491 160.286 1.00 38.56 354 GLU C CA 1
ATOM 9021 C C . GLU C 1 367 ? 15.476 67.758 161.749 1.00 38.53 354 GLU C C 1
ATOM 9022 O O . GLU C 1 367 ? 16.510 68.367 162.049 1.00 38.76 354 GLU C O 1
ATOM 9028 N N . ALA C 1 368 ? 14.602 67.301 162.649 1.00 38.34 355 ALA C N 1
ATOM 9029 C CA . ALA C 1 368 ? 14.832 67.402 164.095 1.00 37.83 355 ALA C CA 1
ATOM 9030 C C . ALA C 1 368 ? 16.025 66.539 164.504 1.00 37.55 355 ALA C C 1
ATOM 9031 O O . ALA C 1 368 ? 16.905 66.988 165.243 1.00 37.51 355 ALA C O 1
ATOM 9033 N N . GLN C 1 369 ? 16.039 65.304 164.004 1.00 37.27 356 GLN C N 1
ATOM 9034 C CA . GLN C 1 369 ? 17.131 64.354 164.234 1.00 37.19 356 GLN C CA 1
ATOM 9035 C C . GLN C 1 369 ? 18.466 64.842 163.651 1.00 37.00 356 GLN C C 1
ATOM 9036 O O . GLN C 1 369 ? 19.513 64.683 164.284 1.00 37.22 356 GLN C O 1
ATOM 9042 N N . LEU C 1 370 ? 18.416 65.437 162.458 1.00 36.56 357 LEU C N 1
ATOM 9043 C CA . LEU C 1 370 ? 19.589 66.052 161.837 1.00 36.36 357 LEU C CA 1
ATOM 9044 C C . LEU C 1 370 ? 20.120 67.248 162.626 1.00 36.31 357 LEU C C 1
ATOM 9045 O O . LEU C 1 370 ? 21.331 67.474 162.660 1.00 36.55 357 LEU C O 1
ATOM 9050 N N . ASP C 1 371 ? 19.219 68.006 163.254 1.00 36.18 358 ASP C N 1
ATOM 9051 C CA . ASP C 1 371 ? 19.607 69.109 164.137 1.00 35.71 358 ASP C CA 1
ATOM 9052 C C . ASP C 1 371 ? 20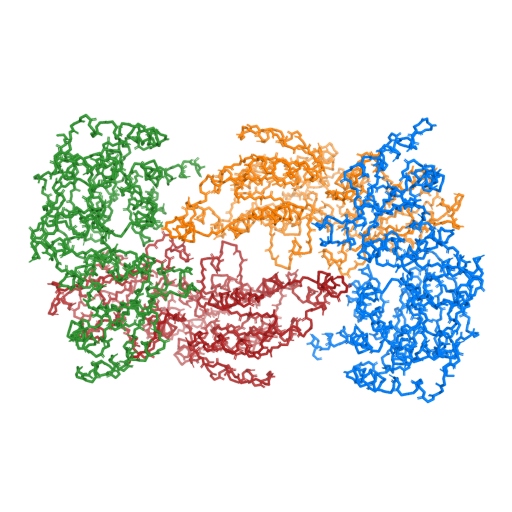.307 68.582 165.384 1.00 35.37 358 ASP C C 1
ATOM 9053 O O . ASP C 1 371 ? 21.343 69.116 165.789 1.00 35.44 358 ASP C O 1
ATOM 9058 N N . ARG C 1 372 ? 19.743 67.536 165.988 1.00 34.82 359 ARG C N 1
ATOM 9059 C CA . ARG C 1 372 ? 20.393 66.859 167.109 1.00 34.40 359 ARG C CA 1
ATOM 9060 C C . ARG C 1 372 ? 21.764 66.308 166.700 1.00 34.48 359 ARG C C 1
ATOM 9061 O O . ARG C 1 372 ? 22.733 66.405 167.462 1.00 34.37 359 ARG C O 1
ATOM 9069 N N . HIS C 1 373 ? 21.838 65.739 165.495 1.00 34.42 360 HIS C N 1
ATOM 9070 C CA . HIS C 1 373 ? 23.089 65.202 164.965 1.00 34.48 360 HIS C CA 1
ATOM 9071 C C . HIS C 1 373 ? 24.199 66.262 164.933 1.00 34.81 360 HIS C C 1
ATOM 9072 O O . HIS C 1 373 ? 25.300 66.026 165.443 1.00 34.63 360 HIS C O 1
ATOM 9079 N N . GLU C 1 374 ? 23.893 67.422 164.347 1.00 35.34 361 GLU C N 1
ATOM 9080 C CA . GLU C 1 374 ? 24.841 68.539 164.262 1.00 36.13 361 GLU C CA 1
ATOM 9081 C C . GLU C 1 374 ? 25.281 69.073 165.622 1.00 35.87 361 GLU C C 1
ATOM 9082 O O . GLU C 1 374 ? 26.446 69.446 165.797 1.00 36.03 361 GLU C O 1
ATOM 9088 N N . ALA C 1 375 ? 24.354 69.118 166.575 1.00 35.60 362 ALA C N 1
ATOM 9089 C CA . ALA C 1 375 ? 24.672 69.582 167.924 1.00 35.57 362 ALA C CA 1
ATOM 9090 C C . ALA C 1 375 ? 25.630 68.615 168.618 1.00 35.35 362 ALA C C 1
ATOM 9091 O O . ALA C 1 375 ? 26.534 69.041 169.332 1.00 35.60 362 ALA C O 1
ATOM 9093 N N . ILE C 1 376 ? 25.433 67.319 168.391 1.00 35.24 363 ILE C N 1
ATOM 9094 C CA . ILE C 1 376 ? 26.301 66.288 168.965 1.00 35.02 363 ILE C CA 1
ATOM 9095 C C . ILE C 1 376 ? 27.702 66.305 168.338 1.00 34.74 363 ILE C C 1
ATOM 9096 O O . ILE C 1 376 ? 28.705 66.161 169.041 1.00 34.60 363 ILE C O 1
ATOM 9101 N N . ASN C 1 377 ? 27.755 66.500 167.022 1.00 34.65 364 ASN C N 1
ATOM 9102 C CA . ASN C 1 377 ? 29.009 66.463 166.255 1.00 34.45 364 ASN C CA 1
ATOM 9103 C C . ASN C 1 377 ? 29.776 65.135 166.448 1.00 34.28 364 ASN C C 1
ATOM 9104 O O . ASN C 1 377 ? 30.934 65.132 166.877 1.00 34.34 364 ASN C O 1
ATOM 9109 N N . PRO C 1 378 ? 29.126 63.997 166.117 1.00 33.95 365 PRO C N 1
ATOM 9110 C CA . PRO C 1 378 ? 29.705 62.689 166.406 1.00 33.91 365 PRO C CA 1
ATOM 9111 C C . PRO C 1 378 ? 30.890 62.359 165.488 1.00 33.88 365 PRO C C 1
ATOM 9112 O O . PRO C 1 378 ? 30.959 62.861 164.358 1.00 33.80 365 PRO C O 1
ATOM 9116 N N . ASP C 1 379 ? 31.803 61.520 165.975 1.00 33.71 366 ASP C N 1
ATOM 9117 C CA . ASP C 1 379 ? 32.961 61.108 165.184 1.00 33.81 366 ASP C CA 1
ATOM 9118 C C . ASP C 1 379 ? 32.556 60.220 164.003 1.00 33.78 366 ASP C C 1
ATOM 9119 O O . ASP C 1 379 ? 33.012 60.442 162.879 1.00 33.78 366 ASP C O 1
ATOM 9124 N N . LEU C 1 380 ? 31.707 59.224 164.257 1.00 33.96 367 LEU C N 1
ATOM 9125 C CA . LEU C 1 380 ? 31.202 58.361 163.184 1.00 34.10 367 LEU C CA 1
ATOM 9126 C C . LEU C 1 380 ? 29.675 58.339 163.164 1.00 34.36 367 LEU C C 1
ATOM 9127 O O . LEU C 1 380 ? 29.032 58.160 164.205 1.00 34.20 367 LEU C O 1
ATOM 9132 N N . THR C 1 381 ? 29.109 58.528 161.972 1.00 34.57 368 THR C N 1
ATOM 9133 C CA . THR C 1 381 ? 27.661 58.506 161.778 1.00 34.79 368 THR C CA 1
ATOM 9134 C C . THR C 1 381 ? 27.244 57.368 160.855 1.00 34.97 368 THR C C 1
ATOM 9135 O O . THR C 1 381 ? 27.666 57.307 159.699 1.00 35.33 368 THR C O 1
ATOM 9139 N N . VAL C 1 382 ? 26.419 56.462 161.371 1.00 35.24 369 VAL C N 1
ATOM 9140 C CA . VAL C 1 382 ? 25.813 55.417 160.545 1.00 35.05 369 VAL C CA 1
ATOM 9141 C C . VAL C 1 382 ? 24.512 55.970 159.994 1.00 35.11 369 VAL C C 1
ATOM 9142 O O . VAL C 1 382 ? 23.675 56.447 160.747 1.00 35.35 369 VAL C O 1
ATOM 9146 N N . CYS C 1 383 ? 24.363 55.929 158.673 1.00 35.26 370 CYS C N 1
ATOM 9147 C CA . CYS C 1 383 ? 23.201 56.519 158.005 1.00 35.34 370 CYS C CA 1
ATOM 9148 C C . CYS C 1 383 ? 23.005 55.898 156.623 1.00 35.32 370 CYS C C 1
ATOM 9149 O O . CYS C 1 383 ? 23.889 55.211 156.113 1.00 35.44 370 CYS C O 1
ATOM 9152 N N . GLY C 1 384 ? 21.852 56.150 156.013 1.00 35.48 371 GLY C N 1
ATOM 9153 C CA . GLY C 1 384 ? 21.591 55.670 154.657 1.00 35.64 371 GLY C CA 1
ATOM 9154 C C . GLY C 1 384 ? 22.355 56.422 153.577 1.00 35.70 371 GLY C C 1
ATOM 9155 O O . GLY C 1 384 ? 23.029 57.427 153.842 1.00 35.70 371 GLY C O 1
ATOM 9156 N N . LEU C 1 385 ? 22.223 55.939 152.349 1.00 35.90 372 LEU C N 1
ATOM 9157 C CA . LEU C 1 385 ? 22.916 56.513 151.198 1.00 36.35 372 LEU C CA 1
ATOM 9158 C C . LEU C 1 385 ? 22.342 57.874 150.760 1.00 36.28 372 LEU C C 1
ATOM 9159 O O . LEU C 1 385 ? 22.996 58.622 150.028 1.00 36.10 372 LEU C O 1
ATOM 9164 N N . GLY C 1 386 ? 21.136 58.203 151.223 1.00 36.09 373 GLY C N 1
ATOM 9165 C CA . GLY C 1 386 ? 20.557 59.525 150.946 1.00 35.93 373 GLY C CA 1
ATOM 9166 C C . GLY C 1 386 ? 21.169 60.608 151.818 1.00 35.87 373 GLY C C 1
ATOM 9167 O O . GLY C 1 386 ? 21.170 61.792 151.459 1.00 36.20 373 GLY C O 1
ATOM 9168 N N . LEU C 1 387 ? 21.689 60.191 152.970 1.00 35.79 374 LEU C N 1
ATOM 9169 C CA . LEU C 1 387 ? 22.300 61.088 153.946 1.00 35.74 374 LEU C CA 1
ATOM 9170 C C . LEU C 1 387 ? 23.828 61.085 153.893 1.00 35.61 374 LEU C C 1
ATOM 9171 O O . LEU C 1 387 ? 24.463 62.069 154.271 1.00 35.75 374 LEU C O 1
ATOM 9176 N N . ALA C 1 388 ? 24.414 59.977 153.442 1.00 35.35 375 ALA C N 1
ATOM 9177 C CA . ALA C 1 388 ? 25.858 59.755 153.579 1.00 35.01 375 ALA C CA 1
ATOM 9178 C C . ALA C 1 388 ? 26.727 60.858 152.955 1.00 34.90 375 ALA C C 1
ATOM 9179 O O . ALA C 1 388 ? 27.497 61.510 153.662 1.00 34.67 375 ALA C O 1
ATOM 9181 N N . ASN C 1 389 ? 26.595 61.075 151.648 1.00 34.57 376 ASN C N 1
ATOM 9182 C CA . ASN C 1 389 ? 27.380 62.116 150.975 1.00 34.48 376 ASN C CA 1
ATOM 9183 C C . ASN C 1 389 ? 27.140 63.556 151.451 1.00 34.32 376 ASN C C 1
ATOM 9184 O O . ASN C 1 389 ? 28.107 64.274 151.693 1.00 34.43 376 ASN C O 1
ATOM 9189 N N . PRO C 1 390 ? 25.865 63.986 151.584 1.00 34.44 377 PRO C N 1
ATOM 9190 C CA . PRO C 1 390 ? 25.599 65.311 152.174 1.00 34.31 377 PRO C CA 1
ATOM 9191 C C . PRO C 1 390 ? 26.251 65.535 153.548 1.00 34.45 377 PRO C C 1
ATOM 9192 O O . PRO C 1 390 ? 26.703 66.643 153.843 1.00 34.30 377 PRO C O 1
ATOM 9196 N N . LEU C 1 391 ? 26.275 64.492 154.377 1.00 34.67 378 LEU C N 1
ATOM 9197 C CA . LEU C 1 391 ? 26.918 64.530 155.695 1.00 34.94 378 LEU C CA 1
ATOM 9198 C C . LEU C 1 391 ? 28.450 64.593 155.603 1.00 35.14 378 LEU C C 1
ATOM 9199 O O . LEU C 1 391 ? 29.085 65.333 156.354 1.00 34.91 378 LEU C O 1
ATOM 9204 N N . GLU C 1 392 ? 29.029 63.821 154.679 1.00 35.38 379 GLU C N 1
ATOM 9205 C CA . GLU C 1 392 ? 30.469 63.862 154.399 1.00 35.77 379 GLU C CA 1
ATOM 9206 C C . GLU C 1 392 ? 30.913 65.267 154.011 1.00 35.81 379 GLU C C 1
ATOM 9207 O O . GLU C 1 392 ? 31.910 65.782 154.527 1.00 35.37 379 GLU C O 1
ATOM 9213 N N . ALA C 1 393 ? 30.152 65.874 153.103 1.00 36.16 380 ALA C N 1
ATOM 9214 C CA . ALA C 1 393 ? 30.422 67.217 152.608 1.00 36.89 380 ALA C CA 1
ATOM 9215 C C . ALA C 1 393 ? 30.356 68.273 153.726 1.00 37.39 380 ALA C C 1
ATOM 9216 O O . ALA C 1 393 ? 30.908 69.365 153.589 1.00 37.61 380 ALA C O 1
ATOM 9218 N N . LYS C 1 394 ? 29.690 67.935 154.829 1.00 37.90 381 LYS C N 1
ATOM 9219 C CA . LYS C 1 394 ? 29.654 68.802 156.006 1.00 38.72 381 LYS C CA 1
ATOM 9220 C C . LYS C 1 394 ? 30.767 68.495 157.019 1.00 38.57 381 LYS C C 1
ATOM 9221 O O . LYS C 1 394 ? 30.803 69.081 158.107 1.00 38.81 381 LYS C O 1
ATOM 9227 N N . GLY C 1 395 ? 31.669 67.581 156.665 1.00 38.19 382 GLY C N 1
ATOM 9228 C CA . GLY C 1 395 ? 32.790 67.226 157.539 1.00 37.76 382 GLY C CA 1
ATOM 9229 C C . GLY C 1 395 ? 32.480 66.118 158.532 1.00 37.57 382 GLY C C 1
ATOM 9230 O O . GLY C 1 395 ? 33.235 65.903 159.483 1.00 37.42 382 GLY C O 1
ATOM 9231 N N . HIS C 1 396 ? 31.372 65.410 158.313 1.00 37.08 383 HIS C N 1
ATOM 9232 C CA . HIS C 1 396 ? 30.996 64.287 159.174 1.00 36.98 383 HIS C CA 1
ATOM 9233 C C . HIS C 1 396 ? 31.370 62.959 158.514 1.00 36.60 383 HIS C C 1
ATOM 9234 O O . HIS C 1 396 ? 30.838 62.616 157.454 1.00 36.41 383 HIS C O 1
ATOM 9241 N N . ALA C 1 397 ? 32.289 62.221 159.134 1.00 36.25 384 ALA C N 1
ATOM 9242 C CA . ALA C 1 397 ? 32.624 60.874 158.675 1.00 35.94 384 ALA C CA 1
ATOM 9243 C C . ALA C 1 397 ? 31.401 59.972 158.844 1.00 35.86 384 ALA C C 1
ATOM 9244 O O . ALA C 1 397 ? 30.776 59.967 159.901 1.00 35.78 384 ALA C O 1
ATOM 9246 N N . THR C 1 398 ? 31.053 59.239 157.788 1.00 36.07 385 THR C N 1
ATOM 9247 C CA . THR C 1 398 ? 29.881 58.366 157.787 1.00 36.10 385 THR C CA 1
ATOM 9248 C C . THR C 1 398 ? 30.239 56.902 157.553 1.00 36.36 385 THR C C 1
ATOM 9249 O O . THR C 1 398 ? 31.322 56.582 157.079 1.00 36.23 385 THR C O 1
ATOM 9253 N N . LYS C 1 399 ? 29.305 56.024 157.900 1.00 36.48 386 LYS C N 1
ATOM 9254 C CA . LYS C 1 399 ? 29.378 54.617 157.549 1.00 36.54 386 LYS C CA 1
ATOM 9255 C C . LYS C 1 399 ? 28.003 54.227 157.006 1.00 36.67 386 LYS C C 1
ATOM 9256 O O . LYS C 1 399 ? 27.035 54.137 157.752 1.00 36.70 386 LYS C O 1
ATOM 9262 N N . TRP C 1 400 ? 27.918 54.021 155.698 1.00 37.31 387 TRP C N 1
ATOM 9263 C CA . TRP C 1 400 ? 26.636 53.737 155.058 1.00 37.90 387 TRP C CA 1
ATOM 9264 C C . TRP C 1 400 ? 25.988 52.451 155.583 1.00 38.45 387 TRP C C 1
ATOM 9265 O O . TRP C 1 400 ? 26.630 51.396 155.657 1.00 38.14 387 TRP C O 1
ATOM 9276 N N . ALA C 1 401 ? 24.709 52.569 155.943 1.00 39.20 388 ALA C N 1
ATOM 9277 C CA . ALA C 1 401 ? 23.995 51.547 156.710 1.00 40.14 388 ALA C CA 1
ATOM 9278 C C . ALA C 1 401 ? 23.717 50.232 155.970 1.00 40.87 388 ALA C C 1
ATOM 9279 O O . ALA C 1 401 ? 23.702 49.169 156.599 1.00 41.02 388 ALA C O 1
ATOM 9281 N N . ILE C 1 402 ? 23.491 50.302 154.656 1.00 41.55 389 ILE C N 1
ATOM 9282 C CA . ILE C 1 402 ? 23.135 49.116 153.868 1.00 42.46 389 ILE C CA 1
ATOM 9283 C C . ILE C 1 402 ? 24.177 47.999 153.949 1.00 43.13 389 ILE C C 1
ATOM 9284 O O . ILE C 1 402 ? 23.825 46.819 153.925 1.00 43.52 389 ILE C O 1
ATOM 9289 N N . GLU C 1 403 ? 25.453 48.373 154.039 1.00 43.77 390 GLU C N 1
ATOM 9290 C CA . GLU C 1 403 ? 26.552 47.408 154.077 1.00 44.31 390 GLU C CA 1
ATOM 9291 C C . GLU C 1 403 ? 26.401 46.366 155.197 1.00 45.01 390 GLU C C 1
ATOM 9292 O O . GLU C 1 403 ? 26.843 45.222 155.048 1.00 45.36 390 GLU C O 1
ATOM 9298 N N . LEU C 1 404 ? 25.759 46.763 156.294 1.00 45.27 391 LEU C N 1
ATOM 9299 C CA . LEU C 1 404 ? 25.580 45.900 157.464 1.00 45.89 391 LEU C CA 1
ATOM 9300 C C . LEU C 1 404 ? 24.589 44.768 157.211 1.00 46.37 391 LEU C C 1
ATOM 9301 O O . LEU C 1 404 ? 24.540 43.786 157.967 1.00 46.49 391 LEU C O 1
ATOM 9306 N N . VAL C 1 405 ? 23.799 44.918 156.148 1.00 46.71 392 VAL C N 1
ATOM 9307 C CA . VAL C 1 405 ? 22.879 43.875 155.703 1.00 47.06 392 VAL C CA 1
ATOM 9308 C C . VAL C 1 405 ? 23.462 43.120 154.497 1.00 47.02 392 VAL C C 1
ATOM 9309 O O . VAL C 1 405 ? 22.969 42.043 154.135 1.00 47.39 392 VAL C O 1
ATOM 9313 N N . PHE C 1 406 ? 24.519 43.670 153.896 1.00 46.59 393 PHE C N 1
ATOM 9314 C CA . PHE C 1 406 ? 25.131 43.057 152.699 1.00 46.17 393 PHE C CA 1
ATOM 9315 C C . PHE C 1 406 ? 26.586 42.609 152.867 1.00 45.37 393 PHE C C 1
ATOM 9316 O O . PHE C 1 406 ? 27.329 42.471 151.889 1.00 45.91 393 PHE C O 1
ATOM 9324 N N . THR C 1 407 ? 26.980 42.370 154.109 1.00 44.17 394 THR C N 1
ATOM 9325 C CA . THR C 1 407 ? 28.288 41.812 154.421 1.00 42.92 394 THR C CA 1
ATOM 9326 C C . THR C 1 407 ? 28.037 40.677 155.405 1.00 41.89 394 THR C C 1
ATOM 9327 O O . THR C 1 407 ? 27.109 40.771 156.213 1.00 41.83 394 THR C O 1
ATOM 9331 N N . PRO C 1 408 ? 28.809 39.572 155.302 1.00 40.92 395 PRO C N 1
ATOM 9332 C CA . PRO C 1 408 ? 28.798 38.593 156.387 1.00 40.16 395 PRO C CA 1
ATOM 9333 C C . PRO C 1 408 ? 29.325 39.258 157.657 1.00 39.44 395 PRO C C 1
ATOM 9334 O O . PRO C 1 408 ? 30.483 39.702 157.694 1.00 39.70 395 PRO C O 1
ATOM 9338 N N . VAL C 1 409 ? 28.475 39.362 158.673 1.00 38.64 396 VAL C N 1
ATOM 9339 C CA . VAL C 1 409 ? 28.830 40.108 159.894 1.00 37.73 396 VAL C CA 1
ATOM 9340 C C . VAL C 1 409 ? 28.539 39.383 161.214 1.00 37.37 396 VAL C C 1
ATOM 9341 O O . VAL C 1 409 ? 29.053 39.776 162.263 1.00 37.17 396 VAL C O 1
ATOM 9345 N N . HIS C 1 410 ? 27.724 38.331 161.155 1.00 36.98 397 HIS C N 1
ATOM 9346 C CA . HIS C 1 410 ? 27.387 37.533 162.339 1.00 36.92 397 HIS C CA 1
ATOM 9347 C C . HIS C 1 410 ? 28.482 36.515 162.667 1.00 36.97 397 HIS C C 1
ATOM 9348 O O . HIS C 1 410 ? 29.278 36.130 161.800 1.00 36.45 397 HIS C O 1
ATOM 9355 N N . PHE C 1 411 ? 28.491 36.080 163.930 1.00 37.15 398 PHE C N 1
ATOM 9356 C CA . PHE C 1 411 ? 29.369 35.014 164.442 1.00 36.79 398 PHE C CA 1
ATOM 9357 C C . PHE C 1 411 ? 30.859 35.365 164.468 1.00 36.73 398 PHE C C 1
ATOM 9358 O O . PHE C 1 411 ? 31.247 36.481 164.117 1.00 36.85 398 PHE C O 1
ATOM 9366 N N . TYR C 1 412 ? 31.680 34.422 164.919 1.00 36.70 399 TYR C N 1
ATOM 9367 C CA . TYR C 1 412 ? 33.062 34.704 165.316 1.00 36.41 399 TYR C CA 1
ATOM 9368 C C . TYR C 1 412 ? 33.978 35.079 164.155 1.00 36.53 399 TYR C C 1
ATOM 9369 O O . TYR C 1 412 ? 34.727 36.048 164.242 1.00 36.59 399 TYR C O 1
ATOM 9378 N N . GLU C 1 413 ? 33.918 34.300 163.080 1.00 36.80 400 GLU C N 1
ATOM 9379 C CA . GLU C 1 413 ? 34.827 34.444 161.938 1.00 36.97 400 GLU C CA 1
ATOM 9380 C C . GLU C 1 413 ? 34.732 35.805 161.252 1.00 36.58 400 GLU C C 1
ATOM 9381 O O . GLU C 1 413 ? 35.671 36.236 160.575 1.00 36.62 400 GLU C O 1
ATOM 9387 N N . GLN C 1 414 ? 33.601 36.481 161.451 1.00 36.18 401 GLN C N 1
ATOM 9388 C CA . GLN C 1 414 ? 33.320 37.759 160.813 1.00 35.57 401 GLN C CA 1
ATOM 9389 C C . GLN C 1 414 ? 33.407 38.939 161.774 1.00 35.31 401 GLN C C 1
ATOM 9390 O O . GLN C 1 414 ? 33.107 40.071 161.391 1.00 35.39 401 GLN C O 1
ATOM 9396 N N . ALA C 1 415 ? 33.815 38.675 163.015 1.00 34.93 402 ALA C N 1
ATOM 9397 C CA . ALA C 1 415 ? 33.841 39.699 164.065 1.00 34.78 402 ALA C CA 1
ATOM 9398 C C . ALA C 1 415 ? 34.803 40.856 163.761 1.00 34.80 402 ALA C C 1
ATOM 9399 O O . ALA C 1 415 ? 34.455 42.015 163.975 1.00 34.90 402 ALA C O 1
ATOM 9401 N N . GLY C 1 416 ? 35.999 40.532 163.266 1.00 34.66 403 GLY C N 1
ATOM 9402 C CA . GLY C 1 416 ? 36.962 41.533 162.823 1.00 34.60 403 GLY C CA 1
ATOM 9403 C C . GLY C 1 416 ? 36.489 42.317 161.610 1.00 34.66 403 GLY C C 1
ATOM 9404 O O . GLY C 1 416 ? 36.564 43.546 161.594 1.00 34.58 403 GLY C O 1
ATOM 9405 N N . ASP C 1 417 ? 36.002 41.601 160.596 1.00 34.71 404 ASP C N 1
ATOM 9406 C CA . ASP C 1 417 ? 35.392 42.211 159.410 1.00 34.88 404 ASP C CA 1
ATOM 9407 C C . ASP C 1 417 ? 34.322 43.250 159.756 1.00 34.63 404 ASP C C 1
ATOM 9408 O O . ASP C 1 417 ? 34.264 44.310 159.136 1.00 34.90 404 ASP C O 1
ATOM 9413 N N . LEU C 1 418 ? 33.466 42.917 160.722 1.00 34.48 405 LEU C N 1
ATOM 9414 C CA . LEU C 1 418 ? 32.417 43.820 161.228 1.00 34.29 405 LEU C CA 1
ATOM 9415 C C . LEU C 1 418 ? 33.009 45.104 161.821 1.00 34.10 405 LEU C C 1
ATOM 9416 O O . LEU C 1 418 ? 32.600 46.203 161.456 1.00 34.34 405 LEU C O 1
ATOM 9421 N N . ALA C 1 419 ? 33.974 44.957 162.730 1.00 33.82 406 ALA C N 1
ATOM 9422 C CA . ALA C 1 419 ? 34.728 46.099 163.254 1.00 33.43 406 ALA C CA 1
ATOM 9423 C C . ALA C 1 419 ? 35.366 46.905 162.114 1.00 33.19 406 ALA C C 1
ATOM 9424 O O . ALA C 1 419 ? 35.274 48.137 162.092 1.00 33.10 406 ALA C O 1
ATOM 9426 N N . GLY C 1 420 ? 35.976 46.195 161.163 1.00 33.02 407 GLY C N 1
ATOM 9427 C CA . GLY C 1 420 ? 36.586 46.789 159.965 1.00 33.08 407 GLY C CA 1
ATOM 9428 C C . GLY C 1 420 ? 35.665 47.678 159.141 1.00 33.48 407 GLY C C 1
ATOM 9429 O O . GLY C 1 420 ? 36.101 48.688 158.592 1.00 33.69 407 GLY C O 1
ATOM 9430 N N . LEU C 1 421 ? 34.391 47.298 159.057 1.00 33.75 408 LEU C N 1
ATOM 9431 C CA . LEU C 1 421 ? 33.353 48.104 158.404 1.00 34.05 408 LEU C CA 1
ATOM 9432 C C . LEU C 1 421 ? 33.254 49.525 158.970 1.00 33.93 408 LEU C C 1
ATOM 9433 O O . LEU C 1 421 ? 32.993 50.466 158.224 1.00 34.20 408 LEU C O 1
ATOM 9438 N N . PHE C 1 422 ? 33.495 49.672 160.273 1.00 33.86 409 PHE C N 1
ATOM 9439 C CA . PHE C 1 422 ? 33.450 50.979 160.955 1.00 33.76 409 PHE C CA 1
ATOM 9440 C C . PHE C 1 422 ? 34.811 51.701 161.043 1.00 34.07 409 PHE C C 1
ATOM 9441 O O . PHE C 1 422 ? 34.869 52.936 161.016 1.00 34.17 409 PHE C O 1
ATOM 9449 N N . SER C 1 423 ? 35.899 50.943 161.147 1.00 33.94 410 SER C N 1
ATOM 9450 C CA . SER C 1 423 ? 37.225 51.549 161.157 1.00 34.36 410 SER C CA 1
ATOM 9451 C C . SER C 1 423 ? 37.602 52.106 159.781 1.00 34.49 410 SER C C 1
ATOM 9452 O O . SER C 1 423 ? 38.252 53.147 159.690 1.00 34.24 410 SER C O 1
ATOM 9455 N N . ARG C 1 424 ? 37.157 51.431 158.722 1.00 34.75 411 ARG C N 1
ATOM 9456 C CA . ARG C 1 424 ? 37.508 51.817 157.355 1.00 35.09 411 ARG C CA 1
ATOM 9457 C C . ARG C 1 424 ? 37.233 53.289 156.994 1.00 34.93 411 ARG C C 1
ATOM 9458 O O . ARG C 1 424 ? 38.149 53.964 156.511 1.00 35.22 411 ARG C O 1
ATOM 9466 N N . PRO C 1 425 ? 35.989 53.787 157.203 1.00 34.82 412 PRO C N 1
ATOM 9467 C CA . PRO C 1 425 ? 35.740 55.188 156.833 1.00 34.73 412 PRO C CA 1
ATOM 9468 C C . PRO C 1 425 ? 36.540 56.224 157.641 1.00 34.77 412 PRO C C 1
ATOM 9469 O O . PRO C 1 425 ? 36.824 57.309 157.124 1.00 34.76 412 PRO C O 1
ATOM 9473 N N . LEU C 1 426 ? 36.898 55.895 158.881 1.00 34.62 413 LEU C N 1
ATOM 9474 C CA . LEU C 1 426 ? 37.752 56.771 159.691 1.00 34.78 413 LEU C CA 1
ATOM 9475 C C . LEU C 1 426 ? 39.204 56.701 159.230 1.00 34.72 413 LEU C C 1
ATOM 9476 O O . LEU C 1 426 ? 39.896 57.716 159.208 1.00 34.61 413 LEU C O 1
ATOM 9481 N N . ARG C 1 427 ? 39.648 55.502 158.852 1.00 34.87 414 ARG C N 1
ATOM 9482 C CA . ARG C 1 427 ? 40.991 55.298 158.312 1.00 35.24 414 ARG C CA 1
ATOM 9483 C C . ARG C 1 427 ? 41.162 55.987 156.960 1.00 35.16 414 ARG C C 1
ATOM 9484 O O . ARG C 1 427 ? 42.224 56.541 156.687 1.00 34.87 414 ARG C O 1
ATOM 9492 N N . ARG C 1 428 ? 40.115 55.961 156.129 1.00 35.36 415 ARG C N 1
ATOM 9493 C CA . ARG C 1 428 ? 40.144 56.660 154.845 1.00 35.32 415 ARG C CA 1
ATOM 9494 C C . ARG C 1 428 ? 40.234 58.176 155.033 1.00 36.10 415 ARG C C 1
ATOM 9495 O O . ARG C 1 428 ? 41.037 58.838 154.371 1.00 35.87 415 ARG C O 1
ATOM 9503 N N . ARG C 1 429 ? 39.413 58.713 155.934 1.00 36.75 416 ARG C N 1
ATOM 9504 C CA . ARG C 1 429 ? 39.429 60.138 156.260 1.00 38.29 416 ARG C CA 1
ATOM 9505 C C . ARG C 1 429 ? 40.831 60.605 156.653 1.00 38.15 416 ARG C C 1
ATOM 9506 O O . ARG C 1 429 ? 41.315 61.607 156.129 1.00 38.43 416 ARG C O 1
ATOM 9514 N N . ALA C 1 430 ? 41.477 59.863 157.557 1.00 38.44 417 ALA C N 1
ATOM 9515 C CA . ALA C 1 430 ? 42.835 60.168 158.024 1.00 38.76 417 ALA C CA 1
ATOM 9516 C C . ALA C 1 430 ? 43.859 60.073 156.896 1.00 38.98 417 ALA C C 1
ATOM 9517 O O . ALA C 1 430 ? 44.750 60.914 156.779 1.00 38.99 417 ALA C O 1
ATOM 9519 N N . LEU C 1 431 ? 43.706 59.036 156.079 1.00 39.27 418 LEU C N 1
ATOM 9520 C CA . LEU C 1 431 ? 44.554 58.760 154.927 1.00 39.59 418 LEU C CA 1
ATOM 9521 C C . LEU C 1 431 ? 44.509 59.893 153.896 1.00 39.79 418 LEU C C 1
ATOM 9522 O O . LEU C 1 431 ? 45.533 60.233 153.305 1.00 39.72 418 LEU C O 1
ATOM 9527 N N . LEU C 1 432 ? 43.330 60.483 153.694 1.00 40.20 419 LEU C N 1
ATOM 9528 C CA . LEU C 1 432 ? 43.145 61.493 152.645 1.00 40.79 419 LEU C CA 1
ATOM 9529 C C . LEU C 1 432 ? 43.415 62.928 153.104 1.00 41.41 419 LEU C C 1
ATOM 9530 O O . LEU C 1 432 ? 43.309 63.868 152.311 1.00 41.36 419 LEU C O 1
ATOM 9535 N N . ASN C 1 433 ? 43.765 63.095 154.379 1.00 42.48 420 ASN C N 1
ATOM 9536 C CA . ASN C 1 433 ? 44.228 64.394 154.901 1.00 43.24 420 ASN C CA 1
ATOM 9537 C C . ASN C 1 433 ? 45.095 64.267 156.144 1.00 43.27 420 ASN C C 1
ATOM 9538 O O . ASN C 1 433 ? 46.315 64.131 156.035 1.00 43.41 420 ASN C O 1
ATOM 9543 N N . MET D 2 1 ? -2.382 45.049 134.372 1.00 33.02 1 MET D N 1
ATOM 9544 C CA . MET D 2 1 ? -1.037 44.825 134.980 1.00 33.30 1 MET D CA 1
ATOM 9545 C C . MET D 2 1 ? -0.024 44.422 133.929 1.00 33.35 1 MET D C 1
ATOM 9546 O O . MET D 2 1 ? -0.325 43.647 133.029 1.00 32.99 1 MET D O 1
ATOM 9551 N N . LYS D 2 2 ? 1.185 44.949 134.070 1.00 33.76 2 LYS D N 1
ATOM 9552 C CA . LYS D 2 2 ? 2.252 44.735 133.115 1.00 34.38 2 LYS D CA 1
ATOM 9553 C C . LYS D 2 2 ? 3.510 44.245 133.843 1.00 34.40 2 LYS D C 1
ATOM 9554 O O . LYS D 2 2 ? 4.148 45.009 134.573 1.00 34.72 2 LYS D O 1
ATOM 9560 N N . LEU D 2 3 ? 3.855 42.972 133.647 1.00 34.39 3 LEU D N 1
ATOM 9561 C CA . LEU D 2 3 ? 5.031 42.363 134.274 1.00 34.49 3 LEU D CA 1
ATOM 9562 C C . LEU D 2 3 ? 6.323 43.072 133.870 1.00 34.78 3 LEU D C 1
ATOM 9563 O O . LEU D 2 3 ? 6.694 43.089 132.690 1.00 34.73 3 LEU D O 1
ATOM 9568 N N . THR D 2 4 ? 7.008 43.631 134.867 1.00 34.75 4 THR D N 1
ATOM 9569 C CA . THR D 2 4 ? 8.164 44.492 134.657 1.00 34.97 4 THR D CA 1
ATOM 9570 C C . THR D 2 4 ? 9.371 44.087 135.521 1.00 35.55 4 THR D C 1
ATOM 9571 O O . THR D 2 4 ? 9.278 44.034 136.756 1.00 35.21 4 THR D O 1
ATOM 9575 N N . LEU D 2 5 ? 10.497 43.808 134.861 1.00 36.42 5 LEU D N 1
ATOM 9576 C CA . LEU D 2 5 ? 11.782 43.638 135.548 1.00 37.10 5 LEU D CA 1
ATOM 9577 C C . LEU D 2 5 ? 12.624 44.902 135.401 1.00 37.60 5 LEU D C 1
ATOM 9578 O O . LEU D 2 5 ? 13.023 45.532 136.389 1.00 38.62 5 LEU D O 1
ATOM 9583 N N . TRP D 2 6 ? 12.883 45.291 134.164 1.00 37.49 6 TRP D N 1
ATOM 9584 C CA . TRP D 2 6 ? 13.668 46.487 133.919 1.00 37.06 6 TRP D CA 1
ATOM 9585 C C . TRP D 2 6 ? 12.761 47.570 133.383 1.00 36.72 6 TRP D C 1
ATOM 9586 O O . TRP D 2 6 ? 11.843 47.291 132.599 1.00 36.64 6 TRP D O 1
ATOM 9597 N N . THR D 2 7 ? 13.017 48.796 133.834 1.00 36.08 7 THR D N 1
ATOM 9598 C CA . THR D 2 7 ? 12.336 49.988 133.346 1.00 35.73 7 THR D CA 1
ATOM 9599 C C . THR D 2 7 ? 13.397 50.996 132.888 1.00 35.47 7 THR D C 1
ATOM 9600 O O . THR D 2 7 ? 14.362 51.257 133.606 1.00 35.44 7 THR D O 1
ATOM 9604 N N . TYR D 2 8 ? 13.241 51.532 131.682 1.00 34.81 8 TYR D N 1
ATOM 9605 C CA . TYR D 2 8 ? 14.207 52.492 131.159 1.00 34.25 8 TYR D CA 1
ATOM 9606 C C . TYR D 2 8 ? 14.075 53.837 131.868 1.00 34.30 8 TYR D C 1
ATOM 9607 O O . TYR D 2 8 ? 15.086 54.463 132.195 1.00 34.57 8 TYR D O 1
ATOM 9616 N N . GLU D 2 9 ? 12.829 54.262 132.101 1.00 33.82 9 GLU D N 1
ATOM 9617 C CA . GLU D 2 9 ? 12.523 55.493 132.826 1.00 33.40 9 GLU D CA 1
ATOM 9618 C C . GLU D 2 9 ? 11.831 55.170 134.152 1.00 33.06 9 GLU D C 1
ATOM 9619 O O . GLU D 2 9 ? 11.061 54.205 134.244 1.00 33.09 9 GLU D O 1
ATOM 9625 N N . GLY D 2 10 ? 12.084 55.993 135.167 1.00 32.35 10 GLY D N 1
ATOM 9626 C CA . GLY D 2 10 ? 11.351 55.903 136.423 1.00 31.55 10 GLY D CA 1
ATOM 9627 C C . GLY D 2 10 ? 9.984 56.571 136.329 1.00 31.11 10 GLY D C 1
ATOM 9628 O O . GLY D 2 10 ? 9.538 56.922 135.237 1.00 30.94 10 GLY D O 1
ATOM 9629 N N . PRO D 2 11 ? 9.306 56.760 137.477 1.00 30.80 11 PRO D N 1
ATOM 9630 C CA . PRO D 2 11 ? 7.987 57.423 137.486 1.00 30.64 11 PRO D CA 1
ATOM 9631 C C . PRO D 2 11 ? 8.126 58.933 137.209 1.00 30.60 11 PRO D C 1
ATOM 9632 O O . PRO D 2 11 ? 9.230 59.459 137.333 1.00 30.63 11 PRO D O 1
ATOM 9636 N N . PRO D 2 12 ? 7.024 59.625 136.838 1.00 30.93 12 PRO D N 1
ATOM 9637 C CA . PRO D 2 12 ? 7.087 61.071 136.553 1.00 31.24 12 PRO D CA 1
ATOM 9638 C C . PRO D 2 12 ? 7.625 61.947 137.700 1.00 31.72 12 PRO D C 1
ATOM 9639 O O . PRO D 2 12 ? 8.276 62.964 137.430 1.00 31.99 12 PRO D O 1
ATOM 9643 N N . HIS D 2 13 ? 7.369 61.571 138.958 1.00 31.91 13 HIS D N 1
ATOM 9644 C CA . HIS D 2 13 ? 7.840 62.395 140.093 1.00 31.99 13 HIS D CA 1
ATOM 9645 C C . HIS D 2 13 ? 9.370 62.429 140.232 1.00 32.01 13 HIS D C 1
ATOM 9646 O O . HIS D 2 13 ? 9.927 63.337 140.853 1.00 32.09 13 HIS D O 1
ATOM 9653 N N . VAL D 2 14 ? 10.040 61.454 139.625 1.00 32.16 14 VAL D N 1
ATOM 9654 C CA . VAL D 2 14 ? 11.503 61.419 139.591 1.00 32.00 14 VAL D CA 1
ATOM 9655 C C . VAL D 2 14 ? 12.018 62.462 138.588 1.00 32.27 14 VAL D C 1
ATOM 9656 O O . VAL D 2 14 ? 13.029 63.127 138.832 1.00 32.16 14 VAL D O 1
ATOM 9660 N N . GLY D 2 15 ? 11.302 62.611 137.471 1.00 32.33 15 GLY D N 1
ATOM 9661 C CA . GLY D 2 15 ? 11.531 63.724 136.549 1.00 32.56 15 GLY D CA 1
ATOM 9662 C C . GLY D 2 15 ? 11.331 65.093 137.207 1.00 32.63 15 GLY D C 1
ATOM 9663 O O . GLY D 2 15 ? 12.122 66.007 136.991 1.00 32.97 15 GLY D O 1
ATOM 9664 N N . ALA D 2 16 ? 10.285 65.231 138.022 1.00 32.37 16 ALA D N 1
ATOM 9665 C CA . ALA D 2 16 ? 10.092 66.445 138.829 1.00 32.29 16 ALA D CA 1
ATOM 9666 C C . ALA D 2 16 ? 11.291 66.713 139.755 1.00 32.30 16 ALA D C 1
ATOM 9667 O O . ALA D 2 16 ? 11.755 67.853 139.867 1.00 32.38 16 ALA D O 1
ATOM 9669 N N . MET D 2 17 ? 11.788 65.659 140.408 1.00 32.26 17 MET D N 1
ATOM 9670 C CA . MET D 2 17 ? 12.993 65.749 141.246 1.00 32.37 17 MET D CA 1
ATOM 9671 C C . MET D 2 17 ? 14.239 66.143 140.450 1.00 32.29 17 MET D C 1
ATOM 9672 O O . MET D 2 17 ? 15.142 66.765 140.986 1.00 32.20 17 MET D O 1
ATOM 9677 N N . ARG D 2 18 ? 14.288 65.759 139.180 1.00 32.39 18 ARG D N 1
ATOM 9678 C CA . ARG D 2 18 ? 15.419 66.097 138.312 1.00 32.45 18 ARG D CA 1
ATOM 9679 C C . ARG D 2 18 ? 15.476 67.593 138.010 1.00 32.42 18 ARG D C 1
ATOM 9680 O O . ARG D 2 18 ? 16.553 68.174 137.895 1.00 32.16 18 ARG D O 1
ATOM 9688 N N . VAL D 2 19 ? 14.299 68.199 137.881 1.00 32.25 19 VAL D N 1
ATOM 9689 C CA . VAL D 2 19 ? 14.175 69.626 137.640 1.00 32.31 19 VAL D CA 1
ATOM 9690 C C . VAL D 2 19 ? 14.479 70.399 138.923 1.00 32.32 19 VAL D C 1
ATOM 9691 O O . VAL D 2 19 ? 15.243 71.363 138.903 1.00 32.24 19 VAL D O 1
ATOM 9695 N N . ALA D 2 20 ? 13.895 69.953 140.036 1.00 32.57 20 ALA D N 1
ATOM 9696 C CA . ALA D 2 20 ? 14.023 70.654 141.315 1.00 32.60 20 ALA D CA 1
ATOM 9697 C C . ALA D 2 20 ? 15.459 70.635 141.807 1.00 32.63 20 ALA D C 1
ATOM 9698 O O . ALA D 2 20 ? 15.956 71.635 142.341 1.00 32.77 20 ALA D O 1
ATOM 9700 N N . THR D 2 21 ? 16.115 69.493 141.610 1.00 32.43 21 THR D N 1
ATOM 9701 C CA . THR D 2 21 ? 17.492 69.267 142.050 1.00 32.40 21 THR D CA 1
ATOM 9702 C C . THR D 2 21 ? 18.482 69.972 141.126 1.00 32.49 21 THR D C 1
ATOM 9703 O O . THR D 2 21 ? 19.586 70.310 141.545 1.00 32.43 21 THR D O 1
ATOM 9707 N N . ALA D 2 22 ? 18.075 70.197 139.876 1.00 32.65 22 ALA D N 1
ATOM 9708 C CA . ALA D 2 22 ? 18.878 70.957 138.919 1.00 33.00 22 ALA D CA 1
ATOM 9709 C C . ALA D 2 22 ? 18.930 72.419 139.325 1.00 33.39 22 ALA D C 1
ATOM 9710 O O . ALA D 2 22 ? 19.926 73.113 139.111 1.00 33.56 22 ALA D O 1
ATOM 9712 N N . MET D 2 23 ? 17.823 72.870 139.902 1.00 33.75 23 MET D N 1
ATOM 9713 C CA . MET D 2 23 ? 17.622 74.247 140.276 1.00 33.62 23 MET D CA 1
ATOM 9714 C C . MET D 2 23 ? 18.205 74.559 141.646 1.00 34.09 23 MET D C 1
ATOM 9715 O O . MET D 2 23 ? 18.497 73.664 142.444 1.00 34.02 23 MET D O 1
ATOM 9720 N N . LYS D 2 24 ? 18.385 75.845 141.903 1.00 34.33 24 LYS D N 1
ATOM 9721 C CA . LYS D 2 24 ? 18.742 76.320 143.227 1.00 34.69 24 LYS D CA 1
ATOM 9722 C C . LYS D 2 24 ? 17.582 77.172 143.737 1.00 34.45 24 LYS D C 1
ATOM 9723 O O . LYS D 2 24 ? 16.840 77.756 142.943 1.00 34.44 24 LYS D O 1
ATOM 9729 N N . ASP D 2 25 ? 17.403 77.193 145.055 1.00 34.18 25 ASP D N 1
ATOM 9730 C CA . ASP D 2 25 ? 16.390 78.023 145.714 1.00 33.81 25 ASP D CA 1
ATOM 9731 C C . ASP D 2 25 ? 14.938 77.638 145.384 1.00 33.52 25 ASP D C 1
ATOM 9732 O O . ASP D 2 25 ? 14.025 78.465 145.475 1.00 33.07 25 ASP D O 1
ATOM 9737 N N . LEU D 2 26 ? 14.739 76.374 145.005 1.00 33.31 26 LEU D N 1
ATOM 9738 C CA . LEU D 2 26 ? 13.399 75.807 144.838 1.00 33.00 26 LEU D CA 1
ATOM 9739 C C . LEU D 2 26 ? 13.248 74.529 145.658 1.00 32.79 26 LEU D C 1
ATOM 9740 O O . LEU D 2 26 ? 14.071 73.611 145.554 1.00 32.67 26 LEU D O 1
ATOM 9745 N N . GLN D 2 27 ? 12.199 74.496 146.481 1.00 32.50 27 GLN D N 1
ATOM 9746 C CA . GLN D 2 27 ? 11.827 73.312 147.247 1.00 32.18 27 GLN D CA 1
ATOM 9747 C C . GLN D 2 27 ? 10.657 72.612 146.573 1.00 32.14 27 GLN D C 1
ATOM 9748 O O . GLN D 2 27 ? 9.616 73.225 146.324 1.00 32.02 27 GLN D O 1
ATOM 9754 N N . LEU D 2 28 ? 10.849 71.333 146.263 1.00 32.28 28 LEU D N 1
ATOM 9755 C CA . LEU D 2 28 ? 9.776 70.471 145.795 1.00 31.96 28 LEU D CA 1
ATOM 9756 C C . LEU D 2 28 ? 9.224 69.670 146.966 1.00 32.27 28 LEU D C 1
ATOM 9757 O O . LEU D 2 28 ? 9.977 69.078 147.743 1.00 32.04 28 LEU D O 1
ATOM 9762 N N . VAL D 2 29 ? 7.903 69.673 147.095 1.00 32.52 29 VAL D N 1
ATOM 9763 C CA . VAL D 2 29 ? 7.231 68.828 148.075 1.00 32.65 29 VAL D CA 1
ATOM 9764 C C . VAL D 2 29 ? 6.412 67.778 147.332 1.00 32.41 29 VAL D C 1
ATOM 9765 O O . VAL D 2 29 ? 5.539 68.107 146.526 1.00 32.36 29 VAL D O 1
ATOM 9769 N N . LEU D 2 30 ? 6.712 66.514 147.600 1.00 32.45 30 LEU D N 1
ATOM 9770 C CA . LEU D 2 30 ? 5.969 65.421 146.993 1.00 32.62 30 LEU D CA 1
ATOM 9771 C C . LEU D 2 30 ? 5.072 64.772 148.028 1.00 32.71 30 LEU D C 1
ATOM 9772 O O . LEU D 2 30 ? 5.531 64.390 149.101 1.00 32.83 30 LEU D O 1
ATOM 9777 N N . HIS D 2 31 ? 3.782 64.689 147.714 1.00 32.74 31 HIS D N 1
ATOM 9778 C CA . HIS D 2 31 ? 2.861 63.900 148.514 1.00 32.69 31 HIS D CA 1
ATOM 9779 C C . HIS D 2 31 ? 3.128 62.434 148.201 1.00 32.61 31 HIS D C 1
ATOM 9780 O O . HIS D 2 31 ? 2.886 61.974 147.089 1.00 32.30 31 HIS D O 1
ATOM 9787 N N . GLY D 2 32 ? 3.663 61.721 149.186 1.00 32.59 32 GLY D N 1
ATOM 9788 C CA . GLY D 2 32 ? 4.081 60.354 148.984 1.00 32.80 32 GLY D CA 1
ATOM 9789 C C . GLY D 2 32 ? 4.347 59.595 150.265 1.00 33.04 32 GLY D C 1
ATOM 9790 O O . GLY D 2 32 ? 4.498 60.202 151.333 1.00 32.61 32 GLY D O 1
ATOM 9791 N N . PRO D 2 33 ? 4.396 58.253 150.163 1.00 33.31 33 PRO D N 1
ATOM 9792 C CA . PRO D 2 33 ? 4.602 57.401 151.317 1.00 33.83 33 PRO D CA 1
ATOM 9793 C C . PRO D 2 33 ? 6.047 57.411 151.786 1.00 34.50 33 PRO D C 1
ATOM 9794 O O . PRO D 2 33 ? 6.954 57.841 151.057 1.00 34.32 33 PRO D O 1
ATOM 9798 N N . GLN D 2 34 ? 6.228 56.948 153.019 1.00 35.42 34 GLN D N 1
ATOM 9799 C CA . GLN D 2 34 ? 7.526 56.613 153.566 1.00 35.92 34 GLN D CA 1
ATOM 9800 C C . GLN D 2 34 ? 8.109 55.520 152.681 1.00 36.06 34 GLN D C 1
ATOM 9801 O O . GLN D 2 34 ? 7.414 54.546 152.347 1.00 36.54 34 GLN D O 1
ATOM 9807 N N . GLY D 2 35 ? 9.362 55.694 152.278 1.00 35.46 35 GLY D N 1
ATOM 9808 C CA . GLY D 2 35 ? 10.007 54.754 151.372 1.00 34.80 35 GLY D CA 1
ATOM 9809 C C . GLY D 2 35 ? 10.368 55.343 150.021 1.00 34.39 35 GLY D C 1
ATOM 9810 O O . GLY D 2 35 ? 11.341 54.914 149.396 1.00 34.66 35 GLY D O 1
ATOM 9811 N N . ASP D 2 36 ? 9.587 56.319 149.563 1.00 33.76 36 ASP D N 1
ATOM 9812 C CA . ASP D 2 36 ? 9.788 56.895 148.233 1.00 33.15 36 ASP D CA 1
ATOM 9813 C C . ASP D 2 36 ? 11.036 57.768 148.132 1.00 32.99 36 ASP D C 1
ATOM 9814 O O . ASP D 2 36 ? 11.479 58.096 147.026 1.00 32.90 36 ASP D O 1
ATOM 9819 N N . THR D 2 37 ? 11.606 58.115 149.290 1.00 32.75 37 THR D N 1
ATOM 9820 C CA . THR D 2 37 ? 12.905 58.802 149.386 1.00 32.09 37 THR D CA 1
ATOM 9821 C C . THR D 2 37 ? 14.086 57.992 148.832 1.00 32.20 37 THR D C 1
ATOM 9822 O O . THR D 2 37 ? 15.209 58.507 148.752 1.00 31.92 37 THR D O 1
ATOM 9826 N N . TYR D 2 38 ? 13.852 56.730 148.469 1.00 32.09 38 TYR D N 1
ATOM 9827 C CA . TYR D 2 38 ? 14.884 55.945 147.781 1.00 32.13 38 TYR D CA 1
ATOM 9828 C C . TYR D 2 38 ? 15.425 56.742 146.588 1.00 32.15 38 TYR D C 1
ATOM 9829 O O . TYR D 2 38 ? 16.609 56.672 146.277 1.00 32.09 38 TYR D O 1
ATOM 9838 N N . ALA D 2 39 ? 14.557 57.506 145.924 1.00 32.66 39 ALA D N 1
ATOM 9839 C CA . ALA D 2 39 ? 14.968 58.260 144.730 1.00 33.39 39 ALA D CA 1
ATOM 9840 C C . ALA D 2 39 ? 16.024 59.341 145.026 1.00 33.74 39 ALA D C 1
ATOM 9841 O O . ALA D 2 39 ? 16.719 59.793 144.116 1.00 33.29 39 ALA D O 1
ATOM 9843 N N . ASP D 2 40 ? 16.142 59.740 146.296 1.00 34.14 40 ASP D N 1
ATOM 9844 C CA . ASP D 2 40 ? 17.193 60.661 146.713 1.00 34.90 40 ASP D CA 1
ATOM 9845 C C . ASP D 2 40 ? 18.581 60.137 146.342 1.00 34.88 40 ASP D C 1
ATOM 9846 O O . ASP D 2 40 ? 19.451 60.917 145.959 1.00 34.73 40 ASP D O 1
ATOM 9851 N N . LEU D 2 41 ? 18.751 58.815 146.433 1.00 35.14 41 LEU D N 1
ATOM 9852 C CA . LEU D 2 41 ? 20.027 58.121 146.203 1.00 35.13 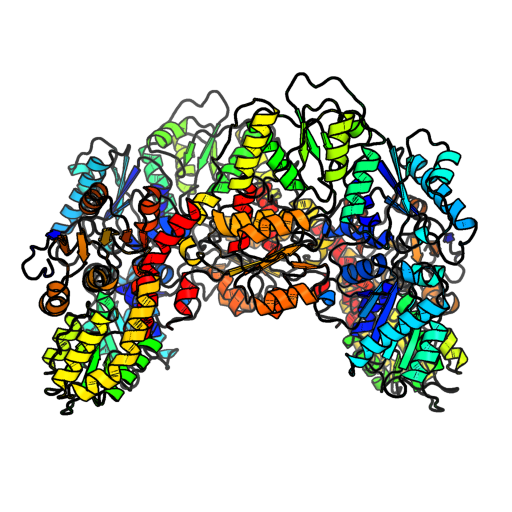41 LEU D CA 1
ATOM 9853 C C . LEU D 2 41 ? 20.542 58.222 144.770 1.00 35.38 41 LEU D C 1
ATOM 9854 O O . LEU D 2 41 ? 21.739 58.084 144.532 1.00 35.32 41 LEU D O 1
ATOM 9859 N N . LEU D 2 42 ? 19.632 58.421 143.822 1.00 35.42 42 LEU D N 1
ATOM 9860 C CA . LEU D 2 42 ? 19.990 58.678 142.432 1.00 35.91 42 LEU D CA 1
ATOM 9861 C C . LEU D 2 42 ? 20.913 59.903 142.344 1.00 35.68 42 LEU D C 1
ATOM 9862 O O . LEU D 2 42 ? 21.917 59.892 141.630 1.00 35.41 42 LEU D O 1
ATOM 9867 N N . PHE D 2 43 ? 20.564 60.948 143.092 1.00 35.36 43 PHE D N 1
ATOM 9868 C CA . PHE D 2 43 ? 21.298 62.203 143.074 1.00 35.36 43 PHE D CA 1
ATOM 9869 C C . PHE D 2 43 ? 22.548 62.160 143.952 1.00 35.68 43 PHE D C 1
ATOM 9870 O O . PHE D 2 43 ? 23.617 62.584 143.516 1.00 35.45 43 PHE D O 1
ATOM 9878 N N . THR D 2 44 ? 22.422 61.628 145.169 1.00 35.90 44 THR D N 1
ATOM 9879 C CA . THR D 2 44 ? 23.567 61.537 146.089 1.00 36.39 44 THR D CA 1
ATOM 9880 C C . THR D 2 44 ? 24.636 60.519 145.668 1.00 36.81 44 THR D C 1
ATOM 9881 O O . THR D 2 44 ? 25.829 60.724 145.937 1.00 37.05 44 THR D O 1
ATOM 9885 N N . MET D 2 45 ? 24.214 59.430 145.024 1.00 36.94 45 MET D N 1
ATOM 9886 C CA . MET D 2 45 ? 25.124 58.324 144.700 1.00 37.60 45 MET D CA 1
ATOM 9887 C C . MET D 2 45 ? 25.610 58.290 143.249 1.00 38.18 45 MET D C 1
ATOM 9888 O O . MET D 2 45 ? 26.818 58.208 143.000 1.00 38.16 45 MET D O 1
ATOM 9893 N N . ILE D 2 46 ? 24.677 58.334 142.302 1.00 38.64 46 ILE D N 1
ATOM 9894 C CA . ILE D 2 46 ? 25.019 58.220 140.873 1.00 39.47 46 ILE D CA 1
ATOM 9895 C C . ILE D 2 46 ? 25.605 59.543 140.367 1.00 40.17 46 ILE D C 1
ATOM 9896 O O . ILE D 2 46 ? 26.704 59.587 139.803 1.00 40.27 46 ILE D O 1
ATOM 9901 N N . GLU D 2 47 ? 24.866 60.620 140.598 1.00 40.86 47 GLU D N 1
ATOM 9902 C CA . GLU D 2 47 ? 25.306 61.941 140.204 1.00 41.48 47 GLU D CA 1
ATOM 9903 C C . GLU D 2 47 ? 26.266 62.495 141.235 1.00 41.74 47 GLU D C 1
ATOM 9904 O O . GLU D 2 47 ? 26.939 63.495 140.988 1.00 42.11 47 GLU D O 1
ATOM 9910 N N . ARG D 2 48 ? 26.304 61.851 142.399 1.00 41.98 48 ARG D N 1
ATOM 9911 C CA . ARG D 2 48 ? 27.355 62.091 143.378 1.00 42.30 48 ARG D CA 1
ATOM 9912 C C . ARG D 2 48 ? 27.294 63.501 143.997 1.00 42.65 48 ARG D C 1
ATOM 9913 O O . ARG D 2 48 ? 28.314 64.169 144.190 1.00 43.35 48 ARG D O 1
ATOM 9921 N N . ARG D 2 49 ? 26.081 63.925 144.347 1.00 42.76 49 ARG D N 1
ATOM 9922 C CA . ARG D 2 49 ? 25.835 65.268 144.888 1.00 42.66 49 ARG D CA 1
ATOM 9923 C C . ARG D 2 49 ? 26.190 65.457 146.364 1.00 42.44 49 ARG D C 1
ATOM 9924 O O . ARG D 2 49 ? 26.006 64.548 147.181 1.00 42.73 49 ARG D O 1
ATOM 9932 N N . ASN D 2 50 ? 26.676 66.659 146.682 1.00 41.86 50 ASN D N 1
ATOM 9933 C CA . ASN D 2 50 ? 27.222 66.998 147.996 1.00 41.07 50 ASN D CA 1
ATOM 9934 C C . ASN D 2 50 ? 26.192 67.583 148.962 1.00 40.73 50 ASN D C 1
ATOM 9935 O O . ASN D 2 50 ? 26.538 68.096 150.033 1.00 40.58 50 ASN D O 1
ATOM 9940 N N . ALA D 2 51 ? 24.926 67.516 148.566 1.00 40.21 51 ALA D N 1
ATOM 9941 C CA . ALA D 2 51 ? 23.825 67.994 149.383 1.00 39.56 51 ALA D CA 1
ATOM 9942 C C . ALA D 2 51 ? 22.578 67.141 149.157 1.00 38.99 51 ALA D C 1
ATOM 9943 O O . ALA D 2 51 ? 22.419 66.505 148.108 1.00 38.65 51 ALA D O 1
ATOM 9945 N N . ARG D 2 52 ? 21.705 67.127 150.160 1.00 38.34 52 ARG D N 1
ATOM 9946 C CA . ARG D 2 52 ? 20.396 66.490 150.047 1.00 37.76 52 ARG D CA 1
ATOM 9947 C C . ARG D 2 52 ? 19.593 67.175 148.945 1.00 36.95 52 ARG D C 1
ATOM 9948 O O . ARG D 2 52 ? 19.606 68.401 148.846 1.00 36.89 52 ARG D O 1
ATOM 9956 N N . PRO D 2 53 ? 18.930 66.389 148.079 1.00 36.53 53 PRO D N 1
ATOM 9957 C CA . PRO D 2 53 ? 18.067 67.024 147.080 1.00 36.14 53 PRO D CA 1
ATOM 9958 C C . PRO D 2 53 ? 17.036 67.955 147.745 1.00 35.68 53 PRO D C 1
ATOM 9959 O O . PRO D 2 53 ? 16.605 67.677 148.868 1.00 35.50 53 PRO D O 1
ATOM 9963 N N . PRO D 2 54 ? 16.667 69.066 147.073 1.00 35.25 54 PRO D N 1
ATOM 9964 C CA . PRO D 2 54 ? 15.676 70.006 147.619 1.00 35.09 54 PRO D CA 1
ATOM 9965 C C . PRO D 2 54 ? 14.254 69.444 147.447 1.00 34.81 54 PRO D C 1
ATOM 9966 O O . PRO D 2 54 ? 13.379 70.082 146.848 1.00 34.58 54 PRO D O 1
ATOM 9970 N N . VAL D 2 55 ? 14.059 68.238 147.976 1.00 34.67 55 VAL D N 1
ATOM 9971 C CA . VAL D 2 55 ? 12.855 67.448 147.775 1.00 34.57 55 VAL D CA 1
ATOM 9972 C C . VAL D 2 55 ? 12.519 66.817 149.116 1.00 34.70 55 VAL D C 1
ATOM 9973 O O . VAL D 2 55 ? 13.345 66.119 149.700 1.00 35.12 55 VAL D O 1
ATOM 9977 N N . SER D 2 56 ? 11.318 67.087 149.612 1.00 34.42 56 SER D N 1
ATOM 9978 C CA . SER D 2 56 ? 10.813 66.418 150.802 1.00 34.35 56 SER D CA 1
ATOM 9979 C C . SER D 2 56 ? 9.475 65.751 150.484 1.00 34.03 56 SER D C 1
ATOM 9980 O O . SER D 2 56 ? 8.764 66.179 149.578 1.00 33.94 56 SER D O 1
ATOM 9983 N N . PHE D 2 57 ? 9.165 64.688 151.222 1.00 33.91 57 PHE D N 1
ATOM 9984 C CA . PHE D 2 57 ? 7.956 63.891 151.011 1.00 33.66 57 PHE D CA 1
ATOM 9985 C C . PHE D 2 57 ? 7.094 64.053 152.233 1.00 34.03 57 PHE D C 1
ATOM 9986 O O . PHE D 2 57 ? 7.612 64.180 153.343 1.00 34.11 57 PHE D O 1
ATOM 9994 N N . SER D 2 58 ? 5.779 64.040 152.029 1.00 34.33 58 SER D N 1
ATOM 9995 C CA . SER D 2 58 ? 4.821 64.149 153.122 1.00 34.69 58 SER D CA 1
ATOM 9996 C C . SER D 2 58 ? 4.925 62.979 154.106 1.00 35.01 58 SER D C 1
ATOM 9997 O O . SER D 2 58 ? 4.547 63.115 155.273 1.00 35.13 58 SER D O 1
ATOM 10000 N N . THR D 2 59 ? 5.427 61.839 153.616 1.00 35.36 59 THR D N 1
ATOM 10001 C CA . THR D 2 59 ? 5.742 60.654 154.439 1.00 35.72 59 THR D CA 1
ATOM 10002 C C . THR D 2 59 ? 4.528 60.032 155.154 1.00 35.52 59 THR D C 1
ATOM 10003 O O . THR D 2 59 ? 4.586 59.752 156.361 1.00 35.30 59 THR D O 1
ATOM 10007 N N . PHE D 2 60 ? 3.436 59.806 154.421 1.00 35.36 60 PHE D N 1
ATOM 10008 C CA . PHE D 2 60 ? 2.288 59.114 155.026 1.00 35.20 60 PHE D CA 1
ATOM 10009 C C . PHE D 2 60 ? 2.528 57.609 155.175 1.00 35.38 60 PHE D C 1
ATOM 10010 O O . PHE D 2 60 ? 3.261 57.001 154.390 1.00 35.40 60 PHE D O 1
ATOM 10018 N N . GLU D 2 61 ? 1.948 57.035 156.224 1.00 35.72 61 GLU D N 1
ATOM 10019 C CA . GLU D 2 61 ? 2.129 55.624 156.546 1.00 36.33 61 GLU D CA 1
ATOM 10020 C C . GLU D 2 61 ? 0.818 55.088 157.126 1.00 36.06 61 GLU D C 1
ATOM 10021 O O . GLU D 2 61 ? -0.063 55.875 157.457 1.00 36.18 61 GLU D O 1
ATOM 10027 N N . ALA D 2 62 ? 0.702 53.764 157.243 1.00 36.03 62 ALA D N 1
ATOM 10028 C CA . ALA D 2 62 ? -0.561 53.085 157.572 1.00 36.19 62 ALA D CA 1
ATOM 10029 C C . ALA D 2 62 ? -1.293 53.595 158.820 1.00 36.56 62 ALA D C 1
ATOM 10030 O O . ALA D 2 62 ? -2.523 53.649 158.834 1.00 36.55 62 ALA D O 1
ATOM 10032 N N . SER D 2 63 ? -0.540 53.965 159.854 1.00 37.16 63 SER D N 1
ATOM 10033 C CA . SER D 2 63 ? -1.131 54.453 161.099 1.00 37.64 63 SER D CA 1
ATOM 10034 C C . SER D 2 63 ? -1.611 55.908 160.990 1.00 38.14 63 SER D C 1
ATOM 10035 O O . SER D 2 63 ? -2.398 56.369 161.829 1.00 38.40 63 SER D O 1
ATOM 10038 N N . HIS D 2 64 ? -1.153 56.608 159.949 1.00 38.35 64 HIS D N 1
ATOM 10039 C CA . HIS D 2 64 ? -1.538 57.999 159.687 1.00 38.71 64 HIS D CA 1
ATOM 10040 C C . HIS D 2 64 ? -2.120 58.212 158.283 1.00 38.27 64 HIS D C 1
ATOM 10041 O O . HIS D 2 64 ? -1.592 59.000 157.491 1.00 38.10 64 HIS D O 1
ATOM 10048 N N . MET D 2 65 ? -3.212 57.510 157.987 1.00 37.86 65 MET D N 1
ATOM 10049 C CA . MET D 2 65 ? -3.900 57.657 156.704 1.00 37.62 65 MET D CA 1
ATOM 10050 C C . MET D 2 65 ? -5.226 58.418 156.886 1.00 37.61 65 MET D C 1
ATOM 10051 O O . MET D 2 65 ? -5.466 58.987 157.948 1.00 37.69 65 MET D O 1
ATOM 10056 N N . GLY D 2 66 ? -6.070 58.443 155.852 1.00 37.60 66 GLY D N 1
ATOM 10057 C CA . GLY D 2 66 ? -7.365 59.131 155.924 1.00 37.54 66 GLY D CA 1
ATOM 10058 C C . GLY D 2 66 ? -7.244 60.647 155.879 1.00 37.54 66 GLY D C 1
ATOM 10059 O O . GLY D 2 66 ? -6.554 61.193 155.012 1.00 37.38 66 GLY D O 1
ATOM 10060 N N . THR D 2 67 ? -7.907 61.327 156.818 1.00 37.47 67 THR D N 1
ATOM 10061 C CA . THR D 2 67 ? -7.860 62.797 156.897 1.00 37.56 67 THR D CA 1
ATOM 10062 C C . THR D 2 67 ? -6.484 63.339 157.340 1.00 37.45 67 THR D C 1
ATOM 10063 O O . THR D 2 67 ? -6.218 64.541 157.222 1.00 37.27 67 THR D O 1
ATOM 10067 N N . ASP D 2 68 ? -5.619 62.449 157.836 1.00 37.25 68 ASP D N 1
ATOM 10068 C CA . ASP D 2 68 ? -4.248 62.809 158.207 1.00 37.22 68 ASP D CA 1
ATOM 10069 C C . ASP D 2 68 ? -3.346 63.098 157.009 1.00 37.13 68 ASP D C 1
ATOM 10070 O O . ASP D 2 68 ? -2.425 63.910 157.114 1.00 37.20 68 ASP D O 1
ATOM 10075 N N . THR D 2 69 ? -3.594 62.424 155.884 1.00 37.02 69 THR D N 1
ATOM 10076 C CA . THR D 2 69 ? -2.714 62.544 154.716 1.00 37.04 69 THR D CA 1
ATOM 10077 C C . THR D 2 69 ? -2.696 63.975 154.167 1.00 36.97 69 THR D C 1
ATOM 10078 O O . THR D 2 69 ? -1.650 64.457 153.716 1.00 36.92 69 THR D O 1
ATOM 10082 N N . ALA D 2 70 ? -3.850 64.642 154.231 1.00 36.54 70 ALA D N 1
ATOM 10083 C CA . ALA D 2 70 ? -3.978 66.030 153.799 1.00 36.47 70 ALA D CA 1
ATOM 10084 C C . ALA D 2 70 ? -3.215 66.960 154.742 1.00 36.45 70 ALA D C 1
ATOM 10085 O O . ALA D 2 70 ? -2.477 67.841 154.287 1.00 36.39 70 ALA D O 1
ATOM 10087 N N . ILE D 2 71 ? -3.388 66.736 156.047 1.00 36.51 71 ILE D N 1
ATOM 10088 C CA . ILE D 2 71 ? -2.651 67.439 157.101 1.00 36.56 71 ILE D CA 1
ATOM 10089 C C . ILE D 2 71 ? -1.141 67.300 156.906 1.00 36.38 71 ILE D C 1
ATOM 10090 O O . ILE D 2 71 ? -0.407 68.284 157.025 1.00 36.34 71 ILE D O 1
ATOM 10095 N N . LEU D 2 72 ? -0.690 66.080 156.602 1.00 36.26 72 LEU D N 1
ATOM 10096 C CA . LEU D 2 72 ? 0.738 65.790 156.414 1.00 36.08 72 LEU D CA 1
ATOM 10097 C C . LEU D 2 72 ? 1.352 66.552 155.244 1.00 35.84 72 LEU D C 1
ATOM 10098 O O . LEU D 2 72 ? 2.503 66.993 155.334 1.00 35.82 72 LEU D O 1
ATOM 10103 N N . LEU D 2 73 ? 0.592 66.700 154.156 1.00 35.47 73 LEU D N 1
ATOM 10104 C CA . LEU D 2 73 ? 1.063 67.450 152.990 1.00 35.32 73 LEU D CA 1
ATOM 10105 C C . LEU D 2 73 ? 1.189 68.934 153.318 1.00 35.49 73 LEU D C 1
ATOM 10106 O O . LEU D 2 73 ? 2.169 69.575 152.936 1.00 35.64 73 LEU D O 1
ATOM 10111 N N . LYS D 2 74 ? 0.187 69.461 154.025 1.00 35.42 74 LYS D N 1
ATOM 10112 C CA . LYS D 2 74 ? 0.188 70.835 154.528 1.00 35.53 74 LYS D CA 1
ATOM 10113 C C . LYS D 2 74 ? 1.404 71.107 155.415 1.00 35.10 74 LYS D C 1
ATOM 10114 O O . LYS D 2 74 ? 2.115 72.094 155.209 1.00 34.86 74 LYS D O 1
ATOM 10120 N N . ASP D 2 75 ? 1.639 70.224 156.386 1.00 34.90 75 ASP D N 1
ATOM 10121 C CA . ASP D 2 75 ? 2.795 70.338 157.283 1.00 34.99 75 ASP D CA 1
ATOM 10122 C C . ASP D 2 75 ? 4.122 70.256 156.540 1.00 34.61 75 ASP D C 1
ATOM 10123 O O . ASP D 2 75 ? 5.097 70.900 156.931 1.00 34.80 75 ASP D O 1
ATOM 10128 N N . ALA D 2 76 ? 4.160 69.456 155.477 1.00 34.24 76 ALA D N 1
ATOM 10129 C CA . ALA D 2 76 ? 5.379 69.283 154.688 1.00 33.74 76 ALA D CA 1
ATOM 10130 C C . ALA D 2 76 ? 5.719 70.553 153.906 1.00 33.64 76 ALA D C 1
ATOM 10131 O O . ALA D 2 76 ? 6.887 70.921 153.804 1.00 33.62 76 ALA D O 1
ATOM 10133 N N . LEU D 2 77 ? 4.696 71.214 153.362 1.00 33.41 77 LEU D N 1
ATOM 10134 C CA . LEU D 2 77 ? 4.871 72.481 152.646 1.00 33.56 77 LEU D CA 1
ATOM 10135 C C . LEU D 2 77 ? 5.285 73.613 153.585 1.00 33.82 77 LEU D C 1
ATOM 10136 O O . LEU D 2 77 ? 6.206 74.379 153.275 1.00 33.92 77 LEU D O 1
ATOM 10141 N N . ALA D 2 78 ? 4.593 73.719 154.719 1.00 33.82 78 ALA D N 1
ATOM 10142 C CA . ALA D 2 78 ? 4.904 74.723 155.729 1.00 34.14 78 ALA D CA 1
ATOM 10143 C C . ALA D 2 78 ? 6.346 74.584 156.223 1.00 34.22 78 ALA D C 1
ATOM 10144 O O . ALA D 2 78 ? 7.086 75.569 156.261 1.00 34.32 78 ALA D O 1
ATOM 10146 N N . ALA D 2 79 ? 6.738 73.358 156.572 1.00 34.31 79 ALA D N 1
ATOM 10147 C CA . ALA D 2 79 ? 8.065 73.075 157.129 1.00 34.42 79 ALA D CA 1
ATOM 10148 C C . ALA D 2 79 ? 9.188 73.337 156.133 1.00 34.69 79 ALA D C 1
ATOM 10149 O O . ALA D 2 79 ? 10.227 73.892 156.500 1.00 34.80 79 ALA D O 1
ATOM 10151 N N . ALA D 2 80 ? 8.977 72.934 154.878 1.00 34.68 80 ALA D N 1
ATOM 10152 C CA . ALA D 2 80 ? 9.944 73.184 153.808 1.00 34.85 80 ALA D CA 1
ATOM 10153 C C . ALA D 2 80 ? 10.149 74.676 153.527 1.00 35.08 80 ALA D C 1
ATOM 10154 O O . ALA D 2 80 ? 11.274 75.108 153.277 1.00 35.09 80 ALA D O 1
ATOM 10156 N N . HIS D 2 81 ? 9.070 75.461 153.570 1.00 35.50 81 HIS D N 1
ATOM 10157 C CA . HIS D 2 81 ? 9.186 76.912 153.381 1.00 35.66 81 HIS D CA 1
ATOM 10158 C C . HIS D 2 81 ? 9.876 77.610 154.560 1.00 35.72 81 HIS D C 1
ATOM 10159 O O . HIS D 2 81 ? 10.763 78.441 154.353 1.00 36.02 81 HIS D O 1
ATOM 10166 N N . ALA D 2 82 ? 9.465 77.272 155.782 1.00 35.61 82 ALA D N 1
ATOM 10167 C CA . ALA D 2 82 ? 10.030 77.868 156.997 1.00 35.54 82 ALA D CA 1
ATOM 10168 C C . ALA D 2 82 ? 11.525 77.564 157.181 1.00 35.57 82 ALA D C 1
ATOM 10169 O O . ALA D 2 82 ? 12.277 78.404 157.681 1.00 35.53 82 ALA D O 1
ATOM 10171 N N . ARG D 2 83 ? 11.952 76.373 156.765 1.00 35.74 83 ARG D N 1
ATOM 10172 C CA . ARG D 2 83 ? 13.341 75.952 156.957 1.00 35.77 83 ARG D CA 1
ATOM 10173 C C . ARG D 2 83 ? 14.291 76.480 155.888 1.00 35.68 83 ARG D C 1
ATOM 10174 O O . ARG D 2 83 ? 15.411 76.905 156.199 1.00 35.38 83 ARG D O 1
ATOM 10182 N N . TYR D 2 84 ? 13.845 76.463 154.636 1.00 35.74 84 TYR D N 1
ATOM 10183 C CA . TYR D 2 84 ? 14.742 76.750 153.514 1.00 36.23 84 TYR D CA 1
ATOM 10184 C C . TYR D 2 84 ? 14.531 78.095 152.817 1.00 36.50 84 TYR D C 1
ATOM 10185 O O . TYR D 2 84 ? 15.372 78.510 152.012 1.00 36.67 84 TYR D O 1
ATOM 10194 N N . LYS D 2 85 ? 13.419 78.762 153.142 1.00 36.74 85 LYS D N 1
ATOM 10195 C CA . LYS D 2 85 ? 13.048 80.067 152.569 1.00 36.70 85 LYS D CA 1
ATOM 10196 C C . LYS D 2 85 ? 13.333 80.139 151.062 1.00 36.42 85 LYS D C 1
ATOM 10197 O O . LYS D 2 85 ? 14.087 81.011 150.616 1.00 36.50 85 LYS D O 1
ATOM 10203 N N . PRO D 2 86 ? 12.729 79.222 150.273 1.00 36.14 86 PRO D N 1
ATOM 10204 C CA . PRO D 2 86 ? 13.015 79.193 148.837 1.00 35.82 86 PRO D CA 1
ATOM 10205 C C . PRO D 2 86 ? 12.322 80.339 148.099 1.00 35.59 86 PRO D C 1
ATOM 10206 O O . PRO D 2 86 ? 11.352 80.912 148.614 1.00 35.63 86 PRO D O 1
ATOM 10210 N N . GLN D 2 87 ? 12.821 80.671 146.911 1.00 35.19 87 GLN D N 1
ATOM 10211 C CA . GLN D 2 87 ? 12.219 81.718 146.086 1.00 34.94 87 GLN D CA 1
ATOM 10212 C C . GLN D 2 87 ? 10.881 81.270 145.486 1.00 34.52 87 GLN D C 1
ATOM 10213 O O . GLN D 2 87 ? 10.009 82.093 145.189 1.00 34.56 87 GLN D O 1
ATOM 10219 N N . ALA D 2 88 ? 10.741 79.960 145.305 1.00 33.93 88 ALA D N 1
ATOM 10220 C CA . ALA D 2 88 ? 9.492 79.335 144.888 1.00 33.38 88 ALA D CA 1
ATOM 10221 C C . ALA D 2 88 ? 9.472 77.877 145.319 1.00 33.14 88 ALA D C 1
ATOM 10222 O O . ALA D 2 88 ? 10.470 77.334 145.798 1.00 32.95 88 ALA D O 1
ATOM 10224 N N . MET D 2 89 ? 8.318 77.253 145.149 1.00 33.04 89 MET D N 1
ATOM 10225 C CA . MET D 2 89 ? 8.120 75.872 145.533 1.00 32.92 89 MET D CA 1
ATOM 10226 C C . MET D 2 89 ? 7.294 75.166 144.478 1.00 32.43 89 MET D C 1
ATOM 10227 O O . MET D 2 89 ? 6.572 75.804 143.712 1.00 32.16 89 MET D O 1
ATOM 10232 N N . ALA D 2 90 ? 7.424 73.844 144.438 1.00 32.10 90 ALA D N 1
ATOM 10233 C CA . ALA D 2 90 ? 6.567 73.007 143.608 1.00 31.86 90 ALA D CA 1
ATOM 10234 C C . ALA D 2 90 ? 5.952 71.922 144.471 1.00 31.85 90 ALA D C 1
ATOM 10235 O O . ALA D 2 90 ? 6.562 71.469 145.447 1.00 31.71 90 ALA D O 1
ATOM 10237 N N . VAL D 2 91 ? 4.733 71.525 144.120 1.00 31.91 91 VAL D N 1
ATOM 10238 C CA . VAL D 2 91 ? 4.041 70.460 144.834 1.00 32.19 91 VAL D CA 1
ATOM 10239 C C . VAL D 2 91 ? 3.439 69.471 143.840 1.00 32.33 91 VAL D C 1
ATOM 10240 O O . VAL D 2 91 ? 2.784 69.864 142.877 1.00 32.34 91 VAL D O 1
ATOM 10244 N N . ALA D 2 92 ? 3.696 68.186 144.050 1.00 32.51 92 ALA D N 1
ATOM 10245 C CA . ALA D 2 92 ? 3.128 67.166 143.174 1.00 32.54 92 ALA D CA 1
ATOM 10246 C C . ALA D 2 92 ? 2.764 65.897 143.917 1.00 32.67 92 ALA D C 1
ATOM 10247 O O . ALA D 2 92 ? 3.037 65.754 145.116 1.00 32.39 92 ALA D O 1
ATOM 10249 N N . LEU D 2 93 ? 2.139 64.985 143.177 1.00 33.10 93 LEU D N 1
ATOM 10250 C CA . LEU D 2 93 ? 1.712 63.698 143.695 1.00 33.49 93 LEU D CA 1
ATOM 10251 C C . LEU D 2 93 ? 2.578 62.567 143.165 1.00 33.99 93 LEU D C 1
ATOM 10252 O O . LEU D 2 93 ? 2.843 62.463 141.967 1.00 34.23 93 LEU D O 1
ATOM 10257 N N . THR D 2 94 ? 3.028 61.747 144.102 1.00 34.47 94 THR D N 1
ATOM 10258 C CA . THR D 2 94 ? 3.570 60.420 143.865 1.00 34.95 94 THR D CA 1
ATOM 10259 C C . THR D 2 94 ? 2.474 59.504 143.261 1.00 35.15 94 THR D C 1
ATOM 10260 O O . THR D 2 94 ? 1.294 59.846 143.284 1.00 35.45 94 THR D O 1
ATOM 10264 N N . CYS D 2 95 ? 2.866 58.356 142.715 1.00 35.53 95 CYS D N 1
ATOM 10265 C CA . CYS D 2 95 ? 1.921 57.356 142.207 1.00 35.92 95 CYS D CA 1
ATOM 10266 C C . CYS D 2 95 ? 0.877 56.901 143.234 1.00 35.56 95 CYS D C 1
ATOM 10267 O O . CYS D 2 95 ? -0.296 56.711 142.898 1.00 35.57 95 CYS D O 1
ATOM 10270 N N . THR D 2 96 ? 1.310 56.718 144.479 1.00 35.18 96 THR D N 1
ATOM 10271 C CA . THR D 2 96 ? 0.430 56.304 145.573 1.00 34.66 96 THR D CA 1
ATOM 10272 C C . THR D 2 96 ? -0.541 57.425 145.958 1.00 34.71 96 THR D C 1
ATOM 10273 O O . THR D 2 96 ? -1.717 57.170 146.244 1.00 34.25 96 THR D O 1
ATOM 10277 N N . ALA D 2 97 ? -0.035 58.659 145.971 1.00 34.53 97 ALA D N 1
ATOM 10278 C CA . ALA D 2 97 ? -0.840 59.821 146.334 1.00 34.58 97 ALA D CA 1
ATOM 10279 C C . ALA D 2 97 ? -1.921 60.115 145.289 1.00 34.73 97 ALA D C 1
ATOM 10280 O O . ALA D 2 97 ? -2.980 60.631 145.627 1.00 34.23 97 ALA D O 1
ATOM 10282 N N . GLU D 2 98 ? -1.647 59.764 144.031 1.00 35.22 98 GLU D N 1
ATOM 10283 C CA . GLU D 2 98 ? -2.641 59.848 142.959 1.00 35.92 98 GLU D CA 1
ATOM 10284 C C . GLU D 2 98 ? -3.926 59.086 143.265 1.00 35.88 98 GLU D C 1
ATOM 10285 O O . GLU D 2 98 ? -5.004 59.474 142.814 1.00 35.63 98 GLU D O 1
ATOM 10291 N N . LEU D 2 99 ? -3.785 57.998 144.022 1.00 36.17 99 LEU D N 1
ATOM 10292 C CA . LEU D 2 99 ? -4.893 57.119 144.399 1.00 36.13 99 LEU D CA 1
ATOM 10293 C C . LEU D 2 99 ? -5.655 57.662 145.601 1.00 36.39 99 LEU D C 1
ATOM 10294 O O . LEU D 2 99 ? -6.710 57.141 145.962 1.00 36.31 99 LEU D O 1
ATOM 10299 N N . LEU D 2 100 ? -5.100 58.706 146.213 1.00 37.06 100 LEU D N 1
ATOM 10300 C CA . LEU D 2 100 ? -5.732 59.431 147.320 1.00 37.56 100 LEU D CA 1
ATOM 10301 C C . LEU D 2 100 ? -6.540 60.618 146.793 1.00 37.85 100 LEU D C 1
ATOM 10302 O O . LEU D 2 100 ? -6.463 60.955 145.607 1.00 37.41 100 LEU D O 1
ATOM 10307 N N . GLN D 2 101 ? -7.292 61.260 147.686 1.00 38.58 101 GLN D N 1
ATOM 10308 C CA . GLN D 2 101 ? -8.248 62.304 147.309 1.00 39.30 101 GLN D CA 1
ATOM 10309 C C . GLN D 2 101 ? -7.736 63.719 147.578 1.00 39.42 101 GLN D C 1
ATOM 10310 O O . GLN D 2 101 ? -8.492 64.688 147.444 1.00 39.64 101 GLN D O 1
ATOM 10316 N N . ASP D 2 102 ? -6.470 63.843 147.965 1.00 39.13 102 ASP D N 1
ATOM 10317 C CA . ASP D 2 102 ? -5.943 65.135 148.386 1.00 39.07 102 ASP D CA 1
ATOM 10318 C C . ASP D 2 102 ? -5.600 66.046 147.212 1.00 39.23 102 ASP D C 1
ATOM 10319 O O . ASP D 2 102 ? -5.020 65.620 146.216 1.00 39.09 102 ASP D O 1
ATOM 10324 N N . ASP D 2 103 ? -5.982 67.311 147.358 1.00 39.71 103 ASP D N 1
ATOM 10325 C CA . ASP D 2 103 ? -5.843 68.321 146.320 1.00 40.04 103 ASP D CA 1
ATOM 10326 C C . ASP D 2 103 ? -4.644 69.210 146.634 1.00 39.99 103 ASP D C 1
ATOM 10327 O O . ASP D 2 103 ? -4.727 70.059 147.519 1.00 39.99 103 ASP D O 1
ATOM 10332 N N . PRO D 2 104 ? -3.521 69.016 145.909 1.00 40.14 104 PRO D N 1
ATOM 10333 C CA . PRO D 2 104 ? -2.285 69.748 146.212 1.00 40.12 104 PRO D CA 1
ATOM 10334 C C . PRO D 2 104 ? -2.412 71.251 145.940 1.00 40.24 104 PRO D C 1
ATOM 10335 O O . PRO D 2 104 ? -1.858 72.066 146.684 1.00 40.12 104 PRO D O 1
ATOM 10339 N N . ASN D 2 105 ? -3.135 71.600 144.877 1.00 40.41 105 ASN D N 1
ATOM 10340 C CA . ASN D 2 105 ? -3.439 72.992 144.553 1.00 40.55 105 ASN D CA 1
ATOM 10341 C C . ASN D 2 105 ? -4.300 73.645 145.641 1.00 40.57 105 ASN D C 1
ATOM 10342 O O . ASN D 2 105 ? -3.984 74.735 146.117 1.00 40.61 105 ASN D O 1
ATOM 10347 N N . GLY D 2 106 ? -5.366 72.958 146.046 1.00 40.53 106 GLY D N 1
ATOM 10348 C CA . GLY D 2 106 ? -6.270 73.452 147.081 1.00 40.79 106 GLY D CA 1
ATOM 10349 C C . GLY D 2 106 ? -5.634 73.577 148.453 1.00 40.84 106 GLY D C 1
ATOM 10350 O O . GLY D 2 106 ? -5.899 74.531 149.181 1.00 40.87 106 GLY D O 1
ATOM 10351 N N . ILE D 2 107 ? -4.800 72.604 148.805 1.00 41.04 107 ILE D N 1
ATOM 10352 C CA . ILE D 2 107 ? -4.078 72.617 150.081 1.00 41.23 107 ILE D CA 1
ATOM 10353 C C . ILE D 2 107 ? -3.070 73.776 150.140 1.00 41.40 107 ILE D C 1
ATOM 10354 O O . ILE D 2 107 ? -3.011 74.496 151.142 1.00 41.41 107 ILE D O 1
ATOM 10359 N N . SER D 2 108 ? -2.313 73.966 149.057 1.00 41.63 108 SER D N 1
ATOM 10360 C CA . SER D 2 108 ? -1.284 75.016 148.990 1.00 41.84 108 SER D CA 1
ATOM 10361 C C . SER D 2 108 ? -1.863 76.436 148.990 1.00 41.94 108 SER D C 1
ATOM 10362 O O . SER D 2 108 ? -1.280 77.342 149.585 1.00 41.89 108 SER D O 1
ATOM 10365 N N . ARG D 2 109 ? -3.007 76.618 148.329 1.00 42.19 109 ARG D N 1
ATOM 10366 C CA . ARG D 2 109 ? -3.717 77.905 148.324 1.00 42.48 109 ARG D CA 1
ATOM 10367 C C . ARG D 2 109 ? -4.267 78.272 149.705 1.00 42.21 109 ARG D C 1
ATOM 10368 O O . ARG D 2 109 ? -4.341 79.453 150.056 1.00 42.21 109 ARG D O 1
ATOM 10376 N N . ALA D 2 110 ? -4.643 77.255 150.479 1.00 41.98 110 ALA D N 1
ATOM 10377 C CA . ALA D 2 110 ? -5.168 77.450 151.831 1.00 41.72 110 ALA D CA 1
ATOM 10378 C C . ALA D 2 110 ? -4.068 77.688 152.869 1.00 41.60 110 ALA D C 1
ATOM 10379 O O . ALA D 2 110 ? -4.355 78.090 153.997 1.00 41.68 110 ALA D O 1
ATOM 10381 N N . LEU D 2 111 ? -2.816 77.432 152.491 1.00 41.47 111 LEU D N 1
ATOM 10382 C CA . LEU D 2 111 ? -1.666 77.776 153.330 1.00 41.26 111 LEU D CA 1
ATOM 10383 C C . LEU D 2 111 ? -1.233 79.223 153.126 1.00 41.14 111 LEU D C 1
ATOM 10384 O O . LEU D 2 111 ? -0.717 79.858 154.051 1.00 41.20 111 LEU D O 1
ATOM 10389 N N . ASN D 2 112 ? -1.434 79.726 151.908 1.00 40.88 112 ASN D N 1
ATOM 10390 C CA . ASN D 2 112 ? -1.162 81.121 151.554 1.00 40.65 112 ASN D CA 1
ATOM 10391 C C . ASN D 2 112 ? 0.274 81.557 151.873 1.00 40.42 112 ASN D C 1
ATOM 10392 O O . ASN D 2 112 ? 0.497 82.543 152.582 1.00 40.41 112 ASN D O 1
ATOM 10397 N N . LEU D 2 113 ? 1.237 80.802 151.345 1.00 40.06 113 LEU D N 1
ATOM 10398 C CA . LEU D 2 113 ? 2.664 81.070 151.530 1.00 39.64 113 LEU D CA 1
ATOM 10399 C C . LEU D 2 113 ? 3.116 82.325 150.763 1.00 39.43 113 LEU D C 1
ATOM 10400 O O . LEU D 2 113 ? 2.533 82.655 149.728 1.00 39.48 113 LEU D O 1
ATOM 10405 N N . PRO D 2 114 ? 4.147 83.035 151.276 1.00 39.19 114 PRO D N 1
ATOM 10406 C CA . PRO D 2 114 ? 4.696 84.260 150.666 1.00 38.87 114 PRO D CA 1
ATOM 10407 C C . PRO D 2 114 ? 5.302 84.083 149.267 1.00 38.44 114 PRO D C 1
ATOM 10408 O O . PRO D 2 114 ? 5.527 85.072 148.566 1.00 38.48 114 PRO D O 1
ATOM 10412 N N . VAL D 2 115 ? 5.572 82.842 148.876 1.00 37.68 115 VAL D N 1
ATOM 10413 C CA . VAL D 2 115 ? 6.124 82.545 147.552 1.00 37.06 115 VAL D CA 1
ATOM 10414 C C . VAL D 2 115 ? 5.136 81.725 146.706 1.00 36.77 115 VAL D C 1
ATOM 10415 O O . VAL D 2 115 ? 4.216 81.115 147.256 1.00 36.55 115 VAL D O 1
ATOM 10419 N N . PRO D 2 116 ? 5.312 81.723 145.366 1.00 36.55 116 PRO D N 1
ATOM 10420 C CA . PRO D 2 116 ? 4.491 80.848 144.527 1.00 36.42 116 PRO D CA 1
ATOM 10421 C C . PRO D 2 116 ? 4.717 79.369 144.830 1.00 36.19 116 PRO D C 1
ATOM 10422 O O . PRO D 2 116 ? 5.859 78.929 144.982 1.00 35.99 116 PRO D O 1
ATOM 10426 N N . VAL D 2 117 ? 3.623 78.625 144.947 1.00 35.99 117 VAL D N 1
ATOM 10427 C CA . VAL D 2 117 ? 3.682 77.174 145.029 1.00 36.02 117 VAL D CA 1
ATOM 10428 C C . VAL D 2 117 ? 3.006 76.641 143.771 1.00 36.08 117 VAL D C 1
ATOM 10429 O O . VAL D 2 117 ? 1.789 76.771 143.607 1.00 35.90 117 VAL D O 1
ATOM 10433 N N . VAL D 2 118 ? 3.813 76.067 142.882 1.00 35.96 118 VAL D N 1
ATOM 10434 C CA . VAL D 2 118 ? 3.345 75.603 141.580 1.00 36.06 118 VAL D CA 1
ATOM 10435 C C . VAL D 2 118 ? 2.907 74.134 141.659 1.00 36.19 118 VAL D C 1
ATOM 10436 O O . VAL D 2 118 ? 3.743 73.250 141.845 1.00 36.08 118 VAL D O 1
ATOM 10440 N N . PRO D 2 119 ? 1.591 73.870 141.531 1.00 36.38 119 PRO D N 1
ATOM 10441 C CA . PRO D 2 119 ? 1.130 72.475 141.491 1.00 36.52 119 PRO D CA 1
ATOM 10442 C C . PRO D 2 119 ? 1.492 71.803 140.166 1.00 36.77 119 PRO D C 1
ATOM 10443 O O . PRO D 2 119 ? 1.488 72.457 139.120 1.00 36.98 119 PRO D O 1
ATOM 10447 N N . LEU D 2 120 ? 1.804 70.511 140.217 1.00 36.94 120 LEU D N 1
ATOM 10448 C CA . LEU D 2 120 ? 2.204 69.765 139.029 1.00 37.25 120 LEU D CA 1
ATOM 10449 C C . LEU D 2 120 ? 1.233 68.630 138.740 1.00 37.69 120 LEU D C 1
ATOM 10450 O O . LEU D 2 120 ? 0.785 67.936 139.653 1.00 37.75 120 LEU D O 1
ATOM 10455 N N . GLU D 2 121 ? 0.922 68.441 137.463 1.00 38.25 121 GLU D N 1
ATOM 10456 C CA . GLU D 2 121 ? 0.035 67.367 137.038 1.00 38.92 121 GLU D CA 1
ATOM 10457 C C . GLU D 2 121 ? 0.877 66.258 136.433 1.00 38.81 121 GLU D C 1
ATOM 10458 O O . GLU D 2 121 ? 1.309 66.361 135.285 1.00 39.17 121 GLU D O 1
ATOM 10464 N N . LEU D 2 122 ? 1.119 65.205 137.210 1.00 38.73 122 LEU D N 1
ATOM 10465 C CA . LEU D 2 122 ? 2.010 64.122 136.790 1.00 38.60 122 LEU D CA 1
ATOM 10466 C C . LEU D 2 122 ? 1.288 62.785 136.853 1.00 38.93 122 LEU D C 1
ATOM 10467 O O . LEU D 2 122 ? 1.170 62.208 137.940 1.00 39.12 122 LEU D O 1
ATOM 10472 N N . PRO D 2 123 ? 0.802 62.283 135.697 1.00 39.10 123 PRO D N 1
ATOM 10473 C CA . PRO D 2 123 ? 0.031 61.032 135.673 1.00 39.28 123 PRO D CA 1
ATOM 10474 C C . PRO D 2 123 ? 0.947 59.804 135.684 1.00 39.33 123 PRO D C 1
ATOM 10475 O O . PRO D 2 123 ? 1.484 59.399 134.649 1.00 39.32 123 PRO D O 1
ATOM 10479 N N . SER D 2 124 ? 1.098 59.221 136.869 1.00 39.38 124 SER D N 1
ATOM 10480 C CA . SER D 2 124 ? 2.109 58.202 137.151 1.00 39.44 124 SER D CA 1
ATOM 10481 C C . SER D 2 124 ? 1.845 56.824 136.545 1.00 39.15 124 SER D C 1
ATOM 10482 O O . SER D 2 124 ? 2.758 55.983 136.480 1.00 39.43 124 SER D O 1
ATOM 10485 N N . TYR D 2 125 ? 0.605 56.587 136.121 1.00 38.42 125 TYR D N 1
ATOM 10486 C CA . TYR D 2 125 ? 0.209 55.293 135.566 1.00 37.59 125 TYR D CA 1
ATOM 10487 C C . TYR D 2 125 ? 0.119 55.317 134.041 1.00 37.68 125 TYR D C 1
ATOM 10488 O O . TYR D 2 125 ? -0.104 54.277 133.411 1.00 37.63 125 TYR D O 1
ATOM 10497 N N . SER D 2 126 ? 0.287 56.500 133.450 1.00 37.69 126 SER D N 1
ATOM 10498 C CA . SER D 2 126 ? 0.311 56.614 131.990 1.00 38.04 126 SER D CA 1
ATOM 10499 C C . SER D 2 126 ? 1.591 57.238 131.436 1.00 37.70 126 SER D C 1
ATOM 10500 O O . SER D 2 126 ? 1.964 56.966 130.295 1.00 38.18 126 SER D O 1
ATOM 10503 N N . ARG D 2 127 ? 2.264 58.057 132.246 1.00 37.20 127 ARG D N 1
ATOM 10504 C CA . ARG D 2 127 ? 3.478 58.768 131.819 1.00 36.57 127 ARG D CA 1
ATOM 10505 C C . ARG D 2 127 ? 4.684 58.396 132.681 1.00 36.19 127 ARG D C 1
ATOM 10506 O O . ARG D 2 127 ? 4.541 57.747 133.715 1.00 36.06 127 ARG D O 1
ATOM 10514 N N . LYS D 2 128 ? 5.870 58.816 132.251 1.00 35.77 128 LYS D N 1
ATOM 10515 C CA . LYS D 2 128 ? 7.119 58.424 132.914 1.00 35.24 128 LYS D CA 1
ATOM 10516 C C . LYS D 2 128 ? 8.034 59.602 133.254 1.00 34.78 128 LYS D C 1
ATOM 10517 O O . LYS D 2 128 ? 7.641 60.760 133.161 1.00 34.38 128 LYS D O 1
ATOM 10523 N N . GLU D 2 129 ? 9.265 59.274 133.638 1.00 34.53 129 GLU D N 1
ATOM 10524 C CA . GLU D 2 129 ? 10.272 60.223 134.106 1.00 33.93 129 GLU D CA 1
ATOM 10525 C C . GLU D 2 129 ? 10.488 61.447 133.220 1.00 34.29 129 GLU D C 1
ATOM 10526 O O . GLU D 2 129 ? 10.446 62.574 133.717 1.00 34.06 129 GLU D O 1
ATOM 10532 N N . ASN D 2 130 ? 10.744 61.227 131.926 1.00 34.46 130 ASN D N 1
ATOM 10533 C CA . ASN D 2 130 ? 11.060 62.325 131.004 1.00 34.38 130 ASN D CA 1
ATOM 10534 C C . ASN D 2 130 ? 9.913 63.321 130.870 1.00 34.57 130 ASN D C 1
ATOM 10535 O O . ASN D 2 130 ? 10.141 64.530 130.859 1.00 34.40 130 ASN D O 1
ATOM 10540 N N . TYR D 2 131 ? 8.689 62.801 130.765 1.00 34.77 131 TYR D N 1
ATOM 10541 C CA . TYR D 2 131 ? 7.506 63.639 130.744 1.00 34.88 131 TYR D CA 1
ATOM 10542 C C . TYR D 2 131 ? 7.401 64.447 132.028 1.00 34.94 131 TYR D C 1
ATOM 10543 O O . TYR D 2 131 ? 7.032 65.622 131.992 1.00 35.10 131 TYR D O 1
ATOM 10552 N N . GLY D 2 132 ? 7.712 63.805 133.154 1.00 34.61 132 GLY D N 1
ATOM 10553 C CA . GLY D 2 132 ? 7.642 64.444 134.459 1.00 34.41 132 GLY D CA 1
ATOM 10554 C C . GLY D 2 132 ? 8.544 65.655 134.538 1.00 34.16 132 GLY D C 1
ATOM 10555 O O . GLY D 2 132 ? 8.174 66.667 135.124 1.00 33.97 132 GLY D O 1
ATOM 10556 N N . ALA D 2 133 ? 9.726 65.543 133.938 1.00 34.01 133 ALA D N 1
ATOM 10557 C CA . ALA D 2 133 ? 10.705 66.624 133.935 1.00 34.17 133 ALA D CA 1
ATOM 10558 C C . ALA D 2 133 ? 10.330 67.713 132.929 1.00 33.92 133 ALA D C 1
ATOM 10559 O O . ALA D 2 133 ? 10.415 68.900 133.223 1.00 34.32 133 ALA D O 1
ATOM 10561 N N . ASP D 2 134 ? 9.922 67.288 131.741 1.00 33.94 134 ASP D N 1
ATOM 10562 C CA . ASP D 2 134 ? 9.450 68.183 130.697 1.00 34.18 134 ASP D CA 1
ATOM 10563 C C . ASP D 2 134 ? 8.260 69.022 131.194 1.00 33.93 134 ASP D C 1
ATOM 10564 O O . ASP D 2 134 ? 8.245 70.244 131.025 1.00 33.84 134 ASP D O 1
ATOM 10569 N N . GLU D 2 135 ? 7.289 68.359 131.825 1.00 33.78 135 GLU D N 1
ATOM 10570 C CA . GLU D 2 135 ? 6.099 69.015 132.376 1.00 33.93 135 GLU D CA 1
ATOM 10571 C C . GLU D 2 135 ? 6.402 69.939 133.569 1.00 33.63 135 GLU D C 1
ATOM 10572 O O . GLU D 2 135 ? 5.936 71.074 133.600 1.00 33.40 135 GLU D O 1
ATOM 10578 N N . THR D 2 136 ? 7.179 69.448 134.535 1.00 33.55 136 THR D N 1
ATOM 10579 C CA . THR D 2 136 ? 7.585 70.238 135.706 1.00 33.44 136 THR D CA 1
ATOM 10580 C C . THR D 2 136 ? 8.257 71.558 135.309 1.00 33.52 136 THR D C 1
ATOM 10581 O O . THR D 2 136 ? 7.903 72.620 135.829 1.00 33.41 136 THR D O 1
ATOM 10585 N N . PHE D 2 137 ? 9.218 71.475 134.390 1.00 33.65 137 PHE D N 1
ATOM 10586 C CA . PHE D 2 137 ? 9.948 72.642 133.897 1.00 33.86 137 PHE D CA 1
ATOM 10587 C C . PHE D 2 137 ? 9.019 73.593 133.135 1.00 34.10 137 PHE D C 1
ATOM 10588 O O . PHE D 2 137 ? 9.086 74.811 133.319 1.00 34.09 137 PHE D O 1
ATOM 10596 N N . ARG D 2 138 ? 8.142 73.029 132.302 1.00 34.48 138 ARG D N 1
ATOM 10597 C CA . ARG D 2 138 ? 7.103 73.801 131.603 1.00 34.73 138 ARG D CA 1
ATOM 10598 C C . ARG D 2 138 ? 6.223 74.580 132.588 1.00 34.67 138 ARG D C 1
ATOM 10599 O O . ARG D 2 138 ? 6.044 75.788 132.432 1.00 35.21 138 ARG D O 1
ATOM 10607 N N . ALA D 2 139 ? 5.688 73.884 133.595 1.00 34.53 139 ALA D N 1
ATOM 10608 C CA . ALA D 2 139 ? 4.830 74.483 134.625 1.00 34.33 139 ALA D CA 1
ATOM 10609 C C . ALA D 2 139 ? 5.517 75.629 135.368 1.00 34.34 139 ALA D C 1
ATOM 10610 O O . ALA D 2 139 ? 4.888 76.644 135.666 1.00 34.60 139 ALA D O 1
ATOM 10612 N N . LEU D 2 140 ? 6.805 75.459 135.657 1.00 34.37 140 LEU D N 1
ATOM 10613 C CA . LEU D 2 140 ? 7.620 76.490 136.301 1.00 34.51 140 LEU D CA 1
ATOM 10614 C C . LEU D 2 140 ? 7.849 77.705 135.399 1.00 34.63 140 LEU D C 1
ATOM 10615 O O . LEU D 2 140 ? 7.734 78.849 135.853 1.00 34.90 140 LEU D O 1
ATOM 10620 N N . VAL D 2 141 ? 8.151 77.456 134.124 1.00 34.42 141 VAL D N 1
ATOM 10621 C CA . VAL D 2 141 ? 8.263 78.527 133.126 1.00 34.26 141 VAL D CA 1
ATOM 10622 C C . VAL D 2 141 ? 6.926 79.270 132.944 1.00 34.40 141 VAL D C 1
ATOM 10623 O O . VAL D 2 141 ? 6.904 80.508 132.843 1.00 34.48 141 VAL D O 1
ATOM 10627 N N A ARG D 2 142 ? 5.825 78.519 132.889 0.50 34.32 142 ARG D N 1
ATOM 10628 N N B ARG D 2 142 ? 5.832 78.510 132.941 0.50 34.32 142 ARG D N 1
ATOM 10629 C CA A ARG D 2 142 ? 4.486 79.115 132.787 0.50 34.30 142 ARG D CA 1
ATOM 10630 C CA B ARG D 2 142 ? 4.477 79.047 132.789 0.50 34.31 142 ARG D CA 1
ATOM 10631 C C A ARG D 2 142 ? 4.179 80.029 133.966 0.50 34.21 142 ARG D C 1
ATOM 10632 C C B ARG D 2 142 ? 4.056 79.916 133.979 0.50 34.22 142 ARG D C 1
ATOM 10633 O O A ARG D 2 142 ? 3.568 81.087 133.798 0.50 34.33 142 ARG D O 1
ATOM 10634 O O B ARG D 2 142 ? 3.250 80.837 133.828 0.50 34.36 142 ARG D O 1
ATOM 10649 N N . ALA D 2 143 ? 4.607 79.614 135.154 1.00 34.17 143 ALA D N 1
ATOM 10650 C CA . ALA D 2 143 ? 4.340 80.367 136.377 1.00 34.03 143 ALA D CA 1
ATOM 10651 C C . ALA D 2 143 ? 5.261 81.578 136.568 1.00 34.05 143 ALA D C 1
ATOM 10652 O O . ALA D 2 143 ? 4.857 82.566 137.183 1.00 34.01 143 ALA D O 1
ATOM 10654 N N . LEU D 2 144 ? 6.481 81.515 136.039 1.00 33.97 144 LEU D N 1
ATOM 10655 C CA . LEU D 2 144 ? 7.495 82.524 136.372 1.00 33.91 144 LEU D CA 1
ATOM 10656 C C . LEU D 2 144 ? 7.944 83.431 135.230 1.00 33.98 144 LEU D C 1
ATOM 10657 O O . LEU D 2 144 ? 8.236 84.601 135.460 1.00 33.92 144 LEU D O 1
ATOM 10662 N N . ALA D 2 145 ? 8.006 82.902 134.009 1.00 34.30 145 ALA D N 1
ATOM 10663 C CA . ALA D 2 145 ? 8.491 83.686 132.866 1.00 34.38 145 ALA D CA 1
ATOM 10664 C C . ALA D 2 145 ? 7.465 84.704 132.369 1.00 34.48 145 ALA D C 1
ATOM 10665 O O . ALA D 2 145 ? 6.296 84.366 132.153 1.00 34.22 145 ALA D O 1
ATOM 10667 N N . VAL D 2 146 ? 7.916 85.948 132.195 1.00 34.77 146 VAL D N 1
ATOM 10668 C CA . VAL D 2 146 ? 7.075 87.037 131.671 1.00 35.04 146 VAL D CA 1
ATOM 10669 C C . VAL D 2 146 ? 7.679 87.689 130.414 1.00 35.20 146 VAL D C 1
ATOM 10670 O O . VAL D 2 146 ? 8.896 87.632 130.213 1.00 35.36 146 VAL D O 1
ATOM 10674 N N . PRO D 2 147 ? 6.826 88.278 129.546 1.00 35.43 147 PRO D N 1
ATOM 10675 C CA . PRO D 2 147 ? 7.302 89.172 128.473 1.00 35.59 147 PRO D CA 1
ATOM 10676 C C . PRO D 2 147 ? 8.230 90.276 128.998 1.00 35.67 147 PRO D C 1
ATOM 10677 O O . PRO D 2 147 ? 7.917 90.918 130.028 1.00 35.68 147 PRO D O 1
ATOM 10681 N N . MET D 2 148 ? 9.368 90.470 128.297 1.00 36.12 148 MET D N 1
ATOM 10682 C CA . MET D 2 148 ? 10.382 91.443 128.738 1.00 36.17 148 MET D CA 1
ATOM 10683 C C . MET D 2 148 ? 10.908 92.245 127.526 1.00 36.52 148 MET D C 1
ATOM 10684 O O . MET D 2 148 ? 10.784 91.750 126.291 1.00 36.90 148 MET D O 1
ATOM 10689 N N . GLU D 2 149 ? 11.911 93.303 128.015 1.00 36.72 149 GLU D N 1
ATOM 10690 C CA . GLU D 2 149 ? 12.734 93.894 126.963 1.00 37.06 149 GLU D CA 1
ATOM 10691 C C . GLU D 2 149 ? 13.897 92.942 126.670 1.00 37.22 149 GLU D C 1
ATOM 10692 O O . GLU D 2 149 ? 14.432 92.290 127.586 1.00 37.04 149 GLU D O 1
ATOM 10698 N N . ARG D 2 150 ? 14.272 92.844 125.394 1.00 37.37 150 ARG D N 1
ATOM 10699 C CA . ARG D 2 150 ? 15.425 92.043 124.991 1.00 37.52 150 ARG D CA 1
ATOM 10700 C C . ARG D 2 150 ? 16.725 92.679 125.480 1.00 37.62 150 ARG D C 1
ATOM 10701 O O . ARG D 2 150 ? 16.830 93.905 125.574 1.00 37.71 150 ARG D O 1
ATOM 10709 N N . THR D 2 151 ? 17.702 91.835 125.807 1.00 37.74 151 THR D N 1
ATOM 10710 C CA . THR D 2 151 ? 19.040 92.294 126.176 1.00 37.76 151 THR D CA 1
ATOM 10711 C C . THR D 2 151 ? 19.658 93.055 124.999 1.00 37.85 151 THR D C 1
ATOM 10712 O O . THR D 2 151 ? 19.403 92.703 123.845 1.00 37.96 151 THR D O 1
ATOM 10716 N N . PRO D 2 152 ? 20.459 94.104 125.281 1.00 37.96 152 PRO D N 1
ATOM 10717 C CA . PRO D 2 152 ? 21.132 94.836 124.197 1.00 38.01 152 PRO D CA 1
ATOM 10718 C C . PRO D 2 152 ? 22.057 93.927 123.386 1.00 38.07 152 PRO D C 1
ATOM 10719 O O . PRO D 2 152 ? 22.077 94.002 122.152 1.00 38.18 152 PRO D O 1
ATOM 10723 N N . GLU D 2 153 ? 22.796 93.069 124.089 1.00 37.90 153 GLU D N 1
ATOM 10724 C CA . GLU D 2 153 ? 23.655 92.064 123.479 1.00 37.73 153 GLU D CA 1
ATOM 10725 C C . GLU D 2 153 ? 22.823 90.856 123.080 1.00 37.26 153 GLU D C 1
ATOM 10726 O O . GLU D 2 153 ? 21.820 90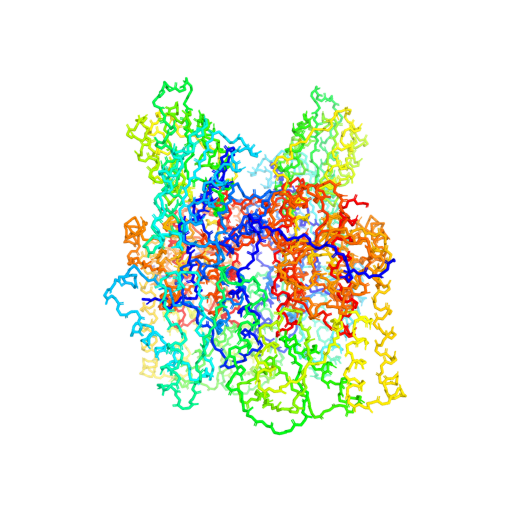.545 123.730 1.00 37.13 153 GLU D O 1
ATOM 10732 N N . VAL D 2 154 ? 23.241 90.180 122.013 1.00 36.72 154 VAL D N 1
ATOM 10733 C CA . VAL D 2 154 ? 22.626 88.913 121.616 1.00 36.21 154 VAL D CA 1
ATOM 10734 C C . VAL D 2 154 ? 22.912 87.844 122.686 1.00 35.79 154 VAL D C 1
ATOM 10735 O O . VAL D 2 154 ? 24.066 87.510 122.958 1.00 35.71 154 VAL D O 1
ATOM 10739 N N . THR D 2 155 ? 21.843 87.360 123.313 1.00 35.17 155 THR D N 1
ATOM 10740 C CA . THR D 2 155 ? 21.920 86.334 124.340 1.00 34.79 155 THR D CA 1
ATOM 10741 C C . THR D 2 155 ? 20.894 85.249 124.050 1.00 34.73 155 THR D C 1
ATOM 10742 O O . THR D 2 155 ? 19.939 85.470 123.306 1.00 34.52 155 THR D O 1
ATOM 10746 N N . CYS D 2 156 ? 21.098 84.075 124.640 1.00 34.63 156 CYS D N 1
ATOM 10747 C CA . CYS D 2 156 ? 20.135 82.994 124.524 1.00 34.76 156 CYS D CA 1
ATOM 10748 C C . CYS D 2 156 ? 19.947 82.302 125.861 1.00 34.52 156 CYS D C 1
ATOM 10749 O O . CYS D 2 156 ? 20.758 82.469 126.773 1.00 34.90 156 CYS D O 1
ATOM 10752 N N . ASN D 2 157 ? 18.866 81.536 125.973 1.00 34.01 157 ASN D N 1
ATOM 10753 C CA . ASN D 2 157 ? 18.703 80.595 127.073 1.00 33.37 157 ASN D CA 1
ATOM 10754 C C . ASN D 2 157 ? 19.059 79.199 126.602 1.00 32.84 157 ASN D C 1
ATOM 10755 O O . ASN D 2 157 ? 18.817 78.856 125.443 1.00 32.38 157 ASN D O 1
ATOM 10760 N N . LEU D 2 158 ? 19.647 78.412 127.502 1.00 32.56 158 LEU D N 1
ATOM 10761 C CA . LEU D 2 158 ? 19.812 76.978 127.293 1.00 32.26 158 LEU D CA 1
ATOM 10762 C C . LEU D 2 158 ? 18.694 76.288 128.058 1.00 32.30 158 LEU D C 1
ATOM 10763 O O . LEU D 2 158 ? 18.487 76.562 129.244 1.00 32.36 158 LEU D O 1
ATOM 10768 N N . LEU D 2 159 ? 17.976 75.398 127.377 1.00 32.36 159 LEU D N 1
ATOM 10769 C CA . LEU D 2 159 ? 16.784 74.759 127.934 1.00 32.61 159 LEU D CA 1
ATOM 10770 C C . LEU D 2 159 ? 16.877 73.236 127.910 1.00 32.54 159 LEU D C 1
ATOM 10771 O O . LEU D 2 159 ? 17.301 72.656 126.908 1.00 32.85 159 LEU D O 1
ATOM 10776 N N . GLY D 2 160 ? 16.483 72.597 129.012 1.00 32.21 160 GLY D N 1
ATOM 10777 C CA . GLY D 2 160 ? 16.404 71.133 129.080 1.00 31.92 160 GLY D CA 1
ATOM 10778 C C . GLY D 2 160 ? 17.428 70.392 129.929 1.00 31.86 160 GLY D C 1
ATOM 10779 O O . GLY D 2 160 ? 17.253 69.207 130.210 1.00 31.66 160 GLY D O 1
ATOM 10780 N N . ALA D 2 161 ? 18.501 71.072 130.329 1.00 31.99 161 ALA D N 1
ATOM 10781 C CA . ALA D 2 161 ? 19.526 70.466 131.185 1.00 32.21 161 ALA D CA 1
ATOM 10782 C C . ALA D 2 161 ? 19.036 70.265 132.619 1.00 32.50 161 ALA D C 1
ATOM 10783 O O . ALA D 2 161 ? 18.524 71.189 133.241 1.00 32.25 161 ALA D O 1
ATOM 10785 N N . THR D 2 162 ? 19.218 69.055 133.146 1.00 32.90 162 THR D N 1
ATOM 10786 C CA . THR D 2 162 ? 18.689 68.696 134.463 1.00 33.02 162 THR D CA 1
ATOM 10787 C C . THR D 2 162 ? 19.749 68.029 135.347 1.00 33.36 162 THR D C 1
ATOM 10788 O O . THR D 2 162 ? 20.874 67.795 134.920 1.00 33.17 162 THR D O 1
ATOM 10792 N N . ALA D 2 163 ? 19.371 67.739 136.590 1.00 33.71 163 ALA D N 1
ATOM 10793 C CA . ALA D 2 163 ? 20.095 66.792 137.428 1.00 33.80 163 ALA D CA 1
ATOM 10794 C C . ALA D 2 163 ? 19.846 65.385 136.865 1.00 33.96 163 ALA D C 1
ATOM 10795 O O . ALA D 2 163 ? 18.828 65.154 136.204 1.00 34.30 163 ALA D O 1
ATOM 10797 N N . LEU D 2 164 ? 20.769 64.458 137.112 1.00 34.07 164 LEU D N 1
ATOM 10798 C CA . LEU D 2 164 ? 20.692 63.093 136.551 1.00 34.42 164 LEU D CA 1
ATOM 10799 C C . LEU D 2 164 ? 20.513 63.061 135.028 1.00 33.85 164 LEU D C 1
ATOM 10800 O O . LEU D 2 164 ? 19.815 62.195 134.500 1.00 34.39 164 LEU D O 1
ATOM 10805 N N . GLY D 2 165 ? 21.120 64.007 134.325 1.00 33.23 165 GLY D N 1
ATOM 10806 C CA . GLY D 2 165 ? 21.072 64.004 132.876 1.00 32.60 165 GLY D CA 1
ATOM 10807 C C . GLY D 2 165 ? 22.386 63.487 132.346 1.00 32.30 165 GLY D C 1
ATOM 10808 O O . GLY D 2 165 ? 23.447 63.817 132.887 1.00 32.52 165 GLY D O 1
ATOM 10809 N N . PHE D 2 166 ? 22.315 62.679 131.290 1.00 32.15 166 PHE D N 1
ATOM 10810 C CA . PHE D 2 166 ? 23.502 62.085 130.664 1.00 31.44 166 PHE D CA 1
ATOM 10811 C C . PHE D 2 166 ? 24.398 63.132 129.985 1.00 31.35 166 PHE D C 1
ATOM 10812 O O . PHE D 2 166 ? 24.080 63.650 128.901 1.00 31.12 166 PHE D O 1
ATOM 10820 N N . ARG D 2 167 ? 25.516 63.428 130.648 1.00 31.12 167 ARG D N 1
ATOM 10821 C CA . ARG D 2 167 ? 26.511 64.431 130.208 1.00 30.82 167 ARG D CA 1
ATOM 10822 C C . ARG D 2 167 ? 25.977 65.862 130.079 1.00 31.10 167 ARG D C 1
ATOM 10823 O O . ARG D 2 167 ? 26.505 66.675 129.300 1.00 30.90 167 ARG D O 1
ATOM 10831 N N . HIS D 2 168 ? 24.936 66.166 130.856 1.00 31.17 168 HIS D N 1
ATOM 10832 C CA . HIS D 2 168 ? 24.319 67.487 130.861 1.00 31.02 168 HIS D CA 1
ATOM 10833 C C . HIS D 2 168 ? 25.320 68.535 131.329 1.00 31.02 168 HIS D C 1
ATOM 10834 O O . HIS D 2 168 ? 25.458 69.590 130.699 1.00 31.11 168 HIS D O 1
ATOM 10841 N N . ARG D 2 169 ? 26.036 68.230 132.413 1.00 31.19 169 ARG D N 1
ATOM 10842 C CA . ARG D 2 169 ? 27.055 69.137 132.976 1.00 31.18 169 ARG D CA 1
ATOM 10843 C C . ARG D 2 169 ? 28.020 69.658 131.905 1.00 31.17 169 ARG D C 1
ATOM 10844 O O . ARG D 2 169 ? 28.206 70.868 131.758 1.00 31.53 169 ARG D O 1
ATOM 10852 N N . ASP D 2 170 ? 28.609 68.738 131.150 1.00 31.19 170 ASP D N 1
ATOM 10853 C CA . ASP D 2 170 ? 29.653 69.086 130.189 1.00 30.98 170 ASP D CA 1
ATOM 10854 C C . ASP D 2 170 ? 29.101 69.539 128.850 1.00 30.73 170 ASP D C 1
ATOM 10855 O O . ASP D 2 170 ? 29.740 70.321 128.158 1.00 30.73 170 ASP D O 1
ATOM 10860 N N . ASP D 2 171 ? 27.921 69.040 128.486 1.00 30.63 171 ASP D N 1
ATOM 10861 C CA . ASP D 2 171 ? 27.212 69.533 127.307 1.00 30.73 171 ASP D CA 1
ATOM 10862 C C . ASP D 2 171 ? 26.909 71.013 127.457 1.00 30.83 171 ASP D C 1
ATOM 10863 O O . ASP D 2 171 ? 27.129 71.784 126.518 1.00 31.44 171 ASP D O 1
ATOM 10868 N N . VAL D 2 172 ? 26.426 71.407 128.640 1.00 30.83 172 VAL D N 1
ATOM 10869 C CA . VAL D 2 172 ? 26.163 72.819 128.956 1.00 30.77 172 VAL D CA 1
ATOM 10870 C C . VAL D 2 172 ? 27.416 73.662 128.735 1.00 31.22 172 VAL D C 1
ATOM 10871 O O . VAL D 2 172 ? 27.355 74.693 128.069 1.00 31.26 172 VAL D O 1
ATOM 10875 N N . ALA D 2 173 ? 28.541 73.199 129.285 1.00 31.36 173 ALA D N 1
ATOM 10876 C CA . ALA D 2 173 ? 29.838 73.866 129.157 1.00 31.41 173 ALA D CA 1
ATOM 10877 C C . ALA D 2 173 ? 30.302 73.948 127.715 1.00 31.49 173 ALA D C 1
ATOM 10878 O O . ALA D 2 173 ? 30.827 74.975 127.286 1.00 31.80 173 ALA D O 1
ATOM 10880 N N . GLU D 2 174 ? 30.115 72.865 126.969 1.00 31.81 174 GLU D N 1
ATOM 10881 C CA . GLU D 2 174 ? 30.563 72.816 125.581 1.00 32.18 174 GLU D CA 1
ATOM 10882 C C . GLU D 2 174 ? 29.686 73.688 124.656 1.00 32.30 174 GLU D C 1
ATOM 10883 O O . GLU D 2 174 ? 30.210 74.414 123.827 1.00 32.20 174 GLU D O 1
ATOM 10889 N N . VAL D 2 175 ? 28.365 73.624 124.814 1.00 32.95 175 VAL D N 1
ATOM 10890 C CA . VAL D 2 175 ? 27.443 74.466 124.029 1.00 33.39 175 VAL D CA 1
ATOM 10891 C C . VAL D 2 175 ? 27.676 75.958 124.300 1.00 33.56 175 VAL D C 1
ATOM 10892 O O . VAL D 2 175 ? 27.600 76.782 123.384 1.00 33.66 175 VAL D O 1
ATOM 10896 N N . THR D 2 176 ? 27.981 76.284 125.554 1.00 33.73 176 THR D N 1
ATOM 10897 C CA . THR D 2 176 ? 28.305 77.648 125.957 1.00 33.89 176 THR D CA 1
ATOM 10898 C C . THR D 2 176 ? 29.536 78.165 125.210 1.00 34.07 176 THR D C 1
ATOM 10899 O O . THR D 2 176 ? 29.544 79.309 124.747 1.00 34.13 176 THR D O 1
ATOM 10903 N N . LYS D 2 177 ? 30.560 77.315 125.092 1.00 34.25 177 LYS D N 1
ATOM 10904 C CA . LYS D 2 177 ? 31.789 77.648 124.360 1.00 34.40 177 LYS D CA 1
ATOM 10905 C C . LYS D 2 177 ? 31.512 77.901 122.886 1.00 34.18 177 LYS D C 1
ATOM 10906 O O . LYS D 2 177 ? 32.058 78.836 122.303 1.00 34.24 177 LYS D O 1
ATOM 10912 N N . LEU D 2 178 ? 30.670 77.053 122.295 1.00 34.24 178 LEU D N 1
ATOM 10913 C CA . LEU D 2 178 ? 30.256 77.183 120.897 1.00 34.23 178 LEU D CA 1
ATOM 10914 C C . LEU D 2 178 ? 29.585 78.519 120.620 1.00 33.88 178 LEU D C 1
ATOM 10915 O O . LEU D 2 178 ? 29.817 79.131 119.581 1.00 33.62 178 LEU D O 1
ATOM 10920 N N . LEU D 2 179 ? 28.741 78.949 121.552 1.00 33.82 179 LEU D N 1
ATOM 10921 C CA . LEU D 2 179 ? 27.984 80.181 121.408 1.00 33.64 179 LEU D CA 1
ATOM 10922 C C . LEU D 2 179 ? 28.866 81.400 121.643 1.00 33.97 179 LEU D C 1
ATOM 10923 O O . LEU D 2 179 ? 28.748 82.393 120.921 1.00 34.07 179 LEU D O 1
ATOM 10928 N N . ALA D 2 180 ? 29.755 81.316 122.637 1.00 34.18 180 ALA D N 1
ATOM 10929 C CA . ALA D 2 180 ? 30.673 82.416 122.963 1.00 34.35 180 ALA D CA 1
ATOM 10930 C C . ALA D 2 180 ? 31.591 82.744 121.789 1.00 34.65 180 ALA D C 1
ATOM 10931 O O . ALA D 2 180 ? 31.897 83.911 121.540 1.00 34.92 180 ALA D O 1
ATOM 10933 N N . THR D 2 181 ? 32.011 81.705 121.065 1.00 34.95 181 THR D N 1
ATOM 10934 C CA . THR D 2 181 ? 32.846 81.858 119.876 1.00 35.02 181 THR D CA 1
ATOM 10935 C C . THR D 2 181 ? 32.132 82.666 118.781 1.00 35.41 181 THR D C 1
ATOM 10936 O O . THR D 2 181 ? 32.761 83.477 118.091 1.00 35.30 181 THR D O 1
ATOM 10940 N N . MET D 2 182 ? 30.819 82.465 118.653 1.00 35.74 182 MET D N 1
ATOM 10941 C CA . MET D 2 182 ? 29.989 83.269 117.739 1.00 36.18 182 MET D CA 1
ATOM 10942 C C . MET D 2 182 ? 29.604 84.646 118.277 1.00 35.77 182 MET D C 1
ATOM 10943 O O . MET D 2 182 ? 28.993 85.444 117.562 1.00 35.89 182 MET D O 1
ATOM 10948 N N . GLY D 2 183 ? 29.958 84.922 119.530 1.00 35.58 183 GLY D N 1
ATOM 10949 C CA . GLY D 2 183 ? 29.654 86.212 120.157 1.00 35.19 183 GLY D CA 1
ATOM 10950 C C . GLY D 2 183 ? 28.298 86.243 120.840 1.00 34.80 183 GLY D C 1
ATOM 10951 O O . GLY D 2 183 ? 27.718 87.316 121.031 1.00 34.72 183 GLY D O 1
ATOM 10952 N N . ILE D 2 184 ? 27.809 85.061 121.211 1.00 34.34 184 ILE D N 1
ATOM 10953 C CA . ILE D 2 184 ? 26.504 84.888 121.853 1.00 33.97 184 ILE D CA 1
ATOM 10954 C C . ILE D 2 184 ? 26.696 84.392 123.282 1.00 34.04 184 ILE D C 1
ATOM 10955 O O . ILE D 2 184 ? 27.252 83.310 123.513 1.00 34.01 184 ILE D O 1
ATOM 10960 N N . LYS D 2 185 ? 26.234 85.196 124.235 1.00 33.92 185 LYS D N 1
ATOM 10961 C CA . LYS D 2 185 ? 26.345 84.871 125.650 1.00 33.74 185 LYS D CA 1
ATOM 10962 C C . LYS D 2 185 ? 25.064 84.230 126.150 1.00 33.47 185 LYS D C 1
ATOM 10963 O O . LYS D 2 185 ? 23.993 84.441 125.581 1.00 33.46 185 LYS D O 1
ATOM 10969 N N . VAL D 2 186 ? 25.177 83.442 127.213 1.00 33.16 186 VAL D N 1
ATOM 10970 C CA . VAL D 2 186 ? 24.007 82.813 127.812 1.00 32.75 186 VAL D CA 1
ATOM 10971 C C . VAL D 2 186 ? 23.338 83.751 128.824 1.00 32.73 186 VAL D C 1
ATOM 10972 O O . VAL D 2 186 ? 23.993 84.315 129.707 1.00 32.70 186 VAL D O 1
ATOM 10976 N N . ASN D 2 187 ? 22.032 83.932 128.662 1.00 32.61 187 ASN D N 1
ATOM 10977 C CA . ASN D 2 187 ? 21.225 84.639 129.637 1.00 32.62 187 ASN D CA 1
ATOM 10978 C C . ASN D 2 187 ? 21.061 83.740 130.859 1.00 32.87 187 ASN D C 1
ATOM 10979 O O . ASN D 2 187 ? 21.687 83.964 131.900 1.00 32.69 187 ASN D O 1
ATOM 10984 N N . VAL D 2 188 ? 20.243 82.702 130.701 1.00 33.15 188 VAL D N 1
ATOM 10985 C CA . VAL D 2 188 ? 19.929 81.769 131.771 1.00 33.30 188 VAL D CA 1
ATOM 10986 C C . VAL D 2 188 ? 20.015 80.343 131.230 1.00 33.73 188 VAL D C 1
ATOM 10987 O O . VAL D 2 188 ? 19.468 80.040 130.161 1.00 33.80 188 VAL D O 1
ATOM 10991 N N . CYS D 2 189 ? 20.729 79.484 131.956 1.00 33.90 189 CYS D N 1
ATOM 10992 C CA . CYS D 2 189 ? 20.685 78.050 131.712 1.00 33.87 189 CYS D CA 1
ATOM 10993 C C . CYS D 2 189 ? 19.694 77.414 132.684 1.00 33.62 189 CYS D C 1
ATOM 10994 O O . CYS D 2 189 ? 19.829 77.547 133.903 1.00 33.64 189 CYS D O 1
ATOM 10997 N N . ALA D 2 190 ? 18.699 76.727 132.137 1.00 33.32 190 ALA D N 1
ATOM 10998 C CA . ALA D 2 190 ? 17.603 76.202 132.939 1.00 33.26 190 ALA D CA 1
ATOM 10999 C C . ALA D 2 190 ? 17.121 74.865 132.386 1.00 33.34 190 ALA D C 1
ATOM 11000 O O . ALA D 2 190 ? 17.152 74.651 131.175 1.00 33.43 190 ALA D O 1
ATOM 11002 N N . PRO D 2 191 ? 16.670 73.957 133.267 1.00 33.38 191 PRO D N 1
ATOM 11003 C CA . PRO D 2 191 ? 16.621 74.051 134.734 1.00 33.43 191 PRO D CA 1
ATOM 11004 C C . PRO D 2 191 ? 17.979 74.062 135.452 1.00 33.49 191 PRO D C 1
ATOM 11005 O O . PRO D 2 191 ? 18.079 74.662 136.518 1.00 33.52 191 PRO D O 1
ATOM 11009 N N . LEU D 2 192 ? 19.000 73.411 134.888 1.00 33.58 192 LEU D N 1
ATOM 11010 C CA . LEU D 2 192 ? 20.273 73.201 135.594 1.00 33.59 192 LEU D CA 1
ATOM 11011 C C . LEU D 2 192 ? 21.017 74.489 135.932 1.00 33.61 192 LEU D C 1
ATOM 11012 O O . LEU D 2 192 ? 21.436 75.227 135.044 1.00 33.48 192 LEU D O 1
ATOM 11017 N N . GLY D 2 193 ? 21.165 74.740 137.232 1.00 33.79 193 GLY D N 1
ATOM 11018 C CA . GLY D 2 193 ? 21.852 75.922 137.751 1.00 33.75 193 GLY D CA 1
ATOM 11019 C C . GLY D 2 193 ? 20.970 77.145 137.984 1.00 33.76 193 GLY D C 1
ATOM 11020 O O . GLY D 2 193 ? 21.424 78.138 138.554 1.00 33.54 193 GLY D O 1
ATOM 11021 N N . ALA D 2 194 ? 19.714 77.069 137.543 1.00 33.84 194 ALA D N 1
ATOM 11022 C CA . ALA D 2 194 ? 18.784 78.204 137.585 1.00 33.87 194 ALA D CA 1
ATOM 11023 C C . ALA D 2 194 ? 18.031 78.290 138.906 1.00 33.91 194 ALA D C 1
ATOM 11024 O O . ALA D 2 194 ? 17.766 77.269 139.536 1.00 33.68 194 ALA D O 1
ATOM 11026 N N . SER D 2 195 ? 17.708 79.518 139.324 1.00 33.92 195 SER D N 1
ATOM 11027 C CA . SER D 2 195 ? 16.842 79.754 140.482 1.00 33.79 195 SER D CA 1
ATOM 11028 C C . SER D 2 195 ? 15.474 80.214 139.981 1.00 33.57 195 SER D C 1
ATOM 11029 O O . SER D 2 195 ? 15.360 80.632 138.827 1.00 34.01 195 SER D O 1
ATOM 11032 N N . PRO D 2 196 ? 14.428 80.142 140.830 1.00 33.22 196 PRO D N 1
ATOM 11033 C CA . PRO D 2 196 ? 13.140 80.656 140.355 1.00 33.24 196 PRO D CA 1
ATOM 11034 C C . PRO D 2 196 ? 13.237 82.090 139.812 1.00 33.27 196 PRO D C 1
ATOM 11035 O O . PRO D 2 196 ? 12.600 82.406 138.808 1.00 33.49 196 PRO D O 1
ATOM 11039 N N . ASP D 2 197 ? 14.046 82.933 140.454 1.00 33.22 197 ASP D N 1
ATOM 11040 C CA . ASP D 2 197 ? 14.274 84.301 139.983 1.00 33.34 197 ASP D CA 1
ATOM 11041 C C . ASP D 2 197 ? 14.914 84.370 138.587 1.00 33.48 197 ASP D C 1
ATOM 11042 O O . ASP D 2 197 ? 14.578 85.257 137.806 1.00 33.64 197 ASP D O 1
ATOM 11047 N N . ASP D 2 198 ? 15.818 83.440 138.275 1.00 33.71 198 ASP D N 1
ATOM 11048 C CA . ASP D 2 198 ? 16.401 83.339 136.927 1.00 33.87 198 ASP D CA 1
ATOM 11049 C C . ASP D 2 198 ? 15.329 83.067 135.863 1.00 33.99 198 ASP D C 1
ATOM 11050 O O . ASP D 2 198 ? 15.409 83.584 134.750 1.00 34.27 198 ASP D O 1
ATOM 11055 N N . LEU D 2 199 ? 14.341 82.244 136.214 1.00 34.12 199 LEU D N 1
ATOM 11056 C CA . LEU D 2 199 ? 13.222 81.900 135.329 1.00 34.08 199 LEU D CA 1
ATOM 11057 C C . LEU D 2 199 ? 12.318 83.096 135.019 1.00 34.28 199 LEU D C 1
ATOM 11058 O O . LEU D 2 199 ? 11.675 83.145 133.966 1.00 34.47 199 LEU D O 1
ATOM 11063 N N . ARG D 2 200 ? 12.269 84.056 135.941 1.00 34.14 200 ARG D N 1
ATOM 11064 C CA . ARG D 2 200 ? 11.484 85.269 135.747 1.00 34.01 200 ARG D CA 1
ATOM 11065 C C . ARG D 2 200 ? 12.103 86.129 134.647 1.00 34.20 200 ARG D C 1
ATOM 11066 O O . ARG D 2 200 ? 11.388 86.799 133.897 1.00 33.95 200 ARG D O 1
ATOM 11074 N N . LYS D 2 201 ? 13.432 86.084 134.540 1.00 34.28 201 LYS D N 1
ATOM 11075 C CA . LYS D 2 201 ? 14.136 86.868 133.521 1.00 34.13 201 LYS D CA 1
ATOM 11076 C C . LYS D 2 201 ? 14.558 86.050 132.289 1.00 33.49 201 LYS D C 1
ATOM 11077 O O . LYS D 2 201 ? 15.578 86.337 131.659 1.00 33.33 201 LYS D O 1
ATOM 11083 N N . LEU D 2 202 ? 13.747 85.049 131.943 1.00 32.96 202 LEU D N 1
ATOM 11084 C CA . LEU D 2 202 ? 13.961 84.265 130.719 1.00 32.52 202 LEU D CA 1
ATOM 11085 C C . LEU D 2 202 ? 13.634 85.082 129.464 1.00 32.12 202 LEU D C 1
ATOM 11086 O O . LEU D 2 202 ? 14.257 84.901 128.416 1.00 32.02 202 LEU D O 1
ATOM 11091 N N . GLY D 2 203 ? 12.667 85.992 129.586 1.00 31.75 203 GLY D N 1
ATOM 11092 C CA . GLY D 2 203 ? 12.144 86.733 128.437 1.00 31.21 203 GLY D CA 1
ATOM 11093 C C . GLY D 2 203 ? 13.170 87.601 127.685 1.00 30.98 203 GLY D C 1
ATOM 11094 O O . GLY D 2 203 ? 13.080 87.790 126.428 1.00 31.08 203 GLY D O 1
ATOM 11095 N N . GLN D 2 204 ? 14.151 88.123 128.429 1.00 30.93 204 GLN D N 1
ATOM 11096 C CA . GLN D 2 204 ? 15.136 89.049 127.841 1.00 31.02 204 GLN D CA 1
ATOM 11097 C C . GLN D 2 204 ? 16.137 88.426 126.852 1.00 31.34 204 GLN D C 1
ATOM 11098 O O . GLN D 2 204 ? 16.839 89.151 126.136 1.00 31.57 204 GLN D O 1
ATOM 11104 N N . ALA D 2 205 ? 16.196 87.095 126.810 1.00 31.42 205 ALA D N 1
ATOM 11105 C CA . ALA D 2 205 ? 17.034 86.394 125.833 1.00 31.61 205 ALA D CA 1
ATOM 11106 C C . ALA D 2 205 ? 16.402 86.481 124.447 1.00 31.62 205 ALA D C 1
ATOM 11107 O O . ALA D 2 205 ? 15.160 86.333 124.306 1.00 31.66 205 ALA D O 1
ATOM 11109 N N . HIS D 2 206 ? 17.260 86.707 123.435 1.00 31.85 206 HIS D N 1
ATOM 11110 C CA . HIS D 2 206 ? 16.821 86.784 122.040 1.00 31.88 206 HIS D CA 1
ATOM 11111 C C . HIS D 2 206 ? 16.206 85.469 121.548 1.00 31.92 206 HIS D C 1
ATOM 11112 O O . HIS D 2 206 ? 15.183 85.476 120.868 1.00 31.93 206 HIS D O 1
ATOM 11119 N N . PHE D 2 207 ? 16.836 84.346 121.888 1.00 31.98 207 PHE D N 1
ATOM 11120 C CA . PHE D 2 207 ? 16.340 83.036 121.466 1.00 32.02 207 PHE D CA 1
ATOM 11121 C C . PHE D 2 207 ? 16.643 81.937 122.479 1.00 32.33 207 PHE D C 1
ATOM 11122 O O . PHE D 2 207 ? 17.293 82.174 123.501 1.00 32.43 207 PHE D O 1
ATOM 11130 N N . ASN D 2 208 ? 16.162 80.731 122.184 1.00 32.47 208 ASN D N 1
ATOM 11131 C CA . ASN D 2 208 ? 16.373 79.577 123.048 1.00 32.50 208 ASN D CA 1
ATOM 11132 C C . ASN D 2 208 ? 17.128 78.462 122.351 1.00 32.44 208 ASN D C 1
ATOM 11133 O O . ASN D 2 208 ? 16.847 78.143 121.197 1.00 32.61 208 ASN D O 1
ATOM 11138 N N . VAL D 2 209 ? 18.097 77.886 123.054 1.00 32.50 209 VAL D N 1
ATOM 11139 C CA . VAL D 2 209 ? 18.764 76.674 122.590 1.00 32.40 209 VAL D CA 1
ATOM 11140 C C . VAL D 2 209 ? 18.137 75.473 123.298 1.00 32.54 209 VAL D C 1
ATOM 11141 O O . VAL D 2 209 ? 18.322 75.288 124.507 1.00 32.52 209 VAL D O 1
ATOM 11145 N N . LEU D 2 210 ? 17.370 74.687 122.541 1.00 32.59 210 LEU D N 1
ATOM 11146 C CA . LEU D 2 210 ? 16.776 73.456 123.050 1.00 32.70 210 LEU D CA 1
ATOM 11147 C C . LEU D 2 210 ? 17.848 72.383 123.034 1.00 33.02 210 LEU D C 1
ATOM 11148 O O . LEU D 2 210 ? 18.142 71.790 121.984 1.00 32.66 210 LEU D O 1
ATOM 11153 N N . MET D 2 211 ? 18.436 72.155 124.206 1.00 33.45 211 MET D N 1
ATOM 11154 C CA . MET D 2 211 ? 19.516 71.204 124.366 1.00 34.43 211 MET D CA 1
ATOM 11155 C C . MET D 2 211 ? 18.990 69.778 124.327 1.00 33.91 211 MET D C 1
ATOM 11156 O O . MET D 2 211 ? 19.573 68.912 123.663 1.00 33.92 211 MET D O 1
ATOM 11161 N N . TYR D 2 212 ? 17.884 69.547 125.037 1.00 33.60 212 TYR D N 1
ATOM 11162 C CA . TYR D 2 212 ? 17.292 68.218 125.166 1.00 33.03 212 TYR D CA 1
ATOM 11163 C C . TYR D 2 212 ? 15.783 68.308 125.042 1.00 33.07 212 TYR D C 1
ATOM 11164 O O . TYR D 2 212 ? 15.112 68.755 125.977 1.00 33.25 212 TYR D O 1
ATOM 11173 N N . PRO D 2 213 ? 15.248 67.913 123.875 1.00 33.09 213 PRO D N 1
ATOM 11174 C CA . PRO D 2 213 ? 13.816 67.875 123.629 1.00 33.16 213 PRO D CA 1
ATOM 11175 C C . PRO D 2 213 ? 13.004 67.115 124.684 1.00 33.40 213 PRO D C 1
ATOM 11176 O O . PRO D 2 213 ? 11.923 67.562 125.040 1.00 33.37 213 PRO D O 1
ATOM 11180 N N . GLU D 2 214 ? 13.512 65.998 125.201 1.00 34.01 214 GLU D N 1
ATOM 11181 C CA . GLU D 2 214 ? 12.716 65.210 126.157 1.00 34.47 214 GLU D CA 1
ATOM 11182 C C . GLU D 2 214 ? 12.454 65.918 127.489 1.00 34.63 214 GLU D C 1
ATOM 11183 O O . GLU D 2 214 ? 11.461 65.630 128.163 1.00 34.46 214 GLU D O 1
ATOM 11189 N N . THR D 2 215 ? 13.320 66.871 127.836 1.00 34.98 215 THR D N 1
ATOM 11190 C CA . THR D 2 215 ? 13.218 67.583 129.115 1.00 35.19 215 THR D CA 1
ATOM 11191 C C . THR D 2 215 ? 13.011 69.096 128.987 1.00 35.38 215 THR D C 1
ATOM 11192 O O . THR D 2 215 ? 12.910 69.797 129.998 1.00 35.43 215 THR D O 1
ATOM 11196 N N . GLY D 2 216 ? 12.918 69.599 127.756 1.00 35.17 216 GLY D N 1
ATOM 11197 C CA . GLY D 2 216 ? 12.781 71.035 127.548 1.00 35.52 216 GLY D CA 1
ATOM 11198 C C . GLY D 2 216 ? 11.851 71.496 126.436 1.00 35.64 216 GLY D C 1
ATOM 11199 O O . GLY D 2 216 ? 11.636 72.693 126.285 1.00 35.59 216 GLY D O 1
ATOM 11200 N N . GLU D 2 217 ? 11.308 70.551 125.668 1.00 35.86 217 GLU D N 1
ATOM 11201 C CA . GLU D 2 217 ? 10.469 70.837 124.497 1.00 36.45 217 GLU D CA 1
ATOM 11202 C C . GLU D 2 217 ? 9.209 71.662 124.811 1.00 36.60 217 GLU D C 1
ATOM 11203 O O . GLU D 2 217 ? 8.827 72.534 124.033 1.00 36.58 217 GLU D O 1
ATOM 11209 N N . SER D 2 218 ? 8.564 71.381 125.940 1.00 36.78 218 SER D N 1
ATOM 11210 C CA . SER D 2 218 ? 7.330 72.084 126.301 1.00 37.29 218 SER D CA 1
ATOM 11211 C C . SER D 2 218 ? 7.584 73.533 126.717 1.00 37.15 218 SER D C 1
ATOM 11212 O O . SER D 2 218 ? 6.860 74.438 126.305 1.00 37.32 218 SER D O 1
ATOM 11215 N N . ALA D 2 219 ? 8.622 73.742 127.521 1.00 37.18 219 ALA D N 1
ATOM 11216 C CA . ALA D 2 219 ? 9.027 75.082 127.923 1.00 37.31 219 ALA D CA 1
ATOM 11217 C C . ALA D 2 219 ? 9.555 75.903 126.746 1.00 37.43 219 ALA D C 1
ATOM 11218 O O . ALA D 2 219 ? 9.447 77.128 126.750 1.00 37.18 219 ALA D O 1
ATOM 11220 N N . ALA D 2 220 ? 10.133 75.228 125.752 1.00 37.58 220 ALA D N 1
ATOM 11221 C CA . ALA D 2 220 ? 10.617 75.898 124.550 1.00 37.85 220 ALA D CA 1
ATOM 11222 C C . ALA D 2 220 ? 9.450 76.414 123.709 1.00 38.11 220 ALA D C 1
ATOM 11223 O O . ALA D 2 220 ? 9.511 77.514 123.160 1.00 37.84 220 ALA D O 1
ATOM 11225 N N . ARG D 2 221 ? 8.395 75.604 123.623 1.00 38.57 221 ARG D N 1
ATOM 11226 C CA . ARG D 2 221 ? 7.200 75.932 122.860 1.00 39.01 221 ARG D CA 1
ATOM 11227 C C . ARG D 2 221 ? 6.386 77.024 123.537 1.00 39.19 221 ARG D C 1
ATOM 11228 O O . ARG D 2 221 ? 5.795 77.868 122.859 1.00 39.34 221 ARG D O 1
ATOM 11236 N N . HIS D 2 222 ? 6.354 77.006 124.869 1.00 39.35 222 HIS D N 1
ATOM 11237 C CA . HIS D 2 222 ? 5.692 78.062 125.631 1.00 39.46 222 HIS D CA 1
ATOM 11238 C C . HIS D 2 222 ? 6.395 79.401 125.426 1.00 39.39 222 HIS D C 1
ATOM 11239 O O . HIS D 2 222 ? 5.747 80.408 125.144 1.00 39.51 222 HIS D O 1
ATOM 11246 N N . LEU D 2 223 ? 7.721 79.397 125.554 1.00 39.28 223 LEU D N 1
ATOM 11247 C CA . LEU D 2 223 ? 8.533 80.608 125.410 1.00 39.34 223 LEU D CA 1
ATOM 11248 C C . LEU D 2 223 ? 8.528 81.185 123.989 1.00 39.44 223 LEU D C 1
ATOM 11249 O O . LEU D 2 223 ? 8.878 82.351 123.789 1.00 39.32 223 LEU D O 1
ATOM 11254 N N . GLU D 2 224 ? 8.151 80.362 123.009 1.00 39.64 224 GLU D N 1
ATOM 11255 C CA . GLU D 2 224 ? 8.002 80.835 121.640 1.00 39.99 224 GLU D CA 1
ATOM 11256 C C . GLU D 2 224 ? 6.700 81.627 121.503 1.00 40.00 224 GLU D C 1
ATOM 11257 O O . GLU D 2 224 ? 6.652 82.650 120.817 1.00 39.94 224 GLU D O 1
ATOM 11263 N N . ARG D 2 225 ? 5.655 81.147 122.173 1.00 40.12 225 ARG D N 1
ATOM 11264 C CA . ARG D 2 225 ? 4.379 81.851 122.240 1.00 40.44 225 ARG D CA 1
ATOM 11265 C C . ARG D 2 225 ? 4.467 83.074 123.158 1.00 39.98 225 ARG D C 1
ATOM 11266 O O . ARG D 2 225 ? 4.181 84.191 122.738 1.00 39.95 225 ARG D O 1
ATOM 11274 N N . ALA D 2 226 ? 4.887 82.851 124.401 1.00 39.70 226 ALA D N 1
ATOM 11275 C CA . ALA D 2 226 ? 4.898 83.889 125.435 1.00 39.21 226 ALA D CA 1
ATOM 11276 C C . ALA D 2 226 ? 5.969 84.961 125.233 1.00 38.80 226 ALA D C 1
ATOM 11277 O O . ALA D 2 226 ? 5.689 86.155 125.400 1.00 38.86 226 ALA D O 1
ATOM 11279 N N . CYS D 2 227 ? 7.188 84.531 124.875 1.00 38.26 227 CYS D N 1
ATOM 11280 C CA . CYS D 2 227 ? 8.334 85.442 124.803 1.00 37.82 227 CYS D CA 1
ATOM 11281 C C . CYS D 2 227 ? 8.912 85.612 123.391 1.00 37.55 227 CYS D C 1
ATOM 11282 O O . CYS D 2 227 ? 10.031 86.254 123.214 1.00 37.76 227 CYS D O 1
ATOM 11285 N N . LYS D 2 228 ? 8.135 85.127 122.402 1.00 37.08 228 LYS D N 1
ATOM 11286 C CA . LYS D 2 228 ? 8.444 85.285 120.969 1.00 36.57 228 LYS D CA 1
ATOM 11287 C C . LYS D 2 228 ? 9.842 84.792 120.579 1.00 35.80 228 LYS D C 1
ATOM 11288 O O . LYS D 2 228 ? 10.386 85.179 119.544 1.00 35.87 228 LYS D O 1
ATOM 11294 N N . GLN D 2 229 ? 10.409 83.927 121.412 1.00 35.25 229 GLN D N 1
ATOM 11295 C CA . GLN D 2 229 ? 11.758 83.402 121.198 1.00 34.33 229 GLN D CA 1
ATOM 11296 C C . GLN D 2 229 ? 11.730 82.127 120.367 1.00 34.01 229 GLN D C 1
ATOM 11297 O O . GLN D 2 229 ? 11.068 81.159 120.746 1.00 33.67 229 GLN D O 1
ATOM 11303 N N . PRO D 2 230 ? 12.439 82.127 119.218 1.00 33.78 230 PRO D N 1
ATOM 11304 C CA . PRO D 2 230 ? 12.589 80.898 118.452 1.00 33.44 230 PRO D CA 1
ATOM 11305 C C . PRO D 2 230 ? 13.485 79.964 119.226 1.00 33.18 230 PRO D C 1
ATOM 11306 O O . PRO D 2 230 ? 14.316 80.421 120.018 1.00 33.13 230 PRO D O 1
ATOM 11310 N N . PHE D 2 231 ? 13.306 78.667 119.015 1.00 32.73 231 PHE D N 1
ATOM 11311 C CA . PHE D 2 231 ? 14.206 77.698 119.592 1.00 32.21 231 PHE D CA 1
ATOM 11312 C C . PHE D 2 231 ? 14.820 76.808 118.517 1.00 31.81 231 PHE D C 1
ATOM 11313 O O . PHE D 2 231 ? 14.192 76.519 117.489 1.00 31.50 231 PHE D O 1
ATOM 11321 N N . THR D 2 232 ? 16.065 76.412 118.763 1.00 31.03 232 THR D N 1
ATOM 11322 C CA . THR D 2 232 ? 16.811 75.539 117.865 1.00 30.60 232 THR D CA 1
ATOM 11323 C C . THR D 2 232 ? 16.239 74.117 117.833 1.00 30.41 232 THR D C 1
ATOM 11324 O O . THR D 2 232 ? 15.846 73.564 118.858 1.00 29.66 232 THR D O 1
ATOM 11328 N N . LYS D 2 233 ? 16.192 73.551 116.632 1.00 30.61 233 LYS D N 1
ATOM 11329 C CA . LYS D 2 233 ? 15.609 72.237 116.405 1.00 30.92 233 LYS D CA 1
ATOM 11330 C C . LYS D 2 233 ? 16.695 71.184 116.231 1.00 30.77 233 LYS D C 1
ATOM 11331 O O . LYS D 2 233 ? 16.421 69.990 116.300 1.00 31.01 233 LYS D O 1
ATOM 11337 N N . ILE D 2 234 ? 17.924 71.642 116.005 1.00 30.61 234 ILE D N 1
ATOM 11338 C CA . ILE D 2 234 ? 19.072 70.759 115.826 1.00 30.30 234 ILE D CA 1
ATOM 11339 C C . ILE D 2 234 ? 19.868 70.638 117.125 1.00 30.24 234 ILE D C 1
ATOM 11340 O O . ILE D 2 234 ? 20.292 71.646 117.711 1.00 30.21 234 ILE D O 1
ATOM 11345 N N . VAL D 2 235 ? 20.041 69.398 117.575 1.00 29.67 235 VAL D N 1
ATOM 11346 C CA . VAL D 2 235 ? 20.849 69.104 118.750 1.00 29.63 235 VAL D CA 1
ATOM 11347 C C . VAL D 2 235 ? 22.294 68.829 118.319 1.00 29.59 235 VAL D C 1
ATOM 11348 O O . VAL D 2 235 ? 22.548 67.891 117.560 1.00 29.59 235 VAL D O 1
ATOM 11352 N N . PRO D 2 236 ? 23.233 69.681 118.768 1.00 29.64 236 PRO D N 1
ATOM 11353 C CA . PRO D 2 236 ? 24.645 69.619 118.367 1.00 29.70 236 PRO D CA 1
ATOM 11354 C C . PRO D 2 236 ? 25.454 68.445 118.946 1.00 29.82 236 PRO D C 1
ATOM 11355 O O . PRO D 2 236 ? 26.410 68.655 119.689 1.00 29.60 236 PRO D O 1
ATOM 11359 N N . ILE D 2 237 ? 25.070 67.226 118.584 1.00 30.11 237 ILE D N 1
ATOM 11360 C CA . ILE D 2 237 ? 25.850 66.031 118.891 1.00 30.79 237 ILE D CA 1
ATOM 11361 C C . ILE D 2 237 ? 26.324 65.464 117.559 1.00 30.59 237 ILE D C 1
ATOM 11362 O O . ILE D 2 237 ? 25.505 65.049 116.736 1.00 30.76 237 ILE D O 1
ATOM 11367 N N . GLY D 2 238 ? 27.642 65.469 117.355 1.00 30.43 238 GLY D N 1
ATOM 11368 C CA . GLY D 2 238 ? 28.251 65.125 116.070 1.00 30.56 238 GLY D CA 1
ATOM 11369 C C . GLY D 2 238 ? 28.826 66.350 115.375 1.00 30.86 238 GLY D C 1
ATOM 11370 O O . GLY D 2 238 ? 28.352 67.471 115.591 1.00 31.03 238 GLY D O 1
ATOM 11371 N N . VAL D 2 239 ? 29.843 66.151 114.537 1.00 30.58 239 VAL D N 1
ATOM 11372 C CA . VAL D 2 239 ? 30.448 67.275 113.813 1.00 30.73 239 VAL D CA 1
ATOM 11373 C C . VAL D 2 239 ? 29.433 67.943 112.877 1.00 30.79 239 VAL D C 1
ATOM 11374 O O . VAL D 2 239 ? 29.233 69.152 112.947 1.00 31.19 239 VAL D O 1
ATOM 11378 N N . GLY D 2 240 ? 28.778 67.142 112.038 1.00 30.82 240 GLY D N 1
ATOM 11379 C CA . GLY D 2 240 ? 27.778 67.635 111.089 1.00 30.87 240 GLY D CA 1
ATOM 11380 C C . GLY D 2 240 ? 26.585 68.324 111.732 1.00 30.87 240 GLY D C 1
ATOM 11381 O O . GLY D 2 240 ? 26.143 69.370 111.254 1.00 30.97 240 GLY D O 1
ATOM 11382 N N . ALA D 2 241 ? 26.069 67.737 112.813 1.00 30.81 241 ALA D N 1
ATOM 11383 C CA . ALA D 2 241 ? 24.949 68.315 113.563 1.00 30.89 241 ALA D CA 1
ATOM 11384 C C . ALA D 2 241 ? 25.326 69.601 114.299 1.00 31.00 241 ALA D C 1
ATOM 11385 O O . ALA D 2 241 ? 24.497 70.494 114.432 1.00 31.03 241 ALA D O 1
ATOM 11387 N N . THR D 2 242 ? 26.567 69.681 114.784 1.00 31.27 242 THR D N 1
ATOM 11388 C CA . THR D 2 242 ? 27.100 70.912 115.366 1.00 31.38 242 THR D CA 1
ATOM 11389 C C . THR D 2 242 ? 27.168 72.023 114.317 1.00 31.63 242 THR D C 1
ATOM 11390 O O . THR D 2 242 ? 26.713 73.132 114.573 1.00 31.90 242 THR D O 1
ATOM 11394 N N . ARG D 2 243 ? 27.704 71.718 113.133 1.00 31.88 243 ARG D N 1
ATOM 11395 C CA . ARG D 2 243 ? 27.759 72.693 112.034 1.00 31.69 243 ARG D CA 1
ATOM 11396 C C . ARG D 2 243 ? 26.360 73.133 111.587 1.00 31.99 243 ARG D C 1
ATOM 11397 O O . ARG D 2 243 ? 26.139 74.316 111.301 1.00 32.12 243 ARG D O 1
ATOM 11405 N N . ASP D 2 244 ? 25.417 72.189 111.543 1.00 32.29 244 ASP D N 1
ATOM 11406 C CA . ASP D 2 244 ? 24.017 72.507 111.225 1.00 32.28 244 ASP D CA 1
ATOM 11407 C C . ASP D 2 244 ? 23.376 73.361 112.315 1.00 31.94 244 ASP D C 1
ATOM 11408 O O . ASP D 2 244 ? 22.579 74.239 112.019 1.00 32.12 244 ASP D O 1
ATOM 11413 N N . PHE D 2 245 ? 23.727 73.083 113.570 1.00 31.63 245 PHE D N 1
ATOM 11414 C CA . PHE D 2 245 ? 23.269 73.859 114.724 1.00 31.43 245 PHE D CA 1
ATOM 11415 C C . PHE D 2 245 ? 23.767 75.301 114.654 1.00 31.63 245 PHE D C 1
ATOM 11416 O O . PHE D 2 245 ? 23.000 76.234 114.887 1.00 32.03 245 PHE D O 1
ATOM 11424 N N . LEU D 2 246 ? 25.046 75.473 114.334 1.00 31.69 246 LEU D N 1
ATOM 11425 C CA . LEU D 2 246 ? 25.647 76.798 114.234 1.00 32.23 246 LEU D CA 1
ATOM 11426 C C . LEU D 2 246 ? 25.059 77.636 113.096 1.00 32.33 246 LEU D C 1
ATOM 11427 O O . LEU D 2 246 ? 24.883 78.847 113.249 1.00 32.46 246 LEU D O 1
ATOM 11432 N N . ALA D 2 247 ? 24.759 76.983 111.971 1.00 32.56 247 ALA D N 1
ATOM 11433 C CA . ALA D 2 247 ? 24.122 77.629 110.817 1.00 32.69 247 ALA D CA 1
ATOM 11434 C C . ALA D 2 247 ? 22.677 77.981 111.133 1.00 32.97 247 ALA D C 1
ATOM 11435 O O . ALA D 2 247 ? 22.175 79.012 110.682 1.00 33.40 247 ALA D O 1
ATOM 11437 N N . GLU D 2 248 ? 22.017 77.123 111.911 1.00 33.40 248 GLU D N 1
ATOM 11438 C CA . GLU D 2 248 ? 20.656 77.377 112.390 1.00 33.65 248 GLU D CA 1
ATOM 11439 C C . GLU D 2 248 ? 20.616 78.615 113.279 1.00 33.60 248 GLU D C 1
ATOM 11440 O O . GLU D 2 248 ? 19.768 79.478 113.097 1.00 34.26 248 GLU D O 1
ATOM 11446 N N . VAL D 2 249 ? 21.541 78.682 114.235 1.00 33.81 249 VAL D N 1
ATOM 11447 C CA . VAL D 2 249 ? 21.709 79.827 115.136 1.00 33.75 249 VAL D CA 1
ATOM 11448 C C . VAL D 2 249 ? 22.069 81.092 114.354 1.00 34.09 249 VAL D C 1
ATOM 11449 O O . VAL D 2 249 ? 21.677 82.205 114.728 1.00 34.16 249 VAL D O 1
ATOM 11453 N N . SER D 2 250 ? 22.806 80.907 113.260 1.00 34.43 250 SER D N 1
ATOM 11454 C CA . SER D 2 250 ? 23.166 82.005 112.367 1.00 34.73 250 SER D CA 1
ATOM 11455 C C . SER D 2 250 ? 21.959 82.646 111.674 1.00 34.76 250 SER D C 1
ATOM 11456 O O . SER D 2 250 ? 21.949 83.853 111.459 1.00 34.46 250 SER D O 1
ATOM 11459 N N . LYS D 2 251 ? 20.957 81.839 111.324 1.00 35.01 251 LYS D N 1
ATOM 11460 C CA . LYS D 2 251 ? 19.750 82.348 110.660 1.00 35.37 251 LYS D CA 1
ATOM 11461 C C . LYS D 2 251 ? 18.867 83.119 111.648 1.00 35.32 251 LYS D C 1
ATOM 11462 O O . LYS D 2 251 ? 18.238 84.123 111.293 1.00 35.30 251 LYS D O 1
ATOM 11468 N N . ILE D 2 252 ? 18.837 82.634 112.887 1.00 35.38 252 ILE D N 1
ATOM 11469 C CA . ILE D 2 252 ? 18.034 83.223 113.958 1.00 35.12 252 ILE D CA 1
ATOM 11470 C C . ILE D 2 252 ? 18.534 84.625 114.337 1.00 35.22 252 ILE D C 1
ATOM 11471 O O . ILE D 2 252 ? 17.734 85.546 114.552 1.00 35.18 252 ILE D O 1
ATOM 11476 N N . THR D 2 253 ? 19.856 84.782 114.383 1.00 35.14 253 THR D N 1
ATOM 11477 C CA . THR D 2 253 ? 20.487 85.987 114.920 1.00 35.01 253 THR D CA 1
ATOM 11478 C C . THR D 2 253 ? 21.063 86.912 113.856 1.00 35.14 253 THR D C 1
ATOM 11479 O O . THR D 2 253 ? 21.278 88.094 114.119 1.00 35.51 253 THR D O 1
ATOM 11483 N N . GLY D 2 254 ? 21.328 86.379 112.665 1.00 35.19 254 GLY D N 1
ATOM 11484 C CA . GLY D 2 254 ? 21.980 87.150 111.604 1.00 35.13 254 GLY D CA 1
ATOM 11485 C C . GLY D 2 254 ? 23.498 87.138 111.703 1.00 35.25 254 GLY D C 1
ATOM 11486 O O . GLY D 2 254 ? 24.187 87.499 110.748 1.00 35.37 254 GLY D O 1
ATOM 11487 N N . LEU D 2 255 ? 24.011 86.715 112.860 1.00 35.37 255 LEU D N 1
ATOM 11488 C CA . LEU D 2 255 ? 25.450 86.615 113.124 1.00 35.35 255 LEU D CA 1
ATOM 11489 C C . LEU D 2 255 ? 26.111 85.506 112.305 1.00 35.28 255 LEU D C 1
ATOM 11490 O O . LEU D 2 255 ? 25.546 84.416 112.179 1.00 35.36 255 LEU D O 1
ATOM 11495 N N . PRO D 2 256 ? 27.314 85.777 111.754 1.00 35.17 256 PRO D N 1
ATOM 11496 C CA . PRO D 2 256 ? 28.053 84.764 110.999 1.00 35.18 256 PRO D CA 1
ATOM 11497 C C . PRO D 2 256 ? 28.601 83.668 111.914 1.00 35.28 256 PRO D C 1
ATOM 11498 O O . PRO D 2 256 ? 28.945 83.945 113.073 1.00 34.99 256 PRO D O 1
ATOM 11502 N N . VAL D 2 257 ? 28.678 82.440 111.400 1.00 35.31 257 VAL D N 1
ATOM 11503 C CA . VAL D 2 257 ? 29.223 81.343 112.190 1.00 35.34 257 VAL D CA 1
ATOM 11504 C C . VAL D 2 257 ? 30.742 81.488 112.245 1.00 35.40 257 VAL D C 1
ATOM 11505 O O . VAL D 2 257 ? 31.410 81.686 111.221 1.00 35.35 257 VAL D O 1
ATOM 11509 N N . VAL D 2 258 ? 31.255 81.465 113.470 1.00 35.38 258 VAL D N 1
ATOM 11510 C CA . VAL D 2 258 ? 32.677 81.516 113.753 1.00 35.23 258 VAL D CA 1
ATOM 11511 C C . VAL D 2 258 ? 32.938 80.263 114.568 1.00 35.44 258 VAL D C 1
ATOM 11512 O O . VAL D 2 258 ? 32.210 79.977 115.524 1.00 35.63 258 VAL D O 1
ATOM 11516 N N . THR D 2 259 ? 33.949 79.499 114.166 1.00 35.48 259 THR D N 1
ATOM 11517 C CA . THR D 2 259 ? 34.300 78.248 114.834 1.00 35.41 259 THR D CA 1
ATOM 11518 C C . THR D 2 259 ? 35.767 78.241 115.229 1.00 35.63 259 THR D C 1
ATOM 11519 O O . THR D 2 259 ? 36.618 78.805 114.536 1.00 36.04 259 THR D O 1
ATOM 11523 N N . ASP D 2 260 ? 36.053 77.607 116.356 1.00 35.65 260 ASP D N 1
ATOM 11524 C CA . ASP D 2 260 ? 37.416 77.330 116.751 1.00 35.55 260 ASP D CA 1
ATOM 11525 C C . ASP D 2 260 ? 37.563 75.814 116.669 1.00 35.00 260 ASP D C 1
ATOM 11526 O O . ASP D 2 260 ? 37.062 75.085 117.523 1.00 34.76 260 ASP D O 1
ATOM 11531 N N . GLU D 2 261 ? 38.238 75.357 115.619 1.00 34.44 261 GLU D N 1
ATOM 11532 C CA . GLU D 2 261 ? 38.383 73.936 115.330 1.00 33.84 261 GLU D CA 1
ATOM 11533 C C . GLU D 2 261 ? 39.825 73.463 115.538 1.00 33.14 261 GLU D C 1
ATOM 11534 O O . GLU D 2 261 ? 40.231 72.417 115.028 1.00 32.75 261 GLU D O 1
ATOM 11540 N N . SER D 2 262 ? 40.585 74.239 116.312 1.00 32.71 262 SER D N 1
ATOM 11541 C CA . SER D 2 262 ? 41.996 73.952 116.587 1.00 32.25 262 SER D CA 1
ATOM 11542 C C . SER D 2 262 ? 42.177 72.662 117.387 1.00 32.11 262 SER D C 1
ATOM 11543 O O . SER D 2 262 ? 43.288 72.149 117.513 1.00 32.14 262 SER D O 1
ATOM 11546 N N . THR D 2 263 ? 41.065 72.130 117.885 1.00 31.94 263 THR D N 1
ATOM 11547 C CA . THR D 2 263 ? 41.071 71.026 118.833 1.00 31.67 263 THR D CA 1
ATOM 11548 C C . THR D 2 263 ? 40.099 69.900 118.387 1.00 31.38 263 THR D C 1
ATOM 11549 O O . THR D 2 263 ? 39.902 68.904 119.092 1.00 31.28 263 THR D O 1
ATOM 11553 N N . LEU D 2 264 ? 39.519 70.075 117.193 1.00 30.82 264 LEU D N 1
ATOM 11554 C CA . LEU D 2 264 ? 38.597 69.118 116.574 1.00 29.99 264 LEU D CA 1
ATOM 11555 C C . LEU D 2 264 ? 39.422 68.052 115.866 1.00 29.48 264 LEU D C 1
ATOM 11556 O O . LEU D 2 264 ? 39.991 68.294 114.795 1.00 29.14 264 LEU D O 1
ATOM 11561 N N . ARG D 2 265 ? 39.484 66.871 116.464 1.00 28.88 265 ARG D N 1
ATOM 11562 C CA . ARG D 2 265 ? 40.397 65.833 115.991 1.00 28.51 265 ARG D CA 1
ATOM 11563 C C . ARG D 2 265 ? 39.702 64.588 115.421 1.00 28.25 265 ARG D C 1
ATOM 11564 O O . ARG D 2 265 ? 40.313 63.824 114.673 1.00 27.96 265 ARG D O 1
ATOM 11572 N N . GLN D 2 266 ? 38.425 64.408 115.764 1.00 27.88 266 GLN D N 1
ATOM 11573 C CA . GLN D 2 266 ? 37.606 63.313 115.253 1.00 27.95 266 GLN D CA 1
ATOM 11574 C C . GLN D 2 266 ? 37.624 63.158 113.708 1.00 27.86 266 GLN D C 1
ATOM 11575 O O . GLN D 2 266 ? 37.751 62.048 113.217 1.00 28.22 266 GLN D O 1
ATOM 11581 N N . PRO D 2 267 ? 37.482 64.259 112.939 1.00 27.94 267 PRO D N 1
ATOM 11582 C CA . PRO D 2 267 ? 37.524 64.051 111.479 1.00 28.04 267 PRO D CA 1
ATOM 11583 C C . PRO D 2 267 ? 38.819 63.396 110.976 1.00 28.25 267 PRO D C 1
ATOM 11584 O O . PRO D 2 267 ? 38.761 62.473 110.155 1.00 28.24 267 PRO D O 1
ATOM 11588 N N . TRP D 2 268 ? 39.965 63.857 111.471 1.00 28.29 268 TRP D N 1
ATOM 11589 C CA . TRP D 2 268 ? 41.248 63.276 111.080 1.00 28.44 268 TRP D CA 1
ATOM 11590 C C . TRP D 2 268 ? 41.445 61.858 111.619 1.00 28.72 268 TRP D C 1
ATOM 11591 O O . TRP D 2 268 ? 41.938 60.990 110.892 1.00 29.12 268 TRP D O 1
ATOM 11602 N N . TRP D 2 269 ? 41.068 61.633 112.879 1.00 28.37 269 TRP D N 1
ATOM 11603 C CA . TRP D 2 269 ? 41.059 60.291 113.462 1.00 28.31 269 TRP D CA 1
ATOM 11604 C C . TRP D 2 269 ? 40.278 59.304 112.595 1.00 28.38 269 TRP D C 1
ATOM 11605 O O . TRP D 2 269 ? 40.760 58.204 112.301 1.00 28.45 269 TRP D O 1
ATOM 11616 N N . SER D 2 270 ? 39.087 59.718 112.175 1.00 27.77 270 SER D N 1
ATOM 11617 C CA . SER D 2 270 ? 38.216 58.901 111.349 1.00 27.87 270 SER D CA 1
ATOM 11618 C C . SER D 2 270 ? 38.748 58.726 109.913 1.00 27.93 270 SER D C 1
ATOM 11619 O O . SER D 2 270 ? 38.535 57.684 109.294 1.00 27.99 270 SER D O 1
ATOM 11622 N N . ALA D 2 271 ? 39.438 59.748 109.404 1.00 27.98 271 ALA D N 1
ATOM 11623 C CA . ALA D 2 271 ? 39.978 59.745 108.050 1.00 28.25 271 ALA D CA 1
ATOM 11624 C C . ALA D 2 271 ? 41.286 58.969 107.964 1.00 28.56 271 ALA D C 1
ATOM 11625 O O . ALA D 2 271 ? 41.602 58.397 106.915 1.00 28.48 271 ALA D O 1
ATOM 11627 N N . SER D 2 272 ? 42.038 58.954 109.065 1.00 28.48 272 SER D N 1
ATOM 11628 C CA . SER D 2 272 ? 43.328 58.273 109.119 1.00 28.41 272 SER D CA 1
ATOM 11629 C C . SER D 2 272 ? 43.187 56.791 108.765 1.00 28.22 272 SER D C 1
ATOM 11630 O O . SER D 2 272 ? 42.131 56.187 108.948 1.00 28.03 272 SER D O 1
ATOM 11633 N N . VAL D 2 273 ? 44.276 56.222 108.278 1.00 28.25 273 VAL D N 1
ATOM 11634 C CA . VAL D 2 273 ? 44.321 54.841 107.815 1.00 29.00 273 VAL D CA 1
ATOM 11635 C C . VAL D 2 273 ? 44.044 53.799 108.927 1.00 29.41 273 VAL D C 1
ATOM 11636 O O . VAL D 2 273 ? 43.538 52.711 108.646 1.00 29.81 273 VAL D O 1
ATOM 11640 N N . ASP D 2 274 ? 44.344 54.145 110.181 1.00 29.61 274 ASP D N 1
ATOM 11641 C CA . ASP D 2 274 ? 43.998 53.306 111.333 1.00 30.36 274 ASP D CA 1
ATOM 11642 C C . ASP D 2 274 ? 42.500 52.961 111.368 1.00 30.60 274 ASP D C 1
ATOM 11643 O O . ASP D 2 274 ? 42.119 51.895 111.863 1.00 30.56 274 ASP D O 1
ATOM 11648 N N . SER D 2 275 ? 41.661 53.856 110.838 1.00 30.84 275 SER D N 1
ATOM 11649 C CA . SER D 2 275 ? 40.195 53.730 110.945 1.00 30.93 275 SER D CA 1
ATOM 11650 C C . SER D 2 275 ? 39.498 53.028 109.780 1.00 31.40 275 SER D C 1
ATOM 11651 O O . SER D 2 275 ? 38.267 52.934 109.762 1.00 31.19 275 SER D O 1
ATOM 11654 N N . THR D 2 276 ? 40.268 52.535 108.813 1.00 32.05 276 THR D N 1
ATOM 11655 C CA . THR D 2 276 ? 39.682 51.960 107.603 1.00 33.08 276 THR D CA 1
ATOM 11656 C C . THR D 2 276 ? 38.890 50.678 107.858 1.00 33.01 276 THR D C 1
ATOM 11657 O O . THR D 2 276 ? 37.886 50.429 107.186 1.00 33.16 276 THR D O 1
ATOM 11661 N N . TYR D 2 277 ? 39.333 49.889 108.838 1.00 33.02 277 TYR D N 1
ATOM 11662 C CA . TYR D 2 277 ? 38.669 48.646 109.239 1.00 33.26 277 TYR D CA 1
ATOM 11663 C C . TYR D 2 277 ? 37.291 48.886 109.878 1.00 33.15 277 TYR D C 1
ATOM 11664 O O . TYR D 2 277 ? 36.524 47.939 110.105 1.00 33.31 277 TYR D O 1
ATOM 11673 N N . LEU D 2 278 ? 36.993 50.146 110.192 1.00 32.63 278 LEU D N 1
ATOM 11674 C CA . LEU D 2 278 ? 35.702 50.525 110.761 1.00 31.88 278 LEU D CA 1
ATOM 11675 C C . LEU D 2 278 ? 34.594 50.583 109.709 1.00 31.57 278 LEU D C 1
ATOM 11676 O O . LEU D 2 278 ? 33.410 50.590 110.052 1.00 31.30 278 LEU D O 1
ATOM 11681 N N . THR D 2 279 ? 34.986 50.647 108.438 1.00 31.29 279 THR D N 1
ATOM 11682 C CA . THR D 2 279 ? 34.039 50.760 107.335 1.00 31.26 279 THR D CA 1
ATOM 11683 C C . THR D 2 279 ? 33.103 49.561 107.277 1.00 31.30 279 THR D C 1
ATOM 11684 O O . THR D 2 279 ? 33.546 48.418 107.140 1.00 31.49 279 THR D O 1
ATOM 11688 N N . GLY D 2 280 ? 31.808 49.835 107.395 1.00 31.29 280 GLY D N 1
ATOM 11689 C CA . GLY D 2 280 ? 30.783 48.806 107.270 1.00 31.19 280 GLY D CA 1
ATOM 11690 C C . GLY D 2 280 ? 30.517 47.998 108.522 1.00 31.21 280 GLY D C 1
ATOM 11691 O O . GLY D 2 280 ? 29.723 47.057 108.483 1.00 31.31 280 GLY D O 1
ATOM 11692 N N . LYS D 2 281 ? 31.169 48.341 109.633 1.00 31.20 281 LYS D N 1
ATOM 11693 C CA . LYS D 2 281 ? 30.861 47.674 110.909 1.00 31.67 281 LYS D CA 1
ATOM 11694 C C . LYS D 2 281 ? 29.391 47.906 111.218 1.00 31.54 281 LYS D C 1
ATOM 11695 O O . LYS D 2 281 ? 28.916 49.042 111.225 1.00 31.21 281 LYS D O 1
ATOM 11701 N N . ARG D 2 282 ? 28.678 46.813 111.444 1.00 31.73 282 ARG D N 1
ATOM 11702 C CA . ARG D 2 282 ? 27.241 46.852 111.634 1.00 31.84 282 ARG D CA 1
ATOM 11703 C C . ARG D 2 282 ? 26.920 47.266 113.060 1.00 31.63 282 ARG D C 1
ATOM 11704 O O . ARG D 2 282 ? 27.318 46.606 114.019 1.00 31.36 282 ARG D O 1
ATOM 11712 N N . VAL D 2 283 ? 26.225 48.393 113.186 1.00 31.49 283 VAL D N 1
ATOM 11713 C CA . VAL D 2 283 ? 25.942 48.975 114.489 1.00 31.26 283 VAL D CA 1
ATOM 11714 C C . VAL D 2 283 ? 24.426 48.995 114.778 1.00 31.23 283 VAL D C 1
ATOM 11715 O O . VAL D 2 283 ? 23.616 49.361 113.926 1.00 30.79 283 VAL D O 1
ATOM 11719 N N . PHE D 2 284 ? 24.070 48.541 115.975 1.00 31.04 284 PHE D N 1
ATOM 11720 C CA . PHE D 2 284 ? 22.722 48.634 116.484 1.00 31.07 284 PHE D CA 1
ATOM 11721 C C . PHE D 2 284 ? 22.687 49.760 117.513 1.00 31.23 284 PHE D C 1
ATOM 11722 O O . PHE D 2 284 ? 23.553 49.838 118.392 1.00 31.35 284 PHE D O 1
ATOM 11730 N N . ILE D 2 285 ? 21.690 50.637 117.389 1.00 31.39 285 ILE D N 1
ATOM 11731 C CA . ILE D 2 285 ? 21.603 51.851 118.196 1.00 31.22 285 ILE D CA 1
ATOM 11732 C C . ILE D 2 285 ? 20.270 51.943 118.957 1.00 31.62 285 ILE D C 1
ATOM 11733 O O . ILE D 2 285 ? 19.194 51.863 118.349 1.00 31.48 285 ILE D O 1
ATOM 11738 N N . PHE D 2 286 ? 20.359 52.096 120.286 1.00 31.84 286 PHE D N 1
ATOM 11739 C CA . PHE D 2 286 ? 19.191 52.237 121.182 1.00 31.95 286 PHE D CA 1
ATOM 11740 C C . PHE D 2 286 ? 19.459 53.247 122.313 1.00 32.23 286 PHE D C 1
ATOM 11741 O O . PHE D 2 286 ? 20.614 53.548 122.628 1.00 32.61 286 PHE D O 1
ATOM 11749 N N . GLY D 2 287 ? 18.389 53.773 122.911 1.00 32.30 287 GLY D N 1
ATOM 11750 C CA . GLY D 2 287 ? 18.477 54.798 123.957 1.00 31.83 287 GLY D CA 1
ATOM 11751 C C . GLY D 2 287 ? 17.319 55.766 123.821 1.00 31.80 287 GLY D C 1
ATOM 11752 O O . GLY D 2 287 ? 16.253 55.374 123.341 1.00 31.52 287 GLY D O 1
ATOM 11753 N N . ASP D 2 288 ? 17.496 57.021 124.248 1.00 31.75 288 ASP D N 1
ATOM 11754 C CA . ASP D 2 288 ? 16.438 58.019 124.012 1.00 31.94 288 ASP D CA 1
ATOM 11755 C C . ASP D 2 288 ? 16.530 58.569 122.593 1.00 31.80 288 ASP D C 1
ATOM 11756 O O . ASP D 2 288 ? 17.591 58.496 121.974 1.00 32.10 288 ASP D O 1
ATOM 11761 N N . GLY D 2 289 ? 15.415 59.082 122.078 1.00 31.74 289 GLY D N 1
ATOM 11762 C CA . GLY D 2 289 ? 15.316 59.544 120.690 1.00 31.38 289 GLY D CA 1
ATOM 11763 C C . GLY D 2 289 ? 16.419 60.482 120.249 1.00 31.49 289 GLY D C 1
ATOM 11764 O O . GLY D 2 289 ? 17.082 60.229 119.251 1.00 31.60 289 GLY D O 1
ATOM 11765 N N . THR D 2 290 ? 16.612 61.560 121.002 1.00 31.74 290 THR D N 1
ATOM 11766 C CA . THR D 2 290 ? 17.676 62.535 120.761 1.00 32.04 290 THR D CA 1
ATOM 11767 C C . THR D 2 290 ? 19.047 61.901 120.534 1.00 32.47 290 THR D C 1
ATOM 11768 O O . THR D 2 290 ? 19.715 62.199 119.543 1.00 32.66 290 THR D O 1
ATOM 11772 N N . HIS D 2 291 ? 19.462 61.020 121.440 1.00 32.67 291 HIS D N 1
ATOM 11773 C CA . HIS D 2 291 ? 20.818 60.479 121.366 1.00 32.82 291 HIS D CA 1
ATOM 11774 C C . HIS D 2 291 ? 20.965 59.420 120.276 1.00 32.67 291 HIS D C 1
ATOM 11775 O O . HIS D 2 291 ? 22.050 59.250 119.718 1.00 33.46 291 HIS D O 1
ATOM 11782 N N . VAL D 2 292 ? 19.869 58.739 119.960 1.00 32.22 292 VAL D N 1
ATOM 11783 C CA . VAL D 2 292 ? 19.855 57.699 118.931 1.00 31.88 292 VAL D CA 1
ATOM 11784 C C . VAL D 2 292 ? 19.844 58.309 117.511 1.00 32.18 292 VAL D C 1
ATOM 11785 O O . VAL D 2 292 ? 20.541 57.824 116.608 1.00 31.98 292 VAL D O 1
ATOM 11789 N N . ILE D 2 293 ? 19.059 59.370 117.323 1.00 31.88 293 ILE D N 1
ATOM 11790 C CA . ILE D 2 293 ? 19.070 60.127 116.067 1.00 31.86 293 ILE D CA 1
ATOM 11791 C C . ILE D 2 293 ? 20.472 60.685 115.812 1.00 31.81 293 ILE D C 1
ATOM 11792 O O . ILE D 2 293 ? 20.996 60.566 114.701 1.00 32.04 293 ILE D O 1
ATOM 11797 N N . ALA D 2 294 ? 21.075 61.273 116.846 1.00 31.34 294 ALA D N 1
ATOM 11798 C CA . ALA D 2 294 ? 22.398 61.879 116.723 1.00 30.98 294 ALA D CA 1
ATOM 11799 C C . ALA D 2 294 ? 23.492 60.837 116.466 1.00 30.99 294 ALA D C 1
ATOM 11800 O O . ALA D 2 294 ? 24.368 61.044 115.626 1.00 31.42 294 ALA D O 1
ATOM 11802 N N . ALA D 2 295 ? 23.422 59.714 117.177 1.00 30.86 295 ALA D N 1
ATOM 11803 C CA . ALA D 2 295 ? 24.391 58.623 117.025 1.00 30.40 295 ALA D CA 1
ATOM 11804 C C . ALA D 2 295 ? 24.373 57.987 115.635 1.00 30.25 295 ALA D C 1
ATOM 11805 O O . ALA D 2 295 ? 25.429 57.656 115.094 1.00 30.55 295 ALA D O 1
ATOM 11807 N N . ALA D 2 296 ? 23.186 57.808 115.064 1.00 29.97 296 ALA D N 1
ATOM 11808 C CA . ALA D 2 296 ? 23.060 57.194 113.734 1.00 30.27 296 ALA D CA 1
ATOM 11809 C C . ALA D 2 296 ? 23.762 57.999 112.633 1.00 30.50 296 ALA D C 1
ATOM 11810 O O . ALA D 2 296 ? 24.413 57.421 111.757 1.00 31.21 296 ALA D O 1
ATOM 11812 N N . ARG D 2 297 ? 23.655 59.327 112.701 1.00 30.61 297 ARG D N 1
ATOM 11813 C CA . ARG D 2 297 ? 24.310 60.219 111.732 1.00 30.44 297 ARG D CA 1
ATOM 11814 C C . ARG D 2 297 ? 25.837 60.152 111.826 1.00 30.41 297 ARG D C 1
ATOM 11815 O O . ARG D 2 297 ? 26.522 60.001 110.810 1.00 30.89 297 ARG D O 1
ATOM 11823 N N . ILE D 2 298 ? 26.362 60.267 113.041 1.00 30.27 298 ILE D N 1
ATOM 11824 C CA . ILE D 2 298 ? 27.793 60.069 113.294 1.00 30.18 298 ILE D CA 1
ATOM 11825 C C . ILE D 2 298 ? 28.245 58.678 112.816 1.00 30.24 298 ILE D C 1
ATOM 11826 O O . ILE D 2 298 ? 29.210 58.555 112.063 1.00 30.49 298 ILE D O 1
ATOM 11831 N N . ALA D 2 299 ? 27.541 57.640 113.263 1.00 30.52 299 ALA D N 1
ATOM 11832 C CA . ALA D 2 299 ? 27.833 56.260 112.866 1.00 30.84 299 ALA D CA 1
ATOM 11833 C C . ALA D 2 299 ? 27.978 56.127 111.355 1.00 30.93 299 ALA D C 1
ATOM 11834 O O . ALA D 2 299 ? 29.016 55.667 110.870 1.00 31.43 299 ALA D O 1
ATOM 11836 N N . ALA D 2 300 ? 26.957 56.560 110.616 1.00 31.04 300 ALA D N 1
ATOM 11837 C CA . ALA D 2 300 ? 26.956 56.435 109.156 1.00 31.32 300 ALA D CA 1
ATOM 11838 C C . ALA D 2 300 ? 27.833 57.444 108.406 1.00 31.43 300 ALA D C 1
ATOM 11839 O O . ALA D 2 300 ? 28.598 57.058 107.520 1.00 31.89 300 ALA D O 1
ATOM 11841 N N . LYS D 2 301 ? 27.709 58.729 108.739 1.00 31.57 301 LYS D N 1
ATOM 11842 C CA . LYS D 2 301 ? 28.283 59.799 107.900 1.00 31.83 301 LYS D CA 1
ATOM 11843 C C . LYS D 2 301 ? 29.650 60.287 108.378 1.00 31.39 301 LYS D C 1
ATOM 11844 O O . LYS D 2 301 ? 30.347 60.992 107.651 1.00 31.57 301 LYS D O 1
ATOM 11850 N N . GLU D 2 302 ? 30.023 59.931 109.604 1.00 30.85 302 GLU D N 1
ATOM 11851 C CA . GLU D 2 302 ? 31.261 60.428 110.193 1.00 30.98 302 GLU D CA 1
ATOM 11852 C C . GLU D 2 302 ? 32.271 59.331 110.535 1.00 30.92 302 GLU D C 1
ATOM 11853 O O . GLU D 2 302 ? 33.471 59.549 110.405 1.00 30.75 302 GLU D O 1
ATOM 11859 N N . VAL D 2 303 ? 31.781 58.161 110.943 1.00 31.09 303 VAL D N 1
ATOM 11860 C CA . VAL D 2 303 ? 32.644 57.013 111.268 1.00 31.27 303 VAL D CA 1
ATOM 11861 C C . VAL D 2 303 ? 32.670 55.917 110.176 1.00 31.19 303 VAL D C 1
ATOM 11862 O O . VAL D 2 303 ? 33.658 55.185 110.044 1.00 31.38 303 VAL D O 1
ATOM 11866 N N . GLY D 2 304 ? 31.593 55.809 109.402 1.00 31.08 304 GLY D N 1
ATOM 11867 C CA . GLY D 2 304 ? 31.538 54.863 108.287 1.00 30.57 304 GLY D CA 1
ATOM 11868 C C . GLY D 2 304 ? 30.939 53.510 108.637 1.00 30.16 304 GLY D C 1
ATOM 11869 O O . GLY D 2 304 ? 31.031 52.574 107.848 1.00 30.06 304 GLY D O 1
ATOM 11870 N N . PHE D 2 305 ? 30.324 53.407 109.816 1.00 30.02 305 PHE D N 1
ATOM 11871 C CA . PHE D 2 305 ? 29.573 52.211 110.211 1.00 29.71 305 PHE D CA 1
ATOM 11872 C C . PHE D 2 305 ? 28.361 52.032 109.308 1.00 29.95 305 PHE D C 1
ATOM 11873 O O . PHE D 2 305 ? 27.858 53.008 108.740 1.00 29.71 305 PHE D O 1
ATOM 11881 N N . GLU D 2 306 ? 27.890 50.790 109.182 1.00 30.19 306 GLU D N 1
ATOM 11882 C CA . GLU D 2 306 ? 26.550 50.546 108.664 1.00 30.31 306 GLU D CA 1
ATOM 11883 C C . GLU D 2 306 ? 25.563 50.415 109.815 1.00 30.39 306 GLU D C 1
ATOM 11884 O O . GLU D 2 306 ? 25.709 49.526 110.656 1.00 30.31 306 GLU D O 1
ATOM 11890 N N . VAL D 2 307 ? 24.556 51.286 109.838 1.00 30.68 307 VAL D N 1
ATOM 11891 C CA . VAL D 2 307 ? 23.520 51.239 110.874 1.00 30.94 307 VAL D CA 1
ATOM 11892 C C . VAL D 2 307 ? 22.491 50.149 110.544 1.00 31.41 307 VAL D C 1
ATOM 11893 O O . VAL D 2 307 ? 21.770 50.245 109.542 1.00 31.55 307 VAL D O 1
ATOM 11897 N N . VAL D 2 308 ? 22.448 49.106 111.377 1.00 31.60 308 VAL D N 1
ATOM 11898 C CA . VAL D 2 308 ? 21.546 47.967 111.148 1.00 31.95 308 VAL D CA 1
ATOM 11899 C C . VAL D 2 308 ? 20.323 47.921 112.071 1.00 32.25 308 VAL D C 1
ATOM 11900 O O . VAL D 2 308 ? 19.449 47.072 111.899 1.00 32.15 308 VAL D O 1
ATOM 11904 N N . GLY D 2 309 ? 20.258 48.835 113.037 1.00 32.60 309 GLY D N 1
ATOM 11905 C CA . GLY D 2 309 ? 19.085 48.947 113.904 1.00 32.93 309 GLY D CA 1
ATOM 11906 C C . GLY D 2 309 ? 19.013 50.283 114.615 1.00 33.19 309 GLY D C 1
ATOM 11907 O O . GLY D 2 309 ? 20.026 50.815 115.047 1.00 33.10 309 GLY D O 1
ATOM 11908 N N . MET D 2 310 ? 17.802 50.820 114.731 1.00 33.43 310 MET D N 1
ATOM 11909 C CA . MET D 2 310 ? 17.565 52.101 115.397 1.00 33.49 310 MET D CA 1
ATOM 11910 C C . MET D 2 310 ? 16.279 52.038 116.193 1.00 33.32 310 MET D C 1
ATOM 11911 O O . MET D 2 310 ? 15.249 51.638 115.671 1.00 33.70 310 MET D O 1
ATOM 11916 N N . GLY D 2 311 ? 16.346 52.437 117.456 1.00 33.22 311 GLY D N 1
ATOM 11917 C CA . GLY D 2 311 ? 15.182 52.432 118.323 1.00 33.18 311 GLY D CA 1
ATOM 11918 C C . GLY D 2 311 ? 15.320 53.379 119.499 1.00 33.25 311 GLY D C 1
ATOM 11919 O O . GLY D 2 311 ? 16.417 53.818 119.828 1.00 33.14 311 GLY D O 1
ATOM 11920 N N . CYS D 2 312 ? 14.194 53.716 120.115 1.00 33.14 312 CYS D N 1
ATOM 11921 C CA . CYS D 2 312 ? 14.204 54.487 121.352 1.00 33.10 312 CYS D CA 1
ATOM 11922 C C . CYS D 2 312 ? 13.126 53.974 122.289 1.00 33.36 312 CYS D C 1
ATOM 11923 O O . CYS D 2 312 ? 12.143 53.372 121.845 1.00 33.32 312 CYS D O 1
ATOM 11926 N N . TYR D 2 313 ? 13.330 54.190 123.584 1.00 33.64 313 TYR D N 1
ATOM 11927 C CA . TYR D 2 313 ? 12.387 53.728 124.594 1.00 34.32 313 TYR D CA 1
ATOM 11928 C C . TYR D 2 313 ? 11.287 54.741 124.916 1.00 34.92 313 TYR D C 1
ATOM 11929 O O . TYR D 2 313 ? 10.268 54.386 125.509 1.00 34.79 313 TYR D O 1
ATOM 11938 N N . ASN D 2 314 ? 11.509 55.999 124.542 1.00 35.71 314 ASN D N 1
ATOM 11939 C CA . ASN D 2 314 ? 10.587 57.074 124.882 1.00 36.52 314 ASN D CA 1
ATOM 11940 C C . ASN D 2 314 ? 9.687 57.451 123.712 1.00 37.01 314 ASN D C 1
ATOM 11941 O O . ASN D 2 314 ? 10.151 58.000 122.714 1.00 37.18 314 ASN D O 1
ATOM 11946 N N . ARG D 2 315 ? 8.399 57.132 123.844 1.00 37.68 315 ARG D N 1
ATOM 11947 C CA . ARG D 2 315 ? 7.413 57.316 122.767 1.00 38.52 315 ARG D CA 1
ATOM 11948 C C . ARG D 2 315 ? 7.223 58.778 122.334 1.00 37.88 315 ARG D C 1
ATOM 11949 O O . ARG D 2 315 ? 6.780 59.039 121.225 1.00 37.83 315 ARG D O 1
ATOM 11957 N N . GLU D 2 316 ? 7.580 59.726 123.198 1.00 37.92 316 GLU D N 1
ATOM 11958 C CA . GLU D 2 316 ? 7.552 61.146 122.830 1.00 37.80 316 GLU D CA 1
ATOM 11959 C C . GLU D 2 316 ? 8.448 61.452 121.620 1.00 38.01 316 GLU D C 1
ATOM 11960 O O . GLU D 2 316 ? 8.183 62.392 120.865 1.00 37.84 316 GLU D O 1
ATOM 11966 N N . MET D 2 317 ? 9.495 60.647 121.430 1.00 37.98 317 MET D N 1
ATOM 11967 C CA . MET D 2 317 ? 10.409 60.835 120.307 1.00 38.09 317 MET D CA 1
ATOM 11968 C C . MET D 2 317 ? 10.209 59.825 119.169 1.00 37.92 317 MET D C 1
ATOM 11969 O O . MET D 2 317 ? 11.032 59.740 118.260 1.00 37.61 317 MET D O 1
ATOM 11974 N N . ALA D 2 318 ? 9.109 59.077 119.225 1.00 37.88 318 ALA D N 1
ATOM 11975 C CA . ALA D 2 318 ? 8.786 58.052 118.222 1.00 38.11 318 ALA D CA 1
ATOM 11976 C C . ALA D 2 318 ? 8.708 58.544 116.768 1.00 38.22 318 ALA D C 1
ATOM 11977 O O . ALA D 2 318 ? 9.249 57.894 115.879 1.00 38.49 318 ALA D O 1
ATOM 11979 N N . ARG D 2 319 ? 8.048 59.675 116.521 1.00 38.25 319 ARG D N 1
ATOM 11980 C CA . ARG D 2 319 ? 7.929 60.200 115.150 1.00 38.76 319 ARG D CA 1
ATOM 11981 C C . ARG D 2 319 ? 9.246 60.739 114.554 1.00 38.00 319 ARG D C 1
ATOM 11982 O O . ARG D 2 319 ? 9.611 60.352 113.442 1.00 37.89 319 ARG D O 1
ATOM 11990 N N . PRO D 2 320 ? 9.962 61.637 115.274 1.00 37.66 320 PRO D N 1
ATOM 11991 C CA . PRO D 2 320 ? 11.293 62.021 114.776 1.00 37.39 320 PRO D CA 1
ATOM 11992 C C . PRO D 2 320 ? 12.244 60.840 114.528 1.00 37.24 320 PRO D C 1
ATOM 11993 O O . PRO D 2 320 ? 13.056 60.898 113.598 1.00 37.32 320 PRO D O 1
ATOM 11997 N N . LEU D 2 321 ? 12.137 59.785 115.338 1.00 36.77 321 LEU D N 1
ATOM 11998 C CA . LEU D 2 321 ? 12.969 58.601 115.158 1.00 36.54 321 LEU D CA 1
ATOM 11999 C C . LEU D 2 321 ? 12.571 57.772 113.935 1.00 36.40 321 LEU D C 1
ATOM 12000 O O . LEU D 2 321 ? 13.436 57.335 113.178 1.00 36.41 321 LEU D O 1
ATOM 12005 N N . ARG D 2 322 ? 11.272 57.546 113.755 1.00 36.41 322 ARG D N 1
ATOM 12006 C CA . ARG D 2 322 ? 10.769 56.880 112.554 1.00 36.53 322 ARG D CA 1
ATOM 12007 C C . ARG D 2 322 ? 11.245 57.604 111.293 1.00 36.32 322 ARG D C 1
ATOM 12008 O O . ARG D 2 322 ? 11.721 56.968 110.352 1.00 36.31 322 ARG D O 1
ATOM 12016 N N . THR D 2 323 ? 11.132 58.931 111.302 1.00 36.21 323 THR D N 1
ATOM 12017 C CA . THR D 2 323 ? 11.577 59.787 110.199 1.00 36.13 323 THR D CA 1
ATOM 12018 C C . THR D 2 323 ? 13.067 59.603 109.918 1.00 36.01 323 THR D C 1
ATOM 12019 O O . THR D 2 323 ? 13.464 59.386 108.770 1.00 35.99 323 THR D O 1
ATOM 12023 N N . ALA D 2 324 ? 13.879 59.668 110.973 1.00 35.85 324 ALA D N 1
ATOM 12024 C CA . ALA D 2 324 ? 15.319 59.488 110.862 1.00 35.49 324 ALA D CA 1
ATOM 12025 C C . ALA D 2 324 ? 15.696 58.078 110.407 1.00 35.52 324 ALA D C 1
ATOM 12026 O O . ALA D 2 324 ? 16.584 57.916 109.579 1.00 35.69 324 ALA D O 1
ATOM 12028 N N . ALA D 2 325 ? 15.019 57.066 110.948 1.00 35.62 325 ALA D N 1
ATOM 12029 C CA . ALA D 2 325 ? 15.326 55.661 110.651 1.00 35.73 325 ALA D CA 1
ATOM 12030 C C . ALA D 2 325 ? 15.127 55.309 109.176 1.00 35.79 325 ALA D C 1
ATOM 12031 O O . ALA D 2 325 ? 15.913 54.546 108.602 1.00 35.85 325 ALA D O 1
ATOM 12033 N N . ALA D 2 326 ? 14.094 55.885 108.565 1.00 36.04 326 ALA D N 1
ATOM 12034 C CA . ALA D 2 326 ? 13.768 55.622 107.162 1.00 36.40 326 ALA D CA 1
ATOM 12035 C C . ALA D 2 326 ? 14.896 56.031 106.201 1.00 36.63 326 ALA D C 1
ATOM 12036 O O . ALA D 2 326 ? 15.079 55.411 105.145 1.00 36.75 326 ALA D O 1
ATOM 12038 N N . GLU D 2 327 ? 15.647 57.065 106.585 1.00 36.77 327 GLU D N 1
ATOM 12039 C CA . GLU D 2 327 ? 16.814 57.538 105.837 1.00 37.22 327 GLU D CA 1
ATOM 12040 C C . GLU D 2 327 ? 17.920 56.486 105.776 1.00 36.95 327 GLU D C 1
ATOM 12041 O O . GLU D 2 327 ? 18.770 56.519 104.881 1.00 37.08 327 GLU D O 1
ATOM 12047 N N . TYR D 2 328 ? 17.912 55.568 106.741 1.00 36.64 328 TYR D N 1
ATOM 12048 C CA . TYR D 2 328 ? 18.879 54.474 106.792 1.00 36.16 328 TYR D CA 1
ATOM 12049 C C . TYR D 2 328 ? 18.287 53.178 106.219 1.00 36.02 328 TYR D C 1
ATOM 12050 O O . TYR D 2 328 ? 18.946 52.137 106.193 1.00 36.06 328 TYR D O 1
ATOM 12059 N N . GLY D 2 329 ? 17.048 53.266 105.736 1.00 35.92 329 GLY D N 1
ATOM 12060 C CA . GLY D 2 329 ? 16.330 52.125 105.163 1.00 35.81 329 GLY D CA 1
ATOM 12061 C C . GLY D 2 329 ? 15.832 51.173 106.234 1.00 35.61 329 GLY D C 1
ATOM 12062 O O . GLY D 2 329 ? 15.711 49.971 106.000 1.00 35.76 329 GLY D O 1
ATOM 12063 N N . LEU D 2 330 ? 15.535 51.727 107.406 1.00 35.25 330 LEU D N 1
ATOM 12064 C CA . LEU D 2 330 ? 15.210 50.953 108.595 1.00 34.83 330 LEU D CA 1
ATOM 12065 C C . LEU D 2 330 ? 13.831 51.306 109.146 1.00 34.95 330 LEU D C 1
ATOM 12066 O O . LEU D 2 330 ? 13.313 52.407 108.923 1.00 34.57 330 LEU D O 1
ATOM 12071 N N . GLU D 2 331 ? 13.245 50.348 109.858 1.00 34.95 331 GLU D N 1
ATOM 12072 C CA . GLU D 2 331 ? 12.055 50.574 110.658 1.00 35.47 331 GLU D CA 1
ATOM 12073 C C . GLU D 2 331 ? 12.522 50.853 112.076 1.00 35.00 331 GLU D C 1
ATOM 12074 O O . GLU D 2 331 ? 13.253 50.048 112.645 1.00 34.91 331 GLU D O 1
ATOM 12080 N N . ALA D 2 332 ? 12.111 51.990 112.638 1.00 34.75 332 ALA D N 1
ATOM 12081 C CA . ALA D 2 332 ? 12.482 52.348 114.007 1.00 34.26 332 ALA D CA 1
ATOM 12082 C C . ALA D 2 332 ? 11.858 51.366 114.994 1.00 34.11 332 ALA D C 1
ATOM 12083 O O . ALA D 2 332 ? 10.680 51.038 114.878 1.00 33.74 332 ALA D O 1
ATOM 12085 N N . LEU D 2 333 ? 12.655 50.880 115.948 1.00 33.96 333 LEU D N 1
ATOM 12086 C CA . LEU D 2 333 ? 12.118 50.034 117.019 1.00 33.90 333 LEU D CA 1
ATOM 12087 C C . LEU D 2 333 ? 11.653 50.871 118.215 1.00 33.62 333 LEU D C 1
ATOM 12088 O O . LEU D 2 333 ? 12.464 51.367 118.986 1.00 33.70 333 LEU D O 1
ATOM 12093 N N . ILE D 2 334 ? 10.342 51.023 118.361 1.00 33.66 334 ILE D N 1
ATOM 12094 C CA . ILE D 2 334 ? 9.781 51.804 119.466 1.00 33.65 334 ILE D CA 1
ATOM 12095 C C . ILE D 2 334 ? 9.300 50.884 120.596 1.00 33.52 334 ILE D C 1
ATOM 12096 O O . ILE D 2 334 ? 8.238 50.275 120.504 1.00 33.26 334 ILE D O 1
ATOM 12101 N N . THR D 2 335 ? 10.090 50.787 121.665 1.00 33.56 335 THR D N 1
ATOM 12102 C CA . THR D 2 335 ? 9.764 49.874 122.761 1.00 33.18 335 THR D CA 1
ATOM 12103 C C . THR D 2 335 ? 10.429 50.270 124.069 1.00 33.16 335 THR D C 1
ATOM 12104 O O . THR D 2 335 ? 11.548 50.770 124.073 1.00 33.54 335 THR D O 1
ATOM 12108 N N . ASP D 2 336 ? 9.736 50.034 125.178 1.00 33.11 336 ASP D N 1
ATOM 12109 C CA . ASP D 2 336 ? 10.334 50.168 126.507 1.00 33.25 336 ASP D CA 1
ATOM 12110 C C . ASP D 2 336 ? 10.682 48.792 127.111 1.00 32.90 336 ASP D C 1
ATOM 12111 O O . ASP D 2 336 ? 11.057 48.688 128.278 1.00 32.92 336 ASP D O 1
ATOM 12116 N N . ASP D 2 337 ? 10.583 47.758 126.278 1.00 33.02 337 ASP D N 1
ATOM 12117 C CA . ASP D 2 337 ? 10.747 46.360 126.677 1.00 33.34 337 ASP D CA 1
ATOM 12118 C C . ASP D 2 337 ? 12.119 45.835 126.247 1.00 33.62 337 ASP D C 1
ATOM 12119 O O . ASP D 2 337 ? 12.347 45.544 125.073 1.00 33.64 337 ASP D O 1
ATOM 12124 N N . TYR D 2 338 ? 13.021 45.701 127.217 1.00 34.17 338 TYR D N 1
ATOM 12125 C CA . TYR D 2 338 ? 14.409 45.320 126.963 1.00 34.56 338 TYR D CA 1
ATOM 12126 C C . TYR D 2 338 ? 14.510 43.954 126.274 1.00 34.74 338 TYR D C 1
ATOM 12127 O O . TYR D 2 338 ? 15.469 43.685 125.546 1.00 34.49 338 TYR D O 1
ATOM 12136 N N . LEU D 2 339 ? 13.514 43.100 126.511 1.00 35.03 339 LEU D N 1
ATOM 12137 C CA . LEU D 2 339 ? 13.450 41.790 125.860 1.00 35.42 339 LEU D CA 1
ATOM 12138 C C . LEU D 2 339 ? 13.245 41.910 124.357 1.00 35.44 339 LEU D C 1
ATOM 12139 O O . LEU D 2 339 ? 13.761 41.089 123.598 1.00 35.28 339 LEU D O 1
ATOM 12144 N N . GLU D 2 340 ? 12.495 42.933 123.941 1.00 35.83 340 GLU D N 1
ATOM 12145 C CA . GLU D 2 340 ? 12.311 43.252 122.520 1.00 36.50 340 GLU D CA 1
ATOM 12146 C C . GLU D 2 340 ? 13.586 43.816 121.893 1.00 36.00 340 GLU D C 1
ATOM 12147 O O . GLU D 2 340 ? 13.918 43.496 120.749 1.00 35.60 340 GLU D O 1
ATOM 12153 N N . VAL D 2 341 ? 14.279 44.666 122.653 1.00 35.64 341 VAL D N 1
ATOM 12154 C CA . VAL D 2 341 ? 15.576 45.220 122.252 1.00 35.27 341 VAL D CA 1
ATOM 12155 C C . VAL D 2 341 ? 16.562 44.070 122.043 1.00 35.73 341 VAL D C 1
ATOM 12156 O O . VAL D 2 341 ? 17.234 43.997 121.015 1.00 35.33 341 VAL D O 1
ATOM 12160 N N . GLU D 2 342 ? 16.605 43.163 123.016 1.00 36.22 342 GLU D N 1
ATOM 12161 C CA . GLU D 2 342 ? 17.457 41.981 122.972 1.00 37.24 342 GLU D CA 1
ATOM 12162 C C . GLU D 2 342 ? 17.195 41.104 121.744 1.00 37.09 342 GLU D C 1
ATOM 12163 O O . GLU D 2 342 ? 18.136 40.657 121.096 1.00 36.99 342 GLU D O 1
ATOM 12169 N N . LYS D 2 343 ? 15.920 40.863 121.437 1.00 37.29 343 LYS D N 1
ATOM 12170 C CA . LYS D 2 343 ? 15.533 40.099 120.255 1.00 37.55 343 LYS D CA 1
ATOM 12171 C C . LYS D 2 343 ? 15.914 40.784 118.943 1.00 37.22 343 LYS D C 1
ATOM 12172 O O . LYS D 2 343 ? 16.411 40.133 118.022 1.00 37.07 343 LYS D O 1
ATOM 12178 N N . ALA D 2 344 ? 15.667 42.091 118.862 1.00 37.01 344 ALA D N 1
ATOM 12179 C CA . ALA D 2 344 ? 16.031 42.880 117.685 1.00 36.90 344 ALA D CA 1
ATOM 12180 C C . ALA D 2 344 ? 17.552 42.902 117.448 1.00 36.94 344 ALA D C 1
ATOM 12181 O O . ALA D 2 344 ? 18.004 42.819 116.300 1.00 36.66 344 ALA D O 1
ATOM 12183 N N . ILE D 2 345 ? 18.323 42.998 118.535 1.00 36.88 345 ILE D N 1
ATOM 12184 C CA . ILE D 2 345 ? 19.783 42.874 118.487 1.00 37.22 345 ILE D CA 1
ATOM 12185 C C . ILE D 2 345 ? 20.194 41.503 117.949 1.00 37.99 345 ILE D C 1
ATOM 12186 O O . ILE D 2 345 ? 20.979 41.414 116.998 1.00 37.87 345 ILE D O 1
ATOM 12191 N N . GLU D 2 346 ? 19.636 40.444 118.541 1.00 38.77 346 GLU D N 1
ATOM 12192 C CA . GLU D 2 346 ? 19.932 39.064 118.144 1.00 39.43 346 GLU D CA 1
ATOM 12193 C C . GLU D 2 346 ? 19.667 38.804 116.664 1.00 39.40 346 GLU D C 1
ATOM 12194 O O . GLU D 2 346 ? 20.477 38.161 115.996 1.00 39.35 346 GLU D O 1
ATOM 12200 N N . ALA D 2 347 ? 18.545 39.325 116.163 1.00 39.37 347 ALA D N 1
ATOM 12201 C CA . ALA D 2 347 ? 18.161 39.198 114.753 1.00 39.21 347 ALA D CA 1
ATOM 12202 C C . ALA D 2 347 ? 19.061 39.993 113.807 1.00 39.38 347 ALA D C 1
ATOM 12203 O O . ALA D 2 347 ? 19.225 39.619 112.645 1.00 39.46 347 ALA D O 1
ATOM 12205 N N . ALA D 2 348 ? 19.625 41.096 114.298 1.00 39.58 348 ALA D N 1
ATOM 12206 C CA . ALA D 2 348 ? 20.477 41.954 113.479 1.00 39.48 348 ALA D CA 1
ATOM 12207 C C . ALA D 2 348 ? 21.927 41.497 113.513 1.00 39.49 348 ALA D C 1
ATOM 12208 O O . ALA D 2 348 ? 22.688 41.811 112.606 1.00 39.87 348 ALA D O 1
ATOM 12210 N N . ALA D 2 349 ? 22.291 40.749 114.554 1.00 39.43 349 ALA D N 1
ATOM 12211 C CA . ALA D 2 349 ? 23.671 40.317 114.802 1.00 39.28 349 ALA D CA 1
ATOM 12212 C C . ALA D 2 349 ? 24.703 41.430 114.512 1.00 39.11 349 ALA D C 1
ATOM 12213 O O . ALA D 2 349 ? 25.564 41.277 113.635 1.00 39.17 349 ALA D O 1
ATOM 12215 N N . PRO D 2 350 ? 24.610 42.564 115.240 1.00 38.79 350 PRO D N 1
ATOM 12216 C CA . PRO D 2 350 ? 25.530 43.663 114.971 1.00 38.23 350 PRO D CA 1
ATOM 12217 C C . PRO D 2 350 ? 26.938 43.355 115.463 1.00 37.91 350 PRO D C 1
ATOM 12218 O O . PRO D 2 350 ? 27.138 42.419 116.233 1.00 37.95 350 PRO D O 1
ATOM 12222 N N . GLU D 2 351 ? 27.907 44.144 115.020 1.00 37.41 351 GLU D N 1
ATOM 12223 C CA . GLU D 2 351 ? 29.271 44.003 115.502 1.00 37.14 351 GLU D CA 1
ATOM 12224 C C . GLU D 2 351 ? 29.535 44.985 116.643 1.00 36.47 351 GLU D C 1
ATOM 12225 O O . GLU D 2 351 ? 30.528 44.857 117.359 1.00 37.14 351 GLU D O 1
ATOM 12231 N N . LEU D 2 352 ? 28.645 45.963 116.795 1.00 35.14 352 LEU D N 1
ATOM 12232 C CA . LEU D 2 352 ? 28.741 46.969 117.848 1.00 34.40 352 LEU D CA 1
ATOM 12233 C C . LEU D 2 352 ? 27.350 47.397 118.286 1.00 33.69 352 LEU D C 1
ATOM 12234 O O . LEU D 2 352 ? 26.440 47.514 117.463 1.00 33.28 352 LEU D O 1
ATOM 12239 N N . ILE D 2 353 ? 27.189 47.606 119.591 1.00 33.06 353 ILE D N 1
ATOM 12240 C CA . ILE D 2 353 ? 25.943 48.134 120.145 1.00 32.27 353 ILE D CA 1
ATOM 12241 C C . ILE D 2 353 ? 26.193 49.485 120.783 1.00 31.93 353 ILE D C 1
ATOM 12242 O O . ILE D 2 353 ? 27.105 49.644 121.590 1.00 31.91 353 ILE D O 1
ATOM 12247 N N . LEU D 2 354 ? 25.391 50.466 120.384 1.00 31.85 354 LEU D N 1
ATOM 12248 C CA . LEU D 2 354 ? 25.384 51.765 121.034 1.00 31.51 354 LEU D CA 1
ATOM 12249 C C . LEU D 2 354 ? 24.073 51.920 121.778 1.00 31.92 354 LEU D C 1
ATOM 12250 O O . LEU D 2 354 ? 23.017 51.946 121.167 1.00 31.68 354 LEU D O 1
ATOM 12255 N N . GLY D 2 355 ? 24.130 51.996 123.104 1.00 32.55 355 GLY D N 1
ATOM 12256 C CA . GLY D 2 355 ? 22.886 52.045 123.874 1.00 33.06 355 GLY D CA 1
ATOM 12257 C C . GLY D 2 355 ? 23.000 52.572 125.283 1.00 33.21 355 GLY D C 1
ATOM 12258 O O . GLY D 2 355 ? 23.833 53.422 125.568 1.00 33.41 355 GLY D O 1
ATOM 12259 N N . THR D 2 356 ? 22.134 52.061 126.154 1.00 33.43 356 THR D N 1
ATOM 12260 C CA . THR D 2 356 ? 22.094 52.447 127.561 1.00 33.43 356 THR D CA 1
ATOM 12261 C C . THR D 2 356 ? 22.781 51.368 128.388 1.00 33.93 356 THR D C 1
ATOM 12262 O O . THR D 2 356 ? 23.302 50.397 127.846 1.00 33.90 356 THR D O 1
ATOM 12266 N N . GLN D 2 357 ? 22.772 51.537 129.706 1.00 34.91 357 GLN D N 1
ATOM 12267 C CA . GLN D 2 357 ? 23.290 50.518 130.616 1.00 35.71 357 GLN D CA 1
ATOM 12268 C C . GLN D 2 357 ? 22.690 49.112 130.397 1.00 35.44 357 GLN D C 1
ATOM 12269 O O . GLN D 2 357 ? 23.389 48.113 130.543 1.00 35.11 357 GLN D O 1
ATOM 12275 N N . MET D 2 358 ? 21.406 49.036 130.050 1.00 35.61 358 MET D N 1
ATOM 12276 C CA . MET D 2 358 ? 20.783 47.744 129.731 1.00 36.01 358 MET D CA 1
ATOM 12277 C C . MET D 2 358 ? 21.396 47.079 128.489 1.00 35.67 358 MET D C 1
ATOM 12278 O O . MET D 2 358 ? 21.606 45.871 128.469 1.00 35.96 358 MET D O 1
ATOM 12283 N N . GLU D 2 359 ? 21.691 47.874 127.465 1.00 35.67 359 GLU D N 1
ATOM 12284 C CA . GLU D 2 359 ? 22.299 47.353 126.241 1.00 35.95 359 GLU D CA 1
ATOM 12285 C C . GLU D 2 359 ? 23.736 46.873 126.477 1.00 36.52 359 GLU D C 1
ATOM 12286 O O . GLU D 2 359 ? 24.199 45.942 125.805 1.00 36.55 359 GLU D O 1
ATOM 12292 N N . ARG D 2 360 ? 24.418 47.510 127.435 1.00 36.78 360 ARG D N 1
ATOM 12293 C CA A ARG D 2 360 ? 25.753 47.069 127.846 0.50 37.12 360 ARG D CA 1
ATOM 12294 C CA B ARG D 2 360 ? 25.748 47.114 127.885 0.50 36.86 360 ARG D CA 1
ATOM 12295 C C A ARG D 2 360 ? 25.705 45.664 128.432 0.50 37.44 360 ARG D C 1
ATOM 12296 C C B ARG D 2 360 ? 25.717 45.696 128.461 0.50 37.29 360 ARG D C 1
ATOM 12297 O O A ARG D 2 360 ? 26.590 44.838 128.177 0.50 37.30 360 ARG D O 1
ATOM 12298 O O B ARG D 2 360 ? 26.621 44.888 128.213 0.50 37.19 360 ARG D O 1
ATOM 12313 N N . ASN D 2 361 ? 24.652 45.395 129.199 1.00 37.61 361 ASN D N 1
ATOM 12314 C CA . ASN D 2 361 ? 24.461 44.082 129.785 1.00 38.39 361 ASN D CA 1
ATOM 12315 C C . ASN D 2 361 ? 23.936 43.049 128.793 1.00 38.44 361 ASN D C 1
ATOM 12316 O O . ASN D 2 361 ? 24.345 41.894 128.848 1.00 38.69 361 ASN D O 1
ATOM 12321 N N . ILE D 2 362 ? 23.067 43.466 127.867 1.00 38.52 362 ILE D N 1
ATOM 12322 C CA . ILE D 2 362 ? 22.668 42.591 126.758 1.00 38.14 362 ILE D CA 1
ATOM 12323 C C . ILE D 2 362 ? 23.900 42.190 125.936 1.00 38.42 362 ILE D C 1
ATOM 12324 O O . ILE D 2 362 ? 24.087 41.019 125.640 1.00 38.52 362 ILE D O 1
ATOM 12329 N N . ALA D 2 363 ? 24.738 43.170 125.595 1.00 39.02 363 ALA D N 1
ATOM 12330 C CA . ALA D 2 363 ? 25.976 42.956 124.832 1.00 39.32 363 ALA D CA 1
ATOM 12331 C C . ALA D 2 363 ? 26.960 41.996 125.511 1.00 40.12 363 ALA D C 1
ATOM 12332 O O . ALA D 2 363 ? 27.601 41.186 124.844 1.00 40.10 363 ALA D O 1
ATOM 12334 N N . LYS D 2 364 ? 27.084 42.102 126.832 1.00 41.24 364 LYS D N 1
ATOM 12335 C CA . LYS D 2 364 ? 27.945 41.219 127.612 1.00 42.43 364 LYS D CA 1
ATOM 12336 C C . LYS D 2 364 ? 27.503 39.761 127.529 1.00 42.83 364 LYS D C 1
ATOM 12337 O O . LYS D 2 364 ? 28.333 38.875 127.299 1.00 42.81 364 LYS D O 1
ATOM 12343 N N . LYS D 2 365 ? 26.204 39.514 127.708 1.00 42.98 365 LYS D N 1
ATOM 12344 C CA . LYS D 2 365 ? 25.662 38.156 127.574 1.00 43.31 365 LYS D CA 1
ATOM 12345 C C . LYS D 2 365 ? 25.887 37.585 126.175 1.00 42.86 365 LYS D C 1
ATOM 12346 O O . LYS D 2 365 ? 26.151 36.393 126.021 1.00 42.76 365 LYS D O 1
ATOM 12352 N N . LEU D 2 366 ? 25.806 38.452 125.167 1.00 42.25 366 LEU D N 1
ATOM 12353 C CA . LEU D 2 366 ? 25.971 38.050 123.775 1.00 41.31 366 LEU D CA 1
ATOM 12354 C C . LEU D 2 366 ? 27.425 38.074 123.326 1.00 40.73 366 LEU D C 1
ATOM 12355 O O . LEU D 2 366 ? 27.741 37.658 122.211 1.00 40.67 366 LEU D O 1
ATOM 12360 N N . GLY D 2 367 ? 28.304 38.561 124.198 1.00 40.12 367 GLY D N 1
ATOM 12361 C CA . GLY D 2 367 ? 29.723 38.702 123.883 1.00 39.10 367 GLY D CA 1
ATOM 12362 C C . GLY D 2 367 ? 29.980 39.682 122.759 1.00 38.60 367 GLY D C 1
ATOM 12363 O O . GLY D 2 367 ? 30.792 39.416 121.883 1.00 38.80 367 GLY D O 1
ATOM 12364 N N . LEU D 2 368 ? 29.286 40.822 122.786 1.00 38.03 368 LEU D N 1
ATOM 12365 C CA . LEU D 2 368 ? 29.419 41.841 121.739 1.00 37.18 368 LEU D CA 1
ATOM 12366 C C . LEU D 2 368 ? 29.972 43.169 122.270 1.00 36.64 368 LEU D C 1
ATOM 12367 O O . LEU D 2 368 ? 29.671 43.561 123.396 1.00 36.50 368 LEU D O 1
ATOM 12372 N N . PRO D 2 369 ? 30.799 43.861 121.462 1.00 36.24 369 PRO D N 1
ATOM 12373 C CA . PRO D 2 369 ? 31.256 45.202 121.838 1.00 36.10 369 PRO D CA 1
ATOM 12374 C C . PRO D 2 369 ? 30.093 46.176 122.040 1.00 35.79 369 PRO D C 1
ATOM 12375 O O . PRO D 2 369 ? 29.103 46.130 121.304 1.00 35.59 369 PRO D O 1
ATOM 12379 N N . CYS D 2 370 ? 30.226 47.041 123.043 1.00 35.55 370 CYS D N 1
ATOM 12380 C CA . CYS D 2 370 ? 29.180 48.001 123.385 1.00 35.12 370 CYS D CA 1
ATOM 12381 C C . CYS D 2 370 ? 29.742 49.282 123.993 1.00 34.49 370 CYS D C 1
ATOM 12382 O O . CYS D 2 370 ? 30.678 49.245 124.793 1.00 34.67 370 CYS D O 1
ATOM 12385 N N . ALA D 2 371 ? 29.153 50.406 123.599 1.00 34.10 371 ALA D N 1
ATOM 12386 C CA . ALA D 2 371 ? 29.431 51.710 124.198 1.00 33.54 371 ALA D CA 1
ATOM 12387 C C . ALA D 2 371 ? 28.114 52.383 124.588 1.00 33.50 371 ALA D C 1
ATOM 12388 O O . ALA D 2 371 ? 27.075 52.156 123.959 1.00 33.05 371 ALA D O 1
ATOM 12390 N N . VAL D 2 372 ? 28.174 53.222 125.617 1.00 33.43 372 VAL D N 1
ATOM 12391 C CA . VAL D 2 372 ? 27.001 53.917 126.129 1.00 33.19 372 VAL D CA 1
ATOM 12392 C C . VAL D 2 372 ? 26.842 55.276 125.465 1.00 33.48 372 VAL D C 1
ATOM 12393 O O . VAL D 2 372 ? 27.811 56.054 125.401 1.00 33.87 372 VAL D O 1
ATOM 12397 N N . ILE D 2 373 ? 25.626 55.549 124.976 1.00 33.10 373 ILE D N 1
ATOM 12398 C CA . ILE D 2 373 ? 25.283 56.814 124.303 1.00 33.43 373 ILE D CA 1
ATOM 12399 C C . ILE D 2 373 ? 24.095 57.564 124.936 1.00 33.42 373 ILE D C 1
ATOM 12400 O O . ILE D 2 373 ? 23.781 58.675 124.520 1.00 33.39 373 ILE D O 1
ATOM 12405 N N . SER D 2 374 ? 23.445 56.956 125.929 1.00 33.43 374 SER D N 1
ATOM 12406 C CA . SER D 2 374 ? 22.195 57.477 126.477 1.00 33.37 374 SER D CA 1
ATOM 12407 C C . SER D 2 374 ? 21.918 56.949 127.882 1.00 33.08 374 SER D C 1
ATOM 12408 O O . SER D 2 374 ? 22.274 55.824 128.206 1.00 33.09 374 SER D O 1
ATOM 12411 N N . ALA D 2 375 ? 21.268 57.774 128.699 1.00 33.26 375 ALA D N 1
ATOM 12412 C CA . ALA D 2 375 ? 20.602 57.333 129.929 1.00 33.35 375 ALA D CA 1
ATOM 12413 C C . ALA D 2 375 ? 19.499 56.300 129.609 1.00 33.63 375 ALA D C 1
ATOM 12414 O O . ALA D 2 375 ? 18.979 56.295 128.491 1.00 33.39 375 ALA D O 1
ATOM 12416 N N . PRO D 2 376 ? 19.120 55.442 130.583 1.00 34.07 376 PRO D N 1
ATOM 12417 C CA . PRO D 2 376 ? 19.626 55.320 131.956 1.00 34.85 376 PRO D CA 1
ATOM 12418 C C . PRO D 2 376 ? 21.055 54.790 131.990 1.00 35.78 376 PRO D C 1
ATOM 12419 O O . PRO D 2 376 ? 21.451 53.952 131.174 1.00 36.08 376 PRO D O 1
ATOM 12423 N N . VAL D 2 377 ? 21.811 55.264 132.959 1.00 37.14 377 VAL D N 1
ATOM 12424 C CA . VAL D 2 377 ? 23.232 55.050 132.964 1.00 38.83 377 VAL D CA 1
ATOM 12425 C C . VAL D 2 377 ? 23.693 54.831 134.424 1.00 39.84 377 VAL D C 1
ATOM 12426 O O . VAL D 2 377 ? 23.009 55.257 135.368 1.00 39.88 377 VAL D O 1
ATOM 12430 N N . HIS D 2 378 ? 24.814 54.131 134.609 1.00 40.78 378 HIS D N 1
ATOM 12431 C CA . HIS D 2 378 ? 25.388 53.944 135.943 1.00 41.64 378 HIS D CA 1
ATOM 12432 C C . HIS D 2 378 ? 26.377 55.059 136.341 1.00 41.37 378 HIS D C 1
ATOM 12433 O O . HIS D 2 378 ? 26.642 55.994 135.567 1.00 40.69 378 HIS D O 1
ATOM 12440 N N . VAL D 2 379 ? 26.924 54.943 137.550 1.00 41.13 379 VAL D N 1
ATOM 12441 C CA . VAL D 2 379 ? 27.808 55.970 138.110 1.00 41.52 379 VAL D CA 1
ATOM 12442 C C . VAL D 2 379 ? 29.034 56.321 137.221 1.00 41.23 379 VAL D C 1
ATOM 12443 O O . VAL D 2 379 ? 29.395 57.493 137.100 1.00 41.08 379 VAL D O 1
ATOM 12447 N N . GLN D 2 380 ? 29.633 55.314 136.581 1.00 40.98 380 GLN D N 1
ATOM 12448 C CA . GLN D 2 380 ? 30.763 55.509 135.662 1.00 41.04 380 GLN D CA 1
ATOM 12449 C C . GLN D 2 380 ? 30.499 56.508 134.524 1.00 40.39 380 GLN D C 1
ATOM 12450 O O . GLN D 2 380 ? 31.431 57.150 134.018 1.00 39.88 380 GLN D O 1
ATOM 12456 N N . ASP D 2 381 ? 29.234 56.624 134.126 1.00 39.44 381 ASP D N 1
ATOM 12457 C CA . ASP D 2 381 ? 28.846 57.529 133.052 1.00 38.86 381 ASP D CA 1
ATOM 12458 C C . ASP D 2 381 ? 28.443 58.895 133.585 1.00 37.78 381 ASP D C 1
ATOM 12459 O O . ASP D 2 381 ? 27.964 59.756 132.840 1.00 37.28 381 ASP D O 1
ATOM 12464 N N . PHE D 2 382 ? 28.682 59.073 134.886 1.00 36.83 382 PHE D N 1
ATOM 12465 C CA . PHE D 2 382 ? 28.774 60.379 135.524 1.00 35.74 382 PHE D CA 1
ATOM 12466 C C . PHE D 2 382 ? 30.228 60.595 135.987 1.00 35.14 382 PHE D C 1
ATOM 12467 O O . PHE D 2 382 ? 30.527 60.517 137.182 1.00 35.27 382 PHE D O 1
ATOM 12475 N N . PRO D 2 383 ? 31.141 60.864 135.031 1.00 34.44 383 PRO D N 1
ATOM 12476 C CA . PRO D 2 383 ? 32.584 60.957 135.303 1.00 33.56 383 PRO D CA 1
ATOM 12477 C C . PRO D 2 383 ? 33.075 62.269 135.933 1.00 32.85 383 PRO D C 1
ATOM 12478 O O . PRO D 2 383 ? 32.457 63.323 135.766 1.00 32.74 383 PRO D O 1
ATOM 12482 N N . ALA D 2 384 ? 34.203 62.184 136.634 1.00 32.30 384 ALA D N 1
ATOM 12483 C CA . ALA D 2 384 ? 34.907 63.357 137.152 1.00 31.79 384 ALA D CA 1
ATOM 12484 C C . ALA D 2 384 ? 35.493 64.177 136.007 1.00 31.73 384 ALA D C 1
ATOM 12485 O O . ALA D 2 384 ? 35.553 65.409 136.090 1.00 32.07 384 ALA D O 1
ATOM 12487 N N . ARG D 2 385 ? 35.911 63.498 134.939 1.00 30.98 385 ARG D N 1
ATOM 12488 C CA . ARG D 2 385 ? 36.591 64.161 133.839 1.00 30.76 385 ARG D CA 1
ATOM 12489 C C . ARG D 2 385 ? 35.620 64.831 132.869 1.00 30.65 385 ARG D C 1
ATOM 12490 O O . ARG D 2 385 ? 34.434 64.505 132.843 1.00 30.67 385 ARG D O 1
ATOM 12498 N N . TYR D 2 386 ? 36.139 65.776 132.086 1.00 30.34 386 TYR D N 1
ATOM 12499 C CA . TYR D 2 386 ? 35.392 66.417 131.012 1.00 29.80 386 TYR D CA 1
ATOM 12500 C C . TYR D 2 386 ? 34.969 65.378 129.970 1.00 29.77 386 TYR D C 1
ATOM 12501 O O . TYR D 2 386 ? 35.816 64.692 129.366 1.00 29.62 386 TYR D O 1
ATOM 12510 N N . ALA D 2 387 ? 33.659 65.269 129.759 1.00 29.56 387 ALA D N 1
ATOM 12511 C CA . ALA D 2 387 ? 33.108 64.208 128.928 1.00 29.70 387 ALA D CA 1
ATOM 12512 C C . ALA D 2 387 ? 31.808 64.594 128.210 1.00 29.97 387 ALA D C 1
ATOM 12513 O O . ALA D 2 387 ? 30.817 63.858 128.299 1.00 29.78 387 ALA D O 1
ATOM 12515 N N . PRO D 2 388 ? 31.803 65.738 127.481 1.00 30.18 388 PRO D N 1
ATOM 12516 C CA . PRO D 2 388 ? 30.593 66.127 126.750 1.00 30.06 388 PRO D CA 1
ATOM 12517 C C . PRO D 2 388 ? 30.277 65.159 125.603 1.00 30.07 388 PRO D C 1
ATOM 12518 O O . PRO D 2 388 ? 31.155 64.410 125.161 1.00 29.89 388 PRO D O 1
ATOM 12522 N N . GLN D 2 389 ? 29.035 65.176 125.134 1.00 30.00 389 GLN D N 1
ATOM 12523 C CA . GLN D 2 389 ? 28.692 64.502 123.884 1.00 30.33 389 GLN D CA 1
ATOM 12524 C C . GLN D 2 389 ? 28.529 65.551 122.782 1.00 30.59 389 GLN D C 1
ATOM 12525 O O . GLN D 2 389 ? 28.682 65.249 121.592 1.00 30.88 389 GLN D O 1
ATOM 12531 N N . MET D 2 390 ? 28.244 66.790 123.191 1.00 30.43 390 MET D N 1
ATOM 12532 C CA . MET D 2 390 ? 27.965 67.878 122.263 1.00 30.26 390 MET D CA 1
ATOM 12533 C C . MET D 2 390 ? 29.227 68.579 121.763 1.00 30.09 390 MET D C 1
ATOM 12534 O O . MET D 2 390 ? 30.296 68.509 122.382 1.00 29.64 390 MET D O 1
ATOM 12539 N N . GLY D 2 391 ? 29.082 69.250 120.626 1.00 30.08 391 GLY D N 1
ATOM 12540 C CA . GLY D 2 391 ? 30.122 70.111 120.090 1.00 29.93 391 GLY D CA 1
ATOM 12541 C C . GLY D 2 391 ? 31.351 69.361 119.632 1.00 30.19 391 GLY D C 1
ATOM 12542 O O . GLY D 2 391 ? 31.331 68.129 119.456 1.00 30.01 391 GLY D O 1
ATOM 12543 N N . PHE D 2 392 ? 32.434 70.113 119.470 1.00 30.09 392 PHE D N 1
ATOM 12544 C CA . PHE D 2 392 ? 33.664 69.586 118.895 1.00 30.23 392 PHE D CA 1
ATOM 12545 C C . PHE D 2 392 ? 34.428 68.659 119.837 1.00 30.13 392 PHE D C 1
ATOM 12546 O O . PHE D 2 392 ? 34.945 67.634 119.395 1.00 30.39 392 PHE D O 1
ATOM 12554 N N . GLU D 2 393 ? 34.498 68.998 121.122 1.00 30.14 393 GLU D N 1
ATOM 12555 C CA . GLU D 2 393 ? 35.079 68.061 122.096 1.00 30.08 393 GLU D CA 1
ATOM 12556 C C . GLU D 2 393 ? 34.217 66.807 122.270 1.00 29.51 393 GLU D C 1
ATOM 12557 O O . GLU D 2 393 ? 34.748 65.713 122.466 1.00 29.71 393 GLU D O 1
ATOM 12563 N N . GLY D 2 394 ? 32.899 66.968 122.195 1.00 29.35 394 GLY D N 1
ATOM 12564 C CA . GLY D 2 394 ? 31.971 65.828 122.177 1.00 28.88 394 GLY D CA 1
ATOM 12565 C C . GLY D 2 394 ? 32.267 64.830 121.066 1.00 28.92 394 GLY D C 1
ATOM 12566 O O . GLY D 2 394 ? 32.239 63.615 121.289 1.00 29.18 394 GLY D O 1
ATOM 12567 N N . ALA D 2 395 ? 32.560 65.335 119.871 1.00 28.50 395 ALA D N 1
ATOM 12568 C CA . ALA D 2 395 ? 32.903 64.479 118.736 1.00 28.59 395 ALA D CA 1
ATOM 12569 C C . ALA D 2 395 ? 34.185 63.686 118.992 1.00 28.57 395 ALA D C 1
ATOM 12570 O O . ALA D 2 395 ? 34.259 62.500 118.660 1.00 28.60 395 ALA D O 1
ATOM 12572 N N . ASN D 2 396 ? 35.179 64.344 119.590 1.00 28.78 396 ASN D N 1
ATOM 12573 C CA . ASN D 2 396 ? 36.403 63.692 120.050 1.00 28.91 396 ASN D CA 1
ATOM 12574 C C . ASN D 2 396 ? 36.129 62.565 121.048 1.00 29.27 396 ASN D C 1
ATOM 12575 O O . ASN D 2 396 ? 36.624 61.440 120.884 1.00 29.24 396 ASN D O 1
ATOM 12580 N N . VAL D 2 397 ? 35.353 62.895 122.084 1.00 29.50 397 VAL D N 1
ATOM 12581 C CA . VAL D 2 397 ? 34.992 61.976 123.161 1.00 29.30 397 VAL D CA 1
ATOM 12582 C C . VAL D 2 397 ? 34.255 60.762 122.602 1.00 29.99 397 VAL D C 1
ATOM 12583 O O . VAL D 2 397 ? 34.545 59.622 122.985 1.00 30.40 397 VAL D O 1
ATOM 12587 N N . LEU D 2 398 ? 33.326 61.023 121.679 1.00 29.94 398 LEU D N 1
ATOM 12588 C CA . LEU D 2 398 ? 32.470 60.005 121.074 1.00 30.48 398 LEU D CA 1
ATOM 12589 C C . LEU D 2 398 ? 33.249 59.079 120.156 1.00 30.39 398 LEU D C 1
ATOM 12590 O O . LEU D 2 398 ? 32.902 57.907 120.020 1.00 30.84 398 LEU D O 1
ATOM 12595 N N . PHE D 2 399 ? 34.283 59.605 119.502 1.00 30.30 399 PHE D N 1
ATOM 12596 C CA . PHE D 2 399 ? 35.119 58.775 118.650 1.00 29.94 399 PHE D CA 1
ATOM 12597 C C . PHE D 2 399 ? 35.915 57.785 119.485 1.00 30.03 399 PHE D C 1
ATOM 12598 O O . PHE D 2 399 ? 35.945 56.598 119.180 1.00 29.90 399 PHE D O 1
ATOM 12606 N N . ASP D 2 400 ? 36.569 58.281 120.533 1.00 30.34 400 ASP D N 1
ATOM 12607 C CA . ASP D 2 400 ? 37.340 57.424 121.426 1.00 30.69 400 ASP D CA 1
ATOM 12608 C C . ASP D 2 400 ? 36.446 56.358 122.077 1.00 30.96 400 ASP D C 1
ATOM 12609 O O . ASP D 2 400 ? 36.810 55.177 122.151 1.00 31.51 400 ASP D O 1
ATOM 12614 N N . THR D 2 401 ? 35.273 56.795 122.517 1.00 31.11 401 THR D N 1
ATOM 12615 C CA . THR D 2 401 ? 34.315 55.976 123.243 1.00 31.66 401 THR D CA 1
ATOM 12616 C C . THR D 2 401 ? 33.779 54.791 122.434 1.00 31.94 401 THR D C 1
ATOM 12617 O O . THR D 2 401 ? 33.681 53.681 122.953 1.00 32.33 401 THR D O 1
ATOM 12621 N N . TRP D 2 402 ? 33.423 55.026 121.175 1.00 32.25 402 TRP D N 1
ATOM 12622 C CA . TRP D 2 402 ? 32.779 53.992 120.366 1.00 32.55 402 TRP D CA 1
ATOM 12623 C C . TRP D 2 402 ? 33.778 53.011 119.789 1.00 33.28 402 TRP D C 1
ATOM 12624 O O . TRP D 2 402 ? 33.435 51.860 119.510 1.00 33.33 402 TRP D O 1
ATOM 12635 N N . VAL D 2 403 ? 35.009 53.473 119.600 1.00 34.40 403 VAL D N 1
ATOM 12636 C CA . VAL D 2 403 ? 36.049 52.655 118.976 1.00 35.85 403 VAL D CA 1
ATOM 12637 C C . VAL D 2 403 ? 36.729 51.723 119.994 1.00 36.48 403 VAL D C 1
ATOM 12638 O O . VAL D 2 403 ? 37.183 50.636 119.636 1.00 36.60 403 VAL D O 1
ATOM 12642 N N . HIS D 2 404 ? 36.755 52.146 121.261 1.00 37.51 404 HIS D N 1
ATOM 12643 C CA . HIS D 2 404 ? 37.411 51.418 122.359 1.00 38.54 404 HIS D CA 1
ATOM 12644 C C . HIS D 2 404 ? 37.037 49.928 122.477 1.00 39.22 404 HIS D C 1
ATOM 12645 O O . HIS D 2 404 ? 37.926 49.079 122.518 1.00 38.85 404 HIS D O 1
ATOM 12652 N N . PRO D 2 405 ? 35.724 49.603 122.533 1.00 40.05 405 PRO D N 1
ATOM 12653 C CA . PRO D 2 405 ? 35.325 48.202 122.667 1.00 40.66 405 PRO D CA 1
ATOM 12654 C C . PRO D 2 405 ? 35.680 47.300 121.471 1.00 41.50 405 PRO D C 1
ATOM 12655 O O . PRO D 2 405 ? 35.707 46.077 121.620 1.00 41.30 405 PRO D O 1
ATOM 12659 N N . LEU D 2 406 ? 35.938 47.892 120.307 1.00 42.69 406 LEU D N 1
ATOM 12660 C CA . LEU D 2 406 ? 36.200 47.119 119.098 1.00 44.23 406 LEU D CA 1
ATOM 12661 C C . LEU D 2 406 ? 37.638 46.619 119.046 1.00 45.73 406 LEU D C 1
ATOM 12662 O O . LEU D 2 406 ? 38.582 47.370 119.315 1.00 46.02 406 LEU D O 1
ATOM 12667 N N . VAL D 2 407 ? 37.787 45.340 118.712 1.00 47.52 407 VAL D N 1
ATOM 12668 C CA . VAL D 2 407 ? 39.093 44.724 118.454 1.00 49.35 407 VAL D CA 1
ATOM 12669 C C . VAL D 2 407 ? 39.760 45.466 117.291 1.00 50.57 407 VAL D C 1
ATOM 12670 O O . VAL D 2 407 ? 39.110 45.760 116.279 1.00 50.97 407 VAL D O 1
ATOM 12674 N N . MET D 2 408 ? 41.043 45.783 117.449 1.00 51.87 408 MET D N 1
ATOM 12675 C CA . MET D 2 408 ? 41.749 46.622 116.482 1.00 53.50 408 MET D CA 1
ATOM 12676 C C . MET D 2 408 ? 42.103 45.880 115.183 1.00 53.38 408 MET D C 1
ATOM 12677 O O . MET D 2 408 ? 42.043 44.646 115.125 1.00 53.19 408 MET D O 1
ATOM 12682 N N . GLY D 2 409 ? 42.456 46.654 114.152 1.00 53.82 409 GLY D N 1
ATOM 12683 C CA . GLY D 2 409 ? 42.767 46.140 112.815 1.00 54.06 409 GLY D CA 1
ATOM 12684 C C . GLY D 2 409 ? 43.731 44.966 112.749 1.00 54.50 409 GLY D C 1
ATOM 12685 O O . GLY D 2 409 ? 43.445 43.970 112.085 1.00 54.25 409 GLY D O 1
ATOM 12686 N N . LEU D 2 410 ? 44.874 45.086 113.429 1.00 55.08 410 LEU D N 1
ATOM 12687 C CA . LEU D 2 410 ? 45.920 44.054 113.415 1.00 55.57 410 LEU D CA 1
ATOM 12688 C C . LEU D 2 410 ? 45.404 42.741 113.997 1.00 56.16 410 LEU D C 1
ATOM 12689 O O . LEU D 2 410 ? 45.461 41.701 113.334 1.00 56.09 410 LEU D O 1
ATOM 12694 N N . GLU D 2 411 ? 44.902 42.806 115.234 1.00 56.90 411 GLU D N 1
ATOM 12695 C CA . GLU D 2 411 ? 44.310 41.661 115.934 1.00 57.78 411 GLU D CA 1
ATOM 12696 C C . GLU D 2 411 ? 43.228 40.984 115.082 1.00 58.33 411 GLU D C 1
ATOM 12697 O O . GLU D 2 411 ? 43.133 39.759 115.068 1.00 58.41 411 GLU D O 1
ATOM 12703 N N . GLU D 2 412 ? 42.433 41.792 114.372 1.00 59.21 412 GLU D N 1
ATOM 12704 C CA . GLU D 2 412 ? 41.459 41.298 113.385 1.00 60.06 412 GLU D CA 1
ATOM 12705 C C . GLU D 2 412 ? 42.082 40.442 112.276 1.00 60.49 412 GLU D C 1
ATOM 12706 O O . GLU D 2 412 ? 41.530 39.398 111.921 1.00 60.49 412 GLU D O 1
ATOM 12712 N N . HIS D 2 413 ? 43.223 40.887 111.746 1.00 61.18 413 HIS D N 1
ATOM 12713 C CA . HIS D 2 413 ? 43.958 40.166 110.693 1.00 62.10 413 HIS D CA 1
ATOM 12714 C C . HIS D 2 413 ? 44.645 38.885 111.182 1.00 62.95 413 HIS D C 1
ATOM 12715 O O . HIS D 2 413 ? 45.099 38.063 110.380 1.00 62.96 413 HIS D O 1
ATOM 12722 N N . LEU D 2 414 ? 44.712 38.729 112.501 1.00 64.24 414 LEU D N 1
ATOM 12723 C CA . LEU D 2 414 ? 45.289 37.543 113.126 1.00 65.40 414 LEU D CA 1
ATOM 12724 C C . LEU D 2 414 ? 44.243 36.451 113.373 1.00 66.19 414 LEU D C 1
ATOM 12725 O O . LEU D 2 414 ? 44.607 35.298 113.623 1.00 66.22 414 LEU D O 1
ATOM 12730 N N . LEU D 2 415 ? 42.957 36.817 113.296 1.00 67.29 415 LEU D N 1
ATOM 12731 C CA . LEU D 2 415 ? 41.846 35.890 113.590 1.00 68.34 415 LEU D CA 1
ATOM 12732 C C . LEU D 2 415 ? 41.994 34.461 113.032 1.00 68.89 415 LEU D C 1
ATOM 12733 O O . LEU D 2 415 ? 42.099 33.554 113.863 1.00 69.14 415 LEU D O 1
ATOM 12738 N N . THR D 2 416 ? 42.018 34.163 111.718 1.00 69.41 416 THR D N 1
ATOM 12739 C CA . THR D 2 416 ? 41.712 34.914 110.461 1.00 69.85 416 THR D CA 1
ATOM 12740 C C . THR D 2 416 ? 42.532 34.217 109.374 1.00 70.02 416 THR D C 1
ATOM 12741 O O . THR D 2 416 ? 41.983 33.711 108.394 1.00 70.05 416 THR D O 1
ATOM 12745 N N . MET D 2 417 ? 43.848 34.189 109.574 1.00 70.39 417 MET D N 1
ATOM 12746 C CA . MET D 2 417 ? 44.751 33.387 108.751 1.00 70.74 417 MET D CA 1
ATOM 12747 C C . MET D 2 417 ? 45.709 32.556 109.614 1.00 70.90 417 MET D C 1
ATOM 12748 O O . MET D 2 417 ? 46.373 31.635 109.118 1.00 70.97 417 MET D O 1
ATOM 12753 N N . PHE D 2 418 ? 45.756 32.882 110.907 1.00 71.04 418 PHE D N 1
ATOM 12754 C CA . PHE D 2 418 ? 46.565 32.140 111.875 1.00 71.20 418 PHE D CA 1
ATOM 12755 C C . PHE D 2 418 ? 45.690 31.307 112.810 1.00 71.25 418 PHE D C 1
ATOM 12756 O O . PHE D 2 418 ? 44.589 31.718 113.179 1.00 71.36 418 PHE D O 1
#